Protein 6J2V (pdb70)

Nearest PDB structures (foldseek):
  6j2v-assembly1_A  TM=1.002E+00  e=1.081E-92  Corynebacterium glutamicum ATCC 13032
  4atp-assembly2_H  TM=9.929E-01  e=2.860E-68  Paenarthrobacter aurescens TC1
  1szs-assembly1_A  TM=9.712E-01  e=4.366E-49  Escherichia coli
  6wj8-assembly1_B  TM=9.718E-01  e=4.366E-49  Klebsiella pneumoniae subsp. pneumoniae SA1
  6wop-assembly1_A  TM=9.663E-01  e=2.730E-47  Acinetobacter baumannii ATCC 19606 = CIP 70.34 = JCM 6841

Solvent-accessible surface area: 52044 Å² total; per-residue (Å²): 205,99,55,117,17,72,31,59,76,56,40,60,183,132,38,49,6,108,128,1,120,54,8,46,103,79,28,95,72,4,1,0,107,0,6,54,27,35,6,37,1,7,4,53,14,3,17,7,0,1,6,14,4,33,44,52,5,52,0,1,8,0,0,0,5,20,2,0,4,1,2,3,5,8,29,82,36,0,15,158,21,0,20,59,19,0,42,107,19,1,3,4,2,3,40,15,0,1,3,82,36,1,0,19,0,0,58,62,0,23,81,32,6,15,20,157,44,117,20,32,0,0,3,5,2,9,13,12,14,0,0,1,7,0,1,3,1,0,4,33,104,32,69,37,19,2,0,1,0,0,45,19,5,44,6,8,24,5,2,2,0,2,9,0,0,5,59,6,187,39,34,11,29,37,3,28,9,18,5,15,29,33,57,53,2,25,7,0,18,49,69,112,42,67,50,54,2,78,89,0,1,121,86,0,30,65,38,1,92,32,31,7,4,20,71,35,0,0,0,0,1,2,11,4,1,0,0,30,6,0,0,0,38,6,6,111,26,0,7,44,30,1,15,48,13,1,163,128,43,116,6,4,4,0,1,8,1,18,15,1,5,1,0,1,4,4,36,48,0,3,1,53,49,69,57,7,83,7,28,0,5,0,0,3,16,3,0,0,1,0,0,0,0,0,0,1,0,2,69,15,87,4,0,31,32,4,24,89,18,7,0,8,30,34,5,7,0,0,3,0,0,0,14,0,0,42,12,0,0,101,21,2,75,146,48,61,3,74,46,87,0,80,73,6,41,89,14,0,106,77,24,4,69,95,3,107,83,26,106,39,22,31,50,48,18,7,57,1,0,0,0,0,2,1,0,33,37,119,104,45,148,56,31,45,79,13,0,60,33,0,16,54,68,0,58,62,71,0,0,8,8,21,51,13,5,30,56,24,1,1,1,11,2,0,0,2,2,38,16,27,90,118,7,1,58,43,0,0,94,17,1,8,54,4,1,100,146,53,45,128,105,114,70,115,20,80,29,58,75,58,45,60,191,118,40,36,7,106,131,1,109,50,13,44,111,83,30,100,74,4,1,0,110,0,6,54,27,34,6,36,1,6,5,50,15,3,16,6,0,1,6,13,4,29,44,52,6,53,1,0,8,0,0,0,5,24,3,0,4,1,2,3,4,7,32,82,41,1,11,158,24,0,18,60,19,0,43,111,19,1,4,5,2,6,40,14,1,1,3,81,38,4,0,18,0,0,58,59,0,23,84,34,6,15,26,153,45,114,19,31,0,0,4,5,2,9,13,11,14,0,2,2,7,0,2,4,0,0,4,33,106,34,68,38,17,0,0,1,0,0,45,16,4,46,6,7,27,4,1,3,0,1,9,0,0,6,58,3,137,43,35,12,18,38,2,27,13,14,7,9,33,34,53,54,2,25,7,0,17,47,70,111,40,67,50,52,1,82,97,0,2,122,84,0,31,62,38,1,92,32,30,6,4,21,101,34,0,0,0,0,1,2,10,2,1,0,0,29,6,0,0,0,34,4,10,116,29,0,4,42,30,0,15,50,11,0,164,123,40,113,5,4,4,1,0,8,1,21,15,1,6,1,1,1,5,2,32,45,0,0,1,54,54,61,55,8,86,5,30,0,4,0,0,3,16,3,0,0,1,0,0,0,0,0,0,0,2,2,77,14,84,4,0,31,31,4,22,90,22,7,0,10,30,34,4,9,0,0,4,0,0,0,14,0,0,44,15,0,0,86,14,2,84,133,26,72,0,84,57,66,0,82,86,7,40,94,19,0,106,83,36,3,71,132,1,104,78,21,108,38,21,34,56,47,15,8,47,1,0,0,0,0,0,2,0,37,33,116,111,43,161,58,25,44,81,17,0,61,33,0,12,55,82,0,54,68,78,0,0,5,8,19,52,15,5,29,54,25,1,1,1,10,1,0,0,1,1,15,13,23,94,116,3,2,61,39,0,0,95,13,0,28,60,4,1,89,142,61,41,106,104,115,71,118,22,79,30,64,75,61,35,51,181,135,34,51,7,108,127,1,121,57,15,43,114,79,30,92,72,5,1,0,107,2,8,53,28,35,6,27,2,7,5,53,14,4,14,6,0,1,6,13,3,20,43,51,10,50,0,0,9,0,0,0,5,18,2,0,4,1,3,3,4,5,32,84,47,1,12,163,22,0,18,59,18,0,42,112,18,0,3,4,2,6,42,15,0,1,2,84,39,3,0,19,0,0,55,62,0,23,81,30,7,14,24,156,43,116,20,32,0,0,4,4,2,9,14,14,13,0,0,1,8,0,1,4,0,0,4,33,104,32,68,36,18,0,0,0,0,0,45,17,4,42,6,6,25,4,2,2,0,2,10,0,0,6,57,4,139,43,35,13,18,37,4,27,10,14,5,9,32,34,52,55,1,24,7,0,18,47,68,111,40,68,52,51,1,78,86,0,1,116,85,0,30,70,38,1,92,31,30,6,4,19,99,34,0,0,0,0,1,1,10,3,1,0,0,28,6,0,0,0,36,7,9,112,25,0,8,43,32,1,16,49,11,0,167,125,42,118,5,5,3,0,0,8,1,20,16,0,4,1,0,1,5,2,30,47,0,2,2,55,49,69,58,8,85,8,29,0,5,0,0,3,14,2,0,0,1,0,0,0,0,0,0,0,0,2,75,14,86,5,0,29,34,3,22,90,26,7,0,7,26,32,4,7,0,0,3,0,0,0,13,0,0,40,16,0,0,101,22,2,72,146,26,69,0,76,57,77,0,88,90,7,40,92,18,0,106,81,33,5,68,130,5,114,77,23,109,38,26,32,54,50,14,8,54,0,0,0,0,0,0,2,0,35,51,118,97,45,148,59,26,44,83,16,1,61,33,0,12,55,71,0,53,66,86,0,0,5,6,20,51,13,6,29,51,24,1,1,0,11,1,0,0,1,0,12,10,25,86,118,8,1,59,42,0,0,91,15,0,20,50,3,0,85,155,55,38,120,114,116,71,116,20,84,29,60,79,72,37,56,172,139,34,59,9,105,130,1,96,49,11,37,96,81,26,100,72,4,1,0,107,2,7,54,26,35,6,26,2,7,6,53,13,4,16,6,0,1,5,13,4,21,40,54,8,55,0,0,8,0,0,0,6,16,3,0,3,1,3,3,5,7,27,84,46,0,11,165,22,0,18,61,19,0,41,106,20,0,3,4,2,5,42,15,1,1,4,82,39,3,0,19,0,0,60,62,0,21,86,34,6,15,24,154,42,115,20,32,0,0,4,5,3,8,13,13,12,0,0,1,9,0,1,4,0,0,4,33,106,34,69,40,17,0,0,0,0,0,46,18,4,44,6,7,23,4,2,3,0,1,10,0,0,4,53,6,188,38,34,12,31,38,3,29,10,17,6,14,33,34,55,55,1,19,10,0,16,46,68,107,40,70,44,44,3,91,93,3,1,122,111,0,30,61,39,1,92,32,30,5,4,19,74,36,0,0,0,0,0,1,11,2,1,0,0,27,6,0,0,1,34,3,8,116,33,0,3,42,33,0,14,52,18,0,162,131,43,113,6,5,3,0,0,6,1,22,16,1,6,1,0,0,5,4,37,47,0,0,1,59,53,51,59,8,88,7,30,0,6,0,1,3,16,3,0,0,1,0,0,0,0,0,0,0,0,2,71,15,86,4,0,31,33,4,24,89,25,7,1,8,30,31,5,7,0,0,3,0,0,0,14,0,0,42,16,0,0,102,25,1,71,142,24,73,0,75,53,74,0,86,93,6,39,95,16,0,116,81,26,2,85,128,0,66,87,37,115,39,10,33,54,37,19,6,47,0,0,0,0,0,1,2,0,36,42,121,93,44,137,61,28,46,81,15,1,63,34,0,13,53,67,0,53,47,73,0,0,5,8,18,52,14,6,29,53,25,1,1,1,12,0,0,0,1,1,15,15,22,90,109,4,1,61,43,0,0,92,14,0,8,62,3,2,106,144,48,36,133

Radius of gyration: 35.72 Å; Cα contacts (8 Å, |Δi|>4): 4733; chains: 4; bounding box: 86×88×100 Å

B-factor: mean 25.7, std 9.28, range [11.52, 95.84]

Sequence (1760 aa):
LSYRIPQSRTVAEQVPGPKSKALDERRQAAVARALAPGLPGYVVDADGGILADADGNRFIDLASGIAVTTVGGSNAAVAKAVGAAAARFTHTCFMVSPYETYVAMAERLNALTPGDHDKKSALFNSGAEAVENAVKVARAYTGKGAVVVFDNAYHGRTNLTMAMTAKNRPYKSGFGPLAADVYRAPMSYPLRDGLSGPEAAERAISVIESQVGAENLACVVIEPIQGEGGFIVPAPGFLAAISTWCRENDVVFIADEIQSGFLRTGDWFASDAEGVIPDVITTAKGIAGGMPLSAVTGRAEIMDAPGPGALGGTYGGNPVACAAALAAIEVMEQADLKTRAQEIETIIRDEFAQLSAFPEVAEIRGRGAMMAIELIDATGRPNAALTAAVAARAKAEGVLLLTCGTDGNVIRLLPPLVIAEDTLRDGLQVLVAALERETALSYRIPQSRTVAEQVPGPKSKALDERRQAAVARALAPGLPGYVVDADGGILADADGNRFIDLASGIAVTTVGGSNAAVAKAVGAAAARFTHTCFMVSPYETYVAMAERLNALTPGDHDKKSALFNSGAEAVENAVKVARAYTGKGAVVVFDNAYHGRTNLTMAMTAKNRPYKSGFGPLAADVYRAPMSYPLRDGLSGPEAAERAISVIESQVGAENLACVVIEPIQGEGGFIVPAPGFLAAISTWCRENDVVFIADEIQSGFLRTGDWFASDAEGVIPDVITTAKGIAGGMPLSAVTGRAEIMDAPGPGALGGTYGGNPVACAAALAAIEVMEQADLKTRAQEIETIIRDEFAQLSAFPEVAEIRGRGAMMAIELIDATGRPNAALTAAVAARAKAEGVLLLTCGTDGNVIRLLPPLVIAEDTLRDGLQVLVAALERETALSYRIPQSRTVAEQVPGPKSKALDERRQAAVARALAPGLPGYVVDADGGILADADGNRFIDLASGIAVTTVGGSNAAVAKAVGAAAARFTHTCFMVSPYETYVAMAERLNALTPGDHDKKSALFNSGAEAVENAVKVARAYTGKGAVVVFDNAYHGRTNLTMAMTAKNRPYKSGFGPLAADVYRAPMSYPLRDGLSGPEAAERAISVIESQVGAENLACVVIEPIQGEGGFIVPAPGFLAAISTWCRENDVVFIADEIQSGFLRTGDWFASDAEGVIPDVITTAKGIAGGMPLSAVTGRAEIMDAPGPGALGGTYGGNPVACAAALAAIEVMEQADLKTRAQEIETIIRDEFAQLSAFPEVAEIRGRGAMMAIELIDATGRPNAALTAAVAARAKAEGVLLLTCGTDGNVIRLLPPLVIAEDTLRDGLQVLVAALERETALSYRIPQSRTVAEQVPGPKSKALDERRQAAVARALAPGLPGYVVDADGGILADADGNRFIDLASGIAVTTVGGSNAAVAKAVGAAAARFTHTCFMVSPYETYVAMAERLNALTPGDHDKKSALFNSGAEAVENAVKVARAYTGKGAVVVFDNAYHGRTNLTMAMTAKNRPYKSGFGPLAADVYRAPMSYPLRDGLSGPEAAERAISVIESQVGAENLACVVIEPIQGEGGFIVPAPGFLAAISTWCRENDVVFIADEIQSGFLRTGDWFASDAEGVIPDVITTAKGIAGGMPLSAVTGRAEIMDAPGPGALGGTYGGNPVACAAALAAIEVMEQADLKTRAQEIETIIRDEFAQLSAFPEVAEIRGRGAMMAIELIDATGRPNAALTAAVAARAKAEGVLLLTCGTDGNVIRLLPPLVIAEDTLRDGLQVLVAALERETA

Organism: Corynebacterium glutamicum (strain ATCC 13032 / DSM 20300 / JCM 1318 / BCRC 11384 / CCUG 27702 / LMG 3730 / NBRC 12168 / NCIMB 10025 / NRRL B-2784 / 534) (NCBI:txid196627)

Structure (mmCIF, N/CA/C/O backbone):
data_6J2V
#
_entry.id   6J2V
#
_cell.length_a   67.725
_cell.length_b   70.495
_cell.length_c   97.017
_cell.angle_alpha   106.570
_cell.angle_beta   96.480
_cell.angle_gamma   110.660
#
_symmetry.space_group_name_H-M   'P 1'
#
loop_
_entity.id
_entity.type
_entity.pdbx_description
1 polymer 'PLP-dependent aminotransferases'
2 non-polymer '4-[({3-HYDROXY-2-METHYL-5-[(PHOSPHONOOXY)METHYL]PYRIDIN-4-YL}METHYL)AMINO]BUTANOIC ACID'
3 non-polymer GLYCEROL
4 water water
#
loop_
_atom_site.group_PDB
_atom_site.id
_atom_site.type_symbol
_atom_site.label_atom_id
_atom_site.label_alt_id
_atom_site.label_comp_id
_atom_site.label_asym_id
_atom_site.label_entity_id
_atom_site.label_seq_id
_atom_site.pdbx_PDB_ins_code
_atom_site.Cartn_x
_atom_site.Cartn_y
_atom_site.Cartn_z
_atom_site.occupancy
_atom_site.B_iso_or_equiv
_atom_site.auth_seq_id
_atom_site.auth_comp_id
_atom_site.auth_asym_id
_atom_site.auth_atom_id
_atom_site.pdbx_PDB_model_num
ATOM 1 N N . LEU A 1 29 ? -7.479 4.246 30.634 1.00 45.45 4 LEU A N 1
ATOM 2 C CA . LEU A 1 29 ? -6.358 4.574 29.683 1.00 46.58 4 LEU A CA 1
ATOM 3 C C . LEU A 1 29 ? -6.764 4.144 28.264 1.00 40.58 4 LEU A C 1
ATOM 4 O O . LEU A 1 29 ? -7.665 3.231 28.081 1.00 35.18 4 LEU A O 1
ATOM 9 N N . SER A 1 30 ? -6.171 4.845 27.293 1.00 37.36 5 SER A N 1
ATOM 10 C CA . SER A 1 30 ? -6.558 4.852 25.857 1.00 39.30 5 SER A CA 1
ATOM 11 C C . SER A 1 30 ? -6.178 3.530 25.186 1.00 37.27 5 SER A C 1
ATOM 12 O O . SER A 1 30 ? -6.681 3.264 24.094 1.00 42.51 5 SER A O 1
ATOM 15 N N . TYR A 1 31 ? -5.349 2.720 25.837 1.00 33.97 6 TYR A N 1
ATOM 16 C CA . TYR A 1 31 ? -4.713 1.538 25.214 1.00 33.63 6 TYR A CA 1
ATOM 17 C C . TYR A 1 31 ? -4.916 0.321 26.120 1.00 33.70 6 TYR A C 1
ATOM 18 O O . TYR A 1 31 ? -4.929 0.429 27.332 1.00 33.48 6 TYR A O 1
ATOM 27 N N . ARG A 1 32 ? -5.074 -0.841 25.501 1.00 31.40 7 ARG A N 1
ATOM 28 C CA . ARG A 1 32 ? -5.225 -2.141 26.188 1.00 29.87 7 ARG A CA 1
ATOM 29 C C . ARG A 1 32 ? -3.878 -2.573 26.771 1.00 29.11 7 ARG A C 1
ATOM 30 O O . ARG A 1 32 ? -3.864 -3.132 27.870 1.00 26.16 7 ARG A O 1
ATOM 38 N N . ILE A 1 33 ? -2.765 -2.345 26.070 1.00 26.41 8 ILE A N 1
ATOM 39 C CA . ILE A 1 33 ? -1.427 -2.830 26.520 1.00 27.17 8 ILE A CA 1
ATOM 40 C C . ILE A 1 33 ? -0.561 -1.594 26.742 1.00 24.66 8 ILE A C 1
ATOM 41 O O . ILE A 1 33 ? -0.855 -0.534 26.216 1.00 23.26 8 ILE A O 1
ATOM 46 N N . PRO A 1 34 ? 0.510 -1.672 27.547 1.00 27.12 9 PRO A N 1
ATOM 47 C CA . PRO A 1 34 ? 1.355 -0.501 27.793 1.00 27.20 9 PRO A CA 1
ATOM 48 C C . PRO A 1 34 ? 1.983 -0.020 26.481 1.00 28.54 9 PRO A C 1
ATOM 49 O O . PRO A 1 34 ? 2.414 -0.861 25.716 1.00 30.51 9 PRO A O 1
ATOM 53 N N . GLN A 1 35 ? 2.069 1.297 26.267 1.00 27.03 10 GLN A N 1
ATOM 54 C CA . GLN A 1 35 ? 2.542 1.877 24.982 1.00 24.98 10 GLN A CA 1
ATOM 55 C C . GLN A 1 35 ? 4.028 2.240 25.084 1.00 26.94 10 GLN A C 1
ATOM 56 O O . GLN A 1 35 ? 4.466 3.180 24.445 1.00 32.55 10 GLN A O 1
ATOM 62 N N . SER A 1 36 ? 4.812 1.463 25.801 1.00 29.07 11 SER A N 1
ATOM 63 C CA . SER A 1 36 ? 6.240 1.804 25.979 1.00 28.86 11 SER A CA 1
ATOM 64 C C . SER A 1 36 ? 7.067 0.608 25.557 1.00 28.63 11 SER A C 1
ATOM 65 O O . SER A 1 36 ? 6.698 -0.547 25.888 1.00 24.91 11 SER A O 1
ATOM 68 N N . ARG A 1 37 ? 8.162 0.916 24.883 1.00 27.07 12 ARG A N 1
ATOM 69 C CA . ARG A 1 37 ? 9.165 -0.040 24.371 1.00 28.29 12 ARG A CA 1
ATOM 70 C C . ARG A 1 37 ? 9.823 -0.777 25.543 1.00 28.39 12 ARG A C 1
ATOM 71 O O . ARG A 1 37 ? 10.149 -0.119 26.548 1.00 31.75 12 ARG A O 1
ATOM 79 N N . THR A 1 38 ? 10.023 -2.088 25.445 1.00 30.16 13 THR A N 1
ATOM 80 C CA . THR A 1 38 ? 10.859 -2.857 26.406 1.00 30.81 13 THR A CA 1
ATOM 81 C C . THR A 1 38 ? 11.341 -4.149 25.752 1.00 34.30 13 THR A C 1
ATOM 82 O O . THR A 1 38 ? 10.492 -4.972 25.405 1.00 32.68 13 THR A O 1
ATOM 86 N N . VAL A 1 39 ? 12.654 -4.346 25.652 1.00 32.45 14 VAL A N 1
ATOM 87 C CA . VAL A 1 39 ? 13.245 -5.617 25.149 1.00 35.84 14 VAL A CA 1
ATOM 88 C C . VAL A 1 39 ? 14.206 -6.162 26.198 1.00 36.55 14 VAL A C 1
ATOM 89 O O . VAL A 1 39 ? 14.959 -5.362 26.780 1.00 35.54 14 VAL A O 1
ATOM 93 N N . ALA A 1 40 ? 14.145 -7.473 26.438 1.00 35.74 15 ALA A N 1
ATOM 94 C CA . ALA A 1 40 ? 14.965 -8.199 27.433 1.00 40.30 15 ALA A CA 1
ATOM 95 C C . ALA A 1 40 ? 16.425 -8.208 26.976 1.00 41.18 15 ALA A C 1
ATOM 96 O O . ALA A 1 40 ? 16.697 -7.733 25.861 1.00 36.81 15 ALA A O 1
ATOM 98 N N . GLU A 1 41 ? 17.319 -8.741 27.815 1.00 47.68 16 GLU A N 1
ATOM 99 C CA . GLU A 1 41 ? 18.764 -8.871 27.490 1.00 50.65 16 GLU A CA 1
ATOM 100 C C . GLU A 1 41 ? 18.899 -9.857 26.326 1.00 47.54 16 GLU A C 1
ATOM 101 O O . GLU A 1 41 ? 19.605 -9.513 25.365 1.00 42.64 16 GLU A O 1
ATOM 107 N N . GLN A 1 42 ? 18.204 -11.002 26.396 1.00 46.90 17 GLN A N 1
ATOM 108 C CA . GLN A 1 42 ? 18.180 -12.007 25.299 1.00 47.29 17 GLN A CA 1
ATOM 109 C C . GLN A 1 42 ? 16.830 -11.961 24.568 1.00 42.26 17 GLN A C 1
ATOM 110 O O . GLN A 1 42 ? 15.784 -12.300 25.194 1.00 34.18 17 GLN A O 1
ATOM 116 N N . VAL A 1 43 ? 16.869 -11.572 23.288 1.00 36.84 18 VAL A N 1
ATOM 117 C CA . VAL A 1 43 ? 15.742 -11.734 22.325 1.00 36.05 18 VAL A CA 1
ATOM 118 C C . VAL A 1 43 ? 16.265 -12.545 21.150 1.00 33.28 18 VAL A C 1
ATOM 119 O O . VAL A 1 43 ? 17.331 -12.230 20.642 1.00 38.10 18 VAL A O 1
ATOM 123 N N . PRO A 1 44 ? 15.569 -13.604 20.661 1.00 29.09 19 PRO A N 1
ATOM 124 C CA . PRO A 1 44 ? 14.270 -14.026 21.184 1.00 26.95 19 PRO A CA 1
ATOM 125 C C . PRO A 1 44 ? 14.362 -14.624 22.593 1.00 24.05 19 PRO A C 1
ATOM 126 O O . PRO A 1 44 ? 15.351 -15.279 22.905 1.00 21.92 19 PRO A O 1
ATOM 130 N N . GLY A 1 45 ? 13.335 -14.386 23.396 1.00 21.57 20 GLY A N 1
ATOM 131 C CA . GLY A 1 45 ? 13.080 -15.137 24.641 1.00 22.38 20 GLY A CA 1
ATOM 132 C C . GLY A 1 45 ? 12.814 -16.619 24.369 1.00 22.65 20 GLY A C 1
ATOM 133 O O . GLY A 1 45 ? 12.666 -17.074 23.225 1.00 22.16 20 GLY A O 1
ATOM 134 N N . PRO A 1 46 ? 12.726 -17.440 25.427 1.00 22.76 21 PRO A N 1
ATOM 135 C CA . PRO A 1 46 ? 12.612 -18.892 25.257 1.00 23.34 21 PRO A CA 1
ATOM 136 C C . PRO A 1 46 ? 11.270 -19.335 24.652 1.00 18.66 21 PRO A C 1
ATOM 137 O O . PRO A 1 46 ? 11.269 -20.335 24.003 1.00 20.37 21 PRO A O 1
ATOM 141 N N . LYS A 1 47 ? 10.198 -18.588 24.853 1.00 19.92 22 LYS A N 1
ATOM 142 C CA . LYS A 1 47 ? 8.884 -18.924 24.256 1.00 19.09 22 LYS A CA 1
ATOM 143 C C . LYS A 1 47 ? 8.943 -18.704 22.745 1.00 19.96 22 LYS A C 1
ATOM 144 O O . LYS A 1 47 ? 8.474 -19.597 21.989 1.00 17.47 22 LYS A O 1
ATOM 150 N N . SER A 1 48 ? 9.504 -17.564 22.330 1.00 21.89 23 SER A N 1
ATOM 151 C CA . SER A 1 48 ? 9.658 -17.202 20.899 1.00 21.26 23 SER A CA 1
ATOM 152 C C . SER A 1 48 ? 10.701 -18.115 20.245 1.00 21.88 23 SER A C 1
ATOM 153 O O . SER A 1 48 ? 10.515 -18.519 19.044 1.00 20.95 23 SER A O 1
ATOM 156 N N . LYS A 1 49 ? 11.742 -18.492 20.983 1.00 21.30 24 LYS A N 1
ATOM 157 C CA . LYS A 1 49 ? 12.790 -19.419 20.494 1.00 24.89 24 LYS A CA 1
ATOM 158 C C . LYS A 1 49 ? 12.146 -20.787 20.222 1.00 23.57 24 LYS A C 1
ATOM 159 O O . LYS A 1 49 ? 12.464 -21.412 19.176 1.00 21.33 24 LYS A O 1
ATOM 165 N N . ALA A 1 50 ? 11.286 -21.261 21.128 1.00 21.48 25 ALA A N 1
ATOM 166 C CA . ALA A 1 50 ? 10.608 -22.570 20.968 1.00 21.07 25 ALA A CA 1
ATOM 167 C C . ALA A 1 50 ? 9.661 -22.492 19.757 1.00 18.92 25 ALA A C 1
ATOM 168 O O . ALA A 1 50 ? 9.641 -23.451 18.963 1.00 16.91 25 ALA A O 1
ATOM 170 N N . LEU A 1 51 ? 8.976 -21.364 19.589 1.00 18.45 26 LEU A N 1
ATOM 171 C CA . LEU A 1 51 ? 8.089 -21.137 18.409 1.00 18.89 26 LEU A CA 1
ATOM 172 C C . LEU A 1 51 ? 8.889 -21.098 17.097 1.00 19.33 26 LEU A C 1
ATOM 173 O O . LEU A 1 51 ? 8.433 -21.717 16.118 1.00 17.94 26 LEU A O 1
ATOM 178 N N . ASP A 1 52 ? 10.092 -20.526 17.085 1.00 18.88 27 ASP A N 1
ATOM 179 C CA . ASP A 1 52 ? 10.963 -20.451 15.887 1.00 20.06 27 ASP A CA 1
ATOM 180 C C . ASP A 1 52 ? 11.373 -21.865 15.461 1.00 20.30 27 ASP A C 1
ATOM 181 O O . ASP A 1 52 ? 11.380 -22.161 14.245 1.00 18.14 27 ASP A O 1
ATOM 186 N N . GLU A 1 53 ? 11.680 -22.757 16.410 1.00 18.86 28 GLU A N 1
ATOM 187 C CA . GLU A 1 53 ? 12.038 -24.157 16.070 1.00 20.49 28 GLU A CA 1
ATOM 188 C C . GLU A 1 53 ? 10.802 -24.900 15.534 1.00 18.37 28 GLU A C 1
ATOM 189 O O . GLU A 1 53 ? 10.965 -25.767 14.660 1.00 18.94 28 GLU A O 1
ATOM 195 N N . ARG A 1 54 ? 9.622 -24.582 16.030 1.00 17.48 29 ARG A N 1
ATOM 196 C CA . ARG A 1 54 ? 8.381 -25.182 15.521 1.00 18.72 29 ARG A CA 1
ATOM 197 C C . ARG A 1 54 ? 8.200 -24.670 14.094 1.00 18.54 29 ARG A C 1
ATOM 198 O O . ARG A 1 54 ? 7.844 -25.477 13.259 1.00 15.87 29 ARG A O 1
ATOM 206 N N . ARG A 1 55 ? 8.418 -23.365 13.859 1.00 19.14 30 ARG A N 1
ATOM 207 C CA . ARG A 1 55 ? 8.317 -22.778 12.494 1.00 19.03 30 ARG A CA 1
ATOM 208 C C . ARG A 1 55 ? 9.274 -23.510 11.540 1.00 19.53 30 ARG A C 1
ATOM 209 O O . ARG A 1 55 ? 8.797 -23.981 10.453 1.00 17.74 30 ARG A O 1
ATOM 217 N N . GLN A 1 56 ? 10.527 -23.697 11.940 1.00 18.33 31 GLN A N 1
ATOM 218 C CA . GLN A 1 56 ? 11.570 -24.351 11.107 1.00 22.19 31 GLN A CA 1
ATOM 219 C C . GLN A 1 56 ? 11.091 -25.758 10.703 1.00 22.21 31 GLN A C 1
ATOM 220 O O . GLN A 1 56 ? 11.317 -26.122 9.556 1.00 20.34 31 GLN A O 1
ATOM 226 N N . ALA A 1 57 ? 10.454 -26.521 11.603 1.00 21.24 32 ALA A N 1
ATOM 227 C CA . ALA A 1 57 ? 10.018 -27.911 11.324 1.00 21.06 32 ALA A CA 1
ATOM 228 C C . ALA A 1 57 ? 8.739 -27.936 10.472 1.00 20.29 32 ALA A C 1
ATOM 229 O O . ALA A 1 57 ? 8.547 -28.933 9.788 1.00 20.23 32 ALA A O 1
ATOM 231 N N . ALA A 1 58 ? 7.844 -26.949 10.562 1.00 20.46 33 ALA A N 1
ATOM 232 C CA . ALA A 1 58 ? 6.454 -27.097 10.040 1.00 19.10 33 ALA A CA 1
ATOM 233 C C . ALA A 1 58 ? 6.163 -26.219 8.809 1.00 18.40 33 ALA A C 1
ATOM 234 O O . ALA A 1 58 ? 5.206 -26.553 8.047 1.00 16.83 33 ALA A O 1
ATOM 236 N N . VAL A 1 59 ? 6.890 -25.131 8.645 1.00 20.53 34 VAL A N 1
ATOM 237 C CA . VAL A 1 59 ? 6.553 -24.060 7.659 1.00 17.97 34 VAL A CA 1
ATOM 238 C C . VAL A 1 59 ? 7.658 -23.947 6.618 1.00 17.74 34 VAL A C 1
ATOM 239 O O . VAL A 1 59 ? 8.842 -23.879 6.992 1.00 16.23 34 VAL A O 1
ATOM 243 N N . ALA A 1 60 ? 7.267 -23.794 5.363 1.00 17.52 35 ALA A N 1
ATOM 244 C CA . ALA A 1 60 ? 8.192 -23.588 4.233 1.00 16.91 35 ALA A CA 1
ATOM 245 C C . ALA A 1 60 ? 9.200 -22.498 4.604 1.00 16.97 35 ALA A C 1
ATOM 246 O O . ALA A 1 60 ? 8.851 -21.446 5.201 1.00 17.79 35 ALA A O 1
ATOM 248 N N . ARG A 1 61 ? 10.441 -22.800 4.285 1.00 18.51 36 ARG A N 1
ATOM 249 C CA . ARG A 1 61 ? 11.648 -22.026 4.643 1.00 21.95 36 ARG A CA 1
ATOM 250 C C . ARG A 1 61 ? 11.579 -20.610 4.067 1.00 21.16 36 ARG A C 1
ATOM 251 O O . ARG A 1 61 ? 12.173 -19.710 4.668 1.00 19.97 36 ARG A O 1
ATOM 259 N N . ALA A 1 62 ? 10.832 -20.408 2.979 1.00 20.24 37 ALA A N 1
ATOM 260 C CA . ALA A 1 62 ? 10.683 -19.096 2.328 1.00 19.53 37 ALA A CA 1
ATOM 261 C C . ALA A 1 62 ? 10.076 -18.110 3.324 1.00 20.95 37 ALA A C 1
ATOM 262 O O . ALA A 1 62 ? 10.346 -16.893 3.187 1.00 20.17 37 ALA A O 1
ATOM 264 N N . LEU A 1 63 ? 9.267 -18.590 4.268 1.00 20.95 38 LEU A N 1
ATOM 265 C CA . LEU A 1 63 ? 8.619 -17.702 5.255 1.00 23.05 38 LEU A CA 1
ATOM 266 C C . LEU A 1 63 ? 9.547 -17.574 6.471 1.00 25.36 38 LEU A C 1
ATOM 267 O O . LEU A 1 63 ? 9.411 -18.320 7.402 1.00 32.91 38 LEU A O 1
ATOM 272 N N . ALA A 1 64 ? 10.528 -16.689 6.380 1.00 27.51 39 ALA A N 1
ATOM 273 C CA . ALA A 1 64 ? 11.524 -16.384 7.433 1.00 27.29 39 ALA A CA 1
ATOM 274 C C . ALA A 1 64 ? 11.139 -15.049 8.037 1.00 26.27 39 ALA A C 1
ATOM 275 O O . ALA A 1 64 ? 11.484 -14.011 7.476 1.00 24.59 39 ALA A O 1
ATOM 277 N N . PRO A 1 65 ? 10.382 -15.015 9.155 1.00 23.92 40 PRO A N 1
ATOM 278 C CA . PRO A 1 65 ? 9.920 -13.756 9.728 1.00 25.63 40 PRO A CA 1
ATOM 279 C C . PRO A 1 65 ? 11.084 -12.876 10.214 1.00 25.21 40 PRO A C 1
ATOM 280 O O . PRO A 1 65 ? 12.094 -13.427 10.578 1.00 24.47 40 PRO A O 1
ATOM 284 N N . GLY A 1 66 ? 10.901 -11.557 10.168 1.00 23.08 41 GLY A N 1
ATOM 285 C CA . GLY A 1 66 ? 11.877 -10.544 10.627 1.00 25.06 41 GLY A CA 1
ATOM 286 C C . GLY A 1 66 ? 11.873 -10.347 12.140 1.00 22.04 41 GLY A C 1
ATOM 287 O O . GLY A 1 66 ? 12.975 -10.227 12.714 1.00 25.36 41 GLY A O 1
ATOM 288 N N . LEU A 1 67 ? 10.709 -10.288 12.780 1.00 19.76 42 LEU A N 1
ATOM 289 C CA . LEU A 1 67 ? 10.634 -9.979 14.233 1.00 21.73 42 LEU A CA 1
ATOM 290 C C . LEU A 1 67 ? 11.113 -11.194 15.015 1.00 23.28 42 LEU A C 1
ATOM 291 O O . LEU A 1 67 ? 10.629 -12.301 14.777 1.00 22.92 42 LEU A O 1
ATOM 296 N N . PRO A 1 68 ? 12.065 -11.000 15.957 1.00 24.91 43 PRO A N 1
ATOM 297 C CA . PRO A 1 68 ? 12.550 -12.056 16.845 1.00 27.20 43 PRO A CA 1
ATOM 298 C C . PRO A 1 68 ? 11.659 -12.268 18.074 1.00 26.81 43 PRO A C 1
ATOM 299 O O . PRO A 1 68 ? 12.121 -12.239 19.210 1.00 34.00 43 PRO A O 1
ATOM 303 N N . GLY A 1 69 ? 10.370 -12.393 17.831 1.00 23.86 44 GLY A N 1
ATOM 304 C CA . GLY A 1 69 ? 9.377 -12.589 18.883 1.00 22.77 44 GLY A CA 1
ATOM 305 C C . GLY A 1 69 ? 8.062 -12.953 18.260 1.00 20.80 44 GLY A C 1
ATOM 306 O O . GLY A 1 69 ? 7.736 -12.416 17.173 1.00 19.66 44 GLY A O 1
ATOM 307 N N . TYR A 1 70 ? 7.328 -13.822 18.932 1.00 19.69 45 TYR A N 1
ATOM 308 C CA . TYR A 1 70 ? 6.021 -14.315 18.456 1.00 18.57 45 TYR A CA 1
ATOM 309 C C . TYR A 1 70 ? 4.973 -13.426 19.098 1.00 19.47 45 TYR A C 1
ATOM 310 O O . TYR A 1 70 ? 4.969 -13.229 20.317 1.00 19.68 45 TYR A O 1
ATOM 319 N N . VAL A 1 71 ? 4.118 -12.863 18.269 1.00 18.31 46 VAL A N 1
ATOM 320 C CA . VAL A 1 71 ? 3.181 -11.785 18.692 1.00 19.49 46 VAL A CA 1
ATOM 321 C C . VAL A 1 71 ? 2.012 -12.393 19.462 1.00 20.05 46 VAL A C 1
ATOM 322 O O . VAL A 1 71 ? 1.470 -13.434 18.993 1.00 18.99 46 VAL A O 1
ATOM 326 N N . VAL A 1 72 ? 1.644 -11.792 20.604 1.00 19.19 47 VAL A N 1
ATOM 327 C CA . VAL A 1 72 ? 0.411 -12.185 21.359 1.00 20.41 47 VAL A CA 1
ATOM 328 C C . VAL A 1 72 ? -0.595 -11.017 21.435 1.00 18.97 47 VAL A C 1
ATOM 329 O O . VAL A 1 72 ? -1.781 -11.283 21.658 1.00 19.09 47 VAL A O 1
ATOM 333 N N . ASP A 1 73 ? -0.152 -9.765 21.248 1.00 17.57 48 ASP A N 1
ATOM 334 C CA . ASP A 1 73 ? -1.033 -8.570 21.192 1.00 18.97 48 ASP A CA 1
ATOM 335 C C . ASP A 1 73 ? -0.424 -7.564 20.227 1.00 18.99 48 ASP A C 1
ATOM 336 O O . ASP A 1 73 ? 0.813 -7.374 20.222 1.00 19.00 48 ASP A O 1
ATOM 341 N N . ALA A 1 74 ? -1.279 -6.894 19.476 1.00 20.27 49 ALA A N 1
ATOM 342 C CA . ALA A 1 74 ? -0.909 -5.711 18.670 1.00 20.55 49 ALA A CA 1
ATOM 343 C C . ALA A 1 74 ? -1.952 -4.645 18.957 1.00 21.54 49 ALA A C 1
ATOM 344 O O . ALA A 1 74 ? -3.127 -4.836 18.608 1.00 21.48 49 ALA A O 1
ATOM 346 N N . ASP A 1 75 ? -1.535 -3.576 19.628 1.00 22.60 50 ASP A N 1
ATOM 347 C CA . ASP A 1 75 ? -2.495 -2.551 20.092 1.00 21.80 50 ASP A CA 1
ATOM 348 C C . ASP A 1 75 ? -1.861 -1.169 20.060 1.00 22.22 50 ASP A C 1
ATOM 349 O O . ASP A 1 75 ? -0.767 -0.993 20.605 1.00 20.52 50 ASP A O 1
ATOM 354 N N . GLY A 1 76 ? -2.558 -0.191 19.495 1.00 21.79 51 GLY A N 1
ATOM 355 C CA . GLY A 1 76 ? -1.987 1.164 19.482 1.00 23.83 51 GLY A CA 1
ATOM 356 C C . GLY A 1 76 ? -0.708 1.177 18.666 1.00 22.74 51 GLY A C 1
ATOM 357 O O . GLY A 1 76 ? -0.797 0.857 17.476 1.00 24.33 51 GLY A O 1
ATOM 358 N N . GLY A 1 77 ? 0.429 1.515 19.287 1.00 25.07 52 GLY A N 1
ATOM 359 C CA . GLY A 1 77 ? 1.750 1.618 18.630 1.00 21.69 52 GLY A CA 1
ATOM 360 C C . GLY A 1 77 ? 2.668 0.453 18.971 1.00 20.43 52 GLY A C 1
ATOM 361 O O . GLY A 1 77 ? 3.896 0.577 18.765 1.00 21.54 52 GLY A O 1
ATOM 362 N N . ILE A 1 78 ? 2.146 -0.635 19.534 1.00 21.08 53 ILE A N 1
ATOM 363 C CA . ILE A 1 78 ? 3.009 -1.687 20.146 1.00 20.84 53 ILE A CA 1
ATOM 364 C C . ILE A 1 78 ? 2.648 -3.092 19.624 1.00 20.00 53 ILE A C 1
ATOM 365 O O . ILE A 1 78 ? 1.459 -3.397 19.463 1.00 19.97 53 ILE A O 1
ATOM 370 N N . LEU A 1 79 ? 3.689 -3.902 19.438 1.00 19.04 54 LEU A N 1
ATOM 371 C CA . LEU A 1 79 ? 3.647 -5.376 19.304 1.00 21.50 54 LEU A CA 1
ATOM 372 C C . LEU A 1 79 ? 4.240 -6.021 20.562 1.00 20.94 54 LEU A C 1
ATOM 373 O O . LEU A 1 79 ? 5.463 -5.811 20.816 1.00 22.61 54 LEU A O 1
ATOM 378 N N . ALA A 1 80 ? 3.415 -6.773 21.305 1.00 20.92 55 ALA A N 1
ATOM 379 C CA . ALA A 1 80 ? 3.820 -7.533 22.508 1.00 21.31 55 ALA A CA 1
ATOM 380 C C . ALA A 1 80 ? 4.056 -8.985 22.120 1.00 21.20 55 ALA A C 1
ATOM 381 O O . ALA A 1 80 ? 3.187 -9.593 21.458 1.00 21.22 55 ALA A O 1
ATOM 383 N N . ASP A 1 81 ? 5.181 -9.545 22.547 1.00 20.28 56 ASP A N 1
ATOM 384 C CA . ASP A 1 81 ? 5.572 -10.923 22.148 1.00 20.86 56 ASP A CA 1
ATOM 385 C C . ASP A 1 81 ? 5.349 -11.903 23.310 1.00 22.33 56 ASP A C 1
ATOM 386 O O . ASP A 1 81 ? 5.009 -11.480 24.448 1.00 24.59 56 ASP A O 1
ATOM 391 N N . ALA A 1 82 ? 5.516 -13.195 23.033 1.00 22.05 57 ALA A N 1
ATOM 392 C CA . ALA A 1 82 ? 5.176 -14.284 23.974 1.00 22.46 57 ALA A CA 1
ATOM 393 C C . ALA A 1 82 ? 6.163 -14.292 25.164 1.00 23.87 57 ALA A C 1
ATOM 394 O O . ALA A 1 82 ? 5.914 -15.063 26.106 1.00 24.68 57 ALA A O 1
ATOM 396 N N . ASP A 1 83 ? 7.244 -13.505 25.109 1.00 21.71 58 ASP A N 1
ATOM 397 C CA . ASP A 1 83 ? 8.271 -13.433 26.190 1.00 23.49 58 ASP A CA 1
ATOM 398 C C . ASP A 1 83 ? 8.117 -12.150 27.007 1.00 23.77 58 ASP A C 1
ATOM 399 O O . ASP A 1 83 ? 8.915 -11.921 27.945 1.00 23.94 58 ASP A O 1
ATOM 404 N N . GLY A 1 84 ? 7.127 -11.329 26.699 1.00 23.17 59 GLY A N 1
ATOM 405 C CA . GLY A 1 84 ? 6.888 -10.116 27.498 1.00 26.44 59 GLY A CA 1
ATOM 406 C C . GLY A 1 84 ? 7.568 -8.895 26.913 1.00 27.72 59 GLY A C 1
ATOM 407 O O . GLY A 1 84 ? 7.393 -7.855 27.496 1.00 26.19 59 GLY A O 1
ATOM 408 N N . ASN A 1 85 ? 8.209 -8.987 25.734 1.00 26.44 60 ASN A N 1
ATOM 409 C CA . ASN A 1 85 ? 8.833 -7.822 25.050 1.00 24.09 60 ASN A CA 1
ATOM 410 C C . ASN A 1 85 ? 7.754 -6.958 24.397 1.00 25.54 60 ASN A C 1
ATOM 411 O O . ASN A 1 85 ? 6.681 -7.503 23.995 1.00 24.04 60 ASN A O 1
ATOM 416 N N . ARG A 1 86 ? 8.022 -5.651 24.313 1.00 22.33 61 ARG A N 1
ATOM 417 C CA . ARG A 1 86 ? 7.128 -4.665 23.647 1.00 21.55 61 ARG A CA 1
ATOM 418 C C . ARG A 1 86 ? 7.949 -3.879 22.624 1.00 21.02 61 ARG A C 1
ATOM 419 O O . ARG A 1 86 ? 8.822 -3.080 23.011 1.00 23.24 61 ARG A O 1
ATOM 427 N N . PHE A 1 87 ? 7.677 -4.132 21.339 1.00 20.07 62 PHE A N 1
ATOM 428 C CA . PHE A 1 87 ? 8.298 -3.475 20.176 1.00 19.56 62 PHE A CA 1
ATOM 429 C C . PHE A 1 87 ? 7.403 -2.337 19.707 1.00 20.31 62 PHE A C 1
ATOM 430 O O . PHE A 1 87 ? 6.169 -2.533 19.565 1.00 18.76 62 PHE A O 1
ATOM 438 N N . ILE A 1 88 ? 8.020 -1.192 19.394 1.00 20.03 63 ILE A N 1
ATOM 439 C CA . ILE A 1 88 ? 7.319 -0.066 18.734 1.00 17.93 63 ILE A CA 1
ATOM 440 C C . ILE A 1 88 ? 7.043 -0.477 17.286 1.00 18.50 63 ILE A C 1
ATOM 441 O O . ILE A 1 88 ? 7.979 -0.875 16.614 1.00 18.63 63 ILE A O 1
ATOM 446 N N . ASP A 1 89 ? 5.787 -0.372 16.874 1.00 19.18 64 ASP A N 1
ATOM 447 C CA . ASP A 1 89 ? 5.298 -0.858 15.556 1.00 20.34 64 ASP A CA 1
ATOM 448 C C . ASP A 1 89 ? 5.309 0.307 14.564 1.00 19.26 64 ASP A C 1
ATOM 449 O O . ASP A 1 89 ? 4.363 1.145 14.583 1.00 21.03 64 ASP A O 1
ATOM 454 N N . LEU A 1 90 ? 6.365 0.413 13.752 1.00 18.84 65 LEU A N 1
ATOM 455 C CA . LEU A 1 90 ? 6.375 1.380 12.612 1.00 20.65 65 LEU A CA 1
ATOM 456 C C . LEU A 1 90 ? 6.165 0.622 11.284 1.00 20.71 65 LEU A C 1
ATOM 457 O O . LEU A 1 90 ? 6.579 1.129 10.243 1.00 21.83 65 LEU A O 1
ATOM 462 N N . ALA A 1 91 ? 5.455 -0.511 11.321 1.00 21.07 66 ALA A N 1
ATOM 463 C CA . ALA A 1 91 ? 5.206 -1.394 10.160 1.00 22.02 66 ALA A CA 1
ATOM 464 C C . ALA A 1 91 ? 3.711 -1.481 9.820 1.00 20.53 66 ALA A C 1
ATOM 465 O O . ALA A 1 91 ? 3.359 -1.545 8.609 1.00 18.34 66 ALA A O 1
ATOM 467 N N . SER A 1 92 ? 2.871 -1.530 10.850 1.00 19.69 67 SER A N 1
ATOM 468 C CA . SER A 1 92 ? 1.414 -1.789 10.784 1.00 20.10 67 SER A CA 1
ATOM 469 C C . SER A 1 92 ? 1.148 -2.987 9.854 1.00 19.14 67 SER A C 1
ATOM 470 O O . SER A 1 92 ? 0.134 -3.016 9.127 1.00 17.58 67 SER A O 1
ATOM 473 N N . GLY A 1 93 ? 1.972 -4.028 9.991 1.00 20.64 68 GLY A N 1
ATOM 474 C CA . GLY A 1 93 ? 1.806 -5.277 9.219 1.00 19.77 68 GLY A CA 1
ATOM 475 C C . GLY A 1 93 ? 1.875 -5.006 7.730 1.00 19.93 68 GLY A C 1
ATOM 476 O O . GLY A 1 93 ? 1.149 -5.689 6.963 1.00 19.25 68 GLY A O 1
ATOM 477 N N . ILE A 1 94 ? 2.746 -4.060 7.344 1.00 19.43 69 ILE A N 1
ATOM 478 C CA . ILE A 1 94 ? 2.898 -3.484 5.973 1.00 20.18 69 ILE A CA 1
ATOM 479 C C . ILE A 1 94 ? 1.651 -2.693 5.562 1.00 20.34 69 ILE A C 1
ATOM 480 O O . ILE A 1 94 ? 0.980 -3.047 4.543 1.00 19.29 69 ILE A O 1
ATOM 485 N N . ALA A 1 95 ? 1.361 -1.647 6.319 1.00 20.04 70 ALA A N 1
ATOM 486 C CA . ALA A 1 95 ? 0.338 -0.625 6.034 1.00 19.79 70 ALA A CA 1
ATOM 487 C C . ALA A 1 95 ? -1.065 -1.236 6.062 1.00 20.19 70 ALA A C 1
ATOM 488 O O . ALA A 1 95 ? -1.924 -0.725 5.332 1.00 19.72 70 ALA A O 1
ATOM 490 N N . VAL A 1 96 ? -1.300 -2.229 6.923 1.00 19.40 71 VAL A N 1
ATOM 491 C CA . VAL A 1 96 ? -2.607 -2.923 7.020 1.00 19.83 71 VAL A CA 1
ATOM 492 C C . VAL A 1 96 ? -3.332 -2.369 8.259 1.00 20.09 71 VAL A C 1
ATOM 493 O O . VAL A 1 96 ? -4.512 -2.036 8.131 1.00 20.81 71 VAL A O 1
ATOM 497 N N . THR A 1 97 ? -2.692 -2.321 9.423 1.00 20.51 72 THR A N 1
ATOM 498 C CA . THR A 1 97 ? -3.394 -2.043 10.716 1.00 20.07 72 THR A CA 1
ATOM 499 C C . THR A 1 97 ? -3.345 -0.529 11.039 1.00 21.92 72 THR A C 1
ATOM 500 O O . THR A 1 97 ? -3.045 -0.155 12.196 1.00 21.36 72 THR A O 1
ATOM 504 N N . THR A 1 98 ? -3.717 0.279 10.052 1.00 22.21 73 THR A N 1
ATOM 505 C CA . THR A 1 98 ? -3.952 1.749 10.052 1.00 23.64 73 THR A CA 1
ATOM 506 C C . THR A 1 98 ? -4.743 2.178 11.299 1.00 24.40 73 THR A C 1
ATOM 507 O O . THR A 1 98 ? -4.316 3.145 11.970 1.00 25.29 73 THR A O 1
ATOM 511 N N . VAL A 1 99 ? -5.804 1.448 11.630 1.00 24.06 74 VAL A N 1
ATOM 512 C CA . VAL A 1 99 ? -6.703 1.785 12.780 1.00 22.84 74 VAL A CA 1
ATOM 513 C C . VAL A 1 99 ? -6.220 1.088 14.062 1.00 22.77 74 VAL A C 1
ATOM 514 O O . VAL A 1 99 ? -6.927 1.137 15.075 1.00 22.87 74 VAL A O 1
ATOM 518 N N . GLY A 1 100 ? -5.026 0.502 14.040 1.00 21.45 75 GLY A N 1
ATOM 519 C CA . GLY A 1 100 ? -4.467 -0.286 15.147 1.00 20.69 75 GLY A CA 1
ATOM 520 C C . GLY A 1 100 ? -4.720 -1.766 14.934 1.00 23.26 75 GLY A C 1
ATOM 521 O O . GLY A 1 100 ? -5.626 -2.132 14.146 1.00 22.08 75 GLY A O 1
ATOM 522 N N . GLY A 1 101 ? -3.906 -2.594 15.580 1.00 21.90 76 GLY A N 1
ATOM 523 C CA . GLY A 1 101 ? -3.883 -4.045 15.362 1.00 21.70 76 GLY A CA 1
ATOM 524 C C . GLY A 1 101 ? -5.009 -4.765 16.063 1.00 20.91 76 GLY A C 1
ATOM 525 O O . GLY A 1 101 ? -5.201 -5.933 15.761 1.00 20.08 76 GLY A O 1
ATOM 526 N N . SER A 1 102 ? -5.719 -4.114 16.995 1.00 20.08 77 SER A N 1
ATOM 527 C CA . SER A 1 102 ? -6.835 -4.755 17.734 1.00 19.21 77 SER A CA 1
ATOM 528 C C . SER A 1 102 ? -7.867 -3.695 18.093 1.00 19.90 77 SER A C 1
ATOM 529 O O . SER A 1 102 ? -8.317 -3.693 19.219 1.00 18.85 77 SER A O 1
ATOM 532 N N . ASN A 1 103 ? -8.201 -2.849 17.128 1.00 19.62 78 ASN A N 1
ATOM 533 C CA . ASN A 1 103 ? -9.183 -1.764 17.297 1.00 21.45 78 ASN A CA 1
ATOM 534 C C . ASN A 1 103 ? -10.480 -2.335 17.894 1.00 22.46 78 ASN A C 1
ATOM 535 O O . ASN A 1 103 ? -10.973 -3.330 17.359 1.00 18.23 78 ASN A O 1
ATOM 540 N N . ALA A 1 104 ? -11.039 -1.691 18.929 1.00 23.27 79 ALA A N 1
ATOM 541 C CA . ALA A 1 104 ? -12.198 -2.227 19.670 1.00 23.04 79 ALA A CA 1
ATOM 542 C C . ALA A 1 104 ? -13.432 -2.267 18.761 1.00 20.88 79 ALA A C 1
ATOM 543 O O . ALA A 1 104 ? -14.214 -3.188 18.947 1.00 22.73 79 ALA A O 1
ATOM 545 N N . ALA A 1 105 ? -13.624 -1.310 17.857 1.00 18.99 80 ALA A N 1
ATOM 546 C CA . ALA A 1 105 ? -14.799 -1.267 16.955 1.00 20.77 80 ALA A CA 1
ATOM 547 C C . ALA A 1 105 ? -14.657 -2.416 15.948 1.00 21.24 80 ALA A C 1
ATOM 548 O O . ALA A 1 105 ? -15.669 -3.068 15.615 1.00 18.51 80 ALA A O 1
ATOM 550 N N . VAL A 1 106 ? -13.425 -2.674 15.504 1.00 21.94 81 VAL A N 1
ATOM 551 C CA . VAL A 1 106 ? -13.158 -3.768 14.527 1.00 21.17 81 VAL A CA 1
ATOM 552 C C . VAL A 1 106 ? -13.441 -5.099 15.238 1.00 20.71 81 VAL A C 1
ATOM 553 O O . VAL A 1 106 ? -14.219 -5.888 14.685 1.00 17.52 81 VAL A O 1
ATOM 557 N N . ALA A 1 107 ? -12.867 -5.310 16.429 1.00 21.28 82 ALA A N 1
ATOM 558 C CA . ALA A 1 107 ? -12.964 -6.563 17.216 1.00 23.29 82 ALA A CA 1
ATOM 559 C C . ALA A 1 107 ? -14.433 -6.866 17.476 1.00 26.14 82 ALA A C 1
ATOM 560 O O . ALA A 1 107 ? -14.846 -8.021 17.286 1.00 23.93 82 ALA A O 1
ATOM 562 N N . LYS A 1 108 ? -15.201 -5.846 17.860 1.00 26.42 83 LYS A N 1
ATOM 563 C CA . LYS A 1 108 ? -16.649 -5.984 18.133 1.00 25.23 83 LYS A CA 1
ATOM 564 C C . LYS A 1 108 ? -17.361 -6.450 16.861 1.00 23.52 83 LYS A C 1
ATOM 565 O O . LYS A 1 108 ? -18.178 -7.425 16.946 1.00 21.52 83 LYS A O 1
ATOM 571 N N . ALA A 1 109 ? -17.138 -5.766 15.735 1.00 21.65 84 ALA A N 1
ATOM 572 C CA . ALA A 1 109 ? -17.836 -6.086 14.458 1.00 23.25 84 ALA A CA 1
ATOM 573 C C . ALA A 1 109 ? -17.511 -7.526 14.042 1.00 21.89 84 ALA A C 1
ATOM 574 O O . ALA A 1 109 ? -18.423 -8.248 13.549 1.00 21.75 84 ALA A O 1
ATOM 576 N N . VAL A 1 110 ? -16.252 -7.936 14.225 1.00 20.13 85 VAL A N 1
ATOM 577 C CA . VAL A 1 110 ? -15.746 -9.273 13.797 1.00 21.08 85 VAL A CA 1
ATOM 578 C C . VAL A 1 110 ? -16.391 -10.380 14.648 1.00 21.26 85 VAL A C 1
ATOM 579 O O . VAL A 1 110 ? -16.983 -11.287 14.068 1.00 20.10 85 VAL A O 1
ATOM 583 N N . GLY A 1 111 ? -16.317 -10.282 15.977 1.00 21.91 86 GLY A N 1
ATOM 584 C CA . GLY A 1 111 ? -16.982 -11.193 16.924 1.00 18.58 86 GLY A CA 1
ATOM 585 C C . GLY A 1 111 ? -18.464 -11.308 16.643 1.00 21.37 86 GLY A C 1
ATOM 586 O O . GLY A 1 111 ? -18.973 -12.467 16.634 1.00 19.83 86 GLY A O 1
ATOM 587 N N . ALA A 1 112 ? -19.160 -10.189 16.443 1.00 18.34 87 ALA A N 1
ATOM 588 C CA . ALA A 1 112 ? -20.624 -10.195 16.218 1.00 21.25 87 ALA A CA 1
ATOM 589 C C . ALA A 1 112 ? -20.951 -10.842 14.870 1.00 20.98 87 ALA A C 1
ATOM 590 O O . ALA A 1 112 ? -21.916 -11.631 14.820 1.00 20.67 87 ALA A O 1
ATOM 592 N N . ALA A 1 113 ? -20.222 -10.511 13.799 1.00 19.44 88 ALA A N 1
ATOM 593 C CA . ALA A 1 113 ? -20.522 -11.070 12.458 1.00 19.67 88 ALA A CA 1
ATOM 594 C C . ALA A 1 113 ? -20.314 -12.586 12.461 1.00 18.88 88 ALA A C 1
ATOM 595 O O . ALA A 1 113 ? -21.206 -13.303 11.987 1.00 20.86 88 ALA A O 1
ATOM 597 N N . ALA A 1 114 ? -19.218 -13.089 13.026 1.00 18.59 89 ALA A N 1
ATOM 598 C CA . ALA A 1 114 ? -18.892 -14.536 13.035 1.00 19.61 89 ALA A CA 1
ATOM 599 C C . ALA A 1 114 ? -19.984 -15.365 13.748 1.00 22.89 89 ALA A C 1
ATOM 600 O O . ALA A 1 114 ? -20.179 -16.552 13.393 1.00 22.12 89 ALA A O 1
ATOM 602 N N . ALA A 1 115 ? -20.659 -14.776 14.745 1.00 21.50 90 ALA A N 1
ATOM 603 C CA . ALA A 1 115 ? -21.673 -15.459 15.583 1.00 20.45 90 ALA A CA 1
ATOM 604 C C . ALA A 1 115 ? -22.973 -15.614 14.794 1.00 20.39 90 ALA A C 1
ATOM 605 O O . ALA A 1 115 ? -23.729 -16.532 15.152 1.00 19.72 90 ALA A O 1
ATOM 607 N N . ARG A 1 116 ? -23.187 -14.799 13.749 1.00 19.81 91 ARG A N 1
ATOM 608 C CA . ARG A 1 116 ? -24.380 -14.873 12.855 1.00 21.71 91 ARG A CA 1
ATOM 609 C C . ARG A 1 116 ? -24.101 -15.762 11.631 1.00 22.58 91 ARG A C 1
ATOM 610 O O . ARG A 1 116 ? -24.920 -16.661 11.341 1.00 23.51 91 ARG A O 1
ATOM 618 N N . PHE A 1 117 ? -23.003 -15.495 10.910 1.00 22.59 92 PHE A N 1
ATOM 619 C CA . PHE A 1 117 ? -22.518 -16.352 9.791 1.00 21.63 92 PHE A CA 1
ATOM 620 C C . PHE A 1 117 ? -21.147 -15.872 9.356 1.00 19.96 92 PHE A C 1
ATOM 621 O O . PHE A 1 117 ? -20.953 -14.650 9.291 1.00 19.30 92 PHE A O 1
ATOM 629 N N . THR A 1 118 ? -20.230 -16.812 9.095 1.00 19.37 93 THR A N 1
ATOM 630 C CA . THR A 1 118 ? -18.829 -16.505 8.717 1.00 18.79 93 THR A CA 1
ATOM 631 C C . THR A 1 118 ? -18.757 -16.351 7.202 1.00 17.98 93 THR A C 1
ATOM 632 O O . THR A 1 118 ? -17.878 -15.667 6.751 1.00 16.89 93 THR A O 1
ATOM 636 N N . HIS A 1 119 ? -19.675 -16.947 6.444 1.00 17.14 94 HIS A N 1
ATOM 637 C CA . HIS A 1 119 ? -19.500 -17.102 4.977 1.00 17.10 94 HIS A CA 1
ATOM 638 C C . HIS A 1 119 ? -20.788 -17.652 4.376 1.00 17.41 94 HIS A C 1
ATOM 639 O O . HIS A 1 119 ? -21.346 -18.581 4.951 1.00 17.15 94 HIS A O 1
ATOM 646 N N . THR A 1 120 ? -21.189 -17.153 3.227 1.00 19.43 95 THR A N 1
ATOM 647 C CA . THR A 1 120 ? -22.235 -17.801 2.386 1.00 21.85 95 THR A CA 1
ATOM 648 C C . THR A 1 120 ? -21.792 -17.929 0.919 1.00 21.20 95 THR A C 1
ATOM 649 O O . THR A 1 120 ? -22.449 -18.702 0.172 1.00 20.59 95 THR A O 1
ATOM 653 N N . CYS A 1 121 ? -20.750 -17.203 0.511 1.00 19.09 96 CYS A N 1
ATOM 654 C CA . CYS A 1 121 ? -20.357 -16.951 -0.908 1.00 20.25 96 CYS A CA 1
ATOM 655 C C . CYS A 1 121 ? -21.362 -15.983 -1.541 1.00 20.13 96 CYS A C 1
ATOM 656 O O . CYS A 1 121 ? -22.492 -16.406 -1.901 1.00 17.80 96 CYS A O 1
ATOM 659 N N . PHE A 1 122 ? -20.948 -14.739 -1.714 1.00 18.36 97 PHE A N 1
ATOM 660 C CA . PHE A 1 122 ? -21.886 -13.678 -2.134 1.00 21.48 97 PHE A CA 1
ATOM 661 C C . PHE A 1 122 ? -22.607 -14.049 -3.442 1.00 25.02 97 PHE A C 1
ATOM 662 O O . PHE A 1 122 ? -23.853 -13.790 -3.565 1.00 25.30 97 PHE A O 1
ATOM 670 N N . MET A 1 123 ? -21.887 -14.659 -4.381 1.00 27.37 98 MET A N 1
ATOM 671 C CA . MET A 1 123 ? -22.425 -15.058 -5.715 1.00 27.31 98 MET A CA 1
ATOM 672 C C . MET A 1 123 ? -23.558 -16.069 -5.527 1.00 26.69 98 MET A C 1
ATOM 673 O O . MET A 1 123 ? -24.398 -16.166 -6.423 1.00 25.54 98 MET A O 1
ATOM 678 N N . VAL A 1 124 ? -23.546 -16.838 -4.438 1.00 22.45 99 VAL A N 1
ATOM 679 C CA . VAL A 1 124 ? -24.582 -17.867 -4.174 1.00 22.87 99 VAL A CA 1
ATOM 680 C C . VAL A 1 124 ? -25.702 -17.244 -3.357 1.00 22.71 99 VAL A C 1
ATOM 681 O O . VAL A 1 124 ? -26.844 -17.278 -3.833 1.00 23.20 99 VAL A O 1
ATOM 685 N N . SER A 1 125 ? -25.367 -16.783 -2.150 1.00 21.74 100 SER A N 1
ATOM 686 C CA . SER A 1 125 ? -26.278 -16.180 -1.152 1.00 22.49 100 SER A CA 1
ATOM 687 C C . SER A 1 125 ? -25.720 -14.832 -0.705 1.00 20.93 100 SER A C 1
ATOM 688 O O . SER A 1 125 ? -24.653 -14.757 -0.071 1.00 22.50 100 SER A O 1
ATOM 691 N N . PRO A 1 126 ? -26.436 -13.738 -1.016 1.00 21.05 101 PRO A N 1
ATOM 692 C CA . PRO A 1 126 ? -25.948 -12.386 -0.759 1.00 22.07 101 PRO A CA 1
ATOM 693 C C . PRO A 1 126 ? -26.211 -11.970 0.693 1.00 20.43 101 PRO A C 1
ATOM 694 O O . PRO A 1 126 ? -26.968 -12.648 1.381 1.00 21.60 101 PRO A O 1
ATOM 698 N N . TYR A 1 127 ? -25.604 -10.861 1.087 1.00 20.44 102 TYR A N 1
ATOM 699 C CA . TYR A 1 127 ? -25.653 -10.295 2.450 1.00 20.74 102 TYR A CA 1
ATOM 700 C C . TYR A 1 127 ? -25.339 -8.811 2.341 1.00 21.43 102 TYR A C 1
ATOM 701 O O . TYR A 1 127 ? -24.661 -8.320 1.362 1.00 19.07 102 TYR A O 1
ATOM 710 N N . GLU A 1 128 ? -25.861 -8.084 3.327 1.00 22.90 103 GLU A N 1
ATOM 711 C CA . GLU A 1 128 ? -25.860 -6.604 3.368 1.00 22.27 103 GLU A CA 1
ATOM 712 C C . GLU A 1 128 ? -24.436 -6.063 3.412 1.00 19.01 103 GLU A C 1
ATOM 713 O O . GLU A 1 128 ? -24.180 -5.099 2.697 1.00 20.12 103 GLU A O 1
ATOM 719 N N . THR A 1 129 ? -23.548 -6.624 4.230 1.00 19.26 104 THR A N 1
ATOM 720 C CA . THR A 1 129 ? -22.215 -5.991 4.463 1.00 19.81 104 THR A CA 1
ATOM 721 C C . THR A 1 129 ? -21.399 -5.915 3.158 1.00 19.18 104 THR A C 1
ATOM 722 O O . THR A 1 129 ? -20.605 -4.962 3.038 1.00 20.09 104 THR A O 1
ATOM 726 N N . TYR A 1 130 ? -21.545 -6.880 2.251 1.00 19.93 105 TYR A N 1
ATOM 727 C CA . TYR A 1 130 ? -20.884 -6.854 0.916 1.00 20.86 105 TYR A CA 1
ATOM 728 C C . TYR A 1 130 ? -21.377 -5.593 0.178 1.00 19.63 105 TYR A C 1
ATOM 729 O O . TYR A 1 130 ? -20.608 -4.761 -0.329 1.00 17.44 105 TYR A O 1
ATOM 738 N N . VAL A 1 131 ? -22.696 -5.417 0.138 1.00 21.56 106 VAL A N 1
ATOM 739 C CA . VAL A 1 131 ? -23.315 -4.288 -0.604 1.00 20.87 106 VAL A CA 1
ATOM 740 C C . VAL A 1 131 ? -22.915 -2.954 0.048 1.00 19.62 106 VAL A C 1
ATOM 741 O O . VAL A 1 131 ? -22.578 -1.992 -0.679 1.00 21.25 106 VAL A O 1
ATOM 745 N N . ALA A 1 132 ? -22.933 -2.873 1.368 1.00 22.28 107 ALA A N 1
ATOM 746 C CA . ALA A 1 132 ? -22.587 -1.637 2.094 1.00 22.71 107 ALA A CA 1
ATOM 747 C C . ALA A 1 132 ? -21.119 -1.295 1.825 1.00 22.81 107 ALA A C 1
ATOM 748 O O . ALA A 1 132 ? -20.788 -0.096 1.725 1.00 21.10 107 ALA A O 1
ATOM 750 N N . MET A 1 133 ? -20.232 -2.302 1.756 1.00 22.54 108 MET A N 1
ATOM 751 C CA . MET A 1 133 ? -18.792 -2.025 1.503 1.00 20.74 108 MET A CA 1
ATOM 752 C C . MET A 1 133 ? -18.613 -1.545 0.068 1.00 20.39 108 MET A C 1
ATOM 753 O O . MET A 1 133 ? -17.832 -0.611 -0.108 1.00 21.88 108 MET A O 1
ATOM 758 N N . ALA A 1 134 ? -19.334 -2.101 -0.916 1.00 20.50 109 ALA A N 1
ATOM 759 C CA . ALA A 1 134 ? -19.313 -1.592 -2.307 1.00 19.96 109 ALA A CA 1
ATOM 760 C C . ALA A 1 134 ? -19.788 -0.132 -2.307 1.00 21.20 109 ALA A C 1
ATOM 761 O O . ALA A 1 134 ? -19.108 0.764 -2.875 1.00 18.99 109 ALA A O 1
ATOM 763 N N . GLU A 1 135 ? -20.883 0.147 -1.602 1.00 21.15 110 GLU A N 1
ATOM 764 C CA . GLU A 1 135 ? -21.414 1.526 -1.522 1.00 22.24 110 GLU A CA 1
ATOM 765 C C . GLU A 1 135 ? -20.343 2.454 -0.942 1.00 21.91 110 GLU A C 1
ATOM 766 O O . GLU A 1 135 ? -20.151 3.548 -1.474 1.00 23.49 110 GLU A O 1
ATOM 772 N N . ARG A 1 136 ? -19.665 2.017 0.110 1.00 22.93 111 ARG A N 1
ATOM 773 C CA . ARG A 1 136 ? -18.673 2.859 0.821 1.00 24.62 111 ARG A CA 1
ATOM 774 C C . ARG A 1 136 ? -17.509 3.142 -0.128 1.00 23.56 111 ARG A C 1
ATOM 775 O O . ARG A 1 136 ? -17.095 4.294 -0.221 1.00 24.47 111 ARG A O 1
ATOM 783 N N . LEU A 1 137 ? -17.024 2.128 -0.848 1.00 23.12 112 LEU A N 1
ATOM 784 C CA . LEU A 1 137 ? -15.896 2.274 -1.808 1.00 23.01 112 LEU A CA 1
ATOM 785 C C . LEU A 1 137 ? -16.283 3.239 -2.924 1.00 22.96 112 LEU A C 1
ATOM 786 O O . LEU A 1 137 ? -15.476 4.132 -3.229 1.00 21.72 112 LEU A O 1
ATOM 791 N N . ASN A 1 138 ? -17.435 3.005 -3.536 1.00 20.93 113 ASN A N 1
ATOM 792 C CA . ASN A 1 138 ? -17.985 3.860 -4.613 1.00 22.76 113 ASN A CA 1
ATOM 793 C C . ASN A 1 138 ? -18.012 5.323 -4.171 1.00 23.29 113 ASN A C 1
ATOM 794 O O . ASN A 1 138 ? -17.755 6.169 -5.045 1.00 23.21 113 ASN A O 1
ATOM 799 N N . ALA A 1 139 ? -18.318 5.599 -2.892 1.00 24.38 114 ALA A N 1
ATOM 800 C CA . ALA A 1 139 ? -18.481 6.975 -2.346 1.00 26.29 114 ALA A CA 1
ATOM 801 C C . ALA A 1 139 ? -17.112 7.582 -2.044 1.00 25.66 114 ALA A C 1
ATOM 802 O O . ALA A 1 139 ? -16.931 8.776 -2.314 1.00 25.10 114 ALA A O 1
ATOM 804 N N . LEU A 1 140 ? -16.177 6.800 -1.492 1.00 24.26 115 LEU A N 1
ATOM 805 C CA . LEU A 1 140 ? -14.914 7.361 -0.933 1.00 25.07 115 LEU A CA 1
ATOM 806 C C . LEU A 1 140 ? -13.855 7.538 -2.027 1.00 22.97 115 LEU A C 1
ATOM 807 O O . LEU A 1 140 ? -12.898 8.277 -1.778 1.00 24.29 115 LEU A O 1
ATOM 812 N N . THR A 1 141 ? -13.983 6.827 -3.152 1.00 24.10 116 THR A N 1
ATOM 813 C CA . THR A 1 141 ? -12.963 6.814 -4.229 1.00 24.40 116 THR A CA 1
ATOM 814 C C . THR A 1 141 ? -13.135 8.076 -5.070 1.00 27.25 116 THR A C 1
ATOM 815 O O . THR A 1 141 ? -14.193 8.729 -5.039 1.00 23.11 116 THR A O 1
ATOM 819 N N . PRO A 1 142 ? -12.043 8.520 -5.727 1.00 28.55 117 PRO A N 1
ATOM 820 C CA . PRO A 1 142 ? -12.062 9.739 -6.540 1.00 28.15 117 PRO A CA 1
ATOM 821 C C . PRO A 1 142 ? -13.149 9.804 -7.624 1.00 31.63 117 PRO A C 1
ATOM 822 O O . PRO A 1 142 ? -13.584 8.777 -8.159 1.00 27.60 117 PRO A O 1
ATOM 826 N N . GLY A 1 143 ? -13.606 11.023 -7.912 1.00 33.80 118 GLY A N 1
ATOM 827 C CA . GLY A 1 143 ? -14.569 11.276 -8.997 1.00 33.79 118 GLY A CA 1
ATOM 828 C C . GLY A 1 143 ? -15.995 11.187 -8.504 1.00 37.52 118 GLY A C 1
ATOM 829 O O . GLY A 1 143 ? -16.260 10.452 -7.513 1.00 32.71 118 GLY A O 1
ATOM 830 N N . ASP A 1 144 ? -16.892 11.899 -9.179 1.00 36.00 119 ASP A N 1
ATOM 831 C CA . ASP A 1 144 ? -18.352 11.862 -8.898 1.00 40.84 119 ASP A CA 1
ATOM 832 C C . ASP A 1 144 ? -19.074 11.160 -10.045 1.00 36.48 119 ASP A C 1
ATOM 833 O O . ASP A 1 144 ? -20.295 11.263 -10.067 1.00 40.55 119 ASP A O 1
ATOM 838 N N . HIS A 1 145 ? -18.363 10.450 -10.935 1.00 31.25 120 HIS A N 1
ATOM 839 C CA . HIS A 1 145 ? -18.999 9.619 -11.987 1.00 29.84 120 HIS A CA 1
ATOM 840 C C . HIS A 1 145 ? -19.596 8.371 -11.306 1.00 28.77 120 HIS A C 1
ATOM 841 O O . HIS A 1 145 ? -19.256 8.112 -10.120 1.00 29.03 120 HIS A O 1
ATOM 848 N N . ASP A 1 146 ? -20.451 7.652 -12.023 1.00 27.13 121 ASP A N 1
ATOM 849 C CA . ASP A 1 146 ? -21.104 6.391 -11.602 1.00 28.92 121 ASP A CA 1
ATOM 850 C C . ASP A 1 146 ? -20.029 5.299 -11.454 1.00 26.87 121 ASP A C 1
ATOM 851 O O . ASP A 1 146 ? -19.292 5.074 -12.406 1.00 26.03 121 ASP A O 1
ATOM 856 N N . LYS A 1 147 ? -19.940 4.667 -10.294 1.00 26.40 122 LYS A N 1
ATOM 857 C CA . LYS A 1 147 ? -18.889 3.638 -10.015 1.00 25.64 122 LYS A CA 1
ATOM 858 C C . LYS A 1 147 ? -19.555 2.361 -9.511 1.00 24.07 122 LYS A C 1
ATOM 859 O O . LYS A 1 147 ? -20.625 2.468 -8.903 1.00 22.23 122 LYS A O 1
ATOM 865 N N . LYS A 1 148 ? -18.959 1.193 -9.749 1.00 21.79 123 LYS A N 1
ATOM 866 C CA . LYS A 1 148 ? -19.386 -0.066 -9.096 1.00 19.68 123 LYS A CA 1
ATOM 867 C C . LYS A 1 148 ? -18.132 -0.754 -8.540 1.00 22.68 123 LYS A C 1
ATOM 868 O O . LYS A 1 148 ? -17.005 -0.296 -8.846 1.00 21.17 123 LYS A O 1
ATOM 874 N N . SER A 1 149 ? -18.314 -1.770 -7.696 1.00 20.62 124 SER A N 1
ATOM 875 C CA . SER A 1 149 ? -17.198 -2.418 -6.966 1.00 19.70 124 SER A CA 1
ATOM 876 C C . SER A 1 149 ? -17.402 -3.923 -6.998 1.00 18.49 124 SER A C 1
ATOM 877 O O . SER A 1 149 ? -18.526 -4.377 -7.274 1.00 20.51 124 SER A O 1
ATOM 880 N N . ALA A 1 150 ? -16.307 -4.652 -6.763 1.00 19.48 125 ALA A N 1
ATOM 881 C CA . ALA A 1 150 ? -16.272 -6.123 -6.662 1.00 20.40 125 ALA A CA 1
ATOM 882 C C . ALA A 1 150 ? -15.263 -6.410 -5.564 1.00 19.80 125 ALA A C 1
ATOM 883 O O . ALA A 1 150 ? -14.262 -5.730 -5.553 1.00 18.39 125 ALA A O 1
ATOM 885 N N . LEU A 1 151 ? -15.570 -7.312 -4.648 1.00 17.67 126 LEU A N 1
ATOM 886 C CA . LEU A 1 151 ? -14.710 -7.592 -3.473 1.00 17.65 126 LEU A CA 1
ATOM 887 C C . LEU A 1 151 ? -14.034 -8.950 -3.614 1.00 16.10 126 LEU A C 1
ATOM 888 O O . LEU A 1 151 ? -14.672 -9.895 -4.110 1.00 16.37 126 LEU A O 1
ATOM 893 N N . PHE A 1 152 ? -12.789 -9.039 -3.171 1.00 15.55 127 PHE A N 1
ATOM 894 C CA . PHE A 1 152 ? -11.964 -10.269 -3.244 1.00 17.45 127 PHE A CA 1
ATOM 895 C C . PHE A 1 152 ? -11.245 -10.376 -1.899 1.00 17.58 127 PHE A C 1
ATOM 896 O O . PHE A 1 152 ? -11.664 -9.734 -0.961 1.00 17.11 127 PHE A O 1
ATOM 904 N N . ASN A 1 153 ? -10.189 -11.166 -1.810 1.00 18.58 128 ASN A N 1
ATOM 905 C CA . ASN A 1 153 ? -9.513 -11.438 -0.519 1.00 20.93 128 ASN A CA 1
ATOM 906 C C . ASN A 1 153 ? -8.177 -10.697 -0.505 1.00 22.37 128 ASN A C 1
ATOM 907 O O . ASN A 1 153 ? -7.971 -9.890 0.382 1.00 23.91 128 ASN A O 1
ATOM 912 N N . SER A 1 154 ? -7.279 -10.948 -1.456 1.00 21.61 129 SER A N 1
ATOM 913 C CA . SER A 1 154 ? -5.897 -10.394 -1.404 1.00 18.21 129 SER A CA 1
ATOM 914 C C . SER A 1 154 ? -5.735 -9.220 -2.376 1.00 16.05 129 SER A C 1
ATOM 915 O O . SER A 1 154 ? -6.502 -9.120 -3.376 1.00 14.93 129 SER A O 1
ATOM 918 N N . GLY A 1 155 ? -4.701 -8.418 -2.166 1.00 14.16 130 GLY A N 1
ATOM 919 C CA . GLY A 1 155 ? -4.357 -7.352 -3.133 1.00 15.05 130 GLY A CA 1
ATOM 920 C C . GLY A 1 155 ? -4.094 -7.938 -4.522 1.00 15.17 130 GLY A C 1
ATOM 921 O O . GLY A 1 155 ? -4.522 -7.330 -5.501 1.00 14.36 130 GLY A O 1
ATOM 922 N N . ALA A 1 156 ? -3.340 -9.040 -4.638 1.00 14.79 131 ALA A N 1
ATOM 923 C CA . ALA A 1 156 ? -3.029 -9.646 -5.957 1.00 15.37 131 ALA A CA 1
ATOM 924 C C . ALA A 1 156 ? -4.330 -10.023 -6.680 1.00 14.55 131 ALA A C 1
ATOM 925 O O . ALA A 1 156 ? -4.420 -9.824 -7.903 1.00 13.45 131 ALA A O 1
ATOM 927 N N . GLU A 1 157 ? -5.297 -10.588 -5.985 1.00 14.21 132 GLU A N 1
ATOM 928 C CA . GLU A 1 157 ? -6.586 -10.927 -6.652 1.00 17.12 132 GLU A CA 1
ATOM 929 C C . GLU A 1 157 ? -7.246 -9.648 -7.156 1.00 15.81 132 GLU A C 1
ATOM 930 O O . GLU A 1 157 ? -7.903 -9.674 -8.211 1.00 16.27 132 GLU A O 1
ATOM 936 N N . ALA A 1 158 ? -7.174 -8.580 -6.381 1.00 17.38 133 ALA A N 1
ATOM 937 C CA . ALA A 1 158 ? -7.788 -7.295 -6.781 1.00 17.20 133 ALA A CA 1
ATOM 938 C C . ALA A 1 158 ? -7.124 -6.799 -8.081 1.00 16.66 133 ALA A C 1
ATOM 939 O O . ALA A 1 158 ? -7.831 -6.434 -9.002 1.00 16.35 133 ALA A O 1
ATOM 941 N N . VAL A 1 159 ? -5.798 -6.821 -8.155 1.00 17.12 134 VAL A N 1
ATOM 942 C CA . VAL A 1 159 ? -5.042 -6.370 -9.362 1.00 15.90 134 VAL A CA 1
ATOM 943 C C . VAL A 1 159 ? -5.416 -7.270 -10.535 1.00 15.53 134 VAL A C 1
ATOM 944 O O . VAL A 1 159 ? -5.643 -6.727 -11.633 1.00 17.63 134 VAL A O 1
ATOM 948 N N . GLU A 1 160 ? -5.494 -8.586 -10.321 1.00 15.43 135 GLU A N 1
ATOM 949 C CA . GLU A 1 160 ? -5.868 -9.592 -11.355 1.00 15.56 135 GLU A CA 1
ATOM 950 C C . GLU A 1 160 ? -7.263 -9.252 -11.897 1.00 16.06 135 GLU A C 1
ATOM 951 O O . GLU A 1 160 ? -7.474 -9.281 -13.138 1.00 14.50 135 GLU A O 1
ATOM 957 N N . ASN A 1 161 ? -8.186 -8.897 -11.008 1.00 16.47 136 ASN A N 1
ATOM 958 C CA . ASN A 1 161 ? -9.567 -8.520 -11.435 1.00 15.53 136 ASN A CA 1
ATOM 959 C C . ASN A 1 161 ? -9.650 -7.122 -12.081 1.00 15.87 136 ASN A C 1
ATOM 960 O O . ASN A 1 161 ? -10.483 -6.980 -12.993 1.00 17.28 136 ASN A O 1
ATOM 965 N N . ALA A 1 162 ? -8.834 -6.141 -11.683 1.00 15.99 137 ALA A N 1
ATOM 966 C CA . ALA A 1 162 ? -8.710 -4.845 -12.389 1.00 16.64 137 ALA A CA 1
ATOM 967 C C . ALA A 1 162 ? -8.277 -5.101 -13.843 1.00 17.65 137 ALA A C 1
ATOM 968 O O . ALA A 1 162 ? -8.922 -4.607 -14.771 1.00 17.85 137 ALA A O 1
ATOM 970 N N . VAL A 1 163 ? -7.272 -5.939 -14.074 1.00 17.43 138 VAL A N 1
ATOM 971 C CA . VAL A 1 163 ? -6.844 -6.310 -15.458 1.00 16.45 138 VAL A CA 1
ATOM 972 C C . VAL A 1 163 ? -7.974 -6.999 -16.197 1.00 17.20 138 VAL A C 1
ATOM 973 O O . VAL A 1 163 ? -8.145 -6.741 -17.406 1.00 19.45 138 VAL A O 1
ATOM 977 N N . LYS A 1 164 ? -8.716 -7.882 -15.530 1.00 16.50 139 LYS A N 1
ATOM 978 C CA . LYS A 1 164 ? -9.808 -8.638 -16.177 1.00 17.00 139 LYS A CA 1
ATOM 979 C C . LYS A 1 164 ? -10.907 -7.678 -16.666 1.00 16.13 139 LYS A C 1
ATOM 980 O O . LYS A 1 164 ? -11.359 -7.852 -17.809 1.00 17.89 139 LYS A O 1
ATOM 986 N N . VAL A 1 165 ? -11.368 -6.736 -15.855 1.00 16.48 140 VAL A N 1
ATOM 987 C CA . VAL A 1 165 ? -12.430 -5.800 -16.326 1.00 17.89 140 VAL A CA 1
ATOM 988 C C . VAL A 1 165 ? -11.851 -4.861 -17.397 1.00 18.11 140 VAL A C 1
ATOM 989 O O . VAL A 1 165 ? -12.557 -4.584 -18.357 1.00 18.50 140 VAL A O 1
ATOM 993 N N . ALA A 1 166 ? -10.595 -4.467 -17.322 1.00 18.98 141 ALA A N 1
ATOM 994 C CA . ALA A 1 166 ? -9.987 -3.591 -18.354 1.00 18.98 141 ALA A CA 1
ATOM 995 C C . ALA A 1 166 ? -9.935 -4.338 -19.703 1.00 19.66 141 ALA A C 1
ATOM 996 O O . ALA A 1 166 ? -10.249 -3.734 -20.736 1.00 19.98 141 ALA A O 1
ATOM 998 N N . ARG A 1 167 ? -9.584 -5.619 -19.696 1.00 20.08 142 ARG A N 1
ATOM 999 C CA . ARG A 1 167 ? -9.523 -6.486 -20.894 1.00 19.91 142 ARG A CA 1
ATOM 1000 C C . ARG A 1 167 ? -10.945 -6.748 -21.420 1.00 21.26 142 ARG A C 1
ATOM 1001 O O . ARG A 1 167 ? -11.156 -6.654 -22.659 1.00 19.28 142 ARG A O 1
ATOM 1009 N N . ALA A 1 168 ? -11.900 -7.019 -20.522 1.00 20.32 143 ALA A N 1
ATOM 1010 C CA . ALA A 1 168 ? -13.306 -7.307 -20.905 1.00 21.04 143 ALA A CA 1
ATOM 1011 C C . ALA A 1 168 ? -13.920 -6.043 -21.529 1.00 22.18 143 ALA A C 1
ATOM 1012 O O . ALA A 1 168 ? -14.641 -6.169 -22.553 1.00 22.97 143 ALA A O 1
ATOM 1014 N N . TYR A 1 169 ? -13.678 -4.876 -20.943 1.00 20.51 144 TYR A N 1
ATOM 1015 C CA . TYR A 1 169 ? -14.255 -3.585 -21.397 1.00 22.19 144 TYR A CA 1
ATOM 1016 C C . TYR A 1 169 ? -13.626 -3.142 -22.734 1.00 23.28 144 TYR A C 1
ATOM 1017 O O . TYR A 1 169 ? -14.391 -2.862 -23.657 1.00 19.46 144 TYR A O 1
ATOM 1026 N N . THR A 1 170 ? -12.281 -3.103 -22.835 1.00 20.55 145 THR A N 1
ATOM 1027 C CA . THR A 1 170 ? -11.549 -2.617 -24.044 1.00 20.96 145 THR A CA 1
ATOM 1028 C C . THR A 1 170 ? -11.533 -3.639 -25.182 1.00 21.85 145 THR A C 1
ATOM 1029 O O . THR A 1 170 ? -11.368 -3.210 -26.318 1.00 21.13 145 THR A O 1
ATOM 1033 N N . GLY A 1 171 ? -11.610 -4.951 -24.926 1.00 21.38 146 GLY A N 1
ATOM 1034 C CA . GLY A 1 171 ? -11.323 -5.979 -25.935 1.00 22.27 146 GLY A CA 1
ATOM 1035 C C . GLY A 1 171 ? -9.855 -5.977 -26.351 1.00 21.41 146 GLY A C 1
ATOM 1036 O O . GLY A 1 171 ? -9.527 -6.596 -27.383 1.00 22.71 146 GLY A O 1
ATOM 1037 N N . LYS A 1 172 ? -8.994 -5.308 -25.585 1.00 21.54 147 LYS A N 1
ATOM 1038 C CA . LYS A 1 172 ? -7.537 -5.254 -25.838 1.00 21.64 147 LYS A CA 1
ATOM 1039 C C . LYS A 1 172 ? -6.813 -6.077 -24.772 1.00 23.24 147 LYS A C 1
ATOM 1040 O O . LYS A 1 172 ? -7.436 -6.301 -23.694 1.00 18.97 147 LYS A O 1
ATOM 1046 N N . GLY A 1 173 ? -5.608 -6.563 -25.121 1.00 22.19 148 GLY A N 1
ATOM 1047 C CA . GLY A 1 173 ? -4.847 -7.588 -24.375 1.00 22.31 148 GLY A CA 1
ATOM 1048 C C . GLY A 1 173 ? -3.760 -7.013 -23.484 1.00 22.30 148 GLY A C 1
ATOM 1049 O O . GLY A 1 173 ? -3.579 -7.531 -22.338 1.00 24.30 148 GLY A O 1
ATOM 1050 N N . ALA A 1 174 ? -3.019 -5.992 -23.921 1.00 18.39 149 ALA A N 1
ATOM 1051 C CA . ALA A 1 174 ? -1.730 -5.688 -23.264 1.00 16.85 149 ALA A CA 1
ATOM 1052 C C . ALA A 1 174 ? -1.954 -4.922 -21.981 1.00 17.14 149 ALA A C 1
ATOM 1053 O O . ALA A 1 174 ? -2.971 -4.219 -21.791 1.00 17.38 149 ALA A O 1
ATOM 1055 N N . VAL A 1 175 ? -0.977 -5.078 -21.107 1.00 15.81 150 VAL A N 1
ATOM 1056 C CA . VAL A 1 175 ? -0.913 -4.422 -19.789 1.00 15.90 150 VAL A CA 1
ATOM 1057 C C . VAL A 1 175 ? 0.404 -3.651 -19.740 1.00 15.64 150 VAL A C 1
ATOM 1058 O O . VAL A 1 175 ? 1.486 -4.268 -19.944 1.00 17.47 150 VAL A O 1
ATOM 1062 N N . VAL A 1 176 ? 0.345 -2.378 -19.388 1.00 13.41 151 VAL A N 1
ATOM 1063 C CA . VAL A 1 176 ? 1.568 -1.606 -19.090 1.00 13.86 151 VAL A CA 1
ATOM 1064 C C . VAL A 1 176 ? 1.693 -1.360 -17.592 1.00 13.84 151 VAL A C 1
ATOM 1065 O O . VAL A 1 176 ? 0.731 -0.955 -16.954 1.00 14.62 151 VAL A O 1
ATOM 1069 N N . VAL A 1 177 ? 2.904 -1.563 -17.094 1.00 14.74 152 VAL A N 1
ATOM 1070 C CA . VAL A 1 177 ? 3.330 -1.319 -15.699 1.00 14.74 152 VAL A CA 1
ATOM 1071 C C . VAL A 1 177 ? 4.615 -0.513 -15.769 1.00 15.23 152 VAL A C 1
ATOM 1072 O O . VAL A 1 177 ? 5.089 -0.264 -16.869 1.00 18.30 152 VAL A O 1
ATOM 1076 N N . PHE A 1 178 ? 5.148 -0.137 -14.627 1.00 15.10 153 PHE A N 1
ATOM 1077 C CA . PHE A 1 178 ? 6.290 0.782 -14.497 1.00 15.83 153 PHE A CA 1
ATOM 1078 C C . PHE A 1 178 ? 7.474 0.087 -13.832 1.00 15.69 153 PHE A C 1
ATOM 1079 O O . PHE A 1 178 ? 7.331 -0.889 -13.085 1.00 14.80 153 PHE A O 1
ATOM 1087 N N . ASP A 1 179 ? 8.633 0.633 -14.110 1.00 15.21 154 ASP A N 1
ATOM 1088 C CA . ASP A 1 179 ? 9.884 0.409 -13.347 1.00 17.91 154 ASP A CA 1
ATOM 1089 C C . ASP A 1 179 ? 9.589 0.615 -11.858 1.00 17.23 154 ASP A C 1
ATOM 1090 O O . ASP A 1 179 ? 8.773 1.515 -11.529 1.00 17.38 154 ASP A O 1
ATOM 1095 N N . ASN A 1 180 ? 10.180 -0.247 -11.021 1.00 18.08 155 ASN A N 1
ATOM 1096 C CA . ASN A 1 180 ? 10.024 -0.305 -9.540 1.00 18.07 155 ASN A CA 1
ATOM 1097 C C . ASN A 1 180 ? 8.637 -0.753 -9.068 1.00 16.04 155 ASN A C 1
ATOM 1098 O O . ASN A 1 180 ? 8.400 -0.689 -7.876 1.00 15.32 155 ASN A O 1
ATOM 1103 N N . ALA A 1 181 ? 7.730 -1.170 -9.940 1.00 15.77 156 ALA A N 1
ATOM 1104 C CA . ALA A 1 181 ? 6.351 -1.568 -9.581 1.00 15.30 156 ALA A CA 1
ATOM 1105 C C . ALA A 1 181 ? 6.374 -2.829 -8.717 1.00 15.69 156 ALA A C 1
ATOM 1106 O O . ALA A 1 181 ? 7.255 -3.714 -8.893 1.00 14.25 156 ALA A O 1
ATOM 1108 N N . TYR A 1 182 ? 5.403 -2.930 -7.829 1.00 15.20 157 TYR A N 1
ATOM 1109 C CA . TYR A 1 182 ? 5.031 -4.202 -7.154 1.00 16.13 157 TYR A CA 1
ATOM 1110 C C . TYR A 1 182 ? 3.512 -4.363 -7.145 1.00 16.11 157 TYR A C 1
ATOM 1111 O O . TYR A 1 182 ? 2.795 -3.500 -6.655 1.00 18.30 157 TYR A O 1
ATOM 1120 N N . HIS A 1 183 ? 3.031 -5.507 -7.611 1.00 16.80 158 HIS A N 1
ATOM 1121 C CA . HIS A 1 183 ? 1.594 -5.782 -7.752 1.00 15.45 158 HIS A CA 1
ATOM 1122 C C . HIS A 1 183 ? 1.172 -7.118 -7.166 1.00 15.48 158 HIS A C 1
ATOM 1123 O O . HIS A 1 183 ? -0.033 -7.334 -7.089 1.00 15.47 158 HIS A O 1
ATOM 1130 N N . GLY A 1 184 ? 2.086 -8.001 -6.761 1.00 16.02 159 GLY A N 1
ATOM 1131 C CA . GLY A 1 184 ? 1.649 -9.243 -6.117 1.00 15.21 159 GLY A CA 1
ATOM 1132 C C . GLY A 1 184 ? 2.421 -10.461 -6.574 1.00 16.16 159 GLY A C 1
ATOM 1133 O O . GLY A 1 184 ? 3.392 -10.293 -7.366 1.00 16.40 159 GLY A O 1
ATOM 1134 N N . ARG A 1 185 ? 2.041 -11.630 -6.037 1.00 15.90 160 ARG A N 1
ATOM 1135 C CA . ARG A 1 185 ? 2.857 -12.867 -6.166 1.00 18.74 160 ARG A CA 1
ATOM 1136 C C . ARG A 1 185 ? 2.125 -13.952 -6.975 1.00 19.16 160 ARG A C 1
ATOM 1137 O O . ARG A 1 185 ? 2.580 -15.103 -6.964 1.00 19.08 160 ARG A O 1
ATOM 1145 N N . THR A 1 186 ? 1.051 -13.624 -7.688 1.00 16.19 161 THR A N 1
ATOM 1146 C CA . THR A 1 186 ? 0.430 -14.609 -8.612 1.00 16.18 161 THR A CA 1
ATOM 1147 C C . THR A 1 186 ? 1.219 -14.573 -9.913 1.00 15.18 161 THR A C 1
ATOM 1148 O O . THR A 1 186 ? 2.046 -13.692 -10.087 1.00 15.40 161 THR A O 1
ATOM 1152 N N . ASN A 1 187 ? 0.878 -15.438 -10.859 1.00 15.39 162 ASN A N 1
ATOM 1153 C CA . ASN A 1 187 ? 1.609 -15.523 -12.143 1.00 16.14 162 ASN A CA 1
ATOM 1154 C C . ASN A 1 187 ? 1.522 -14.154 -12.869 1.00 16.57 162 ASN A C 1
ATOM 1155 O O . ASN A 1 187 ? 2.591 -13.566 -13.172 1.00 15.21 162 ASN A O 1
ATOM 1160 N N . LEU A 1 188 ? 0.325 -13.580 -13.052 1.00 15.73 163 LEU A N 1
ATOM 1161 C CA . LEU A 1 188 ? 0.189 -12.266 -13.738 1.00 14.99 163 LEU A CA 1
ATOM 1162 C C . LEU A 1 188 ? 0.808 -11.160 -12.879 1.00 13.46 163 LEU A C 1
ATOM 1163 O O . LEU A 1 188 ? 1.533 -10.356 -13.425 1.00 12.85 163 LEU A O 1
ATOM 1168 N N . THR A 1 189 ? 0.590 -11.142 -11.566 1.00 13.90 164 THR A N 1
ATOM 1169 C CA . THR A 1 189 ? 1.076 -10.035 -10.713 1.00 14.25 164 THR A CA 1
ATOM 1170 C C . THR A 1 189 ? 2.591 -10.115 -10.572 1.00 14.14 164 THR A C 1
ATOM 1171 O O . THR A 1 189 ? 3.186 -9.048 -10.438 1.00 14.24 164 THR A O 1
ATOM 1175 N N . MET A 1 190 ? 3.191 -11.308 -10.595 1.00 13.93 165 MET A N 1
ATOM 1176 C CA . MET A 1 190 ? 4.667 -11.426 -10.704 1.00 12.74 165 MET A CA 1
ATOM 1177 C C . MET A 1 190 ? 5.162 -10.806 -12.012 1.00 13.40 165 MET A C 1
ATOM 1178 O O . MET A 1 190 ? 6.130 -10.073 -11.949 1.00 13.37 165 MET A O 1
ATOM 1183 N N . ALA A 1 191 ? 4.550 -11.122 -13.169 1.00 13.32 166 ALA A N 1
ATOM 1184 C CA . ALA A 1 191 ? 4.926 -10.521 -14.455 1.00 13.30 166 ALA A CA 1
ATOM 1185 C C . ALA A 1 191 ? 4.860 -8.993 -14.305 1.00 14.31 166 ALA A C 1
ATOM 1186 O O . ALA A 1 191 ? 5.813 -8.304 -14.760 1.00 15.27 166 ALA A O 1
ATOM 1188 N N . MET A 1 192 ? 3.804 -8.486 -13.639 1.00 13.91 167 MET A N 1
ATOM 1189 C CA . MET A 1 192 ? 3.541 -7.034 -13.481 1.00 14.05 167 MET A CA 1
ATOM 1190 C C . MET A 1 192 ? 4.563 -6.404 -12.536 1.00 14.01 167 MET A C 1
ATOM 1191 O O . MET A 1 192 ? 4.900 -5.223 -12.742 1.00 13.90 167 MET A O 1
ATOM 1196 N N . THR A 1 193 ? 5.117 -7.175 -11.608 1.00 13.23 168 THR A N 1
ATOM 1197 C CA . THR A 1 193 ? 6.075 -6.730 -10.568 1.00 13.50 168 THR A CA 1
ATOM 1198 C C . THR A 1 193 ? 7.452 -6.614 -11.237 1.00 13.87 168 THR A C 1
ATOM 1199 O O . THR A 1 193 ? 7.777 -7.455 -12.076 1.00 13.48 168 THR A O 1
ATOM 1203 N N . ALA A 1 194 ? 8.261 -5.614 -10.899 1.00 14.54 169 ALA A N 1
ATOM 1204 C CA . ALA A 1 194 ? 9.521 -5.333 -11.617 1.00 16.16 169 ALA A CA 1
ATOM 1205 C C . ALA A 1 194 ? 10.673 -6.212 -11.095 1.00 16.86 169 ALA A C 1
ATOM 1206 O O . ALA A 1 194 ? 11.465 -6.739 -11.923 1.00 16.25 169 ALA A O 1
ATOM 1208 N N . LYS A 1 195 ? 10.797 -6.379 -9.782 1.00 16.66 170 LYS A N 1
ATOM 1209 C CA . LYS A 1 195 ? 12.033 -6.976 -9.223 1.00 16.91 170 LYS A CA 1
ATOM 1210 C C . LYS A 1 195 ? 11.967 -8.509 -9.260 1.00 15.99 170 LYS A C 1
ATOM 1211 O O . LYS A 1 195 ? 10.969 -9.085 -8.753 1.00 13.62 170 LYS A O 1
ATOM 1217 N N . ASN A 1 196 ? 13.026 -9.132 -9.799 1.00 15.94 171 ASN A N 1
ATOM 1218 C CA . ASN A 1 196 ? 13.159 -10.592 -9.977 1.00 14.79 171 ASN A CA 1
ATOM 1219 C C . ASN A 1 196 ? 13.304 -11.248 -8.600 1.00 16.63 171 ASN A C 1
ATOM 1220 O O . ASN A 1 196 ? 12.604 -12.244 -8.334 1.00 16.47 171 ASN A O 1
ATOM 1225 N N . ARG A 1 197 ? 14.209 -10.736 -7.763 1.00 16.98 172 ARG A N 1
ATOM 1226 C CA . ARG A 1 197 ? 14.575 -11.405 -6.493 1.00 20.15 172 ARG A CA 1
ATOM 1227 C C . ARG A 1 197 ? 13.919 -10.708 -5.303 1.00 19.24 172 ARG A C 1
ATOM 1228 O O . ARG A 1 197 ? 14.151 -9.520 -5.104 1.00 19.22 172 ARG A O 1
ATOM 1236 N N . PRO A 1 198 ? 13.135 -11.395 -4.428 1.00 17.54 173 PRO A N 1
ATOM 1237 C CA . PRO A 1 198 ? 12.822 -12.820 -4.542 1.00 16.79 173 PRO A CA 1
ATOM 1238 C C . PRO A 1 198 ? 11.481 -13.167 -5.202 1.00 16.28 173 PRO A C 1
ATOM 1239 O O . PRO A 1 198 ? 11.055 -14.311 -5.132 1.00 17.42 173 PRO A O 1
ATOM 1243 N N . TYR A 1 199 ? 10.787 -12.186 -5.780 1.00 15.84 174 TYR A N 1
ATOM 1244 C CA . TYR A 1 199 ? 9.333 -12.316 -6.100 1.00 16.11 174 TYR A CA 1
ATOM 1245 C C . TYR A 1 199 ? 9.046 -13.202 -7.319 1.00 14.38 174 TYR A C 1
ATOM 1246 O O . TYR A 1 199 ? 7.964 -13.800 -7.357 1.00 14.28 174 TYR A O 1
ATOM 1255 N N . LYS A 1 200 ? 9.958 -13.248 -8.286 1.00 13.73 175 LYS A N 1
ATOM 1256 C CA . LYS A 1 200 ? 9.714 -13.812 -9.629 1.00 14.23 175 LYS A CA 1
ATOM 1257 C C . LYS A 1 200 ? 10.622 -14.995 -9.935 1.00 14.38 175 LYS A C 1
ATOM 1258 O O . LYS A 1 200 ? 10.170 -15.911 -10.663 1.00 13.95 175 LYS A O 1
ATOM 1264 N N . SER A 1 201 ? 11.838 -14.989 -9.417 1.00 14.41 176 SER A N 1
ATOM 1265 C CA . SER A 1 201 ? 12.882 -15.943 -9.872 1.00 15.31 176 SER A CA 1
ATOM 1266 C C . SER A 1 201 ? 12.392 -17.390 -9.724 1.00 16.16 176 SER A C 1
ATOM 1267 O O . SER A 1 201 ? 11.991 -17.780 -8.591 1.00 14.91 176 SER A O 1
ATOM 1270 N N . GLY A 1 202 ? 12.518 -18.174 -10.811 1.00 17.70 177 GLY A N 1
ATOM 1271 C CA . GLY A 1 202 ? 12.238 -19.622 -10.849 1.00 17.00 177 GLY A CA 1
ATOM 1272 C C . GLY A 1 202 ? 10.754 -19.949 -10.982 1.00 17.86 177 GLY A C 1
ATOM 1273 O O . GLY A 1 202 ? 10.416 -21.121 -10.906 1.00 18.35 177 GLY A O 1
ATOM 1274 N N . PHE A 1 203 ? 9.856 -18.971 -11.126 1.00 15.68 178 PHE A N 1
ATOM 1275 C CA . PHE A 1 203 ? 8.404 -19.257 -11.034 1.00 16.61 178 PHE A CA 1
ATOM 1276 C C . PHE A 1 203 ? 7.750 -19.180 -12.410 1.00 17.87 178 PHE A C 1
ATOM 1277 O O . PHE A 1 203 ? 6.548 -19.444 -12.498 1.00 18.57 178 PHE A O 1
ATOM 1285 N N . GLY A 1 204 ? 8.517 -18.779 -13.416 1.00 19.28 179 GLY A N 1
ATOM 1286 C CA . GLY A 1 204 ? 8.081 -18.691 -14.819 1.00 19.88 179 GLY A CA 1
ATOM 1287 C C . GLY A 1 204 ? 7.807 -20.052 -15.448 1.00 21.83 179 GLY A C 1
ATOM 1288 O O . GLY A 1 204 ? 8.149 -21.089 -14.897 1.00 22.37 179 GLY A O 1
ATOM 1289 N N . PRO A 1 205 ? 7.230 -20.086 -16.671 1.00 20.61 180 PRO A N 1
ATOM 1290 C CA . PRO A 1 205 ? 6.953 -18.866 -17.444 1.00 21.88 180 PRO A CA 1
ATOM 1291 C C . PRO A 1 205 ? 5.756 -18.035 -16.942 1.00 19.57 180 PRO A C 1
ATOM 1292 O O . PRO A 1 205 ? 4.783 -18.571 -16.456 1.00 20.18 180 PRO A O 1
ATOM 1296 N N . LEU A 1 206 ? 5.878 -16.724 -17.087 1.00 18.16 181 LEU A N 1
ATOM 1297 C CA . LEU A 1 206 ? 4.913 -15.754 -16.546 1.00 18.88 181 LEU A CA 1
ATOM 1298 C C . LEU A 1 206 ? 4.018 -15.258 -17.684 1.00 19.20 181 LEU A C 1
ATOM 1299 O O . LEU A 1 206 ? 4.430 -15.306 -18.857 1.00 21.04 181 LEU A O 1
ATOM 1304 N N . ALA A 1 207 ? 2.827 -14.807 -17.334 1.00 20.30 182 ALA A N 1
ATOM 1305 C CA . ALA A 1 207 ? 1.832 -14.296 -18.304 1.00 19.36 182 ALA A CA 1
ATOM 1306 C C . ALA A 1 207 ? 2.497 -13.227 -19.193 1.00 21.89 182 ALA A C 1
ATOM 1307 O O . ALA A 1 207 ? 3.249 -12.387 -18.682 1.00 22.63 182 ALA A O 1
ATOM 1309 N N . ALA A 1 208 ? 2.208 -13.275 -20.488 1.00 23.45 183 ALA A N 1
ATOM 1310 C CA . ALA A 1 208 ? 2.808 -12.415 -21.526 1.00 25.46 183 ALA A CA 1
ATOM 1311 C C . ALA A 1 208 ? 1.911 -11.194 -21.780 1.00 24.79 183 ALA A C 1
ATOM 1312 O O . ALA A 1 208 ? 0.927 -11.008 -21.030 1.00 21.65 183 ALA A O 1
ATOM 1314 N N . ASP A 1 209 ? 2.305 -10.361 -22.757 1.00 23.02 184 ASP A N 1
ATOM 1315 C CA . ASP A 1 209 ? 1.618 -9.104 -23.161 1.00 23.81 184 ASP A CA 1
ATOM 1316 C C . ASP A 1 209 ? 1.682 -8.108 -21.998 1.00 21.28 184 ASP A C 1
ATOM 1317 O O . ASP A 1 209 ? 0.772 -7.259 -21.864 1.00 20.14 184 ASP A O 1
ATOM 1322 N N . VAL A 1 210 ? 2.719 -8.215 -21.167 1.00 18.15 185 VAL A N 1
ATOM 1323 C CA . VAL A 1 210 ? 2.991 -7.239 -20.075 1.00 18.69 185 VAL A CA 1
ATOM 1324 C C . VAL A 1 210 ? 4.217 -6.448 -20.515 1.00 18.56 185 VAL A C 1
ATOM 1325 O O . VAL A 1 210 ? 5.216 -7.078 -20.925 1.00 18.70 185 VAL A O 1
ATOM 1329 N N . TYR A 1 211 ? 4.109 -5.134 -20.521 1.00 15.80 186 TYR A N 1
ATOM 1330 C CA . TYR A 1 211 ? 5.162 -4.215 -21.016 1.00 16.71 186 TYR A CA 1
ATOM 1331 C C . TYR A 1 211 ? 5.473 -3.236 -19.890 1.00 15.66 186 TYR A C 1
ATOM 1332 O O . TYR A 1 211 ? 4.562 -2.891 -19.141 1.00 15.01 186 TYR A O 1
ATOM 1341 N N . ARG A 1 212 ? 6.722 -2.822 -19.773 1.00 15.33 187 ARG A N 1
ATOM 1342 C CA . ARG A 1 212 ? 7.181 -1.997 -18.653 1.00 17.45 187 ARG A CA 1
ATOM 1343 C C . ARG A 1 212 ? 7.687 -0.676 -19.215 1.00 17.24 187 ARG A C 1
ATOM 1344 O O . ARG A 1 212 ? 8.377 -0.715 -20.236 1.00 18.38 187 ARG A O 1
ATOM 1352 N N . ALA A 1 213 ? 7.277 0.429 -18.588 1.00 17.80 188 ALA A N 1
ATOM 1353 C CA . ALA A 1 213 ? 7.656 1.805 -18.967 1.00 17.86 188 ALA A CA 1
ATOM 1354 C C . ALA A 1 213 ? 8.465 2.440 -17.843 1.00 19.41 188 ALA A C 1
ATOM 1355 O O . ALA A 1 213 ? 8.367 2.074 -16.651 1.00 19.17 188 ALA A O 1
ATOM 1357 N N . PRO A 1 214 ? 9.288 3.447 -18.194 1.00 19.12 189 PRO A N 1
ATOM 1358 C CA . PRO A 1 214 ? 10.062 4.190 -17.209 1.00 20.16 189 PRO A CA 1
ATOM 1359 C C . PRO A 1 214 ? 9.162 5.021 -16.285 1.00 20.45 189 PRO A C 1
ATOM 1360 O O . PRO A 1 214 ? 8.105 5.539 -16.703 1.00 19.42 189 PRO A O 1
ATOM 1364 N N . MET A 1 215 ? 9.579 5.024 -15.030 1.00 20.06 190 MET A N 1
ATOM 1365 C CA . MET A 1 215 ? 8.897 5.653 -13.873 1.00 21.67 190 MET A CA 1
ATOM 1366 C C . MET A 1 215 ? 9.471 7.056 -13.660 1.00 21.79 190 MET A C 1
ATOM 1367 O O . MET A 1 215 ? 10.693 7.268 -13.935 1.00 20.31 190 MET A O 1
ATOM 1372 N N . SER A 1 216 ? 8.644 7.954 -13.134 1.00 20.13 191 SER A N 1
ATOM 1373 C CA . SER A 1 216 ? 9.099 9.270 -12.625 1.00 22.34 191 SER A CA 1
ATOM 1374 C C . SER A 1 216 ? 9.713 9.044 -11.246 1.00 22.50 191 SER A C 1
ATOM 1375 O O . SER A 1 216 ? 8.976 8.677 -10.308 1.00 20.56 191 SER A O 1
ATOM 1378 N N . TYR A 1 217 ? 11.027 9.144 -11.156 1.00 21.01 192 TYR A N 1
ATOM 1379 C CA . TYR A 1 217 ? 11.817 8.858 -9.939 1.00 22.25 192 TYR A CA 1
ATOM 1380 C C . TYR A 1 217 ? 12.752 10.049 -9.783 1.00 24.89 192 TYR A C 1
ATOM 1381 O O . TYR A 1 217 ? 13.911 9.984 -10.170 1.00 23.12 192 TYR A O 1
ATOM 1390 N N . PRO A 1 218 ? 12.208 11.188 -9.307 1.00 28.24 193 PRO A N 1
ATOM 1391 C CA . PRO A 1 218 ? 12.844 12.491 -9.486 1.00 30.04 193 PRO A CA 1
ATOM 1392 C C . PRO A 1 218 ? 14.261 12.501 -8.920 1.00 25.61 193 PRO A C 1
ATOM 1393 O O . PRO A 1 218 ? 15.114 13.113 -9.535 1.00 27.36 193 PRO A O 1
ATOM 1397 N N . LEU A 1 219 ? 14.487 11.811 -7.809 1.00 27.68 194 LEU A N 1
ATOM 1398 C CA . LEU A 1 219 ? 15.829 11.777 -7.163 1.00 27.55 194 LEU A CA 1
ATOM 1399 C C . LEU A 1 219 ? 16.849 11.212 -8.155 1.00 30.24 194 LEU A C 1
ATOM 1400 O O . LEU A 1 219 ? 18.000 11.685 -8.117 1.00 26.45 194 LEU A O 1
ATOM 1405 N N . ARG A 1 220 ? 16.456 10.216 -8.963 1.00 29.59 195 ARG A N 1
ATOM 1406 C CA . ARG A 1 220 ? 17.403 9.506 -9.874 1.00 30.64 195 ARG A CA 1
ATOM 1407 C C . ARG A 1 220 ? 17.387 10.161 -11.255 1.00 29.53 195 ARG A C 1
ATOM 1408 O O . ARG A 1 220 ? 18.451 10.231 -11.833 1.00 31.61 195 ARG A O 1
ATOM 1416 N N . ASP A 1 221 ? 16.246 10.611 -11.772 1.00 27.00 196 ASP A N 1
ATOM 1417 C CA . ASP A 1 221 ? 16.177 11.012 -13.204 1.00 28.74 196 ASP A CA 1
ATOM 1418 C C . ASP A 1 221 ? 16.243 12.537 -13.370 1.00 30.05 196 ASP A C 1
ATOM 1419 O O . ASP A 1 221 ? 16.569 12.963 -14.474 1.00 29.11 196 ASP A O 1
ATOM 1424 N N . GLY A 1 222 ? 15.898 13.324 -12.343 1.00 33.26 197 GLY A N 1
ATOM 1425 C CA . GLY A 1 222 ? 15.884 14.796 -12.400 1.00 29.13 197 GLY A CA 1
ATOM 1426 C C . GLY A 1 222 ? 14.837 15.360 -13.338 1.00 34.02 197 GLY A C 1
ATOM 1427 O O . GLY A 1 222 ? 14.948 16.557 -13.655 1.00 35.88 197 GLY A O 1
ATOM 1428 N N . LEU A 1 223 ? 13.847 14.580 -13.780 1.00 28.06 198 LEU A N 1
ATOM 1429 C CA . LEU A 1 223 ? 12.847 15.066 -14.764 1.00 29.70 198 LEU A CA 1
ATOM 1430 C C . LEU A 1 223 ? 11.668 15.718 -14.037 1.00 28.66 198 LEU A C 1
ATOM 1431 O O . LEU A 1 223 ? 11.206 15.173 -13.031 1.00 28.22 198 LEU A O 1
ATOM 1436 N N . SER A 1 224 ? 11.166 16.817 -14.576 1.00 28.53 199 SER A N 1
ATOM 1437 C CA . SER A 1 224 ? 9.798 17.320 -14.285 1.00 31.81 199 SER A CA 1
ATOM 1438 C C . SER A 1 224 ? 8.791 16.188 -14.515 1.00 31.90 199 SER A C 1
ATOM 1439 O O . SER A 1 224 ? 9.073 15.265 -15.334 1.00 33.37 199 SER A O 1
ATOM 1442 N N . GLY A 1 225 ? 7.643 16.278 -13.845 1.00 28.05 200 GLY A N 1
ATOM 1443 C CA . GLY A 1 225 ? 6.445 15.457 -14.087 1.00 28.08 200 GLY A CA 1
ATOM 1444 C C . GLY A 1 225 ? 6.100 15.331 -15.568 1.00 31.09 200 GLY A C 1
ATOM 1445 O O . GLY A 1 225 ? 5.948 14.220 -16.087 1.00 28.04 200 GLY A O 1
ATOM 1446 N N . PRO A 1 226 ? 5.887 16.456 -16.291 1.00 29.73 201 PRO A N 1
ATOM 1447 C CA . PRO A 1 226 ? 5.491 16.383 -17.698 1.00 30.48 201 PRO A CA 1
ATOM 1448 C C . PRO A 1 226 ? 6.527 15.658 -18.583 1.00 26.21 201 PRO A C 1
ATOM 1449 O O . PRO A 1 226 ? 6.132 14.921 -19.488 1.00 27.02 201 PRO A O 1
ATOM 1453 N N . GLU A 1 227 ? 7.807 15.913 -18.326 1.00 26.42 202 GLU A N 1
ATOM 1454 C CA . GLU A 1 227 ? 8.962 15.301 -19.035 1.00 29.24 202 GLU A CA 1
ATOM 1455 C C . GLU A 1 227 ? 8.974 13.790 -18.797 1.00 26.37 202 GLU A C 1
ATOM 1456 O O . GLU A 1 227 ? 9.059 13.039 -19.782 1.00 26.02 202 GLU A O 1
ATOM 1462 N N . ALA A 1 228 ? 8.911 13.359 -17.542 1.00 24.02 203 ALA A N 1
ATOM 1463 C CA . ALA A 1 228 ? 8.898 11.908 -17.218 1.00 24.33 203 ALA A CA 1
ATOM 1464 C C . ALA A 1 228 ? 7.718 11.257 -17.932 1.00 21.95 203 ALA A C 1
ATOM 1465 O O . ALA A 1 228 ? 7.884 10.156 -18.475 1.00 25.10 203 ALA A O 1
ATOM 1467 N N . ALA A 1 229 ? 6.562 11.917 -17.991 1.00 21.95 204 ALA A N 1
ATOM 1468 C CA . ALA A 1 229 ? 5.345 11.363 -18.626 1.00 24.06 204 ALA A CA 1
ATOM 1469 C C . ALA A 1 229 ? 5.554 11.247 -20.138 1.00 23.97 204 ALA A C 1
ATOM 1470 O O . ALA A 1 229 ? 5.113 10.268 -20.729 1.00 23.36 204 ALA A O 1
ATOM 1472 N N . GLU A 1 230 ? 6.177 12.251 -20.749 1.00 26.92 205 GLU A N 1
ATOM 1473 C CA . GLU A 1 230 ? 6.490 12.244 -22.201 1.00 26.84 205 GLU A CA 1
ATOM 1474 C C . GLU A 1 230 ? 7.382 11.019 -22.506 1.00 24.31 205 GLU A C 1
ATOM 1475 O O . GLU A 1 230 ? 7.155 10.348 -23.506 1.00 21.26 205 GLU A O 1
ATOM 1481 N N . ARG A 1 231 ? 8.390 10.790 -21.667 1.00 23.44 206 ARG A N 1
ATOM 1482 C CA . ARG A 1 231 ? 9.335 9.641 -21.792 1.00 25.66 206 ARG A CA 1
ATOM 1483 C C . ARG A 1 231 ? 8.547 8.320 -21.708 1.00 23.05 206 ARG A C 1
ATOM 1484 O O . ARG A 1 231 ? 8.699 7.482 -22.614 1.00 19.98 206 ARG A O 1
ATOM 1492 N N . ALA A 1 232 ? 7.639 8.180 -20.737 1.00 20.93 207 ALA A N 1
ATOM 1493 C CA . ALA A 1 232 ? 6.840 6.949 -20.537 1.00 20.83 207 ALA A CA 1
ATOM 1494 C C . ALA A 1 232 ? 5.918 6.726 -21.734 1.00 21.13 207 ALA A C 1
ATOM 1495 O O . ALA A 1 232 ? 5.882 5.600 -22.288 1.00 18.34 207 ALA A O 1
ATOM 1497 N N . ILE A 1 233 ? 5.244 7.789 -22.196 1.00 19.93 208 ILE A N 1
ATOM 1498 C CA . ILE A 1 233 ? 4.271 7.703 -23.316 1.00 19.64 208 ILE A CA 1
ATOM 1499 C C . ILE A 1 233 ? 4.999 7.334 -24.618 1.00 18.83 208 ILE A C 1
ATOM 1500 O O . ILE A 1 233 ? 4.449 6.552 -25.394 1.00 19.94 208 ILE A O 1
ATOM 1505 N N . SER A 1 234 ? 6.172 7.920 -24.852 1.00 22.44 209 SER A N 1
ATOM 1506 C CA . SER A 1 234 ? 7.050 7.647 -26.023 1.00 23.22 209 SER A CA 1
ATOM 1507 C C . SER A 1 234 ? 7.384 6.148 -26.094 1.00 21.69 209 SER A C 1
ATOM 1508 O O . SER A 1 234 ? 7.205 5.546 -27.175 1.00 21.81 209 SER A O 1
ATOM 1511 N N . VAL A 1 235 ? 7.727 5.532 -24.965 1.00 21.13 210 VAL A N 1
ATOM 1512 C CA . VAL A 1 235 ? 7.997 4.057 -24.875 1.00 19.42 210 VAL A CA 1
ATOM 1513 C C . VAL A 1 235 ? 6.724 3.271 -25.167 1.00 17.23 210 VAL A C 1
ATOM 1514 O O . VAL A 1 235 ? 6.754 2.378 -26.021 1.00 15.13 210 VAL A O 1
ATOM 1518 N N . ILE A 1 236 ? 5.599 3.645 -24.545 1.00 17.18 211 ILE A N 1
ATOM 1519 C CA . ILE A 1 236 ? 4.302 2.945 -24.717 1.00 19.30 211 ILE A CA 1
ATOM 1520 C C . ILE A 1 236 ? 3.876 2.986 -26.188 1.00 18.27 211 ILE A C 1
ATOM 1521 O O . ILE A 1 236 ? 3.507 1.930 -26.769 1.00 18.42 211 ILE A O 1
ATOM 1526 N N . GLU A 1 237 ? 3.842 4.186 -26.778 1.00 18.62 212 GLU A N 1
ATOM 1527 C CA . GLU A 1 237 ? 3.461 4.403 -28.194 1.00 19.52 212 GLU A CA 1
ATOM 1528 C C . GLU A 1 237 ? 4.385 3.608 -29.132 1.00 19.03 212 GLU A C 1
ATOM 1529 O O . GLU A 1 237 ? 3.868 2.924 -30.033 1.00 18.83 212 GLU A O 1
ATOM 1535 N N . SER A 1 238 ? 5.690 3.680 -28.913 1.00 17.74 213 SER A N 1
ATOM 1536 C CA . SER A 1 238 ? 6.705 3.067 -29.806 1.00 17.83 213 SER A CA 1
ATOM 1537 C C . SER A 1 238 ? 6.625 1.523 -29.721 1.00 17.64 213 SER A C 1
ATOM 1538 O O . SER A 1 238 ? 6.569 0.867 -30.794 1.00 16.42 213 SER A O 1
ATOM 1541 N N . GLN A 1 239 ? 6.567 0.970 -28.505 1.00 16.87 214 GLN A N 1
ATOM 1542 C CA . GLN A 1 239 ? 6.791 -0.477 -28.233 1.00 17.37 214 GLN A CA 1
ATOM 1543 C C . GLN A 1 239 ? 5.484 -1.263 -28.127 1.00 18.41 214 GLN A C 1
ATOM 1544 O O . GLN A 1 239 ? 5.542 -2.474 -28.384 1.00 18.73 214 GLN A O 1
ATOM 1550 N N . VAL A 1 240 ? 4.384 -0.632 -27.707 1.00 17.15 215 VAL A N 1
ATOM 1551 C CA . VAL A 1 240 ? 3.123 -1.324 -27.342 1.00 17.68 215 VAL A CA 1
ATOM 1552 C C . VAL A 1 240 ? 2.032 -0.891 -28.316 1.00 17.98 215 VAL A C 1
ATOM 1553 O O . VAL A 1 240 ? 1.467 -1.751 -28.992 1.00 17.07 215 VAL A O 1
ATOM 1557 N N . GLY A 1 241 ? 1.766 0.411 -28.406 1.00 19.64 216 GLY A N 1
ATOM 1558 C CA . GLY A 1 241 ? 0.649 0.925 -29.216 1.00 20.90 216 GLY A CA 1
ATOM 1559 C C . GLY A 1 241 ? -0.669 0.903 -28.439 1.00 21.17 216 GLY A C 1
ATOM 1560 O O . GLY A 1 241 ? -1.047 -0.127 -27.895 1.00 20.09 216 GLY A O 1
ATOM 1561 N N . ALA A 1 242 ? -1.414 1.997 -28.455 1.00 21.40 217 ALA A N 1
ATOM 1562 C CA . ALA A 1 242 ? -2.735 2.080 -27.792 1.00 20.60 217 ALA A CA 1
ATOM 1563 C C . ALA A 1 242 ? -3.671 1.008 -28.337 1.00 21.45 217 ALA A C 1
ATOM 1564 O O . ALA A 1 242 ? -4.461 0.482 -27.524 1.00 22.11 217 ALA A O 1
ATOM 1566 N N . GLU A 1 243 ? -3.642 0.707 -29.653 1.00 18.84 218 GLU A N 1
ATOM 1567 C CA . GLU A 1 243 ? -4.610 -0.209 -30.296 1.00 22.03 218 GLU A CA 1
ATOM 1568 C C . GLU A 1 243 ? -4.460 -1.631 -29.713 1.00 20.64 218 GLU A C 1
ATOM 1569 O O . GLU A 1 243 ? -5.357 -2.437 -29.922 1.00 21.62 218 GLU A O 1
ATOM 1575 N N . ASN A 1 244 ? -3.358 -1.909 -29.002 1.00 20.45 219 ASN A N 1
ATOM 1576 C CA . ASN A 1 244 ? -3.098 -3.248 -28.400 1.00 20.48 219 ASN A CA 1
ATOM 1577 C C . ASN A 1 244 ? -3.267 -3.203 -26.876 1.00 19.37 219 ASN A C 1
ATOM 1578 O O . ASN A 1 244 ? -3.137 -4.284 -26.258 1.00 19.58 219 ASN A O 1
ATOM 1583 N N . LEU A 1 245 ? -3.499 -2.028 -26.285 1.00 18.62 220 LEU A N 1
ATOM 1584 C CA . LEU A 1 245 ? -3.291 -1.817 -24.826 1.00 19.41 220 LEU A CA 1
ATOM 1585 C C . LEU A 1 245 ? -4.614 -1.710 -24.072 1.00 21.66 220 LEU A C 1
ATOM 1586 O O . LEU A 1 245 ? -5.344 -0.716 -24.317 1.00 22.26 220 LEU A O 1
ATOM 1591 N N . ALA A 1 246 ? -4.876 -2.642 -23.140 1.00 19.07 221 ALA A N 1
ATOM 1592 C CA . ALA A 1 246 ? -6.077 -2.619 -22.268 1.00 18.92 221 ALA A CA 1
ATOM 1593 C C . ALA A 1 246 ? -5.906 -1.564 -21.194 1.00 18.33 221 ALA A C 1
ATOM 1594 O O . ALA A 1 246 ? -6.875 -0.876 -20.860 1.00 18.76 221 ALA A O 1
ATOM 1596 N N . CYS A 1 247 ? -4.746 -1.528 -20.538 1.00 18.05 222 CYS A N 1
ATOM 1597 C CA . CYS A 1 247 ? -4.633 -0.738 -19.301 1.00 16.50 222 CYS A CA 1
ATOM 1598 C C . CYS A 1 247 ? -3.190 -0.409 -18.988 1.00 18.16 222 CYS A C 1
ATOM 1599 O O . CYS A 1 247 ? -2.265 -1.158 -19.443 1.00 17.77 222 CYS A O 1
ATOM 1602 N N . VAL A 1 248 ? -3.064 0.710 -18.288 1.00 17.87 223 VAL A N 1
ATOM 1603 C CA . VAL A 1 248 ? -1.862 1.238 -17.629 1.00 18.98 223 VAL A CA 1
ATOM 1604 C C . VAL A 1 248 ? -2.150 1.182 -16.147 1.00 19.69 223 VAL A C 1
ATOM 1605 O O . VAL A 1 248 ? -3.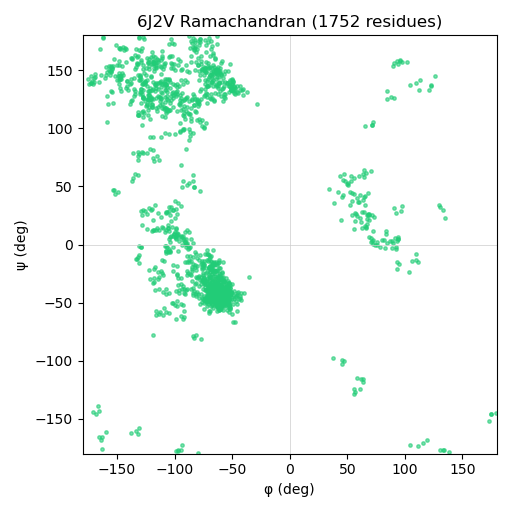216 1.669 -15.724 1.00 20.56 223 VAL A O 1
ATOM 1609 N N . VAL A 1 249 ? -1.244 0.551 -15.415 1.00 17.39 224 VAL A N 1
ATOM 1610 C CA . VAL A 1 249 ? -1.385 0.255 -13.968 1.00 17.91 224 VAL A CA 1
ATOM 1611 C C . VAL A 1 249 ? -0.205 0.888 -13.257 1.00 17.73 224 VAL A C 1
ATOM 1612 O O . VAL A 1 249 ? 0.971 0.663 -13.634 1.00 18.81 224 VAL A O 1
ATOM 1616 N N . ILE A 1 250 ? -0.487 1.659 -12.234 1.00 17.63 225 ILE A N 1
ATOM 1617 C CA . ILE A 1 250 ? 0.589 2.333 -11.490 1.00 19.94 225 ILE A CA 1
ATOM 1618 C C . ILE A 1 250 ? 0.125 2.546 -10.054 1.00 20.11 225 ILE A C 1
ATOM 1619 O O . ILE A 1 250 ? -1.072 2.882 -9.801 1.00 18.19 225 ILE A O 1
ATOM 1624 N N . GLU A 1 251 ? 1.084 2.431 -9.161 1.00 19.06 226 GLU A N 1
ATOM 1625 C CA . GLU A 1 251 ? 0.941 2.853 -7.750 1.00 19.40 226 GLU A CA 1
ATOM 1626 C C . GLU A 1 251 ? 1.185 4.352 -7.697 1.00 21.25 226 GLU A C 1
ATOM 1627 O O . GLU A 1 251 ? 2.230 4.819 -8.170 1.00 19.72 226 GLU A O 1
ATOM 1633 N N . PRO A 1 252 ? 0.254 5.168 -7.141 1.00 20.75 227 PRO A N 1
ATOM 1634 C CA . PRO A 1 252 ? 0.479 6.606 -7.053 1.00 21.16 227 PRO A CA 1
ATOM 1635 C C . PRO A 1 252 ? 1.686 6.979 -6.205 1.00 20.71 227 PRO A C 1
ATOM 1636 O O . PRO A 1 252 ? 2.315 7.994 -6.470 1.00 21.44 227 PRO A O 1
ATOM 1640 N N . ILE A 1 253 ? 1.931 6.206 -5.161 1.00 20.00 228 ILE A N 1
ATOM 1641 C CA . ILE A 1 253 ? 3.255 6.113 -4.501 1.00 19.43 228 ILE A CA 1
ATOM 1642 C C . ILE A 1 253 ? 3.679 4.647 -4.590 1.00 19.45 228 ILE A C 1
ATOM 1643 O O . ILE A 1 253 ? 2.916 3.763 -4.128 1.00 18.32 228 ILE A O 1
ATOM 1648 N N . GLN A 1 254 ? 4.859 4.377 -5.134 1.00 20.91 229 GLN A N 1
ATOM 1649 C CA . GLN A 1 254 ? 5.338 2.979 -5.311 1.00 20.16 229 GLN A CA 1
ATOM 1650 C C . GLN A 1 254 ? 5.851 2.472 -3.980 1.00 20.26 229 GLN A C 1
ATOM 1651 O O . GLN A 1 254 ? 6.718 3.100 -3.395 1.00 22.71 229 GLN A O 1
ATOM 1657 N N . GLY A 1 255 ? 5.262 1.393 -3.476 1.00 21.13 230 GLY A N 1
ATOM 1658 C CA . GLY A 1 255 ? 5.543 0.959 -2.096 1.00 20.45 230 GLY A CA 1
ATOM 1659 C C . GLY A 1 255 ? 6.830 0.164 -2.041 1.00 22.10 230 GLY A C 1
ATOM 1660 O O . GLY A 1 255 ? 7.861 0.717 -1.625 1.00 20.53 230 GLY A O 1
ATOM 1661 N N . GLU A 1 256 ? 6.786 -1.108 -2.448 1.00 21.84 231 GLU A N 1
ATOM 1662 C CA . GLU A 1 256 ? 7.926 -2.055 -2.283 1.00 20.84 231 GLU A CA 1
ATOM 1663 C C . GLU A 1 256 ? 9.138 -1.550 -3.059 1.00 20.22 231 GLU A C 1
ATOM 1664 O O . GLU A 1 256 ? 10.279 -1.850 -2.633 1.00 21.34 231 GLU A O 1
ATOM 1670 N N . GLY A 1 257 ? 8.887 -0.821 -4.134 1.00 20.47 232 GLY A N 1
ATOM 1671 C CA . GLY A 1 257 ? 9.914 -0.202 -4.978 1.00 19.25 232 GLY A CA 1
ATOM 1672 C C . GLY A 1 257 ? 10.668 0.933 -4.306 1.00 19.73 232 GLY A C 1
ATOM 1673 O O . GLY A 1 257 ? 11.683 1.324 -4.881 1.00 18.70 232 GLY A O 1
ATOM 1674 N N . GLY A 1 258 ? 10.187 1.483 -3.188 1.00 20.93 233 GLY A N 1
ATOM 1675 C CA . GLY A 1 258 ? 10.984 2.402 -2.343 1.00 21.25 233 GLY A CA 1
ATOM 1676 C C . GLY A 1 258 ? 10.266 3.682 -1.914 1.00 22.30 233 GLY A C 1
ATOM 1677 O O . GLY A 1 258 ? 10.962 4.707 -1.729 1.00 21.30 233 GLY A O 1
ATOM 1678 N N . PHE A 1 259 ? 8.930 3.658 -1.766 1.00 20.67 234 PHE A N 1
ATOM 1679 C CA . PHE A 1 259 ? 8.070 4.843 -1.504 1.00 20.56 234 PHE A CA 1
ATOM 1680 C C . PHE A 1 259 ? 8.427 5.922 -2.534 1.00 22.51 234 PHE A C 1
ATOM 1681 O O . PHE A 1 259 ? 8.755 7.084 -2.170 1.00 21.11 234 PHE A O 1
ATOM 1689 N N . ILE A 1 260 ? 8.400 5.554 -3.815 1.00 19.73 235 ILE A N 1
ATOM 1690 C CA . ILE A 1 260 ? 8.726 6.520 -4.906 1.00 18.85 235 ILE A CA 1
ATOM 1691 C C . ILE A 1 260 ? 7.473 7.341 -5.216 1.00 18.90 235 ILE A C 1
ATOM 1692 O O . ILE A 1 260 ? 6.453 6.744 -5.599 1.00 18.95 235 ILE A O 1
ATOM 1697 N N . VAL A 1 261 ? 7.579 8.668 -5.056 1.00 17.48 236 VAL A N 1
ATOM 1698 C CA . VAL A 1 261 ? 6.517 9.658 -5.377 1.00 19.66 236 VAL A CA 1
ATOM 1699 C C . VAL A 1 261 ? 6.836 10.228 -6.748 1.00 17.99 236 VAL A C 1
ATOM 1700 O O . VAL A 1 261 ? 7.845 10.869 -6.917 1.00 18.08 236 VAL A O 1
ATOM 1704 N N . PRO A 1 262 ? 6.008 10.015 -7.785 1.00 18.89 237 PRO A N 1
ATOM 1705 C CA . PRO A 1 262 ? 6.306 10.580 -9.092 1.00 21.95 237 PRO A CA 1
ATOM 1706 C C . PRO A 1 262 ? 6.372 12.113 -8.968 1.00 23.17 237 PRO A C 1
ATOM 1707 O O . PRO A 1 262 ? 5.792 12.660 -8.040 1.00 21.78 237 PRO A O 1
ATOM 1711 N N . ALA A 1 263 ? 7.075 12.772 -9.872 1.00 24.04 238 ALA A N 1
ATOM 1712 C CA . ALA A 1 263 ? 7.065 14.253 -9.934 1.00 27.03 238 ALA A CA 1
ATOM 1713 C C . ALA A 1 263 ? 5.635 14.759 -10.123 1.00 24.66 238 ALA A C 1
ATOM 1714 O O . ALA A 1 263 ? 4.823 14.201 -10.875 1.00 23.94 238 ALA A O 1
ATOM 1716 N N . PRO A 1 264 ? 5.278 15.899 -9.487 1.00 25.98 239 PRO A N 1
ATOM 1717 C CA . PRO A 1 264 ? 4.016 16.563 -9.778 1.00 27.61 239 PRO A CA 1
ATOM 1718 C C . PRO A 1 264 ? 3.734 16.728 -11.280 1.00 25.49 239 PRO A C 1
ATOM 1719 O O . PRO A 1 264 ? 4.594 17.193 -11.972 1.00 28.83 239 PRO A O 1
ATOM 1723 N N . GLY A 1 265 ? 2.550 16.333 -11.723 1.00 25.16 240 GLY A N 1
ATOM 1724 C CA . GLY A 1 265 ? 2.087 16.416 -13.120 1.00 26.23 240 GLY A CA 1
ATOM 1725 C C . GLY A 1 265 ? 2.125 15.077 -13.840 1.00 24.26 240 GLY A C 1
ATOM 1726 O O . GLY A 1 265 ? 1.406 14.911 -14.835 1.00 23.34 240 GLY A O 1
ATOM 1727 N N . PHE A 1 266 ? 2.966 14.147 -13.365 1.00 22.83 241 PHE A N 1
ATOM 1728 C CA . PHE A 1 266 ? 3.218 12.850 -14.039 1.00 21.85 241 PHE A CA 1
ATOM 1729 C C . PHE A 1 266 ? 1.915 12.045 -14.138 1.00 22.06 241 PHE A C 1
ATOM 1730 O O . PHE A 1 266 ? 1.521 11.593 -15.242 1.00 20.53 241 PHE A O 1
ATOM 1738 N N . LEU A 1 267 ? 1.242 11.836 -13.001 1.00 25.44 242 LEU A N 1
ATOM 1739 C CA . LEU A 1 267 ? 0.034 10.983 -12.958 1.00 26.14 242 LEU A CA 1
ATOM 1740 C C . LEU A 1 267 ? -1.062 11.609 -13.830 1.00 24.28 242 LEU A C 1
ATOM 1741 O O . LEU A 1 267 ? -1.688 10.862 -14.599 1.00 26.30 242 LEU A O 1
ATOM 1746 N N . ALA A 1 268 ? -1.280 12.925 -13.745 1.00 24.97 243 ALA A N 1
ATOM 1747 C CA . ALA A 1 268 ? -2.303 13.632 -14.564 1.00 24.98 243 ALA A CA 1
ATOM 1748 C C . ALA A 1 268 ? -2.021 13.376 -16.058 1.00 22.52 243 ALA A C 1
ATOM 1749 O O . ALA A 1 268 ? -2.961 13.025 -16.796 1.00 25.65 243 ALA A O 1
ATOM 1751 N N . ALA A 1 269 ? -0.767 13.526 -16.473 1.00 24.69 244 ALA A N 1
ATOM 1752 C CA . ALA A 1 269 ? -0.322 13.395 -17.887 1.00 24.82 244 ALA A CA 1
ATOM 1753 C C . ALA A 1 269 ? -0.574 11.972 -18.378 1.00 22.76 244 ALA A C 1
ATOM 1754 O O . ALA A 1 269 ? -1.027 11.780 -19.496 1.00 22.84 244 ALA A O 1
ATOM 1756 N N . ILE A 1 270 ? -0.318 10.978 -17.532 1.00 24.68 245 ILE A N 1
ATOM 1757 C CA . ILE A 1 270 ? -0.535 9.566 -17.907 1.00 23.10 245 ILE A CA 1
ATOM 1758 C C . ILE A 1 270 ? -2.030 9.348 -17.954 1.00 20.30 245 ILE A C 1
ATOM 1759 O O . ILE A 1 270 ? -2.472 8.760 -18.875 1.00 21.24 245 ILE A O 1
ATOM 1764 N N . SER A 1 271 ? -2.765 9.825 -16.950 1.00 24.61 246 SER A N 1
ATOM 1765 C CA . SER A 1 271 ? -4.246 9.758 -16.908 1.00 24.11 246 SER A CA 1
ATOM 1766 C C . SER A 1 271 ? -4.795 10.372 -18.205 1.00 21.89 246 SER A C 1
ATOM 1767 O O . SER A 1 271 ? -5.629 9.750 -18.843 1.00 20.80 246 SER A O 1
ATOM 1770 N N . THR A 1 272 ? -4.285 11.543 -18.611 1.00 26.04 247 THR A N 1
ATOM 1771 C CA . THR A 1 272 ? -4.795 12.251 -19.820 1.00 27.20 247 THR A CA 1
ATOM 1772 C C . THR A 1 272 ? -4.527 11.385 -21.058 1.00 24.47 247 THR A C 1
ATOM 1773 O O . THR A 1 272 ? -5.457 11.169 -21.856 1.00 22.31 247 THR A O 1
ATOM 1777 N N . TRP A 1 273 ? -3.320 10.815 -21.169 1.00 24.92 248 TRP A N 1
ATOM 1778 C CA . TRP A 1 273 ? -2.965 10.010 -22.366 1.00 21.60 248 TRP A CA 1
ATOM 1779 C C . TRP A 1 273 ? -3.939 8.826 -22.498 1.00 21.13 248 TRP A C 1
ATOM 1780 O O . TRP A 1 273 ? -4.425 8.575 -23.604 1.00 21.09 248 TRP A O 1
ATOM 1791 N N . CYS A 1 274 ? -4.242 8.119 -21.397 1.00 22.54 249 CYS A N 1
ATOM 1792 C CA . CYS A 1 274 ? -5.152 6.944 -21.387 1.00 21.88 249 CYS A CA 1
ATOM 1793 C C . CYS A 1 274 ? -6.550 7.336 -21.883 1.00 21.10 249 CYS A C 1
ATOM 1794 O O . CYS A 1 274 ? -7.084 6.621 -22.733 1.00 22.09 249 CYS A O 1
ATOM 1797 N N . ARG A 1 275 ? -7.083 8.448 -21.375 1.00 24.87 250 ARG A N 1
ATOM 1798 C CA . ARG A 1 275 ? -8.419 8.978 -21.778 1.00 28.93 250 ARG A CA 1
ATOM 1799 C C . ARG A 1 275 ? -8.395 9.265 -23.292 1.00 24.66 250 ARG A C 1
ATOM 1800 O O . ARG A 1 275 ? -9.259 8.784 -24.000 1.00 23.57 250 ARG A O 1
ATOM 1808 N N . GLU A 1 276 ? -7.387 9.974 -23.785 1.00 29.43 251 GLU A N 1
ATOM 1809 C CA . GLU A 1 276 ? -7.286 10.322 -25.229 1.00 32.20 251 GLU A CA 1
ATOM 1810 C C . GLU A 1 276 ? -7.091 9.075 -26.111 1.00 31.50 251 GLU A C 1
ATOM 1811 O O . GLU A 1 276 ? -7.271 9.217 -27.338 1.00 28.13 251 GLU A O 1
ATOM 1817 N N . ASN A 1 277 ? -6.727 7.904 -25.555 1.00 25.57 252 ASN A N 1
ATOM 1818 C CA . ASN A 1 277 ? -6.276 6.736 -26.363 1.00 24.21 252 ASN A CA 1
ATOM 1819 C C . ASN A 1 277 ? -7.116 5.487 -26.090 1.00 25.92 252 ASN A C 1
ATOM 1820 O O . ASN A 1 277 ? -6.698 4.403 -26.524 1.00 26.98 252 ASN A O 1
ATOM 1825 N N . ASP A 1 278 ? -8.272 5.612 -25.429 1.00 28.18 253 ASP A N 1
ATOM 1826 C CA . ASP A 1 278 ? -9.181 4.474 -25.088 1.00 25.02 253 ASP A CA 1
ATOM 1827 C C . ASP A 1 278 ? -8.408 3.389 -24.292 1.00 21.17 253 ASP A C 1
ATOM 1828 O O . ASP A 1 278 ? -8.582 2.238 -24.583 1.00 19.34 253 ASP A O 1
ATOM 1833 N N . VAL A 1 279 ? -7.586 3.774 -23.325 1.00 20.36 254 VAL A N 1
ATOM 1834 C CA . VAL A 1 279 ? -6.862 2.832 -22.427 1.00 20.44 254 VAL A CA 1
ATOM 1835 C C . VAL A 1 279 ? -7.364 3.077 -21.003 1.00 20.01 254 VAL A C 1
ATOM 1836 O O . VAL A 1 279 ? -7.461 4.243 -20.576 1.00 22.49 254 VAL A O 1
ATOM 1840 N N . VAL A 1 280 ? -7.607 1.998 -20.263 1.00 21.07 255 VAL A N 1
ATOM 1841 C CA . VAL A 1 280 ? -8.042 2.093 -18.849 1.00 19.84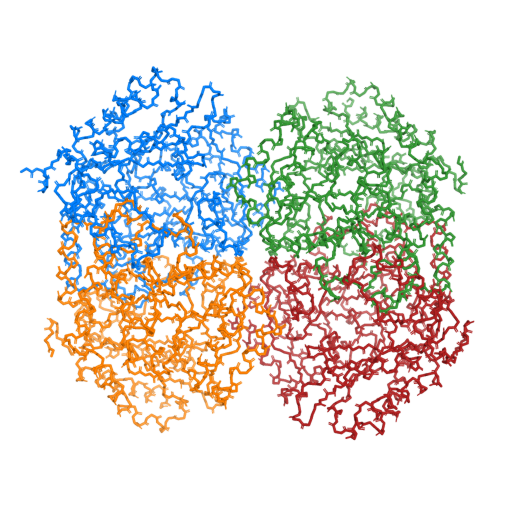 255 VAL A CA 1
ATOM 1842 C C . VAL A 1 280 ? -6.854 2.431 -17.960 1.00 20.72 255 VAL A C 1
ATOM 1843 O O . VAL A 1 280 ? -5.842 1.667 -17.946 1.00 21.45 255 VAL A O 1
ATOM 1847 N N . PHE A 1 281 ? -6.986 3.496 -17.186 1.00 22.05 256 PHE A N 1
ATOM 1848 C CA . PHE A 1 281 ? -5.959 3.943 -16.218 1.00 21.40 256 PHE A CA 1
ATOM 1849 C C . PHE A 1 281 ? -6.301 3.354 -14.845 1.00 21.61 256 PHE A C 1
ATOM 1850 O O . PHE A 1 281 ? -7.363 3.678 -14.285 1.00 21.16 256 PHE A O 1
ATOM 1858 N N . ILE A 1 282 ? -5.434 2.497 -14.333 1.00 20.06 257 ILE A N 1
ATOM 1859 C CA . ILE A 1 282 ? -5.656 1.763 -13.061 1.00 19.19 257 ILE A CA 1
ATOM 1860 C C . ILE A 1 282 ? -4.646 2.256 -12.029 1.00 20.13 257 ILE A C 1
ATOM 1861 O O . ILE A 1 282 ? -3.407 2.106 -12.236 1.00 19.16 257 ILE A O 1
ATOM 1866 N N . ALA A 1 283 ? -5.157 2.803 -10.929 1.00 18.55 258 ALA A N 1
ATOM 1867 C CA . ALA A 1 283 ? -4.375 3.180 -9.746 1.00 19.87 258 ALA A CA 1
ATOM 1868 C C . ALA A 1 283 ? -4.372 1.991 -8.768 1.00 20.35 258 ALA A C 1
ATOM 1869 O O . ALA A 1 283 ? -5.447 1.544 -8.323 1.00 19.48 258 ALA A O 1
ATOM 1871 N N . ASP A 1 284 ? -3.176 1.478 -8.480 1.00 19.10 259 ASP A N 1
ATOM 1872 C CA . ASP A 1 284 ? -2.964 0.446 -7.443 1.00 19.24 259 ASP A CA 1
ATOM 1873 C C . ASP A 1 284 ? -2.773 1.164 -6.116 1.00 18.98 259 ASP A C 1
ATOM 1874 O O . ASP A 1 284 ? -1.619 1.472 -5.738 1.00 19.38 259 ASP A O 1
ATOM 1879 N N . GLU A 1 285 ? -3.875 1.332 -5.374 1.00 17.65 260 GLU A N 1
ATOM 1880 C CA . GLU A 1 285 ? -3.894 2.018 -4.063 1.00 19.10 260 GLU A CA 1
ATOM 1881 C C . GLU A 1 285 ? -3.972 0.982 -2.942 1.00 18.82 260 GLU A C 1
ATOM 1882 O O . GLU A 1 285 ? -4.405 1.317 -1.815 1.00 17.88 260 GLU A O 1
ATOM 1888 N N . ILE A 1 286 ? -3.382 -0.181 -3.166 1.00 18.39 261 ILE A N 1
ATOM 1889 C CA . ILE A 1 286 ? -3.404 -1.257 -2.134 1.00 18.66 261 ILE A CA 1
ATOM 1890 C C . ILE A 1 286 ? -2.597 -0.796 -0.920 1.00 18.48 261 ILE A C 1
ATOM 1891 O O . ILE A 1 286 ? -3.089 -0.975 0.194 1.00 20.41 261 ILE A O 1
ATOM 1896 N N . GLN A 1 287 ? -1.433 -0.193 -1.110 1.00 20.59 262 GLN A N 1
ATOM 1897 C CA . GLN A 1 287 ? -0.599 0.293 0.011 1.00 21.78 262 GLN A CA 1
ATOM 1898 C C . GLN A 1 287 ? -0.974 1.750 0.361 1.00 23.83 262 GLN A C 1
ATOM 1899 O O . GLN A 1 287 ? -1.038 2.059 1.565 1.00 24.96 262 GLN A O 1
ATOM 1905 N N . SER A 1 288 ? -1.248 2.598 -0.624 1.00 21.21 263 SER A N 1
ATOM 1906 C CA . SER A 1 288 ? -1.335 4.071 -0.449 1.00 22.96 263 SER A CA 1
ATOM 1907 C C . SER A 1 288 ? -2.760 4.523 -0.082 1.00 26.34 263 SER A C 1
ATOM 1908 O O . SER A 1 288 ? -2.896 5.687 0.312 1.00 29.28 263 SER A O 1
ATOM 1911 N N . GLY A 1 289 ? -3.759 3.637 -0.155 1.00 25.09 264 GLY A N 1
ATOM 1912 C CA . GLY A 1 289 ? -5.183 3.954 0.080 1.00 26.15 264 GLY A CA 1
ATOM 1913 C C . GLY A 1 289 ? -5.593 4.030 1.554 1.00 25.70 264 GLY A C 1
ATOM 1914 O O . GLY A 1 289 ? -4.826 3.616 2.444 1.00 23.67 264 GLY A O 1
ATOM 1915 N N . PHE A 1 290 ? -6.802 4.540 1.815 1.00 23.81 265 PHE A N 1
ATOM 1916 C CA . PHE A 1 290 ? -7.439 4.558 3.161 1.00 24.54 265 PHE A CA 1
ATOM 1917 C C . PHE A 1 290 ? -6.556 5.360 4.121 1.00 23.18 265 PHE A C 1
ATOM 1918 O O . PHE A 1 290 ? -6.102 4.843 5.162 1.00 22.99 265 PHE A O 1
ATOM 1926 N N . LEU A 1 291 ? -6.337 6.634 3.753 1.00 23.18 266 LEU A N 1
ATOM 1927 C CA . LEU A 1 291 ? -5.789 7.718 4.611 1.00 23.07 266 LEU A CA 1
ATOM 1928 C C . LEU A 1 291 ? -4.311 7.524 4.938 1.00 24.35 266 LEU A C 1
ATOM 1929 O O . LEU A 1 291 ? -3.765 8.354 5.681 1.00 25.44 266 LEU A O 1
ATOM 1934 N N . ARG A 1 292 ? -3.680 6.484 4.403 1.00 24.72 267 ARG A N 1
ATOM 1935 C CA . ARG A 1 292 ? -2.254 6.203 4.670 1.00 21.45 267 ARG A CA 1
ATOM 1936 C C . ARG A 1 292 ? -1.414 7.452 4.348 1.00 20.53 267 ARG A C 1
ATOM 1937 O O . ARG A 1 292 ? -0.491 7.732 5.084 1.00 20.12 267 ARG A O 1
ATOM 1945 N N . THR A 1 293 ? -1.747 8.201 3.307 1.00 23.21 268 THR A N 1
ATOM 1946 C CA . THR A 1 293 ? -0.933 9.363 2.843 1.00 23.00 268 THR A CA 1
ATOM 1947 C C . THR A 1 293 ? -1.468 10.718 3.320 1.00 27.57 268 THR A C 1
ATOM 1948 O O . THR A 1 293 ? -0.936 11.734 2.825 1.00 28.11 268 THR A O 1
ATOM 1952 N N . GLY A 1 294 ? -2.492 10.751 4.179 1.00 30.17 269 GLY A N 1
ATOM 1953 C CA . GLY A 1 294 ? -3.082 12.001 4.698 1.00 27.47 269 GLY A CA 1
ATOM 1954 C C . GLY A 1 294 ? -4.240 12.481 3.852 1.00 29.45 269 GLY A C 1
ATOM 1955 O O . GLY A 1 294 ? -4.805 13.520 4.205 1.00 35.06 269 GLY A O 1
ATOM 1956 N N . ASP A 1 295 ? -4.523 11.790 2.742 1.00 27.63 270 ASP A N 1
ATOM 1957 C CA . ASP A 1 295 ? -5.739 11.907 1.906 1.00 28.08 270 ASP A CA 1
ATOM 1958 C C . ASP A 1 295 ? -6.402 10.530 1.894 1.00 25.93 270 ASP A C 1
ATOM 1959 O O . ASP A 1 295 ? -5.722 9.583 2.253 1.00 28.25 270 ASP A O 1
ATOM 1964 N N . TRP A 1 296 ? -7.681 10.428 1.536 1.00 25.47 271 TRP A N 1
ATOM 1965 C CA . TRP A 1 296 ? -8.408 9.134 1.421 1.00 26.81 271 TRP A CA 1
ATOM 1966 C C . TRP A 1 296 ? -7.666 8.198 0.450 1.00 26.44 271 TRP A C 1
ATOM 1967 O O . TRP A 1 296 ? -7.442 7.030 0.811 1.00 25.23 271 TRP A O 1
ATOM 1978 N N . PHE A 1 297 ? -7.269 8.712 -0.717 1.00 24.11 272 PHE A N 1
ATOM 1979 C CA . PHE A 1 297 ? -6.425 8.016 -1.730 1.00 23.77 272 PHE A CA 1
ATOM 1980 C C . PHE A 1 297 ? -5.267 8.934 -2.125 1.00 26.58 272 PHE A C 1
ATOM 1981 O O . PHE A 1 297 ? -5.465 10.148 -2.247 1.00 24.83 272 PHE A O 1
ATOM 1989 N N . ALA A 1 298 ? -4.076 8.373 -2.329 1.00 22.44 273 ALA A N 1
ATOM 1990 C CA . ALA A 1 298 ? -2.904 9.118 -2.835 1.00 22.90 273 ALA A CA 1
ATOM 1991 C C . ALA A 1 298 ? -3.257 9.870 -4.122 1.00 20.73 273 ALA A C 1
ATOM 1992 O O . ALA A 1 298 ? -2.649 10.919 -4.350 1.00 26.25 273 ALA A O 1
ATOM 1994 N N . SER A 1 299 ? -4.144 9.336 -4.968 1.00 23.55 274 SER A N 1
ATOM 1995 C CA . SER A 1 299 ? -4.627 9.969 -6.232 1.00 26.21 274 SER A CA 1
ATOM 1996 C C . SER A 1 299 ? -5.176 11.398 -5.970 1.00 27.08 274 SER A C 1
ATOM 1997 O O . SER A 1 299 ? -4.976 12.308 -6.814 1.00 25.92 274 SER A O 1
ATOM 2000 N N . ASP A 1 300 ? -5.779 11.618 -4.801 1.00 28.29 275 ASP A N 1
ATOM 2001 C CA . ASP A 1 300 ? -6.440 12.893 -4.407 1.00 32.54 275 ASP A CA 1
ATOM 2002 C C . ASP A 1 300 ? -5.421 14.039 -4.381 1.00 33.30 275 ASP A C 1
ATOM 2003 O O . ASP A 1 300 ? -5.812 15.162 -4.742 1.00 37.25 275 ASP A O 1
ATOM 2008 N N . ALA A 1 301 ? -4.172 13.770 -3.980 1.00 29.30 276 ALA A N 1
ATOM 2009 C CA . ALA A 1 301 ? -3.112 14.768 -3.740 1.00 32.25 276 ALA A CA 1
ATOM 2010 C C . ALA A 1 301 ? -2.842 15.568 -5.025 1.00 39.35 276 ALA A C 1
ATOM 2011 O O . ALA A 1 301 ? -2.387 16.731 -4.909 1.00 41.43 276 ALA A O 1
ATOM 2013 N N . GLU A 1 302 ? -3.140 14.993 -6.197 1.00 39.69 277 GLU A N 1
ATOM 2014 C CA . GLU A 1 302 ? -3.139 15.728 -7.491 1.00 40.71 277 GLU A CA 1
ATOM 2015 C C . GLU A 1 302 ? -4.486 15.605 -8.199 1.00 40.99 277 GLU A C 1
ATOM 2016 O O . GLU A 1 302 ? -4.503 15.739 -9.418 1.00 44.33 277 GLU A O 1
ATOM 2022 N N . GLY A 1 303 ? -5.581 15.393 -7.467 1.00 41.81 278 GLY A N 1
ATOM 2023 C CA . GLY A 1 303 ? -6.930 15.273 -8.057 1.00 39.93 278 GLY A CA 1
ATOM 2024 C C . GLY A 1 303 ? -6.926 14.506 -9.376 1.00 39.81 278 GLY A C 1
ATOM 2025 O O . GLY A 1 303 ? -7.729 14.854 -10.269 1.00 40.37 278 GLY A O 1
ATOM 2026 N N . VAL A 1 304 ? -6.070 13.486 -9.500 1.00 32.64 279 VAL A N 1
ATOM 2027 C CA . VAL A 1 304 ? -6.184 12.429 -10.539 1.00 27.24 279 VAL A CA 1
ATOM 2028 C C . VAL A 1 304 ? -7.417 11.588 -10.225 1.00 24.13 279 VAL A C 1
ATOM 2029 O O . VAL A 1 304 ? -7.641 11.239 -9.039 1.00 25.78 279 VAL A O 1
ATOM 2033 N N . ILE A 1 305 ? -8.146 11.216 -11.252 1.00 21.25 280 ILE A N 1
ATOM 2034 C CA . ILE A 1 305 ? -9.391 10.419 -11.133 1.00 23.26 280 ILE A CA 1
ATOM 2035 C C . ILE A 1 305 ? -9.186 9.148 -11.936 1.00 22.94 280 ILE A C 1
ATOM 2036 O O . ILE A 1 305 ? -9.413 9.131 -13.133 1.00 22.10 280 ILE A O 1
ATOM 2041 N N . PRO A 1 306 ? -8.699 8.029 -11.310 1.00 23.42 281 PRO A N 1
ATOM 2042 C CA . PRO A 1 306 ? -8.476 6.797 -12.058 1.00 23.15 281 PRO A CA 1
ATOM 2043 C C . PRO A 1 306 ? -9.796 6.216 -12.557 1.00 22.53 281 PRO A C 1
ATOM 2044 O O . PRO A 1 306 ? -10.822 6.437 -11.944 1.00 24.10 281 PRO A O 1
ATOM 2048 N N . ASP A 1 307 ? -9.722 5.476 -13.654 1.00 19.84 282 ASP A N 1
ATOM 2049 C CA . ASP A 1 307 ? -10.859 4.705 -14.205 1.00 21.36 282 ASP A CA 1
ATOM 2050 C C . ASP A 1 307 ? -11.197 3.571 -13.249 1.00 20.32 282 ASP A C 1
ATOM 2051 O O . ASP A 1 307 ? -12.378 3.230 -13.112 1.00 19.54 282 ASP A O 1
ATOM 2056 N N . VAL A 1 308 ? -10.162 2.938 -12.699 1.00 22.11 283 VAL A N 1
ATOM 2057 C CA . VAL A 1 308 ? -10.288 1.739 -11.825 1.00 20.44 283 VAL A CA 1
ATOM 2058 C C . VAL A 1 308 ? -9.248 1.907 -10.728 1.00 20.85 283 VAL A C 1
ATOM 2059 O O . VAL A 1 308 ? -8.157 2.415 -11.004 1.00 18.94 283 VAL A O 1
ATOM 2063 N N . ILE A 1 309 ? -9.604 1.543 -9.503 1.00 21.58 284 ILE A N 1
ATOM 2064 C CA . ILE A 1 309 ? -8.691 1.675 -8.349 1.00 21.92 284 ILE A CA 1
ATOM 2065 C C . ILE A 1 309 ? -8.780 0.364 -7.566 1.00 20.67 284 ILE A C 1
ATOM 2066 O O . ILE A 1 309 ? -9.894 -0.099 -7.346 1.00 19.58 284 ILE A O 1
ATOM 2071 N N . THR A 1 310 ? -7.628 -0.212 -7.206 1.00 18.69 285 THR A N 1
ATOM 2072 C CA . THR A 1 310 ? -7.548 -1.442 -6.381 1.00 18.09 285 THR A CA 1
ATOM 2073 C C . THR A 1 310 ? -7.215 -1.008 -4.966 1.00 17.87 285 THR A C 1
ATOM 2074 O O . THR A 1 310 ? -6.318 -0.118 -4.784 1.00 18.29 285 THR A O 1
ATOM 2078 N N . THR A 1 311 ? -7.878 -1.640 -4.006 1.00 17.03 286 THR A N 1
ATOM 2079 C CA . THR A 1 311 ? -7.688 -1.412 -2.561 1.00 18.80 286 THR A CA 1
ATOM 2080 C C . THR A 1 311 ? -7.579 -2.760 -1.870 1.00 17.59 286 THR A C 1
ATOM 2081 O O . THR A 1 311 ? -8.193 -3.715 -2.347 1.00 19.70 286 THR A O 1
ATOM 2085 N N . ALA A 1 312 ? -6.869 -2.764 -0.751 1.00 19.50 287 ALA A N 1
ATOM 2086 C CA . ALA A 1 312 ? -6.742 -3.892 0.194 1.00 19.05 287 ALA A CA 1
ATOM 2087 C C . ALA A 1 312 ? -6.125 -3.336 1.479 1.00 21.03 287 ALA A C 1
ATOM 2088 O O . ALA A 1 312 ? -6.469 -2.210 1.852 1.00 23.40 287 ALA A O 1
ATOM 2090 N N . LYS A 1 313 ? -5.205 -4.078 2.089 1.00 24.37 288 LYS A N 1
ATOM 2091 C CA . LYS A 1 313 ? -4.440 -3.686 3.298 1.00 25.18 288 LYS A CA 1
ATOM 2092 C C . LYS A 1 313 ? -5.286 -2.901 4.298 1.00 22.93 288 LYS A C 1
ATOM 2093 O O . LYS A 1 313 ? -5.942 -3.567 5.091 1.00 24.85 288 LYS A O 1
ATOM 2099 N N . GLY A 1 314 ? -5.236 -1.563 4.329 1.00 21.14 289 GLY A N 1
ATOM 2100 C CA . GLY A 1 314 ? -5.864 -0.797 5.427 1.00 20.87 289 GLY A CA 1
ATOM 2101 C C . GLY A 1 314 ? -7.397 -0.839 5.450 1.00 22.53 289 GLY A C 1
ATOM 2102 O O . GLY A 1 314 ? -7.986 -0.461 6.489 1.00 24.64 289 GLY A O 1
ATOM 2103 N N . ILE A 1 315 ? -8.022 -1.294 4.362 1.00 21.81 290 ILE A N 1
ATOM 2104 C CA . ILE A 1 315 ? -9.495 -1.352 4.165 1.00 22.90 290 ILE A CA 1
ATOM 2105 C C . ILE A 1 315 ? -10.214 -2.012 5.360 1.00 22.38 290 ILE A C 1
ATOM 2106 O O . ILE A 1 315 ? -11.312 -1.531 5.695 1.00 20.25 290 ILE A O 1
ATOM 2111 N N . ALA A 1 316 ? -9.723 -3.121 5.932 1.00 21.49 291 ALA A N 1
ATOM 2112 C CA . ALA A 1 316 ? -10.566 -3.946 6.836 1.00 21.28 291 ALA A CA 1
ATOM 2113 C C . ALA A 1 316 ? -9.899 -4.222 8.184 1.00 21.49 291 ALA A C 1
ATOM 2114 O O . ALA A 1 316 ? -10.208 -5.267 8.770 1.00 20.03 291 ALA A O 1
ATOM 2116 N N . GLY A 1 317 ? -9.052 -3.311 8.655 1.00 20.03 292 GLY A N 1
ATOM 2117 C CA . GLY A 1 317 ? -8.471 -3.348 10.009 1.00 22.62 292 GLY A CA 1
ATOM 2118 C C . GLY A 1 317 ? -7.716 -4.640 10.293 1.00 21.08 292 GLY A C 1
ATOM 2119 O O . GLY A 1 317 ? -7.604 -4.999 11.492 1.00 20.29 292 GLY A O 1
ATOM 2120 N N . GLY A 1 318 ? -7.192 -5.288 9.249 1.00 19.84 293 GLY A N 1
ATOM 2121 C CA . GLY A 1 318 ? -6.369 -6.503 9.377 1.00 20.96 293 GLY A CA 1
ATOM 2122 C C . GLY A 1 318 ? -7.070 -7.749 8.837 1.00 19.73 293 GLY A C 1
ATOM 2123 O O . GLY A 1 318 ? -6.377 -8.735 8.589 1.00 20.34 293 GLY A O 1
ATOM 2124 N N . MET A 1 319 ? -8.378 -7.730 8.608 1.00 19.67 294 MET A N 1
ATOM 2125 C CA . MET A 1 319 ? -9.088 -8.920 8.082 1.00 19.69 294 MET A CA 1
ATOM 2126 C C . MET A 1 319 ? -8.806 -9.023 6.586 1.00 18.96 294 MET A C 1
ATOM 2127 O O . MET A 1 319 ? -8.572 -8.003 5.932 1.00 19.01 294 MET A O 1
ATOM 2132 N N . PRO A 1 320 ? -8.888 -10.225 5.972 1.00 19.06 295 PRO A N 1
ATOM 2133 C CA . PRO A 1 320 ? -8.601 -10.364 4.538 1.00 20.14 295 PRO A CA 1
ATOM 2134 C C . PRO A 1 320 ? -9.758 -9.889 3.629 1.00 18.82 295 PRO A C 1
ATOM 2135 O O . PRO A 1 320 ? -10.794 -10.542 3.498 1.00 19.61 295 PRO A O 1
ATOM 2139 N N . LEU A 1 321 ? -9.538 -8.723 3.039 1.00 17.55 296 LEU A N 1
ATOM 2140 C CA . LEU A 1 321 ? -10.443 -8.050 2.094 1.00 17.44 296 LEU A CA 1
ATOM 2141 C C . LEU A 1 321 ? -9.615 -7.208 1.109 1.00 14.99 296 LEU A C 1
ATOM 2142 O O . LEU A 1 321 ? -8.607 -6.586 1.500 1.00 14.92 296 LEU A O 1
ATOM 2147 N N . SER A 1 322 ? -10.062 -7.209 -0.132 1.00 14.08 297 SER A N 1
ATOM 2148 C CA . SER A 1 322 ? -9.572 -6.346 -1.214 1.00 14.33 297 SER A CA 1
ATOM 2149 C C . SER A 1 322 ? -10.765 -5.964 -2.092 1.00 15.13 297 SER A C 1
ATOM 2150 O O . SER A 1 322 ? -11.827 -6.603 -1.981 1.00 16.62 297 SER A O 1
ATOM 2153 N N . ALA A 1 323 ? -10.563 -4.987 -2.970 1.00 16.02 298 ALA A N 1
ATOM 2154 C CA . ALA A 1 323 ? -11.654 -4.498 -3.822 1.00 16.27 298 ALA A CA 1
ATOM 2155 C C . ALA A 1 323 ? -11.101 -3.880 -5.101 1.00 15.19 298 ALA A C 1
ATOM 2156 O O . ALA A 1 323 ? -9.949 -3.408 -5.154 1.00 13.98 298 ALA A O 1
ATOM 2158 N N . VAL A 1 324 ? -11.902 -4.018 -6.137 1.00 16.35 299 VAL A N 1
ATOM 2159 C CA . VAL A 1 324 ? -11.779 -3.253 -7.389 1.00 17.55 299 VAL A CA 1
ATOM 2160 C C . VAL A 1 324 ? -13.008 -2.324 -7.474 1.00 18.74 299 VAL A C 1
ATOM 2161 O O . VAL A 1 324 ? -14.135 -2.809 -7.348 1.00 16.15 299 VAL A O 1
ATOM 2165 N N . THR A 1 325 ? -12.759 -1.035 -7.674 1.00 21.58 300 THR A N 1
ATOM 2166 C CA . THR A 1 325 ? -13.798 0.010 -7.811 1.00 19.78 300 THR A CA 1
ATOM 2167 C C . THR A 1 325 ? -13.471 0.731 -9.098 1.00 21.02 300 THR A C 1
ATOM 2168 O O . THR A 1 325 ? -12.295 1.069 -9.276 1.00 21.92 300 THR A O 1
ATOM 2172 N N . GLY A 1 326 ? -14.476 0.958 -9.948 1.00 22.47 301 GLY A N 1
ATOM 2173 C CA . GLY A 1 326 ? -14.267 1.700 -11.195 1.00 21.92 301 GLY A CA 1
ATOM 2174 C C . GLY A 1 326 ? -15.554 2.217 -11.799 1.00 23.39 301 GLY A C 1
ATOM 2175 O O . GLY A 1 326 ? -16.649 1.941 -11.249 1.00 20.36 301 GLY A O 1
ATOM 2176 N N . ARG A 1 327 ? -15.402 2.932 -12.912 1.00 23.56 302 ARG A N 1
ATOM 2177 C CA . ARG A 1 327 ? -16.507 3.410 -13.781 1.00 24.93 302 ARG A CA 1
ATOM 2178 C C . ARG A 1 327 ? -17.451 2.251 -13.994 1.00 24.30 302 ARG A C 1
ATOM 2179 O O . ARG A 1 327 ? -16.998 1.126 -14.343 1.00 23.98 302 ARG A O 1
ATOM 2187 N N . ALA A 1 328 ? -18.735 2.521 -13.802 1.00 24.67 303 ALA A N 1
ATOM 2188 C CA . ALA A 1 328 ? -19.766 1.471 -13.832 1.00 23.19 303 ALA A CA 1
ATOM 2189 C C . ALA A 1 328 ? -19.622 0.675 -15.135 1.00 21.16 303 ALA A C 1
ATOM 2190 O O . ALA A 1 328 ? -19.716 -0.542 -15.089 1.00 22.66 303 ALA A O 1
ATOM 2192 N N . GLU A 1 329 ? -19.398 1.342 -16.268 1.00 20.28 304 GLU A N 1
ATOM 2193 C CA . GLU A 1 329 ? -19.419 0.688 -17.597 1.00 22.69 304 GLU A CA 1
ATOM 2194 C C . GLU A 1 329 ? -18.223 -0.280 -17.705 1.00 22.93 304 GLU A C 1
ATOM 2195 O O . GLU A 1 329 ? -18.352 -1.255 -18.442 1.00 23.01 304 GLU A O 1
ATOM 2201 N N . ILE A 1 330 ? -17.105 0.008 -17.033 1.00 21.72 305 ILE A N 1
ATOM 2202 C CA . ILE A 1 330 ? -15.897 -0.887 -17.088 1.00 21.48 305 ILE A CA 1
ATOM 2203 C C . ILE A 1 330 ? -16.179 -2.109 -16.209 1.00 19.73 305 ILE A C 1
ATOM 2204 O O . ILE A 1 330 ? -16.075 -3.238 -16.714 1.00 20.23 305 ILE A O 1
ATOM 2209 N N . MET A 1 331 ? -16.639 -1.879 -14.981 1.00 20.78 306 MET A N 1
ATOM 2210 C CA . MET A 1 331 ? -16.934 -2.929 -13.968 1.00 19.40 306 MET A CA 1
ATOM 2211 C C . MET A 1 331 ? -18.027 -3.879 -14.478 1.00 21.36 306 MET A C 1
ATOM 2212 O O . MET A 1 331 ? -17.950 -5.081 -14.147 1.00 19.56 306 MET A O 1
ATOM 2217 N N . ASP A 1 332 ? -18.967 -3.412 -15.321 1.00 21.75 307 ASP A N 1
ATOM 2218 C CA . ASP A 1 332 ? -20.081 -4.262 -15.828 1.00 23.47 307 ASP A CA 1
ATOM 2219 C C . ASP A 1 332 ? -19.726 -4.966 -17.147 1.00 22.57 307 ASP A C 1
ATOM 2220 O O . ASP A 1 332 ? -20.592 -5.681 -17.699 1.00 25.00 307 ASP A O 1
ATOM 2225 N N . ALA A 1 333 ? -18.514 -4.804 -17.682 1.00 22.78 308 ALA A N 1
ATOM 2226 C CA . ALA A 1 333 ? -18.173 -5.468 -18.962 1.00 20.38 308 ALA A CA 1
ATOM 2227 C C . ALA A 1 333 ? -18.211 -6.980 -18.786 1.00 21.17 308 ALA A C 1
ATOM 2228 O O . ALA A 1 333 ? -18.805 -7.664 -19.612 1.00 19.97 308 ALA A O 1
ATOM 2230 N N . PRO A 1 334 ? -17.576 -7.586 -17.751 1.00 21.50 309 PRO A N 1
ATOM 2231 C CA . PRO A 1 334 ? -17.729 -9.020 -17.518 1.00 22.30 309 PRO A CA 1
ATOM 2232 C C . PRO A 1 334 ? -19.189 -9.500 -17.395 1.00 22.27 309 PRO A C 1
ATOM 2233 O O . PRO A 1 334 ? -19.977 -8.856 -16.714 1.00 24.10 309 PRO A O 1
ATOM 2237 N N . GLY A 1 335 ? -19.512 -10.642 -17.982 1.00 22.48 310 GLY A N 1
ATOM 2238 C CA . GLY A 1 335 ? -20.871 -11.200 -17.944 1.00 24.44 310 GLY A CA 1
ATOM 2239 C C . GLY A 1 335 ? -21.190 -11.879 -16.622 1.00 27.43 310 GLY A C 1
ATOM 2240 O O . GLY A 1 335 ? -20.324 -12.035 -15.762 1.00 25.52 310 GLY A O 1
ATOM 2241 N N . PRO A 1 336 ? -22.455 -12.320 -16.433 1.00 31.72 311 PRO A N 1
ATOM 2242 C CA . PRO A 1 336 ? -22.852 -13.023 -15.218 1.00 28.18 311 PRO A CA 1
ATOM 2243 C C . PRO A 1 336 ? -21.904 -14.209 -14.944 1.00 25.77 311 PRO A C 1
ATOM 2244 O O . PRO A 1 336 ? -21.575 -14.963 -15.842 1.00 23.37 311 PRO A O 1
ATOM 2248 N N . GLY A 1 337 ? -21.422 -14.316 -13.710 1.00 23.44 312 GLY A N 1
ATOM 2249 C CA . GLY A 1 337 ? -20.480 -15.391 -13.316 1.00 24.60 312 GLY A CA 1
ATOM 2250 C C . GLY A 1 337 ? -19.050 -15.197 -13.802 1.00 20.74 312 GLY A C 1
ATOM 2251 O O . GLY A 1 337 ? -18.224 -16.066 -13.452 1.00 18.58 312 GLY A O 1
ATOM 2252 N N . ALA A 1 338 ? -18.709 -14.125 -14.539 1.00 23.45 313 ALA A N 1
ATOM 2253 C CA . ALA A 1 338 ? -17.368 -13.961 -15.179 1.00 21.94 313 ALA A CA 1
ATOM 2254 C C . ALA A 1 338 ? -16.327 -13.452 -14.167 1.00 22.81 313 ALA A C 1
ATOM 2255 O O . ALA A 1 338 ? -15.105 -13.588 -14.411 1.00 19.64 313 ALA A O 1
ATOM 2257 N N . LEU A 1 339 ? -16.764 -12.876 -13.046 1.00 20.70 314 LEU A N 1
ATOM 2258 C CA . LEU A 1 339 ? -15.862 -12.548 -11.918 1.00 20.67 314 LEU A CA 1
ATOM 2259 C C . LEU A 1 339 ? -16.323 -13.394 -10.732 1.00 22.56 314 LEU A C 1
ATOM 2260 O O . LEU A 1 339 ? -17.501 -13.801 -10.720 1.00 23.25 314 LEU A O 1
ATOM 2265 N N . GLY A 1 340 ? -15.424 -13.719 -9.809 1.00 23.24 315 GLY A N 1
ATOM 2266 C CA . GLY A 1 340 ? -15.835 -14.509 -8.631 1.00 26.92 315 GLY A CA 1
ATOM 2267 C C . GLY A 1 340 ? -14.695 -14.820 -7.695 1.00 25.44 315 GLY A C 1
ATOM 2268 O O . GLY A 1 340 ? -13.800 -14.007 -7.582 1.00 29.01 315 GLY A O 1
ATOM 2269 N N . GLY A 1 341 ? -14.758 -15.999 -7.090 1.00 25.64 316 GLY A N 1
ATOM 2270 C CA . GLY A 1 341 ? -13.897 -16.432 -5.975 1.00 26.52 316 GLY A CA 1
ATOM 2271 C C . GLY A 1 341 ? -14.786 -16.804 -4.800 1.00 25.03 316 GLY A C 1
ATOM 2272 O O . GLY A 1 341 ? -15.811 -16.141 -4.562 1.00 29.11 316 GLY A O 1
ATOM 2273 N N . THR A 1 342 ? -14.490 -17.895 -4.135 1.00 22.50 317 THR A N 1
ATOM 2274 C CA . THR A 1 342 ? -15.369 -18.396 -3.069 1.00 19.11 317 THR A CA 1
ATOM 2275 C C . THR A 1 342 ? -15.473 -17.340 -1.953 1.00 18.75 317 THR A C 1
ATOM 2276 O O . THR A 1 342 ? -16.581 -16.936 -1.575 1.00 18.91 317 THR A O 1
ATOM 2280 N N . TYR A 1 343 ? -14.345 -16.925 -1.384 1.00 17.11 318 TYR A N 1
ATOM 2281 C CA . TYR A 1 343 ? -14.355 -16.186 -0.096 1.00 17.23 318 TYR A CA 1
ATOM 2282 C C . TYR A 1 343 ? -14.595 -14.697 -0.318 1.00 17.85 318 TYR A C 1
ATOM 2283 O O . TYR A 1 343 ? -14.826 -14.021 0.702 1.00 19.70 318 TYR A O 1
ATOM 2292 N N . GLY A 1 344 ? -14.417 -14.180 -1.547 1.00 17.19 319 GLY A N 1
ATOM 2293 C CA . GLY A 1 344 ? -14.322 -12.723 -1.770 1.00 19.14 319 GLY A CA 1
ATOM 2294 C C . GLY A 1 344 ? -15.416 -11.918 -1.060 1.00 19.62 319 GLY A C 1
ATOM 2295 O O . GLY A 1 344 ? -16.605 -12.311 -1.140 1.00 21.73 319 GLY A O 1
ATOM 2296 N N . GLY A 1 345 ? -15.053 -10.808 -0.402 1.00 19.76 320 GLY A N 1
ATOM 2297 C CA . GLY A 1 345 ? -16.041 -9.977 0.327 1.00 18.86 320 GLY A CA 1
ATOM 2298 C C . GLY A 1 345 ? -16.635 -10.732 1.508 1.00 17.86 320 GLY A C 1
ATOM 2299 O O . GLY A 1 345 ? -17.869 -10.718 1.677 1.00 19.28 320 GLY A O 1
ATOM 2300 N N . ASN A 1 346 ? -15.779 -11.456 2.240 1.00 16.74 321 ASN A N 1
ATOM 2301 C CA . ASN A 1 346 ? -16.181 -12.241 3.423 1.00 17.35 321 ASN A CA 1
ATOM 2302 C C . ASN A 1 346 ? -16.982 -11.317 4.349 1.00 17.26 321 ASN A C 1
ATOM 2303 O O . ASN A 1 346 ? -16.577 -10.163 4.567 1.00 16.26 321 ASN A O 1
ATOM 2308 N N . PRO A 1 347 ? -18.151 -11.767 4.854 1.00 17.90 322 PRO A N 1
ATOM 2309 C CA . PRO A 1 347 ? -18.996 -10.919 5.692 1.00 18.92 322 PRO A CA 1
ATOM 2310 C C . PRO A 1 347 ? -18.335 -10.478 7.003 1.00 18.81 322 PRO A C 1
ATOM 2311 O O . PRO A 1 347 ? -18.578 -9.356 7.418 1.00 22.53 322 PRO A O 1
ATOM 2315 N N . VAL A 1 348 ? -17.489 -11.321 7.592 1.00 17.92 323 VAL A N 1
ATOM 2316 C CA . VAL A 1 348 ? -16.722 -10.957 8.818 1.00 17.26 323 VAL A CA 1
ATOM 2317 C C . VAL A 1 348 ? -15.744 -9.860 8.414 1.00 16.72 323 VAL A C 1
ATOM 2318 O O . VAL A 1 348 ? -15.698 -8.834 9.071 1.00 20.64 323 VAL A O 1
ATOM 2322 N N . ALA A 1 349 ? -15.012 -10.023 7.321 1.00 16.91 324 ALA A N 1
ATOM 2323 C CA . ALA A 1 349 ? -14.066 -9.004 6.832 1.00 16.74 324 ALA A CA 1
ATOM 2324 C C . ALA A 1 349 ? -14.829 -7.723 6.464 1.00 17.13 324 ALA A C 1
ATOM 2325 O O . ALA A 1 349 ? -14.281 -6.666 6.714 1.00 20.09 324 ALA A O 1
ATOM 2327 N N . CYS A 1 350 ? -15.978 -7.784 5.794 1.00 17.93 325 CYS A N 1
ATOM 2328 C CA . CYS A 1 350 ? -16.740 -6.559 5.393 1.00 17.99 325 CYS A CA 1
ATOM 2329 C C . CYS A 1 350 ? -17.266 -5.841 6.649 1.00 17.45 325 CYS A C 1
ATOM 2330 O O . CYS A 1 350 ? -17.266 -4.604 6.681 1.00 17.88 325 CYS A O 1
ATOM 2333 N N . ALA A 1 351 ? -17.703 -6.598 7.656 1.00 18.48 326 ALA A N 1
ATOM 2334 C CA . ALA A 1 351 ? -18.112 -6.023 8.957 1.00 19.15 326 ALA A CA 1
ATOM 2335 C C . ALA A 1 351 ? -16.925 -5.268 9.565 1.00 18.47 326 ALA A C 1
ATOM 2336 O O . ALA A 1 351 ? -17.146 -4.149 10.085 1.00 17.94 326 ALA A O 1
ATOM 2338 N N . ALA A 1 352 ? -15.720 -5.844 9.515 1.00 18.49 327 ALA A N 1
ATOM 2339 C CA . ALA A 1 352 ? -14.493 -5.230 10.071 1.00 19.16 327 ALA A CA 1
ATOM 2340 C C . ALA A 1 352 ? -14.196 -3.962 9.269 1.00 18.30 327 ALA A C 1
ATOM 2341 O O . ALA A 1 352 ? -13.781 -2.967 9.904 1.00 21.17 327 ALA A O 1
ATOM 2343 N N . ALA A 1 353 ? -14.412 -3.988 7.941 1.00 18.73 328 ALA A N 1
ATOM 2344 C CA . ALA A 1 353 ? -14.050 -2.856 7.050 1.00 18.41 328 ALA A CA 1
ATOM 2345 C C . ALA A 1 353 ? -14.997 -1.687 7.341 1.00 17.95 328 ALA A C 1
ATOM 2346 O O . ALA A 1 353 ? -14.534 -0.551 7.455 1.00 20.51 328 ALA A O 1
ATOM 2348 N N . LEU A 1 354 ? -16.282 -1.979 7.483 1.00 19.95 329 LEU A N 1
ATOM 2349 C CA . LEU A 1 354 ? -17.315 -0.936 7.769 1.00 20.53 329 LEU A CA 1
ATOM 2350 C C . LEU A 1 354 ? -16.983 -0.277 9.106 1.00 20.57 329 LEU A C 1
ATOM 2351 O O . LEU A 1 354 ? -17.074 0.958 9.197 1.00 23.72 329 LEU A O 1
ATOM 2356 N N . ALA A 1 355 ? -16.541 -1.053 10.093 1.00 22.61 330 ALA A N 1
ATOM 2357 C CA . ALA A 1 355 ? -16.122 -0.541 11.421 1.00 22.82 330 ALA A CA 1
ATOM 2358 C C . ALA A 1 355 ? -14.839 0.306 11.310 1.00 23.64 330 ALA A C 1
ATOM 2359 O O . ALA A 1 355 ? -14.778 1.368 11.977 1.00 21.43 330 ALA A O 1
ATOM 2361 N N . ALA A 1 356 ? -13.803 -0.177 10.599 1.00 21.54 331 ALA A N 1
ATOM 2362 C CA . ALA A 1 356 ? -12.499 0.526 10.433 1.00 22.16 331 ALA A CA 1
ATOM 2363 C C . ALA A 1 356 ? -12.706 1.883 9.746 1.00 20.77 331 ALA A C 1
ATOM 2364 O O . ALA A 1 356 ? -11.997 2.866 10.101 1.00 21.12 331 ALA A O 1
ATOM 2366 N N . ILE A 1 357 ? -13.551 1.906 8.727 1.00 22.26 332 ILE A N 1
ATOM 2367 C CA . ILE A 1 357 ? -13.833 3.129 7.932 1.00 24.06 332 ILE A CA 1
ATOM 2368 C C . ILE A 1 357 ? -14.586 4.109 8.844 1.00 24.73 332 ILE A C 1
ATOM 2369 O O . ILE A 1 357 ? -14.259 5.286 8.787 1.00 24.32 332 ILE A O 1
ATOM 2374 N N . GLU A 1 358 ? -15.510 3.637 9.677 1.00 23.69 333 GLU A N 1
ATOM 2375 C CA . GLU A 1 358 ? -16.227 4.512 10.643 1.00 28.73 333 GLU A CA 1
ATOM 2376 C C . GLU A 1 358 ? -15.221 5.106 11.646 1.00 27.08 333 GLU A C 1
ATOM 2377 O O . GLU A 1 358 ? -15.294 6.304 11.925 1.00 30.48 333 GLU A O 1
ATOM 2383 N N . VAL A 1 359 ? -14.260 4.323 12.118 1.00 24.50 334 VAL A N 1
ATOM 2384 C CA . VAL A 1 359 ? -13.169 4.803 13.013 1.00 24.90 334 VAL A CA 1
ATOM 2385 C C . VAL A 1 359 ? -12.332 5.873 12.300 1.00 23.81 334 VAL A C 1
ATOM 2386 O O . VAL A 1 359 ? -11.889 6.819 12.974 1.00 25.69 334 VAL A O 1
ATOM 2390 N N . MET A 1 360 ? -11.985 5.658 11.035 1.00 22.61 335 MET A N 1
ATOM 2391 C CA . MET A 1 360 ? -11.189 6.623 10.234 1.00 24.84 335 MET A CA 1
ATOM 2392 C C . MET A 1 360 ? -11.928 7.977 10.225 1.00 26.07 335 MET A C 1
ATOM 2393 O O . MET A 1 360 ? -11.276 9.032 10.370 1.00 27.12 335 MET A O 1
ATOM 2398 N N . GLU A 1 361 ? -13.245 7.947 10.034 1.00 28.90 336 GLU A N 1
ATOM 2399 C CA . GLU A 1 361 ? -14.063 9.187 10.029 1.00 31.50 336 GLU A CA 1
ATOM 2400 C C . GLU A 1 361 ? -14.112 9.756 11.452 1.00 32.43 336 GLU A C 1
ATOM 2401 O O . GLU A 1 361 ? -13.613 10.874 11.650 1.00 34.34 336 GLU A O 1
ATOM 2407 N N . GLN A 1 362 ? -14.583 8.955 12.414 1.00 33.40 337 GLN A N 1
ATOM 2408 C CA . GLN A 1 362 ? -15.023 9.402 13.763 1.00 35.43 337 GLN A CA 1
ATOM 2409 C C . GLN A 1 362 ? -13.816 9.832 14.588 1.00 34.16 337 GLN A C 1
ATOM 2410 O O . GLN A 1 362 ? -13.975 10.767 15.370 1.00 35.56 337 GLN A O 1
ATOM 2416 N N . ALA A 1 363 ? -12.660 9.170 14.432 1.00 30.13 338 ALA A N 1
ATOM 2417 C CA . ALA A 1 363 ? -11.422 9.524 15.173 1.00 30.38 338 ALA A CA 1
ATOM 2418 C C . ALA A 1 363 ? -10.586 10.507 14.345 1.00 28.53 338 ALA A C 1
ATOM 2419 O O . ALA A 1 363 ? -9.515 10.849 14.808 1.00 32.58 338 ALA A O 1
ATOM 2421 N N . ASP A 1 364 ? -11.090 10.956 13.189 1.00 33.34 339 ASP A N 1
ATOM 2422 C CA . ASP A 1 364 ? -10.422 11.918 12.264 1.00 36.01 339 ASP A CA 1
ATOM 2423 C C . ASP A 1 364 ? -8.967 11.465 12.050 1.00 34.54 339 ASP A C 1
ATOM 2424 O O . ASP A 1 364 ? -8.034 12.217 12.389 1.00 30.25 339 ASP A O 1
ATOM 2429 N N . LEU A 1 365 ? -8.771 10.259 11.503 1.00 31.00 340 LEU A N 1
ATOM 2430 C CA . LEU A 1 365 ? -7.409 9.674 11.361 1.00 29.63 340 LEU A CA 1
ATOM 2431 C C . LEU A 1 365 ? -6.670 10.383 10.221 1.00 27.36 340 LEU A C 1
ATOM 2432 O O . LEU A 1 365 ? -5.434 10.262 10.161 1.00 28.82 340 LEU A O 1
ATOM 2437 N N . LYS A 1 366 ? -7.410 11.069 9.352 1.00 27.81 341 LYS A N 1
ATOM 2438 C CA . LYS A 1 366 ? -6.858 11.948 8.291 1.00 28.14 341 LYS A CA 1
ATOM 2439 C C . LYS A 1 366 ? -5.944 12.991 8.950 1.00 29.85 341 LYS A C 1
ATOM 2440 O O . LYS A 1 366 ? -4.815 13.124 8.507 1.00 28.00 341 LYS A O 1
ATOM 2446 N N . THR A 1 367 ? -6.420 13.703 9.978 1.00 29.07 342 THR A N 1
ATOM 2447 C CA . THR A 1 367 ? -5.593 14.695 10.722 1.00 31.21 342 THR A CA 1
ATOM 2448 C C . THR A 1 367 ? -4.447 13.965 11.420 1.00 29.10 342 THR A C 1
ATOM 2449 O O . THR A 1 367 ? -3.334 14.517 11.466 1.00 26.84 342 THR A O 1
ATOM 2453 N N . ARG A 1 368 ? -4.689 12.771 11.968 1.00 31.13 343 ARG A N 1
ATOM 2454 C CA . ARG A 1 368 ? -3.627 12.040 12.702 1.00 28.61 343 ARG A CA 1
ATOM 2455 C C . ARG A 1 368 ? -2.498 11.726 11.716 1.00 25.87 343 ARG A C 1
ATOM 2456 O O . ARG A 1 368 ? -1.338 11.841 12.106 1.00 25.14 343 ARG A O 1
ATOM 2464 N N . ALA A 1 369 ? -2.831 11.383 10.477 1.00 25.01 344 ALA A N 1
ATOM 2465 C CA . ALA A 1 369 ? -1.810 11.054 9.450 1.00 25.92 344 ALA A CA 1
ATOM 2466 C C . ALA A 1 369 ? -0.991 12.320 9.141 1.00 25.60 344 ALA A C 1
ATOM 2467 O O . ALA A 1 369 ? 0.228 12.229 9.047 1.00 23.28 344 ALA A O 1
ATOM 2469 N N . GLN A 1 370 ? -1.623 13.492 9.088 1.00 28.33 345 GLN A N 1
ATOM 2470 C CA . GLN A 1 370 ? -0.910 14.756 8.763 1.00 31.45 345 GLN A CA 1
ATOM 2471 C C . GLN A 1 370 ? 0.020 15.129 9.913 1.00 29.80 345 GLN A C 1
ATOM 2472 O O . GLN A 1 370 ? 1.134 15.569 9.608 1.00 32.46 345 GLN A O 1
ATOM 2478 N N . GLU A 1 371 ? -0.422 14.943 11.162 1.00 29.49 346 GLU A N 1
ATOM 2479 C CA . GLU A 1 371 ? 0.381 15.215 12.380 1.00 31.04 346 GLU A CA 1
ATOM 2480 C C . GLU A 1 371 ? 1.554 14.242 12.413 1.00 31.40 346 GLU A C 1
ATOM 2481 O O . GLU A 1 371 ? 2.621 14.643 12.854 1.00 28.44 346 GLU A O 1
ATOM 2487 N N . ILE A 1 372 ? 1.332 12.989 12.006 1.00 32.46 347 ILE A N 1
ATOM 2488 C CA . ILE A 1 372 ? 2.414 11.960 11.971 1.00 28.87 347 ILE A CA 1
ATOM 2489 C C . ILE A 1 372 ? 3.522 12.422 11.012 1.00 25.62 347 ILE A C 1
ATOM 2490 O O . ILE A 1 372 ? 4.698 12.288 11.380 1.00 25.15 347 ILE A O 1
ATOM 2495 N N . GLU A 1 373 ? 3.179 12.892 9.814 1.00 27.43 348 GLU A N 1
ATOM 2496 C CA . GLU A 1 373 ? 4.174 13.461 8.848 1.00 29.45 348 GLU A CA 1
ATOM 2497 C C . GLU A 1 373 ? 4.959 14.600 9.512 1.00 27.77 348 GLU A C 1
ATOM 2498 O O . GLU A 1 373 ? 6.200 14.610 9.444 1.00 28.22 348 GLU A O 1
ATOM 2504 N N . THR A 1 374 ? 4.251 15.524 10.155 1.00 31.02 349 THR A N 1
ATOM 2505 C CA . THR A 1 374 ? 4.849 16.656 10.914 1.00 30.74 349 THR A CA 1
ATOM 2506 C C . THR A 1 374 ? 5.856 16.141 11.929 1.00 29.05 349 THR A C 1
ATOM 2507 O O . THR A 1 374 ? 6.952 16.701 12.002 1.00 30.74 349 THR A O 1
ATOM 2511 N N . ILE A 1 375 ? 5.477 15.127 12.715 1.00 28.77 350 ILE A N 1
ATOM 2512 C CA . ILE A 1 375 ? 6.338 14.531 13.781 1.00 27.88 350 ILE A CA 1
ATOM 2513 C C . ILE A 1 375 ? 7.547 13.831 13.147 1.00 28.13 350 ILE A C 1
ATOM 2514 O O . ILE A 1 375 ? 8.667 13.917 13.702 1.00 27.76 350 ILE A O 1
ATOM 2519 N N . ILE A 1 376 ? 7.324 13.091 12.061 1.00 26.19 351 ILE A N 1
ATOM 2520 C CA . ILE A 1 376 ? 8.418 12.372 11.352 1.00 25.56 351 ILE A CA 1
ATOM 2521 C C . ILE A 1 376 ? 9.429 13.425 10.849 1.00 27.15 351 ILE A C 1
ATOM 2522 O O . ILE A 1 376 ? 10.644 13.279 11.095 1.00 27.18 351 ILE A O 1
ATOM 2527 N N . ARG A 1 377 ? 8.955 14.460 10.164 1.00 28.22 352 ARG A N 1
ATOM 2528 C CA . ARG A 1 377 ? 9.860 15.502 9.605 1.00 32.32 352 ARG A CA 1
ATOM 2529 C C . ARG A 1 377 ? 10.587 16.232 10.741 1.00 36.01 352 ARG A C 1
ATOM 2530 O O . ARG A 1 377 ? 11.786 16.536 10.591 1.00 37.14 352 ARG A O 1
ATOM 2538 N N . ASP A 1 378 ? 9.889 16.464 11.854 1.00 33.94 353 ASP A N 1
ATOM 2539 C CA . ASP A 1 378 ? 10.440 17.152 13.044 1.00 33.36 353 ASP A CA 1
ATOM 2540 C C . ASP A 1 378 ? 11.585 16.308 13.604 1.00 30.59 353 ASP A C 1
ATOM 2541 O O . ASP A 1 378 ? 12.690 16.847 13.731 1.00 31.33 353 ASP A O 1
ATOM 2546 N N . GLU A 1 379 ? 11.374 15.015 13.884 1.00 29.03 354 GLU A N 1
ATOM 2547 C CA . GLU A 1 379 ? 12.445 14.133 14.424 1.00 27.18 354 GLU A CA 1
ATOM 2548 C C . GLU A 1 379 ? 13.569 13.905 13.402 1.00 25.63 354 GLU A C 1
ATOM 2549 O O . GLU A 1 379 ? 14.651 13.427 13.805 1.00 26.94 354 GLU A O 1
ATOM 2555 N N . PHE A 1 380 ? 13.334 14.164 12.128 1.00 27.61 355 PHE A N 1
ATOM 2556 C CA . PHE A 1 380 ? 14.353 13.960 11.070 1.00 28.83 355 PHE A CA 1
ATOM 2557 C C . PHE A 1 380 ? 15.046 15.284 10.700 1.00 33.60 355 PHE A C 1
ATOM 2558 O O . PHE A 1 380 ? 15.856 15.297 9.751 1.00 28.89 355 PHE A O 1
ATOM 2566 N N . ALA A 1 381 ? 14.758 16.370 11.421 1.00 38.64 356 ALA A N 1
ATOM 2567 C CA . ALA A 1 381 ? 15.438 17.678 11.245 1.00 40.48 356 ALA A CA 1
ATOM 2568 C C . ALA A 1 381 ? 16.959 17.469 11.070 1.00 42.44 356 ALA A C 1
ATOM 2569 O O . ALA A 1 381 ? 17.538 18.027 10.122 1.00 46.24 356 ALA A O 1
ATOM 2571 N N . GLN A 1 382 ? 17.612 16.666 11.907 1.00 43.56 357 GLN A N 1
ATOM 2572 C CA . GLN A 1 382 ? 19.097 16.604 11.874 1.00 46.24 357 GLN A CA 1
ATOM 2573 C C . GLN A 1 382 ? 19.591 15.617 10.795 1.00 48.72 357 GLN A C 1
ATOM 2574 O O . GLN A 1 382 ? 20.834 15.492 10.651 1.00 46.38 357 GLN A O 1
ATOM 2580 N N . LEU A 1 383 ? 18.705 14.968 10.019 1.00 45.57 358 LEU A N 1
ATOM 2581 C CA . LEU A 1 383 ? 19.142 14.030 8.937 1.00 45.33 358 LEU A CA 1
ATOM 2582 C C . LEU A 1 383 ? 19.817 14.803 7.780 1.00 49.03 358 LEU A C 1
ATOM 2583 O O . LEU A 1 383 ? 20.600 14.181 7.041 1.00 47.84 358 LEU A O 1
ATOM 2588 N N . SER A 1 384 ? 19.578 16.113 7.656 1.00 50.84 359 SER A N 1
ATOM 2589 C CA . SER A 1 384 ? 20.389 17.071 6.845 1.00 55.75 359 SER A CA 1
ATOM 2590 C C . SER A 1 384 ? 21.896 16.830 7.036 1.00 53.46 359 SER A C 1
ATOM 2591 O O . SER A 1 384 ? 22.616 16.833 6.033 1.00 60.69 359 SER A O 1
ATOM 2594 N N . ALA A 1 385 ? 22.349 16.627 8.280 1.00 51.84 360 ALA A N 1
ATOM 2595 C CA . ALA A 1 385 ? 23.765 16.392 8.670 1.00 50.87 360 ALA A CA 1
ATOM 2596 C C . ALA A 1 385 ? 24.315 15.056 8.143 1.00 48.66 360 ALA A C 1
ATOM 2597 O O . ALA A 1 385 ? 25.514 14.804 8.401 1.00 46.77 360 ALA A O 1
ATOM 2599 N N . PHE A 1 386 ? 23.503 14.205 7.493 1.00 42.88 361 PHE A N 1
ATOM 2600 C CA . PHE A 1 386 ? 23.957 12.881 6.993 1.00 40.77 361 PHE A CA 1
ATOM 2601 C C . PHE A 1 386 ? 24.073 12.933 5.472 1.00 36.43 361 PHE A C 1
ATOM 2602 O O . PHE A 1 386 ? 23.073 13.067 4.770 1.00 34.89 361 PHE A O 1
ATOM 2610 N N . PRO A 1 387 ? 25.304 12.822 4.917 1.00 36.65 362 PRO A N 1
ATOM 2611 C CA . PRO A 1 387 ? 25.478 12.658 3.474 1.00 39.10 362 PRO A CA 1
ATOM 2612 C C . PRO A 1 387 ? 24.943 11.297 3.000 1.00 35.36 362 PRO A C 1
ATOM 2613 O O . PRO A 1 387 ? 24.629 11.171 1.832 1.00 40.31 362 PRO A O 1
ATOM 2617 N N . GLU A 1 388 ? 24.823 10.326 3.914 1.00 36.36 363 GLU A N 1
ATOM 2618 C CA . GLU A 1 388 ? 24.230 8.987 3.639 1.00 33.43 363 GLU A CA 1
ATOM 2619 C C . GLU A 1 388 ? 22.720 9.095 3.383 1.00 30.43 363 GLU A C 1
ATOM 2620 O O . GLU A 1 388 ? 22.188 8.209 2.723 1.00 32.49 363 GLU A O 1
ATOM 2626 N N . VAL A 1 389 ? 22.038 10.128 3.857 1.00 30.50 364 VAL A N 1
ATOM 2627 C CA . VAL A 1 389 ? 20.594 10.322 3.547 1.00 28.06 364 VAL A CA 1
ATOM 2628 C C . VAL 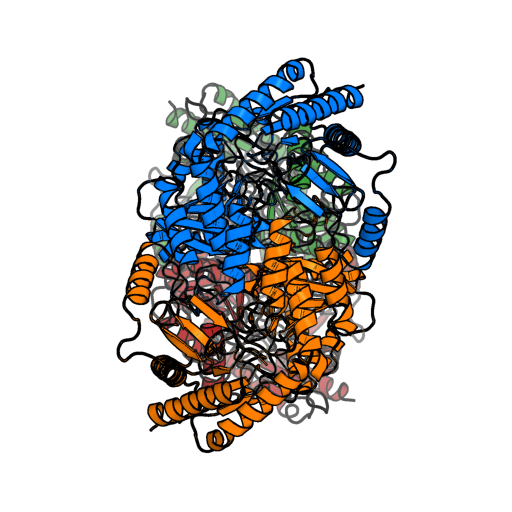A 1 389 ? 20.473 11.095 2.234 1.00 31.36 364 VAL A C 1
ATOM 2629 O O . VAL A 1 389 ? 20.866 12.276 2.202 1.00 30.35 364 VAL A O 1
ATOM 2633 N N . ALA A 1 390 ? 19.967 10.446 1.176 1.00 26.73 365 ALA A N 1
ATOM 2634 C CA . ALA A 1 390 ? 19.821 11.055 -0.160 1.00 28.27 365 ALA A CA 1
ATOM 2635 C C . ALA A 1 390 ? 18.543 11.888 -0.185 1.00 28.30 365 ALA A C 1
ATOM 2636 O O . ALA A 1 390 ? 18.453 12.867 -0.955 1.00 29.50 365 ALA A O 1
ATOM 2638 N N . GLU A 1 391 ? 17.535 11.448 0.550 1.00 27.56 366 GLU A N 1
ATOM 2639 C CA . GLU A 1 391 ? 16.171 11.984 0.375 1.00 29.53 366 GLU A CA 1
ATOM 2640 C C . GLU A 1 391 ? 15.262 11.488 1.499 1.00 28.72 366 GLU A C 1
ATOM 2641 O O . GLU A 1 391 ? 15.392 10.318 1.935 1.00 28.30 366 GLU A O 1
ATOM 2647 N N . ILE A 1 392 ? 14.368 12.373 1.919 1.00 28.77 367 ILE A N 1
ATOM 2648 C CA . ILE A 1 392 ? 13.212 12.062 2.791 1.00 29.17 367 ILE A CA 1
ATOM 2649 C C . ILE A 1 392 ? 12.012 12.267 1.905 1.00 25.12 367 ILE A C 1
ATOM 2650 O O . ILE A 1 392 ? 11.935 13.346 1.277 1.00 25.02 367 ILE A O 1
ATOM 2655 N N . ARG A 1 393 ? 11.142 11.276 1.791 1.00 22.67 368 ARG A N 1
ATOM 2656 C CA . ARG A 1 393 ? 10.011 11.396 0.863 1.00 22.70 368 ARG A CA 1
ATOM 2657 C C . ARG A 1 393 ? 8.796 10.633 1.384 1.00 22.94 368 ARG A C 1
ATOM 2658 O O . ARG A 1 393 ? 8.906 9.874 2.370 1.00 23.59 368 ARG A O 1
ATOM 2666 N N . GLY A 1 394 ? 7.690 10.887 0.704 1.00 23.69 369 GLY A N 1
ATOM 2667 C CA . GLY A 1 394 ? 6.349 10.353 0.976 1.00 27.76 369 GLY A CA 1
ATOM 2668 C C . GLY A 1 394 ? 5.469 11.405 1.628 1.00 30.19 369 GLY A C 1
ATOM 2669 O O . GLY A 1 394 ? 5.897 12.562 1.767 1.00 29.77 369 GLY A O 1
ATOM 2670 N N . ARG A 1 395 ? 4.286 11.010 2.067 1.00 31.21 370 ARG A N 1
ATOM 2671 C CA . ARG A 1 395 ? 3.294 11.924 2.691 1.00 31.36 370 ARG A CA 1
ATOM 2672 C C . ARG A 1 395 ? 2.583 11.199 3.840 1.00 31.56 370 ARG A C 1
ATOM 2673 O O . ARG A 1 395 ? 2.480 9.955 3.774 1.00 24.96 370 ARG A O 1
ATOM 2681 N N . GLY A 1 396 ? 2.030 11.947 4.802 1.00 29.69 371 GLY A N 1
ATOM 2682 C CA . GLY A 1 396 ? 1.248 11.355 5.904 1.00 25.88 371 GLY A CA 1
ATOM 2683 C C . GLY A 1 396 ? 2.043 10.304 6.654 1.00 26.56 371 GLY A C 1
ATOM 2684 O O . GLY A 1 396 ? 3.161 10.604 7.114 1.00 26.76 371 GLY A O 1
ATOM 2685 N N . ALA A 1 397 ? 1.460 9.109 6.836 1.00 27.55 372 ALA A N 1
ATOM 2686 C CA . ALA A 1 397 ? 2.057 7.975 7.568 1.00 24.80 372 ALA A CA 1
ATOM 2687 C C . ALA A 1 397 ? 2.689 6.993 6.565 1.00 24.53 372 ALA A C 1
ATOM 2688 O O . ALA A 1 397 ? 2.693 5.777 6.845 1.00 24.67 372 ALA A O 1
ATOM 2690 N N . MET A 1 398 ? 3.090 7.482 5.393 1.00 23.19 373 MET A N 1
ATOM 2691 C CA . MET A 1 398 ? 3.807 6.697 4.352 1.00 23.41 373 MET A CA 1
ATOM 2692 C C . MET A 1 398 ? 5.065 7.487 3.981 1.00 23.78 373 MET A C 1
ATOM 2693 O O . MET A 1 398 ? 5.042 8.273 3.010 1.00 22.93 373 MET A O 1
ATOM 2698 N N . MET A 1 399 ? 6.081 7.390 4.835 1.00 23.11 374 MET A N 1
ATOM 2699 C CA . MET A 1 399 ? 7.308 8.194 4.724 1.00 23.60 374 MET A CA 1
ATOM 2700 C C . MET A 1 399 ? 8.497 7.241 4.639 1.00 22.26 374 MET A C 1
ATOM 2701 O O . MET A 1 399 ? 8.444 6.102 5.212 1.00 21.88 374 MET A O 1
ATOM 2706 N N . ALA A 1 400 ? 9.588 7.722 4.071 1.00 20.72 375 ALA A N 1
ATOM 2707 C CA . ALA A 1 400 ? 10.788 6.905 3.830 1.00 20.95 375 ALA A CA 1
ATOM 2708 C C . ALA A 1 400 ? 12.050 7.753 3.812 1.00 22.61 375 ALA A C 1
ATOM 2709 O O . ALA A 1 400 ? 11.985 8.932 3.443 1.00 23.58 375 ALA A O 1
ATOM 2711 N N . ILE A 1 401 ? 13.167 7.085 4.028 1.00 22.07 376 ILE A N 1
ATOM 2712 C CA . ILE A 1 401 ? 14.479 7.714 3.783 1.00 26.24 376 ILE A CA 1
ATOM 2713 C C . ILE A 1 401 ? 15.302 6.769 2.913 1.00 22.63 376 ILE A C 1
ATOM 2714 O O . ILE A 1 401 ? 15.320 5.570 3.164 1.00 21.14 376 ILE A O 1
ATOM 2719 N N . GLU A 1 402 ? 15.929 7.332 1.892 1.00 22.89 377 GLU A N 1
ATOM 2720 C CA . GLU A 1 402 ? 16.806 6.588 0.961 1.00 24.42 377 GLU A CA 1
ATOM 2721 C C . GLU A 1 402 ? 18.249 6.886 1.362 1.00 24.30 377 GLU A C 1
ATOM 2722 O O . GLU A 1 402 ? 18.603 8.077 1.522 1.00 23.41 377 GLU A O 1
ATOM 2728 N N . LEU A 1 403 ? 19.023 5.828 1.498 1.00 24.90 378 LEU A N 1
ATOM 2729 C CA . LEU A 1 403 ? 20.401 5.808 2.027 1.00 25.93 378 LEU A CA 1
ATOM 2730 C C . LEU A 1 403 ? 21.364 5.521 0.873 1.00 28.48 378 LEU A C 1
ATOM 2731 O O . LEU A 1 403 ? 21.018 4.665 0.030 1.00 25.40 378 LEU A O 1
ATOM 2736 N N . ILE A 1 404 ? 22.514 6.209 0.839 1.00 27.44 379 ILE A N 1
ATOM 2737 C CA . ILE A 1 404 ? 23.528 6.130 -0.255 1.00 27.19 379 ILE A CA 1
ATOM 2738 C C . ILE A 1 404 ? 24.918 5.998 0.371 1.00 28.88 379 ILE A C 1
ATOM 2739 O O . ILE A 1 404 ? 25.059 6.244 1.572 1.00 27.20 379 ILE A O 1
ATOM 2744 N N . ASP A 1 405 ? 25.895 5.574 -0.423 1.00 27.68 380 ASP A N 1
ATOM 2745 C CA . ASP A 1 405 ? 27.319 5.511 -0.001 1.00 30.99 380 ASP A CA 1
ATOM 2746 C C . ASP A 1 405 ? 27.977 6.817 -0.444 1.00 31.52 380 ASP A C 1
ATOM 2747 O O . ASP A 1 405 ? 27.260 7.682 -0.989 1.00 32.24 380 ASP A O 1
ATOM 2752 N N . ALA A 1 406 ? 29.290 6.905 -0.295 1.00 33.91 381 ALA A N 1
ATOM 2753 C CA . ALA A 1 406 ? 30.094 8.124 -0.535 1.00 39.37 381 ALA A CA 1
ATOM 2754 C C . ALA A 1 406 ? 30.096 8.506 -2.021 1.00 40.72 381 ALA A C 1
ATOM 2755 O O . ALA A 1 406 ? 30.332 9.689 -2.289 1.00 42.53 381 ALA A O 1
ATOM 2757 N N . THR A 1 407 ? 29.815 7.558 -2.934 1.00 40.66 382 THR A N 1
ATOM 2758 C CA . THR A 1 407 ? 29.754 7.743 -4.415 1.00 40.86 382 THR A CA 1
ATOM 2759 C C . THR A 1 407 ? 28.357 8.201 -4.853 1.00 39.58 382 THR A C 1
ATOM 2760 O O . THR A 1 407 ? 28.193 8.480 -6.055 1.00 42.48 382 THR A O 1
ATOM 2764 N N . GLY A 1 408 ? 27.361 8.181 -3.957 1.00 36.20 383 GLY A N 1
ATOM 2765 C CA . GLY A 1 408 ? 25.941 8.366 -4.323 1.00 33.32 383 GLY A CA 1
ATOM 2766 C C . GLY A 1 408 ? 25.260 7.088 -4.801 1.00 31.39 383 GLY A C 1
ATOM 2767 O O . GLY A 1 408 ? 24.139 7.191 -5.304 1.00 34.64 383 GLY A O 1
ATOM 2768 N N . ARG A 1 409 ? 25.866 5.910 -4.634 1.00 27.20 384 ARG A N 1
ATOM 2769 C CA . ARG A 1 409 ? 25.237 4.627 -5.051 1.00 30.89 384 ARG A CA 1
ATOM 2770 C C . ARG A 1 409 ? 24.337 4.129 -3.923 1.00 26.75 384 ARG A C 1
ATOM 2771 O O . ARG A 1 409 ? 24.531 4.503 -2.771 1.00 26.57 384 ARG A O 1
ATOM 2779 N N . PRO A 1 410 ? 23.327 3.284 -4.218 1.00 27.21 385 PRO A N 1
ATOM 2780 C CA . PRO A 1 410 ? 22.523 2.659 -3.167 1.00 25.92 385 PRO A CA 1
ATOM 2781 C C . PRO A 1 410 ? 23.357 1.940 -2.104 1.00 26.31 385 PRO A C 1
ATOM 2782 O O . PRO A 1 410 ? 24.301 1.265 -2.425 1.00 25.58 385 PRO A O 1
ATOM 2786 N N . ASN A 1 411 ? 22.978 2.135 -0.837 1.00 28.31 386 ASN A N 1
ATOM 2787 C CA . ASN A 1 411 ? 23.592 1.481 0.340 1.00 25.00 386 ASN A CA 1
ATOM 2788 C C . ASN A 1 411 ? 22.574 0.567 1.024 1.00 23.87 386 ASN A C 1
ATOM 2789 O O . ASN A 1 411 ? 22.103 0.936 2.147 1.00 21.05 386 ASN A O 1
ATOM 2794 N N . ALA A 1 412 ? 22.310 -0.614 0.442 1.00 25.19 387 ALA A N 1
ATOM 2795 C CA . ALA A 1 412 ? 21.483 -1.682 1.062 1.00 25.21 387 ALA A CA 1
ATOM 2796 C C . ALA A 1 412 ? 22.111 -2.128 2.388 1.00 25.59 387 ALA A C 1
ATOM 2797 O O . ALA A 1 412 ? 21.356 -2.498 3.305 1.00 21.15 387 ALA A O 1
ATOM 2799 N N . ALA A 1 413 ? 23.449 -2.145 2.493 1.00 25.09 388 ALA A N 1
ATOM 2800 C CA . ALA A 1 413 ? 24.128 -2.742 3.665 1.00 25.06 388 ALA A CA 1
ATOM 2801 C C . ALA A 1 413 ? 23.807 -1.915 4.925 1.00 23.79 388 ALA A C 1
ATOM 2802 O O . ALA A 1 413 ? 23.518 -2.496 6.004 1.00 23.92 388 ALA A O 1
ATOM 2804 N N . LEU A 1 414 ? 23.905 -0.602 4.803 1.00 22.15 389 LEU A N 1
ATOM 2805 C CA . LEU A 1 414 ? 23.621 0.357 5.894 1.00 23.20 389 LEU A CA 1
ATOM 2806 C C . LEU A 1 414 ? 22.135 0.260 6.241 1.00 22.82 389 LEU A C 1
ATOM 2807 O O . LEU A 1 414 ? 21.804 0.272 7.416 1.00 22.95 389 LEU A O 1
ATOM 2812 N N . THR A 1 415 ? 21.281 0.160 5.221 1.00 23.18 390 THR A N 1
ATOM 2813 C CA . THR A 1 415 ? 19.814 0.043 5.384 1.00 22.82 390 THR A CA 1
ATOM 2814 C C . THR A 1 415 ? 19.502 -1.176 6.258 1.00 22.47 390 THR A C 1
ATOM 2815 O O . THR A 1 415 ? 18.765 -0.995 7.222 1.00 22.04 390 THR A O 1
ATOM 2819 N N . ALA A 1 416 ? 20.059 -2.352 5.951 1.00 24.64 391 ALA A N 1
ATOM 2820 C CA . ALA A 1 416 ? 19.853 -3.613 6.703 1.00 25.25 391 ALA A CA 1
ATOM 2821 C C . ALA A 1 416 ? 20.404 -3.457 8.126 1.00 24.04 391 ALA A C 1
ATOM 2822 O O . ALA A 1 416 ? 19.752 -3.937 9.085 1.00 24.58 391 ALA A O 1
ATOM 2824 N N . ALA A 1 417 ? 21.571 -2.831 8.272 1.00 25.02 392 ALA A N 1
ATOM 2825 C CA . ALA A 1 417 ? 22.259 -2.721 9.579 1.00 25.20 392 ALA A CA 1
ATOM 2826 C C . ALA A 1 417 ? 21.438 -1.806 10.509 1.00 25.84 392 ALA A C 1
ATOM 2827 O O . ALA A 1 417 ? 21.253 -2.168 11.687 1.00 24.58 392 ALA A O 1
ATOM 2829 N N . VAL A 1 418 ? 20.921 -0.696 9.988 1.00 25.57 393 VAL A N 1
ATOM 2830 C CA . VAL A 1 418 ? 20.056 0.252 10.749 1.00 26.82 393 VAL A CA 1
ATOM 2831 C C . VAL A 1 418 ? 18.764 -0.463 11.185 1.00 29.40 393 VAL A C 1
ATOM 2832 O O . VAL A 1 418 ? 18.422 -0.360 12.396 1.00 26.79 393 VAL A O 1
ATOM 2836 N N . ALA A 1 419 ? 18.056 -1.134 10.254 1.00 24.57 394 ALA A N 1
ATOM 2837 C CA . ALA A 1 419 ? 16.865 -1.951 10.564 1.00 26.42 394 ALA A CA 1
ATOM 2838 C C . ALA A 1 419 ? 17.191 -2.977 11.659 1.00 22.97 394 ALA A C 1
ATOM 2839 O O . ALA A 1 419 ? 16.407 -3.083 12.592 1.00 23.55 394 ALA A O 1
ATOM 2841 N N . ALA A 1 420 ? 18.300 -3.702 11.580 1.00 23.94 395 ALA A N 1
ATOM 2842 C CA . ALA A 1 420 ? 18.638 -4.757 12.560 1.00 25.02 395 ALA A CA 1
ATOM 2843 C C . ALA A 1 420 ? 18.973 -4.118 13.916 1.00 27.64 395 ALA A C 1
ATOM 2844 O O . ALA A 1 420 ? 18.550 -4.685 14.955 1.00 28.20 395 ALA A O 1
ATOM 2846 N N . ARG A 1 421 ? 19.670 -2.980 13.917 1.00 27.44 396 ARG A N 1
ATOM 2847 C CA . ARG A 1 421 ? 20.012 -2.224 15.156 1.00 31.48 396 ARG A CA 1
ATOM 2848 C C . ARG A 1 421 ? 18.727 -1.700 15.831 1.00 28.94 396 ARG A C 1
ATOM 2849 O O . ARG A 1 421 ? 18.602 -1.850 17.062 1.00 28.06 396 ARG A O 1
ATOM 2857 N N . ALA A 1 422 ? 17.811 -1.104 15.065 1.00 25.78 397 ALA A N 1
ATOM 2858 C CA . ALA A 1 422 ? 16.511 -0.608 15.566 1.00 27.31 397 ALA A CA 1
ATOM 2859 C C . ALA A 1 422 ? 15.745 -1.770 16.220 1.00 27.68 397 ALA A C 1
ATOM 2860 O O . ALA A 1 422 ? 15.219 -1.579 17.319 1.00 27.33 397 ALA A O 1
ATOM 2862 N N . LYS A 1 423 ? 15.691 -2.927 15.561 1.00 26.45 398 LYS A N 1
ATOM 2863 C CA . LYS A 1 423 ? 14.978 -4.132 16.045 1.00 28.94 398 LYS A CA 1
ATOM 2864 C C . LYS A 1 423 ? 15.566 -4.553 17.392 1.00 26.71 398 LYS A C 1
ATOM 2865 O O . LYS A 1 423 ? 14.775 -4.851 18.323 1.00 23.85 398 LYS A O 1
ATOM 2871 N N . ALA A 1 424 ? 16.891 -4.519 17.525 1.00 26.56 399 ALA A N 1
ATOM 2872 C CA . ALA A 1 424 ? 17.580 -4.971 18.755 1.00 28.15 399 ALA A CA 1
ATOM 2873 C C . ALA A 1 424 ? 17.234 -4.022 19.910 1.00 26.10 399 ALA A C 1
ATOM 2874 O O . ALA A 1 424 ? 17.222 -4.495 21.045 1.00 29.35 399 ALA A O 1
ATOM 2876 N N . GLU A 1 425 ? 16.916 -2.761 19.622 1.00 29.04 400 GLU A N 1
ATOM 2877 C CA . GLU A 1 425 ? 16.498 -1.720 20.608 1.00 27.95 400 GLU A CA 1
ATOM 2878 C C . GLU A 1 425 ? 14.975 -1.719 20.806 1.00 27.64 400 GLU A C 1
ATOM 2879 O O . GLU A 1 425 ? 14.480 -0.866 21.546 1.00 31.99 400 GLU A O 1
ATOM 2885 N N . GLY A 1 426 ? 14.248 -2.598 20.126 1.00 23.42 401 GLY A N 1
ATOM 2886 C CA . GLY A 1 426 ? 12.801 -2.809 20.315 1.00 24.13 401 GLY A CA 1
ATOM 2887 C C . GLY A 1 426 ? 11.942 -1.937 19.429 1.00 22.70 401 GLY A C 1
ATOM 2888 O O . GLY A 1 426 ? 10.841 -1.575 19.861 1.00 23.79 401 GLY A O 1
ATOM 2889 N N . VAL A 1 427 ? 12.417 -1.595 18.230 1.00 22.73 402 VAL A N 1
ATOM 2890 C CA . VAL A 1 427 ? 11.642 -0.824 17.224 1.00 21.12 402 VAL A CA 1
ATOM 2891 C C . VAL A 1 427 ? 11.608 -1.663 15.943 1.00 23.23 402 VAL A C 1
ATOM 2892 O O . VAL A 1 427 ? 12.703 -2.004 15.424 1.00 21.50 402 VAL A O 1
ATOM 2896 N N . LEU A 1 428 ? 10.402 -2.003 15.487 1.00 23.77 403 LEU A N 1
ATOM 2897 C CA . LEU A 1 428 ? 10.201 -2.697 14.183 1.00 23.25 403 LEU A CA 1
ATOM 2898 C C . LEU A 1 428 ? 10.079 -1.654 13.077 1.00 22.52 403 LEU A C 1
ATOM 2899 O O . LEU A 1 428 ? 9.068 -0.936 13.027 1.00 22.61 403 LEU A O 1
ATOM 2904 N N . LEU A 1 429 ? 11.064 -1.597 12.193 1.00 24.80 404 LEU A N 1
ATOM 2905 C CA . LEU A 1 429 ? 10.937 -0.756 10.989 1.00 29.66 404 LEU A CA 1
ATOM 2906 C C . LEU A 1 429 ? 11.301 -1.601 9.772 1.00 27.52 404 LEU A C 1
ATOM 2907 O O . LEU A 1 429 ? 12.162 -2.520 9.855 1.00 25.30 404 LEU A O 1
ATOM 2912 N N . LEU A 1 430 ? 10.592 -1.348 8.686 1.00 23.39 405 LEU A N 1
ATOM 2913 C CA . LEU A 1 430 ? 10.701 -2.155 7.466 1.00 22.82 405 LEU A CA 1
ATOM 2914 C C . LEU A 1 430 ? 11.663 -1.449 6.507 1.00 23.86 405 LEU A C 1
ATOM 2915 O O . LEU A 1 430 ? 11.901 -0.223 6.624 1.00 23.78 405 LEU A O 1
ATOM 2920 N N . THR A 1 431 ? 12.186 -2.218 5.571 1.00 21.74 406 THR A N 1
ATOM 2921 C CA . THR A 1 431 ? 13.034 -1.717 4.480 1.00 22.97 406 THR A CA 1
ATOM 2922 C C . THR A 1 431 ? 12.301 -2.057 3.181 1.00 22.27 406 THR A C 1
ATOM 2923 O O . THR A 1 431 ? 11.343 -2.871 3.206 1.00 25.58 406 THR A O 1
ATOM 2927 N N . CYS A 1 432 ? 12.686 -1.400 2.095 1.00 20.64 407 CYS A N 1
ATOM 2928 C CA . CYS A 1 432 ? 12.158 -1.692 0.752 1.00 21.85 407 CYS A CA 1
ATOM 2929 C C . CYS A 1 432 ? 13.098 -1.079 -0.278 1.00 20.24 407 CYS A C 1
ATOM 2930 O O . CYS A 1 432 ? 14.227 -0.715 0.096 1.00 20.69 407 CYS A O 1
ATOM 2933 N N . GLY A 1 433 ? 12.644 -0.989 -1.519 1.00 17.04 408 GLY A N 1
ATOM 2934 C CA . GLY A 1 433 ? 13.389 -0.284 -2.577 1.00 18.36 408 GLY A CA 1
ATOM 2935 C C . GLY A 1 433 ? 13.928 -1.284 -3.572 1.00 21.70 408 GLY A C 1
ATOM 2936 O O . GLY A 1 433 ? 14.367 -2.395 -3.165 1.00 18.58 408 GLY A O 1
ATOM 2937 N N . THR A 1 434 ? 13.843 -0.945 -4.841 1.00 22.10 409 THR A N 1
ATOM 2938 C CA . THR A 1 434 ? 14.414 -1.748 -5.941 1.00 23.37 409 THR A CA 1
ATOM 2939 C C . THR A 1 434 ? 15.835 -2.198 -5.576 1.00 21.22 409 THR A C 1
ATOM 2940 O O . THR A 1 434 ? 16.160 -3.365 -5.834 1.00 21.74 409 THR A O 1
ATOM 2944 N N . ASP A 1 435 ? 16.632 -1.316 -4.966 1.00 24.66 410 ASP A N 1
ATOM 2945 C CA . ASP A 1 435 ? 18.055 -1.552 -4.603 1.00 23.84 410 ASP A CA 1
ATOM 2946 C C . ASP A 1 435 ? 18.212 -1.798 -3.098 1.00 23.89 410 ASP A C 1
ATOM 2947 O O . ASP A 1 435 ? 19.365 -1.790 -2.644 1.00 23.19 410 ASP A O 1
ATOM 2952 N N . GLY A 1 436 ? 17.113 -2.004 -2.367 1.00 19.23 411 GLY A N 1
ATOM 2953 C CA . GLY A 1 436 ? 17.125 -2.448 -0.962 1.00 19.70 411 GLY A CA 1
ATOM 2954 C C . GLY A 1 436 ? 17.676 -1.371 -0.027 1.00 18.90 411 GLY A C 1
ATOM 2955 O O . GLY A 1 436 ? 18.142 -1.737 1.061 1.00 21.05 411 GLY A O 1
ATOM 2956 N N . ASN A 1 437 ? 17.673 -0.095 -0.425 1.00 18.84 412 ASN A N 1
ATOM 2957 C CA . ASN A 1 437 ? 18.325 0.973 0.394 1.00 21.85 412 ASN A CA 1
ATOM 2958 C C . ASN A 1 437 ? 17.326 2.016 0.899 1.00 22.41 412 ASN A C 1
ATOM 2959 O O . ASN A 1 437 ? 17.688 3.221 0.979 1.00 21.47 412 ASN A O 1
ATOM 2964 N N . VAL A 1 438 ? 16.099 1.607 1.198 1.00 22.20 413 VAL A N 1
ATOM 2965 C CA . VAL A 1 438 ? 15.041 2.546 1.667 1.00 21.27 413 VAL A CA 1
ATOM 2966 C C . VAL A 1 438 ? 14.514 1.988 2.992 1.00 24.35 413 VAL A C 1
ATOM 2967 O O . VAL A 1 438 ? 14.132 0.784 3.037 1.00 23.01 413 VAL A O 1
ATOM 2971 N N . ILE A 1 439 ? 14.583 2.814 4.038 1.00 21.53 414 ILE A N 1
ATOM 2972 C CA . ILE A 1 439 ? 13.876 2.566 5.313 1.00 22.17 414 ILE A CA 1
ATOM 2973 C C . ILE A 1 439 ? 12.500 3.201 5.189 1.00 22.16 414 ILE A C 1
ATOM 2974 O O . ILE A 1 439 ? 12.379 4.387 4.801 1.00 23.66 414 ILE A O 1
ATOM 2979 N N . ARG A 1 440 ? 11.455 2.429 5.452 1.00 22.95 415 ARG A N 1
ATOM 2980 C CA . ARG A 1 440 ? 10.111 2.982 5.256 1.00 21.82 415 ARG A CA 1
ATOM 2981 C C . ARG A 1 440 ? 9.492 3.129 6.644 1.00 22.98 415 ARG A C 1
ATOM 2982 O O . ARG A 1 440 ? 9.917 2.408 7.553 1.00 25.11 415 ARG A O 1
ATOM 2990 N N . LEU A 1 441 ? 8.571 4.076 6.800 1.00 22.02 416 LEU A N 1
ATOM 2991 C CA . LEU A 1 441 ? 7.834 4.289 8.059 1.00 23.09 416 LEU A CA 1
ATOM 2992 C C . LEU A 1 441 ? 6.356 4.101 7.760 1.00 21.51 416 LEU A C 1
ATOM 2993 O O . LEU A 1 441 ? 5.819 4.843 6.918 1.00 21.47 416 LEU A O 1
ATOM 2998 N N . LEU A 1 442 ? 5.735 3.146 8.438 1.00 20.78 417 LEU A N 1
ATOM 2999 C CA . LEU A 1 442 ? 4.293 2.839 8.235 1.00 20.15 417 LEU A CA 1
ATOM 3000 C C . LEU A 1 442 ? 3.644 2.655 9.597 1.00 20.35 417 LEU A C 1
ATOM 3001 O O . LEU A 1 442 ? 3.085 1.599 9.902 1.00 18.78 417 LEU A O 1
ATOM 3006 N N . PRO A 1 443 ? 3.722 3.667 10.489 1.00 21.39 418 PRO A N 1
ATOM 3007 C CA . PRO A 1 443 ? 3.063 3.557 11.787 1.00 21.70 418 PRO A CA 1
ATOM 3008 C C . PRO A 1 443 ? 1.556 3.420 11.607 1.00 21.87 418 PRO A C 1
ATOM 3009 O O . PRO A 1 443 ? 0.958 3.950 10.659 1.00 19.40 418 PRO A O 1
ATOM 3013 N N . PRO A 1 444 ? 0.883 2.715 12.546 1.00 21.53 419 PRO A N 1
ATOM 3014 C CA . PRO A 1 444 ? -0.569 2.797 12.616 1.00 22.84 419 PRO A CA 1
ATOM 3015 C C . PRO A 1 444 ? -0.934 4.244 12.983 1.00 22.13 419 PRO A C 1
ATOM 3016 O O . PRO A 1 444 ? -0.136 4.916 13.660 1.00 24.90 419 PRO A O 1
ATOM 3020 N N . LEU A 1 445 ? -2.063 4.714 12.487 1.00 23.65 420 LEU A N 1
ATOM 3021 C CA . LEU A 1 445 ? -2.490 6.133 12.647 1.00 24.36 420 LEU A CA 1
ATOM 3022 C C . LEU A 1 445 ? -2.910 6.444 14.096 1.00 25.64 420 LEU A C 1
ATOM 3023 O O . LEU A 1 445 ? -3.095 7.635 14.405 1.00 25.58 420 LEU A O 1
ATOM 3028 N N . VAL A 1 446 ? -3.004 5.431 14.953 1.00 25.39 421 VAL A N 1
ATOM 3029 C CA . VAL A 1 446 ? -3.454 5.534 16.369 1.00 25.50 421 VAL A CA 1
ATOM 3030 C C . VAL A 1 446 ? -2.234 5.525 17.274 1.00 25.44 421 VAL A C 1
ATOM 3031 O O . VAL A 1 446 ? -2.419 5.365 18.477 1.00 26.77 421 VAL A O 1
ATOM 3035 N N . ILE A 1 447 ? -1.028 5.615 16.715 1.00 23.96 422 ILE A N 1
ATOM 3036 C CA . ILE A 1 447 ? 0.207 5.568 17.547 1.00 24.75 422 ILE A CA 1
ATOM 3037 C C . ILE A 1 447 ? 0.258 6.833 18.419 1.00 24.67 422 ILE A C 1
ATOM 3038 O O . ILE A 1 447 ? -0.118 7.917 17.931 1.00 28.24 422 ILE A O 1
ATOM 3043 N N . ALA A 1 448 ? 0.672 6.682 19.673 1.00 27.15 423 ALA A N 1
ATOM 3044 C CA . ALA A 1 448 ? 0.855 7.825 20.592 1.00 27.35 423 ALA A CA 1
ATOM 3045 C C . ALA A 1 448 ? 2.089 8.603 20.132 1.00 28.86 423 ALA A C 1
ATOM 3046 O O . ALA A 1 448 ? 3.121 7.965 19.817 1.00 28.09 423 ALA A O 1
ATOM 3048 N N . GLU A 1 449 ? 1.982 9.936 20.111 1.00 30.94 424 GLU A N 1
ATOM 3049 C CA . GLU A 1 449 ? 3.091 10.862 19.749 1.00 31.65 424 GLU A CA 1
ATOM 3050 C C . GLU A 1 449 ? 4.365 10.452 20.491 1.00 30.12 424 GLU A C 1
ATOM 3051 O O . GLU A 1 449 ? 5.415 10.334 19.831 1.00 29.70 424 GLU A O 1
ATOM 3057 N N . ASP A 1 450 ? 4.317 10.215 21.801 1.00 31.30 425 ASP A N 1
ATOM 3058 C CA . ASP A 1 450 ? 5.543 9.861 22.571 1.00 34.11 425 ASP A CA 1
ATOM 3059 C C . ASP A 1 450 ? 6.144 8.551 22.036 1.00 31.23 425 ASP A C 1
ATOM 3060 O O . ASP A 1 450 ? 7.386 8.414 21.999 1.00 28.78 425 ASP A O 1
ATOM 3065 N N . THR A 1 451 ? 5.309 7.564 21.718 1.00 28.93 426 THR A N 1
ATOM 3066 C CA . THR A 1 451 ? 5.771 6.263 21.182 1.00 26.39 426 THR A CA 1
ATOM 3067 C C . THR A 1 451 ? 6.449 6.486 19.819 1.00 23.28 426 THR A C 1
ATOM 3068 O O . THR A 1 451 ? 7.541 5.926 19.582 1.00 23.95 426 THR A O 1
ATOM 3072 N N . LEU A 1 452 ? 5.795 7.211 18.930 1.00 25.47 427 LEU A N 1
ATOM 3073 C CA . LEU A 1 452 ? 6.322 7.517 17.578 1.00 26.88 427 LEU A CA 1
ATOM 3074 C C . LEU A 1 452 ? 7.652 8.265 17.715 1.00 28.68 427 LEU A C 1
ATOM 3075 O O . LEU A 1 452 ? 8.646 7.842 17.101 1.00 23.93 427 LEU A O 1
ATOM 3080 N N . ARG A 1 453 ? 7.715 9.297 18.553 1.00 28.15 428 ARG A N 1
ATOM 3081 C CA . ARG A 1 453 ? 8.989 10.039 18.749 1.00 26.56 428 ARG A CA 1
ATOM 3082 C C . ARG A 1 453 ? 10.084 9.092 19.267 1.00 25.29 428 ARG A C 1
ATOM 3083 O O . ARG A 1 453 ? 11.200 9.175 18.758 1.00 24.92 428 ARG A O 1
ATOM 3091 N N . ASP A 1 454 ? 9.806 8.238 20.260 1.00 25.76 429 ASP A N 1
ATOM 3092 C CA . ASP A 1 454 ? 10.794 7.272 20.809 1.00 24.72 429 ASP A CA 1
ATOM 3093 C C . ASP A 1 454 ? 11.286 6.386 19.660 1.00 25.48 429 ASP A C 1
ATOM 3094 O O . ASP A 1 454 ? 12.520 6.162 19.577 1.00 25.99 429 ASP A O 1
ATOM 3099 N N . GLY A 1 455 ? 10.367 5.879 18.822 1.00 25.15 430 GLY A N 1
ATOM 3100 C CA . GLY A 1 455 ? 10.711 5.016 17.666 1.00 25.38 430 GLY A CA 1
ATOM 3101 C C . GLY A 1 455 ? 11.667 5.729 16.716 1.00 25.80 430 GLY A C 1
ATOM 3102 O O . GLY A 1 455 ? 12.690 5.153 16.325 1.00 25.01 430 GLY A O 1
ATOM 3103 N N . LEU A 1 456 ? 11.319 6.952 16.338 1.00 24.89 431 LEU A N 1
ATOM 3104 C CA . LEU A 1 456 ? 12.108 7.774 15.385 1.00 25.62 431 LEU A CA 1
ATOM 3105 C C . LEU A 1 456 ? 13.462 8.136 15.984 1.00 27.05 431 LEU A C 1
ATOM 3106 O O . LEU A 1 456 ? 14.416 8.175 15.217 1.00 27.64 431 LEU A O 1
ATOM 3111 N N . GLN A 1 457 ? 13.546 8.358 17.300 1.00 27.26 432 GLN A N 1
ATOM 3112 C CA . GLN A 1 457 ? 14.829 8.708 17.963 1.00 27.76 432 GLN A CA 1
ATOM 3113 C C . GLN A 1 457 ? 15.729 7.478 17.904 1.00 26.69 432 GLN A C 1
ATOM 3114 O O . GLN A 1 457 ? 16.925 7.642 17.640 1.00 26.50 432 GLN A O 1
ATOM 3120 N N . VAL A 1 458 ? 15.170 6.283 18.124 1.00 24.18 433 VAL A N 1
ATOM 3121 C CA . VAL A 1 458 ? 15.933 5.013 18.052 1.00 25.52 433 VAL A CA 1
ATOM 3122 C C . VAL A 1 458 ? 16.493 4.847 16.628 1.00 25.45 433 VAL A C 1
ATOM 3123 O O . VAL A 1 458 ? 17.651 4.421 16.518 1.00 23.96 433 VAL A O 1
ATOM 3127 N N . LEU A 1 459 ? 15.679 5.117 15.601 1.00 26.98 434 LEU A N 1
ATOM 3128 C CA . LEU A 1 459 ? 16.074 5.048 14.168 1.00 27.67 434 LEU A CA 1
ATOM 3129 C C . LEU A 1 459 ? 17.253 6.003 13.925 1.00 29.13 434 LEU A C 1
ATOM 3130 O O . LEU A 1 459 ? 18.278 5.576 13.342 1.00 30.16 434 LEU A O 1
ATOM 3135 N N . VAL A 1 460 ? 17.131 7.252 14.373 1.00 31.11 435 VAL A N 1
ATOM 3136 C CA . VAL A 1 460 ? 18.202 8.273 14.146 1.00 32.21 435 VAL A CA 1
ATOM 3137 C C . VAL A 1 460 ? 19.491 7.830 14.849 1.00 32.04 435 VAL A C 1
ATOM 3138 O O . VAL A 1 460 ? 20.554 7.979 14.222 1.00 38.42 435 VAL A O 1
ATOM 3142 N N . ALA A 1 461 ? 19.443 7.248 16.050 1.00 31.15 436 ALA A N 1
ATOM 3143 C CA . ALA A 1 461 ? 20.677 6.867 16.788 1.00 31.63 436 ALA A CA 1
ATOM 3144 C C . ALA A 1 461 ? 21.274 5.589 16.177 1.00 31.38 436 ALA A C 1
ATOM 3145 O O . ALA A 1 461 ? 22.509 5.385 16.240 1.00 27.08 436 ALA A O 1
ATOM 3147 N N . ALA A 1 462 ? 20.428 4.716 15.632 1.00 29.43 437 ALA A N 1
ATOM 3148 C CA . ALA A 1 462 ? 20.860 3.507 14.886 1.00 30.01 437 ALA A CA 1
ATOM 3149 C C . ALA A 1 462 ? 21.655 3.939 13.654 1.00 27.30 437 ALA A C 1
ATOM 3150 O O . ALA A 1 462 ? 22.725 3.344 13.416 1.00 29.59 437 ALA A O 1
ATOM 3152 N N . LEU A 1 463 ? 21.176 4.959 12.941 1.00 27.19 438 LEU A N 1
ATOM 3153 C CA . LEU A 1 463 ? 21.841 5.505 11.736 1.00 29.96 438 LEU A CA 1
ATOM 3154 C C . LEU A 1 463 ? 23.196 6.106 12.147 1.00 34.22 438 LEU A C 1
ATOM 3155 O O . LEU A 1 463 ? 24.223 5.730 11.535 1.00 35.33 438 LEU A O 1
ATOM 3160 N N . GLU A 1 464 ? 23.218 6.964 13.166 1.00 36.89 439 GLU A N 1
ATOM 3161 C CA . GLU A 1 464 ? 24.469 7.511 13.776 1.00 37.94 439 GLU A CA 1
ATOM 3162 C C . GLU A 1 464 ? 25.438 6.372 14.100 1.00 38.06 439 GLU A C 1
ATOM 3163 O O . GLU A 1 464 ? 26.561 6.380 13.583 1.00 41.01 439 GLU A O 1
ATOM 3169 N N . ARG A 1 465 ? 25.035 5.425 14.943 1.00 35.44 440 ARG A N 1
ATOM 3170 C CA . ARG A 1 465 ? 25.930 4.322 15.370 1.00 38.30 440 ARG A CA 1
ATOM 3171 C C . ARG A 1 465 ? 26.509 3.618 14.134 1.00 41.79 440 ARG A C 1
ATOM 3172 O O . ARG A 1 465 ? 27.719 3.331 14.132 1.00 42.70 440 ARG A O 1
ATOM 3180 N N . GLU A 1 466 ? 25.671 3.343 13.122 1.00 38.58 441 GLU A N 1
ATOM 3181 C CA . GLU A 1 466 ? 25.983 2.417 11.993 1.00 40.50 441 GLU A CA 1
ATOM 3182 C C . GLU A 1 466 ? 26.820 3.109 10.897 1.00 40.05 441 GLU A C 1
ATOM 3183 O O . GLU A 1 466 ? 27.409 2.387 10.079 1.00 41.69 441 GLU A O 1
ATOM 3189 N N . THR A 1 467 ? 26.840 4.441 10.852 1.00 42.58 442 THR A N 1
ATOM 3190 C CA . THR A 1 467 ? 27.630 5.255 9.889 1.00 46.64 442 THR A CA 1
ATOM 3191 C C . THR A 1 467 ? 28.971 5.647 10.523 1.00 53.84 442 THR A C 1
ATOM 3192 O O . THR A 1 467 ? 29.700 6.439 9.903 1.00 60.04 442 THR A O 1
ATOM 3196 N N . ALA A 1 468 ? 29.294 5.121 11.706 1.00 60.01 443 ALA A N 1
ATOM 3197 C CA . ALA A 1 468 ? 30.623 5.274 12.342 1.00 61.66 443 ALA A CA 1
ATOM 3198 C C . ALA A 1 468 ? 31.201 3.882 12.630 1.00 68.29 443 ALA A C 1
ATOM 3199 O O . ALA A 1 468 ? 31.333 3.028 11.737 1.00 71.97 443 ALA A O 1
ATOM 3201 N N . LEU B 1 29 ? -26.758 -33.067 18.347 1.00 55.50 4 LEU B N 1
ATOM 3202 C CA . LEU B 1 29 ? -26.405 -31.663 17.960 1.00 54.13 4 LEU B CA 1
ATOM 3203 C C . LEU B 1 29 ? -27.466 -30.680 18.476 1.00 53.74 4 LEU B C 1
ATOM 3204 O O . LEU B 1 29 ? -28.670 -30.963 18.350 1.00 49.25 4 LEU B O 1
ATOM 3209 N N . SER B 1 30 ? -27.019 -29.545 19.012 1.00 54.34 5 SER B N 1
ATOM 3210 C CA . SER B 1 30 ? -27.871 -28.394 19.409 1.00 53.85 5 SER B CA 1
ATOM 3211 C C . SER B 1 30 ? -27.699 -27.280 18.369 1.00 42.73 5 SER B C 1
ATOM 3212 O O . SER B 1 30 ? -26.569 -27.073 17.894 1.00 44.94 5 SER B O 1
ATOM 3215 N N . TYR B 1 31 ? -28.787 -26.583 18.054 1.00 34.82 6 TYR B N 1
ATOM 3216 C CA . TYR B 1 31 ? -28.836 -25.530 17.016 1.00 30.10 6 TYR B CA 1
ATOM 3217 C C . TYR B 1 31 ? -29.228 -24.210 17.670 1.00 29.58 6 TYR B C 1
ATOM 3218 O O . TYR B 1 31 ? -29.847 -24.209 18.744 1.00 29.96 6 TYR B O 1
ATOM 3227 N N . ARG B 1 32 ? -28.851 -23.101 17.041 1.00 26.12 7 ARG B N 1
ATOM 3228 C CA . ARG B 1 32 ? -29.151 -21.735 17.526 1.00 25.82 7 ARG B CA 1
ATOM 3229 C C . ARG B 1 32 ? -30.425 -21.224 16.866 1.00 26.50 7 ARG B C 1
ATOM 3230 O O . ARG B 1 32 ? -31.152 -20.456 17.513 1.00 25.91 7 ARG B O 1
ATOM 3238 N N . ILE B 1 33 ? -30.692 -21.588 15.608 1.00 26.20 8 ILE B N 1
ATOM 3239 C CA . ILE B 1 33 ? -31.889 -21.083 14.881 1.00 24.71 8 ILE B CA 1
ATOM 3240 C C . ILE B 1 33 ? -32.757 -22.295 14.559 1.00 24.86 8 ILE B C 1
ATOM 3241 O O . ILE B 1 33 ? -32.265 -23.417 14.567 1.00 22.48 8 ILE B O 1
ATOM 3246 N N . PRO B 1 34 ? -34.076 -22.108 14.357 1.00 24.80 9 PRO B N 1
ATOM 3247 C CA . PRO B 1 34 ? -34.968 -23.223 14.022 1.00 26.78 9 PRO B CA 1
ATOM 3248 C C . PRO B 1 34 ? -34.484 -23.939 12.743 1.00 27.82 9 PRO B C 1
ATOM 3249 O O . PRO B 1 34 ? -34.068 -23.253 11.829 1.00 31.00 9 PRO B O 1
ATOM 3253 N N . GLN B 1 35 ? -34.489 -25.271 12.717 1.00 27.13 10 GLN B N 1
ATOM 3254 C CA . GLN B 1 35 ? -33.931 -26.081 11.602 1.00 28.03 10 GLN B CA 1
ATOM 3255 C C . GLN B 1 35 ? -35.036 -26.550 10.646 1.00 28.03 10 GLN B C 1
ATOM 3256 O O . GLN B 1 35 ? -34.838 -27.571 9.988 1.00 35.23 10 GLN B O 1
ATOM 3262 N N . SER B 1 36 ? -36.114 -25.787 10.499 1.00 29.64 11 SER B N 1
ATOM 3263 C CA . SER B 1 36 ? -37.251 -26.106 9.601 1.00 27.84 11 SER B CA 1
ATOM 3264 C C . SER B 1 36 ? -37.314 -25.056 8.493 1.00 29.60 11 SER B C 1
ATOM 3265 O O . SER B 1 36 ? -37.155 -23.852 8.784 1.00 32.12 11 SER B O 1
ATOM 3268 N N . ARG B 1 37 ? -37.576 -25.528 7.282 1.00 29.17 12 ARG B N 1
ATOM 3269 C CA . ARG B 1 37 ? -37.840 -24.745 6.058 1.00 28.94 12 ARG B CA 1
ATOM 3270 C C . ARG B 1 37 ? -39.115 -23.936 6.233 1.00 31.15 12 ARG B C 1
ATOM 3271 O O . ARG B 1 37 ? -40.112 -24.522 6.699 1.00 31.22 12 ARG B O 1
ATOM 3279 N N . THR B 1 38 ? -39.106 -22.674 5.811 1.00 28.78 13 THR B N 1
ATOM 3280 C CA . THR B 1 38 ? -40.342 -21.870 5.645 1.00 32.05 13 THR B CA 1
ATOM 3281 C C . THR B 1 38 ? -40.049 -20.725 4.678 1.00 32.39 13 THR B C 1
ATOM 3282 O O . THR B 1 38 ? -39.047 -20.041 4.879 1.00 27.85 13 THR B O 1
ATOM 3286 N N . VAL B 1 39 ? -40.871 -20.566 3.639 1.00 30.67 14 VAL B N 1
ATOM 3287 C CA . VAL B 1 39 ? -40.762 -19.464 2.641 1.00 33.71 14 VAL B CA 1
ATOM 3288 C C . VAL B 1 39 ? -42.115 -18.765 2.591 1.00 34.22 14 VAL B C 1
ATOM 3289 O O . VAL B 1 39 ? -43.112 -19.479 2.683 1.00 33.81 14 VAL B O 1
ATOM 3293 N N . ALA B 1 40 ? -42.127 -17.433 2.498 1.00 35.33 15 ALA B N 1
ATOM 3294 C CA . ALA B 1 40 ? -43.345 -16.620 2.291 1.00 38.62 15 ALA B CA 1
ATOM 3295 C C . ALA B 1 40 ? -43.906 -16.858 0.879 1.00 43.31 15 ALA B C 1
ATOM 3296 O O . ALA B 1 40 ? -43.217 -17.473 0.049 1.00 41.64 15 ALA B O 1
ATOM 3298 N N . GLU B 1 41 ? -45.135 -16.389 0.637 1.00 46.00 16 GLU B N 1
ATOM 3299 C CA . GLU B 1 41 ? -45.828 -16.474 -0.675 1.00 51.49 16 GLU B CA 1
ATOM 3300 C C . GLU B 1 41 ? -45.057 -15.623 -1.697 1.00 49.51 16 GLU B C 1
ATOM 3301 O O . GLU B 1 41 ? -44.967 -16.064 -2.849 1.00 53.01 16 GLU B O 1
ATOM 3307 N N . GLN B 1 42 ? -44.530 -14.456 -1.284 1.00 49.12 17 GLN B N 1
ATOM 3308 C CA . GLN B 1 42 ? -43.701 -13.534 -2.125 1.00 48.59 17 GLN B CA 1
ATOM 3309 C C . GLN B 1 42 ? -42.240 -13.597 -1.650 1.00 44.53 17 GLN B C 1
ATOM 3310 O O . GLN B 1 42 ? -41.945 -13.082 -0.528 1.00 39.91 17 GLN B O 1
ATOM 3316 N N . VAL B 1 43 ? -41.368 -14.195 -2.466 1.00 39.24 18 VAL B N 1
ATOM 3317 C CA . VAL B 1 43 ? -39.885 -14.158 -2.284 1.00 39.72 18 VAL B CA 1
ATOM 3318 C C . VAL B 1 43 ? -39.256 -13.559 -3.543 1.00 38.67 18 VAL B C 1
ATOM 3319 O O . VAL B 1 43 ? -39.608 -13.938 -4.657 1.00 40.44 18 VAL B O 1
ATOM 3323 N N . PRO B 1 44 ? -38.336 -12.580 -3.444 1.00 34.92 19 PRO B N 1
ATOM 3324 C CA . PRO B 1 44 ? -37.851 -12.053 -2.165 1.00 35.23 19 PRO B CA 1
ATOM 3325 C C . PRO B 1 44 ? -38.872 -11.200 -1.395 1.00 33.08 19 PRO B C 1
ATOM 3326 O O . PRO B 1 44 ? -39.711 -10.601 -2.032 1.00 32.02 19 PRO B O 1
ATOM 3330 N N . GLY B 1 45 ? -38.731 -11.144 -0.065 1.00 30.49 20 GLY B N 1
ATOM 3331 C CA . GLY B 1 45 ? -39.448 -10.186 0.787 1.00 28.39 20 GLY B CA 1
ATOM 3332 C C . GLY B 1 45 ? -38.949 -8.761 0.596 1.00 30.36 20 GLY B C 1
ATOM 3333 O O . GLY B 1 45 ? -38.024 -8.486 -0.176 1.00 31.89 20 GLY B O 1
ATOM 3334 N N . PRO B 1 46 ? -39.563 -7.779 1.286 1.00 29.69 21 PRO B N 1
ATOM 3335 C CA . PRO B 1 46 ? -39.287 -6.377 0.997 1.00 28.92 21 PRO B CA 1
ATOM 3336 C C . PRO B 1 46 ? -37.857 -5.933 1.352 1.00 25.12 21 PRO B C 1
ATOM 3337 O O . PRO B 1 46 ? -37.301 -5.148 0.653 1.00 24.24 21 PRO B O 1
ATOM 3341 N N . LYS B 1 47 ? -37.318 -6.384 2.468 1.00 26.48 22 LYS B N 1
ATOM 3342 C CA . LYS B 1 47 ? -35.958 -5.971 2.900 1.00 27.26 22 LYS B CA 1
ATOM 3343 C C . LYS B 1 47 ? -34.919 -6.519 1.911 1.00 26.62 22 LYS B C 1
ATOM 3344 O O . LYS B 1 47 ? -33.962 -5.760 1.571 1.00 27.54 22 LYS B O 1
ATOM 3350 N N . SER B 1 48 ? -35.099 -7.763 1.474 1.00 25.41 23 SER B N 1
ATOM 3351 C CA . SER B 1 48 ? -34.199 -8.439 0.497 1.00 25.43 23 SER B CA 1
ATOM 3352 C C . SER B 1 48 ? -34.335 -7.792 -0.881 1.00 27.71 23 SER B C 1
ATOM 3353 O O . SER B 1 48 ? -33.324 -7.691 -1.586 1.00 27.61 23 SER B O 1
ATOM 3356 N N . LYS B 1 49 ? -35.555 -7.425 -1.292 1.00 31.70 24 LYS B N 1
ATOM 3357 C CA . LYS B 1 49 ? -35.811 -6.700 -2.571 1.00 32.50 24 LYS B CA 1
ATOM 3358 C C . LYS B 1 49 ? -35.079 -5.350 -2.545 1.00 30.34 24 LYS B C 1
ATOM 3359 O O . LYS B 1 49 ? -34.439 -4.999 -3.547 1.00 29.14 24 LYS B O 1
ATOM 3365 N N . ALA B 1 50 ? -35.161 -4.627 -1.429 1.00 28.56 25 ALA B N 1
ATOM 3366 C CA . ALA B 1 50 ? -34.436 -3.366 -1.169 1.00 27.67 25 ALA B CA 1
ATOM 3367 C C . ALA B 1 50 ? -32.918 -3.586 -1.271 1.00 26.08 25 ALA B C 1
ATOM 3368 O O . ALA B 1 50 ? -32.225 -2.724 -1.829 1.00 25.63 25 ALA B O 1
ATOM 3370 N N . LEU B 1 51 ? -32.415 -4.666 -0.686 1.00 24.58 26 LEU B N 1
ATOM 3371 C CA . LEU B 1 51 ? -30.946 -4.926 -0.663 1.00 24.57 26 LEU B CA 1
ATOM 3372 C C . LEU B 1 51 ? -30.516 -5.277 -2.102 1.00 26.51 26 LEU B C 1
ATOM 3373 O O . LEU B 1 51 ? -29.499 -4.749 -2.537 1.00 28.93 26 LEU B O 1
ATOM 3378 N N . ASP B 1 52 ? -31.329 -6.023 -2.845 1.00 27.07 27 ASP B N 1
ATOM 3379 C CA . ASP B 1 52 ? -31.092 -6.399 -4.265 1.00 27.41 27 ASP B CA 1
ATOM 3380 C C . ASP B 1 52 ? -30.980 -5.156 -5.154 1.00 28.89 27 ASP B C 1
ATOM 3381 O O . ASP B 1 52 ? -30.107 -5.180 -6.051 1.00 24.59 27 ASP B O 1
ATOM 3386 N N . GLU B 1 53 ? -31.800 -4.117 -4.939 1.00 27.96 28 GLU B N 1
ATOM 3387 C CA . GLU B 1 53 ? -31.717 -2.826 -5.676 1.00 28.14 28 GLU B CA 1
ATOM 3388 C C . GLU B 1 53 ? -30.429 -2.078 -5.321 1.00 25.84 28 GLU B C 1
ATOM 3389 O O . GLU B 1 53 ? -29.813 -1.471 -6.232 1.00 24.06 28 GLU B O 1
ATOM 3395 N N . ARG B 1 54 ? -30.029 -2.106 -4.054 1.00 23.16 29 ARG B N 1
ATOM 3396 C CA . ARG B 1 54 ? -28.747 -1.499 -3.640 1.00 25.34 29 ARG B CA 1
ATOM 3397 C C . ARG B 1 54 ? -27.611 -2.263 -4.349 1.00 25.41 29 ARG B C 1
ATOM 3398 O O . ARG B 1 54 ? -26.662 -1.592 -4.823 1.00 27.73 29 ARG B O 1
ATOM 3406 N N . ARG B 1 55 ? -27.729 -3.590 -4.449 1.00 26.00 30 ARG B N 1
ATOM 3407 C CA . ARG B 1 55 ? -26.696 -4.437 -5.107 1.00 26.51 30 ARG B CA 1
ATOM 3408 C C . ARG B 1 55 ? -26.615 -4.027 -6.584 1.00 25.99 30 ARG B C 1
ATOM 3409 O O . ARG B 1 55 ? -25.486 -3.763 -7.063 1.00 23.05 30 ARG B O 1
ATOM 3417 N N . GLN B 1 56 ? -27.755 -3.875 -7.266 1.00 26.76 31 GLN B N 1
ATOM 3418 C CA . GLN B 1 56 ? -27.766 -3.447 -8.695 1.00 27.46 31 GLN B CA 1
ATOM 3419 C C . GLN B 1 56 ? -27.053 -2.102 -8.864 1.00 26.97 31 GLN B C 1
ATOM 3420 O O . GLN B 1 56 ? -26.328 -1.963 -9.871 1.00 30.33 31 GLN B O 1
ATOM 3426 N N . ALA B 1 57 ? -27.191 -1.164 -7.923 1.00 26.63 32 ALA B N 1
ATOM 3427 C CA . ALA B 1 57 ? -26.636 0.198 -8.047 1.00 26.98 32 ALA B CA 1
ATOM 3428 C C . ALA B 1 57 ? -25.125 0.158 -7.777 1.00 27.05 32 ALA B C 1
ATOM 3429 O O . ALA B 1 57 ? -24.432 0.979 -8.373 1.00 24.58 32 ALA B O 1
ATOM 3431 N N . ALA B 1 58 ? -24.649 -0.726 -6.881 1.00 26.68 33 ALA B N 1
ATOM 3432 C CA . ALA B 1 58 ? -23.303 -0.602 -6.261 1.00 23.91 33 ALA B CA 1
ATOM 3433 C C . ALA B 1 58 ? -22.292 -1.673 -6.723 1.00 24.36 33 ALA B C 1
ATOM 3434 O O . ALA B 1 58 ? -21.069 -1.372 -6.595 1.00 21.70 33 ALA B O 1
ATOM 3436 N N . VAL B 1 59 ? -22.749 -2.855 -7.158 1.00 22.61 34 VAL B N 1
ATOM 3437 C CA . VAL B 1 59 ? -21.909 -4.071 -7.346 1.00 21.61 34 VAL B CA 1
ATOM 3438 C C . VAL B 1 59 ? -21.841 -4.454 -8.823 1.00 23.03 34 VAL B C 1
ATOM 3439 O O . VAL B 1 59 ? -22.943 -4.582 -9.491 1.00 20.91 34 VAL B O 1
ATOM 3443 N N . ALA B 1 60 ? -20.627 -4.751 -9.317 1.00 22.60 35 ALA B N 1
ATOM 3444 C CA . ALA B 1 60 ? -20.385 -5.247 -10.696 1.00 21.29 35 ALA B CA 1
ATOM 3445 C C . ALA B 1 60 ? -21.470 -6.252 -11.081 1.00 20.07 35 ALA B C 1
ATOM 3446 O O . ALA B 1 60 ? -21.740 -7.157 -10.264 1.00 21.85 35 ALA B O 1
ATOM 3448 N N . ARG B 1 61 ? -22.053 -6.144 -12.278 1.00 20.45 36 ARG B N 1
ATOM 3449 C CA . ARG B 1 61 ? -23.216 -7.003 -12.642 1.00 24.28 36 ARG B CA 1
ATOM 3450 C C . ARG B 1 61 ? -22.824 -8.470 -12.728 1.00 24.12 36 ARG B C 1
ATOM 3451 O O . ARG B 1 61 ? -23.703 -9.265 -12.516 1.00 24.22 36 ARG B O 1
ATOM 3459 N N . ALA B 1 62 ? -21.534 -8.825 -12.924 1.00 27.25 37 ALA B N 1
ATOM 3460 C CA . ALA B 1 62 ? -21.045 -10.227 -12.917 1.00 26.84 37 ALA B CA 1
ATOM 3461 C C . ALA B 1 62 ? -21.473 -10.967 -11.641 1.00 27.04 37 ALA B C 1
ATOM 3462 O O . ALA B 1 62 ? -21.655 -12.195 -11.699 1.00 29.11 37 ALA B O 1
ATOM 3464 N N . LEU B 1 63 ? -21.559 -10.262 -10.521 1.00 29.44 38 LEU B N 1
ATOM 3465 C CA . LEU B 1 63 ? -21.938 -10.827 -9.202 1.00 31.14 38 LEU B CA 1
ATOM 3466 C C . LEU B 1 63 ? -23.466 -10.785 -9.092 1.00 32.17 38 LEU B C 1
ATOM 3467 O O . LEU B 1 63 ? -24.023 -9.762 -8.716 1.00 38.91 38 LEU B O 1
ATOM 3472 N N . ALA B 1 64 ? -24.084 -11.865 -9.537 1.00 31.66 39 ALA B N 1
ATOM 3473 C CA . ALA B 1 64 ? -25.532 -12.054 -9.732 1.00 28.82 39 ALA B CA 1
ATOM 3474 C C . ALA B 1 64 ? -25.941 -13.186 -8.817 1.00 26.76 39 ALA B C 1
ATOM 3475 O O . ALA B 1 64 ? -26.021 -14.318 -9.259 1.00 31.65 39 ALA B O 1
ATOM 3477 N N . PRO B 1 65 ? -26.175 -12.929 -7.510 1.00 27.61 40 PRO B N 1
ATOM 3478 C CA . PRO B 1 65 ? -26.431 -14.003 -6.561 1.00 28.65 40 PRO B CA 1
ATOM 3479 C C . PRO B 1 65 ? -27.726 -14.753 -6.895 1.00 28.17 40 PRO B C 1
ATOM 3480 O O . PRO B 1 65 ? -28.614 -14.127 -7.376 1.00 32.30 40 PRO B O 1
ATOM 3484 N N . GLY B 1 66 ? -27.780 -16.049 -6.589 1.00 26.04 41 GLY B N 1
ATOM 3485 C CA . GLY B 1 66 ? -28.911 -16.949 -6.867 1.00 26.01 41 GLY B CA 1
ATOM 3486 C C . GLY B 1 66 ? -29.982 -16.937 -5.785 1.00 25.67 41 GLY B C 1
ATOM 3487 O O . GLY B 1 66 ? -31.169 -17.000 -6.152 1.00 26.18 41 GLY B O 1
ATOM 3488 N N . LEU B 1 67 ? -29.618 -16.861 -4.501 1.00 24.11 42 LEU B N 1
ATOM 3489 C CA . LEU B 1 67 ? -30.605 -16.895 -3.387 1.00 24.69 42 LEU B CA 1
ATOM 3490 C C . LEU B 1 67 ? -31.429 -15.608 -3.420 1.00 25.36 42 LEU B C 1
ATOM 3491 O O . LEU B 1 67 ? -30.853 -14.519 -3.430 1.00 22.64 42 LEU B O 1
ATOM 3496 N N . PRO B 1 68 ? -32.788 -15.710 -3.481 1.00 26.87 43 PRO B N 1
ATOM 3497 C CA . PRO B 1 68 ? -33.685 -14.550 -3.507 1.00 29.41 43 PRO B CA 1
ATOM 3498 C C . PRO B 1 68 ? -33.975 -14.007 -2.098 1.00 31.36 43 PRO B C 1
ATOM 3499 O O . PRO B 1 68 ? -35.125 -13.865 -1.716 1.00 36.29 43 PRO B O 1
ATOM 3503 N N . GLY B 1 69 ? -32.923 -13.806 -1.322 1.00 26.38 44 GLY B N 1
ATOM 3504 C CA . GLY B 1 69 ? -32.985 -13.369 0.083 1.00 26.16 44 GLY B CA 1
ATOM 3505 C C . GLY B 1 69 ? -31.587 -13.004 0.553 1.00 24.03 44 GLY B C 1
ATOM 3506 O O . GLY B 1 69 ? -30.637 -13.661 0.102 1.00 25.62 44 GLY B O 1
ATOM 3507 N N . TYR B 1 70 ? -31.496 -12.025 1.443 1.00 23.36 45 TYR B N 1
ATOM 3508 C CA . TYR B 1 70 ? -30.246 -11.535 2.067 1.00 24.78 45 TYR B CA 1
ATOM 3509 C C . TYR B 1 70 ? -30.093 -12.256 3.405 1.00 26.39 45 TYR B C 1
ATOM 3510 O O . TYR B 1 70 ? -30.968 -12.194 4.262 1.00 24.73 45 TYR B O 1
ATOM 3519 N N . VAL B 1 71 ? -28.982 -12.958 3.555 1.00 22.83 46 VAL B N 1
ATOM 3520 C CA . VAL B 1 71 ? -28.685 -13.785 4.739 1.00 23.40 46 VAL B CA 1
ATOM 3521 C C . VAL B 1 71 ? -28.406 -12.898 5.950 1.00 24.26 46 VAL B C 1
ATOM 3522 O O . VAL B 1 71 ? -27.659 -11.903 5.801 1.00 21.03 46 VAL B O 1
ATOM 3526 N N . VAL B 1 72 ? -28.977 -13.295 7.106 1.00 25.19 47 VAL B N 1
ATOM 3527 C CA . VAL B 1 72 ? -28.725 -12.681 8.446 1.00 24.84 47 VAL B CA 1
ATOM 3528 C C . VAL B 1 72 ? -28.210 -13.748 9.422 1.00 23.10 47 VAL B C 1
ATOM 3529 O O . VAL B 1 72 ? -27.585 -13.364 10.395 1.00 26.06 47 VAL B O 1
ATOM 3533 N N . ASP B 1 73 ? -28.470 -15.033 9.164 1.00 22.09 48 ASP B N 1
ATOM 3534 C CA . ASP B 1 73 ? -28.009 -16.198 9.964 1.00 23.86 48 ASP B CA 1
ATOM 3535 C C . ASP B 1 73 ? -27.789 -17.415 9.054 1.00 20.90 48 ASP B C 1
ATOM 3536 O O . ASP B 1 73 ? -28.634 -17.718 8.165 1.00 22.44 48 ASP B O 1
ATOM 3541 N N . ALA B 1 74 ? -26.703 -18.125 9.307 1.00 21.76 49 ALA B N 1
ATOM 3542 C CA . ALA B 1 74 ? -26.356 -19.422 8.694 1.00 23.51 49 ALA B CA 1
ATOM 3543 C C . ALA B 1 74 ? -25.965 -20.356 9.835 1.00 24.03 49 ALA B C 1
ATOM 3544 O O . ALA B 1 74 ? -24.914 -20.094 10.486 1.00 25.81 49 ALA B O 1
ATOM 3546 N N . ASP B 1 75 ? -26.782 -21.370 10.103 1.00 20.52 50 ASP B N 1
ATOM 3547 C CA . ASP B 1 75 ? -26.578 -22.220 11.298 1.00 25.04 50 ASP B CA 1
ATOM 3548 C C . ASP B 1 75 ? -27.188 -23.605 11.082 1.00 22.25 50 ASP B C 1
ATOM 3549 O O . ASP B 1 75 ? -28.314 -23.675 10.617 1.00 22.38 50 ASP B O 1
ATOM 3554 N N . GLY B 1 76 ? -26.435 -24.660 11.396 1.00 22.85 51 GLY B N 1
ATOM 3555 C CA . GLY B 1 76 ? -26.852 -26.048 11.139 1.00 22.45 51 GLY B CA 1
ATOM 3556 C C . GLY B 1 76 ? -27.110 -26.249 9.655 1.00 24.46 51 GLY B C 1
ATOM 3557 O O . GLY B 1 76 ? -26.159 -26.061 8.875 1.00 24.61 51 GLY B O 1
ATOM 3558 N N . GLY B 1 77 ? -28.359 -26.532 9.257 1.00 24.77 52 GLY B N 1
ATOM 3559 C CA . GLY B 1 77 ? -28.733 -26.715 7.843 1.00 24.43 52 GLY B CA 1
ATOM 3560 C C . GLY B 1 77 ? -29.627 -25.615 7.302 1.00 24.24 52 GLY B C 1
ATOM 3561 O O . GLY B 1 77 ? -30.304 -25.864 6.280 1.00 25.09 52 GLY B O 1
ATOM 3562 N N . ILE B 1 78 ? -29.604 -24.420 7.888 1.00 23.68 53 ILE B N 1
ATOM 3563 C CA . ILE B 1 78 ? -30.541 -23.336 7.498 1.00 23.34 53 ILE B CA 1
ATOM 3564 C C . ILE B 1 78 ? -29.762 -22.067 7.127 1.00 22.97 53 ILE B C 1
ATOM 3565 O O . ILE B 1 78 ? -28.776 -21.699 7.842 1.00 22.17 53 ILE B O 1
ATOM 3570 N N . LEU B 1 79 ? -30.251 -21.394 6.089 1.00 22.73 54 LEU B N 1
ATOM 3571 C CA . LEU B 1 79 ? -29.957 -19.966 5.815 1.00 23.27 54 LEU B CA 1
ATOM 3572 C C . LEU B 1 79 ? -31.235 -19.168 6.093 1.00 22.53 54 LEU B C 1
ATOM 3573 O O . LEU B 1 79 ? -32.229 -19.433 5.440 1.00 22.37 54 LEU B O 1
ATOM 3578 N N . ALA B 1 80 ? -31.185 -18.246 7.051 1.00 21.60 55 ALA B N 1
ATOM 3579 C CA . ALA B 1 80 ? -32.284 -17.344 7.432 1.00 22.23 55 ALA B CA 1
ATOM 3580 C C . ALA B 1 80 ? -32.033 -15.998 6.776 1.00 23.54 55 ALA B C 1
ATOM 3581 O O . ALA B 1 80 ? -30.903 -15.481 6.885 1.00 22.79 55 ALA B O 1
ATOM 3583 N N . ASP B 1 81 ? -33.042 -15.462 6.092 1.00 23.92 56 ASP B N 1
ATOM 3584 C CA . ASP B 1 81 ? -32.917 -14.194 5.340 1.00 26.03 56 ASP B CA 1
ATOM 3585 C C . ASP B 1 81 ? -33.518 -13.038 6.131 1.00 24.91 56 ASP B C 1
ATOM 3586 O O . ASP B 1 81 ? -34.124 -13.300 7.208 1.00 24.86 56 ASP B O 1
ATOM 3591 N N . ALA B 1 82 ? -33.319 -11.817 5.627 1.00 24.82 57 ALA B N 1
ATOM 3592 C CA . ALA B 1 82 ? -33.708 -10.549 6.289 1.00 26.98 57 ALA B CA 1
ATOM 3593 C C . ALA B 1 82 ? -35.246 -10.485 6.436 1.00 28.11 57 ALA B C 1
ATOM 3594 O O . ALA B 1 82 ? -35.727 -9.658 7.243 1.00 29.74 57 ALA B O 1
ATOM 3596 N N . ASP B 1 83 ? -36.010 -11.310 5.713 1.00 27.45 58 ASP B N 1
ATOM 3597 C CA . ASP B 1 83 ? -37.494 -11.247 5.736 1.00 28.39 58 ASP B CA 1
ATOM 3598 C C . ASP B 1 83 ? -38.090 -12.403 6.546 1.00 30.14 58 ASP B C 1
ATOM 3599 O O . ASP B 1 83 ? -39.320 -12.520 6.568 1.00 32.53 58 ASP B O 1
ATOM 3604 N N . GLY B 1 84 ? -37.267 -13.231 7.195 1.00 29.69 59 GLY B N 1
ATOM 3605 C CA . GLY B 1 84 ? -37.732 -14.333 8.062 1.00 29.61 59 GLY B CA 1
ATOM 3606 C C . GLY B 1 84 ? -37.856 -15.673 7.344 1.00 28.21 59 GLY B C 1
ATOM 3607 O O . GLY B 1 84 ? -38.244 -16.653 7.997 1.00 30.14 59 GLY B O 1
ATOM 3608 N N . ASN B 1 85 ? -37.493 -15.767 6.066 1.00 28.13 60 ASN B N 1
ATOM 3609 C CA . ASN B 1 85 ? -37.468 -17.067 5.343 1.00 25.33 60 ASN B CA 1
ATOM 3610 C C . ASN B 1 85 ? -36.339 -17.940 5.890 1.00 26.78 60 ASN B C 1
ATOM 3611 O O . ASN B 1 85 ? -35.286 -17.416 6.307 1.00 24.87 60 ASN B O 1
ATOM 3616 N N . ARG B 1 86 ? -36.559 -19.245 5.915 1.00 27.15 61 ARG B N 1
ATOM 3617 C CA . ARG B 1 86 ? -35.520 -20.212 6.311 1.00 25.99 61 ARG B CA 1
ATOM 3618 C C . ARG B 1 86 ? -35.360 -21.172 5.143 1.00 26.05 61 ARG B C 1
ATOM 3619 O O . ARG B 1 86 ? -36.278 -21.944 4.861 1.00 25.13 61 ARG B O 1
ATOM 3627 N N . PHE B 1 87 ? -34.214 -21.112 4.476 1.00 24.54 62 PHE B N 1
ATOM 3628 C CA . PHE B 1 87 ? -33.923 -21.969 3.300 1.00 24.11 62 PHE B CA 1
ATOM 3629 C C . PHE B 1 87 ? -33.102 -23.146 3.801 1.00 24.12 62 PHE B C 1
ATOM 3630 O O . PHE B 1 87 ? -32.164 -22.954 4.608 1.00 22.27 62 PHE B O 1
ATOM 3638 N N . ILE B 1 88 ? -33.398 -24.347 3.311 1.00 23.00 63 ILE B N 1
ATOM 3639 C CA . ILE B 1 88 ? -32.526 -25.508 3.571 1.00 23.96 63 ILE B CA 1
ATOM 3640 C C . ILE B 1 88 ? -31.250 -25.332 2.728 1.00 22.96 63 ILE B C 1
ATOM 3641 O O . ILE B 1 88 ? -31.355 -25.137 1.501 1.00 22.65 63 ILE B O 1
ATOM 3646 N N . ASP B 1 89 ? -30.110 -25.481 3.393 1.00 20.74 64 ASP B N 1
ATOM 3647 C CA . ASP B 1 89 ? -28.761 -25.186 2.868 1.00 23.39 64 ASP B CA 1
ATOM 3648 C C . ASP B 1 89 ? -28.121 -26.505 2.424 1.00 21.83 64 ASP B C 1
ATOM 3649 O O . ASP B 1 89 ? -27.539 -27.215 3.277 1.00 23.65 64 ASP B O 1
ATOM 3654 N N . LEU B 1 90 ? -28.226 -26.840 1.144 1.00 21.88 65 LEU B N 1
ATOM 3655 C CA . LEU B 1 90 ? -27.505 -27.999 0.588 1.00 21.63 65 LEU B CA 1
ATOM 3656 C C . LEU B 1 90 ? -26.303 -27.477 -0.223 1.00 22.81 65 LEU B C 1
ATOM 3657 O O . LEU B 1 90 ? -25.858 -28.208 -1.128 1.00 23.09 65 LEU B O 1
ATOM 3662 N N . ALA B 1 91 ? -25.800 -26.274 0.097 1.00 20.50 66 ALA B N 1
ATOM 3663 C CA . ALA B 1 91 ? -24.711 -25.572 -0.635 1.00 19.14 66 ALA B CA 1
ATOM 3664 C C . ALA B 1 91 ? -23.449 -25.454 0.237 1.00 20.93 66 ALA B C 1
ATOM 3665 O O . ALA B 1 91 ? -22.351 -25.617 -0.300 1.00 20.16 66 ALA B O 1
ATOM 3667 N N . SER B 1 92 ? -23.606 -25.208 1.540 1.00 18.95 67 SER B N 1
ATOM 3668 C CA . SER B 1 92 ? -22.532 -24.847 2.502 1.00 20.23 67 SER B CA 1
ATOM 3669 C C . SER B 1 92 ? -21.604 -23.760 1.906 1.00 19.89 67 SER B C 1
ATOM 3670 O O . SER B 1 92 ? -20.384 -23.800 2.131 1.00 19.20 67 SER B O 1
ATOM 3673 N N . GLY B 1 93 ? -22.187 -22.770 1.226 1.00 19.08 68 GLY B N 1
ATOM 3674 C CA . GLY B 1 93 ? -21.432 -21.677 0.567 1.00 21.28 68 GLY B CA 1
ATOM 3675 C C . GLY B 1 93 ? -20.371 -22.217 -0.387 1.00 21.89 68 GLY B C 1
ATOM 3676 O O . GLY B 1 93 ? -19.318 -21.566 -0.519 1.00 22.20 68 GLY B O 1
ATOM 3677 N N . ILE B 1 94 ? -20.708 -23.317 -1.079 1.00 19.51 69 ILE B N 1
ATOM 3678 C CA . ILE B 1 94 ? -19.860 -24.151 -1.987 1.00 19.21 69 ILE B CA 1
ATOM 3679 C C . ILE B 1 94 ? -18.821 -24.918 -1.162 1.00 19.77 69 ILE B C 1
ATOM 3680 O O . ILE B 1 94 ? -17.620 -24.691 -1.355 1.00 21.62 69 ILE B O 1
ATOM 3685 N N . ALA B 1 95 ? -19.270 -25.812 -0.269 1.00 18.45 70 ALA B N 1
ATOM 3686 C CA . ALA B 1 95 ? -18.414 -26.791 0.429 1.00 20.08 70 ALA B CA 1
ATOM 3687 C C . ALA B 1 95 ? -17.473 -26.083 1.425 1.00 17.99 70 ALA B C 1
ATOM 3688 O O . ALA B 1 95 ? -16.433 -26.664 1.702 1.00 20.40 70 ALA B O 1
ATOM 3690 N N . VAL B 1 96 ? -17.833 -24.903 1.935 1.00 18.24 71 VAL B N 1
ATOM 3691 C CA . VAL B 1 96 ? -16.979 -24.111 2.882 1.00 20.67 71 VAL B CA 1
ATOM 3692 C C . VAL B 1 96 ? -17.425 -24.347 4.338 1.00 19.28 71 VAL B C 1
ATOM 3693 O O . VAL B 1 96 ? -16.565 -24.562 5.211 1.00 20.08 71 VAL B O 1
ATOM 3697 N N . THR B 1 97 ? -18.714 -24.242 4.622 1.00 19.56 72 THR B N 1
ATOM 3698 C CA . THR B 1 97 ? -19.251 -24.223 6.011 1.00 19.37 72 THR B CA 1
ATOM 3699 C C . THR B 1 97 ? -19.627 -25.656 6.423 1.00 20.90 72 THR B C 1
ATOM 3700 O O . THR B 1 97 ? -20.751 -25.870 6.911 1.00 23.63 72 THR B O 1
ATOM 3704 N N . THR B 1 98 ? -18.651 -26.552 6.303 1.00 21.47 73 THR B N 1
ATOM 3705 C CA . THR B 1 98 ? -18.673 -27.984 6.678 1.00 22.31 73 THR B CA 1
ATOM 3706 C C . THR B 1 98 ? -19.072 -28.128 8.153 1.00 24.10 73 THR B C 1
ATOM 3707 O O . THR B 1 98 ? -19.901 -29.051 8.440 1.00 22.16 73 THR B O 1
ATOM 3711 N N . VAL B 1 99 ? -18.585 -27.231 9.030 1.00 20.94 74 VAL B N 1
ATOM 3712 C CA . VAL B 1 99 ? -18.864 -27.293 10.495 1.00 20.84 74 VAL B CA 1
ATOM 3713 C C . VAL B 1 99 ? -20.131 -26.495 10.823 1.00 20.66 74 VAL B C 1
ATOM 3714 O O . VAL B 1 99 ? -20.507 -26.411 12.004 1.00 22.21 74 VAL B O 1
ATOM 3718 N N . GLY B 1 100 ? -20.829 -25.975 9.825 1.00 21.01 75 GLY B N 1
ATOM 3719 C CA . GLY B 1 100 ? -21.943 -25.046 10.035 1.00 21.26 75 GLY B CA 1
ATOM 3720 C C . GLY B 1 100 ? -21.484 -23.632 9.750 1.00 22.19 75 GLY B C 1
ATOM 3721 O O . GLY B 1 100 ? -20.286 -23.394 9.840 1.00 20.83 75 GLY B O 1
ATOM 3722 N N . GLY B 1 101 ? -22.411 -22.736 9.435 1.00 18.82 76 GLY B N 1
ATOM 3723 C CA . GLY B 1 101 ? -22.080 -21.366 9.012 1.00 20.39 76 GLY B CA 1
ATOM 3724 C C . GLY B 1 101 ? -21.762 -20.466 10.189 1.00 20.13 76 GLY B C 1
ATOM 3725 O O . GLY B 1 101 ? -21.312 -19.351 9.955 1.00 20.74 76 GLY B O 1
ATOM 3726 N N . SER B 1 102 ? -22.038 -20.890 11.422 1.00 20.20 77 SER B N 1
ATOM 3727 C CA . SER B 1 102 ? -21.847 -20.010 12.609 1.00 21.96 77 SER B CA 1
ATOM 3728 C C . SER B 1 102 ? -21.568 -20.860 13.836 1.00 21.71 77 SER B C 1
ATOM 3729 O O . SER B 1 102 ? -22.177 -20.615 14.880 1.00 23.21 77 SER B O 1
ATOM 3732 N N . ASN B 1 103 ? -20.673 -21.820 13.678 1.00 22.14 78 ASN B N 1
ATOM 3733 C CA . ASN B 1 103 ? -20.323 -22.802 14.716 1.00 21.44 78 ASN B CA 1
ATOM 3734 C C . ASN B 1 103 ? -19.820 -22.028 15.939 1.00 23.04 78 ASN B C 1
ATOM 3735 O O . ASN B 1 103 ? -18.966 -21.137 15.766 1.00 19.67 78 ASN B O 1
ATOM 3740 N N . ALA B 1 104 ? -20.292 -22.381 17.139 1.00 22.56 79 ALA B N 1
ATOM 3741 C CA . ALA B 1 104 ? -20.078 -21.589 18.370 1.00 22.86 79 ALA B CA 1
ATOM 3742 C C . ALA B 1 104 ? -18.586 -21.546 18.720 1.00 20.87 79 ALA B C 1
ATOM 3743 O O . ALA B 1 104 ? -18.094 -20.484 19.109 1.00 21.05 79 ALA B O 1
ATOM 3745 N N . ALA B 1 105 ? -17.889 -22.662 18.584 1.00 20.82 80 ALA B N 1
ATOM 3746 C CA . ALA B 1 105 ? -16.439 -22.770 18.873 1.00 22.17 80 ALA B CA 1
ATOM 3747 C C . ALA B 1 105 ? -15.670 -21.864 17.901 1.00 21.26 80 ALA B C 1
ATOM 3748 O O . ALA B 1 105 ? -14.723 -21.189 18.317 1.00 19.62 80 ALA B O 1
ATOM 3750 N N . VAL B 1 106 ? -16.063 -21.843 16.632 1.00 19.46 81 VAL B N 1
ATOM 3751 C CA . VAL B 1 106 ? -15.364 -21.016 15.595 1.00 18.54 81 VAL B CA 1
ATOM 3752 C C . VAL B 1 106 ? -15.606 -19.518 15.885 1.00 18.37 81 VAL B C 1
ATOM 3753 O O . VAL B 1 106 ? -14.611 -18.748 15.942 1.00 16.35 81 VAL B O 1
ATOM 3757 N N . ALA B 1 107 ? -16.860 -19.118 16.112 1.00 18.11 82 ALA B N 1
ATOM 3758 C CA . ALA B 1 107 ? -17.255 -17.713 16.385 1.00 19.43 82 ALA B CA 1
ATOM 3759 C C . ALA B 1 107 ? -16.544 -17.209 17.669 1.00 22.36 82 ALA B C 1
ATOM 3760 O O . ALA B 1 107 ? -15.977 -16.083 17.657 1.00 19.96 82 ALA B O 1
ATOM 3762 N N . LYS B 1 108 ? -16.438 -18.047 18.700 1.00 22.49 83 LYS B N 1
ATOM 3763 C CA . LYS B 1 108 ? -15.749 -17.705 19.974 1.00 26.54 83 LYS B CA 1
ATOM 3764 C C . LYS B 1 108 ? -14.248 -17.472 19.707 1.00 23.47 83 LYS B C 1
ATOM 3765 O O . LYS B 1 108 ? -13.704 -16.485 20.200 1.00 23.21 83 LYS B O 1
ATOM 3771 N N . ALA B 1 109 ? -13.603 -18.332 18.921 1.00 22.04 84 ALA B N 1
ATOM 3772 C CA . ALA B 1 109 ? -12.155 -18.275 18.632 1.00 21.73 84 ALA B CA 1
ATOM 3773 C C . ALA B 1 109 ? -11.839 -17.037 17.783 1.00 20.66 84 ALA B C 1
ATOM 3774 O O . ALA B 1 109 ? -10.799 -16.375 18.050 1.00 17.16 84 ALA B O 1
ATOM 3776 N N . VAL B 1 110 ? -12.720 -16.729 16.816 1.00 18.38 85 VAL B N 1
ATOM 3777 C CA . VAL B 1 110 ? -12.649 -15.539 15.918 1.00 22.24 85 VAL B CA 1
ATOM 3778 C C . VAL B 1 110 ? -12.731 -14.259 16.771 1.00 23.49 85 VAL B C 1
ATOM 3779 O O . VAL B 1 110 ? -11.796 -13.421 16.699 1.00 25.79 85 VAL B O 1
ATOM 3783 N N . GLY B 1 111 ? -13.793 -14.112 17.571 1.00 21.90 86 GLY B N 1
ATOM 3784 C CA . GLY B 1 111 ? -13.934 -12.969 18.495 1.00 23.40 86 GLY B CA 1
ATOM 3785 C C . GLY B 1 111 ? -12.697 -12.803 19.379 1.00 24.60 86 GLY B C 1
ATOM 3786 O O . GLY B 1 111 ? -12.176 -11.657 19.431 1.00 22.60 86 GLY B O 1
ATOM 3787 N N . ALA B 1 112 ? -12.225 -13.891 20.004 1.00 22.22 87 ALA B N 1
ATOM 3788 C CA . ALA B 1 112 ? -11.120 -13.840 20.995 1.00 25.63 87 ALA B CA 1
ATOM 3789 C C . ALA B 1 112 ? -9.834 -13.394 20.288 1.00 25.22 87 ALA B C 1
ATOM 3790 O O . ALA B 1 112 ? -9.148 -12.514 20.808 1.00 22.94 87 ALA B O 1
ATOM 3792 N N . ALA B 1 113 ? -9.534 -13.960 19.115 1.00 22.09 88 ALA B N 1
ATOM 3793 C CA . ALA B 1 113 ? -8.315 -13.637 18.345 1.00 20.61 88 ALA B CA 1
ATOM 3794 C C . ALA B 1 113 ? -8.323 -12.167 17.907 1.00 18.99 88 ALA B C 1
ATOM 3795 O O . ALA B 1 113 ? -7.326 -11.490 18.162 1.00 23.14 88 ALA B O 1
ATOM 3797 N N . ALA B 1 114 ? -9.414 -11.666 17.318 1.00 20.35 89 ALA B N 1
ATOM 3798 C CA . ALA B 1 114 ? -9.542 -10.279 16.831 1.00 21.09 89 ALA B CA 1
ATOM 3799 C C . ALA B 1 114 ? -9.284 -9.298 17.983 1.00 21.44 89 ALA B C 1
ATOM 3800 O O . ALA B 1 114 ? -8.854 -8.156 17.717 1.00 23.58 89 ALA B O 1
ATOM 3802 N N . ALA B 1 115 ? -9.628 -9.672 19.211 1.00 21.14 90 ALA B N 1
ATOM 3803 C CA . ALA B 1 115 ? -9.473 -8.790 20.396 1.00 22.31 90 ALA B CA 1
ATOM 3804 C C . ALA B 1 115 ? -8.006 -8.723 20.824 1.00 21.87 90 ALA B C 1
ATOM 3805 O O . ALA B 1 115 ? -7.676 -7.788 21.580 1.00 22.69 90 ALA B O 1
ATOM 3807 N N . ARG B 1 116 ? -7.152 -9.625 20.326 1.00 20.05 91 ARG B N 1
ATOM 3808 C CA . ARG B 1 116 ? -5.708 -9.698 20.668 1.00 19.92 91 ARG B CA 1
ATOM 3809 C C . ARG B 1 116 ? -4.907 -9.075 19.525 1.00 21.37 91 ARG B C 1
ATOM 3810 O O . ARG B 1 116 ? -4.036 -8.216 19.801 1.00 21.88 91 ARG B O 1
ATOM 3818 N N . PHE B 1 117 ? -5.176 -9.503 18.284 1.00 20.19 92 PHE B N 1
ATOM 3819 C CA . PHE B 1 117 ? -4.687 -8.820 17.054 1.00 19.22 92 PHE B CA 1
ATOM 3820 C C . PHE B 1 117 ? -5.318 -9.468 15.831 1.00 19.33 92 PHE B C 1
ATOM 3821 O O . PHE B 1 117 ? -5.455 -10.688 15.823 1.00 18.29 92 PHE B O 1
ATOM 3829 N N . THR B 1 118 ? -5.610 -8.661 14.815 1.00 18.47 93 THR B N 1
ATOM 3830 C CA . THR B 1 118 ? -6.276 -9.131 13.576 1.00 18.39 93 THR B CA 1
ATOM 3831 C C . THR B 1 118 ? -5.239 -9.593 12.549 1.00 17.97 93 THR B C 1
ATOM 3832 O O . THR B 1 118 ? -5.613 -10.373 11.657 1.00 16.57 93 THR B O 1
ATOM 3836 N N . HIS B 1 119 ? -4.025 -9.053 12.625 1.00 17.34 94 HIS B N 1
ATOM 3837 C CA . HIS B 1 119 ? -3.020 -9.157 11.540 1.00 16.43 94 HIS B CA 1
ATOM 3838 C C . HIS B 1 119 ? -1.675 -8.598 12.000 1.00 18.23 94 HIS B C 1
ATOM 3839 O O . HIS B 1 119 ? -1.666 -7.499 12.591 1.00 17.72 94 HIS B O 1
ATOM 3846 N N . THR B 1 120 ? -0.586 -9.262 11.641 1.00 18.42 95 THR B N 1
ATOM 3847 C CA . THR B 1 120 ? 0.780 -8.703 11.744 1.00 19.25 95 THR B CA 1
ATOM 3848 C C . THR B 1 120 ? 1.583 -8.927 10.462 1.00 19.79 95 THR B C 1
ATOM 3849 O O . THR B 1 120 ? 2.673 -8.300 10.342 1.00 20.79 95 THR B O 1
ATOM 3853 N N . CYS B 1 121 ? 1.097 -9.776 9.560 1.00 17.31 96 CYS B N 1
ATOM 3854 C CA . CYS B 1 121 ? 1.838 -10.275 8.376 1.00 17.89 96 CYS B CA 1
ATOM 3855 C C . CYS B 1 121 ? 2.907 -11.248 8.854 1.00 17.34 96 CYS B C 1
ATOM 3856 O O . CYS B 1 121 ? 3.943 -10.799 9.410 1.00 17.26 96 CYS B O 1
ATOM 3859 N N . PHE B 1 122 ? 2.658 -12.551 8.688 1.00 17.03 97 PHE B N 1
ATOM 3860 C CA . PHE B 1 122 ? 3.516 -13.592 9.301 1.00 18.75 97 PHE B CA 1
ATOM 3861 C C . PHE B 1 122 ? 4.990 -13.402 8.904 1.00 20.74 97 PHE B C 1
ATOM 3862 O O . PHE B 1 122 ? 5.886 -13.551 9.799 1.00 19.48 97 PHE B O 1
ATOM 3870 N N . MET B 1 123 ? 5.250 -13.035 7.651 1.00 21.86 98 MET B N 1
ATOM 3871 C CA . MET B 1 123 ? 6.626 -12.832 7.106 1.00 26.64 98 MET B CA 1
ATOM 3872 C C . MET B 1 123 ? 7.317 -11.684 7.853 1.00 23.80 98 MET B C 1
ATOM 3873 O O . MET B 1 123 ? 8.555 -11.640 7.854 1.00 23.48 98 MET B O 1
ATOM 3878 N N . VAL B 1 124 ? 6.552 -10.792 8.480 1.00 20.12 99 VAL B N 1
ATOM 3879 C CA . VAL B 1 124 ? 7.125 -9.605 9.165 1.00 20.61 99 VAL B CA 1
ATOM 3880 C C . VAL B 1 124 ? 7.215 -9.927 10.647 1.00 20.60 99 VAL B C 1
ATOM 3881 O O . VAL B 1 124 ? 8.345 -9.992 11.151 1.00 19.65 99 VAL B O 1
ATOM 3885 N N . SER B 1 125 ? 6.060 -10.141 11.298 1.00 20.41 100 SER B N 1
ATOM 3886 C CA . SER B 1 125 ? 5.987 -10.510 12.742 1.00 19.02 100 SER B CA 1
ATOM 3887 C C . SER B 1 125 ? 5.228 -11.816 12.869 1.00 17.26 100 SER B C 1
ATOM 3888 O O . SER B 1 125 ? 4.067 -11.870 12.508 1.00 17.08 100 SER B O 1
ATOM 3891 N N . PRO B 1 126 ? 5.855 -12.913 13.341 1.00 17.41 101 PRO B N 1
ATOM 3892 C CA . PRO B 1 126 ? 5.175 -14.206 13.367 1.00 17.81 101 PRO B CA 1
ATOM 3893 C C . PRO B 1 126 ? 4.267 -14.354 14.590 1.00 16.85 101 PRO B C 1
ATOM 3894 O O . PRO B 1 126 ? 4.321 -13.545 15.521 1.00 19.19 101 PRO B O 1
ATOM 3898 N N . TYR B 1 127 ? 3.474 -15.407 14.584 1.00 16.38 102 TYR B N 1
ATOM 3899 C CA . TYR B 1 127 ? 2.495 -15.695 15.646 1.00 16.82 102 TYR B CA 1
ATOM 3900 C C . TYR B 1 127 ? 2.240 -17.189 15.654 1.00 18.66 102 TYR B C 1
ATOM 3901 O O . TYR B 1 127 ? 2.378 -17.861 14.577 1.00 17.37 102 TYR B O 1
ATOM 3910 N N . GLU B 1 128 ? 1.839 -17.700 16.823 1.00 17.32 103 GLU B N 1
ATOM 3911 C CA . GLU B 1 128 ? 1.737 -19.167 17.046 1.00 19.05 103 GLU B CA 1
ATOM 3912 C C . GLU B 1 128 ? 0.637 -19.798 16.166 1.00 18.71 103 GLU B C 1
ATOM 3913 O O . GLU B 1 128 ? 0.847 -20.927 15.740 1.00 17.74 103 GLU B O 1
ATOM 3919 N N . THR B 1 129 ? -0.514 -19.172 15.935 1.00 18.45 104 THR B N 1
ATOM 3920 C CA . THR B 1 129 ? -1.632 -19.919 15.297 1.00 17.97 104 THR B CA 1
ATOM 3921 C C . THR B 1 129 ? -1.281 -20.269 13.851 1.00 16.41 104 THR B C 1
ATOM 3922 O O . THR B 1 129 ? -1.891 -21.198 13.311 1.00 17.58 104 THR B O 1
ATOM 3926 N N . TYR B 1 130 ? -0.408 -19.504 13.217 1.00 16.04 105 TYR B N 1
ATOM 3927 C CA . TYR B 1 130 ? 0.115 -19.842 11.868 1.00 16.19 105 TYR B CA 1
ATOM 3928 C C . TYR B 1 130 ? 0.869 -21.167 11.955 1.00 15.78 105 TYR B C 1
ATOM 3929 O O . TYR B 1 130 ? 0.644 -22.084 11.130 1.00 15.45 105 TYR B O 1
ATOM 3938 N N . VAL B 1 131 ? 1.838 -21.227 12.872 1.00 16.37 106 VAL B N 1
ATOM 3939 C CA . VAL B 1 131 ? 2.702 -22.426 13.011 1.00 16.32 106 VAL B CA 1
ATOM 3940 C C . VAL B 1 131 ? 1.784 -23.604 13.390 1.00 16.41 106 VAL B C 1
ATOM 3941 O O . VAL B 1 131 ? 2.042 -24.754 12.901 1.00 19.39 106 VAL B O 1
ATOM 3945 N N . ALA B 1 132 ? 0.810 -23.377 14.276 1.00 16.33 107 ALA B N 1
ATOM 3946 C CA . ALA B 1 132 ? -0.069 -24.460 14.781 1.00 16.97 107 ALA B CA 1
ATOM 3947 C C . ALA B 1 132 ? -0.913 -24.970 13.609 1.00 18.31 107 ALA B C 1
ATOM 3948 O O . ALA B 1 132 ? -1.132 -26.177 13.540 1.00 15.82 107 ALA B O 1
ATOM 3950 N N . MET B 1 133 ? -1.355 -24.084 12.707 1.00 17.33 108 MET B N 1
ATOM 3951 C CA . MET B 1 133 ? -2.182 -24.566 11.570 1.00 17.91 108 MET B CA 1
ATOM 3952 C C . MET B 1 133 ? -1.288 -25.347 10.594 1.00 16.93 108 MET B C 1
ATOM 3953 O O . MET B 1 133 ? -1.759 -26.369 10.034 1.00 16.26 108 MET B O 1
ATOM 3958 N N . ALA B 1 134 ? -0.059 -24.901 10.348 1.00 15.71 109 ALA B N 1
ATOM 3959 C CA . ALA B 1 134 ? 0.902 -25.670 9.531 1.00 17.11 109 ALA B CA 1
ATOM 3960 C C . ALA B 1 134 ? 1.080 -27.057 10.155 1.00 18.50 109 ALA B C 1
ATOM 3961 O O . ALA B 1 134 ? 1.062 -28.045 9.412 1.00 17.40 109 ALA B O 1
ATOM 3963 N N . GLU B 1 135 ? 1.274 -27.143 11.476 1.00 19.08 110 GLU B N 1
ATOM 3964 C CA . GLU B 1 135 ? 1.474 -28.463 12.141 1.00 19.42 110 GLU B CA 1
ATOM 3965 C C . GLU B 1 135 ? 0.233 -29.331 11.920 1.00 18.79 110 GLU B C 1
ATOM 3966 O O . GLU B 1 135 ? 0.403 -30.532 11.723 1.00 20.75 110 GLU B O 1
ATOM 3972 N N . ARG B 1 136 ? -0.954 -28.769 12.101 1.00 19.58 111 ARG B N 1
ATOM 3973 C CA . ARG B 1 136 ? -2.240 -29.490 11.945 1.00 19.71 111 ARG B CA 1
ATOM 3974 C C . ARG B 1 136 ? -2.289 -30.075 10.534 1.00 21.50 111 ARG B C 1
ATOM 3975 O O . ARG B 1 136 ? -2.613 -31.265 10.377 1.00 21.26 111 ARG B O 1
ATOM 3983 N N . LEU B 1 137 ? -1.973 -29.260 9.532 1.00 19.02 112 LEU B N 1
ATOM 3984 C CA . LEU B 1 137 ? -2.079 -29.681 8.111 1.00 20.34 112 LEU B CA 1
ATOM 3985 C C . LEU B 1 137 ? -1.056 -30.771 7.836 1.00 17.86 112 LEU B C 1
ATOM 3986 O O . LEU B 1 137 ? -1.405 -31.743 7.152 1.00 20.02 112 LEU B O 1
ATOM 3991 N N . ASN B 1 138 ? 0.166 -30.611 8.346 1.00 17.10 113 ASN B N 1
ATOM 3992 C CA . ASN B 1 138 ? 1.269 -31.583 8.130 1.00 15.99 113 ASN B CA 1
ATOM 3993 C C . ASN B 1 138 ? 0.844 -32.950 8.698 1.00 18.36 113 ASN B C 1
ATOM 3994 O O . ASN B 1 138 ? 1.143 -33.992 8.056 1.00 20.01 113 ASN B O 1
ATOM 3999 N N . ALA B 1 139 ? 0.160 -32.940 9.848 1.00 17.70 114 ALA B N 1
ATOM 4000 C CA . ALA B 1 139 ? -0.302 -34.153 10.580 1.00 18.67 114 ALA B CA 1
ATOM 4001 C C . ALA B 1 139 ? -1.465 -34.826 9.840 1.00 19.40 114 ALA B C 1
ATOM 4002 O O . ALA B 1 139 ? -1.465 -36.061 9.798 1.00 21.02 114 ALA B O 1
ATOM 4004 N N . LEU B 1 140 ? -2.431 -34.065 9.322 1.00 19.63 115 LEU B N 1
ATOM 4005 C CA . LEU B 1 140 ? -3.748 -34.580 8.856 1.00 20.20 115 LEU B CA 1
ATOM 4006 C C . LEU B 1 140 ? -3.655 -35.070 7.413 1.00 20.11 115 LEU B C 1
ATOM 4007 O O . LEU B 1 140 ? -4.476 -35.911 7.040 1.00 21.02 115 LEU B O 1
ATOM 4012 N N . THR B 1 141 ? -2.725 -34.533 6.622 1.00 21.00 116 THR B N 1
ATOM 4013 C CA . THR B 1 141 ? -2.592 -34.884 5.182 1.00 21.06 116 THR B CA 1
ATOM 4014 C C . THR B 1 141 ? -2.012 -36.287 5.044 1.00 21.36 116 THR B C 1
ATOM 4015 O O . THR B 1 141 ? -1.319 -36.760 5.946 1.00 20.49 116 THR B O 1
ATOM 4019 N N . PRO B 1 142 ? -2.257 -36.951 3.892 1.00 20.87 117 PRO B N 1
ATOM 4020 C CA . PRO B 1 142 ? -1.738 -38.291 3.630 1.00 22.06 117 PRO B CA 1
ATOM 4021 C C . PRO B 1 142 ? -0.214 -38.423 3.742 1.00 23.72 117 PRO B C 1
ATOM 4022 O O . PRO B 1 142 ? 0.520 -37.480 3.398 1.00 21.55 117 PRO B O 1
ATOM 4026 N N . GLY B 1 143 ? 0.230 -39.615 4.137 1.00 20.63 118 GLY B N 1
ATOM 4027 C CA . GLY B 1 143 ? 1.653 -39.998 4.168 1.00 24.75 118 GLY B CA 1
ATOM 4028 C C . GLY B 1 143 ? 2.287 -39.682 5.507 1.00 25.60 118 GLY B C 1
ATOM 4029 O O . GLY B 1 143 ? 1.788 -38.742 6.187 1.00 24.44 118 GLY B O 1
ATOM 4030 N N . ASP B 1 144 ? 3.369 -40.400 5.817 1.00 26.45 119 ASP B N 1
ATOM 4031 C CA . ASP B 1 144 ? 4.172 -40.331 7.070 1.00 31.74 119 ASP B CA 1
ATOM 4032 C C . ASP B 1 144 ? 5.488 -39.584 6.859 1.00 31.55 119 ASP B C 1
ATOM 4033 O O . ASP B 1 144 ? 6.203 -39.412 7.842 1.00 31.07 119 ASP B O 1
ATOM 4038 N N . HIS B 1 145 ? 5.802 -39.223 5.614 1.00 28.52 120 HIS B N 1
ATOM 4039 C CA . HIS B 1 145 ? 7.019 -38.481 5.219 1.00 25.26 120 HIS B CA 1
ATOM 4040 C C . HIS B 1 145 ? 6.988 -37.072 5.833 1.00 23.77 120 HIS B C 1
ATOM 4041 O O . HIS B 1 145 ? 5.906 -36.585 6.271 1.00 22.52 120 HIS B O 1
ATOM 4048 N N . ASP B 1 146 ? 8.151 -36.448 5.902 1.00 21.19 121 ASP B N 1
ATOM 4049 C CA . ASP B 1 146 ? 8.346 -35.074 6.423 1.00 23.04 121 ASP B CA 1
ATOM 4050 C C . ASP B 1 146 ? 7.647 -34.074 5.497 1.00 21.03 121 ASP B C 1
ATOM 4051 O O . ASP B 1 146 ? 7.978 -34.097 4.284 1.00 19.25 121 ASP B O 1
ATOM 4056 N N . LYS B 1 147 ? 6.730 -33.264 6.054 1.00 19.44 122 LYS B N 1
ATOM 4057 C CA . LYS B 1 147 ? 5.926 -32.274 5.284 1.00 20.49 122 LYS B CA 1
ATOM 4058 C C . LYS B 1 147 ? 6.077 -30.880 5.867 1.00 20.93 122 LYS B C 1
ATOM 4059 O O . LYS B 1 147 ? 6.393 -30.768 7.056 1.00 20.57 122 LYS B O 1
ATOM 4065 N N . LYS B 1 148 ? 5.928 -29.854 5.009 1.00 18.89 123 LYS B N 1
ATOM 4066 C CA . LYS B 1 148 ? 5.837 -28.461 5.471 1.00 18.12 123 LYS B CA 1
ATOM 4067 C C . LYS B 1 148 ? 4.651 -27.813 4.764 1.00 17.75 123 LYS B C 1
ATOM 4068 O O . LYS B 1 148 ? 4.133 -28.379 3.763 1.00 17.41 123 LYS B O 1
ATOM 4074 N N . SER B 1 149 ? 4.185 -26.717 5.323 1.00 16.49 124 SER B N 1
ATOM 4075 C CA . SER B 1 149 ? 2.993 -25.996 4.818 1.00 14.94 124 SER B CA 1
ATOM 4076 C C . SER B 1 149 ? 3.321 -24.517 4.647 1.00 15.45 124 SER B C 1
ATOM 4077 O O . SER B 1 149 ? 4.272 -23.984 5.312 1.00 14.26 124 SER B O 1
ATOM 4080 N N . ALA B 1 150 ? 2.529 -23.860 3.811 1.00 15.70 125 ALA B N 1
ATOM 4081 C CA . ALA B 1 150 ? 2.494 -22.388 3.665 1.00 14.86 125 ALA B CA 1
ATOM 4082 C C . ALA B 1 150 ? 1.021 -22.013 3.534 1.00 14.97 125 ALA B C 1
ATOM 4083 O O . ALA B 1 150 ? 0.261 -22.839 2.932 1.00 15.26 125 ALA B O 1
ATOM 4085 N N . LEU B 1 151 ? 0.606 -20.934 4.200 1.00 15.54 126 LEU B N 1
ATOM 4086 C CA . LEU B 1 151 ? -0.813 -20.483 4.293 1.00 15.67 126 LEU B CA 1
ATOM 4087 C C . LEU B 1 151 ? -1.083 -19.226 3.453 1.00 15.44 126 LEU B C 1
ATOM 4088 O O . LEU B 1 151 ? -0.243 -18.327 3.411 1.00 17.68 126 LEU B O 1
ATOM 4093 N N . PHE B 1 152 ? -2.222 -19.197 2.764 1.00 16.05 127 PHE B N 1
ATOM 4094 C CA . PHE B 1 152 ? -2.612 -18.061 1.881 1.00 17.19 127 PHE B CA 1
ATOM 4095 C C . PHE B 1 152 ? -4.067 -17.741 2.209 1.00 17.06 127 PHE B C 1
ATOM 4096 O O . PHE B 1 152 ? -4.538 -18.120 3.317 1.00 17.17 127 PHE B O 1
ATOM 4104 N N . ASN B 1 153 ? -4.764 -17.053 1.313 1.00 17.35 128 ASN B N 1
ATOM 4105 C CA . ASN B 1 153 ? -6.147 -16.604 1.599 1.00 18.00 128 ASN B CA 1
ATOM 4106 C C . ASN B 1 153 ? -7.134 -17.408 0.744 1.00 19.67 128 ASN B C 1
ATOM 4107 O O . ASN B 1 153 ? -8.002 -18.070 1.336 1.00 23.61 128 ASN B O 1
ATOM 4112 N N . SER B 1 154 ? -6.964 -17.429 -0.574 1.00 17.61 129 SER B N 1
ATOM 4113 C CA . SER B 1 154 ? -7.944 -18.055 -1.496 1.00 17.81 129 SER B CA 1
ATOM 4114 C C . SER B 1 154 ? -7.433 -19.399 -2.018 1.00 16.13 129 SER B C 1
ATOM 4115 O O . SER B 1 154 ? -6.226 -19.658 -2.006 1.00 15.56 129 SER B O 1
ATOM 4118 N N . GLY B 1 155 ? -8.341 -20.228 -2.535 1.00 16.46 130 GLY B N 1
ATOM 4119 C CA . GLY B 1 155 ? -7.953 -21.473 -3.216 1.00 15.74 130 GLY B CA 1
ATOM 4120 C C . GLY B 1 155 ? -7.084 -21.198 -4.427 1.00 14.64 130 GLY B C 1
ATOM 4121 O O . GLY B 1 155 ? -6.059 -21.869 -4.605 1.00 14.41 130 GLY B O 1
ATOM 4122 N N . ALA B 1 156 ? -7.425 -20.193 -5.230 1.00 14.25 131 ALA B N 1
ATOM 4123 C CA . ALA B 1 156 ? -6.596 -19.822 -6.405 1.00 14.40 131 ALA B CA 1
ATOM 4124 C C . ALA B 1 156 ? -5.158 -19.528 -5.948 1.00 14.09 131 ALA B C 1
ATOM 4125 O O . ALA B 1 156 ? -4.199 -19.993 -6.570 1.00 12.41 131 ALA B O 1
ATOM 4127 N N . GLU B 1 157 ? -4.980 -18.736 -4.902 1.00 14.65 132 GLU B N 1
ATOM 4128 C CA . GLU B 1 157 ? -3.604 -18.458 -4.401 1.00 15.13 132 GLU B CA 1
ATOM 4129 C C . GLU B 1 157 ? -2.925 -19.760 -3.989 1.00 13.84 132 GLU B C 1
ATOM 4130 O O . GLU B 1 157 ? -1.749 -19.882 -4.250 1.00 14.40 132 GLU B O 1
ATOM 4136 N N . ALA B 1 158 ? -3.626 -20.692 -3.341 1.00 14.82 133 ALA B N 1
ATOM 4137 C CA . ALA B 1 158 ? -3.022 -21.985 -2.951 1.00 15.03 133 ALA B CA 1
ATOM 4138 C C . ALA B 1 158 ? -2.547 -22.744 -4.207 1.00 14.76 133 ALA B C 1
ATOM 4139 O O . ALA B 1 158 ? -1.406 -23.213 -4.265 1.00 15.02 133 ALA B O 1
ATOM 4141 N N . VAL B 1 159 ? -3.376 -22.830 -5.225 1.00 14.13 134 VAL B N 1
ATOM 4142 C CA . VAL B 1 159 ? -2.992 -23.534 -6.478 1.00 13.98 134 VAL B CA 1
ATOM 4143 C C . VAL B 1 159 ? -1.791 -22.828 -7.117 1.00 13.65 134 VAL B C 1
ATOM 4144 O O . VAL B 1 159 ? -0.854 -23.545 -7.494 1.00 13.76 134 VAL B O 1
ATOM 4148 N N . GLU B 1 160 ? -1.783 -21.491 -7.195 1.00 13.19 135 GLU B N 1
ATOM 4149 C CA . GLU B 1 160 ? -0.652 -20.693 -7.735 1.00 14.07 135 GLU B CA 1
ATOM 4150 C C . GLU B 1 160 ? 0.634 -21.039 -6.994 1.00 13.80 135 GLU B C 1
ATOM 4151 O O . GLU B 1 160 ? 1.640 -21.267 -7.679 1.00 11.52 135 GLU B O 1
ATOM 4157 N N . ASN B 1 161 ? 0.567 -21.177 -5.665 1.00 13.60 136 ASN B N 1
ATOM 4158 C CA . ASN B 1 161 ? 1.792 -21.420 -4.843 1.00 15.02 136 ASN B CA 1
ATOM 4159 C C . ASN B 1 161 ? 2.223 -22.888 -4.929 1.00 13.72 136 ASN B C 1
ATOM 4160 O O . ASN B 1 161 ? 3.425 -23.179 -4.843 1.00 13.92 136 ASN B O 1
ATOM 4165 N N . ALA B 1 162 ? 1.277 -23.783 -5.179 1.00 14.47 137 ALA B N 1
ATOM 4166 C CA . ALA B 1 162 ? 1.571 -25.207 -5.402 1.00 13.99 137 ALA B CA 1
ATOM 4167 C C . ALA B 1 162 ? 2.350 -25.322 -6.718 1.00 14.14 137 ALA B C 1
ATOM 4168 O O . ALA B 1 162 ? 3.361 -26.022 -6.750 1.00 13.66 137 ALA B O 1
ATOM 4170 N N . VAL B 1 163 ? 1.954 -24.566 -7.742 1.00 13.98 138 VAL B N 1
ATOM 4171 C CA . VAL B 1 163 ? 2.699 -24.535 -9.024 1.00 14.06 138 VAL B CA 1
ATOM 4172 C C . VAL B 1 163 ? 4.079 -23.916 -8.777 1.00 13.78 138 VAL B C 1
ATOM 4173 O O . VAL B 1 163 ? 5.083 -24.484 -9.302 1.00 15.22 138 VAL B O 1
ATOM 4177 N N . LYS B 1 164 ? 4.144 -22.838 -7.981 1.00 13.48 139 LYS B N 1
ATOM 4178 C CA . LYS B 1 164 ? 5.425 -22.146 -7.682 1.00 14.09 139 LYS B CA 1
ATOM 4179 C C . LYS B 1 164 ? 6.402 -23.135 -7.030 1.00 14.19 139 LYS B C 1
ATOM 4180 O O . LYS B 1 164 ? 7.516 -23.176 -7.489 1.00 13.65 139 LYS B O 1
ATOM 4186 N N . VAL B 1 165 ? 5.989 -23.932 -6.037 1.00 15.04 140 VAL B N 1
ATOM 4187 C CA . VAL B 1 165 ? 6.954 -24.803 -5.311 1.00 15.96 140 VAL B CA 1
ATOM 4188 C C . VAL B 1 165 ? 7.405 -25.932 -6.249 1.00 15.18 140 VAL B C 1
ATOM 4189 O O . VAL B 1 165 ? 8.571 -26.303 -6.195 1.00 15.46 140 VAL B O 1
ATOM 4193 N N . ALA B 1 166 ? 6.522 -26.445 -7.098 1.00 14.37 141 ALA B N 1
ATOM 4194 C CA . ALA B 1 166 ? 6.848 -27.522 -8.057 1.00 14.94 141 ALA B CA 1
ATOM 4195 C C . ALA B 1 166 ? 7.848 -27.009 -9.089 1.00 14.39 141 ALA B C 1
ATOM 4196 O O . ALA B 1 166 ? 8.817 -27.719 -9.402 1.00 15.80 141 ALA B O 1
ATOM 4198 N N . ARG B 1 167 ? 7.614 -25.820 -9.646 1.00 13.58 142 ARG B N 1
ATOM 4199 C CA . ARG B 1 167 ? 8.608 -25.217 -10.578 1.00 14.45 142 ARG B CA 1
ATOM 4200 C C . ARG B 1 167 ? 9.950 -24.955 -9.859 1.00 14.36 142 ARG B C 1
ATOM 4201 O O . ARG B 1 167 ? 10.996 -25.297 -10.439 1.00 16.70 142 ARG B O 1
ATOM 4209 N N . ALA B 1 168 ? 9.929 -24.426 -8.636 1.00 14.52 143 ALA B N 1
ATOM 4210 C CA . ALA B 1 168 ? 11.175 -24.080 -7.909 1.00 14.17 143 ALA B CA 1
ATOM 4211 C C . ALA B 1 168 ? 11.927 -25.389 -7.644 1.00 14.55 143 ALA B C 1
ATOM 4212 O O . ALA B 1 168 ? 13.127 -25.421 -7.822 1.00 14.87 143 ALA B O 1
ATOM 4214 N N . TYR B 1 169 ? 11.216 -26.452 -7.280 1.00 15.73 144 TYR B N 1
ATOM 4215 C CA . TYR B 1 169 ? 11.837 -27.736 -6.879 1.00 16.68 144 TYR B CA 1
ATOM 4216 C C . TYR B 1 169 ? 12.419 -28.458 -8.103 1.00 16.45 144 TYR B C 1
ATOM 4217 O O . TYR B 1 169 ? 13.604 -28.950 -8.056 1.00 15.15 144 TYR B O 1
ATOM 4226 N N . THR B 1 170 ? 11.624 -28.581 -9.164 1.00 17.32 145 THR B N 1
ATOM 4227 C CA . THR B 1 170 ? 11.978 -29.420 -10.341 1.00 17.35 145 THR B CA 1
ATOM 4228 C C . THR B 1 170 ? 12.915 -28.655 -11.268 1.00 19.13 145 THR B C 1
ATOM 4229 O O . THR B 1 170 ? 13.633 -29.292 -12.047 1.00 20.49 145 THR B O 1
ATOM 4233 N N . GLY B 1 171 ? 12.834 -27.333 -11.287 1.00 18.93 146 GLY B N 1
ATOM 4234 C CA . GLY B 1 171 ? 13.453 -26.528 -12.358 1.00 17.79 146 GLY B CA 1
ATOM 4235 C C . GLY B 1 171 ? 12.787 -26.728 -13.719 1.00 17.25 146 GLY B C 1
ATOM 4236 O O . GLY B 1 171 ? 13.386 -26.323 -14.705 1.00 18.83 146 GLY B O 1
ATOM 4237 N N . LYS B 1 172 ? 11.565 -27.259 -13.795 1.00 16.23 147 LYS B N 1
ATOM 4238 C CA . LYS B 1 172 ? 10.847 -27.501 -15.063 1.00 16.38 147 LYS B CA 1
ATOM 4239 C C . LYS B 1 172 ? 9.617 -26.589 -15.062 1.00 16.98 147 LYS B C 1
ATOM 4240 O O . LYS B 1 172 ? 9.269 -26.126 -13.973 1.00 15.90 147 LYS B O 1
ATOM 4246 N N . GLY B 1 173 ? 9.040 -26.315 -16.235 1.00 15.80 148 GLY B N 1
ATOM 4247 C CA . GLY B 1 173 ? 8.049 -25.228 -16.390 1.00 15.99 148 GLY B CA 1
ATOM 4248 C C . GLY B 1 173 ? 6.632 -25.719 -16.570 1.00 15.23 148 GLY B C 1
ATOM 4249 O O . GLY B 1 173 ? 5.706 -25.004 -16.133 1.00 18.99 148 GLY B O 1
ATOM 4250 N N . ALA B 1 174 ? 6.422 -26.808 -17.303 1.00 15.11 149 ALA B N 1
ATOM 4251 C CA . ALA B 1 174 ? 5.069 -27.154 -17.801 1.00 14.95 149 ALA B CA 1
ATOM 4252 C C . ALA B 1 174 ? 4.183 -27.657 -16.650 1.00 16.27 149 ALA B C 1
ATOM 4253 O O . ALA B 1 174 ? 4.682 -28.180 -15.636 1.00 15.31 149 ALA B O 1
ATOM 4255 N N . VAL B 1 175 ? 2.887 -27.378 -16.781 1.00 15.78 150 VAL B N 1
ATOM 4256 C CA . VAL B 1 175 ? 1.804 -27.768 -15.859 1.00 15.25 150 VAL B CA 1
ATOM 4257 C C . VAL B 1 175 ? 0.833 -28.606 -16.673 1.00 16.04 150 VAL B C 1
ATOM 4258 O O . VAL B 1 175 ? 0.432 -28.147 -17.751 1.00 15.99 150 VAL B O 1
ATOM 4262 N N . VAL B 1 176 ? 0.521 -29.800 -16.192 1.00 14.87 151 VAL B N 1
ATOM 4263 C CA . VAL B 1 176 ? -0.526 -30.665 -16.802 1.00 15.36 151 VAL B CA 1
ATOM 4264 C C . VAL B 1 176 ? -1.730 -30.640 -15.869 1.00 16.88 151 VAL B C 1
ATOM 4265 O O . VAL B 1 176 ? -1.551 -30.783 -14.661 1.00 15.21 151 VAL B O 1
ATOM 4269 N N . VAL B 1 177 ? -2.886 -30.398 -16.473 1.00 15.64 152 VAL B N 1
ATOM 4270 C CA . VAL B 1 177 ? -4.241 -30.370 -15.873 1.00 16.50 152 VAL B CA 1
ATOM 4271 C C . VAL B 1 177 ? -5.120 -31.305 -16.720 1.00 15.84 152 VAL B C 1
ATOM 4272 O O . VAL B 1 177 ? -4.625 -31.868 -17.747 1.00 16.59 152 VAL B O 1
ATOM 4276 N N . PHE B 1 178 ? -6.386 -31.465 -16.343 1.00 17.41 153 PHE B N 1
ATOM 4277 C CA . PHE B 1 178 ? -7.275 -32.484 -16.936 1.00 16.47 153 PHE B CA 1
ATOM 4278 C C . PHE B 1 178 ? -8.524 -31.841 -17.520 1.00 17.70 153 PHE B C 1
ATOM 4279 O O . PHE B 1 178 ? -8.934 -30.743 -17.118 1.00 16.57 153 PHE B O 1
ATOM 4287 N N . ASP B 1 179 ? -9.149 -32.553 -18.465 1.00 17.78 154 ASP B N 1
ATOM 4288 C CA . ASP B 1 179 ? -10.505 -32.209 -18.930 1.00 18.45 154 ASP B CA 1
ATOM 4289 C C . ASP B 1 179 ? -11.397 -32.050 -17.693 1.00 17.53 154 ASP B C 1
ATOM 4290 O O . ASP B 1 179 ? -11.247 -32.831 -16.744 1.00 16.03 154 ASP B O 1
ATOM 4295 N N . ASN B 1 180 ? -12.286 -31.068 -17.751 1.00 18.18 155 ASN B N 1
ATOM 4296 C CA . ASN B 1 180 ? -13.323 -30.729 -16.754 1.00 18.55 155 ASN B CA 1
ATOM 4297 C C . ASN B 1 180 ? -12.698 -30.095 -15.495 1.00 18.90 155 ASN B C 1
ATOM 4298 O O . ASN B 1 180 ? -13.437 -29.982 -14.485 1.00 19.68 155 ASN B O 1
ATOM 4303 N N . ALA B 1 181 ? -11.426 -29.700 -15.498 1.00 18.84 156 ALA B N 1
ATOM 4304 C CA . ALA B 1 181 ? -10.780 -29.147 -14.275 1.00 17.65 156 ALA B CA 1
ATOM 4305 C C . ALA B 1 181 ? -11.330 -27.769 -13.948 1.00 18.53 156 ALA B C 1
ATOM 4306 O O . ALA B 1 181 ? -11.710 -27.021 -14.877 1.00 18.13 156 ALA B O 1
ATOM 4308 N N . TYR B 1 182 ? -11.309 -27.421 -12.665 1.00 16.09 157 TYR B N 1
ATOM 4309 C CA . TYR B 1 182 ? -11.513 -26.049 -12.191 1.00 17.32 157 TYR B CA 1
ATOM 4310 C C . TYR B 1 182 ? -10.486 -25.765 -11.090 1.00 16.61 157 TYR B C 1
ATOM 4311 O O . TYR B 1 182 ? -10.453 -26.520 -10.078 1.00 16.88 157 TYR B O 1
ATOM 4320 N N . HIS B 1 183 ? -9.690 -24.710 -11.265 1.00 15.00 158 HIS B N 1
ATOM 4321 C CA . HIS B 1 183 ? -8.620 -24.360 -10.287 1.00 15.54 158 HIS B CA 1
ATOM 4322 C C . HIS B 1 183 ? -8.649 -22.897 -9.839 1.00 15.47 158 HIS B C 1
ATOM 4323 O O . HIS B 1 183 ? -7.833 -22.552 -8.964 1.00 14.58 158 HIS B O 1
ATOM 4330 N N . GLY B 1 184 ? -9.552 -22.056 -10.362 1.00 15.95 159 GLY B N 1
ATOM 4331 C CA . GLY B 1 184 ? -9.698 -20.684 -9.859 1.00 16.15 159 GLY B CA 1
ATOM 4332 C C . GLY B 1 184 ? -9.699 -19.638 -10.971 1.00 16.13 159 GLY B C 1
ATOM 4333 O O . GLY B 1 184 ? -9.691 -20.004 -12.163 1.00 15.80 159 GLY B O 1
ATOM 4334 N N . ARG B 1 185 ? -9.767 -18.375 -10.573 1.00 16.59 160 ARG B N 1
ATOM 4335 C CA . ARG B 1 185 ? -10.078 -17.228 -11.468 1.00 17.55 160 ARG B CA 1
ATOM 4336 C C . ARG B 1 185 ? -8.913 -16.267 -11.655 1.00 17.81 160 ARG B C 1
ATOM 4337 O O . ARG B 1 185 ? -9.148 -15.166 -12.219 1.00 19.42 160 ARG B O 1
ATOM 4345 N N . THR B 1 186 ? -7.686 -16.625 -11.256 1.00 16.41 161 THR B N 1
ATOM 4346 C CA . THR B 1 186 ? -6.484 -15.808 -11.573 1.00 16.30 161 THR B CA 1
ATOM 4347 C C . THR B 1 186 ? -5.993 -16.187 -12.977 1.00 17.09 161 THR B C 1
ATOM 4348 O O . THR B 1 186 ? -6.469 -17.166 -13.563 1.00 19.67 161 THR B O 1
ATOM 4352 N N . ASN B 1 187 ? -5.057 -15.425 -13.522 1.00 16.10 162 ASN B N 1
ATOM 4353 C CA . ASN B 1 187 ? -4.606 -15.653 -14.906 1.00 15.54 162 ASN B CA 1
ATOM 4354 C C . ASN B 1 187 ? -4.151 -17.116 -15.032 1.00 16.10 162 ASN B C 1
ATOM 4355 O O . ASN B 1 187 ? -4.639 -17.815 -15.944 1.00 16.45 162 ASN B O 1
ATOM 4360 N N . LEU B 1 188 ? -3.261 -17.605 -14.161 1.00 14.81 163 LEU B N 1
ATOM 4361 C CA . LEU B 1 188 ? -2.771 -19.003 -14.293 1.00 15.95 163 LEU B CA 1
ATOM 4362 C C . LEU B 1 188 ? -3.876 -20.020 -13.987 1.00 16.61 163 LEU B C 1
ATOM 4363 O O . LEU B 1 188 ? -3.966 -21.034 -14.716 1.00 16.31 163 LEU B O 1
ATOM 4368 N N . THR B 1 189 ? -4.735 -19.763 -12.986 1.00 15.17 164 THR B N 1
ATOM 4369 C CA . THR B 1 189 ? -5.744 -20.762 -12.577 1.00 16.07 164 THR B CA 1
ATOM 4370 C C . THR B 1 189 ? -6.866 -20.786 -13.620 1.00 15.57 164 THR B C 1
ATOM 4371 O O . THR B 1 189 ? -7.440 -21.887 -13.822 1.00 16.78 164 THR B O 1
ATOM 4375 N N . MET B 1 190 ? -7.044 -19.690 -14.351 1.00 15.91 165 MET B N 1
ATOM 4376 C CA . MET B 1 190 ? -7.957 -19.645 -15.514 1.00 16.92 165 MET B CA 1
ATOM 4377 C C . MET B 1 190 ? -7.386 -20.533 -16.632 1.00 17.36 165 MET B C 1
ATOM 4378 O O . MET B 1 190 ? -8.175 -21.344 -17.166 1.00 18.35 165 MET B O 1
ATOM 4383 N N . ALA B 1 191 ? -6.088 -20.422 -16.977 1.00 16.45 166 ALA B N 1
ATOM 4384 C CA . ALA B 1 191 ? -5.401 -21.335 -17.921 1.00 16.43 166 ALA B CA 1
ATOM 4385 C C . ALA B 1 191 ? -5.625 -22.796 -17.507 1.00 16.28 166 ALA B C 1
ATOM 4386 O O . ALA B 1 191 ? -5.923 -23.641 -18.375 1.00 14.83 166 ALA B O 1
ATOM 4388 N N . MET B 1 192 ? -5.520 -23.085 -16.210 1.00 15.19 167 MET B N 1
ATOM 4389 C CA . MET B 1 192 ? -5.602 -24.474 -15.680 1.00 17.26 167 MET B CA 1
ATOM 4390 C C . MET B 1 192 ? -7.053 -24.977 -15.710 1.00 15.07 167 MET B C 1
ATOM 4391 O O . MET B 1 192 ? -7.239 -26.145 -15.863 1.00 16.25 167 MET B O 1
ATOM 4396 N N . THR B 1 193 ? -8.025 -24.082 -15.581 1.00 16.38 168 THR B N 1
ATOM 4397 C CA . THR B 1 193 ? -9.479 -24.351 -15.590 1.00 16.03 168 THR B CA 1
ATOM 4398 C C . THR B 1 193 ? -9.873 -24.714 -17.025 1.00 17.29 168 THR B C 1
ATOM 4399 O O . THR B 1 193 ? -9.375 -24.062 -17.952 1.00 17.89 168 THR B O 1
ATOM 4403 N N . ALA B 1 194 ? -10.760 -25.677 -17.215 1.00 17.75 169 ALA B N 1
ATOM 4404 C CA . ALA B 1 194 ? -11.070 -26.202 -18.566 1.00 20.43 169 ALA B CA 1
ATOM 4405 C C . ALA B 1 194 ? -12.099 -25.311 -19.260 1.00 19.81 169 ALA B C 1
ATOM 4406 O O . ALA B 1 194 ? -11.929 -25.015 -20.473 1.00 22.80 169 ALA B O 1
ATOM 4408 N N . LYS B 1 195 ? -13.093 -24.835 -18.526 1.00 22.14 170 LYS B N 1
ATOM 4409 C CA . LYS B 1 195 ? -14.322 -24.238 -19.118 1.00 21.35 170 LYS B CA 1
ATOM 4410 C C . LYS B 1 195 ? -14.137 -22.758 -19.456 1.00 18.65 170 LYS B C 1
ATOM 4411 O O . LYS B 1 195 ? -13.848 -21.898 -18.603 1.00 17.63 170 LYS B O 1
ATOM 4417 N N . ASN B 1 196 ? -14.402 -22.435 -20.706 1.00 18.14 171 ASN B N 1
ATOM 4418 C CA . ASN B 1 196 ? -14.182 -21.080 -21.247 1.00 19.18 171 ASN B CA 1
ATOM 4419 C C . ASN B 1 196 ? -15.256 -20.136 -20.693 1.00 18.69 171 ASN B C 1
ATOM 4420 O O . ASN B 1 196 ? -14.893 -19.061 -20.236 1.00 17.03 171 ASN B O 1
ATOM 4425 N N . ARG B 1 197 ? -16.525 -20.551 -20.714 1.00 21.54 172 ARG B N 1
ATOM 4426 C CA . ARG B 1 197 ? -17.677 -19.733 -20.265 1.00 23.16 172 ARG B CA 1
ATOM 4427 C C . ARG B 1 197 ? -18.121 -20.156 -18.872 1.00 23.38 172 ARG B C 1
ATOM 4428 O O . ARG B 1 197 ? -18.465 -21.326 -18.677 1.00 19.89 172 ARG B O 1
ATOM 4436 N N . PRO B 1 198 ? -18.220 -19.244 -17.873 1.00 23.16 173 PRO B N 1
ATOM 4437 C CA . PRO B 1 198 ? -17.821 -17.847 -17.967 1.00 22.51 173 PRO B CA 1
ATOM 4438 C C . PRO B 1 198 ? -16.436 -17.517 -17.395 1.00 19.70 173 PRO B C 1
ATOM 4439 O O . PRO B 1 198 ? -16.132 -16.374 -17.259 1.00 20.05 173 PRO B O 1
ATOM 4443 N N . TYR B 1 199 ? -15.646 -18.525 -17.052 1.00 19.98 174 TYR B N 1
ATOM 4444 C CA . TYR B 1 199 ? -14.414 -18.338 -16.233 1.00 20.57 174 TYR B CA 1
ATOM 4445 C C . TYR B 1 199 ? -13.292 -17.657 -17.025 1.00 18.70 174 TYR B C 1
ATOM 4446 O O . TYR B 1 199 ? -12.511 -16.976 -16.405 1.00 18.85 174 TYR B O 1
ATOM 4455 N N . LYS B 1 200 ? -13.177 -17.887 -18.334 1.00 19.23 175 LYS B N 1
ATOM 4456 C CA . LYS B 1 200 ? -11.930 -17.532 -19.075 1.00 19.44 175 LYS B CA 1
ATOM 4457 C C . LYS B 1 200 ? -12.207 -16.482 -20.149 1.00 19.65 175 LYS B C 1
ATOM 4458 O O . LYS B 1 200 ? -11.311 -15.682 -20.478 1.00 19.58 175 LYS B O 1
ATOM 4464 N N . SER B 1 201 ? -13.389 -16.511 -20.729 1.00 20.57 176 SER B N 1
ATOM 4465 C CA . SER B 1 201 ? -13.670 -15.746 -21.978 1.00 20.83 176 SER B CA 1
ATOM 4466 C C . SER B 1 201 ? -13.365 -14.257 -21.803 1.00 20.78 176 SER B C 1
ATOM 4467 O O . SER B 1 201 ? -13.909 -13.598 -20.885 1.00 21.63 176 SER B O 1
ATOM 4470 N N . GLY B 1 202 ? -12.535 -13.719 -22.698 1.00 21.46 177 GLY B N 1
ATOM 4471 C CA . GLY B 1 202 ? -12.257 -12.285 -22.784 1.00 20.29 177 GLY B CA 1
ATOM 4472 C C . GLY B 1 202 ? -11.169 -11.840 -21.830 1.00 19.87 177 GLY B C 1
ATOM 4473 O O . GLY B 1 202 ? -10.853 -10.648 -21.824 1.00 18.53 177 GLY B O 1
ATOM 4474 N N . PHE B 1 203 ? -10.575 -12.742 -21.057 1.00 18.79 178 PHE B N 1
ATOM 4475 C CA . PHE B 1 203 ? -9.606 -12.344 -19.997 1.00 20.05 178 PHE B CA 1
ATOM 4476 C C . PHE B 1 203 ? -8.163 -12.606 -20.407 1.00 20.58 178 PHE B C 1
ATOM 4477 O O . PHE B 1 203 ? -7.269 -12.231 -19.607 1.00 21.26 178 PHE B O 1
ATOM 4485 N N . GLY B 1 204 ? -7.961 -13.241 -21.557 1.00 20.47 179 GLY B N 1
ATOM 4486 C CA . GLY B 1 204 ? -6.626 -13.630 -22.045 1.00 22.43 179 GLY B CA 1
ATOM 4487 C C . GLY B 1 204 ? -5.868 -12.400 -22.535 1.00 23.80 179 GLY B C 1
ATOM 4488 O O . GLY B 1 204 ? -6.458 -11.324 -22.637 1.00 21.11 179 GLY B O 1
ATOM 4489 N N . PRO B 1 205 ? -4.583 -12.538 -22.943 1.00 22.64 180 PRO B N 1
ATOM 4490 C CA . PRO B 1 205 ? -3.872 -13.827 -22.913 1.00 23.95 180 PRO B CA 1
ATOM 4491 C C . PRO B 1 205 ? -3.546 -14.442 -21.528 1.00 20.56 180 PRO B C 1
ATOM 4492 O O . PRO B 1 205 ? -3.215 -13.716 -20.604 1.00 21.30 180 PRO B O 1
ATOM 4496 N N . LEU B 1 206 ? -3.630 -15.783 -21.443 1.00 19.04 181 LEU B N 1
ATOM 4497 C CA . LEU B 1 206 ? -3.409 -16.574 -20.206 1.00 18.44 181 LEU B CA 1
ATOM 4498 C C . LEU B 1 206 ? -2.003 -17.201 -20.234 1.00 19.76 181 LEU B C 1
ATOM 4499 O O . LEU B 1 206 ? -1.460 -17.486 -21.314 1.00 17.97 181 LEU B O 1
ATOM 4504 N N . ALA B 1 207 ? -1.465 -17.423 -19.042 1.00 21.57 182 ALA B N 1
ATOM 4505 C CA . ALA B 1 207 ? -0.202 -18.135 -18.760 1.00 19.89 182 ALA B CA 1
ATOM 4506 C C . ALA B 1 207 ? -0.049 -19.323 -19.730 1.00 21.63 182 ALA B C 1
ATOM 4507 O O . ALA B 1 207 ? -0.993 -20.089 -19.929 1.00 24.23 182 ALA B O 1
ATOM 4509 N N . ALA B 1 208 ? 1.115 -19.411 -20.335 1.00 24.18 183 ALA B N 1
ATOM 4510 C CA . ALA B 1 208 ? 1.558 -20.445 -21.286 1.00 26.75 183 ALA B CA 1
ATOM 4511 C C . ALA B 1 208 ? 2.051 -21.683 -20.518 1.00 23.68 183 ALA B C 1
ATOM 4512 O O . ALA B 1 208 ? 2.158 -21.621 -19.290 1.00 23.79 183 ALA B O 1
ATOM 4514 N N . ASP B 1 209 ? 2.374 -22.737 -21.269 1.00 21.10 184 ASP B N 1
ATOM 4515 C CA . ASP B 1 209 ? 3.065 -23.963 -20.791 1.00 23.74 184 ASP B CA 1
ATOM 4516 C C . ASP B 1 209 ? 2.114 -24.777 -19.913 1.00 20.59 184 ASP B C 1
ATOM 4517 O O . ASP B 1 209 ? 2.587 -25.467 -19.001 1.00 19.82 184 ASP B O 1
ATOM 4522 N N . VAL B 1 210 ? 0.810 -24.608 -20.123 1.00 17.85 185 VAL B N 1
ATOM 4523 C CA . VAL B 1 210 ? -0.254 -25.411 -19.475 1.00 17.61 185 VAL B CA 1
ATOM 4524 C C . VAL B 1 210 ? -0.827 -26.354 -20.535 1.00 18.46 185 VAL B C 1
ATOM 4525 O O . VAL B 1 210 ? -1.243 -25.853 -21.599 1.00 17.42 185 VAL B O 1
ATOM 4529 N N . TYR B 1 211 ? -0.833 -27.651 -20.232 1.00 18.40 186 TYR B N 1
ATOM 4530 C CA . TYR B 1 211 ? -1.211 -28.766 -21.146 1.00 19.28 186 TYR B CA 1
ATOM 4531 C C . TYR B 1 211 ? -2.331 -29.572 -20.493 1.00 19.70 186 TYR B C 1
ATOM 4532 O O . TYR B 1 211 ? -2.306 -29.742 -19.257 1.00 18.79 186 TYR B O 1
ATOM 4541 N N . ARG B 1 212 ? -3.293 -30.030 -21.292 1.00 18.88 187 ARG B N 1
ATOM 4542 C CA . ARG B 1 212 ? -4.510 -30.714 -20.780 1.00 19.72 187 ARG B CA 1
ATOM 4543 C C . ARG B 1 212 ? -4.555 -32.168 -21.255 1.00 19.73 187 ARG B C 1
ATOM 4544 O O . ARG B 1 212 ? -4.225 -32.449 -22.413 1.00 20.68 187 ARG B O 1
ATOM 4552 N N . ALA B 1 213 ? -4.879 -33.062 -20.329 1.00 19.46 188 ALA B N 1
ATOM 4553 C CA . ALA B 1 213 ? -4.931 -34.514 -20.530 1.00 20.08 188 ALA B CA 1
ATOM 4554 C C . ALA B 1 213 ? -6.372 -34.948 -20.295 1.00 21.04 188 ALA B C 1
ATOM 4555 O O . ALA B 1 213 ? -7.135 -34.262 -19.605 1.00 18.58 188 ALA B O 1
ATOM 4557 N N . PRO B 1 214 ? -6.800 -36.048 -20.950 1.00 23.71 189 PRO B N 1
ATOM 4558 C CA . PRO B 1 214 ? -8.129 -36.617 -20.746 1.00 22.21 189 PRO B CA 1
ATOM 4559 C C . PRO B 1 214 ? -8.302 -37.203 -19.333 1.00 22.86 189 PRO B C 1
ATOM 4560 O O . PRO B 1 214 ? -7.382 -37.822 -18.772 1.00 19.79 189 PRO B O 1
ATOM 4564 N N . MET B 1 215 ? -9.471 -36.899 -18.757 1.00 23.53 190 MET B N 1
ATOM 4565 C CA . MET B 1 215 ? -9.911 -37.263 -17.383 1.00 23.60 190 MET B CA 1
ATOM 4566 C C . MET B 1 215 ? -10.576 -38.639 -17.439 1.00 22.65 190 MET B C 1
ATOM 4567 O O . MET B 1 215 ? -11.191 -38.950 -18.468 1.00 22.73 190 MET B O 1
ATOM 4572 N N . SER B 1 216 ? -10.477 -39.426 -16.380 1.00 22.03 191 SER B N 1
ATOM 4573 C CA . SER B 1 216 ? -11.361 -40.612 -16.186 1.00 22.70 191 SER B CA 1
ATOM 4574 C C . SER B 1 216 ? -12.780 -40.145 -15.827 1.00 24.21 191 SER B C 1
ATOM 4575 O O . SER B 1 216 ? -13.005 -39.719 -14.676 1.00 24.07 191 SER B O 1
ATOM 4578 N N . TYR B 1 217 ? -13.711 -40.224 -16.782 1.00 22.55 192 TYR B N 1
ATOM 4579 C CA . TYR B 1 217 ? -15.149 -39.879 -16.633 1.00 21.53 192 TYR B CA 1
ATOM 4580 C C . TYR B 1 217 ? -15.943 -41.118 -17.037 1.00 24.14 192 TYR B C 1
ATOM 4581 O O . TYR B 1 217 ? -16.389 -41.220 -18.184 1.00 21.35 192 TYR B O 1
ATOM 4590 N N . PRO B 1 218 ? -16.043 -42.116 -16.125 1.00 25.39 193 PRO B N 1
ATOM 4591 C CA . PRO B 1 218 ? -16.545 -43.439 -16.481 1.00 24.57 193 PRO B CA 1
ATOM 4592 C C . PRO B 1 218 ? -17.946 -43.445 -17.114 1.00 24.80 193 PRO B C 1
ATOM 4593 O O . PRO B 1 218 ? -18.153 -44.198 -18.044 1.00 25.47 193 PRO B O 1
ATOM 4597 N N . LEU B 1 219 ? -18.854 -42.581 -16.675 1.00 25.23 194 LEU B N 1
ATOM 4598 C CA . LEU B 1 219 ? -20.197 -42.469 -17.307 1.00 25.03 194 LEU B CA 1
ATOM 4599 C C . LEU B 1 219 ? -20.049 -42.212 -18.816 1.00 27.15 194 LEU B C 1
ATOM 4600 O O . LEU B 1 219 ? -20.841 -42.747 -19.596 1.00 27.09 194 LEU B O 1
ATOM 4605 N N . ARG B 1 220 ? -19.060 -41.434 -19.236 1.00 26.03 195 ARG B N 1
ATOM 4606 C CA . ARG B 1 220 ? -18.933 -41.052 -20.652 1.00 26.62 195 ARG B CA 1
ATOM 4607 C C . ARG B 1 220 ? -17.940 -41.961 -21.399 1.00 28.51 195 ARG B C 1
ATOM 4608 O O . ARG B 1 220 ? -18.192 -42.245 -22.586 1.00 31.16 195 ARG B O 1
ATOM 4616 N N . ASP B 1 221 ? -16.868 -42.439 -20.784 1.00 26.31 196 ASP B N 1
ATOM 4617 C CA . ASP B 1 221 ? -15.775 -43.096 -21.552 1.00 27.64 196 ASP B CA 1
ATOM 4618 C C . ASP B 1 221 ? -15.753 -44.596 -21.279 1.00 26.99 196 ASP B C 1
ATOM 4619 O O . ASP B 1 221 ? -15.046 -45.285 -22.000 1.00 28.63 196 ASP B O 1
ATOM 4624 N N . GLY B 1 222 ? -16.446 -45.064 -20.241 1.00 29.27 197 GLY B N 1
ATOM 4625 C CA . GLY B 1 222 ? -16.569 -46.490 -19.923 1.00 27.08 197 GLY B CA 1
ATOM 4626 C C . GLY B 1 222 ? -15.214 -47.147 -19.742 1.00 29.94 197 GLY B C 1
ATOM 4627 O O . GLY B 1 222 ? -15.137 -48.365 -19.803 1.00 27.46 197 GLY B O 1
ATOM 4628 N N . LEU B 1 223 ? -14.163 -46.377 -19.481 1.00 29.93 198 LEU B N 1
ATOM 4629 C CA . LEU B 1 223 ? -12.802 -46.928 -19.284 1.00 28.00 198 LEU B CA 1
ATOM 4630 C C . LEU B 1 223 ? -12.623 -47.259 -17.805 1.00 28.15 198 LEU B C 1
ATOM 4631 O O . LEU B 1 223 ? -13.242 -46.561 -16.940 1.00 23.87 198 LEU B O 1
ATOM 4636 N N . SER B 1 224 ? -11.814 -48.283 -17.534 1.00 26.99 199 SER B N 1
ATOM 4637 C CA . SER B 1 224 ? -11.292 -48.593 -16.187 1.00 28.63 199 SER B CA 1
ATOM 4638 C C . SER B 1 224 ? -10.293 -47.502 -15.785 1.00 26.08 199 SER B C 1
ATOM 4639 O O . SER B 1 224 ? -9.733 -46.854 -16.671 1.00 23.15 199 SER B O 1
ATOM 4642 N N . GLY B 1 225 ? -10.001 -47.395 -14.499 1.00 29.12 200 GLY B N 1
ATOM 4643 C CA . GLY B 1 225 ? -8.976 -46.490 -13.947 1.00 26.89 200 GLY B CA 1
ATOM 4644 C C . GLY B 1 225 ? -7.633 -46.655 -14.647 1.00 28.63 200 GLY B C 1
ATOM 4645 O O . GLY B 1 225 ? -7.052 -45.685 -15.142 1.00 24.46 200 GLY B O 1
ATOM 4646 N N . PRO B 1 226 ? -7.086 -47.887 -14.685 1.00 27.10 201 PRO B N 1
ATOM 4647 C CA . PRO B 1 226 ? -5.813 -48.145 -15.357 1.00 26.27 201 PRO B CA 1
ATOM 4648 C C . PRO B 1 226 ? -5.824 -47.818 -16.863 1.00 27.03 201 PRO B C 1
ATOM 4649 O O . PRO B 1 226 ? -4.848 -47.252 -17.350 1.00 27.52 201 PRO B O 1
ATOM 4653 N N . GLU B 1 227 ? -6.908 -48.128 -17.570 1.00 27.71 202 GLU B N 1
ATOM 4654 C CA . GLU B 1 227 ? -7.066 -47.778 -19.008 1.00 27.94 202 GLU B CA 1
ATOM 4655 C C . GLU B 1 227 ? -7.052 -46.244 -19.173 1.00 23.96 202 GLU B C 1
ATOM 4656 O O . GLU B 1 227 ? -6.421 -45.751 -20.135 1.00 22.81 202 GLU B O 1
ATOM 4662 N N . ALA B 1 228 ? -7.799 -45.519 -18.340 1.00 21.72 203 ALA B N 1
ATOM 4663 C CA . ALA B 1 228 ? -7.902 -44.041 -18.418 1.00 22.81 203 ALA B CA 1
ATOM 4664 C C . ALA B 1 228 ? -6.528 -43.446 -18.105 1.00 22.22 203 ALA B C 1
ATOM 4665 O O . ALA B 1 228 ? -6.182 -42.432 -18.732 1.00 24.30 203 ALA B O 1
ATOM 4667 N N . ALA B 1 229 ? -5.762 -44.087 -17.221 1.00 20.95 204 ALA B N 1
ATOM 4668 C CA . ALA B 1 229 ? -4.431 -43.617 -16.801 1.00 21.33 204 ALA B CA 1
ATOM 4669 C C . ALA B 1 229 ? -3.460 -43.795 -17.963 1.00 23.17 204 ALA B C 1
ATOM 4670 O O . ALA B 1 229 ? -2.761 -42.823 -18.302 1.00 21.75 204 ALA B O 1
ATOM 4672 N N . GLU B 1 230 ? -3.481 -44.962 -18.597 1.00 26.39 205 GLU B N 1
ATOM 4673 C CA . GLU B 1 230 ? -2.673 -45.240 -19.818 1.00 25.89 205 GLU B CA 1
ATOM 4674 C C . GLU B 1 230 ? -2.986 -44.185 -20.891 1.00 23.25 205 GLU B C 1
ATOM 4675 O O . GLU B 1 230 ? -2.036 -43.690 -21.539 1.00 20.65 205 GLU B O 1
ATOM 4681 N N . ARG B 1 231 ? -4.253 -43.835 -21.086 1.00 23.88 206 ARG B N 1
ATOM 4682 C CA . ARG B 1 231 ? -4.642 -42.860 -22.127 1.00 23.32 206 ARG B CA 1
ATOM 4683 C C . ARG B 1 231 ? -4.063 -41.482 -21.782 1.00 20.93 206 ARG B C 1
ATOM 4684 O O . ARG B 1 231 ? -3.540 -40.818 -22.684 1.00 18.78 206 ARG B O 1
ATOM 4692 N N . ALA B 1 232 ? -4.233 -41.038 -20.540 1.00 20.09 207 ALA B N 1
ATOM 4693 C CA . ALA B 1 232 ? -3.697 -39.747 -20.036 1.00 18.73 207 ALA B CA 1
ATOM 4694 C C . ALA B 1 232 ? -2.171 -39.729 -20.151 1.00 18.65 207 ALA B C 1
ATOM 4695 O O . ALA B 1 232 ? -1.643 -38.740 -20.683 1.00 17.64 207 ALA B O 1
ATOM 4697 N N . ILE B 1 233 ? -1.495 -40.779 -19.680 1.00 16.50 208 ILE B N 1
ATOM 4698 C CA . ILE B 1 233 ? -0.015 -40.877 -19.693 1.00 18.87 208 ILE B CA 1
ATOM 4699 C C . ILE B 1 233 ? 0.499 -40.806 -21.142 1.00 20.38 208 ILE B C 1
ATOM 4700 O O . ILE B 1 233 ? 1.492 -40.053 -21.377 1.00 19.66 208 ILE B O 1
ATOM 4705 N N . SER B 1 234 ? -0.172 -41.482 -22.079 1.00 21.76 209 SER B N 1
ATOM 4706 C CA . SER B 1 234 ? 0.150 -41.443 -23.529 1.00 23.02 209 SER B CA 1
ATOM 4707 C C . SER B 1 234 ? 0.144 -40.003 -24.059 1.00 20.96 209 SER B C 1
ATOM 4708 O O . SER B 1 234 ? 1.121 -39.631 -24.745 1.00 22.63 209 SER B O 1
ATOM 4711 N N . VAL B 1 235 ? -0.898 -39.218 -23.766 1.00 20.69 210 VAL B N 1
ATOM 4712 C CA . VAL B 1 235 ? -0.978 -37.779 -24.152 1.00 19.68 210 VAL B CA 1
ATOM 4713 C C . VAL B 1 235 ? 0.199 -37.018 -23.531 1.00 20.67 210 VAL B C 1
ATOM 4714 O O . VAL B 1 235 ? 0.893 -36.289 -24.291 1.00 18.02 210 VAL B O 1
ATOM 4718 N N . ILE B 1 236 ? 0.408 -37.143 -22.218 1.00 18.59 211 ILE B N 1
ATOM 4719 C CA . ILE B 1 236 ? 1.410 -36.312 -21.493 1.00 19.17 211 ILE B CA 1
ATOM 4720 C C . ILE B 1 236 ? 2.795 -36.630 -22.069 1.00 19.57 211 ILE B C 1
ATOM 4721 O O . ILE B 1 236 ? 3.547 -35.691 -22.400 1.00 18.68 211 ILE B O 1
ATOM 4726 N N . GLU B 1 237 ? 3.112 -37.913 -22.236 1.00 18.81 212 GLU B N 1
ATOM 4727 C CA . GLU B 1 237 ? 4.453 -38.306 -22.740 1.00 21.03 212 GLU B CA 1
ATOM 4728 C C . GLU B 1 237 ? 4.627 -37.830 -24.183 1.00 20.06 212 GLU B C 1
ATOM 4729 O O . GLU B 1 237 ? 5.742 -37.442 -24.508 1.00 19.42 212 GLU B O 1
ATOM 4735 N N . SER B 1 238 ? 3.585 -37.916 -25.020 1.00 19.88 213 SER B N 1
ATOM 4736 C CA . SER B 1 238 ? 3.684 -37.615 -26.465 1.00 18.75 213 SER B CA 1
ATOM 4737 C C . SER B 1 238 ? 3.853 -36.102 -26.654 1.00 17.76 213 SER B C 1
ATOM 4738 O O . SER B 1 238 ? 4.715 -35.688 -27.467 1.00 16.15 213 SER B O 1
ATOM 4741 N N . GLN B 1 239 ? 3.004 -35.330 -25.976 1.00 17.22 214 GLN B N 1
ATOM 4742 C CA . GLN B 1 239 ? 2.756 -33.898 -26.257 1.00 18.97 214 GLN B CA 1
ATOM 4743 C C . GLN B 1 239 ? 3.576 -33.002 -25.312 1.00 18.10 214 GLN B C 1
ATOM 4744 O O . GLN B 1 239 ? 3.842 -31.836 -25.708 1.00 17.58 214 GLN B O 1
ATOM 4750 N N . VAL B 1 240 ? 3.940 -33.476 -24.119 1.00 16.94 215 VAL B N 1
ATOM 4751 C CA . VAL B 1 240 ? 4.595 -32.596 -23.107 1.00 17.13 215 VAL B CA 1
ATOM 4752 C C . VAL B 1 240 ? 6.017 -33.082 -22.825 1.00 16.09 215 VAL B C 1
ATOM 4753 O O . VAL B 1 240 ? 6.956 -32.346 -23.102 1.00 17.57 215 VAL B O 1
ATOM 4757 N N . GLY B 1 241 ? 6.163 -34.299 -22.338 1.00 15.58 216 GLY B N 1
ATOM 4758 C CA . GLY B 1 241 ? 7.475 -34.861 -21.995 1.00 16.91 216 GLY B CA 1
ATOM 4759 C C . GLY B 1 241 ? 7.835 -34.565 -20.555 1.00 17.99 216 GLY B C 1
ATOM 4760 O O . GLY B 1 241 ? 7.766 -33.402 -20.156 1.00 15.21 216 GLY B O 1
ATOM 4761 N N . ALA B 1 242 ? 8.172 -35.604 -19.783 1.00 17.73 217 ALA B N 1
ATOM 4762 C CA . ALA B 1 242 ? 8.487 -35.506 -18.342 1.00 18.28 217 ALA B CA 1
ATOM 4763 C C . ALA B 1 242 ? 9.582 -34.458 -18.129 1.00 19.03 217 ALA B C 1
ATOM 4764 O O . ALA B 1 242 ? 9.590 -33.812 -17.078 1.00 16.66 217 ALA B O 1
ATOM 4766 N N . GLU B 1 243 ? 10.508 -34.365 -19.080 1.00 18.91 218 GLU B N 1
ATOM 4767 C CA . GLU B 1 243 ? 11.730 -33.535 -18.963 1.00 18.53 218 GLU B CA 1
ATOM 4768 C C . GLU B 1 243 ? 11.328 -32.063 -19.042 1.00 17.96 218 GLU B C 1
ATOM 4769 O O . GLU B 1 243 ? 12.152 -31.242 -18.654 1.00 17.77 218 GLU B O 1
ATOM 4775 N N . ASN B 1 244 ? 10.094 -31.747 -19.474 1.00 15.93 219 ASN B N 1
ATOM 4776 C CA . ASN B 1 244 ? 9.582 -30.345 -19.523 1.00 17.40 219 ASN B CA 1
ATOM 4777 C C . ASN B 1 244 ? 8.580 -30.032 -18.403 1.00 17.03 219 ASN B C 1
ATOM 4778 O O . ASN B 1 244 ? 8.158 -28.870 -18.310 1.00 17.84 219 ASN B O 1
ATOM 4783 N N . LEU B 1 245 ? 8.183 -31.021 -17.606 1.00 17.13 220 LEU B N 1
ATOM 4784 C CA . LEU B 1 245 ? 6.942 -30.981 -16.798 1.00 18.23 220 LEU B CA 1
ATOM 4785 C C . LEU B 1 245 ? 7.299 -30.831 -15.309 1.00 16.72 220 LEU B C 1
ATOM 4786 O O . LEU B 1 245 ? 7.966 -31.741 -14.762 1.00 16.69 220 LEU B O 1
ATOM 4791 N N . ALA B 1 246 ? 6.880 -29.727 -14.678 1.00 16.44 221 ALA B N 1
ATOM 4792 C CA . ALA B 1 246 ? 7.031 -29.520 -13.215 1.00 17.21 221 ALA B CA 1
ATOM 4793 C C . ALA B 1 246 ? 6.029 -30.389 -12.469 1.00 17.10 221 ALA B C 1
ATOM 4794 O O . ALA B 1 246 ? 6.432 -31.032 -11.470 1.00 17.45 221 ALA B O 1
ATOM 4796 N N . CYS B 1 247 ? 4.771 -30.391 -12.902 1.00 16.08 222 CYS B N 1
ATOM 4797 C CA . CYS B 1 247 ? 3.675 -30.907 -12.073 1.00 16.03 222 CYS B CA 1
ATOM 4798 C C . CYS B 1 247 ? 2.484 -31.360 -12.907 1.00 16.88 222 CYS B C 1
ATOM 4799 O O . CYS B 1 247 ? 2.236 -30.826 -14.010 1.00 16.28 222 CYS B O 1
ATOM 4802 N N . VAL B 1 248 ? 1.802 -32.366 -12.353 1.00 17.08 223 VAL B N 1
ATOM 4803 C CA . VAL B 1 248 ? 0.456 -32.843 -12.749 1.00 17.59 223 VAL B CA 1
ATOM 4804 C C . VAL B 1 248 ? -0.494 -32.534 -11.595 1.00 18.33 223 VAL B C 1
ATOM 4805 O O . VAL B 1 248 ? -0.198 -32.929 -10.455 1.00 17.91 223 VAL B O 1
ATOM 4809 N N . VAL B 1 249 ? -1.552 -31.794 -11.896 1.00 16.28 224 VAL B N 1
ATOM 4810 C CA . VAL B 1 249 ? -2.494 -31.235 -10.910 1.00 15.82 224 VAL B CA 1
ATOM 4811 C C . VAL B 1 249 ? -3.869 -31.815 -11.207 1.00 17.23 224 VAL B C 1
ATOM 4812 O O . VAL B 1 249 ? -4.348 -31.675 -12.354 1.00 16.65 224 VAL B O 1
ATOM 4816 N N . ILE B 1 250 ? -4.488 -32.428 -10.211 1.00 17.24 225 ILE B N 1
ATOM 4817 C CA . ILE B 1 250 ? -5.838 -33.008 -10.423 1.00 18.85 225 ILE B CA 1
ATOM 4818 C C . ILE B 1 250 ? -6.650 -32.909 -9.134 1.00 17.64 225 ILE B C 1
ATOM 4819 O O . ILE B 1 250 ? -6.089 -33.052 -8.020 1.00 17.09 225 ILE B O 1
ATOM 4824 N N . GLU B 1 251 ? -7.941 -32.681 -9.299 1.00 18.25 226 GLU B N 1
ATOM 4825 C CA . GLU B 1 251 ? -8.940 -32.768 -8.216 1.00 18.82 226 GLU B CA 1
ATOM 4826 C C . GLU B 1 251 ? -9.313 -34.242 -8.090 1.00 19.21 226 GLU B C 1
ATOM 4827 O O . GLU B 1 251 ? -9.780 -34.858 -9.061 1.00 19.80 226 GLU B O 1
ATOM 4833 N N . PRO B 1 252 ? -9.098 -34.875 -6.932 1.00 20.23 227 PRO B N 1
ATOM 4834 C CA . PRO B 1 252 ? -9.452 -36.292 -6.769 1.00 21.22 227 PRO B CA 1
ATOM 4835 C C . PRO B 1 252 ? -10.935 -36.588 -7.036 1.00 21.83 227 PRO B C 1
ATOM 4836 O O . PRO B 1 252 ? -11.224 -37.665 -7.484 1.00 18.47 227 PRO B O 1
ATOM 4840 N N . ILE B 1 253 ? -11.815 -35.639 -6.720 1.00 21.24 228 ILE B N 1
ATOM 4841 C CA . ILE B 1 253 ? -13.183 -35.533 -7.286 1.00 22.10 228 ILE B CA 1
ATOM 4842 C C . ILE B 1 253 ? -13.310 -34.153 -7.934 1.00 22.42 228 ILE B C 1
ATOM 4843 O O . ILE B 1 253 ? -13.027 -33.165 -7.231 1.00 21.61 228 ILE B O 1
ATOM 4848 N N . GLN B 1 254 ? -13.688 -34.072 -9.221 1.00 20.00 229 GLN B N 1
ATOM 4849 C CA . GLN B 1 254 ? -13.723 -32.778 -9.928 1.00 19.55 229 GLN B CA 1
ATOM 4850 C C . GLN B 1 254 ? -15.016 -32.102 -9.521 1.00 21.17 229 GLN B C 1
ATOM 4851 O O . GLN B 1 254 ? -16.055 -32.740 -9.614 1.00 24.13 229 GLN B O 1
ATOM 4857 N N . GLY B 1 255 ? -14.917 -30.875 -9.015 1.00 21.98 230 GLY B N 1
ATOM 4858 C CA . GLY B 1 255 ? -16.037 -30.130 -8.416 1.00 21.88 230 GLY B CA 1
ATOM 4859 C C . GLY B 1 255 ? -16.870 -29.430 -9.472 1.00 21.36 230 GLY B C 1
ATOM 4860 O O . GLY B 1 255 ? -17.941 -29.963 -9.823 1.00 18.80 230 GLY B O 1
ATOM 4861 N N . GLU B 1 256 ? -16.429 -28.276 -9.964 1.00 19.78 231 GLU B N 1
ATOM 4862 C CA . GLU B 1 256 ? -17.257 -27.433 -10.875 1.00 22.07 231 GLU B CA 1
ATOM 4863 C C . GLU B 1 256 ? -17.478 -28.212 -12.174 1.00 21.68 231 GLU B C 1
ATOM 4864 O O . GLU B 1 256 ? -18.492 -27.963 -12.857 1.00 22.41 231 GLU B O 1
ATOM 4870 N N . GLY B 1 257 ? -16.595 -29.170 -12.453 1.00 20.71 232 GLY B N 1
ATOM 4871 C CA . GLY B 1 257 ? -16.618 -30.054 -13.635 1.00 22.54 232 GLY B CA 1
ATOM 4872 C C . GLY B 1 257 ? -17.774 -31.046 -13.610 1.00 23.30 232 GLY B C 1
ATOM 4873 O O . GLY B 1 257 ? -18.149 -31.532 -14.694 1.00 22.47 232 GLY B O 1
ATOM 4874 N N . GLY B 1 258 ? -18.340 -31.319 -12.430 1.00 23.63 233 GLY B N 1
ATOM 4875 C CA . GLY B 1 258 ? -19.602 -32.076 -12.287 1.00 21.50 233 GLY B CA 1
ATOM 4876 C C . GLY B 1 258 ? -19.540 -33.220 -11.301 1.00 20.31 233 GLY B C 1
ATOM 4877 O O . GLY B 1 258 ? -20.269 -34.175 -11.533 1.00 21.05 233 GLY B O 1
ATOM 4878 N N . PHE B 1 259 ? -18.764 -33.106 -10.209 1.00 19.44 234 PHE B N 1
ATOM 4879 C CA . PHE B 1 259 ? -18.527 -34.173 -9.187 1.00 20.80 234 PHE B CA 1
ATOM 4880 C C . PHE B 1 259 ? -18.138 -35.467 -9.903 1.00 22.18 234 PHE B C 1
ATOM 4881 O O . PHE B 1 259 ? -18.742 -36.535 -9.675 1.00 21.15 234 PHE B O 1
ATOM 4889 N N . ILE B 1 260 ? -17.134 -35.364 -10.776 1.00 23.83 235 ILE B N 1
ATOM 4890 C CA . ILE B 1 260 ? -16.608 -36.501 -11.589 1.00 20.85 235 ILE B CA 1
ATOM 4891 C C . ILE B 1 260 ? -15.641 -37.272 -10.709 1.00 19.58 235 ILE B C 1
ATOM 4892 O O . ILE B 1 260 ? -14.619 -36.697 -10.287 1.00 21.87 235 ILE B O 1
ATOM 4897 N N . VAL B 1 261 ? -15.994 -38.514 -10.391 1.00 19.01 236 VAL B N 1
ATOM 4898 C CA . VAL B 1 261 ? -15.148 -39.432 -9.605 1.00 18.97 236 VAL B CA 1
ATOM 4899 C C . VAL B 1 261 ? -14.413 -40.283 -10.629 1.00 22.31 236 VAL B C 1
ATOM 4900 O O . VAL B 1 261 ? -15.058 -40.973 -11.437 1.00 21.92 236 VAL B O 1
ATOM 4904 N N . PRO B 1 262 ? -13.072 -40.263 -10.625 1.00 22.47 237 PRO B N 1
ATOM 4905 C CA . PRO B 1 262 ? -12.310 -41.097 -11.539 1.00 25.33 237 PRO B CA 1
ATOM 4906 C C . PRO B 1 262 ? -12.506 -42.576 -11.172 1.00 26.48 237 PRO B C 1
ATOM 4907 O O . PRO B 1 262 ? -12.725 -42.861 -9.995 1.00 21.92 237 PRO B O 1
ATOM 4911 N N . ALA B 1 263 ? -12.500 -43.455 -12.192 1.00 27.98 238 ALA B N 1
ATOM 4912 C CA . ALA B 1 263 ? -12.508 -44.928 -12.034 1.00 23.86 238 ALA B CA 1
ATOM 4913 C C . ALA B 1 263 ? -11.417 -45.336 -11.048 1.00 23.71 238 ALA B C 1
ATOM 4914 O O . ALA B 1 263 ? -10.321 -44.767 -11.050 1.00 21.94 238 ALA B O 1
ATOM 4916 N N . PRO B 1 264 ? -11.693 -46.301 -10.132 1.00 23.19 239 PRO B N 1
ATOM 4917 C CA . PRO B 1 264 ? -10.680 -46.839 -9.221 1.00 24.22 239 PRO B CA 1
ATOM 4918 C C . PRO B 1 264 ? -9.385 -47.221 -9.951 1.00 22.98 239 PRO B C 1
ATOM 4919 O O . PRO B 1 264 ? -9.475 -47.797 -11.027 1.00 22.98 239 PRO B O 1
ATOM 4923 N N . GLY B 1 265 ? -8.246 -46.857 -9.362 1.00 21.73 240 GLY B N 1
ATOM 4924 C CA . GLY B 1 265 ? -6.886 -47.143 -9.861 1.00 23.46 240 GLY B CA 1
ATOM 4925 C C . GLY B 1 265 ? -6.317 -45.992 -10.696 1.00 21.20 240 GLY B C 1
ATOM 4926 O O . GLY B 1 265 ? -5.115 -45.996 -10.934 1.00 22.53 240 GLY B O 1
ATOM 4927 N N . PHE B 1 266 ? -7.151 -45.066 -11.160 1.00 21.03 241 PHE B N 1
ATOM 4928 C CA . PHE B 1 266 ? -6.722 -43.946 -12.041 1.00 21.46 241 PHE B CA 1
ATOM 4929 C C . PHE B 1 266 ? -5.732 -43.054 -11.288 1.00 22.65 241 PHE B C 1
ATOM 4930 O O . PHE B 1 266 ? -4.606 -42.876 -11.747 1.00 21.92 241 PHE B O 1
ATOM 4938 N N . LEU B 1 267 ? -6.139 -42.516 -10.136 1.00 23.93 242 LEU B N 1
ATOM 4939 C CA . LEU B 1 267 ? -5.285 -41.542 -9.405 1.00 23.31 242 LEU B CA 1
ATOM 4940 C C . LEU B 1 267 ? -3.960 -42.211 -9.006 1.00 22.06 242 LEU B C 1
ATOM 4941 O O . LEU B 1 267 ? -2.933 -41.586 -9.134 1.00 19.31 242 LEU B O 1
ATOM 4946 N N . ALA B 1 268 ? -3.988 -43.461 -8.554 1.00 20.92 243 ALA B N 1
ATOM 4947 C CA . ALA B 1 268 ? -2.798 -44.261 -8.162 1.00 22.40 243 ALA B CA 1
ATOM 4948 C C . ALA B 1 268 ? -1.775 -44.351 -9.304 1.00 21.03 243 ALA B C 1
ATOM 4949 O O . ALA B 1 268 ? -0.560 -44.220 -9.063 1.00 19.63 243 ALA B O 1
ATOM 4951 N N . ALA B 1 269 ? -2.273 -44.633 -10.498 1.00 19.49 244 ALA B N 1
ATOM 4952 C CA . ALA B 1 269 ? -1.495 -44.815 -11.736 1.00 19.75 244 ALA B CA 1
ATOM 4953 C C . ALA B 1 269 ? -0.846 -43.473 -12.111 1.00 19.37 244 ALA B C 1
ATOM 4954 O O . ALA B 1 269 ? 0.288 -43.490 -12.563 1.00 19.88 244 ALA B O 1
ATOM 4956 N N . ILE B 1 270 ? -1.552 -42.353 -11.935 1.00 22.47 245 ILE B N 1
ATOM 4957 C CA . ILE B 1 270 ? -0.989 -41.017 -12.287 1.00 21.66 245 ILE B CA 1
ATOM 4958 C C . ILE B 1 270 ? 0.102 -40.691 -11.267 1.00 22.14 245 ILE B C 1
ATOM 4959 O O . ILE B 1 270 ? 1.166 -40.244 -11.693 1.00 22.52 245 ILE B O 1
ATOM 4964 N N . SER B 1 271 ? -0.159 -40.927 -9.979 1.00 21.93 246 SER B N 1
ATOM 4965 C CA . SER B 1 271 ? 0.831 -40.729 -8.878 1.00 24.70 246 SER B CA 1
ATOM 4966 C C . SER B 1 271 ? 2.101 -41.561 -9.147 1.00 24.55 246 SER B C 1
ATOM 4967 O O . SER B 1 271 ? 3.207 -41.037 -9.020 1.00 23.47 246 SER B O 1
ATOM 4970 N N . THR B 1 272 ? 1.962 -42.831 -9.525 1.00 25.22 247 THR B N 1
ATOM 4971 C CA . THR B 1 272 ? 3.118 -43.741 -9.808 1.00 23.84 247 THR B CA 1
ATOM 4972 C C . THR B 1 272 ? 3.955 -43.168 -10.963 1.00 20.66 247 THR B C 1
ATOM 4973 O O . THR B 1 272 ? 5.190 -43.108 -10.851 1.00 23.57 247 THR B O 1
ATOM 4977 N N . TRP B 1 273 ? 3.300 -42.755 -12.042 1.00 21.83 248 TRP B N 1
ATOM 4978 C CA . TRP B 1 273 ? 3.978 -42.201 -13.246 1.00 19.51 248 TRP B CA 1
ATOM 4979 C C . TRP B 1 273 ? 4.788 -40.967 -12.820 1.00 19.29 248 TRP B C 1
ATOM 4980 O O . TRP B 1 273 ? 5.956 -40.834 -13.250 1.00 19.40 248 TRP B O 1
ATOM 4991 N N . CYS B 1 274 ? 4.190 -40.087 -12.016 1.00 22.10 249 CYS B N 1
ATOM 4992 C CA . CYS B 1 274 ? 4.846 -38.831 -11.551 1.00 21.22 249 CYS B CA 1
ATOM 4993 C C . CYS B 1 274 ? 6.096 -39.191 -10.755 1.00 20.40 249 CYS B C 1
ATOM 4994 O O . CYS B 1 274 ? 7.145 -38.599 -11.008 1.00 20.25 249 CYS B O 1
ATOM 4997 N N . ARG B 1 275 ? 6.017 -40.196 -9.885 1.00 19.79 250 ARG B N 1
ATOM 4998 C CA . ARG B 1 275 ? 7.178 -40.593 -9.041 1.00 22.71 250 ARG B CA 1
ATOM 4999 C C . ARG B 1 275 ? 8.300 -41.137 -9.944 1.00 20.25 250 ARG B C 1
ATOM 5000 O O . ARG B 1 275 ? 9.477 -40.792 -9.718 1.00 23.01 250 ARG B O 1
ATOM 5008 N N . GLU B 1 276 ? 7.956 -41.940 -10.942 1.00 22.21 251 GLU B N 1
ATOM 5009 C CA . GLU B 1 276 ? 8.934 -42.579 -11.862 1.00 24.12 251 GLU B CA 1
ATOM 5010 C C . GLU B 1 276 ? 9.572 -41.518 -12.761 1.00 24.79 251 GLU B C 1
ATOM 5011 O O . GLU B 1 276 ? 10.686 -41.747 -13.223 1.00 24.90 251 GLU B O 1
ATOM 5017 N N . ASN B 1 277 ? 8.868 -40.416 -13.048 1.00 21.71 252 ASN B N 1
ATOM 5018 C CA . ASN B 1 277 ? 9.302 -39.416 -14.052 1.00 20.17 252 ASN B CA 1
ATOM 5019 C C . ASN B 1 277 ? 9.720 -38.087 -13.414 1.00 19.96 252 ASN B C 1
ATOM 5020 O O . ASN B 1 277 ? 9.927 -37.148 -14.178 1.00 17.68 252 ASN B O 1
ATOM 5025 N N . ASP B 1 278 ? 9.950 -38.055 -12.104 1.00 18.94 253 ASP B N 1
ATOM 5026 C CA . ASP B 1 278 ? 10.412 -36.861 -11.348 1.00 20.59 253 ASP B CA 1
ATOM 5027 C C . ASP B 1 278 ? 9.486 -35.673 -11.648 1.00 17.23 253 ASP B C 1
ATOM 5028 O O . ASP B 1 278 ? 9.997 -34.592 -11.948 1.00 17.19 253 ASP B O 1
ATOM 5033 N N . VAL B 1 279 ? 8.190 -35.922 -11.622 1.00 17.99 254 VAL B N 1
ATOM 5034 C CA . VAL B 1 279 ? 7.130 -34.884 -11.781 1.00 17.28 254 VAL B CA 1
ATOM 5035 C C . VAL B 1 279 ? 6.422 -34.803 -10.430 1.00 18.07 254 VAL B C 1
ATOM 5036 O O . VAL B 1 279 ? 6.169 -35.871 -9.821 1.00 18.71 254 VAL B O 1
ATOM 5040 N N . VAL B 1 280 ? 6.084 -33.589 -9.983 1.00 16.78 255 VAL B N 1
ATOM 5041 C CA . VAL B 1 280 ? 5.376 -33.333 -8.706 1.00 15.35 255 VAL B CA 1
ATOM 5042 C C . VAL B 1 280 ? 3.893 -33.610 -8.926 1.00 16.52 255 VAL B C 1
ATOM 5043 O O . VAL B 1 280 ? 3.277 -32.965 -9.808 1.00 16.06 255 VAL B O 1
ATOM 5047 N N . PHE B 1 281 ? 3.326 -34.571 -8.194 1.00 15.39 256 PHE B N 1
ATOM 5048 C CA . PHE B 1 281 ? 1.876 -34.884 -8.252 1.00 16.65 256 PHE B CA 1
ATOM 5049 C C . PHE B 1 281 ? 1.147 -34.015 -7.221 1.00 16.28 256 PHE B C 1
ATOM 5050 O O . PHE B 1 281 ? 1.446 -34.140 -6.018 1.00 16.00 256 PHE B O 1
ATOM 5058 N N . ILE B 1 282 ? 0.239 -33.156 -7.677 1.00 15.40 257 ILE B N 1
ATOM 5059 C CA . ILE B 1 282 ? -0.473 -32.151 -6.840 1.00 16.30 257 ILE B CA 1
ATOM 5060 C C . ILE B 1 282 ? -1.951 -32.508 -6.846 1.00 16.38 257 ILE B C 1
ATOM 5061 O O . ILE B 1 282 ? -2.573 -32.425 -7.924 1.00 14.05 257 ILE B O 1
ATOM 5066 N N . ALA B 1 283 ? -2.476 -32.884 -5.687 1.00 17.47 258 ALA B N 1
ATOM 5067 C CA . ALA B 1 283 ? -3.926 -33.057 -5.481 1.00 18.99 258 ALA B CA 1
ATOM 5068 C C . ALA B 1 283 ? -4.552 -31.724 -5.079 1.00 18.30 258 ALA B C 1
ATOM 5069 O O . ALA B 1 283 ? -4.164 -31.132 -4.039 1.00 17.42 258 ALA B O 1
ATOM 5071 N N . ASP B 1 284 ? -5.534 -31.275 -5.840 1.00 16.22 259 ASP B N 1
ATOM 5072 C CA . ASP B 1 284 ? -6.296 -30.061 -5.493 1.00 17.21 259 ASP B CA 1
ATOM 5073 C C . ASP B 1 284 ? -7.497 -30.530 -4.696 1.00 16.91 259 ASP B C 1
ATOM 5074 O O . ASP B 1 284 ? -8.516 -30.906 -5.298 1.00 18.75 259 ASP B O 1
ATOM 5079 N N . GLU B 1 285 ? -7.393 -30.447 -3.372 1.00 16.21 260 GLU B N 1
ATOM 5080 C CA . GLU B 1 285 ? -8.442 -30.904 -2.431 1.00 17.27 260 GLU B CA 1
ATOM 5081 C C . GLU B 1 285 ? -9.136 -29.695 -1.806 1.00 17.50 260 GLU B C 1
ATOM 5082 O O . GLU B 1 285 ? -9.687 -29.832 -0.707 1.00 18.40 260 GLU B O 1
ATOM 5088 N N . ILE B 1 286 ? -9.163 -28.566 -2.519 1.00 17.15 261 ILE B N 1
ATOM 5089 C CA . ILE B 1 286 ? -9.831 -27.327 -2.044 1.00 16.44 261 ILE B CA 1
ATOM 5090 C C . ILE B 1 286 ? -11.304 -27.642 -1.793 1.00 18.81 261 ILE B C 1
ATOM 5091 O O . ILE B 1 286 ? -11.790 -27.279 -0.701 1.00 18.71 261 ILE B O 1
ATOM 5096 N N . GLN B 1 287 ? -11.970 -28.341 -2.725 1.00 19.78 262 GLN B N 1
ATOM 5097 C CA . GLN B 1 287 ? -13.403 -28.696 -2.599 1.00 21.30 262 GLN B CA 1
ATOM 5098 C C . GLN B 1 287 ? -13.571 -30.043 -1.884 1.00 20.77 262 GLN B C 1
ATOM 5099 O O . GLN B 1 287 ? -14.476 -30.153 -1.071 1.00 23.50 262 GLN B O 1
ATOM 5105 N N . SER B 1 288 ? -12.707 -31.014 -2.135 1.00 21.30 263 SER B N 1
ATOM 5106 C CA . SER B 1 288 ? -12.865 -32.422 -1.688 1.00 22.57 263 SER B CA 1
ATOM 5107 C C . SER B 1 288 ? -12.295 -32.655 -0.275 1.00 22.84 263 SER B C 1
ATOM 5108 O O . SER B 1 288 ? -12.632 -33.694 0.327 1.00 22.76 263 SER B O 1
ATOM 5111 N N . GLY B 1 289 ? -11.493 -31.730 0.251 1.00 21.02 264 GLY B N 1
ATOM 5112 C CA . GLY B 1 289 ? -10.796 -31.886 1.540 1.00 21.19 264 GLY B CA 1
ATOM 5113 C C . GLY B 1 289 ? -11.644 -31.637 2.787 1.00 21.48 264 GLY B C 1
ATOM 5114 O O . GLY B 1 289 ? -12.799 -31.191 2.673 1.00 23.52 264 GLY B O 1
ATOM 5115 N N . PHE B 1 290 ? -11.045 -31.876 3.966 1.00 20.95 265 PHE B N 1
ATOM 5116 C CA . PHE B 1 290 ? -11.619 -31.639 5.324 1.00 21.68 265 PHE B CA 1
ATOM 5117 C C . PHE B 1 290 ? -12.987 -32.344 5.446 1.00 21.92 265 PHE B C 1
ATOM 5118 O O . PHE B 1 290 ? -13.976 -31.696 5.686 1.00 20.07 265 PHE B O 1
ATOM 5126 N N . LEU B 1 291 ? -12.974 -33.670 5.261 1.00 21.10 266 LEU B N 1
ATOM 5127 C CA . LEU B 1 291 ? -14.048 -34.643 5.618 1.00 22.65 266 LEU B CA 1
ATOM 5128 C C . LEU B 1 291 ? -15.262 -34.533 4.705 1.00 21.40 266 LEU B C 1
ATOM 5129 O O . LEU B 1 291 ? -16.166 -35.324 4.883 1.00 21.69 266 LEU B O 1
ATOM 5134 N N . ARG B 1 292 ? -15.247 -33.636 3.725 1.00 21.15 267 ARG B N 1
ATOM 5135 C CA . ARG B 1 292 ? -16.346 -33.462 2.748 1.00 21.52 267 ARG B CA 1
ATOM 5136 C C . ARG B 1 292 ? -16.803 -34.834 2.215 1.00 20.69 267 ARG B C 1
ATOM 5137 O O . ARG B 1 292 ? -18.009 -35.010 2.034 1.00 22.02 267 ARG B O 1
ATOM 5145 N N . THR B 1 293 ? -15.863 -35.727 1.900 1.00 21.67 268 THR B N 1
ATOM 5146 C CA . THR B 1 293 ? -16.089 -37.033 1.226 1.00 23.01 268 THR B CA 1
ATOM 5147 C C . THR B 1 293 ? -16.190 -38.206 2.211 1.00 26.42 268 THR B C 1
ATOM 5148 O O . THR B 1 293 ? -16.341 -39.338 1.717 1.00 27.49 268 THR B O 1
ATOM 5152 N N . GLY B 1 294 ? -16.129 -37.975 3.526 1.00 24.96 269 GLY B N 1
ATOM 5153 C CA . GLY B 1 294 ? -16.157 -39.065 4.529 1.00 24.64 269 GLY B CA 1
ATOM 5154 C C . GLY B 1 294 ? -14.787 -39.639 4.843 1.00 23.86 269 GLY B C 1
ATOM 5155 O O . GLY B 1 294 ? -14.690 -40.604 5.644 1.00 25.36 269 GLY B O 1
ATOM 5156 N N . ASP B 1 295 ? -13.749 -39.066 4.241 1.00 25.03 270 ASP B N 1
ATOM 5157 C CA . ASP B 1 295 ? -12.323 -39.247 4.596 1.00 26.24 270 ASP B CA 1
ATOM 5158 C C . ASP B 1 295 ? -11.735 -37.858 4.868 1.00 24.20 270 ASP B C 1
ATOM 5159 O O . ASP B 1 295 ? -12.299 -36.898 4.397 1.00 26.37 270 ASP B O 1
ATOM 5164 N N . TRP B 1 296 ? -10.621 -37.749 5.567 1.00 24.27 271 TRP B N 1
ATOM 5165 C CA . TRP B 1 296 ? -10.029 -36.417 5.833 1.00 24.42 271 TRP B CA 1
ATOM 5166 C C . TRP B 1 296 ? -9.773 -35.750 4.475 1.00 24.23 271 TRP B C 1
ATOM 5167 O O . TRP B 1 296 ? -10.188 -34.598 4.297 1.00 23.31 271 TRP B O 1
ATOM 5178 N N . PHE B 1 297 ? -9.181 -36.489 3.537 1.00 22.53 272 PHE B N 1
ATOM 5179 C CA . PHE B 1 297 ? -8.971 -36.059 2.129 1.00 22.30 272 PHE B CA 1
ATOM 5180 C C . PHE B 1 297 ? -9.466 -37.158 1.191 1.00 23.19 272 PHE B C 1
ATOM 5181 O O . PHE B 1 297 ? -9.345 -38.339 1.516 1.00 23.40 272 PHE B O 1
ATOM 5189 N N . ALA B 1 298 ? -10.024 -36.766 0.058 1.00 21.83 273 ALA B N 1
ATOM 5190 C CA . ALA B 1 298 ? -10.539 -37.690 -0.972 1.00 23.65 273 ALA B CA 1
ATOM 5191 C C . ALA B 1 298 ? -9.438 -38.636 -1.450 1.00 24.10 273 ALA B C 1
ATOM 5192 O O . ALA B 1 298 ? -9.775 -39.781 -1.836 1.00 27.87 273 ALA B O 1
ATOM 5194 N N . SER B 1 299 ? -8.186 -38.182 -1.455 1.00 23.29 274 SER B N 1
ATOM 5195 C CA . SER B 1 299 ? -6.990 -38.997 -1.787 1.00 25.22 274 SER B CA 1
ATOM 5196 C C . SER B 1 299 ? -6.976 -40.276 -0.938 1.00 24.67 274 SER B C 1
ATOM 5197 O O . SER B 1 299 ? -6.487 -41.302 -1.429 1.00 22.77 274 SER B O 1
ATOM 5200 N N . ASP B 1 300 ? -7.450 -40.208 0.307 1.00 25.52 275 ASP B N 1
ATOM 5201 C CA . ASP B 1 300 ? -7.395 -41.345 1.279 1.00 28.27 275 ASP B CA 1
ATOM 5202 C C . ASP B 1 300 ? -8.240 -42.543 0.836 1.00 28.74 275 ASP B C 1
ATOM 5203 O O . ASP B 1 300 ? -7.903 -43.651 1.268 1.00 30.73 275 ASP B O 1
ATOM 5208 N N . ALA B 1 301 ? -9.305 -42.359 0.057 1.00 26.52 276 ALA B N 1
ATOM 5209 C CA . ALA B 1 301 ? -10.205 -43.468 -0.317 1.00 32.07 276 ALA B CA 1
ATOM 5210 C C . ALA B 1 301 ? -9.422 -44.489 -1.151 1.00 36.77 276 ALA B C 1
ATOM 5211 O O . ALA B 1 301 ? -9.722 -45.682 -0.998 1.00 43.56 276 ALA B O 1
ATOM 5213 N N . GLU B 1 302 ? -8.439 -44.058 -1.955 1.00 36.77 277 GLU B N 1
ATOM 5214 C CA . GLU B 1 302 ? -7.561 -44.985 -2.729 1.00 43.52 277 GLU B CA 1
ATOM 5215 C C . GLU B 1 302 ? -6.146 -45.006 -2.136 1.00 37.90 277 GLU B C 1
ATOM 5216 O O . GLU B 1 302 ? -5.256 -45.611 -2.747 1.00 39.33 277 GLU B O 1
ATOM 5222 N N . GLY B 1 303 ? -5.955 -44.418 -0.958 1.00 33.59 278 GLY B N 1
ATOM 5223 C CA . GLY B 1 303 ? -4.647 -44.371 -0.280 1.00 34.82 278 GLY B CA 1
ATOM 5224 C C . GLY B 1 303 ? -3.570 -43.826 -1.198 1.00 33.52 278 GLY B C 1
ATOM 5225 O O . GLY B 1 303 ? -2.428 -44.284 -1.080 1.00 33.11 278 GLY B O 1
ATOM 5226 N N . VAL B 1 304 ? -3.926 -42.885 -2.086 1.00 30.61 279 VAL B N 1
ATOM 5227 C CA . VAL B 1 304 ? -2.943 -42.086 -2.881 1.00 26.44 279 VAL B CA 1
ATOM 5228 C C . VAL B 1 304 ? -2.261 -41.113 -1.902 1.00 22.41 279 VAL B C 1
ATOM 5229 O O . VAL B 1 304 ? -2.956 -40.501 -1.055 1.00 21.67 279 VAL B O 1
ATOM 5233 N N . ILE B 1 305 ? -0.945 -40.978 -2.001 1.00 22.38 280 ILE B N 1
ATOM 5234 C CA . ILE B 1 305 ? -0.140 -40.008 -1.215 1.00 22.02 280 ILE B CA 1
ATOM 5235 C C . ILE B 1 305 ? 0.404 -38.939 -2.165 1.00 20.83 280 ILE B C 1
ATOM 5236 O O . ILE B 1 305 ? 1.484 -39.095 -2.720 1.00 19.23 280 ILE B O 1
ATOM 5241 N N . PRO B 1 306 ? -0.313 -37.804 -2.348 1.00 20.25 281 PRO B N 1
ATOM 5242 C CA . PRO B 1 306 ? 0.196 -36.708 -3.170 1.00 20.01 281 PRO B CA 1
ATOM 5243 C C . PRO B 1 306 ? 1.503 -36.126 -2.640 1.00 18.19 281 PRO B C 1
ATOM 5244 O O . PRO B 1 306 ? 1.663 -36.067 -1.452 1.00 19.61 281 PRO B O 1
ATOM 5248 N N . ASP B 1 307 ? 2.356 -35.630 -3.532 1.00 16.59 282 ASP B N 1
ATOM 5249 C CA . ASP B 1 307 ? 3.568 -34.852 -3.161 1.00 17.67 282 ASP B CA 1
ATOM 5250 C C . ASP B 1 307 ? 3.165 -33.502 -2.548 1.00 17.36 282 ASP B C 1
ATOM 5251 O O . ASP B 1 307 ? 3.866 -33.025 -1.661 1.00 16.08 282 ASP B O 1
ATOM 5256 N N . VAL B 1 308 ? 2.103 -32.888 -3.073 1.00 15.91 283 VAL B N 1
ATOM 5257 C CA . VAL B 1 308 ? 1.610 -31.546 -2.650 1.00 16.03 283 VAL B CA 1
ATOM 5258 C C . VAL B 1 308 ? 0.098 -31.609 -2.670 1.00 16.51 283 VAL B C 1
ATOM 5259 O O . VAL B 1 308 ? -0.441 -32.273 -3.590 1.00 16.75 283 VAL B O 1
ATOM 5263 N N . ILE B 1 309 ? -0.544 -30.986 -1.676 1.00 16.66 284 ILE B N 1
ATOM 5264 C CA . ILE B 1 309 ? -2.018 -30.870 -1.573 1.00 18.04 284 ILE B CA 1
ATOM 5265 C C . ILE B 1 309 ? -2.370 -29.411 -1.333 1.00 18.24 284 ILE B C 1
ATOM 5266 O O . ILE B 1 309 ? -1.740 -28.762 -0.480 1.00 15.73 284 ILE B O 1
ATOM 5271 N N . THR B 1 310 ? -3.356 -28.917 -2.062 1.00 16.65 285 THR B N 1
ATOM 5272 C CA . THR B 1 310 ? -3.952 -27.588 -1.820 1.00 16.45 285 THR B CA 1
ATOM 5273 C C . THR B 1 310 ? -5.225 -27.822 -1.044 1.00 17.56 285 THR B C 1
ATOM 5274 O O . THR B 1 310 ? -5.978 -28.753 -1.403 1.00 17.46 285 THR B O 1
ATOM 5278 N N . THR B 1 311 ? -5.448 -26.992 -0.034 1.00 16.92 286 THR B N 1
ATOM 5279 C CA . THR B 1 311 ? -6.688 -26.961 0.762 1.00 18.75 286 THR B CA 1
ATOM 5280 C C . THR B 1 311 ? -7.190 -25.523 0.910 1.00 17.36 286 THR B C 1
ATOM 5281 O O . THR B 1 311 ? -6.390 -24.592 0.819 1.00 15.45 286 THR B O 1
ATOM 5285 N N . ALA B 1 312 ? -8.493 -25.391 1.127 1.00 18.34 287 ALA B N 1
ATOM 5286 C CA . ALA B 1 312 ? -9.183 -24.114 1.390 1.00 20.97 287 ALA B CA 1
ATOM 5287 C C . ALA B 1 312 ? -10.596 -24.461 1.857 1.00 21.78 287 ALA B C 1
ATOM 5288 O O . ALA B 1 312 ? -10.755 -25.495 2.534 1.00 20.27 287 ALA B O 1
ATOM 5290 N N . LYS B 1 313 ? -11.588 -23.638 1.520 1.00 24.03 288 LYS B N 1
ATOM 5291 C CA . LYS B 1 313 ? -13.028 -23.905 1.818 1.00 24.20 288 LYS B CA 1
ATOM 5292 C C . LYS B 1 313 ? -13.270 -24.402 3.259 1.00 23.11 288 LYS B C 1
ATOM 5293 O O . LYS B 1 313 ? -13.300 -23.562 4.177 1.00 29.06 288 LYS B O 1
ATOM 5299 N N . GLY B 1 314 ? -13.499 -25.689 3.471 1.00 23.28 289 GLY B N 1
ATOM 5300 C CA . GLY B 1 314 ? -13.874 -26.263 4.783 1.00 21.63 289 GLY B CA 1
ATOM 5301 C C . GLY B 1 314 ? -12.812 -26.062 5.878 1.00 25.43 289 GLY B C 1
ATOM 5302 O O . GLY B 1 314 ? -13.159 -26.186 7.069 1.00 24.39 289 GLY B O 1
ATOM 5303 N N . ILE B 1 315 ? -11.575 -25.689 5.516 1.00 23.31 290 ILE B N 1
ATOM 5304 C CA . ILE B 1 315 ? -10.431 -25.548 6.474 1.00 22.08 290 ILE B CA 1
ATOM 5305 C C . ILE B 1 315 ? -10.754 -24.639 7.678 1.00 21.44 290 ILE B C 1
ATOM 5306 O O . ILE B 1 315 ? -10.358 -24.995 8.801 1.00 22.08 290 ILE B O 1
ATOM 5311 N N . ALA B 1 316 ? -11.450 -23.521 7.504 1.00 20.90 291 ALA B N 1
ATOM 5312 C CA . ALA B 1 316 ? -11.465 -22.442 8.519 1.00 21.28 291 ALA B CA 1
ATOM 5313 C C . ALA B 1 316 ? -12.881 -21.994 8.879 1.00 19.65 291 ALA B C 1
ATOM 5314 O O . ALA B 1 316 ? -13.044 -20.890 9.342 1.00 20.91 291 ALA B O 1
ATOM 5316 N N . GLY B 1 317 ? -13.855 -22.878 8.772 1.00 19.40 292 GLY B N 1
ATOM 5317 C CA . GLY B 1 317 ? -15.242 -22.621 9.192 1.00 19.90 292 GLY B CA 1
ATOM 5318 C C . GLY B 1 317 ? -15.879 -21.426 8.520 1.00 19.88 292 GLY B C 1
ATOM 5319 O O . GLY B 1 317 ? -16.758 -20.874 9.140 1.00 21.72 292 GLY B O 1
ATOM 5320 N N . GLY B 1 318 ? -15.441 -21.051 7.312 1.00 20.68 293 GLY B N 1
ATOM 5321 C CA . GLY B 1 318 ? -15.938 -19.898 6.547 1.00 19.22 293 GLY B CA 1
ATOM 5322 C C . GLY B 1 318 ? -14.972 -18.726 6.512 1.00 20.86 293 GLY B C 1
ATOM 5323 O O . GLY B 1 318 ? -15.239 -17.768 5.771 1.00 20.94 293 GLY B O 1
ATOM 5324 N N . MET B 1 319 ? -13.949 -18.703 7.361 1.00 20.67 294 MET B N 1
ATOM 5325 C CA . MET B 1 319 ? -12.958 -17.596 7.340 1.00 18.77 294 MET B CA 1
ATOM 5326 C C . MET B 1 319 ? -12.011 -17.787 6.155 1.00 17.57 294 MET B C 1
ATOM 5327 O O . MET B 1 319 ? -11.733 -18.908 5.757 1.00 15.65 294 MET B O 1
ATOM 5332 N N . PRO B 1 320 ? -11.446 -16.697 5.579 1.00 17.73 295 PRO B N 1
ATOM 5333 C CA . PRO B 1 320 ? -10.583 -16.820 4.397 1.00 18.41 295 PRO B CA 1
ATOM 5334 C C . PRO B 1 320 ? -9.170 -17.338 4.725 1.00 18.46 295 PRO B C 1
ATOM 5335 O O . PRO B 1 320 ? -8.350 -16.588 5.234 1.00 22.04 295 PRO B O 1
ATOM 5339 N N . LEU B 1 321 ? -8.941 -18.622 4.461 1.00 17.44 296 LEU B N 1
ATOM 5340 C CA . LEU B 1 321 ? -7.653 -19.310 4.655 1.00 15.90 296 LEU B CA 1
ATOM 5341 C C . LEU B 1 321 ? -7.523 -20.342 3.543 1.00 15.67 296 LEU B C 1
ATOM 5342 O O . LEU B 1 321 ? -8.538 -20.991 3.160 1.00 17.27 296 LEU B O 1
ATOM 5347 N N . SER B 1 322 ? -6.292 -20.569 3.117 1.00 14.97 297 SER B N 1
ATOM 5348 C CA . SER B 1 322 ? -5.951 -21.662 2.191 1.00 14.56 297 SER B CA 1
ATOM 5349 C C . SER B 1 322 ? -4.550 -22.124 2.553 1.00 14.56 297 SER B C 1
ATOM 5350 O O . SER B 1 322 ? -3.874 -21.440 3.369 1.00 14.80 297 SER B O 1
ATOM 5353 N N . ALA B 1 323 ? -4.128 -23.237 1.996 1.00 14.07 298 ALA B N 1
ATOM 5354 C CA . ALA B 1 323 ? -2.849 -23.855 2.360 1.00 13.25 298 ALA B CA 1
ATOM 5355 C C . ALA B 1 323 ? -2.295 -24.685 1.213 1.00 14.04 298 ALA B C 1
ATOM 5356 O O . ALA B 1 323 ? -3.042 -25.224 0.377 1.00 13.39 298 ALA B O 1
ATOM 5358 N N . VAL B 1 324 ? -0.982 -24.798 1.230 1.00 15.80 299 VAL B N 1
ATOM 5359 C CA . VAL B 1 324 ? -0.216 -25.715 0.381 1.00 15.66 299 VAL B CA 1
ATOM 5360 C C . VAL B 1 324 ? 0.599 -26.560 1.337 1.00 16.30 299 VAL B C 1
ATOM 5361 O O . VAL B 1 324 ? 1.385 -25.983 2.137 1.00 14.86 299 VAL B O 1
ATOM 5365 N N . THR B 1 325 ? 0.382 -27.868 1.281 1.00 15.26 300 THR B N 1
ATOM 5366 C CA . THR B 1 325 ? 1.124 -28.784 2.165 1.00 15.12 300 THR B CA 1
ATOM 5367 C C . THR B 1 325 ? 1.864 -29.765 1.286 1.00 16.64 300 THR B C 1
ATOM 5368 O O . THR B 1 325 ? 1.197 -30.363 0.383 1.00 17.08 300 THR B O 1
ATOM 5372 N N . GLY B 1 326 ? 3.141 -30.035 1.553 1.00 15.00 301 GLY B N 1
ATOM 5373 C CA . GLY B 1 326 ? 3.829 -31.000 0.704 1.00 16.05 301 GLY B CA 1
ATOM 5374 C C . GLY B 1 326 ? 5.085 -31.534 1.326 1.00 14.95 301 GLY B C 1
ATOM 5375 O O . GLY B 1 326 ? 5.390 -31.112 2.425 1.00 14.75 301 GLY B O 1
ATOM 5376 N N . ARG B 1 327 ? 5.744 -32.436 0.611 1.00 17.63 302 ARG B N 1
ATOM 5377 C CA . ARG B 1 327 ? 7.100 -32.948 0.950 1.00 18.39 302 ARG B CA 1
ATOM 5378 C C . ARG B 1 327 ? 7.989 -31.774 1.336 1.00 19.25 302 ARG B C 1
ATOM 5379 O O . ARG B 1 327 ? 8.060 -30.750 0.582 1.00 17.82 302 ARG B O 1
ATOM 5387 N N . ALA B 1 328 ? 8.678 -31.888 2.465 1.00 21.10 303 ALA B N 1
ATOM 5388 C CA . ALA B 1 328 ? 9.489 -30.779 3.017 1.00 19.25 303 ALA B CA 1
ATOM 5389 C C . ALA B 1 328 ? 10.465 -30.260 1.937 1.00 20.33 303 ALA B C 1
ATOM 5390 O O . ALA B 1 328 ? 10.595 -29.020 1.776 1.00 19.72 303 ALA B O 1
ATOM 5392 N N . GLU B 1 329 ? 11.102 -31.140 1.164 1.00 19.24 304 GLU B N 1
ATOM 5393 C CA . GLU B 1 329 ? 12.151 -30.749 0.192 1.00 20.63 304 GLU B CA 1
ATOM 5394 C C . GLU B 1 329 ? 11.515 -29.965 -0.966 1.00 19.58 304 GLU B C 1
ATOM 5395 O O . GLU B 1 329 ? 12.176 -29.037 -1.493 1.00 20.54 304 GLU B O 1
ATOM 5401 N N . ILE B 1 330 ? 10.261 -30.251 -1.316 1.00 18.55 305 ILE B N 1
ATOM 5402 C CA . ILE B 1 330 ? 9.544 -29.463 -2.356 1.00 18.35 305 ILE B CA 1
ATOM 5403 C C . ILE B 1 330 ? 9.204 -28.087 -1.778 1.00 16.74 305 ILE B C 1
ATOM 5404 O O . ILE B 1 330 ? 9.565 -27.043 -2.411 1.00 19.02 305 ILE B O 1
ATOM 5409 N N . MET B 1 331 ? 8.554 -28.066 -0.629 1.00 16.38 306 MET B N 1
ATOM 5410 C CA . MET B 1 331 ? 8.083 -26.815 0.023 1.00 17.42 306 MET B CA 1
ATOM 5411 C C . MET B 1 331 ? 9.281 -25.917 0.329 1.00 16.96 306 MET B C 1
ATOM 5412 O O . MET B 1 331 ? 9.092 -24.702 0.235 1.00 16.26 306 MET B O 1
ATOM 5417 N N . ASP B 1 332 ? 10.481 -26.482 0.567 1.00 16.45 307 ASP B N 1
ATOM 5418 C CA . ASP B 1 332 ? 11.688 -25.674 0.897 1.00 17.90 307 ASP B CA 1
ATOM 5419 C C . ASP B 1 332 ? 12.449 -25.188 -0.343 1.00 17.20 307 ASP B C 1
ATOM 5420 O O . ASP B 1 332 ? 13.446 -24.468 -0.140 1.00 16.38 307 ASP B O 1
ATOM 5425 N N . ALA B 1 333 ? 12.038 -25.531 -1.573 1.00 17.03 308 ALA B N 1
ATOM 5426 C CA . ALA B 1 333 ? 12.805 -25.144 -2.782 1.00 15.50 308 ALA B CA 1
ATOM 5427 C C . ALA B 1 333 ? 12.845 -23.627 -2.872 1.00 15.73 308 ALA B C 1
ATOM 5428 O O . ALA B 1 333 ? 13.896 -23.067 -3.126 1.00 16.39 308 ALA B O 1
ATOM 5430 N N . PRO B 1 334 ? 11.709 -22.893 -2.724 1.00 15.58 309 PRO B N 1
ATOM 5431 C CA . PRO B 1 334 ? 11.765 -21.432 -2.815 1.00 16.49 309 PRO B CA 1
ATOM 5432 C C . PRO B 1 334 ? 12.626 -20.827 -1.702 1.00 15.86 309 PRO B C 1
ATOM 5433 O O . PRO B 1 334 ? 12.566 -21.291 -0.593 1.00 16.95 309 PRO B O 1
ATOM 5437 N N . GLY B 1 335 ? 13.339 -19.761 -2.018 1.00 17.29 310 GLY B N 1
ATOM 5438 C CA . GLY B 1 335 ? 14.262 -19.105 -1.089 1.00 18.69 310 GLY B CA 1
ATOM 5439 C C . GLY B 1 335 ? 13.526 -18.132 -0.189 1.00 20.58 310 GLY B C 1
ATOM 5440 O O . GLY B 1 335 ? 12.312 -17.886 -0.358 1.00 21.43 310 GLY B O 1
ATOM 5441 N N . PRO B 1 336 ? 14.278 -17.501 0.734 1.00 23.33 311 PRO B N 1
ATOM 5442 C CA . PRO B 1 336 ? 13.723 -16.574 1.711 1.00 22.54 311 PRO B CA 1
ATOM 5443 C C . PRO B 1 336 ? 12.979 -15.436 1.011 1.00 19.92 311 PRO B C 1
ATOM 5444 O O . PRO B 1 336 ? 13.522 -14.821 0.101 1.00 18.66 311 PRO B O 1
ATOM 5448 N N . GLY B 1 337 ? 11.732 -15.224 1.416 1.00 17.70 312 GLY B N 1
ATOM 5449 C CA . GLY B 1 337 ? 10.848 -14.193 0.842 1.00 18.99 312 GLY B CA 1
ATOM 5450 C C . GLY B 1 337 ? 10.268 -14.554 -0.523 1.00 17.40 312 GLY B C 1
ATOM 5451 O O . GLY B 1 337 ? 9.508 -13.732 -1.047 1.00 16.34 312 GLY B O 1
ATOM 5452 N N . ALA B 1 338 ? 10.544 -15.730 -1.072 1.00 16.92 313 ALA B N 1
ATOM 5453 C CA . ALA B 1 338 ? 10.078 -16.123 -2.434 1.00 17.35 313 ALA B CA 1
ATOM 5454 C C . ALA B 1 338 ? 8.601 -16.509 -2.456 1.00 16.45 313 ALA B C 1
ATOM 5455 O O . ALA B 1 338 ? 8.057 -16.617 -3.542 1.00 16.54 313 ALA B O 1
ATOM 5457 N N . LEU B 1 339 ? 7.998 -16.848 -1.321 1.00 16.00 314 LEU B N 1
ATOM 5458 C CA . LEU B 1 339 ? 6.543 -17.056 -1.185 1.00 17.60 314 LEU B CA 1
ATOM 5459 C C . LEU B 1 339 ? 6.061 -15.988 -0.226 1.00 20.17 314 LEU B C 1
ATOM 5460 O O . LEU B 1 339 ? 6.849 -15.602 0.663 1.00 23.45 314 LEU B O 1
ATOM 5465 N N . GLY B 1 340 ? 4.806 -15.580 -0.368 1.00 20.35 315 GLY B N 1
ATOM 5466 C CA . GLY B 1 340 ? 4.278 -14.584 0.565 1.00 22.34 315 GLY B CA 1
ATOM 5467 C C . GLY B 1 340 ? 2.896 -14.144 0.186 1.00 23.86 315 GLY B C 1
ATOM 5468 O O . GLY B 1 340 ? 2.150 -14.930 -0.426 1.00 21.61 315 GLY B O 1
ATOM 5469 N N . GLY B 1 341 ? 2.634 -12.870 0.459 1.00 24.63 316 GLY B N 1
ATOM 5470 C CA . GLY B 1 341 ? 1.302 -12.272 0.405 1.00 23.27 316 GLY B CA 1
ATOM 5471 C C . GLY B 1 341 ? 1.041 -11.599 1.739 1.00 22.36 316 GLY B C 1
ATOM 5472 O O . GLY B 1 341 ? 1.551 -12.032 2.758 1.00 24.75 316 GLY B O 1
ATOM 5473 N N . THR B 1 342 ? 0.343 -10.501 1.740 1.00 20.25 317 THR B N 1
ATOM 5474 C CA . THR B 1 342 ? 0.216 -9.696 2.976 1.00 17.76 317 THR B CA 1
ATOM 5475 C C . THR B 1 342 ? -0.595 -10.465 4.026 1.00 17.91 317 THR B C 1
ATOM 5476 O O . THR B 1 342 ? -0.154 -10.570 5.225 1.00 15.44 317 THR B O 1
ATOM 5480 N N . TYR B 1 343 ? -1.769 -10.947 3.642 1.00 16.07 318 TYR B N 1
ATOM 5481 C CA . TYR B 1 343 ? -2.773 -11.442 4.616 1.00 18.72 318 TYR B CA 1
ATOM 5482 C C . TYR B 1 343 ? -2.609 -12.920 4.947 1.00 18.74 318 TYR B C 1
ATOM 5483 O O . TYR B 1 343 ? -3.251 -13.354 5.965 1.00 19.02 318 TYR B O 1
ATOM 5492 N N . GLY B 1 344 ? -1.840 -13.667 4.143 1.00 17.41 319 GLY B N 1
ATOM 5493 C CA . GLY B 1 344 ? -1.880 -15.138 4.150 1.00 17.46 319 GLY B CA 1
ATOM 5494 C C . GLY B 1 344 ? -1.763 -15.718 5.551 1.00 16.28 319 GLY B C 1
ATOM 5495 O O . GLY B 1 344 ? -0.936 -15.239 6.344 1.00 18.02 319 GLY B O 1
ATOM 5496 N N . GLY B 1 345 ? -2.585 -16.700 5.898 1.00 17.13 320 GLY B N 1
ATOM 5497 C CA . GLY B 1 345 ? -2.477 -17.267 7.255 1.00 16.76 320 GLY B CA 1
ATOM 5498 C C . GLY B 1 345 ? -2.906 -16.250 8.292 1.00 16.49 320 GLY B C 1
ATOM 5499 O O . GLY B 1 345 ? -2.241 -16.126 9.345 1.00 15.99 320 GLY B O 1
ATOM 5500 N N . ASN B 1 346 ? -4.019 -15.569 8.030 1.00 16.26 321 ASN B N 1
ATOM 5501 C CA . ASN B 1 346 ? -4.509 -14.530 8.955 1.00 16.25 321 ASN B CA 1
ATOM 5502 C C . ASN B 1 346 ? -4.721 -15.186 10.323 1.00 16.75 321 ASN B C 1
ATOM 5503 O O . ASN B 1 346 ? -5.310 -16.262 10.415 1.00 17.72 321 ASN B O 1
ATOM 5508 N N . PRO B 1 347 ? -4.275 -14.568 11.428 1.00 19.60 322 PRO B N 1
ATOM 5509 C CA . PRO B 1 347 ? -4.390 -15.181 12.755 1.00 18.29 322 PRO B CA 1
ATOM 5510 C C . PRO B 1 347 ? -5.827 -15.444 13.215 1.00 17.86 322 PRO B C 1
ATOM 5511 O O . PRO B 1 347 ? -6.064 -16.416 13.878 1.00 16.12 322 PRO B O 1
ATOM 5515 N N . VAL B 1 348 ? -6.758 -14.586 12.852 1.00 17.10 323 VAL B N 1
ATOM 5516 C CA . VAL B 1 348 ? -8.198 -14.811 13.141 1.00 19.45 323 VAL B CA 1
ATOM 5517 C C . VAL B 1 348 ? -8.666 -16.033 12.335 1.00 18.58 323 VAL B C 1
ATOM 5518 O O . VAL B 1 348 ? -9.298 -16.932 12.909 1.00 17.47 323 VAL B O 1
ATOM 5522 N N . ALA B 1 349 ? -8.270 -16.152 11.070 1.00 18.73 324 ALA B N 1
ATOM 5523 C CA . ALA B 1 349 ? -8.694 -17.309 10.244 1.00 16.60 324 ALA B CA 1
ATOM 5524 C C . ALA B 1 349 ? -8.017 -18.567 10.792 1.00 16.91 324 ALA B C 1
ATOM 5525 O O . ALA B 1 349 ? -8.647 -19.643 10.801 1.00 18.67 324 ALA B O 1
ATOM 5527 N N . CYS B 1 350 ? -6.770 -18.464 11.252 1.00 16.78 325 CYS B N 1
ATOM 5528 C CA . CYS B 1 350 ? -6.032 -19.628 11.823 1.00 18.77 325 CYS B CA 1
ATOM 5529 C C . CYS B 1 350 ? -6.696 -20.118 13.116 1.00 18.89 325 CYS B C 1
ATOM 5530 O O . CYS B 1 350 ? -6.806 -21.348 13.282 1.00 21.51 325 CYS B O 1
ATOM 5533 N N . ALA B 1 351 ? -7.170 -19.194 13.949 1.00 19.96 326 ALA B N 1
ATOM 5534 C CA . ALA B 1 351 ? -7.871 -19.504 15.209 1.00 19.44 326 ALA B CA 1
ATOM 5535 C C . ALA B 1 351 ? -9.175 -20.201 14.843 1.00 19.83 326 ALA B C 1
ATOM 5536 O O . ALA B 1 351 ? -9.524 -21.211 15.514 1.00 21.06 326 ALA B O 1
ATOM 5538 N N . ALA B 1 352 ? -9.871 -19.675 13.831 1.00 18.09 327 ALA B N 1
ATOM 5539 C CA . ALA B 1 352 ? -11.109 -20.285 13.287 1.00 19.39 327 ALA B CA 1
ATOM 5540 C C . ALA B 1 352 ? -10.835 -21.739 12.859 1.00 19.10 327 ALA B C 1
ATOM 5541 O O . ALA B 1 352 ? -11.605 -22.632 13.268 1.00 19.21 327 ALA B O 1
ATOM 5543 N N . ALA B 1 353 ? -9.775 -21.979 12.084 1.00 18.04 328 ALA B N 1
ATOM 5544 C CA . ALA B 1 353 ? -9.448 -23.314 11.528 1.00 18.99 328 ALA B CA 1
ATOM 5545 C C . ALA B 1 353 ? -9.114 -24.313 12.650 1.00 18.83 328 ALA B C 1
ATOM 5546 O O . ALA B 1 353 ? -9.597 -25.462 12.619 1.00 17.96 328 ALA B O 1
ATOM 5548 N N . LEU B 1 354 ? -8.356 -23.864 13.639 1.00 19.23 329 LEU B N 1
ATOM 5549 C CA . LEU B 1 354 ? -7.954 -24.714 14.789 1.00 19.70 329 LEU B CA 1
ATOM 5550 C C . LEU B 1 354 ? -9.200 -25.149 15.546 1.00 18.90 329 LEU B C 1
ATOM 5551 O O . LEU B 1 354 ? -9.292 -26.357 15.886 1.00 19.74 329 LEU B O 1
ATOM 5556 N N . ALA B 1 355 ? -10.164 -24.238 15.705 1.00 19.15 330 ALA B N 1
ATOM 5557 C CA . ALA B 1 355 ? -11.448 -24.500 16.383 1.00 20.61 330 ALA B CA 1
ATOM 5558 C C . ALA B 1 355 ? -12.302 -25.444 15.528 1.00 19.55 330 ALA B C 1
ATOM 5559 O O . ALA B 1 355 ? -12.821 -26.392 16.095 1.00 20.24 330 ALA B O 1
ATOM 5561 N N . ALA B 1 356 ? -12.388 -25.212 14.218 1.00 19.39 331 ALA B N 1
ATOM 5562 C CA . ALA B 1 356 ? -13.220 -26.009 13.272 1.00 20.81 331 ALA B CA 1
ATOM 5563 C C . ALA B 1 356 ? -12.684 -27.447 13.192 1.00 18.77 331 ALA B C 1
ATOM 5564 O O . ALA B 1 356 ? -13.480 -28.365 13.201 1.00 21.81 331 ALA B O 1
ATOM 5566 N N . ILE B 1 357 ? -11.375 -27.608 13.110 1.00 17.57 332 ILE B N 1
ATOM 5567 C CA . ILE B 1 357 ? -10.736 -28.938 12.946 1.00 20.22 332 ILE B CA 1
ATOM 5568 C C . ILE B 1 357 ? -11.045 -29.768 14.200 1.00 20.94 332 ILE B C 1
ATOM 5569 O O . ILE B 1 357 ? -11.483 -30.934 14.052 1.00 22.04 332 ILE B O 1
ATOM 5574 N N . GLU B 1 358 ? -10.870 -29.176 15.374 1.00 20.67 333 GLU B N 1
ATOM 5575 C CA . GLU B 1 358 ? -11.202 -29.844 16.657 1.00 22.51 333 GLU B CA 1
ATOM 5576 C C . GLU B 1 358 ? -12.677 -30.237 16.677 1.00 21.01 333 GLU B C 1
ATOM 5577 O O . GLU B 1 358 ? -12.998 -31.367 17.144 1.00 20.84 333 GLU B O 1
ATOM 5583 N N . VAL B 1 359 ? -13.566 -29.343 16.268 1.00 19.71 334 VAL B N 1
ATOM 5584 C CA . VAL B 1 359 ? -15.018 -29.664 16.151 1.00 21.36 334 VAL B CA 1
ATOM 5585 C C . VAL B 1 359 ? -15.190 -30.910 15.268 1.00 22.87 334 VAL B C 1
ATOM 5586 O O . VAL B 1 359 ? -15.943 -31.845 15.660 1.00 23.38 334 VAL B O 1
ATOM 5590 N N . MET B 1 360 ? -14.517 -30.951 14.118 1.00 24.20 335 MET B N 1
ATOM 5591 C CA . MET B 1 360 ? -14.628 -32.067 13.154 1.00 25.74 335 MET B CA 1
ATOM 5592 C C . MET B 1 360 ? -14.329 -33.378 13.896 1.00 28.18 335 MET B C 1
ATOM 5593 O O . MET B 1 360 ? -15.058 -34.374 13.650 1.00 24.99 335 MET B O 1
ATOM 5598 N N . GLU B 1 361 ? -13.304 -33.389 14.769 1.00 27.66 336 GLU B N 1
ATOM 5599 C CA . GLU B 1 361 ? -12.939 -34.582 15.584 1.00 26.72 336 GLU B CA 1
ATOM 5600 C C . GLU B 1 361 ? -14.014 -34.823 16.656 1.00 26.47 336 GLU B C 1
ATOM 5601 O O . GLU B 1 361 ? -14.578 -35.926 16.696 1.00 25.43 336 GLU B O 1
ATOM 5607 N N . GLN B 1 362 ? -14.273 -33.824 17.501 1.00 26.70 337 GLN B N 1
ATOM 5608 C CA . GLN B 1 362 ? -15.168 -33.913 18.682 1.00 27.39 337 GLN B CA 1
ATOM 5609 C C . GLN B 1 362 ? -16.564 -34.362 18.273 1.00 27.58 337 GLN B C 1
ATOM 5610 O O . GLN B 1 362 ? -17.110 -35.245 18.966 1.00 25.32 337 GLN B O 1
ATOM 5616 N N . ALA B 1 363 ? -17.121 -33.755 17.221 1.00 26.37 338 ALA B N 1
ATOM 5617 C CA . ALA B 1 363 ? -18.495 -34.037 16.749 1.00 25.54 338 ALA B CA 1
ATOM 5618 C C . ALA B 1 363 ? -18.519 -35.237 15.785 1.00 24.82 338 ALA B C 1
ATOM 5619 O O . ALA B 1 363 ? -19.624 -35.547 15.250 1.00 25.45 338 ALA B O 1
ATOM 5621 N N . ASP B 1 364 ? -17.376 -35.906 15.575 1.00 24.95 339 ASP B N 1
ATOM 5622 C CA . ASP B 1 364 ? -17.238 -37.069 14.661 1.00 30.85 339 ASP B CA 1
ATOM 5623 C C . ASP B 1 364 ? -17.882 -36.748 13.303 1.00 29.48 339 ASP B C 1
ATOM 5624 O O . ASP B 1 364 ? -18.753 -37.532 12.813 1.00 25.14 339 ASP B O 1
ATOM 5629 N N . LEU B 1 365 ? -17.469 -35.652 12.662 1.00 28.01 340 LEU B N 1
ATOM 5630 C CA . LEU B 1 365 ? -18.127 -35.251 11.402 1.00 26.81 340 LEU B CA 1
ATOM 5631 C C . LEU B 1 365 ? -17.785 -36.275 10.311 1.00 26.17 340 LEU B C 1
ATOM 5632 O O . LEU B 1 365 ? -18.574 -36.343 9.353 1.00 25.66 340 LEU B O 1
ATOM 5637 N N . LYS B 1 366 ? -16.701 -37.058 10.459 1.00 24.42 341 LYS B N 1
ATOM 5638 C CA . LYS B 1 366 ? -16.325 -38.122 9.498 1.00 26.96 341 LYS B CA 1
ATOM 5639 C C . LYS B 1 366 ? -17.495 -39.106 9.431 1.00 26.46 341 LYS B C 1
ATOM 5640 O O . LYS B 1 366 ? -18.009 -39.321 8.329 1.00 29.03 341 LYS B O 1
ATOM 5646 N N . THR B 1 367 ? -17.992 -39.564 10.580 1.00 24.21 342 THR B N 1
ATOM 5647 C CA . THR B 1 367 ? -19.138 -40.504 10.609 1.00 26.47 342 THR B CA 1
ATOM 5648 C C . THR B 1 367 ? -20.375 -39.783 10.069 1.00 26.73 342 THR B C 1
ATOM 5649 O O . THR B 1 367 ? -21.157 -40.423 9.337 1.00 28.59 342 THR B O 1
ATOM 5653 N N . ARG B 1 368 ? -20.543 -38.494 10.354 1.00 24.41 343 ARG B N 1
ATOM 5654 C CA . ARG B 1 368 ? -21.745 -37.784 9.859 1.00 27.60 343 ARG B CA 1
ATOM 5655 C C . ARG B 1 368 ? -21.711 -37.725 8.328 1.00 26.35 343 ARG B C 1
ATOM 5656 O O . ARG B 1 368 ? -22.787 -37.860 7.715 1.00 25.35 343 ARG B O 1
ATOM 5664 N N . ALA B 1 369 ? -20.546 -37.482 7.737 1.00 25.77 344 ALA B N 1
ATOM 5665 C CA . ALA B 1 369 ? -20.390 -37.410 6.267 1.00 25.06 344 ALA B CA 1
ATOM 5666 C C . ALA B 1 369 ? -20.858 -38.746 5.676 1.00 26.60 344 ALA B C 1
ATOM 5667 O O . ALA B 1 369 ? -21.641 -38.730 4.694 1.00 26.67 344 ALA B O 1
ATOM 5669 N N . GLN B 1 370 ? -20.421 -39.851 6.277 1.00 25.98 345 GLN B N 1
ATOM 5670 C CA . GLN B 1 370 ? -20.768 -41.236 5.851 1.00 30.74 345 GLN B CA 1
ATOM 5671 C C . GLN B 1 370 ? -22.284 -41.419 5.964 1.00 28.06 345 GLN B C 1
ATOM 5672 O O . GLN B 1 370 ? -22.853 -41.908 5.000 1.00 28.37 345 GLN B O 1
ATOM 5678 N N . GLU B 1 371 ? -22.918 -40.930 7.031 1.00 28.50 346 GLU B N 1
ATOM 5679 C CA . GLU B 1 371 ? -24.385 -41.040 7.236 1.00 27.21 346 GLU B CA 1
ATOM 5680 C C . GLU B 1 371 ? -25.115 -40.193 6.208 1.00 26.28 346 GLU B C 1
ATOM 5681 O O . GLU B 1 371 ? -26.212 -40.586 5.794 1.00 22.75 346 GLU B O 1
ATOM 5687 N N . ILE B 1 372 ? -24.552 -39.035 5.853 1.00 23.41 347 ILE B N 1
ATOM 5688 C CA . ILE B 1 372 ? -25.173 -38.111 4.865 1.00 23.66 347 ILE B CA 1
ATOM 5689 C C . ILE B 1 372 ? -25.304 -38.840 3.518 1.00 23.22 347 ILE B C 1
ATOM 5690 O O . ILE B 1 372 ? -26.396 -38.773 2.919 1.00 24.64 347 ILE B O 1
ATOM 5695 N N . GLU B 1 373 ? -24.274 -39.572 3.106 1.00 25.44 348 GLU B N 1
ATOM 5696 C CA . GLU B 1 373 ? -24.273 -40.353 1.844 1.00 25.15 348 GLU B CA 1
ATOM 5697 C C . GLU B 1 373 ? -25.421 -41.380 1.900 1.00 28.35 348 GLU B C 1
ATOM 5698 O O . GLU B 1 373 ? -26.270 -41.366 0.981 1.00 25.00 348 GLU B O 1
ATOM 5704 N N . THR B 1 374 ? -25.458 -42.202 2.953 1.00 29.96 349 THR B N 1
ATOM 5705 C CA . THR B 1 374 ? -26.515 -43.229 3.197 1.00 28.25 349 THR B CA 1
ATOM 5706 C C . THR B 1 374 ? -27.891 -42.576 3.033 1.00 27.24 349 THR B C 1
ATOM 5707 O O . THR B 1 374 ? -28.691 -43.081 2.228 1.00 25.94 349 THR B O 1
ATOM 5711 N N . ILE B 1 375 ? -28.141 -41.449 3.709 1.00 24.71 350 ILE B N 1
ATOM 5712 C CA . ILE B 1 375 ? -29.446 -40.729 3.644 1.00 24.94 350 ILE B CA 1
ATOM 5713 C C . ILE B 1 375 ? -29.753 -40.273 2.213 1.00 25.15 350 ILE B C 1
ATOM 5714 O O . ILE B 1 375 ? -30.896 -40.438 1.801 1.00 23.42 350 ILE B O 1
ATOM 5719 N N . ILE B 1 376 ? -28.773 -39.692 1.495 1.00 26.66 351 ILE B N 1
ATOM 5720 C CA . ILE B 1 376 ? -28.963 -39.167 0.106 1.00 25.20 351 ILE B CA 1
ATOM 5721 C C . ILE B 1 376 ? -29.348 -40.341 -0.791 1.00 24.51 351 ILE B C 1
ATOM 5722 O O . ILE B 1 376 ? -30.369 -40.217 -1.499 1.00 26.50 351 ILE B O 1
ATOM 5727 N N . ARG B 1 377 ? -28.590 -41.438 -0.738 1.00 25.96 352 ARG B N 1
ATOM 5728 C CA . ARG B 1 377 ? -28.833 -42.638 -1.593 1.00 29.98 352 ARG B CA 1
ATOM 5729 C C . ARG B 1 377 ? -30.210 -43.235 -1.261 1.00 31.62 352 ARG B C 1
ATOM 5730 O O . ARG B 1 377 ? -30.934 -43.659 -2.205 1.00 34.66 352 ARG B O 1
ATOM 5738 N N . ASP B 1 378 ? -30.582 -43.206 0.019 1.00 31.49 353 ASP B N 1
ATOM 5739 C CA . ASP B 1 378 ? -31.906 -43.658 0.519 1.00 31.57 353 ASP B CA 1
ATOM 5740 C C . ASP B 1 378 ? -32.975 -42.774 -0.125 1.00 30.47 353 ASP B C 1
ATOM 5741 O O . ASP B 1 378 ? -33.888 -43.320 -0.802 1.00 29.81 353 ASP B O 1
ATOM 5746 N N . GLU B 1 379 ? -32.859 -41.450 -0.003 1.00 26.62 354 GLU B N 1
ATOM 5747 C CA . GLU B 1 379 ? -33.915 -40.529 -0.500 1.00 25.47 354 GLU B CA 1
ATOM 5748 C C . GLU B 1 379 ? -33.945 -40.539 -2.034 1.00 25.72 354 GLU B C 1
ATOM 5749 O O . GLU B 1 379 ? -34.956 -40.080 -2.611 1.00 25.11 354 GLU B O 1
ATOM 5755 N N . PHE B 1 380 ? -32.884 -40.995 -2.690 1.00 26.49 355 PHE B N 1
ATOM 5756 C CA . PHE B 1 380 ? -32.811 -40.978 -4.174 1.00 27.67 355 PHE B CA 1
ATOM 5757 C C . PHE B 1 380 ? -33.149 -42.372 -4.732 1.00 32.13 355 PHE B C 1
ATOM 5758 O O . PHE B 1 380 ? -32.976 -42.586 -5.957 1.00 35.29 355 PHE B O 1
ATOM 5766 N N . ALA B 1 381 ? -33.649 -43.283 -3.896 1.00 30.91 356 ALA B N 1
ATOM 5767 C CA . ALA B 1 381 ? -33.835 -44.709 -4.260 1.00 33.15 356 ALA B CA 1
ATOM 5768 C C . ALA B 1 381 ? -34.791 -44.819 -5.457 1.00 30.89 356 ALA B C 1
ATOM 5769 O O . ALA B 1 381 ? -34.594 -45.716 -6.278 1.00 33.37 356 ALA B O 1
ATOM 5771 N N . GLN B 1 382 ? -35.707 -43.865 -5.637 1.00 32.79 357 GLN B N 1
ATOM 5772 C CA . GLN B 1 382 ? -36.715 -43.913 -6.728 1.00 33.97 357 GLN B CA 1
ATOM 5773 C C . GLN B 1 382 ? -36.170 -43.264 -8.012 1.00 32.80 357 GLN B C 1
ATOM 5774 O O . GLN B 1 382 ? -36.861 -43.318 -9.028 1.00 26.00 357 GLN B O 1
ATOM 5780 N N . LEU B 1 383 ? -34.967 -42.684 -7.993 1.00 33.12 358 LEU B N 1
ATOM 5781 C CA . LEU B 1 383 ? -34.447 -41.854 -9.118 1.00 32.20 358 LEU B CA 1
ATOM 5782 C C . LEU B 1 383 ? -34.114 -42.704 -10.348 1.00 30.23 358 LEU B C 1
ATOM 5783 O O . LEU B 1 383 ? -34.152 -42.147 -11.464 1.00 29.64 358 LEU B O 1
ATOM 5788 N N . SER B 1 384 ? -33.782 -43.980 -10.157 1.00 28.39 359 SER B N 1
ATOM 5789 C CA . SER B 1 384 ? -33.600 -44.975 -11.249 1.00 39.79 359 SER B CA 1
ATOM 5790 C C . SER B 1 384 ? -34.768 -44.877 -12.259 1.00 37.93 359 SER B C 1
ATOM 5791 O O . SER B 1 384 ? -34.534 -44.936 -13.481 1.00 41.56 359 SER B O 1
ATOM 5794 N N . ALA B 1 385 ? -35.997 -44.725 -11.775 1.00 34.84 360 ALA B N 1
ATOM 5795 C CA . ALA B 1 385 ? -37.213 -44.776 -12.614 1.00 35.67 360 ALA B CA 1
ATOM 5796 C C . ALA B 1 385 ? -37.154 -43.662 -13.676 1.00 41.84 360 ALA B C 1
ATOM 5797 O O . ALA B 1 385 ? -37.852 -43.822 -14.700 1.00 49.61 360 ALA B O 1
ATOM 5799 N N . PHE B 1 386 ? -36.329 -42.608 -13.484 1.00 35.63 361 PHE B N 1
ATOM 5800 C CA . PHE B 1 386 ? -36.350 -41.362 -14.304 1.00 35.63 361 PHE B CA 1
ATOM 5801 C C . PHE B 1 386 ? -35.372 -41.506 -15.469 1.00 39.29 361 PHE B C 1
ATOM 5802 O O . PHE B 1 386 ? -34.164 -41.602 -15.268 1.00 37.49 361 PHE B O 1
ATOM 5810 N N . PRO B 1 387 ? -35.823 -41.554 -16.738 1.00 39.78 362 PRO B N 1
ATOM 5811 C CA . PRO B 1 387 ? -34.859 -41.654 -17.841 1.00 41.26 362 PRO B CA 1
ATOM 5812 C C . PRO B 1 387 ? -33.928 -40.422 -17.921 1.00 35.99 362 PRO B C 1
ATOM 5813 O O . PRO B 1 387 ? -32.865 -40.511 -18.536 1.00 37.51 362 PRO B O 1
ATOM 5817 N N . GLU B 1 388 ? -34.304 -39.315 -17.276 1.00 29.38 363 GLU B N 1
ATOM 5818 C CA . GLU B 1 388 ? -33.508 -38.063 -17.277 1.00 28.15 363 GLU B CA 1
ATOM 5819 C C . GLU B 1 388 ? -32.286 -38.188 -16.351 1.00 28.86 363 GLU B C 1
ATOM 5820 O O . GLU B 1 388 ? -31.325 -37.393 -16.553 1.00 23.03 363 GLU B O 1
ATOM 5826 N N . VAL B 1 389 ? -32.266 -39.161 -15.440 1.00 29.31 364 VAL B N 1
ATOM 5827 C CA . VAL B 1 389 ? -31.183 -39.328 -14.422 1.00 30.75 364 VAL B CA 1
ATOM 5828 C C . VAL B 1 389 ? -30.185 -40.341 -14.974 1.00 33.00 364 VAL B C 1
ATOM 5829 O O . VAL B 1 389 ? -30.482 -41.530 -14.939 1.00 35.13 364 VAL B O 1
ATOM 5833 N N . ALA B 1 390 ? -29.030 -39.862 -15.433 1.00 31.31 365 ALA B N 1
ATOM 5834 C CA . ALA B 1 390 ? -27.952 -40.686 -16.014 1.00 28.95 365 ALA B CA 1
ATOM 5835 C C . ALA B 1 390 ? -27.181 -41.385 -14.901 1.00 26.38 365 ALA B C 1
ATOM 5836 O O . ALA B 1 390 ? -26.795 -42.528 -15.083 1.00 28.02 365 ALA B O 1
ATOM 5838 N N . GLU B 1 391 ? -26.875 -40.686 -13.805 1.00 25.19 366 GLU B N 1
ATOM 5839 C CA . GLU B 1 391 ? -25.918 -41.193 -12.792 1.00 26.90 366 GLU B CA 1
ATOM 5840 C C . GLU B 1 391 ? -26.157 -40.439 -11.484 1.00 23.79 366 GLU B C 1
ATOM 5841 O O . GLU B 1 391 ? -26.567 -39.271 -11.552 1.00 22.82 366 GLU B O 1
ATOM 5847 N N . ILE B 1 392 ? -26.018 -41.139 -10.372 1.00 27.31 367 ILE B N 1
ATOM 5848 C CA . ILE B 1 392 ? -25.876 -40.578 -8.991 1.00 27.84 367 ILE B CA 1
ATOM 5849 C C . ILE B 1 392 ? -24.438 -40.885 -8.587 1.00 27.47 367 ILE B C 1
ATOM 5850 O O . ILE B 1 392 ? -24.094 -42.080 -8.600 1.00 25.52 367 ILE B O 1
ATOM 5855 N N . ARG B 1 393 ? -23.615 -39.877 -8.276 1.00 23.17 368 ARG B N 1
ATOM 5856 C CA . ARG B 1 393 ? -22.189 -40.156 -7.979 1.00 21.69 368 ARG B CA 1
ATOM 5857 C C . ARG B 1 393 ? -21.670 -39.241 -6.862 1.00 22.05 368 ARG B C 1
ATOM 5858 O O . ARG B 1 393 ? -22.376 -38.288 -6.478 1.00 22.27 368 ARG B O 1
ATOM 5866 N N . GLY B 1 394 ? -20.479 -39.562 -6.381 1.00 24.16 369 GLY B N 1
ATOM 5867 C CA . GLY B 1 394 ? -19.779 -38.823 -5.312 1.00 23.20 369 GLY B CA 1
ATOM 5868 C C . GLY B 1 394 ? -19.539 -39.715 -4.118 1.00 25.35 369 GLY B C 1
ATOM 5869 O O . GLY B 1 394 ? -19.802 -40.920 -4.215 1.00 22.96 369 GLY B O 1
ATOM 5870 N N . ARG B 1 395 ? -19.137 -39.107 -2.999 1.00 26.00 370 ARG B N 1
ATOM 5871 C CA . ARG B 1 395 ? -18.842 -39.764 -1.701 1.00 26.02 370 ARG B CA 1
ATOM 5872 C C . ARG B 1 395 ? -19.188 -38.808 -0.544 1.00 25.59 370 ARG B C 1
ATOM 5873 O O . ARG B 1 395 ? -19.099 -37.561 -0.728 1.00 25.48 370 ARG B O 1
ATOM 5881 N N . GLY B 1 396 ? -19.620 -39.358 0.597 1.00 24.60 371 GLY B N 1
ATOM 5882 C CA . GLY B 1 396 ? -19.913 -38.572 1.820 1.00 22.48 371 GLY B CA 1
ATOM 5883 C C . GLY B 1 396 ? -20.933 -37.473 1.557 1.00 24.52 371 GLY B C 1
ATOM 5884 O O . GLY B 1 396 ? -22.054 -37.768 1.016 1.00 23.83 371 GLY B O 1
ATOM 5885 N N . ALA B 1 397 ? -20.576 -36.219 1.869 1.00 21.65 372 ALA B N 1
ATOM 5886 C CA . ALA B 1 397 ? -21.487 -35.065 1.690 1.00 20.42 372 ALA B CA 1
ATOM 5887 C C . ALA B 1 397 ? -21.095 -34.316 0.408 1.00 20.78 372 ALA B C 1
ATOM 5888 O O . ALA B 1 397 ? -21.314 -33.107 0.355 1.00 20.69 372 ALA B O 1
ATOM 5890 N N . MET B 1 398 ? -20.545 -35.024 -0.586 1.00 20.24 373 MET B N 1
ATOM 5891 C CA . MET B 1 398 ? -20.209 -34.457 -1.928 1.00 20.26 373 MET B CA 1
ATOM 5892 C C . MET B 1 398 ? -20.847 -35.378 -2.991 1.00 21.82 373 MET B C 1
ATOM 5893 O O . MET B 1 398 ? -20.159 -36.273 -3.516 1.00 22.21 373 MET B O 1
ATOM 5898 N N . MET B 1 399 ? -22.148 -35.220 -3.221 1.00 21.70 374 MET B N 1
ATOM 5899 C CA . MET B 1 399 ? -22.952 -36.143 -4.066 1.00 22.69 374 MET B CA 1
ATOM 5900 C C . MET B 1 399 ? -23.587 -35.331 -5.184 1.00 21.16 374 MET B C 1
ATOM 5901 O O . MET B 1 399 ? -23.823 -34.138 -4.971 1.00 24.11 374 MET B O 1
ATOM 5906 N N . ALA B 1 400 ? -23.883 -35.963 -6.324 1.00 22.79 375 ALA B N 1
ATOM 5907 C CA . ALA B 1 400 ? -24.477 -35.299 -7.502 1.00 23.26 375 ALA B CA 1
ATOM 5908 C C . ALA B 1 400 ? -25.394 -36.231 -8.306 1.00 22.23 375 ALA B C 1
ATOM 5909 O O . ALA B 1 400 ? -25.193 -37.438 -8.299 1.00 22.99 375 ALA B O 1
ATOM 5911 N N . ILE B 1 401 ? -26.326 -35.610 -9.006 1.00 21.44 376 ILE B N 1
ATOM 5912 C CA . ILE B 1 401 ? -27.158 -36.233 -10.067 1.00 26.54 376 ILE B CA 1
ATOM 5913 C C . ILE B 1 401 ? -26.742 -35.622 -11.405 1.00 25.02 376 ILE B C 1
ATOM 5914 O O . ILE B 1 401 ? -26.792 -34.406 -11.509 1.00 25.97 376 ILE B O 1
ATOM 5919 N N . GLU B 1 402 ? -26.468 -36.442 -12.418 1.00 26.79 377 GLU B N 1
ATOM 5920 C CA . GLU B 1 402 ? -26.290 -35.925 -13.801 1.00 24.58 377 GLU B CA 1
ATOM 5921 C C . GLU B 1 402 ? -27.581 -36.113 -14.624 1.00 24.05 377 GLU B C 1
ATOM 5922 O O . GLU B 1 402 ? -28.057 -37.207 -14.690 1.00 25.19 377 GLU B O 1
ATOM 5928 N N . LEU B 1 403 ? -28.094 -35.053 -15.257 1.00 26.80 378 LEU B N 1
ATOM 5929 C CA . LEU B 1 403 ? -29.414 -35.069 -15.946 1.00 25.78 378 LEU B CA 1
ATOM 5930 C C . LEU B 1 403 ? -29.195 -35.031 -17.461 1.00 26.47 378 LEU B C 1
ATOM 5931 O O . LEU B 1 403 ? -28.351 -34.215 -17.952 1.00 25.88 378 LEU B O 1
ATOM 5936 N N . ILE B 1 404 ? -29.953 -35.853 -18.181 1.00 27.63 379 ILE B N 1
ATOM 5937 C CA . ILE B 1 404 ? -29.875 -35.953 -19.669 1.00 28.02 379 ILE B CA 1
ATOM 5938 C C . ILE B 1 404 ? -31.268 -35.809 -20.296 1.00 28.44 379 ILE B C 1
ATOM 5939 O O . ILE B 1 404 ? -32.269 -35.809 -19.558 1.00 27.71 379 ILE B O 1
ATOM 5944 N N . ASP B 1 405 ? -31.319 -35.648 -21.622 1.00 32.06 380 ASP B N 1
ATOM 5945 C CA . ASP B 1 405 ? -32.593 -35.557 -22.388 1.00 36.10 380 ASP B CA 1
ATOM 5946 C C . ASP B 1 405 ? -32.915 -36.944 -22.962 1.00 35.44 380 ASP B C 1
ATOM 5947 O O . ASP B 1 405 ? -32.155 -37.876 -22.684 1.00 32.39 380 ASP B O 1
ATOM 5952 N N . ALA B 1 406 ? -34.005 -37.063 -23.737 1.00 42.18 381 ALA B N 1
ATOM 5953 C CA . ALA B 1 406 ? -34.510 -38.321 -24.343 1.00 44.27 381 ALA B CA 1
ATOM 5954 C C . ALA B 1 406 ? -33.416 -39.022 -25.157 1.00 44.23 381 ALA B C 1
ATOM 5955 O O . ALA B 1 406 ? -33.382 -40.264 -25.125 1.00 47.53 381 ALA B O 1
ATOM 5957 N N . THR B 1 407 ? -32.568 -38.269 -25.868 1.00 41.81 382 THR B N 1
ATOM 5958 C CA . THR B 1 407 ? -31.499 -38.823 -26.746 1.00 44.47 382 THR B CA 1
ATOM 5959 C C . THR B 1 407 ? -30.152 -38.954 -26.018 1.00 43.76 382 THR B C 1
ATOM 5960 O O . THR B 1 407 ? -29.207 -39.419 -26.660 1.00 42.60 382 THR B O 1
ATOM 5964 N N . GLY B 1 408 ? -30.045 -38.574 -24.739 1.00 36.69 383 GLY B N 1
ATOM 5965 C CA . GLY B 1 408 ? -28.805 -38.803 -23.963 1.00 37.28 383 GLY B CA 1
ATOM 5966 C C . GLY B 1 408 ? -27.867 -37.607 -23.993 1.00 30.92 383 GLY B C 1
ATOM 5967 O O . GLY B 1 408 ? -26.771 -37.695 -23.410 1.00 31.86 383 GLY B O 1
ATOM 5968 N N . ARG B 1 409 ? -28.281 -36.503 -24.603 1.00 32.32 384 ARG B N 1
ATOM 5969 C CA . ARG B 1 409 ? -27.510 -35.233 -24.568 1.00 35.90 384 ARG B CA 1
ATOM 5970 C C . ARG B 1 409 ? -27.691 -34.577 -23.196 1.00 35.73 384 ARG B C 1
ATOM 5971 O O . ARG B 1 409 ? -28.721 -34.737 -22.536 1.00 33.04 384 ARG B O 1
ATOM 5979 N N . PRO B 1 410 ? -26.689 -33.809 -22.728 1.00 32.24 385 PRO B N 1
ATOM 5980 C CA . PRO B 1 410 ? -26.794 -33.083 -21.463 1.00 31.49 385 PRO B CA 1
ATOM 5981 C C . PRO B 1 410 ? -28.017 -32.173 -21.391 1.00 29.90 385 PRO B C 1
ATOM 5982 O O . PRO B 1 410 ? -28.261 -31.464 -22.345 1.00 31.09 385 PRO B O 1
ATOM 5986 N N . ASN B 1 411 ? -28.679 -32.150 -20.229 1.00 29.54 386 ASN B N 1
ATOM 5987 C CA . ASN B 1 411 ? -29.965 -31.450 -19.998 1.00 29.00 386 ASN B CA 1
ATOM 5988 C C . ASN B 1 411 ? -29.779 -30.291 -19.010 1.00 27.09 386 ASN B C 1
ATOM 5989 O O . ASN B 1 411 ? -30.249 -30.384 -17.867 1.00 26.04 386 ASN B O 1
ATOM 5994 N N . ALA B 1 412 ? -29.135 -29.230 -19.462 1.00 26.43 387 ALA B N 1
ATOM 5995 C CA . ALA B 1 412 ? -28.847 -28.015 -18.673 1.00 27.94 387 ALA B CA 1
ATOM 5996 C C . ALA B 1 412 ? -30.172 -27.287 -18.384 1.00 28.74 387 ALA B C 1
ATOM 5997 O O . ALA B 1 412 ? -30.364 -26.798 -17.267 1.00 24.77 387 ALA B O 1
ATOM 5999 N N . ALA B 1 413 ? -31.096 -27.268 -19.351 1.00 29.22 388 ALA B N 1
ATOM 6000 C CA . ALA B 1 413 ? -32.436 -26.658 -19.202 1.00 31.16 388 ALA B CA 1
ATOM 6001 C C . ALA B 1 413 ? -33.132 -27.230 -17.955 1.00 31.09 388 ALA B C 1
ATOM 6002 O O . ALA B 1 413 ? -33.571 -26.428 -17.063 1.00 27.52 388 ALA B O 1
ATOM 6004 N N . LEU B 1 414 ? -33.233 -28.553 -17.894 1.00 25.50 389 LEU B N 1
ATOM 6005 C CA . LEU B 1 414 ? -33.931 -29.251 -16.797 1.00 28.13 389 LEU B CA 1
ATOM 6006 C C . LEU B 1 414 ? -33.174 -28.990 -15.491 1.00 27.54 389 LEU B C 1
ATOM 6007 O O . LEU B 1 414 ? -33.805 -28.695 -14.508 1.00 27.62 389 LEU B O 1
ATOM 6012 N N . THR B 1 415 ? -31.847 -29.067 -15.507 1.00 27.35 390 THR B N 1
ATOM 6013 C CA . THR B 1 415 ? -30.992 -28.816 -14.316 1.00 24.79 390 THR B CA 1
ATOM 6014 C C . THR B 1 415 ? -31.349 -27.451 -13.702 1.00 26.43 390 THR B C 1
ATOM 6015 O O . THR B 1 415 ? -31.631 -27.419 -12.515 1.00 24.76 390 THR B O 1
ATOM 6019 N N . ALA B 1 416 ? -31.326 -26.379 -14.500 1.00 26.31 391 ALA B N 1
ATOM 6020 C CA . ALA B 1 416 ? -31.684 -24.991 -14.122 1.00 27.32 391 ALA B CA 1
ATOM 6021 C C . ALA B 1 416 ? -33.108 -24.933 -13.546 1.00 25.88 391 ALA B C 1
ATOM 6022 O O . ALA B 1 416 ? -33.300 -24.253 -12.509 1.00 24.74 391 ALA B O 1
ATOM 6024 N N . ALA B 1 417 ? -34.069 -25.580 -14.208 1.00 26.23 392 ALA B N 1
ATOM 6025 C CA . ALA B 1 417 ? -35.505 -25.562 -13.830 1.00 26.91 392 ALA B CA 1
ATOM 6026 C C . ALA B 1 417 ? -35.711 -26.230 -12.462 1.00 28.20 392 ALA B C 1
ATOM 6027 O O . ALA B 1 417 ? -36.440 -25.675 -11.615 1.00 26.44 392 ALA B O 1
ATOM 6029 N N . VAL B 1 418 ? -35.140 -27.412 -12.277 1.00 25.16 393 VAL B N 1
ATOM 6030 C CA . VAL B 1 418 ? -35.202 -28.159 -10.995 1.00 29.85 393 VAL B CA 1
ATOM 6031 C C . VAL B 1 418 ? -34.611 -27.318 -9.848 1.00 28.22 393 VAL B C 1
ATOM 6032 O O . VAL B 1 418 ? -35.220 -27.323 -8.760 1.00 26.34 393 VAL B O 1
ATOM 6036 N N . ALA B 1 419 ? -33.498 -26.619 -10.072 1.00 28.67 394 ALA B N 1
ATOM 6037 C CA . ALA B 1 419 ? -32.802 -25.825 -9.037 1.00 27.21 394 ALA B CA 1
ATOM 6038 C C . ALA B 1 419 ? -33.648 -24.600 -8.697 1.00 28.77 394 ALA B C 1
ATOM 6039 O O . ALA B 1 419 ? -33.772 -24.292 -7.509 1.00 28.28 394 ALA B O 1
ATOM 6041 N N . ALA B 1 420 ? -34.212 -23.932 -9.703 1.00 27.28 395 ALA B N 1
ATOM 6042 C CA . ALA B 1 420 ? -35.070 -22.738 -9.526 1.00 26.83 395 ALA B CA 1
ATOM 6043 C C . ALA B 1 420 ? -36.331 -23.130 -8.747 1.00 29.25 395 ALA B C 1
ATOM 6044 O O . ALA B 1 420 ? -36.746 -22.346 -7.873 1.00 26.73 395 ALA B O 1
ATOM 6046 N N . ARG B 1 421 ? -36.884 -24.304 -9.041 1.00 30.51 396 ARG B N 1
ATOM 6047 C CA . ARG B 1 421 ? -38.113 -24.835 -8.409 1.00 36.81 396 ARG B CA 1
ATOM 6048 C C . ARG B 1 421 ? -37.842 -25.132 -6.926 1.00 32.77 396 ARG B C 1
ATOM 6049 O O . ARG B 1 421 ? -38.607 -24.621 -6.079 1.00 32.16 396 ARG B O 1
ATOM 6057 N N . ALA B 1 422 ? -36.812 -25.933 -6.636 1.00 29.17 397 ALA B N 1
ATOM 6058 C CA . ALA B 1 422 ? -36.328 -26.219 -5.262 1.00 29.76 397 ALA B CA 1
ATOM 6059 C C . ALA B 1 422 ? -36.230 -24.912 -4.474 1.00 29.47 397 ALA B C 1
ATOM 6060 O O . ALA B 1 422 ? -36.767 -24.820 -3.352 1.00 30.48 397 ALA B O 1
ATOM 6062 N N . LYS B 1 423 ? -35.552 -23.937 -5.063 1.00 28.11 398 LYS B N 1
ATOM 6063 C CA . LYS B 1 423 ? -35.307 -22.599 -4.485 1.00 29.37 398 LYS B CA 1
ATOM 6064 C C . LYS B 1 423 ? -36.643 -21.934 -4.118 1.00 29.69 398 LYS B C 1
ATOM 6065 O O . LYS B 1 423 ? -36.760 -21.420 -3.018 1.00 26.52 398 LYS B O 1
ATOM 6071 N N . ALA B 1 424 ? -37.624 -21.950 -5.020 1.00 32.20 399 ALA B N 1
ATOM 6072 C CA . ALA B 1 424 ? -38.963 -21.364 -4.778 1.00 32.59 399 ALA B CA 1
ATOM 6073 C C . ALA B 1 424 ? -39.636 -22.092 -3.607 1.00 31.96 399 ALA B C 1
ATOM 6074 O O . ALA B 1 424 ? -40.416 -21.444 -2.918 1.00 32.58 399 ALA B O 1
ATOM 6076 N N . GLU B 1 425 ? -39.318 -23.370 -3.385 1.00 29.35 400 GLU B N 1
ATOM 6077 C CA . GLU B 1 425 ? -39.853 -24.201 -2.275 1.00 31.19 400 GLU B CA 1
ATOM 6078 C C . GLU B 1 425 ? -38.961 -24.073 -1.028 1.00 33.32 400 GLU B C 1
ATOM 6079 O O . GLU B 1 425 ? -39.264 -24.747 -0.034 1.00 35.46 400 GLU B O 1
ATOM 6085 N N . GLY B 1 426 ? -37.903 -23.264 -1.061 1.00 28.40 401 GLY B N 1
ATOM 6086 C CA . GLY B 1 426 ? -37.106 -22.977 0.147 1.00 27.69 401 GLY B CA 1
ATOM 6087 C C . GLY B 1 426 ? -35.933 -23.923 0.306 1.00 25.64 401 GLY B C 1
ATOM 6088 O O . GLY B 1 426 ? -35.477 -24.141 1.447 1.00 25.12 401 GLY B O 1
ATOM 6089 N N . VAL B 1 427 ? -35.423 -24.468 -0.794 1.00 23.89 402 VAL B N 1
ATOM 6090 C CA . VAL B 1 427 ? -34.224 -25.349 -0.728 1.00 24.84 402 VAL B CA 1
ATOM 6091 C C . VAL B 1 427 ? -33.170 -24.769 -1.667 1.00 24.75 402 VAL B C 1
ATOM 6092 O O . VAL B 1 427 ? -33.505 -24.519 -2.832 1.00 25.10 402 VAL B O 1
ATOM 6096 N N . LEU B 1 428 ? -31.971 -24.523 -1.137 1.00 25.17 403 LEU B N 1
ATOM 6097 C CA . LEU B 1 428 ? -30.840 -24.005 -1.924 1.00 26.33 403 LEU B CA 1
ATOM 6098 C C . LEU B 1 428 ? -30.031 -25.197 -2.412 1.00 26.97 403 LEU B C 1
ATOM 6099 O O . LEU B 1 428 ? -29.368 -25.840 -1.587 1.00 26.51 403 LEU B O 1
ATOM 6104 N N . LEU B 1 429 ? -30.071 -25.406 -3.728 1.00 29.01 404 LEU B N 1
ATOM 6105 C CA . LEU B 1 429 ? -29.348 -26.453 -4.480 1.00 30.45 404 LEU B CA 1
ATOM 6106 C C . LEU B 1 429 ? -28.411 -25.763 -5.473 1.00 28.60 404 LEU B C 1
ATOM 6107 O O . LEU B 1 429 ? -28.853 -24.784 -6.096 1.00 27.97 404 LEU B O 1
ATOM 6112 N N . LEU B 1 430 ? -27.190 -26.261 -5.652 1.00 28.44 405 LEU B N 1
ATOM 6113 C CA . LEU B 1 430 ? -26.220 -25.689 -6.623 1.00 26.64 405 LEU B CA 1
ATOM 6114 C C . LEU B 1 430 ? -26.175 -26.593 -7.859 1.00 27.17 405 LEU B C 1
ATOM 6115 O O . LEU B 1 430 ? -26.467 -27.804 -7.748 1.00 26.79 405 LEU B O 1
ATOM 6120 N N . THR B 1 431 ? -25.865 -26.008 -9.008 1.00 28.57 406 THR B N 1
ATOM 6121 C CA . THR B 1 431 ? -25.598 -26.770 -10.248 1.00 29.02 406 THR B CA 1
ATOM 6122 C C . THR B 1 431 ? -24.108 -26.619 -10.568 1.00 25.98 406 THR B C 1
ATOM 6123 O O . THR B 1 431 ? -23.452 -25.755 -9.969 1.00 29.93 406 THR B O 1
ATOM 6127 N N . CYS B 1 432 ? -23.612 -27.504 -11.418 1.00 24.50 407 CYS B N 1
ATOM 6128 C CA . CYS B 1 432 ? -22.249 -27.489 -11.984 1.00 23.37 407 CYS B CA 1
ATOM 6129 C C . CYS B 1 432 ? -22.248 -28.345 -13.257 1.00 23.09 407 CYS B C 1
ATOM 6130 O O . CYS B 1 432 ? -23.365 -28.661 -13.812 1.00 21.07 407 CYS B O 1
ATOM 6133 N N . GLY B 1 433 ? -21.058 -28.761 -13.673 1.00 22.43 408 GLY B N 1
ATOM 6134 C CA . GLY B 1 433 ? -20.842 -29.639 -14.833 1.00 24.38 408 GLY B CA 1
ATOM 6135 C C . GLY B 1 433 ? -20.306 -28.858 -16.017 1.00 21.89 408 GLY B C 1
ATOM 6136 O O . GLY B 1 433 ? -20.877 -27.806 -16.361 1.00 20.37 408 GLY B O 1
ATOM 6137 N N . THR B 1 434 ? -19.332 -29.450 -16.692 1.00 22.57 409 THR B N 1
ATOM 6138 C CA . THR B 1 434 ? -18.802 -29.007 -18.008 1.00 24.31 409 THR B CA 1
ATOM 6139 C C . THR B 1 434 ? -19.982 -28.597 -18.901 1.00 22.60 409 THR B C 1
ATOM 6140 O O . THR B 1 434 ? -19.923 -27.510 -19.491 1.00 23.74 409 THR B O 1
ATOM 6144 N N . ASP B 1 435 ? -21.067 -29.372 -18.878 1.00 24.17 410 ASP B N 1
ATOM 6145 C CA . ASP B 1 435 ? -22.259 -29.152 -19.738 1.00 24.37 410 ASP B CA 1
ATOM 6146 C C . ASP B 1 435 ? -23.439 -28.533 -18.962 1.00 24.08 410 ASP B C 1
ATOM 6147 O O . ASP B 1 435 ? -24.538 -28.408 -19.563 1.00 21.81 410 ASP B O 1
ATOM 6152 N N . GLY B 1 436 ? -23.261 -28.140 -17.692 1.00 21.01 411 GLY B N 1
ATOM 6153 C CA . GLY B 1 436 ? -24.309 -27.474 -16.899 1.00 22.11 411 GLY B CA 1
ATOM 6154 C C . GLY B 1 436 ? -25.484 -28.396 -16.561 1.00 21.80 411 GLY B C 1
ATOM 6155 O O . GLY B 1 436 ? -26.606 -27.887 -16.283 1.00 23.23 411 GLY B O 1
ATOM 6156 N N . ASN B 1 437 ? -25.262 -29.701 -16.493 1.00 19.49 412 ASN B N 1
ATOM 6157 C CA . ASN B 1 437 ? -26.370 -30.677 -16.340 1.00 22.00 412 ASN B CA 1
ATOM 6158 C C . ASN B 1 437 ? -26.160 -31.521 -15.077 1.00 22.08 412 ASN B C 1
ATOM 6159 O O . ASN B 1 437 ? -26.511 -32.674 -15.077 1.00 19.19 412 ASN B O 1
ATOM 6164 N N . VAL B 1 438 ? -25.546 -30.970 -14.026 1.00 21.43 413 VAL B N 1
ATOM 6165 C CA . VAL B 1 438 ? -25.290 -31.732 -12.778 1.00 21.88 413 VAL B CA 1
ATOM 6166 C C . VAL B 1 438 ? -25.843 -30.926 -11.595 1.00 22.89 413 VAL B C 1
ATOM 6167 O O . VAL B 1 438 ? -25.573 -29.715 -11.486 1.00 24.14 413 VAL B O 1
ATOM 6171 N N . ILE B 1 439 ? -26.686 -31.563 -10.792 1.00 25.07 414 ILE B N 1
ATOM 6172 C CA . ILE B 1 439 ? -27.166 -30.994 -9.513 1.00 23.23 414 ILE B CA 1
ATOM 6173 C C . ILE B 1 439 ? -26.242 -31.575 -8.458 1.00 22.11 414 ILE B C 1
ATOM 6174 O O . ILE B 1 439 ? -26.107 -32.810 -8.394 1.00 22.55 414 ILE B O 1
ATOM 6179 N N . ARG B 1 440 ? -25.609 -30.720 -7.671 1.00 23.93 415 ARG B N 1
ATOM 6180 C CA . ARG B 1 440 ? -24.702 -31.197 -6.611 1.00 24.33 415 ARG B CA 1
ATOM 6181 C C . ARG B 1 440 ? -25.368 -30.921 -5.267 1.00 23.52 415 ARG B C 1
ATOM 6182 O O . ARG B 1 440 ? -26.178 -29.971 -5.152 1.00 28.23 415 ARG B O 1
ATOM 6190 N N . LEU B 1 441 ? -24.978 -31.732 -4.301 1.00 25.38 416 LEU B N 1
ATOM 6191 C CA . LEU B 1 441 ? -25.422 -31.674 -2.897 1.00 23.90 416 LEU B CA 1
ATOM 6192 C C . LEU B 1 441 ? -24.169 -31.431 -2.061 1.00 24.02 416 LEU B C 1
ATOM 6193 O O . LEU B 1 441 ? -23.228 -32.238 -2.136 1.00 22.20 416 LEU B O 1
ATOM 6198 N N . LEU B 1 442 ? -24.146 -30.309 -1.352 1.00 23.41 417 LEU B N 1
ATOM 6199 C CA . LEU B 1 442 ? -23.013 -29.956 -0.469 1.00 22.62 417 LEU B CA 1
ATOM 6200 C C . LEU B 1 442 ? -23.551 -29.526 0.884 1.00 22.55 417 LEU B C 1
ATOM 6201 O O . LEU B 1 442 ? -23.332 -28.391 1.290 1.00 22.66 417 LEU B O 1
ATOM 6206 N N . PRO B 1 443 ? -24.297 -30.389 1.614 1.00 22.71 418 PRO B N 1
ATOM 6207 C CA . PRO B 1 443 ? -24.886 -29.971 2.886 1.00 21.08 418 PRO B CA 1
ATOM 6208 C C . PRO B 1 443 ? -23.756 -29.793 3.887 1.00 20.18 418 PRO B C 1
ATOM 6209 O O . PRO B 1 443 ? -22.740 -30.486 3.813 1.00 18.62 418 PRO B O 1
ATOM 6213 N N . PRO B 1 444 ? -23.928 -28.916 4.894 1.00 20.22 419 PRO B N 1
ATOM 6214 C CA . PRO B 1 444 ? -23.002 -28.882 6.018 1.00 20.71 419 PRO B CA 1
ATOM 6215 C C . PRO B 1 444 ? -23.093 -30.233 6.734 1.00 21.89 419 PRO B C 1
ATOM 6216 O O . PRO B 1 444 ? -24.147 -30.825 6.689 1.00 21.21 419 PRO B O 1
ATOM 6220 N N . LEU B 1 445 ? -21.978 -30.706 7.289 1.00 22.22 420 LEU B N 1
ATOM 6221 C CA . LEU B 1 445 ? -21.924 -32.012 7.978 1.00 23.08 420 LEU B CA 1
ATOM 6222 C C . LEU B 1 445 ? -22.729 -31.987 9.288 1.00 25.36 420 LEU B C 1
ATOM 6223 O O . LEU B 1 445 ? -22.977 -33.109 9.830 1.00 25.45 420 LEU B O 1
ATOM 6228 N N . VAL B 1 446 ? -23.183 -30.816 9.754 1.00 24.89 421 VAL B N 1
ATOM 6229 C CA . VAL B 1 446 ? -24.000 -30.673 11.002 1.00 25.26 421 VAL B CA 1
ATOM 6230 C C . VAL B 1 446 ? -25.499 -30.563 10.672 1.00 24.12 421 VAL B C 1
ATOM 6231 O O . VAL B 1 446 ? -26.268 -30.254 11.575 1.00 23.70 421 VAL B O 1
ATOM 6235 N N . ILE B 1 447 ? -25.917 -30.756 9.425 1.00 22.61 422 ILE B N 1
ATOM 6236 C CA . ILE B 1 447 ? -27.359 -30.698 9.047 1.00 22.88 422 ILE B CA 1
ATOM 6237 C C . ILE B 1 447 ? -28.107 -31.799 9.819 1.00 21.76 422 ILE B C 1
ATOM 6238 O O . ILE B 1 447 ? -27.525 -32.892 10.000 1.00 22.52 422 ILE B O 1
ATOM 6243 N N . ALA B 1 448 ? -29.301 -31.501 10.323 1.00 23.04 423 ALA B N 1
ATOM 6244 C CA . ALA B 1 448 ? -30.155 -32.502 11.013 1.00 27.06 423 ALA B CA 1
ATOM 6245 C C . ALA B 1 448 ? -30.667 -33.479 9.956 1.00 26.73 423 ALA B C 1
ATOM 6246 O O . ALA B 1 448 ? -30.922 -33.037 8.834 1.00 24.58 423 ALA B O 1
ATOM 6248 N N . GLU B 1 449 ? -30.799 -34.754 10.303 1.00 30.27 424 GLU B N 1
ATOM 6249 C CA . GLU B 1 449 ? -31.328 -35.787 9.379 1.00 33.12 424 GLU B CA 1
ATOM 6250 C C . GLU B 1 449 ? -32.687 -35.318 8.853 1.00 30.65 424 GLU B C 1
ATOM 6251 O O . GLU B 1 449 ? -32.904 -35.389 7.646 1.00 28.81 424 GLU B O 1
ATOM 6257 N N . ASP B 1 450 ? -33.565 -34.843 9.733 1.00 33.22 425 ASP B N 1
ATOM 6258 C CA . ASP B 1 450 ? -34.924 -34.357 9.384 1.00 35.10 425 ASP B CA 1
ATOM 6259 C C . ASP B 1 450 ? -34.827 -33.302 8.277 1.00 30.44 425 ASP B C 1
ATOM 6260 O O . ASP B 1 450 ? -35.598 -33.353 7.285 1.00 25.45 425 ASP B O 1
ATOM 6265 N N . THR B 1 451 ? -33.944 -32.325 8.458 1.00 26.67 426 THR B N 1
ATOM 6266 C CA . THR B 1 451 ? -33.800 -31.187 7.518 1.00 24.98 426 THR B CA 1
ATOM 6267 C C . THR B 1 451 ? -33.261 -31.689 6.173 1.00 23.38 426 THR B C 1
ATOM 6268 O O . THR B 1 451 ? -33.784 -31.235 5.154 1.00 24.94 426 THR B O 1
ATOM 6272 N N . LEU B 1 452 ? -32.251 -32.563 6.189 1.00 23.52 427 LEU B N 1
ATOM 6273 C CA . LEU B 1 452 ? -31.631 -33.113 4.956 1.00 23.79 427 LEU B CA 1
ATOM 6274 C C . LEU B 1 452 ? -32.698 -33.872 4.144 1.00 25.86 427 LEU B C 1
ATOM 6275 O O . LEU B 1 452 ? -32.830 -33.632 2.915 1.00 22.57 427 LEU B O 1
ATOM 6280 N N . ARG B 1 453 ? -33.431 -34.784 4.783 1.00 25.52 428 ARG B N 1
ATOM 6281 C CA . ARG B 1 453 ? -34.463 -35.608 4.084 1.00 25.11 428 ARG B CA 1
ATOM 6282 C C . ARG B 1 453 ? -35.553 -34.700 3.522 1.00 27.08 428 ARG B C 1
ATOM 6283 O O . ARG B 1 453 ? -36.017 -34.956 2.390 1.00 30.94 428 ARG B O 1
ATOM 6291 N N . ASP B 1 454 ? -35.954 -33.654 4.246 1.00 26.85 429 ASP B N 1
ATOM 6292 C CA . ASP B 1 454 ? -36.941 -32.682 3.715 1.00 26.40 429 ASP B CA 1
ATOM 6293 C C . ASP B 1 454 ? -36.362 -32.058 2.445 1.00 28.22 429 ASP B C 1
ATOM 6294 O O . ASP B 1 454 ? -37.110 -31.941 1.436 1.00 26.31 429 ASP B O 1
ATOM 6299 N N . GLY B 1 455 ? -35.091 -31.639 2.508 1.00 26.86 430 GLY B N 1
ATOM 6300 C CA . GLY B 1 455 ? -34.416 -31.003 1.360 1.00 27.16 430 GLY B CA 1
ATOM 6301 C C . GLY B 1 455 ? -34.421 -31.931 0.157 1.00 24.76 430 GLY B C 1
ATOM 6302 O O . GLY B 1 455 ? -34.777 -31.449 -0.946 1.00 24.05 430 GLY B O 1
ATOM 6303 N N . LEU B 1 456 ? -34.053 -33.202 0.361 1.00 24.50 431 LEU B N 1
ATOM 6304 C CA . LEU B 1 456 ? -33.875 -34.186 -0.737 1.00 26.54 431 LEU B CA 1
ATOM 6305 C C . LEU B 1 456 ? -35.259 -34.549 -1.327 1.00 29.87 431 LEU B C 1
ATOM 6306 O O . LEU B 1 456 ? -35.372 -34.655 -2.562 1.00 26.23 431 LEU B O 1
ATOM 6311 N N . GLN B 1 457 ? -36.289 -34.635 -0.481 1.00 31.51 432 GLN B N 1
ATOM 6312 C CA . GLN B 1 457 ? -37.714 -34.789 -0.894 1.00 30.66 432 GLN B CA 1
ATOM 6313 C C . GLN B 1 457 ? -38.177 -33.619 -1.765 1.00 28.98 432 GLN B C 1
ATOM 6314 O O . GLN B 1 457 ? -38.934 -33.864 -2.726 1.00 28.70 432 GLN B O 1
ATOM 6320 N N . VAL B 1 458 ? -37.756 -32.391 -1.487 1.00 27.47 433 VAL B N 1
ATOM 6321 C CA . VAL B 1 458 ? -38.174 -31.227 -2.314 1.00 28.73 433 VAL B CA 1
ATOM 6322 C C . VAL B 1 458 ? -37.526 -31.381 -3.690 1.00 28.34 433 VAL B C 1
ATOM 6323 O O . VAL B 1 458 ? -38.204 -31.126 -4.702 1.00 26.47 433 VAL B O 1
ATOM 6327 N N . LEU B 1 459 ? -36.249 -31.768 -3.714 1.00 29.00 434 LEU B N 1
ATOM 6328 C CA . LEU B 1 459 ? -35.466 -31.979 -4.968 1.00 27.21 434 LEU B CA 1
ATOM 6329 C C . LEU B 1 459 ? -36.199 -33.005 -5.849 1.00 27.33 434 LEU B C 1
ATOM 6330 O O . LEU B 1 459 ? -36.508 -32.675 -6.994 1.00 25.95 434 LEU B O 1
ATOM 6335 N N . VAL B 1 460 ? -36.532 -34.175 -5.300 1.00 27.67 435 VAL B N 1
ATOM 6336 C CA . VAL B 1 460 ? -37.204 -35.278 -6.051 1.00 30.56 435 VAL B CA 1
ATOM 6337 C C . VAL B 1 460 ? -38.590 -34.841 -6.578 1.00 31.07 435 VAL B C 1
ATOM 6338 O O . VAL B 1 460 ? -38.902 -35.211 -7.704 1.00 33.32 435 VAL B O 1
ATOM 6342 N N . ALA B 1 461 ? -39.395 -34.087 -5.816 1.00 30.63 436 ALA B N 1
ATOM 6343 C CA . ALA B 1 461 ? -40.720 -33.578 -6.270 1.00 32.19 436 ALA B CA 1
ATOM 6344 C C . ALA B 1 461 ? -40.522 -32.523 -7.369 1.00 32.27 436 ALA B C 1
ATOM 6345 O O . ALA B 1 461 ? -41.351 -32.458 -8.319 1.00 33.10 436 ALA B O 1
ATOM 6347 N N . ALA B 1 462 ? -39.489 -31.680 -7.243 1.00 28.29 437 ALA B N 1
ATOM 6348 C CA . ALA B 1 462 ? -39.179 -30.637 -8.249 1.00 29.46 437 ALA B CA 1
ATOM 6349 C C . ALA B 1 462 ? -38.793 -31.341 -9.552 1.00 30.71 437 ALA B C 1
ATOM 6350 O O . ALA B 1 462 ? -39.165 -30.821 -10.614 1.00 30.26 437 ALA B O 1
ATOM 6352 N N . LEU B 1 463 ? -38.056 -32.457 -9.452 1.00 30.72 438 LEU B N 1
ATOM 6353 C CA . LEU B 1 463 ? -37.641 -33.296 -10.609 1.00 34.11 438 LEU B CA 1
ATOM 6354 C C . LEU B 1 463 ? -38.889 -33.960 -11.201 1.00 34.49 438 LEU B C 1
ATOM 6355 O O . LEU B 1 463 ? -39.041 -33.907 -12.423 1.00 34.22 438 LEU B O 1
ATOM 6360 N N . GLU B 1 464 ? -39.766 -34.518 -10.359 1.00 33.70 439 GLU B N 1
ATOM 6361 C CA . GLU B 1 464 ? -41.096 -35.038 -10.783 1.00 38.25 439 GLU B CA 1
ATOM 6362 C C . GLU B 1 464 ? -41.838 -33.941 -11.548 1.00 36.32 439 GLU B C 1
ATOM 6363 O O . GLU B 1 464 ? -42.137 -34.182 -12.720 1.00 39.47 439 GLU B O 1
ATOM 6369 N N . ARG B 1 465 ? -42.063 -32.767 -10.943 1.00 38.86 440 ARG B N 1
ATOM 6370 C CA . ARG B 1 465 ? -42.831 -31.645 -11.565 1.00 40.13 440 ARG B CA 1
ATOM 6371 C C . ARG B 1 465 ? -42.217 -31.264 -12.925 1.00 41.11 440 ARG B C 1
ATOM 6372 O O . ARG B 1 465 ? -42.964 -31.186 -13.905 1.00 37.22 440 ARG B O 1
ATOM 6380 N N . GLU B 1 466 ? -40.907 -31.033 -13.001 1.00 37.30 441 GLU B N 1
ATOM 6381 C CA . GLU B 1 466 ? -40.255 -30.496 -14.231 1.00 39.63 441 GLU B CA 1
ATOM 6382 C C . GLU B 1 466 ? -40.196 -31.544 -15.356 1.00 37.54 441 GLU B C 1
ATOM 6383 O O . GLU B 1 466 ? -40.085 -31.134 -16.505 1.00 36.30 441 GLU B O 1
ATOM 6389 N N . THR B 1 467 ? -40.248 -32.839 -15.059 1.00 40.46 442 THR B N 1
ATOM 6390 C CA . THR B 1 467 ? -40.227 -33.899 -16.102 1.00 41.79 442 THR B CA 1
ATOM 6391 C C . THR B 1 467 ? -41.647 -34.383 -16.423 1.00 44.81 442 THR B C 1
ATOM 6392 O O . THR B 1 467 ? -41.810 -34.983 -17.487 1.00 48.07 442 THR B O 1
ATOM 6396 N N . ALA B 1 468 ? -42.639 -34.147 -15.565 1.00 48.06 443 ALA B N 1
ATOM 6397 C CA . ALA B 1 468 ? -44.008 -34.698 -15.738 1.00 51.76 443 ALA B CA 1
ATOM 6398 C C . ALA B 1 468 ? -44.809 -33.803 -16.690 1.00 50.03 443 ALA B C 1
ATOM 6399 O O . ALA B 1 468 ? -44.474 -33.786 -17.874 1.00 48.84 443 ALA B O 1
ATOM 6401 N N . LEU C 1 29 ? 36.769 -3.583 -61.710 1.00 62.01 4 LEU C N 1
ATOM 6402 C CA . LEU C 1 29 ? 35.599 -4.518 -61.821 1.00 56.47 4 LEU C CA 1
ATOM 6403 C C . LEU C 1 29 ? 34.992 -4.408 -63.228 1.00 53.28 4 LEU C C 1
ATOM 6404 O O . LEU C 1 29 ? 35.080 -3.303 -63.813 1.00 49.26 4 LEU C O 1
ATOM 6409 N N . SER C 1 30 ? 34.383 -5.494 -63.734 1.00 48.06 5 SER C N 1
ATOM 6410 C CA . SER C 1 30 ? 33.670 -5.539 -65.040 1.00 45.91 5 SER C CA 1
ATOM 6411 C C . SER C 1 30 ? 32.147 -5.609 -64.816 1.00 40.52 5 SER C C 1
ATOM 6412 O O . SER C 1 30 ? 31.671 -6.318 -63.906 1.00 41.89 5 SER C O 1
ATOM 6415 N N . TYR C 1 31 ? 31.387 -4.869 -65.608 1.00 32.17 6 TYR C N 1
ATOM 6416 C CA . TYR C 1 31 ? 29.921 -4.745 -65.422 1.00 29.11 6 TYR C CA 1
ATOM 6417 C C . TYR C 1 31 ? 29.227 -5.331 -66.653 1.00 28.53 6 TYR C C 1
ATOM 6418 O O . TYR C 1 31 ? 29.823 -5.398 -67.747 1.00 27.11 6 TYR C O 1
ATOM 6427 N N . ARG C 1 32 ? 27.991 -5.781 -66.467 1.00 24.05 7 ARG C N 1
ATOM 6428 C CA . ARG C 1 32 ? 27.176 -6.441 -67.517 1.00 24.35 7 ARG C CA 1
ATOM 6429 C C . ARG C 1 32 ? 26.258 -5.391 -68.148 1.00 25.61 7 ARG C C 1
ATOM 6430 O O . ARG C 1 32 ? 26.113 -5.472 -69.354 1.00 27.71 7 ARG C O 1
ATOM 6438 N N . ILE C 1 33 ? 25.690 -4.461 -67.364 1.00 23.33 8 ILE C N 1
ATOM 6439 C CA . ILE C 1 33 ? 24.764 -3.383 -67.834 1.00 24.45 8 ILE C CA 1
ATOM 6440 C C . ILE C 1 33 ? 25.445 -2.042 -67.615 1.00 24.51 8 ILE C C 1
ATOM 6441 O O . ILE C 1 33 ? 26.303 -1.896 -66.740 1.00 24.74 8 ILE C O 1
ATOM 6446 N N . PRO C 1 34 ? 25.000 -1.004 -68.346 1.00 23.99 9 PRO C N 1
ATOM 6447 C CA . PRO C 1 34 ? 25.533 0.341 -68.180 1.00 23.80 9 PRO C CA 1
ATOM 6448 C C . PRO C 1 34 ? 25.398 0.823 -66.724 1.00 24.75 9 PRO C C 1
ATOM 6449 O O . PRO C 1 34 ? 24.371 0.546 -66.130 1.00 23.66 9 PRO C O 1
ATOM 6453 N N . GLN C 1 35 ? 26.417 1.510 -66.191 1.00 20.39 10 GLN C N 1
ATOM 6454 C CA . GLN C 1 35 ? 26.533 1.836 -64.750 1.00 21.36 10 GLN C CA 1
ATOM 6455 C C . GLN C 1 35 ? 26.147 3.288 -64.467 1.00 21.17 10 GLN C C 1
ATOM 6456 O O . GLN C 1 35 ? 26.392 3.792 -63.351 1.00 24.34 10 GLN C O 1
ATOM 6462 N N . SER C 1 36 ? 25.504 3.951 -65.404 1.00 23.09 11 SER C N 1
ATOM 6463 C CA . SER C 1 36 ? 25.092 5.361 -65.253 1.00 21.58 11 SER C CA 1
ATOM 6464 C C . SER C 1 36 ? 23.585 5.445 -65.032 1.00 20.27 11 SER C C 1
ATOM 6465 O O . SER C 1 36 ? 22.820 4.648 -65.610 1.00 20.78 11 SER C O 1
ATOM 6468 N N . ARG C 1 37 ? 23.207 6.374 -64.178 1.00 19.73 12 ARG C N 1
ATOM 6469 C CA . ARG C 1 37 ? 21.809 6.647 -63.819 1.00 20.81 12 ARG C CA 1
ATOM 6470 C C . ARG C 1 37 ? 21.135 7.213 -65.061 1.00 21.11 12 ARG C C 1
ATOM 6471 O O . ARG C 1 37 ? 21.767 8.024 -65.758 1.00 18.71 12 ARG C O 1
ATOM 6479 N N . THR C 1 38 ? 19.904 6.797 -65.305 1.00 23.54 13 THR C N 1
ATOM 6480 C CA . THR C 1 38 ? 19.061 7.356 -66.388 1.00 24.76 13 THR C CA 1
ATOM 6481 C C . THR C 1 38 ? 17.613 7.043 -66.012 1.00 24.24 13 THR C C 1
ATOM 6482 O O . THR C 1 38 ? 17.226 5.860 -66.003 1.00 27.59 13 THR C O 1
ATOM 6486 N N . VAL C 1 39 ? 16.907 8.065 -65.563 1.00 24.35 14 VAL C N 1
ATOM 6487 C CA . VAL C 1 39 ? 15.495 7.936 -65.145 1.00 24.92 14 VAL C CA 1
ATOM 6488 C C . VAL C 1 39 ? 14.663 9.009 -65.832 1.00 23.24 14 VAL C C 1
ATOM 6489 O O . VAL C 1 39 ? 15.051 10.207 -65.835 1.00 23.67 14 VAL C O 1
ATOM 6493 N N . ALA C 1 40 ? 13.559 8.550 -66.397 1.00 21.97 15 ALA C N 1
ATOM 6494 C CA . ALA C 1 40 ? 12.576 9.349 -67.146 1.00 24.16 15 ALA C CA 1
ATOM 6495 C C . ALA C 1 40 ? 11.949 10.390 -66.217 1.00 26.50 15 ALA C C 1
ATOM 6496 O O . ALA C 1 40 ? 11.897 10.132 -64.998 1.00 25.17 15 ALA C O 1
ATOM 6498 N N . GLU C 1 41 ? 11.497 11.517 -66.788 1.00 28.70 16 GLU C N 1
ATOM 6499 C CA . GLU C 1 41 ? 10.768 12.623 -66.108 1.00 30.48 16 GLU C CA 1
ATOM 6500 C C . GLU C 1 41 ? 9.555 12.036 -65.373 1.00 33.38 16 GLU C C 1
ATOM 6501 O O . GLU C 1 41 ? 9.222 12.543 -64.283 1.00 35.81 16 GLU C O 1
ATOM 6507 N N . GLN C 1 42 ? 8.916 11.019 -65.955 1.00 30.29 17 GLN C N 1
ATOM 6508 C CA . GLN C 1 42 ? 7.674 10.398 -65.457 1.00 32.50 17 GLN C CA 1
ATOM 6509 C C . GLN C 1 42 ? 7.940 8.929 -65.160 1.00 30.77 17 GLN C C 1
ATOM 6510 O O . GLN C 1 42 ? 8.254 8.127 -66.081 1.00 27.09 17 GLN C O 1
ATOM 6516 N N . VAL C 1 43 ? 7.763 8.588 -63.896 1.00 28.55 18 VAL C N 1
ATOM 6517 C CA . VAL C 1 43 ? 8.017 7.231 -63.354 1.00 29.39 18 VAL C CA 1
ATOM 6518 C C . VAL C 1 43 ? 6.896 6.953 -62.350 1.00 27.84 18 VAL C C 1
ATOM 6519 O O . VAL C 1 43 ? 6.554 7.821 -61.545 1.00 27.05 18 VAL C O 1
ATOM 6523 N N . PRO C 1 44 ? 6.243 5.777 -62.380 1.00 26.95 19 PRO C N 1
ATOM 6524 C CA . PRO C 1 44 ? 6.630 4.651 -63.239 1.00 27.46 19 PRO C CA 1
ATOM 6525 C C . PRO C 1 44 ? 6.328 4.790 -64.745 1.00 27.71 19 PRO C C 1
ATOM 6526 O O . PRO C 1 44 ? 5.395 5.445 -65.089 1.00 27.38 19 PRO C O 1
ATOM 6530 N N . GLY C 1 45 ? 7.116 4.135 -65.591 1.00 26.74 20 GLY C N 1
ATOM 6531 C CA . GLY C 1 45 ? 6.865 4.011 -67.034 1.00 26.43 20 GLY C CA 1
ATOM 6532 C C . GLY C 1 45 ? 5.682 3.093 -67.322 1.00 24.90 20 GLY C C 1
ATOM 6533 O O . GLY C 1 45 ? 5.084 2.477 -66.430 1.00 23.50 20 GLY C O 1
ATOM 6534 N N . PRO C 1 46 ? 5.283 2.993 -68.594 1.00 24.45 21 PRO C N 1
ATOM 6535 C CA . PRO C 1 46 ? 4.118 2.182 -68.969 1.00 24.88 21 PRO C CA 1
ATOM 6536 C C . PRO C 1 46 ? 4.136 0.689 -68.596 1.00 24.15 21 PRO C C 1
ATOM 6537 O O . PRO C 1 46 ? 3.112 0.144 -68.177 1.00 22.46 21 PRO C O 1
ATOM 6541 N N . LYS C 1 47 ? 5.257 0.010 -68.792 1.00 24.55 22 LYS C N 1
ATOM 6542 C CA . LYS C 1 47 ? 5.367 -1.445 -68.494 1.00 24.03 22 LYS C CA 1
ATOM 6543 C C . LYS C 1 47 ? 5.276 -1.632 -66.966 1.00 22.58 22 LYS C C 1
ATOM 6544 O O . LYS C 1 47 ? 4.561 -2.541 -66.513 1.00 22.60 22 LYS C O 1
ATOM 6550 N N . SER C 1 48 ? 5.969 -0.793 -66.195 1.00 22.02 23 SER C N 1
ATOM 6551 C CA . SER C 1 48 ? 5.931 -0.827 -64.706 1.00 21.26 23 SER C CA 1
ATOM 6552 C C . SER C 1 48 ? 4.535 -0.429 -64.180 1.00 22.55 23 SER C C 1
ATOM 6553 O O . SER C 1 48 ? 4.065 -1.051 -63.206 1.00 22.26 23 SER C O 1
ATOM 6556 N N . LYS C 1 49 ? 3.852 0.542 -64.797 1.00 22.52 24 LYS C N 1
ATOM 6557 C CA . LYS C 1 49 ? 2.449 0.884 -64.421 1.00 25.27 24 LYS C CA 1
ATOM 6558 C C . LYS C 1 49 ? 1.548 -0.337 -64.623 1.00 23.28 24 LYS C C 1
ATOM 6559 O O . LYS C 1 49 ? 0.732 -0.582 -63.749 1.00 23.84 24 LYS C O 1
ATOM 6565 N N . ALA C 1 50 ? 1.683 -1.075 -65.729 1.00 23.81 25 ALA C N 1
ATOM 6566 C CA . ALA C 1 50 ? 0.809 -2.243 -66.015 1.00 24.84 25 ALA C CA 1
ATOM 6567 C C . ALA C 1 50 ? 1.124 -3.359 -65.008 1.00 23.95 25 ALA C C 1
ATOM 6568 O O . ALA C 1 50 ? 0.201 -4.026 -64.542 1.00 21.66 25 ALA C O 1
ATOM 6570 N N . LEU C 1 51 ? 2.403 -3.557 -64.688 1.00 22.30 26 LEU C N 1
ATOM 6571 C CA . LEU C 1 51 ? 2.807 -4.566 -63.676 1.00 23.74 26 LEU C CA 1
ATOM 6572 C C . LEU C 1 51 ? 2.240 -4.182 -62.305 1.00 22.82 26 LEU C C 1
ATOM 6573 O O . LEU C 1 51 ? 1.754 -5.084 -61.616 1.00 20.26 26 LEU C O 1
ATOM 6578 N N . ASP C 1 52 ? 2.241 -2.892 -61.943 1.00 24.40 27 ASP C N 1
ATOM 6579 C CA . ASP C 1 52 ? 1.728 -2.406 -60.631 1.00 24.55 27 ASP C CA 1
ATOM 6580 C C . ASP C 1 52 ? 0.217 -2.665 -60.536 1.00 24.56 27 ASP C C 1
ATOM 6581 O O . ASP C 1 52 ? -0.284 -2.993 -59.431 1.00 18.46 27 ASP C O 1
ATOM 6586 N N . GLU C 1 53 ? -0.528 -2.494 -61.642 1.00 24.82 28 GLU C N 1
ATOM 6587 C CA . GLU C 1 53 ? -1.975 -2.845 -61.701 1.00 24.56 28 GLU C CA 1
ATOM 6588 C C . GLU C 1 53 ? -2.137 -4.333 -61.418 1.00 22.81 28 GLU C C 1
ATOM 6589 O O . GLU C 1 53 ? -3.048 -4.703 -60.683 1.00 25.99 28 GLU C O 1
ATOM 6595 N N . ARG C 1 54 ? -1.261 -5.177 -61.946 1.00 20.98 29 ARG C N 1
ATOM 6596 C CA . ARG C 1 54 ? -1.357 -6.645 -61.710 1.00 21.19 29 ARG C CA 1
ATOM 6597 C C . ARG C 1 54 ? -1.019 -6.946 -60.248 1.00 20.85 29 ARG C C 1
ATOM 6598 O O . ARG C 1 54 ? -1.637 -7.867 -59.673 1.00 18.58 29 ARG C O 1
ATOM 6606 N N . ARG C 1 55 ? -0.045 -6.224 -59.686 1.00 22.44 30 ARG C N 1
ATOM 6607 C CA . ARG C 1 55 ? 0.345 -6.395 -58.258 1.00 22.65 30 ARG C CA 1
ATOM 6608 C C . ARG C 1 55 ? -0.855 -6.075 -57.363 1.00 23.54 30 ARG C C 1
ATOM 6609 O O . ARG C 1 55 ? -1.183 -6.881 -56.454 1.00 22.46 30 ARG C O 1
ATOM 6617 N N . GLN C 1 56 ? -1.523 -4.954 -57.633 1.00 23.14 31 GLN C N 1
ATOM 6618 C CA . GLN C 1 56 ? -2.657 -4.486 -56.800 1.00 24.70 31 GLN C CA 1
ATOM 6619 C C . GLN C 1 56 ? -3.759 -5.537 -56.802 1.00 22.46 31 GLN C C 1
ATOM 6620 O O . GLN C 1 56 ? -4.412 -5.652 -55.746 1.00 22.10 31 GLN C O 1
ATOM 6626 N N . ALA C 1 57 ? -3.973 -6.241 -57.927 1.00 20.65 32 ALA C N 1
ATOM 6627 C CA . ALA C 1 57 ? -5.031 -7.263 -58.084 1.00 20.60 32 ALA C CA 1
ATOM 6628 C C . ALA C 1 57 ? -4.663 -8.543 -57.321 1.00 20.13 32 ALA C C 1
ATOM 6629 O O . ALA C 1 57 ? -5.590 -9.230 -56.818 1.00 21.11 32 ALA C O 1
ATOM 6631 N N . ALA C 1 58 ? -3.378 -8.924 -57.294 1.00 18.81 33 ALA C N 1
ATOM 6632 C CA . ALA C 1 58 ? -3.000 -10.313 -56.960 1.00 19.43 33 ALA C CA 1
ATOM 6633 C C . ALA C 1 58 ? -2.271 -10.441 -55.614 1.00 17.55 33 ALA C C 1
ATOM 6634 O O . ALA C 1 58 ? -2.277 -11.577 -55.093 1.00 16.84 33 ALA C O 1
ATOM 6636 N N . VAL C 1 59 ? -1.640 -9.378 -55.116 1.00 19.83 34 VAL C N 1
ATOM 6637 C CA . VAL C 1 59 ? -0.684 -9.446 -53.963 1.00 21.04 34 VAL C CA 1
ATOM 6638 C C . VAL C 1 59 ? -1.306 -8.741 -52.755 1.00 21.30 34 VAL C C 1
ATOM 6639 O O . VAL C 1 59 ? -1.848 -7.626 -52.903 1.00 21.33 34 VAL C O 1
ATOM 6643 N N . ALA C 1 60 ? -1.210 -9.358 -51.582 1.00 20.42 35 ALA C N 1
ATOM 6644 C CA . ALA C 1 60 ? -1.662 -8.728 -50.317 1.00 19.87 35 ALA C CA 1
ATOM 6645 C C . ALA C 1 60 ? -1.170 -7.286 -50.237 1.00 20.34 35 ALA C C 1
ATOM 6646 O O . ALA C 1 60 ? 0.020 -6.974 -50.544 1.00 20.57 35 ALA C O 1
ATOM 6648 N N . ARG C 1 61 ? -2.076 -6.422 -49.800 1.00 20.93 36 ARG C N 1
ATOM 6649 C CA . ARG C 1 61 ? -1.918 -4.955 -49.780 1.00 22.83 36 ARG C CA 1
ATOM 6650 C C . ARG C 1 61 ? -0.766 -4.554 -48.847 1.00 22.77 36 ARG C C 1
ATOM 6651 O O . ARG C 1 61 ? -0.202 -3.502 -49.051 1.00 22.47 36 ARG C O 1
ATOM 6659 N N . ALA C 1 62 ? -0.375 -5.368 -47.875 1.00 21.15 37 ALA C N 1
ATOM 6660 C CA . ALA C 1 62 ? 0.766 -5.030 -46.989 1.00 23.98 37 ALA C CA 1
ATOM 6661 C C . ALA C 1 62 ? 2.067 -4.912 -47.807 1.00 23.96 37 ALA C C 1
ATOM 6662 O O . ALA C 1 62 ? 3.028 -4.190 -47.392 1.00 22.81 37 ALA C O 1
ATOM 6664 N N . LEU C 1 63 ? 2.147 -5.630 -48.915 1.00 21.63 38 LEU C N 1
ATOM 6665 C CA . LEU C 1 63 ? 3.353 -5.588 -49.761 1.00 27.48 38 LEU C CA 1
ATOM 6666 C C . LEU C 1 63 ? 3.176 -4.411 -50.722 1.00 30.14 38 LEU C C 1
ATOM 6667 O O . LEU C 1 63 ? 2.461 -4.522 -51.708 1.00 37.07 38 LEU C O 1
ATOM 6672 N N . ALA C 1 64 ? 3.757 -3.285 -50.342 1.00 35.46 39 ALA C N 1
ATOM 6673 C CA . ALA C 1 64 ? 3.596 -1.979 -51.005 1.00 34.87 39 ALA C CA 1
ATOM 6674 C C . ALA C 1 64 ? 4.985 -1.531 -51.423 1.00 31.71 39 ALA C C 1
ATOM 6675 O O . ALA C 1 64 ? 5.622 -0.742 -50.720 1.00 29.95 39 ALA C O 1
ATOM 6677 N N . PRO C 1 65 ? 5.488 -2.036 -52.574 1.00 28.44 40 PRO C N 1
ATOM 6678 C CA . PRO C 1 65 ? 6.867 -1.789 -52.992 1.00 27.50 40 PRO C CA 1
ATOM 6679 C C . PRO C 1 65 ? 7.119 -0.294 -53.210 1.00 27.02 40 PRO C C 1
ATOM 6680 O O . PRO C 1 65 ? 6.219 0.371 -53.589 1.00 26.32 40 PRO C O 1
ATOM 6684 N N . GLY C 1 66 ? 8.339 0.167 -52.962 1.00 24.01 41 GLY C N 1
ATOM 6685 C CA . GLY C 1 66 ? 8.687 1.590 -52.995 1.00 24.42 41 GLY C CA 1
ATOM 6686 C C . GLY C 1 66 ? 9.197 2.044 -54.357 1.00 23.75 41 GLY C C 1
ATOM 6687 O O . GLY C 1 66 ? 8.885 3.166 -54.750 1.00 24.82 41 GLY C O 1
ATOM 6688 N N . LEU C 1 67 ? 10.033 1.255 -55.030 1.00 23.12 42 LEU C N 1
ATOM 6689 C CA . LEU C 1 67 ? 10.684 1.679 -56.300 1.00 22.87 42 LEU C CA 1
ATOM 6690 C C . LEU C 1 67 ? 9.604 1.802 -57.375 1.00 23.96 42 LEU C C 1
ATOM 6691 O O . LEU C 1 67 ? 8.836 0.871 -57.584 1.00 20.17 42 LEU C O 1
ATOM 6696 N N . PRO C 1 68 ? 9.499 2.963 -58.064 1.00 26.44 43 PRO C N 1
ATOM 6697 C CA . PRO C 1 68 ? 8.474 3.160 -59.089 1.00 25.33 43 PRO C CA 1
ATOM 6698 C C . PRO C 1 68 ? 8.971 2.579 -60.406 1.00 27.31 43 PRO C C 1
ATOM 6699 O O . PRO C 1 68 ? 9.117 3.313 -61.367 1.00 28.53 43 PRO C O 1
ATOM 6703 N N . GLY C 1 69 ? 9.259 1.287 -60.395 1.00 23.52 44 GLY C N 1
ATOM 6704 C CA . GLY C 1 69 ? 9.770 0.523 -61.539 1.00 21.82 44 GLY C CA 1
ATOM 6705 C C . GLY C 1 69 ? 9.874 -0.946 -61.185 1.00 23.79 44 GLY C C 1
ATOM 6706 O O . GLY C 1 69 ? 10.217 -1.272 -59.997 1.00 23.58 44 GLY C O 1
ATOM 6707 N N . TYR C 1 70 ? 9.566 -1.801 -62.159 1.00 21.12 45 TYR C N 1
ATOM 6708 C CA . TYR C 1 70 ? 9.653 -3.269 -62.055 1.00 19.32 45 TYR C CA 1
ATOM 6709 C C . TYR C 1 70 ? 11.027 -3.682 -62.579 1.00 19.92 45 TYR C C 1
ATOM 6710 O O . TYR C 1 70 ? 11.401 -3.316 -63.726 1.00 18.30 45 TYR C O 1
ATOM 6719 N N . VAL C 1 71 ? 11.788 -4.381 -61.735 1.00 17.84 46 VAL C N 1
ATOM 6720 C CA . VAL C 1 71 ? 13.216 -4.717 -62.007 1.00 17.83 46 VAL C CA 1
ATOM 6721 C C . VAL C 1 71 ? 13.318 -5.801 -63.077 1.00 19.20 46 VAL C C 1
ATOM 6722 O O . VAL C 1 71 ? 12.612 -6.825 -62.950 1.00 18.72 46 VAL C O 1
ATOM 6726 N N . VAL C 1 72 ? 14.215 -5.607 -64.053 1.00 18.76 47 VAL C N 1
ATOM 6727 C CA . VAL C 1 72 ? 14.580 -6.691 -65.026 1.00 18.43 47 VAL C CA 1
ATOM 6728 C C . VAL C 1 72 ? 16.056 -7.090 -64.923 1.00 18.06 47 VAL C C 1
ATOM 6729 O O . VAL C 1 72 ? 16.410 -8.178 -65.407 1.00 18.61 47 VAL C O 1
ATOM 6733 N N . ASP C 1 73 ? 16.902 -6.248 -64.349 1.00 17.66 48 ASP C N 1
ATOM 6734 C CA . ASP C 1 73 ? 18.347 -6.529 -64.144 1.00 18.50 48 ASP C CA 1
ATOM 6735 C C . ASP C 1 73 ? 18.770 -5.811 -62.868 1.00 18.13 48 ASP C C 1
ATOM 6736 O O . ASP C 1 73 ? 18.337 -4.659 -62.622 1.00 19.06 48 ASP C O 1
ATOM 6741 N N . ALA C 1 74 ? 19.629 -6.458 -62.102 1.00 17.54 49 ALA C N 1
ATOM 6742 C CA . ALA C 1 74 ? 20.335 -5.829 -60.978 1.00 18.06 49 ALA C CA 1
ATOM 6743 C C . ALA C 1 74 ? 21.800 -6.192 -61.153 1.00 18.98 49 ALA C C 1
ATOM 6744 O O . ALA C 1 74 ? 22.141 -7.376 -60.998 1.00 19.95 49 ALA C O 1
ATOM 6746 N N . ASP C 1 75 ? 22.637 -5.204 -61.461 1.00 19.47 50 ASP C N 1
ATOM 6747 C CA . ASP C 1 75 ? 24.065 -5.464 -61.725 1.00 18.92 50 ASP C CA 1
ATOM 6748 C C . ASP C 1 75 ? 24.899 -4.282 -61.265 1.00 19.13 50 ASP C C 1
ATOM 6749 O O . ASP C 1 75 ? 24.553 -3.124 -61.566 1.00 18.90 50 ASP C O 1
ATOM 6754 N N . GLY C 1 76 ? 25.985 -4.575 -60.580 1.00 17.89 51 GLY C N 1
ATOM 6755 C CA . GLY C 1 76 ? 26.928 -3.547 -60.120 1.00 19.27 51 GLY C CA 1
ATOM 6756 C C . GLY C 1 76 ? 26.232 -2.597 -59.169 1.00 21.13 51 GLY C C 1
ATOM 6757 O O . GLY C 1 76 ? 25.769 -3.059 -58.123 1.00 22.78 51 GLY C O 1
ATOM 6758 N N . GLY C 1 77 ? 26.112 -1.329 -59.554 1.00 21.41 52 GLY C N 1
ATOM 6759 C CA . GLY C 1 77 ? 25.485 -0.274 -58.734 1.00 19.52 52 GLY C CA 1
ATOM 6760 C C . GLY C 1 77 ? 24.113 0.115 -59.238 1.00 19.58 52 GLY C C 1
ATOM 6761 O O . GLY C 1 77 ? 23.624 1.182 -58.784 1.00 18.74 52 GLY C O 1
ATOM 6762 N N . ILE C 1 78 ? 23.508 -0.693 -60.126 1.00 18.07 53 ILE C N 1
ATOM 6763 C CA . ILE C 1 78 ? 22.299 -0.272 -60.903 1.00 18.96 53 ILE C CA 1
ATOM 6764 C C . ILE C 1 78 ? 21.159 -1.280 -60.777 1.00 18.53 53 ILE C C 1
ATOM 6765 O O . ILE C 1 78 ? 21.404 -2.469 -60.886 1.00 19.95 53 ILE C O 1
ATOM 6770 N N . LEU C 1 79 ? 19.934 -0.759 -60.632 1.00 18.98 54 LEU C N 1
ATOM 6771 C CA . LEU C 1 79 ? 18.658 -1.479 -60.807 1.00 19.23 54 LEU C CA 1
ATOM 6772 C C . LEU C 1 79 ? 18.044 -0.964 -62.113 1.00 18.92 54 LEU C C 1
ATOM 6773 O O . LEU C 1 79 ? 17.775 0.242 -62.169 1.00 21.48 54 LEU C O 1
ATOM 6778 N N . ALA C 1 80 ? 17.914 -1.833 -63.118 1.00 18.68 55 ALA C N 1
ATOM 6779 C CA . ALA C 1 80 ? 17.342 -1.535 -64.449 1.00 20.49 55 ALA C CA 1
ATOM 6780 C C . ALA C 1 80 ? 15.888 -1.984 -64.446 1.00 18.88 55 ALA C C 1
ATOM 6781 O O . ALA C 1 80 ? 15.636 -3.142 -64.061 1.00 20.20 55 ALA C O 1
ATOM 6783 N N . ASP C 1 81 ? 14.969 -1.122 -64.865 1.00 18.53 56 ASP C N 1
ATOM 6784 C CA . ASP C 1 81 ? 13.534 -1.479 -64.789 1.00 19.46 56 ASP C CA 1
ATOM 6785 C C . ASP C 1 81 ? 12.985 -1.864 -66.175 1.00 21.89 56 ASP C C 1
ATOM 6786 O O . ASP C 1 81 ? 13.702 -1.733 -67.198 1.00 19.59 56 ASP C O 1
ATOM 6791 N N . ALA C 1 82 ? 11.717 -2.267 -66.205 1.00 20.11 57 ALA C N 1
ATOM 6792 C CA . ALA C 1 82 ? 11.049 -2.805 -67.415 1.00 21.92 57 ALA C CA 1
ATOM 6793 C C . ALA C 1 82 ? 10.943 -1.695 -68.472 1.00 23.44 57 ALA C C 1
ATOM 6794 O O . ALA C 1 82 ? 10.875 -2.031 -69.668 1.00 24.66 57 ALA C O 1
ATOM 6796 N N . ASP C 1 83 ? 10.945 -0.428 -68.053 1.00 24.88 58 ASP C N 1
ATOM 6797 C CA . ASP C 1 83 ? 10.832 0.745 -68.966 1.00 25.36 58 ASP C CA 1
ATOM 6798 C C . ASP C 1 83 ? 12.206 1.292 -69.370 1.00 26.41 58 ASP C C 1
ATOM 6799 O O . ASP C 1 83 ? 12.238 2.321 -70.073 1.00 28.21 58 ASP C O 1
ATOM 6804 N N . GLY C 1 84 ? 13.289 0.619 -68.995 1.00 24.32 59 GLY C N 1
ATOM 6805 C CA . GLY C 1 84 ? 14.652 0.998 -69.403 1.00 23.18 59 GLY C CA 1
ATOM 6806 C C . GLY C 1 84 ? 15.289 1.981 -68.444 1.00 23.61 59 GLY C C 1
ATOM 6807 O O . GLY C 1 84 ? 16.425 2.391 -68.705 1.00 25.02 59 GLY C O 1
ATOM 6808 N N . ASN C 1 85 ? 14.622 2.350 -67.352 1.00 21.40 60 ASN C N 1
ATOM 6809 C CA . ASN C 1 85 ? 15.212 3.276 -66.349 1.00 21.38 60 ASN C CA 1
ATOM 6810 C C . ASN C 1 85 ? 16.374 2.569 -65.652 1.00 21.48 60 ASN C C 1
ATOM 6811 O O . ASN C 1 85 ? 16.275 1.324 -65.454 1.00 21.48 60 ASN C O 1
ATOM 6816 N N . ARG C 1 86 ? 17.431 3.304 -65.301 1.00 20.70 61 ARG C N 1
ATOM 6817 C CA . ARG C 1 86 ? 18.553 2.744 -64.514 1.00 20.16 61 ARG C CA 1
ATOM 6818 C C . ARG C 1 86 ? 18.659 3.571 -63.231 1.00 19.95 61 ARG C C 1
ATOM 6819 O O . ARG C 1 86 ? 19.068 4.754 -63.252 1.00 19.35 61 ARG C O 1
ATOM 6827 N N . PHE C 1 87 ? 18.262 2.966 -62.126 1.00 18.15 62 PHE C N 1
ATOM 6828 C CA . PHE C 1 87 ? 18.243 3.626 -60.799 1.00 17.64 62 PHE C CA 1
ATOM 6829 C C . PHE C 1 87 ? 19.559 3.270 -60.131 1.00 18.09 62 PHE C C 1
ATOM 6830 O O . PHE C 1 87 ? 19.990 2.107 -60.288 1.00 19.59 62 PHE C O 1
ATOM 6838 N N . ILE C 1 88 ? 20.155 4.206 -59.418 1.00 18.74 63 ILE C N 1
ATOM 6839 C CA . ILE C 1 88 ? 21.357 3.913 -58.603 1.00 18.11 63 ILE C CA 1
ATOM 6840 C C . ILE C 1 88 ? 20.902 3.145 -57.361 1.00 17.42 63 ILE C C 1
ATOM 6841 O O . ILE C 1 88 ? 20.036 3.636 -56.632 1.00 17.61 63 ILE C O 1
ATOM 6846 N N . ASP C 1 89 ? 21.532 2.002 -57.112 1.00 17.70 64 ASP C N 1
ATOM 6847 C CA . ASP C 1 89 ? 21.132 1.089 -56.007 1.00 17.90 64 ASP C CA 1
ATOM 6848 C C . ASP C 1 89 ? 21.949 1.431 -54.751 1.00 17.94 64 ASP C C 1
ATOM 6849 O O . ASP C 1 89 ? 23.091 1.041 -54.697 1.00 19.78 64 ASP C O 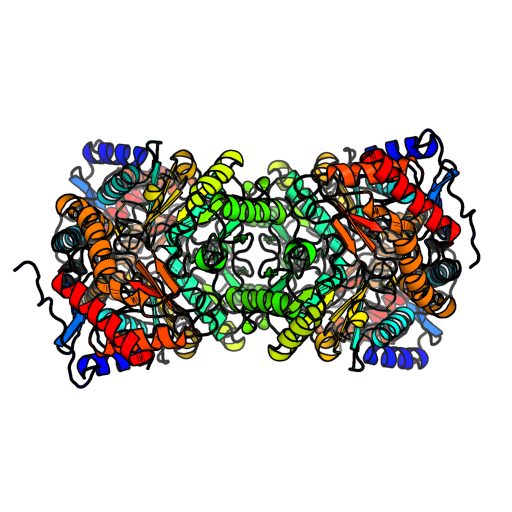1
ATOM 6854 N N . LEU C 1 90 ? 21.408 2.181 -53.804 1.00 17.56 65 LEU C N 1
ATOM 6855 C CA . LEU C 1 90 ? 22.088 2.346 -52.508 1.00 17.64 65 LEU C CA 1
ATOM 6856 C C . LEU C 1 90 ? 21.352 1.540 -51.441 1.00 16.44 65 LEU C C 1
ATOM 6857 O O . LEU C 1 90 ? 21.409 1.958 -50.255 1.00 17.70 65 LEU C O 1
ATOM 6862 N N . ALA C 1 91 ? 20.684 0.451 -51.830 1.00 17.79 66 ALA C N 1
ATOM 6863 C CA . ALA C 1 91 ? 19.897 -0.404 -50.904 1.00 18.13 66 ALA C CA 1
ATOM 6864 C C . ALA C 1 91 ? 20.433 -1.844 -50.824 1.00 19.06 66 ALA C C 1
ATOM 6865 O O . ALA C 1 91 ? 20.258 -2.481 -49.769 1.00 16.73 66 ALA C O 1
ATOM 6867 N N . SER C 1 92 ? 21.051 -2.328 -51.905 1.00 18.16 67 SER C N 1
ATOM 6868 C CA . SER C 1 92 ? 21.379 -3.740 -52.204 1.00 19.18 67 SER C CA 1
ATOM 6869 C C . SER C 1 92 ? 20.302 -4.690 -51.663 1.00 18.74 67 SER C C 1
ATOM 6870 O O . SER C 1 92 ? 20.622 -5.777 -51.082 1.00 17.45 67 SER C O 1
ATOM 6873 N N . GLY C 1 93 ? 19.033 -4.373 -51.928 1.00 16.12 68 GLY C N 1
ATOM 6874 C CA . GLY C 1 93 ? 17.921 -5.242 -51.479 1.00 16.65 68 GLY C CA 1
ATOM 6875 C C . GLY C 1 93 ? 17.919 -5.432 -49.967 1.00 15.79 68 GLY C C 1
ATOM 6876 O O . GLY C 1 93 ? 17.496 -6.481 -49.491 1.00 17.60 68 GLY C O 1
ATOM 6877 N N . ILE C 1 94 ? 18.202 -4.367 -49.235 1.00 17.58 69 ILE C N 1
ATOM 6878 C CA . ILE C 1 94 ? 18.395 -4.319 -47.755 1.00 17.78 69 ILE C CA 1
ATOM 6879 C C . ILE C 1 94 ? 19.629 -5.156 -47.370 1.00 17.67 69 ILE C C 1
ATOM 6880 O O . ILE C 1 94 ? 19.498 -6.097 -46.552 1.00 17.50 69 ILE C O 1
ATOM 6885 N N . ALA C 1 95 ? 20.799 -4.727 -47.838 1.00 19.51 70 ALA C N 1
ATOM 6886 C CA . ALA C 1 95 ? 22.137 -5.224 -47.396 1.00 20.42 70 ALA C CA 1
ATOM 6887 C C . ALA C 1 95 ? 22.370 -6.678 -47.816 1.00 21.52 70 ALA C C 1
ATOM 6888 O O . ALA C 1 95 ? 23.187 -7.349 -47.144 1.00 22.23 70 ALA C O 1
ATOM 6890 N N . VAL C 1 96 ? 21.705 -7.140 -48.885 1.00 18.66 71 VAL C N 1
ATOM 6891 C CA . VAL C 1 96 ? 21.729 -8.551 -49.337 1.00 18.13 71 VAL C CA 1
ATOM 6892 C C . VAL C 1 96 ? 22.712 -8.729 -50.506 1.00 20.11 71 VAL C C 1
ATOM 6893 O O . VAL C 1 96 ? 23.558 -9.668 -50.453 1.00 17.23 71 VAL C O 1
ATOM 6897 N N . THR C 1 97 ? 22.589 -7.920 -51.563 1.00 18.64 72 THR C N 1
ATOM 6898 C CA . THR C 1 97 ? 23.367 -8.109 -52.819 1.00 19.61 72 THR C CA 1
ATOM 6899 C C . THR C 1 97 ? 24.707 -7.348 -52.724 1.00 20.50 72 THR C C 1
ATOM 6900 O O . THR C 1 97 ? 25.047 -6.636 -53.655 1.00 20.36 72 THR C O 1
ATOM 6904 N N . THR C 1 98 ? 25.444 -7.575 -51.632 1.00 19.91 73 THR C N 1
ATOM 6905 C CA . THR C 1 98 ? 26.820 -7.109 -51.329 1.00 19.58 73 THR C CA 1
ATOM 6906 C C . THR C 1 98 ? 27.785 -7.325 -52.504 1.00 20.24 73 THR C C 1
ATOM 6907 O O . THR C 1 98 ? 28.555 -6.386 -52.816 1.00 20.28 73 THR C O 1
ATOM 6911 N N . VAL C 1 99 ? 27.747 -8.502 -53.132 1.00 20.44 74 VAL C N 1
ATOM 6912 C CA . VAL C 1 99 ? 28.638 -8.832 -54.284 1.00 19.46 74 VAL C CA 1
ATOM 6913 C C . VAL C 1 99 ? 27.967 -8.414 -55.601 1.00 19.91 74 VAL C C 1
ATOM 6914 O O . VAL C 1 99 ? 28.473 -8.804 -56.627 1.00 21.70 74 VAL C O 1
ATOM 6918 N N . GLY C 1 100 ? 26.885 -7.627 -55.569 1.00 17.58 75 GLY C N 1
ATOM 6919 C CA . GLY C 1 100 ? 26.099 -7.295 -56.763 1.00 18.58 75 GLY C CA 1
ATOM 6920 C C . GLY C 1 100 ? 24.884 -8.185 -56.892 1.00 17.53 75 GLY C C 1
ATOM 6921 O O . GLY C 1 100 ? 24.876 -9.281 -56.323 1.00 20.67 75 GLY C O 1
ATOM 6922 N N . GLY C 1 101 ? 23.858 -7.730 -57.607 1.00 17.14 76 GLY C N 1
ATOM 6923 C CA . GLY C 1 101 ? 22.600 -8.481 -57.790 1.00 18.50 76 GLY C CA 1
ATOM 6924 C C . GLY C 1 101 ? 22.638 -9.553 -58.863 1.00 17.77 76 GLY C C 1
ATOM 6925 O O . GLY C 1 101 ? 21.684 -10.312 -58.958 1.00 17.56 76 GLY C O 1
ATOM 6926 N N . SER C 1 102 ? 23.690 -9.654 -59.677 1.00 19.76 77 SER C N 1
ATOM 6927 C CA . SER C 1 102 ? 23.767 -10.729 -60.694 1.00 18.92 77 SER C CA 1
ATOM 6928 C C . SER C 1 102 ? 25.223 -11.069 -60.968 1.00 18.84 77 SER C C 1
ATOM 6929 O O . SER C 1 102 ? 25.586 -11.150 -62.130 1.00 17.65 77 SER C O 1
ATOM 6932 N N . ASN C 1 103 ? 26.022 -11.176 -59.912 1.00 18.68 78 ASN C N 1
ATOM 6933 C CA . ASN C 1 103 ? 27.457 -11.513 -60.020 1.00 19.05 78 ASN C CA 1
ATOM 6934 C C . ASN C 1 103 ? 27.574 -12.725 -60.952 1.00 19.44 78 ASN C C 1
ATOM 6935 O O . ASN C 1 103 ? 26.829 -13.718 -60.743 1.00 19.42 78 ASN C O 1
ATOM 6940 N N . ALA C 1 104 ? 28.493 -12.687 -61.915 1.00 20.63 79 ALA C N 1
ATOM 6941 C CA . ALA C 1 104 ? 28.635 -13.755 -62.930 1.00 22.86 79 ALA C CA 1
ATOM 6942 C C . ALA C 1 104 ? 29.012 -15.093 -62.264 1.00 20.71 79 ALA C C 1
ATOM 6943 O O . ALA C 1 104 ? 28.448 -16.095 -62.708 1.00 18.76 79 ALA C O 1
ATOM 6945 N N . ALA C 1 105 ? 29.873 -15.101 -61.228 1.00 19.62 80 ALA C N 1
ATOM 6946 C CA . ALA C 1 105 ? 30.303 -16.349 -60.541 1.00 20.42 80 ALA C CA 1
ATOM 6947 C C . ALA C 1 105 ? 29.107 -16.939 -59.783 1.00 20.45 80 ALA C C 1
ATOM 6948 O O . ALA C 1 105 ? 28.905 -18.162 -59.849 1.00 18.83 80 ALA C O 1
ATOM 6950 N N . VAL C 1 106 ? 28.332 -16.092 -59.099 1.00 19.00 81 VAL C N 1
ATOM 6951 C CA . VAL C 1 106 ? 27.107 -16.492 -58.346 1.00 18.35 81 VAL C CA 1
ATOM 6952 C C . VAL C 1 106 ? 26.096 -17.073 -59.351 1.00 18.66 81 VAL C C 1
ATOM 6953 O O . VAL C 1 106 ? 25.596 -18.188 -59.122 1.00 18.53 81 VAL C O 1
ATOM 6957 N N . ALA C 1 107 ? 25.820 -16.362 -60.439 1.00 17.87 82 ALA C N 1
ATOM 6958 C CA . ALA C 1 107 ? 24.821 -16.768 -61.458 1.00 20.08 82 ALA C CA 1
ATOM 6959 C C . ALA C 1 107 ? 25.173 -18.147 -62.023 1.00 20.98 82 ALA C C 1
ATOM 6960 O O . ALA C 1 107 ? 24.265 -18.989 -62.162 1.00 21.10 82 ALA C O 1
ATOM 6962 N N . LYS C 1 108 ? 26.444 -18.367 -62.349 1.00 21.86 83 LYS C N 1
ATOM 6963 C CA . LYS C 1 108 ? 26.958 -19.646 -62.921 1.00 22.98 83 LYS C CA 1
ATOM 6964 C C . LYS C 1 108 ? 26.862 -20.795 -61.898 1.00 22.28 83 LYS C C 1
ATOM 6965 O O . LYS C 1 108 ? 26.430 -21.882 -62.282 1.00 20.53 83 LYS C O 1
ATOM 6971 N N . ALA C 1 109 ? 27.263 -20.574 -60.642 1.00 19.74 84 ALA C N 1
ATOM 6972 C CA . ALA C 1 109 ? 27.099 -21.563 -59.547 1.00 19.95 84 ALA C CA 1
ATOM 6973 C C . ALA C 1 109 ? 25.626 -21.941 -59.433 1.00 20.31 84 ALA C C 1
ATOM 6974 O O . ALA C 1 109 ? 25.321 -23.139 -59.297 1.00 22.67 84 ALA C O 1
ATOM 6976 N N . VAL C 1 110 ? 24.721 -20.962 -59.438 1.00 19.49 85 VAL C N 1
ATOM 6977 C CA . VAL C 1 110 ? 23.265 -21.217 -59.238 1.00 20.08 85 VAL C CA 1
ATOM 6978 C C . VAL C 1 110 ? 22.753 -22.115 -60.380 1.00 20.13 85 VAL C C 1
ATOM 6979 O O . VAL C 1 110 ? 22.094 -23.119 -60.094 1.00 16.31 85 VAL C O 1
ATOM 6983 N N . GLY C 1 111 ? 23.037 -21.742 -61.625 1.00 20.29 86 GLY C N 1
ATOM 6984 C CA . GLY C 1 111 ? 22.680 -22.509 -62.831 1.00 21.07 86 GLY C CA 1
ATOM 6985 C C . GLY C 1 111 ? 23.211 -23.914 -62.782 1.00 20.79 86 GLY C C 1
ATOM 6986 O O . GLY C 1 111 ? 22.435 -24.881 -63.053 1.00 21.99 86 GLY C O 1
ATOM 6987 N N . ALA C 1 112 ? 24.486 -24.022 -62.436 1.00 21.95 87 ALA C N 1
ATOM 6988 C CA . ALA C 1 112 ? 25.228 -25.294 -62.429 1.00 22.50 87 ALA C CA 1
ATOM 6989 C C . ALA C 1 112 ? 24.634 -26.205 -61.346 1.00 22.88 87 ALA C C 1
ATOM 6990 O O . ALA C 1 112 ? 24.368 -27.383 -61.659 1.00 20.08 87 ALA C O 1
ATOM 6992 N N . ALA C 1 113 ? 24.357 -25.690 -60.137 1.00 20.39 88 ALA C N 1
ATOM 6993 C CA . ALA C 1 113 ? 23.858 -26.542 -59.026 1.00 20.85 88 ALA C CA 1
ATOM 6994 C C . ALA C 1 113 ? 22.474 -27.109 -59.358 1.00 19.59 88 ALA C C 1
ATOM 6995 O O . ALA C 1 113 ? 22.228 -28.296 -59.109 1.00 22.95 88 ALA C O 1
ATOM 6997 N N . ALA C 1 114 ? 21.582 -26.282 -59.887 1.00 19.88 89 ALA C N 1
ATOM 6998 C CA . ALA C 1 114 ? 20.166 -26.625 -60.112 1.00 20.41 89 ALA C CA 1
ATOM 6999 C C . ALA C 1 114 ? 20.074 -27.744 -61.166 1.00 20.64 89 ALA C C 1
ATOM 7000 O O . ALA C 1 114 ? 19.107 -28.528 -61.164 1.00 21.16 89 ALA C O 1
ATOM 7002 N N . ALA C 1 115 ? 21.031 -27.785 -62.082 1.00 19.92 90 ALA C N 1
ATOM 7003 C CA . ALA C 1 115 ? 21.058 -28.790 -63.162 1.00 22.19 90 ALA C CA 1
ATOM 7004 C C . ALA C 1 115 ? 21.532 -30.127 -62.594 1.00 21.72 90 ALA C C 1
ATOM 7005 O O . ALA C 1 115 ? 21.295 -31.128 -63.293 1.00 21.81 90 ALA C O 1
ATOM 7007 N N . ARG C 1 116 ? 22.145 -30.137 -61.395 1.00 22.16 91 ARG C N 1
ATOM 7008 C CA . ARG C 1 116 ? 22.568 -31.369 -60.686 1.00 21.69 91 ARG C CA 1
ATOM 7009 C C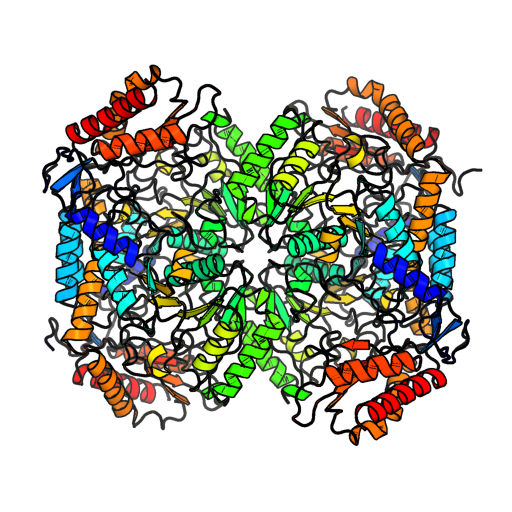 . ARG C 1 116 ? 21.448 -31.832 -59.736 1.00 21.96 91 ARG C C 1
ATOM 7010 O O . ARG C 1 116 ? 21.002 -32.985 -59.870 1.00 18.91 91 ARG C O 1
ATOM 7018 N N . PHE C 1 117 ? 21.026 -30.965 -58.802 1.00 20.76 92 PHE C N 1
ATOM 7019 C CA . PHE C 1 117 ? 19.818 -31.142 -57.954 1.00 19.21 92 PHE C CA 1
ATOM 7020 C C . PHE C 1 117 ? 19.460 -29.825 -57.274 1.00 18.43 92 PHE C C 1
ATOM 7021 O O . PHE C 1 117 ? 20.378 -29.159 -56.789 1.00 18.60 92 PHE C O 1
ATOM 7029 N N . THR C 1 118 ? 18.170 -29.496 -57.192 1.00 17.50 93 THR C N 1
ATOM 7030 C CA . THR C 1 118 ? 17.711 -28.274 -56.499 1.00 18.77 93 THR C CA 1
ATOM 7031 C C . THR C 1 118 ? 17.691 -28.515 -54.992 1.00 17.75 93 THR C C 1
ATOM 7032 O O . THR C 1 118 ? 17.748 -27.541 -54.248 1.00 19.06 93 THR C O 1
ATOM 7036 N N . HIS C 1 119 ? 17.497 -29.753 -54.551 1.00 18.55 94 HIS C N 1
ATOM 7037 C CA . HIS C 1 119 ? 17.053 -29.984 -53.160 1.00 18.49 94 HIS C CA 1
ATOM 7038 C C . HIS C 1 119 ? 17.047 -31.469 -52.857 1.00 20.46 94 HIS C C 1
ATOM 7039 O O . HIS C 1 119 ? 16.514 -32.219 -53.657 1.00 19.65 94 HIS C O 1
ATOM 7046 N N . THR C 1 120 ? 17.510 -31.848 -51.672 1.00 20.75 95 THR C N 1
ATOM 7047 C CA . THR C 1 120 ? 17.290 -33.213 -51.149 1.00 21.19 95 THR C CA 1
ATOM 7048 C C . THR C 1 120 ? 16.828 -33.183 -49.686 1.00 19.70 95 THR C C 1
ATOM 7049 O O . THR C 1 120 ? 16.500 -34.248 -49.187 1.00 20.18 95 THR C O 1
ATOM 7053 N N . CYS C 1 121 ? 16.916 -32.048 -48.994 1.00 21.14 96 CYS C N 1
ATOM 7054 C CA . CYS C 1 121 ? 16.759 -31.949 -47.511 1.00 21.16 96 CYS C CA 1
ATOM 7055 C C . CYS C 1 121 ? 17.979 -32.576 -46.830 1.00 20.69 96 CYS C C 1
ATOM 7056 O O . CYS C 1 121 ? 18.087 -33.809 -46.761 1.00 19.38 96 CYS C O 1
ATOM 7059 N N . PHE C 1 122 ? 18.891 -31.732 -46.345 1.00 20.60 97 PHE C N 1
ATOM 7060 C CA . PHE C 1 122 ? 20.214 -32.176 -45.863 1.00 20.09 97 PHE C CA 1
ATOM 7061 C C . PHE C 1 122 ? 20.067 -33.277 -44.810 1.00 22.51 97 PHE C C 1
ATOM 7062 O O . PHE C 1 122 ? 20.855 -34.231 -44.813 1.00 20.99 97 PHE C O 1
ATOM 7070 N N . MET C 1 123 ? 19.096 -33.148 -43.916 1.00 25.05 98 MET C N 1
ATOM 7071 C CA . MET C 1 123 ? 18.973 -34.114 -42.796 1.00 27.13 98 MET C CA 1
ATOM 7072 C C . MET C 1 123 ? 18.344 -35.415 -43.298 1.00 25.88 98 MET C C 1
ATOM 7073 O O . MET C 1 123 ? 18.387 -36.382 -42.561 1.00 25.78 98 MET C O 1
ATOM 7078 N N . VAL C 1 124 ? 17.851 -35.462 -44.526 1.00 24.28 99 VAL C N 1
ATOM 7079 C CA . VAL C 1 124 ? 17.495 -36.761 -45.176 1.00 25.16 99 VAL C CA 1
ATOM 7080 C C . VAL C 1 124 ? 18.703 -37.255 -45.983 1.00 22.59 99 VAL C C 1
ATOM 7081 O O . VAL C 1 124 ? 19.260 -38.282 -45.633 1.00 23.13 99 VAL C O 1
ATOM 7085 N N . SER C 1 125 ? 19.110 -36.531 -47.023 1.00 23.00 100 SER C N 1
ATOM 7086 C CA . SER C 1 125 ? 20.197 -36.923 -47.956 1.00 21.14 100 SER C CA 1
ATOM 7087 C C . SER C 1 125 ? 21.189 -35.766 -48.003 1.00 18.36 100 SER C C 1
ATOM 7088 O O . SER C 1 125 ? 20.841 -34.663 -48.404 1.00 21.41 100 SER C O 1
ATOM 7091 N N . PRO C 1 126 ? 22.416 -35.960 -47.498 1.00 19.71 101 PRO C N 1
ATOM 7092 C CA . PRO C 1 126 ? 23.387 -34.879 -47.376 1.00 18.07 101 PRO C CA 1
ATOM 7093 C C . PRO C 1 126 ? 24.114 -34.590 -48.676 1.00 18.15 101 PRO C C 1
ATOM 7094 O O . PRO C 1 126 ? 24.011 -35.346 -49.621 1.00 17.89 101 PRO C O 1
ATOM 7098 N N . TYR C 1 127 ? 24.783 -33.451 -48.704 1.00 18.21 102 TYR C N 1
ATOM 7099 C CA . TYR C 1 127 ? 25.477 -32.965 -49.914 1.00 19.90 102 TYR C CA 1
ATOM 7100 C C . TYR C 1 127 ? 26.589 -32.031 -49.473 1.00 20.42 102 TYR C C 1
ATOM 7101 O O . TYR C 1 127 ? 26.478 -31.416 -48.410 1.00 18.94 102 TYR C O 1
ATOM 7110 N N . GLU C 1 128 ? 27.653 -32.013 -50.268 1.00 21.05 103 GLU C N 1
ATOM 7111 C CA . GLU C 1 128 ? 28.942 -31.372 -49.906 1.00 22.88 103 GLU C CA 1
ATOM 7112 C C . GLU C 1 128 ? 28.775 -29.849 -49.695 1.00 19.93 103 GLU C C 1
ATOM 7113 O O . GLU C 1 128 ? 29.453 -29.291 -48.797 1.00 21.64 103 GLU C O 1
ATOM 7119 N N . THR C 1 129 ? 27.966 -29.159 -50.490 1.00 20.25 104 THR C N 1
ATOM 7120 C CA . THR C 1 129 ? 27.927 -27.671 -50.436 1.00 21.07 104 THR C CA 1
ATOM 7121 C C . THR C 1 129 ? 27.407 -27.205 -49.078 1.00 19.40 104 THR C C 1
ATOM 7122 O O . THR C 1 129 ? 27.907 -26.171 -48.620 1.00 21.31 104 THR C O 1
ATOM 7126 N N . TYR C 1 130 ? 26.521 -27.959 -48.426 1.00 19.96 105 TYR C N 1
ATOM 7127 C CA . TYR C 1 130 ? 26.066 -27.662 -47.036 1.00 18.71 105 TYR C CA 1
ATOM 7128 C C . TYR C 1 130 ? 27.280 -27.701 -46.112 1.00 18.93 105 TYR C C 1
ATOM 7129 O O . TYR C 1 130 ? 27.524 -26.748 -45.328 1.00 18.02 105 TYR C O 1
ATOM 7138 N N . VAL C 1 131 ? 28.003 -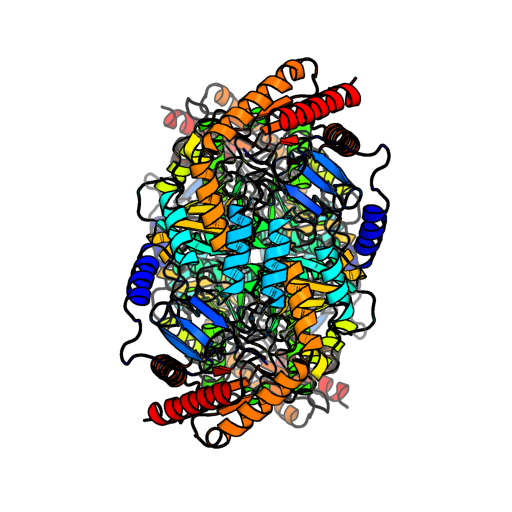28.824 -46.133 1.00 20.17 106 VAL C N 1
ATOM 7139 C CA . VAL C 1 131 ? 29.179 -29.007 -45.245 1.00 17.75 106 VAL C CA 1
ATOM 7140 C C . VAL C 1 131 ? 30.218 -27.911 -45.542 1.00 16.41 106 VAL C C 1
ATOM 7141 O O . VAL C 1 131 ? 30.802 -27.374 -44.558 1.00 17.68 106 VAL C O 1
ATOM 7145 N N . ALA C 1 132 ? 30.499 -27.606 -46.803 1.00 17.38 107 ALA C N 1
ATOM 7146 C CA . ALA C 1 132 ? 31.528 -26.605 -47.181 1.00 18.93 107 ALA C CA 1
ATOM 7147 C C . ALA C 1 132 ? 31.119 -25.228 -46.623 1.00 18.57 107 ALA C C 1
ATOM 7148 O O . ALA C 1 132 ? 31.963 -24.454 -46.182 1.00 17.39 107 ALA C O 1
ATOM 7150 N N . MET C 1 133 ? 29.833 -24.925 -46.636 1.00 18.66 108 MET C N 1
ATOM 7151 C CA . MET C 1 133 ? 29.359 -23.612 -46.136 1.00 18.87 108 MET C CA 1
ATOM 7152 C C . MET C 1 133 ? 29.444 -23.602 -44.618 1.00 18.05 108 MET C C 1
ATOM 7153 O O . MET C 1 133 ? 29.923 -22.578 -44.083 1.00 19.00 108 MET C O 1
ATOM 7158 N N . ALA C 1 134 ? 29.112 -24.702 -43.923 1.00 17.67 109 ALA C N 1
ATOM 7159 C CA . ALA C 1 134 ? 29.350 -24.760 -42.461 1.00 18.67 109 ALA C CA 1
ATOM 7160 C C . ALA C 1 134 ? 30.831 -24.483 -42.172 1.00 17.97 109 ALA C C 1
ATOM 7161 O O . ALA C 1 134 ? 31.138 -23.669 -41.286 1.00 18.00 109 ALA C O 1
ATOM 7163 N N . GLU C 1 135 ? 31.745 -25.116 -42.904 1.00 17.17 110 GLU C N 1
ATOM 7164 C CA . GLU C 1 135 ? 33.204 -24.918 -42.681 1.00 18.89 110 GLU C CA 1
ATOM 7165 C C . GLU C 1 135 ? 33.587 -23.451 -42.930 1.00 18.32 110 GLU C C 1
ATOM 7166 O O . GLU C 1 135 ? 34.389 -22.911 -42.149 1.00 20.13 110 GLU C O 1
ATOM 7172 N N . ARG C 1 136 ? 33.076 -22.843 -43.996 1.00 19.10 111 ARG C N 1
ATOM 7173 C CA . ARG C 1 136 ? 33.350 -21.408 -44.321 1.00 20.39 111 ARG C CA 1
ATOM 7174 C C . ARG C 1 136 ? 32.931 -20.530 -43.132 1.00 18.44 111 ARG C C 1
ATOM 7175 O O . ARG C 1 136 ? 33.786 -19.752 -42.663 1.00 18.90 111 ARG C O 1
ATOM 7183 N N . LEU C 1 137 ? 31.719 -20.708 -42.601 1.00 18.30 112 LEU C N 1
ATOM 7184 C CA . LEU C 1 137 ? 31.188 -19.896 -41.473 1.00 17.58 112 LEU C CA 1
ATOM 7185 C C . LEU C 1 137 ? 32.010 -20.147 -40.214 1.00 18.45 112 LEU C C 1
ATOM 7186 O O . LEU C 1 137 ? 32.366 -19.180 -39.516 1.00 17.99 112 LEU C O 1
ATOM 7191 N N . ASN C 1 138 ? 32.287 -21.412 -39.913 1.00 18.32 113 ASN C N 1
ATOM 7192 C CA . ASN C 1 138 ? 33.113 -21.767 -38.741 1.00 18.75 113 ASN C CA 1
ATOM 7193 C C . ASN C 1 138 ? 34.425 -20.976 -38.803 1.00 18.99 113 ASN C C 1
ATOM 7194 O O . ASN C 1 138 ? 34.877 -20.528 -37.752 1.00 20.14 113 ASN C O 1
ATOM 7199 N N . ALA C 1 139 ? 35.010 -20.839 -39.983 1.00 19.77 114 ALA C N 1
ATOM 7200 C CA . ALA C 1 139 ? 36.366 -20.294 -40.214 1.00 21.81 114 ALA C CA 1
ATOM 7201 C C . ALA C 1 139 ? 36.310 -18.756 -40.200 1.00 22.11 114 ALA C C 1
ATOM 7202 O O . ALA C 1 139 ? 37.192 -18.141 -39.594 1.00 20.91 114 ALA C O 1
ATOM 7204 N N . LEU C 1 140 ? 35.291 -18.157 -40.830 1.00 20.17 115 LEU C N 1
ATOM 7205 C CA . LEU C 1 140 ? 35.239 -16.678 -41.051 1.00 19.65 115 LEU C CA 1
ATOM 7206 C C . LEU C 1 140 ? 34.733 -15.942 -39.799 1.00 19.66 115 LEU C C 1
ATOM 7207 O O . LEU C 1 140 ? 35.035 -14.738 -39.659 1.00 19.16 115 LEU C O 1
ATOM 7212 N N . THR C 1 141 ? 34.018 -16.617 -38.895 1.00 17.77 116 THR C N 1
ATOM 7213 C CA . THR C 1 141 ? 33.365 -15.970 -37.732 1.00 17.97 116 THR C CA 1
ATOM 7214 C C . THR C 1 141 ? 34.430 -15.736 -36.669 1.00 20.19 116 THR C C 1
ATOM 7215 O O . THR C 1 141 ? 35.502 -16.340 -36.721 1.00 18.78 116 THR C O 1
ATOM 7219 N N . PRO C 1 142 ? 34.182 -14.826 -35.712 1.00 19.74 117 PRO C N 1
ATOM 7220 C CA . PRO C 1 142 ? 35.174 -14.507 -34.688 1.00 19.69 117 PRO C CA 1
ATOM 7221 C C . PRO C 1 142 ? 35.533 -15.652 -33.737 1.00 19.28 117 PRO C C 1
ATOM 7222 O O . PRO C 1 142 ? 34.714 -16.539 -33.466 1.00 16.49 117 PRO C O 1
ATOM 7226 N N . GLY C 1 143 ? 36.775 -15.622 -33.262 1.00 19.76 118 GLY C N 1
ATOM 7227 C CA . GLY C 1 143 ? 37.255 -16.563 -32.239 1.00 21.55 118 GLY C CA 1
ATOM 7228 C C . GLY C 1 143 ? 37.929 -17.764 -32.875 1.00 21.70 118 GLY C C 1
ATOM 7229 O O . GLY C 1 143 ? 37.581 -18.106 -34.041 1.00 23.47 118 GLY C O 1
ATOM 7230 N N . ASP C 1 144 ? 38.814 -18.397 -32.113 1.00 24.66 119 ASP C N 1
ATOM 7231 C CA . ASP C 1 144 ? 39.633 -19.575 -32.525 1.00 31.57 119 ASP C CA 1
ATOM 7232 C C . ASP C 1 144 ? 39.124 -20.855 -31.848 1.00 31.12 119 ASP C C 1
ATOM 7233 O O . ASP C 1 144 ? 39.702 -21.906 -32.107 1.00 34.03 119 ASP C O 1
ATOM 7238 N N . HIS C 1 145 ? 38.103 -20.780 -30.994 1.00 28.14 120 HIS C N 1
ATOM 7239 C CA . HIS C 1 145 ? 37.489 -21.954 -30.325 1.00 23.98 120 HIS C CA 1
ATOM 7240 C C . HIS C 1 145 ? 36.785 -22.844 -31.365 1.00 23.52 120 HIS C C 1
ATOM 7241 O O . HIS C 1 145 ? 36.568 -22.368 -32.495 1.00 21.58 120 HIS C O 1
ATOM 7248 N N . ASP C 1 146 ? 36.440 -24.093 -31.008 1.00 20.27 121 ASP C N 1
ATOM 7249 C CA . ASP C 1 146 ? 35.711 -25.045 -31.886 1.00 22.32 121 ASP C CA 1
ATOM 7250 C C . ASP C 1 146 ? 34.286 -24.532 -32.094 1.00 21.05 121 ASP C C 1
ATOM 7251 O O . ASP C 1 146 ? 33.608 -24.246 -31.083 1.00 18.60 121 ASP C O 1
ATOM 7256 N N . LYS C 1 147 ? 33.877 -24.461 -33.355 1.00 19.99 122 LYS C N 1
ATOM 7257 C CA . LYS C 1 147 ? 32.552 -23.901 -33.728 1.00 19.75 122 LYS C CA 1
ATOM 7258 C C . LYS C 1 147 ? 31.832 -24.913 -34.602 1.00 18.87 122 LYS C C 1
ATOM 7259 O O . LYS C 1 147 ? 32.516 -25.667 -35.290 1.00 19.11 122 LYS C O 1
ATOM 7265 N N . LYS C 1 148 ? 30.505 -24.878 -34.616 1.00 17.33 123 LYS C N 1
ATOM 7266 C CA . LYS C 1 148 ? 29.701 -25.648 -35.588 1.00 17.71 123 LYS C CA 1
ATOM 7267 C C . LYS C 1 148 ? 28.582 -24.745 -36.089 1.00 16.25 123 LYS C C 1
ATOM 7268 O O . LYS C 1 148 ? 28.324 -23.712 -35.422 1.00 15.85 123 LYS C O 1
ATOM 7274 N N . SER C 1 149 ? 28.011 -25.097 -37.230 1.00 15.19 124 SER C N 1
ATOM 7275 C CA . SER C 1 149 ? 26.987 -24.275 -37.895 1.00 15.66 124 SER C CA 1
ATOM 7276 C C . SER C 1 149 ? 25.777 -25.141 -38.238 1.00 16.85 124 SER C C 1
ATOM 7277 O O . SER C 1 149 ? 25.862 -26.413 -38.299 1.00 15.58 124 SER C O 1
ATOM 7280 N N . ALA C 1 150 ? 24.638 -24.469 -38.383 1.00 17.35 125 ALA C N 1
ATOM 7281 C CA . ALA C 1 150 ? 23.389 -25.061 -38.903 1.00 16.84 125 ALA C CA 1
ATOM 7282 C C . ALA C 1 150 ? 22.804 -24.001 -39.851 1.00 18.54 125 ALA C C 1
ATOM 7283 O O . ALA C 1 150 ? 23.012 -22.812 -39.564 1.00 18.20 125 ALA C O 1
ATOM 7285 N N . LEU C 1 151 ? 22.268 -24.427 -41.002 1.00 17.47 126 LEU C N 1
ATOM 7286 C CA . LEU C 1 151 ? 21.846 -23.535 -42.104 1.00 16.52 126 LEU C CA 1
ATOM 7287 C C . LEU C 1 151 ? 20.318 -23.556 -42.211 1.00 16.56 126 LEU C C 1
ATOM 7288 O O . LEU C 1 151 ? 19.700 -24.617 -42.073 1.00 16.01 126 LEU C O 1
ATOM 7293 N N . PHE C 1 152 ? 19.739 -22.383 -42.420 1.00 17.03 127 PHE C N 1
ATOM 7294 C CA . PHE C 1 152 ? 18.271 -22.209 -42.572 1.00 18.15 127 PHE C CA 1
ATOM 7295 C C . PHE C 1 152 ? 18.050 -21.375 -43.821 1.00 18.48 127 PHE C C 1
ATOM 7296 O O . PHE C 1 152 ? 18.975 -21.306 -44.707 1.00 17.16 127 PHE C O 1
ATOM 7304 N N . ASN C 1 153 ? 16.888 -20.724 -43.892 1.00 20.64 128 ASN C N 1
ATOM 7305 C CA . ASN C 1 153 ? 16.486 -19.960 -45.102 1.00 21.05 128 ASN C CA 1
ATOM 7306 C C . ASN C 1 153 ? 16.519 -18.465 -44.778 1.00 21.30 128 ASN C C 1
ATOM 7307 O O . ASN C 1 153 ? 17.286 -17.739 -45.429 1.00 25.20 128 ASN C O 1
ATOM 7312 N N . SER C 1 154 ? 15.716 -18.025 -43.811 1.00 18.66 129 SER C N 1
ATOM 7313 C CA . SER C 1 154 ? 15.506 -16.594 -43.505 1.00 17.74 129 SER C CA 1
ATOM 7314 C C . SER C 1 154 ? 16.295 -16.197 -42.257 1.00 16.86 129 SER C C 1
ATOM 7315 O O . SER C 1 154 ? 16.667 -17.072 -41.429 1.00 15.16 129 SER C O 1
ATOM 7318 N N . GLY C 1 155 ? 16.592 -14.913 -42.151 1.00 15.88 130 GLY C N 1
ATOM 7319 C CA . GLY C 1 155 ? 17.195 -14.364 -40.934 1.00 14.66 130 GLY C CA 1
ATOM 7320 C C . GLY C 1 155 ? 16.322 -14.681 -39.742 1.00 15.85 130 GLY C C 1
ATOM 7321 O O . GLY C 1 155 ? 16.878 -15.097 -38.725 1.00 13.79 130 GLY C O 1
ATOM 7322 N N . ALA C 1 156 ? 14.985 -14.516 -39.828 1.00 15.15 131 ALA C N 1
ATOM 7323 C CA . ALA C 1 156 ? 14.119 -14.831 -38.666 1.00 15.51 131 ALA C CA 1
ATOM 7324 C C . ALA C 1 156 ? 14.356 -16.280 -38.186 1.00 14.48 131 ALA C C 1
ATOM 7325 O O . ALA C 1 156 ? 14.452 -16.477 -36.962 1.00 14.88 131 ALA C O 1
ATOM 7327 N N . GLU C 1 157 ? 14.425 -17.248 -39.090 1.00 13.39 132 GLU C N 1
ATOM 7328 C CA . GLU C 1 157 ? 14.675 -18.665 -38.752 1.00 16.63 132 GLU C CA 1
ATOM 7329 C C . GLU C 1 157 ? 16.027 -18.801 -38.060 1.00 15.01 132 GLU C C 1
ATOM 7330 O O . GLU C 1 157 ? 16.130 -19.642 -37.162 1.00 14.28 132 GLU C O 1
ATOM 7336 N N . ALA C 1 158 ? 17.016 -18.001 -38.454 1.00 15.27 133 ALA C N 1
ATOM 7337 C CA . ALA C 1 158 ? 18.369 -18.070 -37.851 1.00 14.90 133 ALA C CA 1
ATOM 7338 C C . ALA C 1 158 ? 18.289 -17.527 -36.416 1.00 14.95 133 ALA C C 1
ATOM 7339 O O . ALA C 1 158 ? 18.765 -18.208 -35.521 1.00 15.27 133 ALA C O 1
ATOM 7341 N N . VAL C 1 159 ? 17.595 -16.414 -36.180 1.00 13.53 134 VAL C N 1
ATOM 7342 C CA . VAL C 1 159 ? 17.397 -15.891 -34.798 1.00 13.32 134 VAL C CA 1
ATOM 7343 C C . VAL C 1 159 ? 16.615 -16.916 -33.969 1.00 13.27 134 VAL C C 1
ATOM 7344 O O . VAL C 1 159 ? 17.029 -17.192 -32.812 1.00 13.94 134 VAL C O 1
ATOM 7348 N N . GLU C 1 160 ? 15.517 -17.475 -34.501 1.00 12.98 135 GLU C N 1
ATOM 7349 C CA . GLU C 1 160 ? 14.721 -18.528 -33.801 1.00 14.84 135 GLU C CA 1
ATOM 7350 C C . GLU C 1 160 ? 15.661 -19.667 -33.377 1.00 13.95 135 GLU C C 1
ATOM 7351 O O . GLU C 1 160 ? 15.565 -20.117 -32.211 1.00 13.40 135 GLU C O 1
ATOM 7357 N N . ASN C 1 161 ? 16.522 -20.131 -34.290 1.00 13.37 136 ASN C N 1
ATOM 7358 C CA . ASN C 1 161 ? 17.403 -21.299 -34.007 1.00 13.76 136 ASN C CA 1
ATOM 7359 C C . ASN C 1 161 ? 18.527 -20.901 -33.023 1.00 12.63 136 ASN C C 1
ATOM 7360 O O . ASN C 1 161 ? 18.940 -21.768 -32.194 1.00 13.32 136 ASN C O 1
ATOM 7365 N N . ALA C 1 162 ? 18.995 -19.667 -33.030 1.00 13.05 137 ALA C N 1
ATOM 7366 C CA . ALA C 1 162 ? 20.002 -19.205 -32.049 1.00 13.65 137 ALA C CA 1
ATOM 7367 C C . ALA C 1 162 ? 19.402 -19.259 -30.646 1.00 14.39 137 ALA C C 1
ATOM 7368 O O . ALA C 1 162 ? 20.089 -19.736 -29.740 1.00 13.02 137 ALA C O 1
ATOM 7370 N N . VAL C 1 163 ? 18.137 -18.838 -30.486 1.00 14.60 138 VAL C N 1
ATOM 7371 C CA . VAL C 1 163 ? 17.438 -18.907 -29.185 1.00 14.17 138 VAL C CA 1
ATOM 7372 C C . VAL C 1 163 ? 17.291 -20.388 -28.791 1.00 13.54 138 VAL C C 1
ATOM 7373 O O . VAL C 1 163 ? 17.446 -20.690 -27.616 1.00 13.29 138 VAL C O 1
ATOM 7377 N N . LYS C 1 164 ? 16.912 -21.264 -29.725 1.00 14.02 139 LYS C N 1
ATOM 7378 C CA . LYS C 1 164 ? 16.704 -22.700 -29.457 1.00 15.05 139 LYS C CA 1
ATOM 7379 C C . LYS C 1 164 ? 18.014 -23.313 -28.944 1.00 15.30 139 LYS C C 1
ATOM 7380 O O . LYS C 1 164 ? 17.902 -24.102 -27.998 1.00 17.16 139 LYS C O 1
ATOM 7386 N N . VAL C 1 165 ? 19.177 -23.017 -29.524 1.00 15.53 140 VAL C N 1
ATOM 7387 C CA . VAL C 1 165 ? 20.435 -23.721 -29.105 1.00 15.87 140 VAL C CA 1
ATOM 7388 C C . VAL C 1 165 ? 20.806 -23.126 -27.738 1.00 16.28 140 VAL C C 1
ATOM 7389 O O . VAL C 1 165 ? 21.288 -23.894 -26.907 1.00 18.88 140 VAL C O 1
ATOM 7393 N N . ALA C 1 166 ? 20.550 -21.834 -27.482 1.00 16.01 141 ALA C N 1
ATOM 7394 C CA . ALA C 1 166 ? 20.839 -21.216 -26.159 1.00 15.47 141 ALA C CA 1
ATOM 7395 C C . ALA C 1 166 ? 19.934 -21.820 -25.079 1.00 14.63 141 ALA C C 1
ATOM 7396 O O . ALA C 1 166 ? 20.405 -22.156 -23.971 1.00 15.45 141 ALA C O 1
ATOM 7398 N N . ARG C 1 167 ? 18.649 -21.981 -25.353 1.00 16.72 142 ARG C N 1
ATOM 7399 C CA . ARG C 1 167 ? 17.734 -22.619 -24.364 1.00 16.15 142 ARG C CA 1
ATOM 7400 C C . ARG C 1 167 ? 18.144 -24.077 -24.115 1.00 16.97 142 ARG C C 1
ATOM 7401 O O . ARG C 1 167 ? 18.185 -24.478 -22.945 1.00 17.25 142 ARG C O 1
ATOM 7409 N N . ALA C 1 168 ? 18.423 -24.843 -25.162 1.00 17.20 143 ALA C N 1
ATOM 7410 C CA . ALA C 1 168 ? 18.846 -26.257 -25.066 1.00 17.98 143 ALA C CA 1
ATOM 7411 C C . ALA C 1 168 ? 20.122 -26.379 -24.213 1.00 18.61 143 ALA C C 1
ATOM 7412 O O . ALA C 1 168 ? 20.204 -27.263 -23.339 1.00 17.45 143 ALA C O 1
ATOM 7414 N N . TYR C 1 169 ? 21.083 -25.502 -24.450 1.00 18.04 144 TYR C N 1
ATOM 7415 C CA . TYR C 1 169 ? 22.432 -25.511 -23.842 1.00 17.18 144 TYR C CA 1
ATOM 7416 C C . TYR C 1 169 ? 22.343 -25.077 -22.379 1.00 17.40 144 TYR C C 1
ATOM 7417 O O . TYR C 1 169 ? 22.918 -25.771 -21.523 1.00 18.13 144 TYR C O 1
ATOM 7426 N N . THR C 1 170 ? 21.610 -24.020 -22.059 1.00 16.85 145 THR C N 1
ATOM 7427 C CA . THR C 1 170 ? 21.634 -23.415 -20.703 1.00 16.86 145 THR C CA 1
ATOM 7428 C C . THR C 1 170 ? 20.578 -24.073 -19.817 1.00 17.06 145 THR C C 1
ATOM 7429 O O . THR C 1 170 ? 20.683 -23.942 -18.580 1.00 17.26 145 THR C O 1
ATOM 7433 N N . GLY C 1 171 ? 19.552 -24.663 -20.426 1.00 18.17 146 GLY C N 1
ATOM 7434 C CA . GLY C 1 171 ? 18.345 -25.094 -19.716 1.00 19.23 146 GLY C CA 1
ATOM 7435 C C . GLY C 1 171 ? 17.606 -23.922 -19.078 1.00 20.59 146 GLY C C 1
ATOM 7436 O O . GLY C 1 171 ? 16.775 -24.178 -18.193 1.00 21.00 146 GLY C O 1
ATOM 7437 N N . LYS C 1 172 ? 17.855 -22.684 -19.521 1.00 18.21 147 LYS C N 1
ATOM 7438 C CA . LYS C 1 172 ? 17.149 -21.480 -19.014 1.00 17.06 147 LYS C CA 1
ATOM 7439 C C . LYS C 1 172 ? 16.267 -20.908 -20.130 1.00 16.31 147 LYS C C 1
ATOM 7440 O O . LYS C 1 172 ? 16.542 -21.229 -21.262 1.00 15.52 147 LYS C O 1
ATOM 7446 N N . GLY C 1 173 ? 15.257 -20.116 -19.781 1.00 15.96 148 GLY C N 1
ATOM 7447 C CA . GLY C 1 173 ? 14.155 -19.768 -20.705 1.00 18.20 148 GLY C CA 1
ATOM 7448 C C . GLY C 1 173 ? 14.261 -18.350 -21.230 1.00 18.14 148 GLY C C 1
ATOM 7449 O O . GLY C 1 173 ? 13.963 -18.138 -22.429 1.00 18.72 148 GLY C O 1
ATOM 7450 N N . ALA C 1 174 ? 14.610 -17.375 -20.386 1.00 17.17 149 ALA C N 1
ATOM 7451 C CA . ALA C 1 174 ? 14.390 -15.948 -20.752 1.00 15.57 149 ALA C CA 1
ATOM 7452 C C . ALA C 1 174 ? 15.361 -15.522 -21.864 1.00 15.87 149 ALA C C 1
ATOM 7453 O O . ALA C 1 174 ? 16.451 -16.123 -22.041 1.00 15.79 149 ALA C O 1
ATOM 7455 N N . VAL C 1 175 ? 14.949 -14.488 -22.606 1.00 15.23 150 VAL C N 1
ATOM 7456 C CA . VAL C 1 175 ? 15.685 -13.879 -23.730 1.00 15.28 150 VAL C CA 1
ATOM 7457 C C . VAL C 1 175 ? 15.735 -12.392 -23.465 1.00 16.19 150 VAL C C 1
ATOM 7458 O O . VAL C 1 175 ? 14.626 -11.766 -23.201 1.00 16.21 150 VAL C O 1
ATOM 7462 N N . VAL C 1 176 ? 16.944 -11.846 -23.560 1.00 14.51 151 VAL C N 1
ATOM 7463 C CA . VAL C 1 176 ? 17.124 -10.388 -23.410 1.00 15.15 151 VAL C CA 1
ATOM 7464 C C . VAL C 1 176 ? 17.459 -9.809 -24.784 1.00 14.54 151 VAL C C 1
ATOM 7465 O O . VAL C 1 176 ? 18.345 -10.348 -25.485 1.00 13.28 151 VAL C O 1
ATOM 7469 N N . VAL C 1 177 ? 16.760 -8.719 -25.104 1.00 14.27 152 VAL C N 1
ATOM 7470 C CA . VAL C 1 177 ? 16.947 -7.907 -26.346 1.00 13.53 152 VAL C CA 1
ATOM 7471 C C . VAL C 1 177 ? 17.035 -6.449 -25.912 1.00 13.81 152 VAL C C 1
ATOM 7472 O O . VAL C 1 177 ? 16.953 -6.172 -24.710 1.00 13.81 152 VAL C O 1
ATOM 7476 N N . PHE C 1 178 ? 17.236 -5.539 -26.868 1.00 14.16 153 PHE C N 1
ATOM 7477 C CA . PHE C 1 178 ? 17.554 -4.119 -26.592 1.00 15.07 153 PHE C CA 1
ATOM 7478 C C . PHE C 1 178 ? 16.527 -3.193 -27.237 1.00 14.48 153 PHE C C 1
ATOM 7479 O O . PHE C 1 178 ? 15.784 -3.593 -28.196 1.00 12.76 153 PHE C O 1
ATOM 7487 N N . ASP C 1 179 ? 16.443 -2.006 -26.664 1.00 14.31 154 ASP C N 1
ATOM 7488 C CA . ASP C 1 179 ? 15.734 -0.871 -27.319 1.00 16.36 154 ASP C CA 1
ATOM 7489 C C . ASP C 1 179 ? 16.256 -0.730 -28.756 1.00 14.39 154 ASP C C 1
ATOM 7490 O O . ASP C 1 179 ? 17.448 -1.053 -29.023 1.00 13.61 154 ASP C O 1
ATOM 7495 N N . ASN C 1 180 ? 15.349 -0.395 -29.680 1.00 15.30 155 ASN C N 1
ATOM 7496 C CA . ASN C 1 180 ? 15.638 -0.197 -31.121 1.00 15.14 155 ASN C CA 1
ATOM 7497 C C . ASN C 1 180 ? 15.960 -1.522 -31.833 1.00 14.78 155 ASN C C 1
ATOM 7498 O O . ASN C 1 180 ? 16.235 -1.469 -33.016 1.00 16.35 155 ASN C O 1
ATOM 7503 N N . ALA C 1 181 ? 15.853 -2.696 -31.207 1.00 15.10 156 ALA C N 1
ATOM 7504 C CA . ALA C 1 181 ? 16.250 -3.977 -31.852 1.00 15.54 156 ALA C CA 1
ATOM 7505 C C . ALA C 1 181 ? 15.260 -4.337 -32.962 1.00 15.40 156 ALA C C 1
ATOM 7506 O O . ALA C 1 181 ? 14.053 -3.978 -32.856 1.00 14.26 156 ALA C O 1
ATOM 7508 N N . TYR C 1 182 ? 15.731 -5.056 -33.972 1.00 13.56 157 TYR C N 1
ATOM 7509 C CA . TYR C 1 182 ? 14.890 -5.682 -35.023 1.00 14.06 157 TYR C CA 1
ATOM 7510 C C . TYR C 1 182 ? 15.450 -7.085 -35.312 1.00 14.70 157 TYR C C 1
ATOM 7511 O O . TYR C 1 182 ? 16.630 -7.180 -35.569 1.00 15.37 157 TYR C O 1
ATOM 7520 N N . HIS C 1 183 ? 14.643 -8.132 -35.137 1.00 14.12 158 HIS C N 1
ATOM 7521 C CA . HIS C 1 183 ? 15.091 -9.535 -35.292 1.00 13.64 158 HIS C CA 1
ATOM 7522 C C . HIS C 1 183 ? 14.180 -10.354 -36.217 1.00 14.83 158 HIS C C 1
ATOM 7523 O O . HIS C 1 183 ? 14.527 -11.483 -36.485 1.00 14.58 158 HIS C O 1
ATOM 7530 N N . GLY C 1 184 ? 13.090 -9.804 -36.759 1.00 14.06 159 GLY C N 1
ATOM 7531 C CA . GLY C 1 184 ? 12.257 -10.559 -37.712 1.00 14.48 159 GLY C CA 1
ATOM 7532 C C . GLY C 1 184 ? 10.762 -10.463 -37.440 1.00 14.59 159 GLY C C 1
ATOM 7533 O O . GLY C 1 184 ? 10.367 -9.786 -36.459 1.00 14.29 159 GLY C O 1
ATOM 7534 N N . ARG C 1 185 ? 9.985 -11.203 -38.254 1.00 15.87 160 ARG C N 1
ATOM 7535 C CA . ARG C 1 185 ? 8.500 -11.137 -38.332 1.00 17.26 160 ARG C CA 1
ATOM 7536 C C . ARG C 1 185 ? 7.799 -12.450 -37.951 1.00 17.83 160 ARG C C 1
ATOM 7537 O O . ARG C 1 185 ? 6.567 -12.514 -38.089 1.00 17.67 160 ARG C O 1
ATOM 7545 N N . THR C 1 186 ? 8.501 -13.418 -37.359 1.00 16.48 161 THR C N 1
ATOM 7546 C CA . THR C 1 186 ? 7.853 -14.583 -36.709 1.00 16.10 161 THR C CA 1
ATOM 7547 C C . THR C 1 186 ? 7.325 -14.185 -35.332 1.00 15.40 161 THR C C 1
ATOM 7548 O O . THR C 1 186 ? 7.646 -13.073 -34.833 1.00 16.90 161 THR C O 1
ATOM 7552 N N . ASN C 1 187 ? 6.561 -15.066 -34.692 1.00 16.34 162 ASN C N 1
ATOM 7553 C CA . ASN C 1 187 ? 5.925 -14.736 -33.389 1.00 16.56 162 ASN C CA 1
ATOM 7554 C C . ASN C 1 187 ? 7.034 -14.373 -32.393 1.00 16.27 162 ASN C C 1
ATOM 7555 O O . ASN C 1 187 ? 6.941 -13.322 -31.749 1.00 15.35 162 ASN C O 1
ATOM 7560 N N . LEU C 1 188 ? 8.081 -15.194 -32.297 1.00 15.60 163 LEU C N 1
ATOM 7561 C CA . LEU C 1 188 ? 9.163 -14.937 -31.317 1.00 15.65 163 LEU C CA 1
ATOM 7562 C C . LEU C 1 188 ? 10.009 -13.752 -31.781 1.00 15.01 163 LEU C C 1
ATOM 7563 O O . LEU C 1 188 ? 10.394 -12.971 -30.931 1.00 13.41 163 LEU C O 1
ATOM 7568 N N . THR C 1 189 ? 10.300 -13.612 -33.075 1.00 14.49 164 THR C N 1
ATOM 7569 C CA . THR C 1 189 ? 11.187 -12.513 -33.531 1.00 14.22 164 THR C CA 1
ATOM 7570 C C . THR C 1 189 ? 10.426 -11.187 -33.498 1.00 14.19 164 THR C C 1
ATOM 7571 O O . THR C 1 189 ? 11.102 -10.133 -33.288 1.00 14.62 164 THR C O 1
ATOM 7575 N N . MET C 1 190 ? 9.090 -11.214 -33.614 1.00 14.18 165 MET C N 1
ATOM 7576 C CA . MET C 1 190 ? 8.302 -9.981 -33.391 1.00 14.74 165 MET C CA 1
ATOM 7577 C C . MET C 1 190 ? 8.403 -9.546 -31.913 1.00 13.96 165 MET C C 1
ATOM 7578 O O . MET C 1 190 ? 8.574 -8.388 -31.669 1.00 13.50 165 MET C O 1
ATOM 7583 N N . ALA C 1 191 ? 8.273 -10.460 -30.951 1.00 13.81 166 ALA C N 1
ATOM 7584 C CA . ALA C 1 191 ? 8.433 -10.158 -29.519 1.00 14.10 166 ALA C CA 1
ATOM 7585 C C . ALA C 1 191 ? 9.808 -9.515 -29.285 1.00 13.47 166 ALA C C 1
ATOM 7586 O O . ALA C 1 191 ? 9.921 -8.552 -28.500 1.00 12.11 166 ALA C O 1
ATOM 7588 N N . MET C 1 192 ? 10.827 -10.041 -29.972 1.00 14.34 167 MET C N 1
ATOM 7589 C CA . MET C 1 192 ? 12.239 -9.612 -29.833 1.00 13.87 167 MET C CA 1
ATOM 7590 C C . MET C 1 192 ? 12.457 -8.228 -30.453 1.00 14.49 167 MET C C 1
ATOM 7591 O O . MET C 1 192 ? 13.298 -7.460 -29.952 1.00 13.72 167 MET C O 1
ATOM 7596 N N . THR C 1 193 ? 11.682 -7.905 -31.475 1.00 14.03 168 THR C N 1
ATOM 7597 C CA . THR C 1 193 ? 11.712 -6.602 -32.183 1.00 14.17 168 THR C CA 1
ATOM 7598 C C . THR C 1 193 ? 11.070 -5.554 -31.273 1.00 15.86 168 THR C C 1
ATOM 7599 O O . THR C 1 193 ? 10.063 -5.875 -30.631 1.00 15.69 168 THR C O 1
ATOM 7603 N N . ALA C 1 194 ? 11.614 -4.334 -31.245 1.00 17.16 169 ALA C N 1
ATOM 7604 C CA . ALA C 1 194 ? 11.181 -3.261 -30.322 1.00 16.87 169 ALA C CA 1
ATOM 7605 C C . ALA C 1 194 ? 9.921 -2.555 -30.880 1.00 18.01 169 ALA C C 1
ATOM 7606 O O . ALA C 1 194 ? 8.927 -2.370 -30.107 1.00 15.58 169 ALA C O 1
ATOM 7608 N N . LYS C 1 195 ? 9.906 -2.248 -32.168 1.00 18.01 170 LYS C N 1
ATOM 7609 C CA . LYS C 1 195 ? 8.912 -1.294 -32.745 1.00 17.84 170 LYS C CA 1
ATOM 7610 C C . LYS C 1 195 ? 7.585 -1.957 -33.112 1.00 16.53 170 LYS C C 1
ATOM 7611 O O . LYS C 1 195 ? 7.534 -2.873 -33.935 1.00 16.61 170 LYS C O 1
ATOM 7617 N N . ASN C 1 196 ? 6.496 -1.426 -32.560 1.00 16.49 171 ASN C N 1
ATOM 7618 C CA . ASN C 1 196 ? 5.138 -2.009 -32.685 1.00 17.40 171 ASN C CA 1
ATOM 7619 C C . ASN C 1 196 ? 4.602 -1.823 -34.113 1.00 18.16 171 ASN C C 1
ATOM 7620 O O . ASN C 1 196 ? 4.043 -2.775 -34.709 1.00 16.05 171 ASN C O 1
ATOM 7625 N N . ARG C 1 197 ? 4.733 -0.625 -34.666 1.00 20.65 172 ARG C N 1
ATOM 7626 C CA . ARG C 1 197 ? 4.195 -0.344 -36.024 1.00 22.63 172 ARG C CA 1
ATOM 7627 C C . ARG C 1 197 ? 5.315 -0.369 -37.052 1.00 19.39 172 ARG C C 1
ATOM 7628 O O . ARG C 1 197 ? 6.294 0.348 -36.864 1.00 18.73 172 ARG C O 1
ATOM 7636 N N . PRO C 1 198 ? 5.202 -1.117 -38.182 1.00 16.97 173 PRO C N 1
ATOM 7637 C CA . PRO C 1 198 ? 4.091 -2.028 -38.460 1.00 17.45 173 PRO C CA 1
ATOM 7638 C C . PRO C 1 198 ? 4.322 -3.508 -38.093 1.00 17.56 173 PRO C C 1
ATOM 7639 O O . PRO C 1 198 ? 3.544 -4.390 -38.451 1.00 16.79 173 PRO C O 1
ATOM 7643 N N . TYR C 1 199 ? 5.448 -3.804 -37.447 1.00 17.24 174 TYR C N 1
ATOM 7644 C CA . TYR C 1 199 ? 5.972 -5.200 -37.377 1.00 17.71 174 TYR C CA 1
ATOM 7645 C C . TYR C 1 199 ? 5.151 -6.076 -36.428 1.00 15.99 174 TYR C C 1
ATOM 7646 O O . TYR C 1 199 ? 5.019 -7.234 -36.733 1.00 16.68 174 TYR C O 1
ATOM 7655 N N . LYS C 1 200 ? 4.605 -5.534 -35.338 1.00 17.96 175 LYS C N 1
ATOM 7656 C CA . LYS C 1 200 ? 3.980 -6.358 -34.257 1.00 17.76 175 LYS C CA 1
ATOM 7657 C C . LYS C 1 200 ? 2.471 -6.122 -34.138 1.00 17.81 175 LYS C C 1
ATOM 7658 O O . LYS C 1 200 ? 1.762 -7.031 -33.671 1.00 17.18 175 LYS C O 1
ATOM 7664 N N . SER C 1 201 ? 1.995 -4.927 -34.479 1.00 18.27 176 SER C N 1
ATOM 7665 C CA . SER C 1 201 ? 0.616 -4.503 -34.090 1.00 17.65 176 SER C CA 1
ATOM 7666 C C . SER C 1 201 ? -0.389 -5.501 -34.655 1.00 17.25 176 SER C C 1
ATOM 7667 O O . SER C 1 201 ? -0.370 -5.777 -35.888 1.00 17.66 176 SER C O 1
ATOM 7670 N N . GLY C 1 202 ? -1.209 -6.092 -33.782 1.00 18.03 177 GLY C N 1
ATOM 7671 C CA . GLY C 1 202 ? -2.346 -6.907 -34.227 1.00 19.58 177 GLY C CA 1
ATOM 7672 C C . GLY C 1 202 ? -2.014 -8.385 -34.370 1.00 19.95 177 GLY C C 1
ATOM 7673 O O . GLY C 1 202 ? -2.939 -9.154 -34.638 1.00 21.07 177 GLY C O 1
ATOM 7674 N N . PHE C 1 203 ? -0.764 -8.803 -34.131 1.00 17.61 178 PHE C N 1
ATOM 7675 C CA . PHE C 1 203 ? -0.314 -10.185 -34.428 1.00 17.24 178 PHE C CA 1
ATOM 7676 C C . PHE C 1 203 ? -0.092 -11.011 -33.154 1.00 16.53 178 PHE C C 1
ATOM 7677 O O . PHE C 1 203 ? 0.262 -12.171 -33.310 1.00 16.42 178 PHE C O 1
ATOM 7685 N N . GLY C 1 204 ? -0.290 -10.419 -31.983 1.00 17.95 179 GLY C N 1
ATOM 7686 C CA . GLY C 1 204 ? -0.227 -11.109 -30.684 1.00 19.64 179 GLY C CA 1
ATOM 7687 C C . GLY C 1 204 ? -1.411 -12.037 -30.409 1.00 21.64 179 GLY C C 1
ATOM 7688 O O . GLY C 1 204 ? -2.405 -12.061 -31.156 1.00 21.48 179 GLY C O 1
ATOM 7689 N N . PRO C 1 205 ? -1.330 -12.833 -29.316 1.00 22.50 180 PRO C N 1
ATOM 7690 C CA . PRO C 1 205 ? -0.194 -12.764 -28.380 1.00 22.08 180 PRO C CA 1
ATOM 7691 C C . PRO C 1 205 ? 1.139 -13.369 -28.869 1.00 19.46 180 PRO C C 1
ATOM 7692 O O . PRO C 1 205 ? 1.173 -14.351 -29.676 1.00 23.11 180 PRO C O 1
ATOM 7696 N N . LEU C 1 206 ? 2.215 -12.781 -28.370 1.00 19.44 181 LEU C N 1
ATOM 7697 C CA . LEU C 1 206 ? 3.611 -13.078 -28.779 1.00 19.75 181 LEU C CA 1
ATOM 7698 C C . LEU C 1 206 ? 4.323 -13.840 -27.651 1.00 21.26 181 LEU C C 1
ATOM 7699 O O . LEU C 1 206 ? 3.944 -13.722 -26.455 1.00 20.01 181 LEU C O 1
ATOM 7704 N N . ALA C 1 207 ? 5.344 -14.584 -28.033 1.00 21.77 182 ALA C N 1
ATOM 7705 C CA . ALA C 1 207 ? 6.211 -15.388 -27.152 1.00 21.13 182 ALA C CA 1
ATOM 7706 C C . ALA C 1 207 ? 6.554 -14.571 -25.906 1.00 22.09 182 ALA C C 1
ATOM 7707 O O . ALA C 1 207 ? 6.944 -13.423 -26.060 1.00 24.53 182 ALA C O 1
ATOM 7709 N N . ALA C 1 208 ? 6.411 -15.203 -24.747 1.00 22.58 183 ALA C N 1
ATOM 7710 C CA . ALA C 1 208 ? 6.655 -14.688 -23.382 1.00 23.51 183 ALA C CA 1
ATOM 7711 C C . ALA C 1 208 ? 8.142 -14.862 -23.014 1.00 21.84 183 ALA C C 1
ATOM 7712 O O . ALA C 1 208 ? 8.926 -15.426 -23.821 1.00 22.35 183 ALA C O 1
ATOM 7714 N N . ASP C 1 209 ? 8.533 -14.355 -21.850 1.00 18.96 184 ASP C N 1
ATOM 7715 C CA . ASP C 1 209 ? 9.881 -14.544 -21.267 1.00 20.24 184 ASP C CA 1
ATOM 7716 C C . ASP C 1 209 ? 10.903 -13.779 -22.130 1.00 17.49 184 ASP C C 1
ATOM 7717 O O . ASP C 1 209 ? 12.073 -14.204 -22.190 1.00 16.94 184 ASP C O 1
ATOM 7722 N N . VAL C 1 210 ? 10.462 -12.715 -22.825 1.00 15.86 185 VAL C N 1
ATOM 7723 C CA . VAL C 1 210 ? 11.346 -11.796 -23.596 1.00 15.94 185 VAL C CA 1
ATOM 7724 C C . VAL C 1 210 ? 11.410 -10.464 -22.851 1.00 15.81 185 VAL C C 1
ATOM 7725 O O . VAL C 1 210 ? 10.344 -9.878 -22.560 1.00 19.75 185 VAL C O 1
ATOM 7729 N N . TYR C 1 211 ? 12.601 -10.020 -22.477 1.00 14.20 186 TYR C N 1
ATOM 7730 C CA . TYR C 1 211 ? 12.831 -8.812 -21.654 1.00 14.62 186 TYR C CA 1
ATOM 7731 C C . TYR C 1 211 ? 13.692 -7.840 -22.462 1.00 15.64 186 TYR C C 1
ATOM 7732 O O . TYR C 1 211 ? 14.584 -8.282 -23.206 1.00 17.20 186 TYR C O 1
ATOM 7741 N N . ARG C 1 212 ? 13.447 -6.547 -22.305 1.00 14.59 187 ARG C N 1
ATOM 7742 C CA . ARG C 1 212 ? 14.202 -5.507 -23.051 1.00 14.54 187 ARG C CA 1
ATOM 7743 C C . ARG C 1 212 ? 15.082 -4.691 -22.105 1.00 14.74 187 ARG C C 1
ATOM 7744 O O . ARG C 1 212 ? 14.628 -4.294 -21.031 1.00 18.92 187 ARG C O 1
ATOM 7752 N N . ALA C 1 213 ? 16.280 -4.371 -22.565 1.00 14.62 188 ALA C N 1
ATOM 7753 C CA . ALA C 1 213 ? 17.252 -3.564 -21.814 1.00 15.09 188 ALA C CA 1
ATOM 7754 C C . ALA C 1 213 ? 17.542 -2.308 -22.631 1.00 15.60 188 ALA C C 1
ATOM 7755 O O . ALA C 1 213 ? 17.430 -2.316 -23.858 1.00 14.85 188 ALA C O 1
ATOM 7757 N N . PRO C 1 214 ? 17.981 -1.214 -21.985 1.00 15.41 189 PRO C N 1
ATOM 7758 C CA . PRO C 1 214 ? 18.409 -0.010 -22.695 1.00 15.45 189 PRO C CA 1
ATOM 7759 C C . PRO C 1 214 ? 19.660 -0.225 -23.541 1.00 16.22 189 PRO C C 1
ATOM 7760 O O . PRO C 1 214 ? 20.516 -0.995 -23.143 1.00 15.63 189 PRO C O 1
ATOM 7764 N N . MET C 1 215 ? 19.708 0.493 -24.662 1.00 17.15 190 MET C N 1
ATOM 7765 C CA . MET C 1 215 ? 20.737 0.427 -25.727 1.00 18.62 190 MET C CA 1
ATOM 7766 C C . MET C 1 215 ? 21.716 1.577 -25.511 1.00 17.29 190 MET C C 1
ATOM 7767 O O . MET C 1 215 ? 21.318 2.598 -24.949 1.00 17.12 190 MET C O 1
ATOM 7772 N N . SER C 1 216 ? 22.963 1.367 -25.904 1.00 17.08 191 SER C N 1
ATOM 7773 C CA . SER C 1 216 ? 23.969 2.451 -26.040 1.00 17.64 191 SER C CA 1
ATOM 7774 C C . SER C 1 216 ? 23.644 3.206 -27.329 1.00 18.68 191 SER C C 1
ATOM 7775 O O . SER C 1 216 ? 23.882 2.655 -28.416 1.00 17.14 191 SER C O 1
ATOM 7778 N N . TYR C 1 217 ? 23.104 4.413 -27.193 1.00 18.65 192 TYR C N 1
ATOM 7779 C CA . TYR C 1 217 ? 22.674 5.268 -28.320 1.00 17.52 192 TYR C CA 1
ATOM 7780 C C . TYR C 1 217 ? 23.294 6.619 -28.010 1.00 17.26 192 TYR C C 1
ATOM 7781 O O . TYR C 1 217 ? 22.616 7.497 -27.467 1.00 17.85 192 TYR C O 1
ATOM 7790 N N . PRO C 1 218 ? 24.607 6.748 -28.270 1.00 19.46 193 PRO C N 1
ATOM 7791 C CA . PRO C 1 218 ? 25.391 7.887 -27.799 1.00 19.33 193 PRO C CA 1
ATOM 7792 C C . PRO C 1 218 ? 24.783 9.258 -28.131 1.00 20.71 193 PRO C C 1
ATOM 7793 O O . PRO C 1 218 ? 24.854 10.163 -27.308 1.00 24.10 193 PRO C O 1
ATOM 7797 N N . LEU C 1 219 ? 24.246 9.424 -29.322 1.00 18.98 194 LEU C N 1
ATOM 7798 C CA . LEU C 1 219 ? 23.629 10.717 -29.738 1.00 21.15 194 LEU C CA 1
ATOM 7799 C C . LEU C 1 219 ? 22.563 11.148 -28.717 1.00 23.80 194 LEU C C 1
ATOM 7800 O O . LEU C 1 219 ? 22.554 12.315 -28.328 1.00 21.14 194 LEU C O 1
ATOM 7805 N N . ARG C 1 220 ? 21.743 10.211 -28.230 1.00 21.34 195 ARG C N 1
ATOM 7806 C CA . ARG C 1 220 ? 20.608 10.528 -27.336 1.00 23.84 195 ARG C CA 1
ATOM 7807 C C . ARG C 1 220 ? 20.990 10.458 -25.850 1.00 22.84 195 ARG C C 1
ATOM 7808 O O . ARG C 1 220 ? 20.414 11.241 -25.106 1.00 25.01 195 ARG C O 1
ATOM 7816 N N . ASP C 1 221 ? 21.832 9.512 -25.407 1.00 21.46 196 ASP C N 1
ATOM 7817 C CA . ASP C 1 221 ? 22.069 9.252 -23.957 1.00 21.03 196 ASP C CA 1
ATOM 7818 C C . ASP C 1 221 ? 23.387 9.877 -23.480 1.00 21.86 196 ASP C C 1
ATOM 7819 O O . ASP C 1 221 ? 23.543 9.999 -22.254 1.00 22.80 196 ASP C O 1
ATOM 7824 N N . GLY C 1 222 ? 24.298 10.237 -24.385 1.00 23.01 197 GLY C N 1
ATOM 7825 C CA . GLY C 1 222 ? 25.608 10.831 -24.033 1.00 24.71 197 GLY C CA 1
ATOM 7826 C C . GLY C 1 222 ? 26.499 9.906 -23.216 1.00 25.04 197 GLY C C 1
ATOM 7827 O O . GLY C 1 222 ? 27.492 10.410 -22.632 1.00 22.97 197 GLY C O 1
ATOM 7828 N N . LEU C 1 223 ? 26.190 8.601 -23.130 1.00 24.47 198 LEU C N 1
ATOM 7829 C CA . LEU C 1 223 ? 26.916 7.692 -22.187 1.00 22.65 198 LEU C CA 1
ATOM 7830 C C . LEU C 1 223 ? 28.132 7.040 -22.867 1.00 20.62 198 LEU C C 1
ATOM 7831 O O . LEU C 1 223 ? 28.059 6.672 -24.056 1.00 19.65 198 LEU C O 1
ATOM 7836 N N . SER C 1 224 ? 29.238 6.891 -22.137 1.00 20.43 199 SER C N 1
ATOM 7837 C CA . SER C 1 224 ? 30.357 5.989 -22.529 1.00 19.66 199 SER C CA 1
ATOM 7838 C C . SER C 1 224 ? 29.834 4.553 -22.666 1.00 19.14 199 SER C C 1
ATOM 7839 O O . SER C 1 224 ? 28.772 4.234 -22.084 1.00 18.91 199 SER C O 1
ATOM 7842 N N . GLY C 1 225 ? 30.543 3.714 -23.416 1.00 19.00 200 GLY C N 1
ATOM 7843 C CA . GLY C 1 225 ? 30.239 2.278 -23.555 1.00 21.93 200 GLY C CA 1
ATOM 7844 C C . GLY C 1 225 ? 30.118 1.562 -22.211 1.00 20.01 200 GLY C C 1
ATOM 7845 O O . GLY C 1 225 ? 29.166 0.821 -21.974 1.00 21.54 200 GLY C O 1
ATOM 7846 N N . PRO C 1 226 ? 31.119 1.693 -21.331 1.00 22.70 201 PRO C N 1
ATOM 7847 C CA . PRO C 1 226 ? 31.024 1.186 -19.967 1.00 22.19 201 PRO C CA 1
ATOM 7848 C C . PRO C 1 226 ? 29.832 1.667 -19.133 1.00 22.50 201 PRO C C 1
ATOM 7849 O O . PRO C 1 226 ? 29.242 0.829 -18.457 1.00 19.39 201 PRO C O 1
ATOM 7853 N N . GLU C 1 227 ? 29.532 2.970 -19.156 1.00 18.93 202 GLU C N 1
ATOM 7854 C CA . GLU C 1 227 ? 28.313 3.564 -18.528 1.00 21.10 202 GLU C CA 1
ATOM 7855 C C . GLU C 1 227 ? 27.025 2.949 -19.104 1.00 17.82 202 GLU C C 1
ATOM 7856 O O . GLU C 1 227 ? 26.151 2.556 -18.301 1.00 18.58 202 GLU C O 1
ATOM 7862 N N . ALA C 1 228 ? 26.873 2.877 -20.428 1.00 16.21 203 ALA C N 1
ATOM 7863 C CA . ALA C 1 228 ? 25.668 2.270 -21.057 1.00 16.30 203 ALA C CA 1
ATOM 7864 C C . ALA C 1 228 ? 25.566 0.785 -20.661 1.00 15.57 203 ALA C C 1
ATOM 7865 O O . ALA C 1 228 ? 24.473 0.304 -20.361 1.00 15.43 203 ALA C O 1
ATOM 7867 N N . ALA C 1 229 ? 26.691 0.077 -20.615 1.00 17.98 204 ALA C N 1
ATOM 7868 C CA . ALA C 1 229 ? 26.741 -1.355 -20.245 1.00 18.59 204 ALA C CA 1
ATOM 7869 C C . ALA C 1 229 ? 26.327 -1.521 -18.778 1.00 20.13 204 ALA C C 1
ATOM 7870 O O . ALA C 1 229 ? 25.463 -2.388 -18.470 1.00 17.77 204 ALA C O 1
ATOM 7872 N N . GLU C 1 230 ? 26.857 -0.694 -17.872 1.00 19.95 205 GLU C N 1
ATOM 7873 C CA . GLU C 1 230 ? 26.443 -0.742 -16.443 1.00 21.46 205 GLU C CA 1
ATOM 7874 C C . GLU C 1 230 ? 24.920 -0.573 -16.351 1.00 20.54 205 GLU C C 1
ATOM 7875 O O . GLU C 1 230 ? 24.275 -1.266 -15.556 1.00 16.89 205 GLU C O 1
ATOM 7881 N N . ARG C 1 231 ? 24.375 0.403 -17.074 1.00 20.28 206 ARG C N 1
ATOM 7882 C CA . ARG C 1 231 ? 22.919 0.686 -17.075 1.00 18.86 206 ARG C CA 1
ATOM 7883 C C . ARG C 1 231 ? 22.152 -0.563 -17.543 1.00 17.46 206 ARG C C 1
ATOM 7884 O O . ARG C 1 231 ? 21.160 -0.957 -16.882 1.00 15.96 206 ARG C O 1
ATOM 7892 N N . ALA C 1 232 ? 22.561 -1.180 -18.655 1.00 16.61 207 ALA C N 1
ATOM 7893 C CA . ALA C 1 232 ? 21.841 -2.360 -19.198 1.00 16.39 207 ALA C CA 1
ATOM 7894 C C . ALA C 1 232 ? 21.938 -3.535 -18.213 1.00 14.95 207 ALA C C 1
ATOM 7895 O O . ALA C 1 232 ? 20.918 -4.216 -17.958 1.00 13.73 207 ALA C O 1
ATOM 7897 N N . ILE C 1 233 ? 23.146 -3.812 -17.723 1.00 14.88 208 ILE C N 1
ATOM 7898 C CA . ILE C 1 233 ? 23.375 -4.913 -16.756 1.00 14.90 208 ILE C CA 1
ATOM 7899 C C . ILE C 1 233 ? 22.540 -4.681 -15.498 1.00 15.65 208 ILE C C 1
ATOM 7900 O O . ILE C 1 233 ? 21.940 -5.687 -15.011 1.00 14.93 208 ILE C O 1
ATOM 7905 N N . SER C 1 234 ? 22.430 -3.432 -15.006 1.00 17.77 209 SER C N 1
ATOM 7906 C CA . SER C 1 234 ? 21.552 -3.115 -13.839 1.00 19.89 209 SER C CA 1
ATOM 7907 C C . SER C 1 234 ? 20.113 -3.551 -14.078 1.00 19.68 209 SER C C 1
ATOM 7908 O O . SER C 1 234 ? 19.517 -4.192 -13.172 1.00 19.85 209 SER C O 1
ATOM 7911 N N . VAL C 1 235 ? 19.550 -3.203 -15.227 1.00 18.12 210 VAL C N 1
ATOM 7912 C CA . VAL C 1 235 ? 18.178 -3.640 -15.610 1.00 17.88 210 VAL C CA 1
ATOM 7913 C C . VAL C 1 235 ? 18.076 -5.172 -15.655 1.00 15.48 210 VAL C C 1
ATOM 7914 O O . VAL C 1 235 ? 17.139 -5.733 -15.064 1.00 15.54 210 VAL C O 1
ATOM 7918 N N . ILE C 1 236 ? 18.974 -5.810 -16.378 1.00 16.39 211 ILE C N 1
ATOM 7919 C CA . ILE C 1 236 ? 18.957 -7.280 -16.582 1.00 16.36 211 ILE C CA 1
ATOM 7920 C C . ILE C 1 236 ? 19.030 -7.959 -15.205 1.00 14.93 211 ILE C C 1
ATOM 7921 O O . ILE C 1 236 ? 18.188 -8.848 -14.955 1.00 15.12 211 ILE C O 1
ATOM 7926 N N . GLU C 1 237 ? 19.960 -7.557 -14.337 1.00 14.77 212 GLU C N 1
ATOM 7927 C CA . GLU C 1 237 ? 20.119 -8.174 -12.994 1.00 16.62 212 GLU C CA 1
ATOM 7928 C C . GLU C 1 237 ? 18.879 -7.936 -12.138 1.00 18.45 212 GLU C C 1
ATOM 7929 O O . GLU C 1 237 ? 18.455 -8.879 -11.468 1.00 18.52 212 GLU C O 1
ATOM 7935 N N . SER C 1 238 ? 18.300 -6.739 -12.183 1.00 17.99 213 SER C N 1
ATOM 7936 C CA . SER C 1 238 ? 17.176 -6.329 -11.316 1.00 16.93 213 SER C CA 1
ATOM 7937 C C . SER C 1 238 ? 15.898 -7.048 -11.779 1.00 16.65 213 SER C C 1
ATOM 7938 O O . SER C 1 238 ? 15.221 -7.656 -10.939 1.00 14.42 213 SER C O 1
ATOM 7941 N N . GLN C 1 239 ? 15.613 -7.020 -13.066 1.00 15.81 214 GLN C N 1
ATOM 7942 C CA . GLN C 1 239 ? 14.290 -7.399 -13.634 1.00 17.14 214 GLN C CA 1
ATOM 7943 C C . GLN C 1 239 ? 14.257 -8.824 -14.173 1.00 15.89 214 GLN C C 1
ATOM 7944 O O . GLN C 1 239 ? 13.134 -9.392 -14.248 1.00 15.83 214 GLN C O 1
ATOM 7950 N N . VAL C 1 240 ? 15.404 -9.392 -14.564 1.00 16.51 215 VAL C N 1
ATOM 7951 C CA . VAL C 1 240 ? 15.432 -10.730 -15.215 1.00 15.90 215 VAL C CA 1
ATOM 7952 C C . VAL C 1 240 ? 16.142 -11.740 -14.303 1.00 15.63 215 VAL C C 1
ATOM 7953 O O . VAL C 1 240 ? 15.507 -12.727 -13.918 1.00 14.70 215 VAL C O 1
ATOM 7957 N N . GLY C 1 241 ? 17.397 -11.495 -13.973 1.00 14.66 216 GLY C N 1
ATOM 7958 C CA . GLY C 1 241 ? 18.229 -12.445 -13.220 1.00 15.11 216 GLY C CA 1
ATOM 7959 C C . GLY C 1 241 ? 18.942 -13.418 -14.129 1.00 14.66 216 GLY C C 1
ATOM 7960 O O . GLY C 1 241 ? 18.263 -14.139 -14.888 1.00 12.41 216 GLY C O 1
ATOM 7961 N N . ALA C 1 242 ? 20.269 -13.529 -14.000 1.00 14.81 217 ALA C N 1
ATOM 7962 C CA . ALA C 1 242 ? 21.064 -14.483 -14.809 1.00 15.90 217 ALA C CA 1
ATOM 7963 C C . ALA C 1 242 ? 20.507 -15.908 -14.661 1.00 15.51 217 ALA C C 1
ATOM 7964 O O . ALA C 1 242 ? 20.509 -16.647 -15.657 1.00 14.98 217 ALA C O 1
ATOM 7966 N N . GLU C 1 243 ? 19.989 -16.266 -13.490 1.00 14.06 218 GLU C N 1
ATOM 7967 C CA . GLU C 1 243 ? 19.514 -17.641 -13.195 1.00 16.52 218 GLU C CA 1
ATOM 7968 C C . GLU C 1 243 ? 18.285 -18.008 -14.044 1.00 17.18 218 GLU C C 1
ATOM 7969 O O . GLU C 1 243 ? 17.987 -19.202 -14.114 1.00 16.42 218 GLU C O 1
ATOM 7975 N N . ASN C 1 244 ? 17.601 -17.023 -14.661 1.00 15.15 219 ASN C N 1
ATOM 7976 C CA . ASN C 1 244 ? 16.404 -17.254 -15.510 1.00 17.23 219 ASN C CA 1
ATOM 7977 C C . ASN C 1 244 ? 16.725 -17.101 -16.996 1.00 16.06 219 ASN C C 1
ATOM 7978 O O . ASN C 1 244 ? 15.823 -17.350 -17.817 1.00 16.15 219 ASN C O 1
ATOM 7983 N N . LEU C 1 245 ? 17.938 -16.673 -17.331 1.00 16.20 220 LEU C N 1
ATOM 7984 C CA . LEU C 1 245 ? 18.276 -16.090 -18.652 1.00 14.38 220 LEU C CA 1
ATOM 7985 C C . LEU C 1 245 ? 19.115 -17.061 -19.517 1.00 15.17 220 LEU C C 1
ATOM 7986 O O . LEU C 1 245 ? 20.252 -17.353 -19.126 1.00 15.87 220 LEU C O 1
ATOM 7991 N N . ALA C 1 246 ? 18.576 -17.515 -20.646 1.00 13.74 221 ALA C N 1
ATOM 7992 C CA . ALA C 1 246 ? 19.304 -18.290 -21.679 1.00 13.03 221 ALA C CA 1
ATOM 7993 C C . ALA C 1 246 ? 20.288 -17.395 -22.412 1.00 14.30 221 ALA C C 1
ATOM 7994 O O . ALA C 1 246 ? 21.438 -17.797 -22.640 1.00 13.14 221 ALA C O 1
ATOM 7996 N N . CYS C 1 247 ? 19.855 -16.238 -22.876 1.00 13.92 222 CYS C N 1
ATOM 7997 C CA . CYS C 1 247 ? 20.678 -15.526 -23.880 1.00 13.61 222 CYS C CA 1
ATOM 7998 C C . CYS C 1 247 ? 20.400 -14.021 -23.860 1.00 14.16 222 CYS C C 1
ATOM 7999 O O . CYS C 1 247 ? 19.283 -13.596 -23.504 1.00 14.65 222 CYS C O 1
ATOM 8002 N N . VAL C 1 248 ? 21.414 -13.288 -24.269 1.00 14.66 223 VAL C N 1
ATOM 8003 C CA . VAL C 1 248 ? 21.363 -11.837 -24.571 1.00 14.99 223 VAL C CA 1
ATOM 8004 C C . VAL C 1 248 ? 21.668 -11.748 -26.050 1.00 14.89 223 VAL C C 1
ATOM 8005 O O . VAL C 1 248 ? 22.688 -12.338 -26.501 1.00 14.53 223 VAL C O 1
ATOM 8009 N N . VAL C 1 249 ? 20.771 -11.091 -26.781 1.00 13.81 224 VAL C N 1
ATOM 8010 C CA . VAL C 1 249 ? 20.819 -11.002 -28.255 1.00 14.61 224 VAL C CA 1
ATOM 8011 C C . VAL C 1 249 ? 20.916 -9.526 -28.648 1.00 15.35 224 VAL C C 1
ATOM 8012 O O . VAL C 1 249 ? 20.083 -8.702 -28.190 1.00 14.66 224 VAL C O 1
ATOM 8016 N N . ILE C 1 250 ? 21.925 -9.186 -29.429 1.00 16.25 225 ILE C N 1
ATOM 8017 C CA . ILE C 1 250 ? 22.082 -7.775 -29.855 1.00 17.44 225 ILE C CA 1
ATOM 8018 C C . ILE C 1 250 ? 22.674 -7.763 -31.258 1.00 17.28 225 ILE C C 1
ATOM 8019 O O . ILE C 1 250 ? 23.514 -8.631 -31.591 1.00 15.98 225 ILE C O 1
ATOM 8024 N N . GLU C 1 251 ? 22.226 -6.781 -32.034 1.00 16.57 226 GLU C N 1
ATOM 8025 C CA . GLU C 1 251 ? 22.849 -6.388 -33.318 1.00 17.00 226 GLU C CA 1
ATOM 8026 C C . GLU C 1 251 ? 24.063 -5.520 -33.019 1.00 17.42 226 GLU C C 1
ATOM 8027 O O . GLU C 1 251 ? 23.957 -4.503 -32.356 1.00 17.64 226 GLU C O 1
ATOM 8033 N N . PRO C 1 252 ? 25.285 -5.867 -33.452 1.00 18.39 227 PRO C N 1
ATOM 8034 C CA . PRO C 1 252 ? 26.436 -5.002 -33.150 1.00 18.51 227 PRO C CA 1
ATOM 8035 C C . PRO C 1 252 ? 26.338 -3.578 -33.742 1.00 17.60 227 PRO C C 1
ATOM 8036 O O . PRO C 1 252 ? 26.965 -2.685 -33.207 1.00 17.45 227 PRO C O 1
ATOM 8040 N N . ILE C 1 253 ? 25.656 -3.437 -34.882 1.00 14.98 228 ILE C N 1
ATOM 8041 C CA . ILE C 1 253 ? 25.055 -2.165 -35.375 1.00 16.14 228 ILE C CA 1
ATOM 8042 C C . ILE C 1 253 ? 23.584 -2.454 -35.621 1.00 14.39 228 ILE C C 1
ATOM 8043 O O . ILE C 1 253 ? 23.311 -3.356 -36.405 1.00 15.66 228 ILE C O 1
ATOM 8048 N N . GLN C 1 254 ? 22.689 -1.758 -34.924 1.00 15.99 229 GLN C N 1
ATOM 8049 C CA . GLN C 1 254 ? 21.222 -1.960 -35.021 1.00 16.85 229 GLN C CA 1
ATOM 8050 C C . GLN C 1 254 ? 20.771 -1.420 -36.360 1.00 17.33 229 GLN C C 1
ATOM 8051 O O . GLN C 1 254 ? 21.076 -0.251 -36.651 1.00 20.78 229 GLN C O 1
ATOM 8057 N N . GLY C 1 255 ? 20.150 -2.275 -37.172 1.00 16.81 230 GLY C N 1
ATOM 8058 C CA . GLY C 1 255 ? 19.854 -1.926 -38.568 1.00 16.29 230 GLY C CA 1
ATOM 8059 C C . GLY C 1 255 ? 18.559 -1.145 -38.671 1.00 16.91 230 GLY C C 1
ATOM 8060 O O . GLY C 1 255 ? 18.633 0.066 -38.763 1.00 17.60 230 GLY C O 1
ATOM 8061 N N . GLU C 1 256 ? 17.413 -1.813 -38.614 1.00 17.58 231 GLU C N 1
ATOM 8062 C CA . GLU C 1 256 ? 16.087 -1.154 -38.799 1.00 17.56 231 GLU C CA 1
ATOM 8063 C C . GLU C 1 256 ? 15.888 -0.109 -37.697 1.00 17.71 231 GLU C C 1
ATOM 8064 O O . GLU C 1 256 ? 15.192 0.868 -37.924 1.00 18.43 231 GLU C O 1
ATOM 8070 N N . GLY C 1 257 ? 16.557 -0.255 -36.548 1.00 17.00 232 GLY C N 1
ATOM 8071 C CA . GLY C 1 257 ? 16.478 0.703 -35.435 1.00 18.84 232 GLY C CA 1
ATOM 8072 C C . GLY C 1 257 ? 17.131 2.041 -35.739 1.00 18.93 232 GLY C C 1
ATOM 8073 O O . GLY C 1 257 ? 16.831 2.998 -35.014 1.00 21.10 232 GLY C O 1
ATOM 8074 N N . GLY C 1 258 ? 18.004 2.113 -36.740 1.00 18.65 233 GLY C N 1
ATOM 8075 C CA . GLY C 1 258 ? 18.557 3.393 -37.226 1.00 17.83 233 GLY C CA 1
ATOM 8076 C C . GLY C 1 258 ? 20.072 3.408 -37.359 1.00 17.79 233 GLY C C 1
ATOM 8077 O O . GLY C 1 258 ? 20.655 4.482 -37.255 1.00 16.51 233 GLY C O 1
ATOM 8078 N N . PHE C 1 259 ? 20.693 2.275 -37.680 1.00 17.10 234 PHE C N 1
ATOM 8079 C CA . PHE C 1 259 ? 22.162 2.146 -37.815 1.00 17.01 234 PHE C CA 1
ATOM 8080 C C . PHE C 1 259 ? 22.777 2.739 -36.557 1.00 16.77 234 PHE C C 1
ATOM 8081 O O . PHE C 1 259 ? 23.649 3.623 -36.621 1.00 16.90 234 PHE C O 1
ATOM 8089 N N . ILE C 1 260 ? 22.277 2.278 -35.415 1.00 16.35 235 ILE C N 1
ATOM 8090 C CA . ILE C 1 260 ? 22.789 2.727 -34.092 1.00 16.70 235 ILE C CA 1
ATOM 8091 C C . ILE C 1 260 ? 24.085 1.952 -33.835 1.00 16.67 235 ILE C C 1
ATOM 8092 O O . ILE C 1 260 ? 24.012 0.722 -33.698 1.00 16.31 235 ILE C O 1
ATOM 8097 N N . VAL C 1 261 ? 25.174 2.682 -33.613 1.00 16.76 236 VAL C N 1
ATOM 8098 C CA . VAL C 1 261 ? 26.506 2.117 -33.283 1.00 18.08 236 VAL C CA 1
ATOM 8099 C C . VAL C 1 261 ? 26.712 2.344 -31.795 1.00 19.32 236 VAL C C 1
ATOM 8100 O O . VAL C 1 261 ? 26.780 3.476 -31.349 1.00 18.09 236 VAL C O 1
ATOM 8104 N N . PRO C 1 262 ? 26.801 1.276 -30.986 1.00 17.72 237 PRO C N 1
ATOM 8105 C CA . PRO C 1 262 ? 27.003 1.450 -29.563 1.00 18.02 237 PRO C CA 1
ATOM 8106 C C . PRO C 1 262 ? 28.365 2.102 -29.307 1.00 17.41 237 PRO C C 1
ATOM 8107 O O . PRO C 1 262 ? 29.293 1.908 -30.083 1.00 18.87 237 PRO C O 1
ATOM 8111 N N . ALA C 1 263 ? 28.460 2.844 -28.215 1.00 19.40 238 ALA C N 1
ATOM 8112 C CA . ALA C 1 263 ? 29.702 3.516 -27.792 1.00 17.11 238 ALA C CA 1
ATOM 8113 C C . ALA C 1 263 ? 30.775 2.449 -27.586 1.00 19.58 238 ALA C C 1
ATOM 8114 O O . ALA C 1 263 ? 30.442 1.333 -27.167 1.00 20.82 238 ALA C O 1
ATOM 8116 N N . PRO C 1 264 ? 32.058 2.754 -27.880 1.00 19.59 239 PRO C N 1
ATOM 8117 C CA . PRO C 1 264 ? 33.168 1.821 -27.673 1.00 21.24 239 PRO C CA 1
ATOM 8118 C C . PRO C 1 264 ? 33.167 1.197 -26.270 1.00 19.38 239 PRO C C 1
ATOM 8119 O O . PRO C 1 264 ? 32.903 1.886 -25.280 1.00 20.84 239 PRO C O 1
ATOM 8123 N N . GLY C 1 265 ? 33.340 -0.120 -26.230 1.00 22.44 240 GLY C N 1
ATOM 8124 C CA . GLY C 1 265 ? 33.411 -0.894 -24.970 1.00 20.84 240 GLY C CA 1
ATOM 8125 C C . GLY C 1 265 ? 32.085 -1.479 -24.500 1.00 19.79 240 GLY C C 1
ATOM 8126 O O . GLY C 1 265 ? 32.101 -2.293 -23.543 1.00 17.19 240 GLY C O 1
ATOM 8127 N N . PHE C 1 266 ? 30.946 -1.028 -25.038 1.00 16.77 241 PHE C N 1
ATOM 8128 C CA . PHE C 1 266 ? 29.606 -1.500 -24.618 1.00 16.45 241 PHE C CA 1
ATOM 8129 C C . PHE C 1 266 ? 29.474 -2.986 -24.937 1.00 16.12 241 PHE C C 1
ATOM 8130 O O . PHE C 1 266 ? 29.177 -3.783 -24.007 1.00 17.51 241 PHE C O 1
ATOM 8138 N N . LEU C 1 267 ? 29.715 -3.379 -26.193 1.00 17.44 242 LEU C N 1
ATOM 8139 C CA . LEU C 1 267 ? 29.535 -4.793 -26.598 1.00 18.91 242 LEU C CA 1
ATOM 8140 C C . LEU C 1 267 ? 30.481 -5.698 -25.775 1.00 19.02 242 LEU C C 1
ATOM 8141 O O . LEU C 1 267 ? 30.021 -6.780 -25.343 1.00 17.95 242 LEU C O 1
ATOM 8146 N N . ALA C 1 268 ? 31.744 -5.312 -25.600 1.00 18.89 243 ALA C N 1
ATOM 8147 C CA . ALA C 1 268 ? 32.732 -6.045 -24.768 1.00 19.37 243 ALA C CA 1
ATOM 8148 C C . ALA C 1 268 ? 32.214 -6.282 -23.337 1.00 19.22 243 ALA C C 1
ATOM 8149 O O . ALA C 1 268 ? 32.352 -7.389 -22.817 1.00 20.34 243 ALA C O 1
ATOM 8151 N N . ALA C 1 269 ? 31.679 -5.250 -22.704 1.00 18.88 244 ALA C N 1
ATOM 8152 C CA . ALA C 1 269 ? 31.197 -5.312 -21.315 1.00 17.31 244 ALA C CA 1
ATOM 8153 C C . ALA C 1 269 ? 29.993 -6.258 -21.220 1.00 17.55 244 ALA C C 1
ATOM 8154 O O . ALA C 1 269 ? 29.898 -7.021 -20.235 1.00 15.74 244 ALA C O 1
ATOM 8156 N N . ILE C 1 270 ? 29.064 -6.175 -22.184 1.00 16.02 245 ILE C N 1
ATOM 8157 C CA . ILE C 1 270 ? 27.908 -7.113 -22.212 1.00 16.70 245 ILE C CA 1
ATOM 8158 C C . ILE C 1 270 ? 28.439 -8.538 -22.402 1.00 16.45 245 ILE C C 1
ATOM 8159 O O . ILE C 1 270 ? 28.027 -9.401 -21.673 1.00 15.34 245 ILE C O 1
ATOM 8164 N N . SER C 1 271 ? 29.328 -8.772 -23.361 1.00 18.75 246 SER C N 1
ATOM 8165 C CA . SER C 1 271 ? 29.952 -10.111 -23.582 1.00 21.13 246 SER C CA 1
ATOM 8166 C C . SER C 1 271 ? 30.614 -10.625 -22.286 1.00 19.16 246 SER C C 1
ATOM 8167 O O . SER C 1 271 ? 30.359 -11.772 -21.896 1.00 21.92 246 SER C O 1
ATOM 8170 N N . THR C 1 272 ? 31.388 -9.796 -21.604 1.00 19.59 247 THR C N 1
ATOM 8171 C CA . THR C 1 272 ? 32.007 -10.166 -20.298 1.00 19.34 247 THR C CA 1
ATOM 8172 C C . THR C 1 272 ? 30.939 -10.578 -19.286 1.00 19.30 247 THR C C 1
ATOM 8173 O O . THR C 1 272 ? 31.072 -11.643 -18.639 1.00 19.60 247 THR C O 1
ATOM 8177 N N . TRP C 1 273 ? 29.897 -9.770 -19.108 1.00 17.67 248 TRP C N 1
ATOM 8178 C CA . TRP C 1 273 ? 28.837 -10.107 -18.138 1.00 15.80 248 TRP C CA 1
ATOM 8179 C C . TRP C 1 273 ? 28.230 -11.480 -18.486 1.00 15.74 248 TRP C C 1
ATOM 8180 O O . TRP C 1 273 ? 28.020 -12.263 -17.551 1.00 16.02 248 TRP C O 1
ATOM 8191 N N . CYS C 1 274 ? 27.925 -11.761 -19.762 1.00 16.03 249 CYS C N 1
ATOM 8192 C CA . CYS C 1 274 ? 27.330 -13.055 -20.212 1.00 16.59 249 CYS C CA 1
ATOM 8193 C C . CYS C 1 274 ? 28.265 -14.227 -19.854 1.00 17.33 249 CYS C C 1
ATOM 8194 O O . CYS C 1 274 ? 27.777 -15.209 -19.279 1.00 16.67 249 CYS C O 1
ATOM 8197 N N . ARG C 1 275 ? 29.563 -14.067 -20.090 1.00 18.93 250 ARG C N 1
ATOM 8198 C CA . ARG C 1 275 ? 30.566 -15.111 -19.743 1.00 21.24 250 ARG C CA 1
ATOM 8199 C C . ARG C 1 275 ? 30.558 -15.351 -18.223 1.00 21.13 250 ARG C C 1
ATOM 8200 O O . ARG C 1 275 ? 30.459 -16.530 -17.801 1.00 20.58 250 ARG C O 1
ATOM 8208 N N . GLU C 1 276 ? 30.597 -14.286 -17.425 1.00 20.92 251 GLU C N 1
ATOM 8209 C CA . GLU C 1 276 ? 30.644 -14.360 -15.942 1.00 23.80 251 GLU C CA 1
ATOM 8210 C C . GLU C 1 276 ? 29.367 -14.983 -15.356 1.00 24.18 251 GLU C C 1
ATOM 8211 O O . GLU C 1 276 ? 29.413 -15.404 -14.185 1.00 19.55 251 GLU C O 1
ATOM 8217 N N . ASN C 1 277 ? 28.243 -14.949 -16.083 1.00 19.35 252 ASN C N 1
ATOM 8218 C CA . ASN C 1 277 ? 26.919 -15.300 -15.517 1.00 19.58 252 ASN C CA 1
ATOM 8219 C C . ASN C 1 277 ? 26.297 -16.505 -16.239 1.00 19.34 252 ASN C C 1
ATOM 8220 O O . ASN C 1 277 ? 25.095 -16.718 -16.019 1.00 20.29 252 ASN C O 1
ATOM 8225 N N . ASP C 1 278 ? 27.056 -17.242 -17.072 1.00 18.01 253 ASP C N 1
ATOM 8226 C CA . ASP C 1 278 ? 26.593 -18.488 -17.743 1.00 18.55 253 ASP C CA 1
ATOM 8227 C C . ASP C 1 278 ? 25.389 -18.140 -18.636 1.00 16.81 253 ASP C C 1
ATOM 8228 O O . ASP C 1 278 ? 24.399 -18.874 -18.632 1.00 16.27 253 ASP C O 1
ATOM 8233 N N . VAL C 1 279 ? 25.462 -17.031 -19.351 1.00 15.34 254 VAL C N 1
ATOM 8234 C CA . VAL C 1 279 ? 24.395 -16.604 -20.299 1.00 16.91 254 VAL C CA 1
ATOM 8235 C C . VAL C 1 279 ? 25.021 -16.609 -21.686 1.00 16.47 254 VAL C C 1
ATOM 8236 O O . VAL C 1 279 ? 26.179 -16.166 -21.790 1.00 18.31 254 VAL C O 1
ATOM 8240 N N . VAL C 1 280 ? 24.301 -17.082 -22.706 1.00 14.93 255 VAL C N 1
ATOM 8241 C CA . VAL C 1 280 ? 24.861 -17.140 -24.085 1.00 14.88 255 VAL C CA 1
ATOM 8242 C C . VAL C 1 280 ? 24.746 -15.732 -24.690 1.00 14.69 255 VAL C C 1
ATOM 8243 O O . VAL C 1 280 ? 23.613 -15.153 -24.728 1.00 17.12 255 VAL C O 1
ATOM 8247 N N . PHE C 1 281 ? 25.854 -15.179 -25.144 1.00 15.23 256 PHE C N 1
ATOM 8248 C CA . PHE C 1 281 ? 25.920 -13.895 -25.880 1.00 15.63 256 PHE C CA 1
ATOM 8249 C C . PHE C 1 281 ? 25.748 -14.181 -27.375 1.00 13.30 256 PHE C C 1
ATOM 8250 O O . PHE C 1 281 ? 26.558 -14.862 -28.000 1.00 13.72 256 PHE C O 1
ATOM 8258 N N . ILE C 1 282 ? 24.645 -13.715 -27.945 1.00 13.61 257 ILE C N 1
ATOM 8259 C CA . ILE C 1 282 ? 24.271 -13.941 -29.372 1.00 14.26 257 ILE C CA 1
ATOM 8260 C C . ILE C 1 282 ? 24.389 -12.594 -30.108 1.00 13.85 257 ILE C C 1
ATOM 8261 O O . ILE C 1 282 ? 23.668 -11.612 -29.773 1.00 14.11 257 ILE C O 1
ATOM 8266 N N . ALA C 1 283 ? 25.267 -12.519 -31.079 1.00 13.36 258 ALA C N 1
ATOM 8267 C CA . ALA C 1 283 ? 25.340 -11.349 -31.983 1.00 14.20 258 ALA C CA 1
ATOM 8268 C C . ALA C 1 283 ? 24.452 -11.630 -33.189 1.00 15.73 258 ALA C C 1
ATOM 8269 O O . ALA C 1 283 ? 24.741 -12.599 -33.930 1.00 14.65 258 ALA C O 1
ATOM 8271 N N . ASP C 1 284 ? 23.490 -10.735 -33.460 1.00 15.29 259 ASP C N 1
ATOM 8272 C CA . ASP C 1 284 ? 22.675 -10.763 -34.692 1.00 15.54 259 ASP C CA 1
ATOM 8273 C C . ASP C 1 284 ? 23.425 -9.983 -35.771 1.00 15.61 259 ASP C C 1
ATOM 8274 O O . ASP C 1 284 ? 23.306 -8.766 -35.833 1.00 15.99 259 ASP C O 1
ATOM 8279 N N . GLU C 1 285 ? 24.130 -10.687 -36.661 1.00 15.68 260 GLU C N 1
ATOM 8280 C CA . GLU C 1 285 ? 24.938 -10.089 -37.756 1.00 16.01 260 GLU C CA 1
ATOM 8281 C C . GLU C 1 285 ? 24.257 -10.315 -39.093 1.00 15.88 260 GLU C C 1
ATOM 8282 O O . GLU C 1 285 ? 24.946 -10.348 -40.126 1.00 16.93 260 GLU C O 1
ATOM 8288 N N . ILE C 1 286 ? 22.921 -10.453 -39.082 1.00 15.44 261 ILE C N 1
ATOM 8289 C CA . ILE C 1 286 ? 22.156 -10.753 -40.315 1.00 17.22 261 ILE C CA 1
ATOM 8290 C C . ILE C 1 286 ? 22.389 -9.598 -41.291 1.00 16.16 261 ILE C C 1
ATOM 8291 O O . ILE C 1 286 ? 22.650 -9.890 -42.489 1.00 18.28 261 ILE C O 1
ATOM 8296 N N . GLN C 1 287 ? 22.349 -8.377 -40.792 1.00 15.18 262 GLN C N 1
ATOM 8297 C CA . GLN C 1 287 ? 22.502 -7.151 -41.622 1.00 18.39 262 GLN C CA 1
ATOM 8298 C C . GLN C 1 287 ? 23.969 -6.744 -41.683 1.00 17.66 262 GLN C C 1
ATOM 8299 O O . GLN C 1 287 ? 24.432 -6.311 -42.764 1.00 21.22 262 GLN C O 1
ATOM 8305 N N . SER C 1 288 ? 24.653 -6.809 -40.551 1.00 18.30 263 SER C N 1
ATOM 8306 C CA . SER C 1 288 ? 26.002 -6.242 -40.366 1.00 18.03 263 SER C CA 1
ATOM 8307 C C . SER C 1 288 ? 27.093 -7.198 -40.860 1.00 19.83 263 SER C C 1
ATOM 8308 O O . SER C 1 288 ? 28.249 -6.750 -40.956 1.00 19.84 263 SER C O 1
ATOM 8311 N N . GLY C 1 289 ? 26.774 -8.447 -41.172 1.00 19.86 264 GLY C N 1
ATOM 8312 C CA . GLY C 1 289 ? 27.800 -9.464 -41.450 1.00 21.52 264 GLY C CA 1
ATOM 8313 C C . GLY C 1 289 ? 28.258 -9.481 -42.898 1.00 21.02 264 GLY C C 1
ATOM 8314 O O . GLY C 1 289 ? 27.621 -8.833 -43.734 1.00 20.36 264 GLY C O 1
ATOM 8315 N N . PHE C 1 290 ? 29.346 -10.216 -43.176 1.00 19.11 265 PHE C N 1
ATOM 8316 C CA . PHE C 1 290 ? 29.875 -10.494 -44.532 1.00 19.70 265 PHE C CA 1
ATOM 8317 C C . PHE C 1 290 ? 30.335 -9.183 -45.173 1.00 18.69 265 PHE C C 1
ATOM 8318 O O . PHE C 1 290 ? 29.807 -8.810 -46.270 1.00 18.00 265 PHE C O 1
ATOM 8326 N N . LEU C 1 291 ? 31.277 -8.508 -44.504 1.00 17.49 266 LEU C N 1
ATOM 8327 C CA . LEU C 1 291 ? 32.075 -7.360 -45.034 1.00 19.27 266 LEU C CA 1
ATOM 8328 C C . LEU C 1 291 ? 31.246 -6.077 -45.183 1.00 18.20 266 LEU C C 1
ATOM 8329 O O . LEU C 1 291 ? 31.807 -5.075 -45.601 1.00 18.67 266 LEU C O 1
ATOM 8334 N N . ARG C 1 292 ? 29.972 -6.086 -44.795 1.00 18.11 267 ARG C N 1
ATOM 8335 C CA . ARG C 1 292 ? 29.086 -4.900 -44.898 1.00 18.27 267 ARG C CA 1
ATOM 8336 C C . ARG C 1 292 ? 29.747 -3.705 -44.209 1.00 18.11 267 ARG C C 1
ATOM 8337 O O . ARG C 1 292 ? 29.716 -2.616 -44.785 1.00 18.40 267 ARG C O 1
ATOM 8345 N N . THR C 1 293 ? 30.403 -3.918 -43.061 1.00 18.25 268 THR C N 1
ATOM 8346 C CA . THR C 1 293 ? 30.982 -2.836 -42.227 1.00 20.31 268 THR C CA 1
ATOM 8347 C C . THR C 1 293 ? 32.490 -2.657 -42.474 1.00 19.56 268 THR C C 1
ATOM 8348 O O . THR C 1 293 ? 33.043 -1.837 -41.764 1.00 19.92 268 THR C O 1
ATOM 8352 N N . GLY C 1 294 ? 33.094 -3.364 -43.431 1.00 20.76 269 GLY C N 1
ATOM 8353 C CA . GLY C 1 294 ? 34.544 -3.280 -43.719 1.00 22.93 269 GLY C CA 1
ATOM 8354 C C . GLY C 1 294 ? 35.373 -4.262 -42.902 1.00 23.09 269 GLY C C 1
ATOM 8355 O O . GLY C 1 294 ? 36.614 -4.277 -43.041 1.00 22.09 269 GLY C O 1
ATOM 8356 N N . ASP C 1 295 ? 34.719 -5.000 -42.015 1.00 22.37 270 ASP C N 1
ATOM 8357 C CA . ASP C 1 295 ? 35.260 -6.198 -41.342 1.00 22.71 270 ASP C CA 1
ATOM 8358 C C . ASP C 1 295 ? 34.388 -7.370 -41.772 1.00 21.67 270 ASP C C 1
ATOM 8359 O O . ASP C 1 295 ? 33.283 -7.123 -42.237 1.00 21.37 270 ASP C O 1
ATOM 8364 N N . TRP C 1 296 ? 34.859 -8.599 -41.623 1.00 18.87 271 TRP C N 1
ATOM 8365 C CA . TRP C 1 296 ? 34.040 -9.790 -41.958 1.00 20.83 271 TRP C CA 1
ATOM 8366 C C . TRP C 1 296 ? 32.770 -9.715 -41.112 1.00 19.92 271 TRP C C 1
ATOM 8367 O O . TRP C 1 296 ? 31.672 -9.873 -41.680 1.00 19.68 271 TRP C O 1
ATOM 8378 N N . PHE C 1 297 ? 32.906 -9.387 -39.818 1.00 18.33 272 PHE C N 1
ATOM 8379 C CA . PHE C 1 297 ? 31.755 -9.236 -38.905 1.00 18.52 272 PHE C CA 1
ATOM 8380 C C . PHE C 1 297 ? 31.965 -7.975 -38.100 1.00 19.88 272 PHE C C 1
ATOM 8381 O O . PHE C 1 297 ? 33.126 -7.632 -37.757 1.00 18.92 272 PHE C O 1
ATOM 8389 N N . ALA C 1 298 ? 30.864 -7.270 -37.831 1.00 18.55 273 ALA C N 1
ATOM 8390 C CA . ALA C 1 298 ? 30.915 -5.973 -37.144 1.00 18.81 273 ALA C CA 1
ATOM 8391 C C . ALA C 1 298 ? 31.468 -6.184 -35.741 1.00 18.61 273 ALA C C 1
ATOM 8392 O O . ALA C 1 298 ? 32.094 -5.262 -35.228 1.00 20.00 273 ALA C O 1
ATOM 8394 N N . SER C 1 299 ? 31.287 -7.382 -35.160 1.00 18.18 274 SER C N 1
ATOM 8395 C CA . SER C 1 299 ? 31.906 -7.790 -33.872 1.00 21.37 274 SER C CA 1
ATOM 8396 C C . SER C 1 299 ? 33.444 -7.591 -33.905 1.00 21.28 274 SER C C 1
ATOM 8397 O O . SER C 1 299 ? 34.031 -7.368 -32.822 1.00 21.04 274 SER C O 1
ATOM 8400 N N . ASP C 1 300 ? 34.075 -7.743 -35.071 1.00 22.19 275 ASP C N 1
ATOM 8401 C CA . ASP C 1 300 ? 35.554 -7.686 -35.285 1.00 25.16 275 ASP C CA 1
ATOM 8402 C C . ASP C 1 300 ? 36.101 -6.294 -34.939 1.00 25.77 275 ASP C C 1
ATOM 8403 O O . ASP C 1 300 ? 37.242 -6.192 -34.436 1.00 22.08 275 ASP C O 1
ATOM 8408 N N . ALA C 1 301 ? 35.332 -5.243 -35.193 1.00 26.30 276 ALA C N 1
ATOM 8409 C CA . ALA C 1 301 ? 35.786 -3.843 -35.018 1.00 27.69 276 ALA C CA 1
ATOM 8410 C C . ALA C 1 301 ? 36.190 -3.624 -33.562 1.00 31.08 276 ALA C C 1
ATOM 8411 O O . ALA C 1 301 ? 37.080 -2.801 -33.335 1.00 35.60 276 ALA C O 1
ATOM 8413 N N . GLU C 1 302 ? 35.585 -4.341 -32.623 1.00 32.20 277 GLU C N 1
ATOM 8414 C CA . GLU C 1 302 ? 35.966 -4.223 -31.190 1.00 36.05 277 GLU C CA 1
ATOM 8415 C C . GLU C 1 302 ? 36.482 -5.542 -30.599 1.00 32.92 277 GLU C C 1
ATOM 8416 O O . GLU C 1 302 ? 36.499 -5.640 -29.381 1.00 33.42 277 GLU C O 1
ATOM 8422 N N . GLY C 1 303 ? 36.939 -6.487 -31.419 1.00 31.66 278 GLY C N 1
ATOM 8423 C CA . GLY C 1 303 ? 37.436 -7.800 -30.953 1.00 32.84 278 GLY C CA 1
ATOM 8424 C C . GLY C 1 303 ? 36.449 -8.560 -30.067 1.00 33.47 278 GLY C C 1
ATOM 8425 O O . GLY C 1 303 ? 36.899 -9.428 -29.328 1.00 36.82 278 GLY C O 1
ATOM 8426 N N . VAL C 1 304 ? 35.133 -8.320 -30.169 1.00 29.48 279 VAL C N 1
ATOM 8427 C CA . VAL C 1 304 ? 34.114 -9.132 -29.443 1.00 26.63 279 VAL C CA 1
ATOM 8428 C C . VAL C 1 304 ? 34.002 -10.504 -30.110 1.00 20.55 279 VAL C C 1
ATOM 8429 O O . VAL C 1 304 ? 33.984 -10.569 -31.349 1.00 20.08 279 VAL C O 1
ATOM 8433 N N . ILE C 1 305 ? 33.913 -11.553 -29.293 1.00 19.38 280 ILE C N 1
ATOM 8434 C CA . ILE C 1 305 ? 33.793 -12.963 -29.730 1.00 20.13 280 ILE C CA 1
ATOM 8435 C C . ILE C 1 305 ? 32.475 -13.508 -29.209 1.00 17.97 280 ILE C C 1
ATOM 8436 O O . ILE C 1 305 ? 32.382 -13.991 -28.082 1.00 16.04 280 ILE C O 1
ATOM 8441 N N . PRO C 1 306 ? 31.400 -13.416 -30.021 1.00 17.70 281 PRO C N 1
ATOM 8442 C CA . PRO C 1 306 ? 30.102 -13.937 -29.602 1.00 17.36 281 PRO C CA 1
ATOM 8443 C C . PRO C 1 306 ? 30.169 -15.431 -29.331 1.00 15.56 281 PRO C C 1
ATOM 8444 O O . PRO C 1 306 ? 30.939 -16.091 -29.977 1.00 18.53 281 PRO C O 1
ATOM 8448 N N . ASP C 1 307 ? 29.317 -15.918 -28.441 1.00 14.60 282 ASP C N 1
ATOM 8449 C CA . ASP C 1 307 ? 29.057 -17.362 -28.270 1.00 16.16 282 ASP C CA 1
ATOM 8450 C C . ASP C 1 307 ? 28.389 -17.910 -29.536 1.00 16.15 282 ASP C C 1
ATOM 8451 O O . ASP C 1 307 ? 28.784 -18.985 -30.031 1.00 14.40 282 ASP C O 1
ATOM 8456 N N . VAL C 1 308 ? 27.409 -17.186 -30.059 1.00 14.35 283 VAL C N 1
ATOM 8457 C CA . VAL C 1 308 ? 26.589 -17.611 -31.221 1.00 15.16 283 VAL C CA 1
ATOM 8458 C C . VAL C 1 308 ? 26.429 -16.378 -32.128 1.00 15.04 283 VAL C C 1
ATOM 8459 O O . VAL C 1 308 ? 26.371 -15.267 -31.568 1.00 15.67 283 VAL C O 1
ATOM 8463 N N . ILE C 1 309 ? 26.446 -16.561 -33.445 1.00 15.29 284 ILE C N 1
ATOM 8464 C CA . ILE C 1 309 ? 26.302 -15.451 -34.429 1.00 17.89 284 ILE C CA 1
ATOM 8465 C C . ILE C 1 309 ? 25.315 -15.894 -35.490 1.00 17.56 284 ILE C C 1
ATOM 8466 O O . ILE C 1 309 ? 25.410 -17.021 -35.930 1.00 16.36 284 ILE C O 1
ATOM 8471 N N . THR C 1 310 ? 24.318 -15.063 -35.766 1.00 16.35 285 THR C N 1
ATOM 8472 C CA . THR C 1 310 ? 23.308 -15.306 -36.831 1.00 17.18 285 THR C CA 1
ATOM 8473 C C . THR C 1 310 ? 23.754 -14.509 -38.056 1.00 15.22 285 THR C C 1
ATOM 8474 O O . THR C 1 310 ? 24.242 -13.373 -37.901 1.00 15.08 285 THR C O 1
ATOM 8478 N N . THR C 1 311 ? 23.691 -15.126 -39.221 1.00 15.24 286 THR C N 1
ATOM 8479 C CA . THR C 1 311 ? 24.052 -14.498 -40.518 1.00 17.30 286 THR C CA 1
ATOM 8480 C C . THR C 1 311 ? 22.967 -14.839 -41.533 1.00 17.05 286 THR C C 1
ATOM 8481 O O . THR C 1 311 ? 22.303 -15.867 -41.407 1.00 16.10 286 THR C O 1
ATOM 8485 N N . ALA C 1 312 ? 22.767 -13.954 -42.492 1.00 18.99 287 ALA C N 1
ATOM 8486 C CA . ALA C 1 312 ? 21.842 -14.148 -43.623 1.00 18.51 287 ALA C CA 1
ATOM 8487 C C . ALA C 1 312 ? 22.197 -13.071 -44.655 1.00 19.00 287 ALA C C 1
ATOM 8488 O O . ALA C 1 312 ? 23.352 -12.760 -44.764 1.00 18.86 287 ALA C O 1
ATOM 8490 N N . LYS C 1 313 ? 21.231 -12.499 -45.366 1.00 23.76 288 LYS C N 1
ATOM 8491 C CA . LYS C 1 313 ? 21.428 -11.309 -46.252 1.00 21.64 288 LYS C CA 1
ATOM 8492 C C . LYS C 1 313 ? 22.663 -11.488 -47.153 1.00 21.05 288 LYS C C 1
ATOM 8493 O O . LYS C 1 313 ? 22.530 -12.209 -48.169 1.00 19.88 288 LYS C O 1
ATOM 8499 N N . GLY C 1 314 ? 23.828 -10.905 -46.837 1.00 19.71 289 GLY C N 1
ATOM 8500 C CA . GLY C 1 314 ? 24.950 -10.888 -47.813 1.00 21.90 289 GLY C CA 1
ATOM 8501 C C . GLY C 1 314 ? 25.643 -12.239 -48.034 1.00 22.50 289 GLY C C 1
ATOM 8502 O O . GLY C 1 314 ? 26.441 -12.357 -48.981 1.00 25.79 289 GLY C O 1
ATOM 8503 N N . ILE C 1 315 ? 25.299 -13.253 -47.237 1.00 21.22 290 ILE C N 1
ATOM 8504 C CA . ILE C 1 315 ? 25.937 -14.600 -47.232 1.00 19.26 290 ILE C CA 1
ATOM 8505 C C . ILE C 1 315 ? 25.842 -15.292 -48.606 1.00 19.99 290 ILE C C 1
ATOM 8506 O O . ILE C 1 315 ? 26.855 -15.893 -48.996 1.00 19.30 290 ILE C O 1
ATOM 8511 N N . ALA C 1 316 ? 24.722 -15.189 -49.350 1.00 20.39 291 ALA C N 1
ATOM 8512 C CA . ALA C 1 316 ? 24.522 -16.048 -50.545 1.00 20.25 291 ALA C CA 1
ATOM 8513 C C . ALA C 1 316 ? 24.218 -15.257 -51.811 1.00 19.05 291 ALA C C 1
ATOM 8514 O O . ALA C 1 316 ? 23.556 -15.810 -52.691 1.00 17.65 291 ALA C O 1
ATOM 8516 N N . GLY C 1 317 ? 24.708 -14.022 -51.919 1.00 21.48 292 GLY C N 1
ATOM 8517 C CA . GLY C 1 317 ? 24.615 -13.276 -53.188 1.00 22.45 292 GLY C CA 1
ATOM 8518 C C . GLY C 1 317 ? 23.171 -13.100 -53.663 1.00 21.11 292 GLY C C 1
ATOM 8519 O O . GLY C 1 317 ? 22.992 -12.863 -54.867 1.00 21.11 292 GLY C O 1
ATOM 8520 N N . GLY C 1 318 ? 22.195 -13.140 -52.750 1.00 20.07 293 GLY C N 1
ATOM 8521 C CA . GLY C 1 318 ? 20.767 -12.927 -53.063 1.00 18.21 293 GLY C CA 1
ATOM 8522 C C . GLY C 1 318 ? 19.955 -14.207 -52.952 1.00 18.63 293 GLY C C 1
ATOM 8523 O O . GLY C 1 318 ? 18.717 -14.103 -52.980 1.00 17.74 293 GLY C O 1
ATOM 8524 N N . MET C 1 319 ? 20.591 -15.392 -52.864 1.00 18.55 294 MET C N 1
ATOM 8525 C CA . MET C 1 319 ? 19.830 -16.655 -52.698 1.00 17.99 294 MET C CA 1
ATOM 8526 C C . MET C 1 319 ? 19.399 -16.794 -51.237 1.00 16.36 294 MET C C 1
ATOM 8527 O O . MET C 1 319 ? 20.019 -16.256 -50.338 1.00 18.12 294 MET C O 1
ATOM 8532 N N . PRO C 1 320 ? 18.256 -17.450 -50.948 1.00 16.78 295 PRO C N 1
ATOM 8533 C CA . PRO C 1 320 ? 17.737 -17.558 -49.577 1.00 17.64 295 PRO C CA 1
ATOM 8534 C C . PRO C 1 320 ? 18.518 -18.551 -48.705 1.00 17.29 295 PRO C C 1
ATOM 8535 O O . PRO C 1 320 ? 18.368 -19.719 -48.881 1.00 17.56 295 PRO C O 1
ATOM 8539 N N . LEU C 1 321 ? 19.407 -18.012 -47.864 1.00 15.87 296 LEU C N 1
ATOM 8540 C CA . LEU C 1 321 ? 20.215 -18.800 -46.918 1.00 15.87 296 LEU C CA 1
ATOM 8541 C C . LEU C 1 321 ? 20.387 -17.962 -45.670 1.00 14.69 296 LEU C C 1
ATOM 8542 O O . LEU C 1 321 ? 20.596 -16.764 -45.754 1.00 16.20 296 LEU C O 1
ATOM 8547 N N . SER C 1 322 ? 20.428 -18.632 -44.553 1.00 15.13 297 SER C N 1
ATOM 8548 C CA . SER C 1 322 ? 20.768 -18.042 -43.261 1.00 14.24 297 SER C CA 1
ATOM 8549 C C . SER C 1 322 ? 21.535 -19.111 -42.499 1.00 14.52 297 SER C C 1
ATOM 8550 O O . SER C 1 322 ? 21.622 -20.235 -42.991 1.00 16.82 297 SER C O 1
ATOM 8553 N N . ALA C 1 323 ? 22.124 -18.736 -41.368 1.00 15.38 298 ALA C N 1
ATOM 8554 C CA . ALA C 1 323 ? 23.038 -19.618 -40.619 1.00 14.88 298 ALA C CA 1
ATOM 8555 C C . ALA C 1 323 ? 23.076 -19.199 -39.157 1.00 14.91 298 ALA C C 1
ATOM 8556 O O . ALA C 1 323 ? 22.918 -18.002 -38.870 1.00 14.28 298 ALA C O 1
ATOM 8558 N N . VAL C 1 324 ? 23.222 -20.203 -38.287 1.00 14.49 299 VAL C N 1
ATOM 8559 C CA . VAL C 1 324 ? 23.596 -20.076 -36.863 1.00 15.11 299 VAL C CA 1
ATOM 8560 C C . VAL C 1 324 ? 24.969 -20.754 -36.738 1.00 14.87 299 VAL C C 1
ATOM 8561 O O . VAL C 1 324 ? 25.098 -21.897 -37.200 1.00 15.08 299 VAL C O 1
ATOM 8565 N N . THR C 1 325 ? 25.941 -20.046 -36.165 1.00 16.27 300 THR C N 1
ATOM 8566 C CA . THR C 1 325 ? 27.335 -20.490 -35.977 1.00 15.25 300 THR C CA 1
ATOM 8567 C C . THR C 1 325 ? 27.668 -20.231 -34.518 1.00 17.48 300 THR C C 1
ATOM 8568 O O . THR C 1 325 ? 27.354 -19.149 -34.035 1.00 16.50 300 THR C O 1
ATOM 8572 N N . GLY C 1 326 ? 28.238 -21.197 -33.806 1.00 16.00 301 GLY C N 1
ATOM 8573 C CA . GLY C 1 326 ? 28.421 -21.011 -32.361 1.00 17.39 301 GLY C CA 1
ATOM 8574 C C . GLY C 1 326 ? 29.382 -22.016 -31.790 1.00 16.83 301 GLY C C 1
ATOM 8575 O O . GLY C 1 326 ? 29.761 -22.918 -32.550 1.00 16.39 301 GLY C O 1
ATOM 8576 N N . ARG C 1 327 ? 29.804 -21.785 -30.548 1.00 19.05 302 ARG C N 1
ATOM 8577 C CA . ARG C 1 327 ? 30.577 -22.768 -29.748 1.00 19.51 302 ARG C CA 1
ATOM 8578 C C . ARG C 1 327 ? 29.988 -24.158 -29.983 1.00 18.23 302 ARG C C 1
ATOM 8579 O O . ARG C 1 327 ? 28.765 -24.297 -29.869 1.00 17.41 302 ARG C O 1
ATOM 8587 N N . ALA C 1 328 ? 30.828 -25.139 -30.333 1.00 17.81 303 ALA C N 1
ATOM 8588 C CA . ALA C 1 328 ? 30.418 -26.537 -30.651 1.00 18.68 303 ALA C CA 1
ATOM 8589 C C . ALA C 1 328 ? 29.508 -27.113 -29.556 1.00 15.60 303 ALA C C 1
ATOM 8590 O O . ALA C 1 328 ? 28.460 -27.691 -29.894 1.00 18.09 303 ALA C O 1
ATOM 8592 N N . GLU C 1 329 ? 29.803 -26.876 -28.280 1.00 16.98 304 GLU C N 1
ATOM 8593 C CA . GLU C 1 329 ? 29.048 -27.448 -27.135 1.00 17.92 304 GLU C CA 1
ATOM 8594 C C . GLU C 1 329 ? 27.658 -26.801 -27.059 1.00 16.89 304 GLU C C 1
ATOM 8595 O O . GLU C 1 329 ? 26.712 -27.480 -26.675 1.00 16.77 304 GLU C O 1
ATOM 8601 N N . ILE C 1 330 ? 27.501 -25.561 -27.513 1.00 17.43 305 ILE C N 1
ATOM 8602 C CA . ILE C 1 330 ? 26.163 -24.910 -27.551 1.00 16.30 305 ILE C CA 1
ATOM 8603 C C . ILE C 1 330 ? 25.385 -25.449 -28.759 1.00 17.41 305 ILE C C 1
ATOM 8604 O O . ILE C 1 330 ? 24.264 -25.931 -28.576 1.00 19.83 305 ILE C O 1
ATOM 8609 N N . MET C 1 331 ? 25.988 -25.416 -29.947 1.00 17.66 306 MET C N 1
ATOM 8610 C CA . MET C 1 331 ? 25.368 -25.915 -31.188 1.00 18.32 306 MET C CA 1
ATOM 8611 C C . MET C 1 331 ? 24.991 -27.395 -31.041 1.00 18.83 306 MET C C 1
ATOM 8612 O O . MET C 1 331 ? 24.002 -27.779 -31.648 1.00 16.43 306 MET C O 1
ATOM 8617 N N . ASP C 1 332 ? 25.739 -28.190 -30.253 1.00 19.06 307 ASP C N 1
ATOM 8618 C CA . ASP C 1 332 ? 25.484 -29.653 -30.130 1.00 19.45 307 ASP C CA 1
ATOM 8619 C C . ASP C 1 332 ? 24.483 -29.968 -29.025 1.00 18.69 307 ASP C C 1
ATOM 8620 O O . ASP C 1 332 ? 24.165 -31.191 -28.838 1.00 18.83 307 ASP C O 1
ATOM 8625 N N . ALA C 1 333 ? 23.980 -28.975 -28.291 1.00 18.59 308 ALA C N 1
ATOM 8626 C CA . ALA C 1 333 ? 23.063 -29.248 -27.157 1.00 16.99 308 ALA C CA 1
ATOM 8627 C C . ALA C 1 333 ? 21.777 -29.888 -27.673 1.00 18.25 308 ALA C C 1
ATOM 8628 O O . ALA C 1 333 ? 21.326 -30.894 -27.105 1.00 17.31 308 ALA C O 1
ATOM 8630 N N . PRO C 1 334 ? 21.139 -29.399 -28.768 1.00 17.94 309 PRO C N 1
ATOM 8631 C CA . PRO C 1 334 ? 19.991 -30.127 -29.312 1.00 18.99 309 PRO C CA 1
ATOM 8632 C C . PRO C 1 334 ? 20.346 -31.540 -29.789 1.00 18.77 309 PRO C C 1
ATOM 8633 O O . PRO C 1 334 ? 21.343 -31.741 -30.464 1.00 20.25 309 PRO C O 1
ATOM 8637 N N . GLY C 1 335 ? 19.452 -32.485 -29.503 1.00 22.11 310 GLY C N 1
ATOM 8638 C CA . GLY C 1 335 ? 19.617 -33.880 -29.905 1.00 22.27 310 GLY C CA 1
ATOM 8639 C C . GLY C 1 335 ? 19.252 -34.114 -31.367 1.00 23.22 310 GLY C C 1
ATOM 8640 O O . GLY C 1 335 ? 18.869 -33.204 -32.114 1.00 21.20 310 GLY C O 1
ATOM 8641 N N . PRO C 1 336 ? 19.364 -35.374 -31.811 1.00 24.85 311 PRO C N 1
ATOM 8642 C CA . PRO C 1 336 ? 19.161 -35.714 -33.219 1.00 24.82 311 PRO C CA 1
ATOM 8643 C C . PRO C 1 336 ? 17.744 -35.342 -33.662 1.00 21.66 311 PRO C C 1
ATOM 8644 O O . PRO C 1 336 ? 16.798 -35.645 -32.963 1.00 20.36 311 PRO C O 1
ATOM 8648 N N . GLY C 1 337 ? 17.647 -34.671 -34.808 1.00 19.33 312 GLY C N 1
ATOM 8649 C CA . GLY C 1 337 ? 16.367 -34.201 -35.374 1.00 19.95 312 GLY C CA 1
ATOM 8650 C C . GLY C 1 337 ? 15.763 -33.033 -34.610 1.00 17.17 312 GLY C C 1
ATOM 8651 O O . GLY C 1 337 ? 14.708 -32.579 -35.039 1.00 16.76 312 GLY C O 1
ATOM 8652 N N . ALA C 1 338 ? 16.427 -32.471 -33.584 1.00 16.88 313 ALA C N 1
ATOM 8653 C CA . ALA C 1 338 ? 15.833 -31.405 -32.731 1.00 18.01 313 ALA C CA 1
ATOM 8654 C C . ALA C 1 338 ? 15.962 -30.026 -33.397 1.00 16.99 313 ALA C C 1
ATOM 8655 O O . ALA C 1 338 ? 15.262 -29.056 -32.976 1.00 19.80 313 ALA C O 1
ATOM 8657 N N . LEU C 1 339 ? 16.832 -29.880 -34.382 1.00 17.23 314 LEU C N 1
ATOM 8658 C CA . LEU C 1 339 ? 16.831 -28.705 -35.291 1.00 18.22 314 LEU C CA 1
ATOM 8659 C C . LEU C 1 339 ? 16.470 -29.219 -36.682 1.00 19.95 314 LEU C C 1
ATOM 8660 O O . LEU C 1 339 ? 16.744 -30.409 -36.958 1.00 21.48 314 LEU C O 1
ATOM 8665 N N . GLY C 1 340 ? 15.954 -28.342 -37.538 1.00 21.81 315 GLY C N 1
ATOM 8666 C CA . GLY C 1 340 ? 15.592 -28.725 -38.917 1.00 23.74 315 GLY C CA 1
ATOM 8667 C C . GLY C 1 340 ? 14.911 -27.627 -39.698 1.00 21.82 315 GLY C C 1
ATOM 8668 O O . GLY C 1 340 ? 15.209 -26.464 -39.480 1.00 23.21 315 GLY C O 1
ATOM 8669 N N . GLY C 1 341 ? 13.989 -28.022 -40.570 1.00 22.93 316 GLY C N 1
ATOM 8670 C CA . GLY C 1 341 ? 13.469 -27.193 -41.657 1.00 21.66 316 GLY C CA 1
ATOM 8671 C C . GLY C 1 341 ? 13.721 -27.876 -42.991 1.00 24.50 316 GLY C C 1
ATOM 8672 O O . GLY C 1 341 ? 14.821 -28.419 -43.216 1.00 28.86 316 GLY C O 1
ATOM 8673 N N . THR C 1 342 ? 12.721 -27.929 -43.838 1.00 20.50 317 THR C N 1
ATOM 8674 C CA . THR C 1 342 ? 12.821 -28.679 -45.106 1.00 19.42 317 THR C CA 1
ATOM 8675 C C . THR C 1 342 ? 13.918 -28.086 -45.990 1.00 17.78 317 THR C C 1
ATOM 8676 O O . THR C 1 342 ? 14.801 -28.821 -46.413 1.00 20.91 317 THR C O 1
ATOM 8680 N N . TYR C 1 343 ? 13.881 -26.794 -46.258 1.00 17.77 318 TYR C N 1
ATOM 8681 C CA . TYR C 1 343 ? 14.705 -26.170 -47.316 1.00 17.92 318 TYR C CA 1
ATOM 8682 C C . TYR C 1 343 ? 16.117 -25.806 -46.827 1.00 19.69 318 TYR C C 1
ATOM 8683 O O . TYR C 1 343 ? 16.990 -25.649 -47.703 1.00 18.88 318 TYR C O 1
ATOM 8692 N N . GLY C 1 344 ? 16.309 -25.641 -45.509 1.00 17.10 319 GLY C N 1
ATOM 8693 C CA . GLY C 1 344 ? 17.532 -25.052 -44.923 1.00 18.33 319 GLY C CA 1
ATOM 8694 C C . GLY C 1 344 ? 18.832 -25.519 -45.580 1.00 17.69 319 GLY C C 1
ATOM 8695 O O . GLY C 1 344 ? 19.066 -26.725 -45.718 1.00 19.23 319 GLY C O 1
ATOM 8696 N N . GLY C 1 345 ? 19.730 -24.592 -45.898 1.00 18.65 320 GLY C N 1
ATOM 8697 C CA . GLY C 1 345 ? 21.005 -24.963 -46.554 1.00 17.75 320 GLY C CA 1
ATOM 8698 C C . GLY C 1 345 ? 20.733 -25.545 -47.927 1.00 18.04 320 GLY C C 1
ATOM 8699 O O . GLY C 1 345 ? 21.360 -26.541 -48.320 1.00 19.15 320 GLY C O 1
ATOM 8700 N N . ASN C 1 346 ? 19.795 -24.941 -48.646 1.00 16.80 321 ASN C N 1
ATOM 8701 C CA . ASN C 1 346 ? 19.450 -25.326 -50.024 1.00 15.93 321 ASN C CA 1
ATOM 8702 C C . ASN C 1 346 ? 20.750 -25.429 -50.832 1.00 15.48 321 ASN C C 1
ATOM 8703 O O . ASN C 1 346 ? 21.585 -24.525 -50.781 1.00 17.80 321 ASN C O 1
ATOM 8708 N N . PRO C 1 347 ? 20.964 -26.513 -51.597 1.00 17.87 322 PRO C N 1
ATOM 8709 C CA . PRO C 1 347 ? 22.234 -26.725 -52.298 1.00 18.23 322 PRO C CA 1
ATOM 8710 C C . PRO C 1 347 ? 22.527 -25.656 -53.353 1.00 18.50 322 PRO C C 1
ATOM 8711 O O . PRO C 1 347 ? 23.680 -25.347 -53.567 1.00 18.62 322 PRO C O 1
ATOM 8715 N N . VAL C 1 348 ? 21.495 -25.126 -53.991 1.00 18.40 323 VAL C N 1
ATOM 8716 C CA . VAL C 1 348 ? 21.637 -23.997 -54.959 1.00 18.74 323 VAL C CA 1
ATOM 8717 C C . VAL C 1 348 ? 22.078 -22.752 -54.177 1.00 17.78 323 VAL C C 1
ATOM 8718 O O . VAL C 1 348 ? 23.012 -22.046 -54.622 1.00 18.07 323 VAL C O 1
ATOM 8722 N N . ALA C 1 349 ? 21.447 -22.437 -53.042 1.00 16.32 324 ALA C N 1
ATOM 8723 C CA . ALA C 1 349 ? 21.842 -21.264 -52.229 1.00 16.14 324 ALA C CA 1
ATOM 8724 C C . ALA C 1 349 ? 23.256 -21.450 -51.653 1.00 15.92 324 ALA C C 1
ATOM 8725 O O . ALA C 1 349 ? 24.011 -20.482 -51.624 1.00 16.60 324 ALA C O 1
ATOM 8727 N N . CYS C 1 350 ? 23.637 -22.645 -51.252 1.00 16.70 325 CYS C N 1
ATOM 8728 C CA . CYS C 1 350 ? 25.007 -22.895 -50.748 1.00 18.27 325 CYS C CA 1
ATOM 8729 C C . CYS C 1 350 ? 26.009 -22.718 -51.890 1.00 17.77 325 CYS C C 1
ATOM 8730 O O . CYS C 1 350 ? 27.075 -22.143 -51.630 1.00 18.73 325 CYS C O 1
ATOM 8733 N N . ALA C 1 351 ? 25.686 -23.191 -53.100 1.00 17.95 326 ALA C N 1
ATOM 8734 C CA . ALA C 1 351 ? 26.575 -23.017 -54.268 1.00 19.85 326 ALA C CA 1
ATOM 8735 C C . ALA C 1 351 ? 26.770 -21.512 -54.484 1.00 18.96 326 ALA C C 1
ATOM 8736 O O . ALA C 1 351 ? 27.925 -21.074 -54.765 1.00 17.85 326 ALA C O 1
ATOM 8738 N N . ALA C 1 352 ? 25.684 -20.747 -54.323 1.00 18.69 327 ALA C N 1
ATOM 8739 C CA . ALA C 1 352 ? 25.691 -19.289 -54.523 1.00 17.92 327 ALA C CA 1
ATOM 8740 C C . ALA C 1 352 ? 26.613 -18.660 -53.474 1.00 17.75 327 ALA C C 1
ATOM 8741 O O . ALA C 1 352 ? 27.468 -17.820 -53.862 1.00 18.09 327 ALA C O 1
ATOM 8743 N N . ALA C 1 353 ? 26.464 -19.084 -52.217 1.00 16.73 328 ALA C N 1
ATOM 8744 C CA . ALA C 1 353 ? 27.196 -18.543 -51.044 1.00 19.84 328 ALA C CA 1
ATOM 8745 C C . ALA C 1 353 ? 28.693 -18.847 -51.199 1.00 19.74 328 ALA C C 1
ATOM 8746 O O . ALA C 1 353 ? 29.521 -17.987 -50.960 1.00 18.65 328 ALA C O 1
ATOM 8748 N N . LEU C 1 354 ? 29.035 -20.033 -51.669 1.00 22.01 329 LEU C N 1
ATOM 8749 C CA . LEU C 1 354 ? 30.480 -20.370 -51.790 1.00 21.83 329 LEU C CA 1
ATOM 8750 C C . LEU C 1 354 ? 31.097 -19.486 -52.879 1.00 21.55 329 LEU C C 1
ATOM 8751 O O . LEU C 1 354 ? 32.173 -18.902 -52.621 1.00 21.75 329 LEU C O 1
ATOM 8756 N N . ALA C 1 355 ? 30.429 -19.348 -54.027 1.00 21.87 330 ALA C N 1
ATOM 8757 C CA . ALA C 1 355 ? 30.825 -18.406 -55.102 1.00 22.14 330 ALA C CA 1
ATOM 8758 C C . ALA C 1 355 ? 30.892 -16.960 -54.569 1.00 21.74 330 ALA C C 1
ATOM 8759 O O . ALA C 1 355 ? 31.906 -16.295 -54.869 1.00 21.56 330 ALA C O 1
ATOM 8761 N N . ALA C 1 356 ? 29.873 -16.458 -53.839 1.00 20.30 331 ALA C N 1
ATOM 8762 C CA . ALA C 1 356 ? 29.832 -15.071 -53.320 1.00 19.46 331 ALA C CA 1
ATOM 8763 C C . ALA C 1 356 ? 31.019 -14.821 -52.375 1.00 17.78 331 ALA C C 1
ATOM 8764 O O . ALA C 1 356 ? 31.653 -13.755 -52.513 1.00 16.51 331 ALA C O 1
ATOM 8766 N N . ILE C 1 357 ? 31.298 -15.756 -51.464 1.00 18.78 332 ILE C N 1
ATOM 8767 C CA . ILE C 1 357 ? 32.418 -15.591 -50.487 1.00 23.70 332 ILE C CA 1
ATOM 8768 C C . ILE C 1 357 ? 33.737 -15.588 -51.264 1.00 23.67 332 ILE C C 1
ATOM 8769 O O . ILE C 1 357 ? 34.619 -14.792 -50.902 1.00 23.29 332 ILE C O 1
ATOM 8774 N N . GLU C 1 358 ? 33.845 -16.399 -52.316 1.00 24.05 333 GLU C N 1
ATOM 8775 C CA . GLU C 1 358 ? 35.065 -16.423 -53.162 1.00 26.78 333 GLU C CA 1
ATOM 8776 C C . GLU C 1 358 ? 35.239 -15.050 -53.846 1.00 26.26 333 GLU C C 1
ATOM 8777 O O . GLU C 1 358 ? 36.376 -14.506 -53.839 1.00 25.19 333 GLU C O 1
ATOM 8783 N N . VAL C 1 359 ? 34.169 -14.456 -54.384 1.00 22.42 334 VAL C N 1
ATOM 8784 C CA . VAL C 1 359 ? 34.216 -13.061 -54.917 1.00 21.31 334 VAL C CA 1
ATOM 8785 C C . VAL C 1 359 ? 34.692 -12.086 -53.828 1.00 21.93 334 VAL C C 1
ATOM 8786 O O . VAL C 1 359 ? 35.576 -11.256 -54.100 1.00 20.87 334 VAL C O 1
ATOM 8790 N N . MET C 1 360 ? 34.107 -12.135 -52.639 1.00 19.74 335 MET C N 1
ATOM 8791 C CA . MET C 1 360 ? 34.459 -11.222 -51.531 1.00 21.09 335 MET C CA 1
ATOM 8792 C C . MET C 1 360 ? 35.979 -11.264 -51.306 1.00 24.00 335 MET C C 1
ATOM 8793 O O . MET C 1 360 ? 36.589 -10.206 -51.020 1.00 22.68 335 MET C O 1
ATOM 8798 N N . GLU C 1 361 ? 36.563 -12.456 -51.365 1.00 23.83 336 GLU C N 1
ATOM 8799 C CA . GLU C 1 361 ? 38.022 -12.635 -51.176 1.00 26.08 336 GLU C CA 1
ATOM 8800 C C . GLU C 1 361 ? 38.771 -12.159 -52.424 1.00 25.59 336 GLU C C 1
ATOM 8801 O O . GLU C 1 361 ? 39.609 -11.280 -52.264 1.00 25.76 336 GLU C O 1
ATOM 8807 N N . GLN C 1 362 ? 38.443 -12.681 -53.611 1.00 25.08 337 GLN C N 1
ATOM 8808 C CA . GLN C 1 362 ? 39.188 -12.422 -54.878 1.00 29.48 337 GLN C CA 1
ATOM 8809 C C . GLN C 1 362 ? 39.112 -10.939 -55.271 1.00 30.42 337 GLN C C 1
ATOM 8810 O O . GLN C 1 362 ? 40.110 -10.433 -55.793 1.00 25.92 337 GLN C O 1
ATOM 8816 N N . ALA C 1 363 ? 37.966 -10.272 -55.066 1.00 25.84 338 ALA C N 1
ATOM 8817 C CA . ALA C 1 363 ? 37.733 -8.888 -55.520 1.00 25.73 338 ALA C CA 1
ATOM 8818 C C . ALA C 1 363 ? 38.120 -7.906 -54.410 1.00 23.65 338 ALA C C 1
ATOM 8819 O O . ALA C 1 363 ? 37.924 -6.716 -54.619 1.00 26.33 338 ALA C O 1
ATOM 8821 N N . ASP C 1 364 ? 38.674 -8.403 -53.301 1.00 22.70 339 ASP C N 1
ATOM 8822 C CA . ASP C 1 364 ? 39.012 -7.656 -52.062 1.00 25.63 339 ASP C CA 1
ATOM 8823 C C . ASP C 1 364 ? 37.859 -6.711 -51.702 1.00 24.24 339 ASP C C 1
ATOM 8824 O O . ASP C 1 364 ? 38.095 -5.472 -51.567 1.00 20.98 339 ASP C O 1
ATOM 8829 N N . LEU C 1 365 ? 36.655 -7.251 -51.479 1.00 21.36 340 LEU C N 1
ATOM 8830 C CA . LEU C 1 365 ? 35.500 -6.374 -51.148 1.00 21.24 340 LEU C CA 1
ATOM 8831 C C . LEU C 1 365 ? 35.702 -5.759 -49.759 1.00 22.73 340 LEU C C 1
ATOM 8832 O O . LEU C 1 365 ? 35.084 -4.704 -49.475 1.00 21.69 340 LEU C O 1
ATOM 8837 N N . LYS C 1 366 ? 36.572 -6.333 -48.924 1.00 21.10 341 LYS C N 1
ATOM 8838 C CA . LYS C 1 366 ? 36.889 -5.746 -47.606 1.00 23.93 341 LYS C CA 1
ATOM 8839 C C . LYS C 1 366 ? 37.431 -4.324 -47.812 1.00 23.62 341 LYS C C 1
ATOM 8840 O O . LYS C 1 366 ? 36.946 -3.434 -47.118 1.00 21.50 341 LYS C O 1
ATOM 8846 N N . THR C 1 367 ? 38.459 -4.154 -48.654 1.00 23.76 342 THR C N 1
ATOM 8847 C CA . THR C 1 367 ? 39.054 -2.838 -48.998 1.00 24.13 342 THR C CA 1
ATOM 8848 C C . THR C 1 367 ? 38.004 -1.953 -49.663 1.00 23.33 342 THR C C 1
ATOM 8849 O O . THR C 1 367 ? 37.936 -0.759 -49.326 1.00 21.76 342 THR C O 1
ATOM 8853 N N . ARG C 1 368 ? 37.214 -2.507 -50.575 1.00 23.34 343 ARG C N 1
ATOM 8854 C CA . ARG C 1 368 ? 36.160 -1.709 -51.250 1.00 23.99 343 ARG C CA 1
ATOM 8855 C C . ARG C 1 368 ? 35.225 -1.116 -50.184 1.00 21.37 343 ARG C C 1
ATOM 8856 O O . ARG C 1 368 ? 34.755 -0.006 -50.389 1.00 19.87 343 ARG C O 1
ATOM 8864 N N . ALA C 1 369 ? 34.873 -1.844 -49.117 1.00 21.07 344 ALA C N 1
ATOM 8865 C CA . ALA C 1 369 ? 33.885 -1.352 -48.127 1.00 20.27 344 ALA C CA 1
ATOM 8866 C C . ALA C 1 369 ? 34.495 -0.171 -47.358 1.00 21.63 344 ALA C C 1
ATOM 8867 O O . ALA C 1 369 ? 33.782 0.820 -47.052 1.00 20.09 344 ALA C O 1
ATOM 8869 N N . GLN C 1 370 ? 35.791 -0.226 -47.093 1.00 21.14 345 GLN C N 1
ATOM 8870 C CA . GLN C 1 370 ? 36.513 0.859 -46.378 1.00 22.18 345 GLN C CA 1
ATOM 8871 C C . GLN C 1 370 ? 36.557 2.092 -47.299 1.00 22.09 345 GLN C C 1
ATOM 8872 O O . GLN C 1 370 ? 36.322 3.177 -46.811 1.00 23.68 345 GLN C O 1
ATOM 8878 N N . GLU C 1 371 ? 36.770 1.903 -48.596 1.00 24.28 346 GLU C N 1
ATOM 8879 C CA . GLU C 1 371 ? 36.836 3.005 -49.590 1.00 25.38 346 GLU C CA 1
ATOM 8880 C C . GLU C 1 371 ? 35.456 3.645 -49.731 1.00 23.80 346 GLU C C 1
ATOM 8881 O O . GLU C 1 371 ? 35.387 4.869 -49.885 1.00 23.51 346 GLU C O 1
ATOM 8887 N N . ILE C 1 372 ? 34.407 2.821 -49.692 1.00 23.97 347 ILE C N 1
ATOM 8888 C CA . ILE C 1 372 ? 33.004 3.292 -49.807 1.00 22.59 347 ILE C CA 1
ATOM 8889 C C . ILE C 1 372 ? 32.729 4.170 -48.584 1.00 21.08 347 ILE C C 1
ATOM 8890 O O . ILE C 1 372 ? 32.149 5.260 -48.760 1.00 20.70 347 ILE C O 1
ATOM 8895 N N . GLU C 1 373 ? 33.166 3.773 -47.380 1.00 20.63 348 GLU C N 1
ATOM 8896 C CA . GLU C 1 373 ? 32.973 4.640 -46.189 1.00 20.23 348 GLU C CA 1
ATOM 8897 C C . GLU C 1 373 ? 33.650 5.996 -46.471 1.00 20.23 348 GLU C C 1
ATOM 8898 O O . GLU C 1 373 ? 33.065 7.059 -46.163 1.00 18.59 348 GLU C O 1
ATOM 8904 N N . THR C 1 374 ? 34.889 5.980 -46.947 1.00 21.39 349 THR C N 1
ATOM 8905 C CA . THR C 1 374 ? 35.654 7.233 -47.216 1.00 22.21 349 THR C CA 1
ATOM 8906 C C . THR C 1 374 ? 34.915 8.106 -48.247 1.00 20.36 349 THR C C 1
ATOM 8907 O O . THR C 1 374 ? 34.871 9.344 -48.090 1.00 21.17 349 THR C O 1
ATOM 8911 N N . ILE C 1 375 ? 34.385 7.505 -49.313 1.00 22.29 350 ILE C N 1
ATOM 8912 C CA . ILE C 1 375 ? 33.673 8.264 -50.385 1.00 20.24 350 ILE C CA 1
ATOM 8913 C C . ILE C 1 375 ? 32.407 8.878 -49.764 1.00 22.23 350 ILE C C 1
ATOM 8914 O O . ILE C 1 375 ? 32.116 10.056 -50.011 1.00 19.26 350 ILE C O 1
ATOM 8919 N N . ILE C 1 376 ? 31.684 8.114 -48.942 1.00 20.07 351 ILE C N 1
ATOM 8920 C CA . ILE C 1 376 ? 30.451 8.612 -48.279 1.00 19.29 351 ILE C CA 1
ATOM 8921 C C . ILE C 1 376 ? 30.805 9.794 -47.373 1.00 20.54 351 ILE C C 1
ATOM 8922 O O . ILE C 1 376 ? 30.119 10.853 -47.466 1.00 20.98 351 ILE C O 1
ATOM 8927 N N . ARG C 1 377 ? 31.834 9.687 -46.526 1.00 21.32 352 ARG C N 1
ATOM 8928 C CA . ARG C 1 377 ? 32.192 10.805 -45.608 1.00 21.99 352 ARG C CA 1
ATOM 8929 C C . ARG C 1 377 ? 32.686 12.014 -46.412 1.00 23.50 352 ARG C C 1
ATOM 8930 O O . ARG C 1 377 ? 32.420 13.145 -45.962 1.00 24.85 352 ARG C O 1
ATOM 8938 N N . ASP C 1 378 ? 33.377 11.793 -47.531 1.00 22.29 353 ASP C N 1
ATOM 8939 C CA . ASP C 1 378 ? 33.847 12.855 -48.463 1.00 23.93 353 ASP C CA 1
ATOM 8940 C C . ASP C 1 378 ? 32.630 13.607 -49.024 1.00 24.54 353 ASP C C 1
ATOM 8941 O O . ASP C 1 378 ? 32.596 14.840 -48.939 1.00 26.00 353 ASP C O 1
ATOM 8946 N N . GLU C 1 379 ? 31.674 12.890 -49.624 1.00 24.06 354 GLU C N 1
ATOM 8947 C CA . GLU C 1 379 ? 30.504 13.532 -50.276 1.00 24.52 354 GLU C CA 1
ATOM 8948 C C . GLU C 1 379 ? 29.605 14.191 -49.214 1.00 22.58 354 GLU C C 1
ATOM 8949 O O . GLU C 1 379 ? 28.848 15.053 -49.598 1.00 23.65 354 GLU C O 1
ATOM 8955 N N . PHE C 1 380 ? 29.711 13.850 -47.928 1.00 24.40 355 PHE C N 1
ATOM 8956 C CA . PHE C 1 380 ? 28.901 14.449 -46.832 1.00 25.31 355 PHE C CA 1
ATOM 8957 C C . PHE C 1 380 ? 29.674 15.544 -46.088 1.00 29.53 355 PHE C C 1
ATOM 8958 O O . PHE C 1 380 ? 29.181 16.011 -45.048 1.00 29.83 355 PHE C O 1
ATOM 8966 N N . ALA C 1 381 ? 30.791 16.037 -46.637 1.00 31.69 356 ALA C N 1
ATOM 8967 C CA . ALA C 1 381 ? 31.592 17.098 -45.986 1.00 31.36 356 ALA C CA 1
ATOM 8968 C C . ALA C 1 381 ? 30.723 18.334 -45.718 1.00 33.32 356 ALA C C 1
ATOM 8969 O O . ALA C 1 381 ? 31.056 19.046 -44.779 1.00 34.57 356 ALA C O 1
ATOM 8971 N N . GLN C 1 382 ? 29.708 18.638 -46.539 1.00 30.09 357 GLN C N 1
ATOM 8972 C CA . GLN C 1 382 ? 28.985 19.934 -46.435 1.00 34.93 357 GLN C CA 1
ATOM 8973 C C . GLN C 1 382 ? 27.682 19.771 -45.648 1.00 33.36 357 GLN C C 1
ATOM 8974 O O . GLN C 1 382 ? 26.866 20.692 -45.701 1.00 31.68 357 GLN C O 1
ATOM 8980 N N . LEU C 1 383 ? 27.467 18.659 -44.950 1.00 35.66 358 LEU C N 1
ATOM 8981 C CA . LEU C 1 383 ? 26.190 18.455 -44.209 1.00 36.12 358 LEU C CA 1
ATOM 8982 C C . LEU C 1 383 ? 26.114 19.399 -42.990 1.00 37.98 358 LEU C C 1
ATOM 8983 O O . LEU C 1 383 ? 24.992 19.619 -42.461 1.00 31.92 358 LEU C O 1
ATOM 8988 N N . SER C 1 384 ? 27.246 20.022 -42.641 1.00 29.64 359 SER C N 1
ATOM 8989 C CA . SER C 1 384 ? 27.383 21.153 -41.688 1.00 31.33 359 SER C CA 1
ATOM 8990 C C . SER C 1 384 ? 26.622 22.411 -42.138 1.00 27.74 359 SER C C 1
ATOM 8991 O O . SER C 1 384 ? 26.505 23.300 -41.311 1.00 30.62 359 SER C O 1
ATOM 8994 N N . ALA C 1 385 ? 26.147 22.522 -43.379 1.00 26.59 360 ALA C N 1
ATOM 8995 C CA . ALA C 1 385 ? 25.248 23.618 -43.806 1.00 30.08 360 ALA C CA 1
ATOM 8996 C C . ALA C 1 385 ? 23.883 23.417 -43.135 1.00 34.56 360 ALA C C 1
ATOM 8997 O O . ALA C 1 385 ? 23.155 24.423 -43.050 1.00 34.05 360 ALA C O 1
ATOM 8999 N N . PHE C 1 386 ? 23.586 22.182 -42.652 1.00 34.06 361 PHE C N 1
ATOM 9000 C CA . PHE C 1 386 ? 22.239 21.710 -42.228 1.00 32.23 361 PHE C CA 1
ATOM 9001 C C . PHE C 1 386 ? 22.151 21.496 -40.724 1.00 25.78 361 PHE C C 1
ATOM 9002 O O . PHE C 1 386 ? 22.668 20.526 -40.170 1.00 22.28 361 PHE C O 1
ATOM 9010 N N . PRO C 1 387 ? 21.393 22.352 -40.017 1.00 24.68 362 PRO C N 1
ATOM 9011 C CA . PRO C 1 387 ? 21.067 22.057 -38.623 1.00 23.55 362 PRO C CA 1
ATOM 9012 C C . PRO C 1 387 ? 20.155 20.813 -38.503 1.00 19.98 362 PRO C C 1
ATOM 9013 O O . PRO C 1 387 ? 20.072 20.237 -37.443 1.00 23.45 362 PRO C O 1
ATOM 9017 N N . GLU C 1 388 ? 19.530 20.375 -39.599 1.00 20.20 363 GLU C N 1
ATOM 9018 C CA . GLU C 1 388 ? 18.677 19.157 -39.647 1.00 19.89 363 GLU C CA 1
ATOM 9019 C C . GLU C 1 388 ? 19.523 17.883 -39.494 1.00 20.14 363 GLU C C 1
ATOM 9020 O O . GLU C 1 388 ? 18.957 16.866 -39.057 1.00 18.93 363 GLU C O 1
ATOM 9026 N N . VAL C 1 389 ? 20.816 17.918 -39.808 1.00 20.06 364 VAL C N 1
ATOM 9027 C CA . VAL C 1 389 ? 21.676 16.704 -39.700 1.00 21.41 364 VAL C CA 1
ATOM 9028 C C . VAL C 1 389 ? 22.209 16.590 -38.271 1.00 22.78 364 VAL C C 1
ATOM 9029 O O . VAL C 1 389 ? 23.091 17.393 -37.892 1.00 24.50 364 VAL C O 1
ATOM 9033 N N . ALA C 1 390 ? 21.707 15.610 -37.500 1.00 21.60 365 ALA C N 1
ATOM 9034 C CA . ALA C 1 390 ? 22.102 15.428 -36.085 1.00 20.93 365 ALA C CA 1
ATOM 9035 C C . ALA C 1 390 ? 23.399 14.611 -36.017 1.00 21.79 365 ALA C C 1
ATOM 9036 O O . ALA C 1 390 ? 24.204 14.874 -35.142 1.00 20.67 365 ALA C O 1
ATOM 9038 N N . GLU C 1 391 ? 23.565 13.620 -36.887 1.00 19.30 366 GLU C N 1
ATOM 9039 C CA . GLU C 1 391 ? 24.715 12.703 -36.850 1.00 20.36 366 GLU C CA 1
ATOM 9040 C C . GLU C 1 391 ? 24.892 12.061 -38.220 1.00 20.09 366 GLU C C 1
ATOM 9041 O O . GLU C 1 391 ? 23.892 11.799 -38.892 1.00 20.46 366 GLU C O 1
ATOM 9047 N N . ILE C 1 392 ? 26.143 11.769 -38.568 1.00 19.47 367 ILE C N 1
ATOM 9048 C CA . ILE C 1 392 ? 26.545 10.782 -39.601 1.00 21.48 367 ILE C CA 1
ATOM 9049 C C . ILE C 1 392 ? 27.216 9.637 -38.856 1.00 21.73 367 ILE C C 1
ATOM 9050 O O . ILE C 1 392 ? 28.110 9.914 -38.058 1.00 21.21 367 ILE C O 1
ATOM 9055 N N . ARG C 1 393 ? 26.761 8.417 -39.037 1.00 21.46 368 ARG C N 1
ATOM 9056 C CA . ARG C 1 393 ? 27.284 7.294 -38.236 1.00 20.96 368 ARG C CA 1
ATOM 9057 C C . ARG C 1 393 ? 27.271 6.027 -39.091 1.00 21.03 368 ARG C C 1
ATOM 9058 O O . ARG C 1 393 ? 26.668 6.032 -40.206 1.00 20.32 368 ARG C O 1
ATOM 9066 N N . GLY C 1 394 ? 27.942 4.998 -38.584 1.00 19.71 369 GLY C N 1
ATOM 9067 C CA . GLY C 1 394 ? 28.057 3.696 -39.258 1.00 21.04 369 GLY C CA 1
ATOM 9068 C C . GLY C 1 394 ? 29.499 3.408 -39.632 1.00 20.55 369 GLY C C 1
ATOM 9069 O O . GLY C 1 394 ? 30.394 4.126 -39.167 1.00 19.26 369 GLY C O 1
ATOM 9070 N N . ARG C 1 395 ? 29.714 2.353 -40.403 1.00 19.56 370 ARG C N 1
ATOM 9071 C CA . ARG C 1 395 ? 31.056 1.860 -40.799 1.00 20.76 370 ARG C CA 1
ATOM 9072 C C . ARG C 1 395 ? 30.933 1.228 -42.177 1.00 19.08 370 ARG C C 1
ATOM 9073 O O . ARG C 1 395 ? 29.884 0.616 -42.438 1.00 21.00 370 ARG C O 1
ATOM 9081 N N . GLY C 1 396 ? 31.967 1.358 -43.009 1.00 18.93 371 GLY C N 1
ATOM 9082 C CA . GLY C 1 396 ? 32.054 0.653 -44.297 1.00 19.51 371 GLY C CA 1
ATOM 9083 C C . GLY C 1 396 ? 30.910 1.056 -45.202 1.00 20.28 371 GLY C C 1
ATOM 9084 O O . GLY C 1 396 ? 30.777 2.271 -45.454 1.00 19.81 371 GLY C O 1
ATOM 9085 N N . ALA C 1 397 ? 30.141 0.084 -45.686 1.00 20.46 372 ALA C N 1
ATOM 9086 C CA . ALA C 1 397 ? 28.989 0.289 -46.591 1.00 18.81 372 ALA C CA 1
ATOM 9087 C C . ALA C 1 397 ? 27.706 0.193 -45.766 1.00 18.62 372 ALA C C 1
ATOM 9088 O O . ALA C 1 397 ? 26.684 -0.252 -46.312 1.00 20.20 372 ALA C O 1
ATOM 9090 N N . MET C 1 398 ? 27.778 0.566 -44.483 1.00 16.53 373 MET C N 1
ATOM 9091 C CA . MET C 1 398 ? 26.603 0.638 -43.573 1.00 18.50 373 MET C CA 1
ATOM 9092 C C . MET C 1 398 ? 26.662 1.994 -42.867 1.00 19.25 373 MET C C 1
ATOM 9093 O O . MET C 1 398 ? 27.149 2.095 -41.702 1.00 21.67 373 MET C O 1
ATOM 9098 N N . MET C 1 399 ? 26.229 3.032 -43.587 1.00 18.28 374 MET C N 1
ATOM 9099 C CA . MET C 1 399 ? 26.345 4.447 -43.157 1.00 17.90 374 MET C CA 1
ATOM 9100 C C . MET C 1 399 ? 24.951 5.083 -43.123 1.00 17.86 374 MET C C 1
ATOM 9101 O O . MET C 1 399 ? 24.026 4.634 -43.867 1.00 15.31 374 MET C O 1
ATOM 9106 N N . ALA C 1 400 ? 24.784 6.067 -42.255 1.00 17.33 375 ALA C N 1
ATOM 9107 C CA . ALA C 1 400 ? 23.469 6.670 -41.986 1.00 18.74 375 ALA C CA 1
ATOM 9108 C C . ALA C 1 400 ? 23.599 8.133 -41.579 1.00 18.16 375 ALA C C 1
ATOM 9109 O O . ALA C 1 400 ? 24.626 8.537 -41.015 1.00 19.58 375 ALA C O 1
ATOM 9111 N N . ILE C 1 401 ? 22.513 8.853 -41.836 1.00 19.02 376 ILE C N 1
ATOM 9112 C CA . ILE C 1 401 ? 22.286 10.251 -41.429 1.00 20.93 376 ILE C CA 1
ATOM 9113 C C . ILE C 1 401 ? 21.020 10.280 -40.598 1.00 19.36 376 ILE C C 1
ATOM 9114 O O . ILE C 1 401 ? 19.988 9.852 -41.116 1.00 16.86 376 ILE C O 1
ATOM 9119 N N . GLU C 1 402 ? 21.086 10.877 -39.412 1.00 18.33 377 GLU C N 1
ATOM 9120 C CA . GLU C 1 402 ? 19.877 11.065 -38.579 1.00 18.40 377 GLU C CA 1
ATOM 9121 C C . GLU C 1 402 ? 19.420 12.523 -38.730 1.00 17.26 377 GLU C C 1
ATOM 9122 O O . GLU C 1 402 ? 20.200 13.435 -38.480 1.00 15.98 377 GLU C O 1
ATOM 9128 N N . LEU C 1 403 ? 18.133 12.713 -38.996 1.00 17.55 378 LEU C N 1
ATOM 9129 C CA . LEU C 1 403 ? 17.545 14.038 -39.264 1.00 16.89 378 LEU C CA 1
ATOM 9130 C C . LEU C 1 403 ? 16.655 14.468 -38.103 1.00 17.54 378 LEU C C 1
ATOM 9131 O O . LEU C 1 403 ? 15.848 13.660 -37.573 1.00 17.24 378 LEU C O 1
ATOM 9136 N N . ILE C 1 404 ? 16.766 15.737 -37.758 1.00 18.05 379 ILE C N 1
ATOM 9137 C CA . ILE C 1 404 ? 16.004 16.375 -36.657 1.00 18.64 379 ILE C CA 1
ATOM 9138 C C . ILE C 1 404 ? 15.349 17.660 -37.187 1.00 20.88 379 ILE C C 1
ATOM 9139 O O . ILE C 1 404 ? 15.756 18.166 -38.238 1.00 17.94 379 ILE C O 1
ATOM 9144 N N . ASP C 1 405 ? 14.410 18.199 -36.421 1.00 23.97 380 ASP C N 1
ATOM 9145 C CA . ASP C 1 405 ? 13.726 19.484 -36.738 1.00 25.92 380 ASP C CA 1
ATOM 9146 C C . ASP C 1 405 ? 14.406 20.576 -35.908 1.00 27.44 380 ASP C C 1
ATOM 9147 O O . ASP C 1 405 ? 15.387 20.252 -35.222 1.00 23.09 380 ASP C O 1
ATOM 9152 N N . ALA C 1 406 ? 13.918 21.814 -35.990 1.00 31.36 381 ALA C N 1
ATOM 9153 C CA . ALA C 1 406 ? 14.555 23.008 -35.379 1.00 34.61 381 ALA C CA 1
ATOM 9154 C C . ALA C 1 406 ? 14.523 22.921 -33.842 1.00 38.03 381 ALA C C 1
ATOM 9155 O O . ALA C 1 406 ? 15.424 23.507 -33.210 1.00 44.62 381 ALA C O 1
ATOM 9157 N N . THR C 1 407 ? 13.607 22.144 -33.247 1.00 36.80 382 THR C N 1
ATOM 9158 C CA . THR C 1 407 ? 13.541 21.919 -31.773 1.00 38.24 382 THR C CA 1
ATOM 9159 C C . THR C 1 407 ? 14.371 20.692 -31.355 1.00 36.25 382 THR C C 1
ATOM 9160 O O . THR C 1 407 ? 14.360 20.405 -30.146 1.00 33.76 382 THR C O 1
ATOM 9164 N N . GLY C 1 408 ? 15.069 20.006 -32.283 1.00 31.29 383 GLY C N 1
ATOM 9165 C CA . GLY C 1 408 ? 15.912 18.827 -31.974 1.00 27.93 383 GLY C CA 1
ATOM 9166 C C . GLY C 1 408 ? 15.122 17.520 -31.908 1.00 28.01 383 GLY C C 1
ATOM 9167 O O . GLY C 1 408 ? 15.718 16.489 -31.561 1.00 27.55 383 GLY C O 1
ATOM 9168 N N . ARG C 1 409 ? 13.846 17.513 -32.302 1.00 26.96 384 ARG C N 1
ATOM 9169 C CA . ARG C 1 409 ? 12.991 16.289 -32.276 1.00 28.85 384 ARG C CA 1
ATOM 9170 C C . ARG C 1 409 ? 13.206 15.503 -33.567 1.00 24.92 384 ARG C C 1
ATOM 9171 O O . ARG C 1 409 ? 13.695 16.040 -34.564 1.00 24.40 384 ARG C O 1
ATOM 9179 N N . PRO C 1 410 ? 12.835 14.214 -33.603 1.00 22.40 385 PRO C N 1
ATOM 9180 C CA . PRO C 1 410 ? 12.975 13.410 -34.819 1.00 23.57 385 PRO C CA 1
ATOM 9181 C C . PRO C 1 410 ? 12.198 13.996 -36.003 1.00 25.57 385 PRO C C 1
ATOM 9182 O O . PRO C 1 410 ? 11.072 14.487 -35.799 1.00 25.03 385 PRO C O 1
ATOM 9186 N N . ASN C 1 411 ? 12.796 13.949 -37.200 1.00 23.60 386 ASN C N 1
ATOM 9187 C CA . ASN C 1 411 ? 12.220 14.591 -38.419 1.00 21.56 386 ASN C CA 1
ATOM 9188 C C . ASN C 1 411 ? 11.916 13.528 -39.470 1.00 19.26 386 ASN C C 1
ATOM 9189 O O . ASN C 1 411 ? 12.586 13.499 -40.546 1.00 19.49 386 ASN C O 1
ATOM 9194 N N . ALA C 1 412 ? 10.892 12.712 -39.241 1.00 18.63 387 ALA C N 1
ATOM 9195 C CA . ALA C 1 412 ? 10.507 11.629 -40.167 1.00 18.59 387 ALA C CA 1
ATOM 9196 C C . ALA C 1 412 ? 9.970 12.240 -41.467 1.00 18.65 387 ALA C C 1
ATOM 9197 O O . ALA C 1 412 ? 10.156 11.637 -42.526 1.00 17.94 387 ALA C O 1
ATOM 9199 N N . ALA C 1 413 ? 9.331 13.405 -41.415 1.00 20.21 388 ALA C N 1
ATOM 9200 C CA . ALA C 1 413 ? 8.762 14.026 -42.642 1.00 19.54 388 ALA C CA 1
ATOM 9201 C C . ALA C 1 413 ? 9.901 14.383 -43.596 1.00 18.31 388 ALA C C 1
ATOM 9202 O O . ALA C 1 413 ? 9.769 14.104 -44.816 1.00 18.96 388 ALA C O 1
ATOM 9204 N N . LEU C 1 414 ? 10.988 14.968 -43.095 1.00 17.56 389 LEU C N 1
ATOM 9205 C CA . LEU C 1 414 ? 12.107 15.358 -43.972 1.00 17.86 389 LEU C CA 1
ATOM 9206 C C . LEU C 1 414 ? 12.759 14.091 -44.500 1.00 16.72 389 LEU C C 1
ATOM 9207 O O . LEU C 1 414 ? 13.130 14.048 -45.695 1.00 16.50 389 LEU C O 1
ATOM 9212 N N . THR C 1 415 ? 12.942 13.099 -43.623 1.00 16.35 390 THR C N 1
ATOM 9213 C CA . THR C 1 415 ? 13.516 11.801 -44.043 1.00 16.63 390 THR C CA 1
ATOM 9214 C C . THR C 1 415 ? 12.712 11.255 -45.230 1.00 15.82 390 THR C C 1
ATOM 9215 O O . THR C 1 415 ? 13.316 10.912 -46.259 1.00 17.05 390 THR C O 1
ATOM 9219 N N . ALA C 1 416 ? 11.391 11.197 -45.116 1.00 18.53 391 ALA C N 1
ATOM 9220 C CA . ALA C 1 416 ? 10.549 10.570 -46.165 1.00 19.57 391 ALA C CA 1
ATOM 9221 C C . ALA C 1 416 ? 10.590 11.456 -47.428 1.00 19.13 391 ALA C C 1
ATOM 9222 O O . ALA C 1 416 ? 10.640 10.899 -48.514 1.00 19.51 391 ALA C O 1
ATOM 9224 N N . ALA C 1 417 ? 10.577 12.781 -47.279 1.00 20.46 392 ALA C N 1
ATOM 9225 C CA . ALA C 1 417 ? 10.680 13.749 -48.408 1.00 22.35 392 ALA C CA 1
ATOM 9226 C C . ALA C 1 417 ? 11.986 13.529 -49.182 1.00 21.23 392 ALA C C 1
ATOM 9227 O O . ALA C 1 417 ? 11.990 13.488 -50.437 1.00 20.22 392 ALA C O 1
ATOM 9229 N N . VAL C 1 418 ? 13.092 13.487 -48.460 1.00 18.63 393 VAL C N 1
ATOM 9230 C CA . VAL C 1 418 ? 14.420 13.325 -49.108 1.00 19.40 393 VAL C CA 1
ATOM 9231 C C . VAL C 1 418 ? 14.446 12.023 -49.892 1.00 17.50 393 VAL C C 1
ATOM 9232 O O . VAL C 1 418 ? 14.897 12.062 -51.024 1.00 17.39 393 VAL C O 1
ATOM 9236 N N . ALA C 1 419 ? 14.037 10.900 -49.284 1.00 17.93 394 ALA C N 1
ATOM 9237 C CA . ALA C 1 419 ? 14.001 9.575 -49.924 1.00 18.40 394 ALA C CA 1
ATOM 9238 C C . ALA C 1 419 ? 13.086 9.616 -51.159 1.00 17.98 394 ALA C C 1
ATOM 9239 O O . ALA C 1 419 ? 13.434 9.016 -52.191 1.00 17.59 394 ALA C O 1
ATOM 9241 N N . ALA C 1 420 ? 11.942 10.278 -51.079 1.00 18.51 395 ALA C N 1
ATOM 9242 C CA . ALA C 1 420 ? 10.979 10.346 -52.217 1.00 18.76 395 ALA C CA 1
ATOM 9243 C C . ALA C 1 420 ? 11.574 11.182 -53.370 1.00 18.80 395 ALA C C 1
ATOM 9244 O O . ALA C 1 420 ? 11.487 10.732 -54.540 1.00 18.70 395 ALA C O 1
ATOM 9246 N N . ARG C 1 421 ? 12.238 12.287 -53.039 1.00 19.58 396 ARG C N 1
ATOM 9247 C CA . ARG C 1 421 ? 12.939 13.182 -54.008 1.00 23.17 396 ARG C CA 1
ATOM 9248 C C . ARG C 1 421 ? 14.067 12.395 -54.694 1.00 24.19 396 ARG C C 1
ATOM 9249 O O . ARG C 1 421 ? 14.123 12.351 -55.936 1.00 21.43 396 ARG C O 1
ATOM 9257 N N . ALA C 1 422 ? 14.912 11.709 -53.924 1.00 22.89 397 ALA C N 1
ATOM 9258 C CA . ALA C 1 422 ? 16.002 10.865 -54.470 1.00 22.37 397 ALA C CA 1
ATOM 9259 C C . ALA C 1 422 ? 15.457 9.861 -55.498 1.00 19.44 397 ALA C C 1
ATOM 9260 O O . ALA C 1 422 ? 16.031 9.759 -56.615 1.00 18.42 397 ALA C O 1
ATOM 9262 N N . LYS C 1 423 ? 14.432 9.094 -55.128 1.00 20.07 398 LYS C N 1
ATOM 9263 C CA . LYS C 1 423 ? 13.858 8.044 -55.996 1.00 23.47 398 LYS C CA 1
ATOM 9264 C C . LYS C 1 423 ? 13.439 8.659 -57.326 1.00 22.81 398 LYS C C 1
ATOM 9265 O O . LYS C 1 423 ? 13.636 7.987 -58.342 1.00 21.43 398 LYS C O 1
ATOM 9271 N N . ALA C 1 424 ? 12.723 9.785 -57.276 1.00 24.04 399 ALA C N 1
ATOM 9272 C CA . ALA C 1 424 ? 12.176 10.487 -58.467 1.00 23.45 399 ALA C CA 1
ATOM 9273 C C . ALA C 1 424 ? 13.345 10.909 -59.370 1.00 24.11 399 ALA C C 1
ATOM 9274 O O . ALA C 1 424 ? 13.158 10.904 -60.595 1.00 21.69 399 ALA C O 1
ATOM 9276 N N . GLU C 1 425 ? 14.497 11.258 -58.774 1.00 21.81 400 GLU C N 1
ATOM 9277 C CA . GLU C 1 425 ? 15.743 11.654 -59.481 1.00 25.39 400 GLU C CA 1
ATOM 9278 C C . GLU C 1 425 ? 16.525 10.401 -59.933 1.00 24.26 400 GLU C C 1
ATOM 9279 O O . GLU C 1 425 ? 17.486 10.558 -60.711 1.00 24.10 400 GLU C O 1
ATOM 9285 N N . GLY C 1 426 ? 16.095 9.193 -59.544 1.00 21.45 401 GLY C N 1
ATOM 9286 C CA . GLY C 1 426 ? 16.678 7.915 -60.022 1.00 21.67 401 GLY C CA 1
ATOM 9287 C C . GLY C 1 426 ? 17.705 7.309 -59.062 1.00 19.75 401 GLY C C 1
ATOM 9288 O O . GLY C 1 426 ? 18.654 6.614 -59.543 1.00 20.66 401 GLY C O 1
ATOM 9289 N N . VAL C 1 427 ? 17.517 7.505 -57.762 1.00 19.94 402 VAL C N 1
ATOM 9290 C CA . VAL C 1 427 ? 18.391 6.932 -56.698 1.00 18.66 402 VAL C CA 1
ATOM 9291 C C . VAL C 1 427 ? 17.525 6.221 -55.652 1.00 19.86 402 VAL C C 1
ATOM 9292 O O . VAL C 1 427 ? 16.693 6.865 -55.043 1.00 21.16 402 VAL C O 1
ATOM 9296 N N . LEU C 1 428 ? 17.760 4.939 -55.430 1.00 20.17 403 LEU C N 1
ATOM 9297 C CA . LEU C 1 428 ? 17.021 4.176 -54.411 1.00 18.94 403 LEU C CA 1
ATOM 9298 C C . LEU C 1 428 ? 17.778 4.286 -53.085 1.00 19.53 403 LEU C C 1
ATOM 9299 O O . LEU C 1 428 ? 18.925 3.791 -52.983 1.00 19.05 403 LEU C O 1
ATOM 9304 N N . LEU C 1 429 ? 17.123 4.922 -52.132 1.00 20.37 404 LEU C N 1
ATOM 9305 C CA . LEU C 1 429 ? 17.627 5.287 -50.796 1.00 25.61 404 LEU C CA 1
ATOM 9306 C C . LEU C 1 429 ? 16.609 4.752 -49.797 1.00 27.54 404 LEU C C 1
ATOM 9307 O O . LEU C 1 429 ? 15.390 5.049 -49.963 1.00 26.42 404 LEU C O 1
ATOM 9312 N N . LEU C 1 430 ? 17.057 3.984 -48.817 1.00 22.72 405 LEU C N 1
ATOM 9313 C CA . LEU C 1 430 ? 16.140 3.458 -47.794 1.00 21.65 405 LEU C CA 1
ATOM 9314 C C . LEU C 1 430 ? 16.144 4.369 -46.570 1.00 19.36 405 LEU C C 1
ATOM 9315 O O . LEU C 1 430 ? 17.153 5.094 -46.290 1.00 21.09 405 LEU C O 1
ATOM 9320 N N . THR C 1 431 ? 15.072 4.284 -45.804 1.00 17.86 406 THR C N 1
ATOM 9321 C CA . THR C 1 431 ? 14.982 4.993 -44.520 1.00 18.68 406 THR C CA 1
ATOM 9322 C C . THR C 1 431 ? 14.802 3.918 -43.451 1.00 18.80 406 THR C C 1
ATOM 9323 O O . THR C 1 431 ? 14.500 2.771 -43.822 1.00 18.65 406 THR C O 1
ATOM 9327 N N . CYS C 1 432 ? 14.993 4.283 -42.192 1.00 19.30 407 CYS C N 1
ATOM 9328 C CA . CYS C 1 432 ? 14.839 3.349 -41.059 1.00 19.48 407 CYS C CA 1
ATOM 9329 C C . CYS C 1 432 ? 14.730 4.198 -39.794 1.00 19.00 407 CYS C C 1
ATOM 9330 O O . CYS C 1 432 ? 14.587 5.444 -39.882 1.00 18.60 407 CYS C O 1
ATOM 9333 N N . GLY C 1 433 ? 14.820 3.551 -38.644 1.00 16.32 408 GLY C N 1
ATOM 9334 C CA . GLY C 1 433 ? 14.883 4.254 -37.367 1.00 17.24 408 GLY C CA 1
ATOM 9335 C C . GLY C 1 433 ? 13.653 4.013 -36.543 1.00 17.20 408 GLY C C 1
ATOM 9336 O O . GLY C 1 433 ? 12.534 4.004 -37.090 1.00 18.27 408 GLY C O 1
ATOM 9337 N N . THR C 1 434 ? 13.851 3.870 -35.241 1.00 17.69 409 THR C N 1
ATOM 9338 C CA . THR C 1 434 ? 12.746 3.814 -34.245 1.00 18.83 409 THR C CA 1
ATOM 9339 C C . THR C 1 434 ? 11.755 4.953 -34.534 1.00 18.94 409 THR C C 1
ATOM 9340 O O . THR C 1 434 ? 10.529 4.700 -34.484 1.00 17.85 409 THR C O 1
ATOM 9344 N N . ASP C 1 435 ? 12.258 6.160 -34.798 1.00 19.04 410 ASP C N 1
ATOM 9345 C CA . ASP C 1 435 ? 11.384 7.338 -35.022 1.00 19.46 410 ASP C CA 1
ATOM 9346 C C . ASP C 1 435 ? 11.334 7.723 -36.496 1.00 18.60 410 ASP C C 1
ATOM 9347 O O . ASP C 1 435 ? 10.880 8.859 -36.752 1.00 18.47 410 ASP C O 1
ATOM 9352 N N . GLY C 1 436 ? 11.745 6.836 -37.420 1.00 17.36 411 GLY C N 1
ATOM 9353 C CA . GLY C 1 436 ? 11.605 7.007 -38.884 1.00 16.26 411 GLY C CA 1
ATOM 9354 C C . GLY C 1 436 ? 12.383 8.208 -39.426 1.00 16.26 411 GLY C C 1
ATOM 9355 O O . GLY C 1 436 ? 11.998 8.733 -40.498 1.00 18.39 411 GLY C O 1
ATOM 9356 N N . ASN C 1 437 ? 13.476 8.609 -38.778 1.00 15.78 412 ASN C N 1
ATOM 9357 C CA . ASN C 1 437 ? 14.199 9.867 -39.075 1.00 16.59 412 ASN C CA 1
ATOM 9358 C C . ASN C 1 437 ? 15.651 9.586 -39.471 1.00 16.89 412 ASN C C 1
ATOM 9359 O O . ASN C 1 437 ? 16.506 10.492 -39.302 1.00 18.39 412 ASN C O 1
ATOM 9364 N N . VAL C 1 438 ? 15.914 8.425 -40.070 1.00 17.02 413 VAL C N 1
ATOM 9365 C CA . VAL C 1 438 ? 17.272 8.020 -40.502 1.00 15.95 413 VAL C CA 1
ATOM 9366 C C . VAL C 1 438 ? 17.247 7.602 -41.963 1.00 15.73 413 VAL C C 1
ATOM 9367 O O . VAL C 1 438 ? 16.442 6.739 -42.365 1.00 16.74 413 VAL C O 1
ATOM 9371 N N . ILE C 1 439 ? 18.135 8.209 -42.730 1.00 15.92 414 ILE C N 1
ATOM 9372 C CA . ILE C 1 439 ? 18.401 7.771 -44.112 1.00 17.88 414 ILE C CA 1
ATOM 9373 C C . ILE C 1 439 ? 19.577 6.801 -44.022 1.00 17.44 414 ILE C C 1
ATOM 9374 O O . ILE C 1 439 ? 20.613 7.207 -43.469 1.00 19.24 414 ILE C O 1
ATOM 9379 N N . ARG C 1 440 ? 19.463 5.629 -44.631 1.00 17.58 415 ARG C N 1
ATOM 9380 C CA . ARG C 1 440 ? 20.568 4.647 -44.573 1.00 21.45 415 ARG C CA 1
ATOM 9381 C C . ARG C 1 440 ? 21.176 4.468 -45.961 1.00 21.59 415 ARG C C 1
ATOM 9382 O O . ARG C 1 440 ? 20.480 4.670 -46.951 1.00 23.04 415 ARG C O 1
ATOM 9390 N N . LEU C 1 441 ? 22.448 4.085 -45.993 1.00 19.91 416 LEU C N 1
ATOM 9391 C CA . LEU C 1 441 ? 23.224 3.818 -47.229 1.00 21.71 416 LEU C CA 1
ATOM 9392 C C . LEU C 1 441 ? 23.744 2.382 -47.159 1.00 21.33 416 LEU C C 1
ATOM 9393 O O . LEU C 1 441 ? 24.432 2.058 -46.183 1.00 19.72 416 LEU C O 1
ATOM 9398 N N . LEU C 1 442 ? 23.313 1.558 -48.120 1.00 20.29 417 LEU C N 1
ATOM 9399 C CA . LEU C 1 442 ? 23.628 0.108 -48.208 1.00 18.63 417 LEU C CA 1
ATOM 9400 C C . LEU C 1 442 ? 23.956 -0.210 -49.657 1.00 17.18 417 LEU C C 1
ATOM 9401 O O . LEU C 1 442 ? 23.319 -1.047 -50.297 1.00 19.29 417 LEU C O 1
ATOM 9406 N N . PRO C 1 443 ? 24.924 0.515 -50.242 1.00 17.91 418 PRO C N 1
ATOM 9407 C CA . PRO C 1 443 ? 25.329 0.238 -51.610 1.00 17.95 418 PRO C CA 1
ATOM 9408 C C . PRO C 1 443 ? 25.958 -1.145 -51.663 1.00 18.07 418 PRO C C 1
ATOM 9409 O O . PRO C 1 443 ? 26.589 -1.587 -50.695 1.00 18.22 418 PRO C O 1
ATOM 9413 N N . PRO C 1 444 ? 25.854 -1.850 -52.799 1.00 18.55 419 PRO C N 1
ATOM 9414 C CA . PRO C 1 444 ? 26.623 -3.076 -52.990 1.00 19.67 419 PRO C CA 1
ATOM 9415 C C . PRO C 1 444 ? 28.115 -2.722 -52.977 1.00 20.26 419 PRO C C 1
ATOM 9416 O O . PRO C 1 444 ? 28.484 -1.590 -53.346 1.00 17.68 419 PRO C O 1
ATOM 9420 N N . LEU C 1 445 ? 28.959 -3.662 -52.550 1.00 19.39 420 LEU C N 1
ATOM 9421 C CA . LEU C 1 445 ? 30.404 -3.367 -52.445 1.00 20.09 420 LEU C CA 1
ATOM 9422 C C . LEU C 1 445 ? 31.050 -3.301 -53.838 1.00 21.23 420 LEU C C 1
ATOM 9423 O O . LEU C 1 445 ? 32.226 -2.873 -53.921 1.00 22.02 420 LEU C O 1
ATOM 9428 N N . VAL C 1 446 ? 30.339 -3.659 -54.907 1.00 19.86 421 VAL C N 1
ATOM 9429 C CA . VAL C 1 446 ? 30.900 -3.662 -56.295 1.00 21.72 421 VAL C CA 1
ATOM 9430 C C . VAL C 1 446 ? 30.498 -2.374 -57.029 1.00 20.52 421 VAL C C 1
ATOM 9431 O O . VAL C 1 446 ? 30.678 -2.360 -58.249 1.00 21.13 421 VAL C O 1
ATOM 9435 N N . ILE C 1 447 ? 29.890 -1.403 -56.337 1.00 19.52 422 ILE C N 1
ATOM 9436 C CA . ILE C 1 447 ? 29.403 -0.127 -56.946 1.00 17.94 422 ILE C CA 1
ATOM 9437 C C . ILE C 1 447 ? 30.624 0.625 -57.505 1.00 18.53 422 ILE C C 1
ATOM 9438 O O . ILE C 1 447 ? 31.667 0.679 -56.822 1.00 17.39 422 ILE C O 1
ATOM 9443 N N . ALA C 1 448 ? 30.505 1.176 -58.712 1.00 20.03 423 ALA C N 1
ATOM 9444 C CA . ALA C 1 448 ? 31.561 2.025 -59.315 1.00 20.61 423 ALA C CA 1
ATOM 9445 C C . ALA C 1 448 ? 31.624 3.357 -58.581 1.00 22.80 423 ALA C C 1
ATOM 9446 O O . ALA C 1 448 ? 30.542 3.962 -58.239 1.00 22.70 423 ALA C O 1
ATOM 9448 N N . GLU C 1 449 ? 32.840 3.870 -58.416 1.00 21.10 424 GLU C N 1
ATOM 9449 C CA . GLU C 1 449 ? 33.048 5.120 -57.654 1.00 24.23 424 GLU C CA 1
ATOM 9450 C C . GLU C 1 449 ? 32.171 6.228 -58.258 1.00 22.19 424 GLU C C 1
ATOM 9451 O O . GLU C 1 449 ? 31.515 6.931 -57.495 1.00 21.09 424 GLU C O 1
ATOM 9457 N N . ASP C 1 450 ? 32.155 6.370 -59.582 1.00 25.16 425 ASP C N 1
ATOM 9458 C CA . ASP C 1 450 ? 31.406 7.464 -60.263 1.00 25.84 425 ASP C CA 1
ATOM 9459 C C . ASP C 1 450 ? 29.896 7.315 -60.008 1.00 24.39 425 ASP C C 1
ATOM 9460 O O . ASP C 1 450 ? 29.252 8.354 -59.834 1.00 22.93 425 ASP C O 1
ATOM 9465 N N . THR C 1 451 ? 29.380 6.087 -59.947 1.00 20.26 426 THR C N 1
ATOM 9466 C CA . THR C 1 451 ? 27.952 5.782 -59.653 1.00 20.46 426 THR C CA 1
ATOM 9467 C C . THR C 1 451 ? 27.643 6.162 -58.205 1.00 20.02 426 THR C C 1
ATOM 9468 O O . THR C 1 451 ? 26.669 6.868 -57.969 1.00 21.00 426 THR C O 1
ATOM 9472 N N . LEU C 1 452 ? 28.474 5.735 -57.272 1.00 19.98 427 LEU C N 1
ATOM 9473 C CA . LEU C 1 452 ? 28.290 6.061 -55.838 1.00 20.31 427 LEU C CA 1
ATOM 9474 C C . LEU C 1 452 ? 28.324 7.581 -55.639 1.00 19.70 427 LEU C C 1
ATOM 9475 O O . LEU C 1 452 ? 27.431 8.102 -54.976 1.00 18.65 427 LEU C O 1
ATOM 9480 N N . ARG C 1 453 ? 29.307 8.293 -56.192 1.00 19.72 428 ARG C N 1
ATOM 9481 C CA . ARG C 1 453 ? 29.357 9.766 -56.033 1.00 19.90 428 ARG C CA 1
ATOM 9482 C C . ARG C 1 453 ? 28.102 10.430 -56.631 1.00 19.26 428 ARG C C 1
ATOM 9483 O O . ARG C 1 453 ? 27.612 11.343 -55.977 1.00 20.52 428 ARG C O 1
ATOM 9491 N N . ASP C 1 454 ? 27.636 10.027 -57.816 1.00 18.82 429 ASP C N 1
ATOM 9492 C CA . ASP C 1 454 ? 26.386 10.559 -58.443 1.00 20.18 429 ASP C CA 1
ATOM 9493 C C . ASP C 1 454 ? 25.237 10.369 -57.445 1.00 18.97 429 ASP C C 1
ATOM 9494 O O . ASP C 1 454 ? 24.517 11.365 -57.147 1.00 19.34 429 ASP C O 1
ATOM 9499 N N . GLY C 1 455 ? 25.089 9.139 -56.914 1.00 20.91 430 GLY C N 1
ATOM 9500 C CA . GLY C 1 455 ? 24.050 8.781 -55.928 1.00 20.29 430 GLY C CA 1
ATOM 9501 C C . GLY C 1 455 ? 24.113 9.692 -54.720 1.00 18.38 430 GLY C C 1
ATOM 9502 O O . GLY C 1 455 ? 23.054 10.256 -54.291 1.00 17.87 430 GLY C O 1
ATOM 9503 N N . LEU C 1 456 ? 25.303 9.855 -54.140 1.00 18.02 431 LEU C N 1
ATOM 9504 C CA . LEU C 1 456 ? 25.447 10.682 -52.917 1.00 18.69 431 LEU C CA 1
ATOM 9505 C C . LEU C 1 456 ? 25.184 12.154 -53.220 1.00 19.58 431 LEU C C 1
ATOM 9506 O O . LEU C 1 456 ? 24.606 12.826 -52.361 1.00 20.31 431 LEU C O 1
ATOM 9511 N N . GLN C 1 457 ? 25.617 12.636 -54.387 1.00 20.27 432 GLN C N 1
ATOM 9512 C CA . GLN C 1 457 ? 25.402 14.034 -54.813 1.00 18.59 432 GLN C CA 1
ATOM 9513 C C . GLN C 1 457 ? 23.890 14.255 -54.963 1.00 18.47 432 GLN C C 1
ATOM 9514 O O . GLN C 1 457 ? 23.419 15.286 -54.588 1.00 19.26 432 GLN C O 1
ATOM 9520 N N . VAL C 1 458 ? 23.147 13.265 -55.441 1.00 19.67 433 VAL C N 1
ATOM 9521 C CA . VAL C 1 458 ? 21.666 13.394 -55.514 1.00 18.56 433 VAL C CA 1
ATOM 9522 C C . VAL C 1 458 ? 21.078 13.540 -54.112 1.00 18.14 433 VAL C C 1
ATOM 9523 O O . VAL C 1 458 ? 20.156 14.378 -53.902 1.00 17.51 433 VAL C O 1
ATOM 9527 N N . LEU C 1 459 ? 21.541 12.720 -53.182 1.00 19.17 434 LEU C N 1
ATOM 9528 C CA . LEU C 1 459 ? 21.043 12.742 -51.787 1.00 19.83 434 LEU C CA 1
ATOM 9529 C C . LEU C 1 459 ? 21.304 14.123 -51.177 1.00 18.71 434 LEU C C 1
ATOM 9530 O O . LEU C 1 459 ? 20.383 14.721 -50.545 1.00 20.62 434 LEU C O 1
ATOM 9535 N N . VAL C 1 460 ? 22.513 14.633 -51.331 1.00 20.72 435 VAL C N 1
ATOM 9536 C CA . VAL C 1 460 ? 22.902 15.943 -50.731 1.00 20.38 435 VAL C CA 1
ATOM 9537 C C . VAL C 1 460 ? 22.043 17.030 -51.373 1.00 20.79 435 VAL C C 1
ATOM 9538 O O . VAL C 1 460 ? 21.559 17.912 -50.652 1.00 19.28 435 VAL C O 1
ATOM 9542 N N . ALA C 1 461 ? 21.829 16.953 -52.684 1.00 20.97 436 ALA C N 1
ATOM 9543 C CA . ALA C 1 461 ? 21.010 17.971 -53.385 1.00 21.91 436 ALA C CA 1
ATOM 9544 C C . ALA C 1 461 ? 19.549 17.831 -52.933 1.00 21.37 436 ALA C C 1
ATOM 9545 O O . ALA C 1 461 ? 18.871 18.878 -52.842 1.00 20.17 436 ALA C O 1
ATOM 9547 N N . ALA C 1 462 ? 19.061 16.617 -52.658 1.00 20.20 437 ALA C N 1
ATOM 9548 C CA . ALA C 1 462 ? 17.681 16.402 -52.148 1.00 22.71 437 ALA C CA 1
ATOM 9549 C C . ALA C 1 462 ? 17.554 17.037 -50.754 1.00 22.61 437 ALA C C 1
ATOM 9550 O O . ALA C 1 462 ? 16.562 17.760 -50.476 1.00 19.79 437 ALA C O 1
ATOM 9552 N N . LEU C 1 463 ? 18.566 16.872 -49.906 1.00 22.19 438 LEU C N 1
ATOM 9553 C CA . LEU C 1 463 ? 18.580 17.501 -48.562 1.00 24.27 438 LEU C CA 1
ATOM 9554 C C . LEU C 1 463 ? 18.613 19.040 -48.663 1.00 24.43 438 LEU C C 1
ATOM 9555 O O . LEU C 1 463 ? 17.773 19.675 -47.991 1.00 27.89 438 LEU C O 1
ATOM 9560 N N . GLU C 1 464 ? 19.461 19.615 -49.525 1.00 24.64 439 GLU C N 1
ATOM 9561 C CA . GLU C 1 464 ? 19.505 21.081 -49.801 1.00 26.43 439 GLU C CA 1
ATOM 9562 C C . GLU C 1 464 ? 18.101 21.514 -50.237 1.00 26.21 439 GLU C C 1
ATOM 9563 O O . GLU C 1 464 ? 17.593 22.493 -49.684 1.00 26.11 439 GLU C O 1
ATOM 9569 N N . ARG C 1 465 ? 17.499 20.805 -51.194 1.00 24.92 440 ARG C N 1
ATOM 9570 C CA . ARG C 1 465 ? 16.193 21.196 -51.782 1.00 28.23 440 ARG C CA 1
ATOM 9571 C C . ARG C 1 465 ? 15.088 21.088 -50.715 1.00 28.71 440 ARG C C 1
ATOM 9572 O O . ARG C 1 465 ? 14.275 22.045 -50.577 1.00 26.83 440 ARG C O 1
ATOM 9580 N N . GLU C 1 466 ? 15.051 19.997 -49.949 1.00 24.80 441 GLU C N 1
ATOM 9581 C CA . GLU C 1 466 ? 13.968 19.752 -48.962 1.00 26.43 441 GLU C CA 1
ATOM 9582 C C . GLU C 1 466 ? 14.140 20.636 -47.731 1.00 27.09 441 GLU C C 1
ATOM 9583 O O . GLU C 1 466 ? 13.172 20.782 -46.977 1.00 28.85 441 GLU C O 1
ATOM 9589 N N . THR C 1 467 ? 15.290 21.264 -47.537 1.00 23.85 442 THR C N 1
ATOM 9590 C CA . THR C 1 467 ? 15.482 22.195 -46.392 1.00 29.94 442 THR C CA 1
ATOM 9591 C C . THR C 1 467 ? 15.605 23.662 -46.861 1.00 34.54 442 THR C C 1
ATOM 9592 O O . THR C 1 467 ? 15.525 24.519 -45.981 1.00 41.57 442 THR C O 1
ATOM 9596 N N . ALA C 1 468 ? 15.807 23.954 -48.156 1.00 41.37 443 ALA C N 1
ATOM 9597 C CA . ALA C 1 468 ? 16.503 25.186 -48.634 1.00 45.00 443 ALA C CA 1
ATOM 9598 C C . ALA C 1 468 ? 15.655 26.437 -48.356 1.00 47.51 443 ALA C C 1
ATOM 9599 O O . ALA C 1 468 ? 14.452 26.325 -48.098 1.00 51.68 443 ALA C O 1
ATOM 9601 N N . LEU D 1 29 ? 8.722 -40.260 -70.438 1.00 55.75 4 LEU D N 1
ATOM 9602 C CA . LEU D 1 29 ? 9.639 -39.221 -69.869 1.00 53.71 4 LEU D CA 1
ATOM 9603 C C . LEU D 1 29 ? 11.096 -39.573 -70.191 1.00 51.86 4 LEU D C 1
ATOM 9604 O O . LEU D 1 29 ? 11.382 -40.777 -70.423 1.00 49.64 4 LEU D O 1
ATOM 9609 N N . SER D 1 30 ? 11.984 -38.568 -70.109 1.00 48.57 5 SER D N 1
ATOM 9610 C CA . SER D 1 30 ? 13.421 -38.662 -70.466 1.00 40.96 5 SER D CA 1
ATOM 9611 C C . SER D 1 30 ? 14.311 -38.321 -69.276 1.00 33.93 5 SER D C 1
ATOM 9612 O O . SER D 1 30 ? 14.228 -37.229 -68.727 1.00 40.86 5 SER D O 1
ATOM 9615 N N . TYR D 1 31 ? 15.214 -39.223 -68.955 1.00 29.94 6 TYR D N 1
ATOM 9616 C CA . TYR D 1 31 ? 16.043 -39.150 -67.739 1.00 29.51 6 TYR D CA 1
ATOM 9617 C C . TYR D 1 31 ? 17.468 -38.807 -68.144 1.00 29.14 6 TYR D C 1
ATOM 9618 O O . TYR D 1 31 ? 17.984 -39.320 -69.137 1.00 29.24 6 TYR D O 1
ATOM 9627 N N . ARG D 1 32 ? 18.100 -37.970 -67.343 1.00 29.37 7 ARG D N 1
ATOM 9628 C CA . ARG D 1 32 ? 19.502 -37.524 -67.550 1.00 28.78 7 ARG D CA 1
ATOM 9629 C C . ARG D 1 32 ? 20.468 -38.573 -66.994 1.00 28.87 7 ARG D C 1
ATOM 9630 O O . ARG D 1 32 ? 21.594 -38.701 -67.514 1.00 30.02 7 ARG D O 1
ATOM 9638 N N . ILE D 1 33 ? 20.082 -39.245 -65.909 1.00 26.80 8 ILE D N 1
ATOM 9639 C CA . ILE D 1 33 ? 20.943 -40.251 -65.241 1.00 27.14 8 ILE D CA 1
ATOM 9640 C C . ILE D 1 33 ? 20.219 -41.594 -65.327 1.00 27.74 8 ILE D C 1
ATOM 9641 O O . ILE D 1 33 ? 18.999 -41.642 -65.501 1.00 25.67 8 ILE D O 1
ATOM 9646 N N . PRO D 1 34 ? 21.007 -42.690 -65.396 1.00 28.53 9 PRO D N 1
ATOM 9647 C CA . PRO D 1 34 ? 20.482 -44.056 -65.388 1.00 29.36 9 PRO D CA 1
ATOM 9648 C C . PRO D 1 34 ? 19.522 -44.286 -64.216 1.00 29.09 9 PRO D C 1
ATOM 9649 O O . PRO D 1 34 ? 19.866 -43.880 -63.115 1.00 27.83 9 PRO D O 1
ATOM 9653 N N . GLN D 1 35 ? 18.358 -44.899 -64.483 1.00 26.77 10 GLN D N 1
ATOM 9654 C CA . GLN D 1 35 ? 17.227 -45.005 -63.514 1.00 27.33 10 GLN D CA 1
ATOM 9655 C C . GLN D 1 35 ? 17.212 -46.377 -62.829 1.00 28.30 10 GLN D C 1
ATOM 9656 O O . GLN D 1 35 ? 16.183 -46.763 -62.254 1.00 33.56 10 GLN D O 1
ATOM 9662 N N . SER D 1 36 ? 18.348 -47.048 -62.793 1.00 32.06 11 SER D N 1
ATOM 9663 C CA . SER D 1 36 ? 18.470 -48.370 -62.142 1.00 30.22 11 SER D CA 1
ATOM 9664 C C . SER D 1 36 ? 19.189 -48.215 -60.805 1.00 29.05 11 SER D C 1
ATOM 9665 O O . SER D 1 36 ? 20.180 -47.440 -60.715 1.00 29.76 11 SER D O 1
ATOM 9668 N N . ARG D 1 37 ? 18.708 -48.939 -59.802 1.00 28.46 12 ARG D N 1
ATOM 9669 C CA . ARG D 1 37 ? 19.345 -49.099 -58.476 1.00 28.63 12 ARG D CA 1
ATOM 9670 C C . ARG D 1 37 ? 20.713 -49.780 -58.620 1.00 30.52 12 ARG D C 1
ATOM 9671 O O . ARG D 1 37 ? 20.791 -50.772 -59.352 1.00 29.71 12 ARG D O 1
ATOM 9679 N N . THR D 1 38 ? 21.755 -49.282 -57.943 1.00 28.79 13 THR D N 1
ATOM 9680 C CA . THR D 1 38 ? 23.068 -49.956 -57.747 1.00 32.67 13 THR D CA 1
ATOM 9681 C C . THR D 1 38 ? 23.692 -49.435 -56.458 1.00 32.98 13 THR D C 1
ATOM 9682 O O . THR D 1 38 ? 23.906 -48.197 -56.386 1.00 30.20 13 THR D O 1
ATOM 9686 N N . VAL D 1 39 ? 23.979 -50.327 -55.506 1.00 31.74 14 VAL D N 1
ATOM 9687 C CA . VAL D 1 39 ? 24.766 -50.013 -54.283 1.00 33.77 14 VAL D CA 1
ATOM 9688 C C . VAL D 1 39 ? 25.861 -51.057 -54.104 1.00 35.39 14 VAL D C 1
ATOM 9689 O O . VAL D 1 39 ? 25.580 -52.248 -54.286 1.00 34.63 14 VAL D O 1
ATOM 9693 N N . ALA D 1 40 ? 27.029 -50.597 -53.664 1.00 35.78 15 ALA D N 1
ATOM 9694 C CA . ALA D 1 40 ? 28.163 -51.429 -53.220 1.00 37.09 15 ALA D CA 1
ATOM 9695 C C . ALA D 1 40 ? 27.718 -52.182 -51.967 1.00 38.09 15 ALA D C 1
ATOM 9696 O O . ALA D 1 40 ? 26.781 -51.695 -51.303 1.00 39.71 15 ALA D O 1
ATOM 9698 N N . GLU D 1 41 ? 28.405 -53.278 -51.647 1.00 43.46 16 GLU D N 1
ATOM 9699 C CA . GLU D 1 41 ? 28.225 -54.067 -50.399 1.00 47.63 16 GLU D CA 1
ATOM 9700 C C . GLU D 1 41 ? 28.440 -53.160 -49.177 1.00 47.75 16 GLU D C 1
ATOM 9701 O O . GLU D 1 41 ? 27.761 -53.397 -48.154 1.00 49.57 16 GLU D O 1
ATOM 9707 N N . GLN D 1 42 ? 29.367 -52.190 -49.255 1.00 41.84 17 GLN D N 1
ATOM 9708 C CA . GLN D 1 42 ? 29.686 -51.267 -48.130 1.00 41.94 17 GLN D CA 1
ATOM 9709 C C . GLN D 1 42 ? 29.293 -49.846 -48.537 1.00 38.96 17 GLN D C 1
ATOM 9710 O O . GLN D 1 42 ? 29.824 -49.322 -49.520 1.00 35.66 17 GLN D O 1
ATOM 9716 N N . VAL D 1 43 ? 28.359 -49.281 -47.791 1.00 33.95 18 VAL D N 1
ATOM 9717 C CA . VAL D 1 43 ? 27.963 -47.851 -47.864 1.00 34.30 18 VAL D CA 1
ATOM 9718 C C . VAL D 1 43 ? 28.052 -47.323 -46.437 1.00 32.57 18 VAL D C 1
ATOM 9719 O O . VAL D 1 43 ? 27.679 -48.024 -45.500 1.00 37.14 18 VAL D O 1
ATOM 9723 N N . PRO D 1 44 ? 28.576 -46.108 -46.193 1.00 32.68 19 PRO D N 1
ATOM 9724 C CA . PRO D 1 44 ? 28.981 -45.194 -47.264 1.00 33.78 19 PRO D CA 1
ATOM 9725 C C . PRO D 1 44 ? 30.270 -45.614 -47.986 1.00 33.49 19 PRO D C 1
ATOM 9726 O O . PRO D 1 44 ? 31.131 -46.191 -47.375 1.00 35.25 19 PRO D O 1
ATOM 9730 N N . GLY D 1 45 ? 30.367 -45.292 -49.273 1.00 33.08 20 GLY D N 1
ATOM 9731 C CA . GLY D 1 45 ? 31.630 -45.320 -50.018 1.00 33.29 20 GLY D CA 1
ATOM 9732 C C . GLY D 1 45 ? 32.608 -44.303 -49.427 1.00 34.30 20 GLY D C 1
ATOM 9733 O O . GLY D 1 45 ? 32.311 -43.605 -48.441 1.00 32.67 20 GLY D O 1
ATOM 9734 N N . PRO D 1 46 ? 33.821 -44.215 -49.994 1.00 31.10 21 PRO D N 1
ATOM 9735 C CA . PRO D 1 46 ? 34.889 -43.456 -49.344 1.00 33.49 21 PRO D CA 1
ATOM 9736 C C . PRO D 1 46 ? 34.762 -41.924 -49.447 1.00 30.46 21 PRO D C 1
ATOM 9737 O O . PRO D 1 46 ? 35.123 -41.272 -48.476 1.00 27.78 21 PRO D O 1
ATOM 9741 N N . LYS D 1 47 ? 34.313 -41.395 -50.586 1.00 28.30 22 LYS D N 1
ATOM 9742 C CA . LYS D 1 47 ? 34.100 -39.930 -50.739 1.00 28.71 22 LYS D CA 1
ATOM 9743 C C . LYS D 1 47 ? 33.009 -39.524 -49.755 1.00 29.28 22 LYS D C 1
ATOM 9744 O O . LYS D 1 47 ? 33.217 -38.503 -49.053 1.00 28.41 22 LYS D O 1
ATOM 9750 N N . SER D 1 48 ? 31.940 -40.335 -49.632 1.00 26.66 23 SER D N 1
ATOM 9751 C CA . SER D 1 48 ? 30.798 -40.045 -48.728 1.00 24.71 23 SER D CA 1
ATOM 9752 C C . SER D 1 48 ? 31.260 -40.175 -47.279 1.00 28.34 23 SER D C 1
ATOM 9753 O O . SER D 1 48 ? 30.791 -39.378 -46.420 1.00 23.25 23 SER D O 1
ATOM 9756 N N . LYS D 1 49 ? 32.193 -41.091 -46.996 1.00 27.36 24 LYS D N 1
ATOM 9757 C CA . LYS D 1 49 ? 32.735 -41.243 -45.627 1.00 30.36 24 LYS D CA 1
ATOM 9758 C C . LYS D 1 49 ? 33.570 -40.008 -45.286 1.00 26.70 24 LYS D C 1
ATOM 9759 O O . LYS D 1 49 ? 33.446 -39.507 -44.156 1.00 33.64 24 LYS D O 1
ATOM 9765 N N . ALA D 1 50 ? 34.398 -39.534 -46.206 1.00 28.17 25 ALA D N 1
ATOM 9766 C CA . ALA D 1 50 ? 35.231 -38.331 -46.002 1.00 27.48 25 ALA D CA 1
ATOM 9767 C C . ALA D 1 50 ? 34.303 -37.123 -45.746 1.00 24.54 25 ALA D C 1
ATOM 9768 O O . ALA D 1 50 ? 34.617 -36.292 -44.870 1.00 25.25 25 ALA D O 1
ATOM 9770 N N . LEU D 1 51 ? 33.195 -37.040 -46.475 1.00 22.63 26 LEU D N 1
ATOM 9771 C CA . LEU D 1 51 ? 32.195 -35.938 -46.308 1.00 22.61 26 LEU D CA 1
ATOM 9772 C C . LEU D 1 51 ? 31.489 -36.049 -44.957 1.00 21.64 26 LEU D C 1
ATOM 9773 O O . LEU D 1 51 ? 31.391 -35.014 -44.269 1.00 22.98 26 LEU D O 1
ATOM 9778 N N . ASP D 1 52 ? 31.168 -37.253 -44.495 1.00 22.06 27 ASP D N 1
ATOM 9779 C CA . ASP D 1 52 ? 30.495 -37.489 -43.201 1.00 23.83 27 ASP D CA 1
ATOM 9780 C C . ASP D 1 52 ? 31.439 -37.065 -42.068 1.00 24.88 27 ASP D C 1
ATOM 9781 O O . ASP D 1 52 ? 30.963 -36.545 -41.042 1.00 21.41 27 ASP D O 1
ATOM 9786 N N . GLU D 1 53 ? 32.734 -37.329 -42.196 1.00 27.12 28 GLU D N 1
ATOM 9787 C CA . GLU D 1 53 ? 33.722 -36.877 -41.181 1.00 28.78 28 GLU D CA 1
ATOM 9788 C C . GLU D 1 53 ? 33.751 -35.341 -41.150 1.00 25.08 28 GLU D C 1
ATOM 9789 O O . GLU D 1 53 ? 33.833 -34.781 -40.058 1.00 21.81 28 GLU D O 1
ATOM 9795 N N . ARG D 1 54 ? 33.727 -34.706 -42.311 1.00 23.87 29 ARG D N 1
ATOM 9796 C CA . ARG D 1 54 ? 33.698 -33.227 -42.416 1.00 25.26 29 ARG D CA 1
ATOM 9797 C C . ARG D 1 54 ? 32.391 -32.714 -41.784 1.00 25.87 29 ARG D C 1
ATOM 9798 O O . ARG D 1 54 ? 32.468 -31.713 -41.019 1.00 25.28 29 ARG D O 1
ATOM 9806 N N . ARG D 1 55 ? 31.254 -33.385 -42.034 1.00 22.17 30 ARG D N 1
ATOM 9807 C CA . ARG D 1 55 ? 29.955 -32.977 -41.438 1.00 21.65 30 ARG D CA 1
ATOM 9808 C C . ARG D 1 55 ? 30.059 -33.061 -39.921 1.00 20.88 30 ARG D C 1
ATOM 9809 O O . ARG D 1 55 ? 29.608 -32.108 -39.210 1.00 18.35 30 ARG D O 1
ATOM 9817 N N . GLN D 1 56 ? 30.590 -34.170 -39.387 1.00 20.73 31 GLN D N 1
ATOM 9818 C CA . GLN D 1 56 ? 30.664 -34.343 -37.914 1.00 20.83 31 GLN D CA 1
ATOM 9819 C C . GLN D 1 56 ? 31.506 -33.213 -37.291 1.00 20.81 31 GLN D C 1
ATOM 9820 O O . GLN D 1 56 ? 31.189 -32.813 -36.149 1.00 21.77 31 GLN D O 1
ATOM 9826 N N . ALA D 1 57 ? 32.543 -32.742 -37.973 1.00 19.74 32 ALA D N 1
ATOM 9827 C CA . ALA D 1 57 ? 33.439 -31.685 -37.447 1.00 20.99 32 ALA D CA 1
ATOM 9828 C C . ALA D 1 57 ? 32.726 -30.312 -37.482 1.00 21.22 32 ALA D C 1
ATOM 9829 O O . ALA D 1 57 ? 32.963 -29.479 -36.574 1.00 21.23 32 ALA D O 1
ATOM 9831 N N . ALA D 1 58 ? 31.871 -30.075 -38.461 1.00 19.54 33 ALA D N 1
ATOM 9832 C CA . ALA D 1 58 ? 31.488 -28.696 -38.864 1.00 19.61 33 ALA D CA 1
ATOM 9833 C C . ALA D 1 58 ? 30.010 -28.387 -38.577 1.00 20.80 33 ALA D C 1
ATOM 9834 O O . ALA D 1 58 ? 29.718 -27.213 -38.405 1.00 17.76 33 ALA D O 1
ATOM 9836 N N . VAL D 1 59 ? 29.127 -29.393 -38.576 1.00 18.30 34 VAL D N 1
ATOM 9837 C CA . VAL D 1 59 ? 27.655 -29.199 -38.602 1.00 18.70 34 VAL D CA 1
ATOM 9838 C C . VAL D 1 59 ? 27.114 -29.668 -37.258 1.00 20.20 34 VAL D C 1
ATOM 9839 O O . VAL D 1 59 ? 27.616 -30.716 -36.693 1.00 20.51 34 VAL D O 1
ATOM 9843 N N . ALA D 1 60 ? 26.161 -28.912 -36.722 1.00 17.47 35 ALA D N 1
ATOM 9844 C CA . ALA D 1 60 ? 25.488 -29.205 -35.450 1.00 18.31 35 ALA D CA 1
ATOM 9845 C C . ALA D 1 60 ? 24.990 -30.651 -35.466 1.00 17.39 35 ALA D C 1
ATOM 9846 O O . ALA D 1 60 ? 24.388 -31.153 -36.508 1.00 17.14 35 ALA D O 1
ATOM 9848 N N . ARG D 1 61 ? 25.241 -31.297 -34.338 1.00 18.81 36 ARG D N 1
ATOM 9849 C CA . ARG D 1 61 ? 24.924 -32.724 -34.052 1.00 21.66 36 ARG D CA 1
ATOM 9850 C C . ARG D 1 61 ? 23.460 -33.063 -34.381 1.00 22.04 36 ARG D C 1
ATOM 9851 O O . ARG D 1 61 ? 23.211 -34.167 -34.866 1.00 22.62 36 ARG D O 1
ATOM 9859 N N . ALA D 1 62 ? 22.505 -32.154 -34.199 1.00 23.00 37 ALA D N 1
ATOM 9860 C CA . ALA D 1 62 ? 21.073 -32.445 -34.462 1.00 21.96 37 ALA D CA 1
ATOM 9861 C C . ALA D 1 62 ? 20.853 -32.873 -35.927 1.00 23.01 37 ALA D C 1
ATOM 9862 O O . ALA D 1 62 ? 19.847 -33.565 -36.221 1.00 23.81 37 ALA D O 1
ATOM 9864 N N . LEU D 1 63 ? 21.685 -32.404 -36.843 1.00 23.49 38 LEU D N 1
ATOM 9865 C CA . LEU D 1 63 ? 21.502 -32.618 -38.306 1.00 27.28 38 LEU D CA 1
ATOM 9866 C C . LEU D 1 63 ? 22.316 -33.853 -38.713 1.00 31.85 38 LEU D C 1
ATOM 9867 O O . LEU D 1 63 ? 23.347 -33.708 -39.374 1.00 45.63 38 LEU D O 1
ATOM 9872 N N . ALA D 1 64 ? 21.881 -35.019 -38.238 1.00 36.24 39 ALA D N 1
ATOM 9873 C CA . ALA D 1 64 ? 22.437 -36.352 -38.561 1.00 37.00 39 ALA D CA 1
ATOM 9874 C C . ALA D 1 64 ? 21.661 -36.905 -39.747 1.00 32.10 39 ALA D C 1
ATOM 9875 O O . ALA D 1 64 ? 20.593 -37.481 -39.575 1.00 31.84 39 ALA D O 1
ATOM 9877 N N . PRO D 1 65 ? 22.203 -36.810 -40.982 1.00 30.27 40 PRO D N 1
ATOM 9878 C CA . PRO D 1 65 ? 21.490 -37.274 -42.168 1.00 29.22 40 PRO D CA 1
ATOM 9879 C C . PRO D 1 65 ? 21.340 -38.798 -42.191 1.00 30.89 40 PRO D C 1
ATOM 9880 O O . PRO D 1 65 ? 22.190 -39.460 -41.672 1.00 34.46 40 PRO D O 1
ATOM 9884 N N . GLY D 1 66 ? 20.255 -39.280 -42.782 1.00 29.14 41 GLY D N 1
ATOM 9885 C CA . GLY D 1 66 ? 19.890 -40.704 -42.893 1.00 30.37 41 GLY D CA 1
ATOM 9886 C C . GLY D 1 66 ? 20.555 -41.389 -44.081 1.00 27.20 41 GLY D C 1
ATOM 9887 O O . GLY D 1 66 ? 20.999 -42.522 -43.902 1.00 31.65 41 GLY D O 1
ATOM 9888 N N . LEU D 1 67 ? 20.645 -40.762 -45.253 1.00 23.41 42 LEU D N 1
ATOM 9889 C CA . LEU D 1 67 ? 21.205 -41.446 -46.450 1.00 23.62 42 LEU D CA 1
ATOM 9890 C C . LEU D 1 67 ? 22.699 -41.669 -46.240 1.00 26.35 42 LEU D C 1
ATOM 9891 O O . LEU D 1 67 ? 23.416 -40.707 -45.939 1.00 23.26 42 LEU D O 1
ATOM 9896 N N . PRO D 1 68 ? 23.190 -42.936 -46.374 1.00 29.44 43 PRO D N 1
ATOM 9897 C CA . PRO D 1 68 ? 24.623 -43.249 -46.309 1.00 29.85 43 PRO D CA 1
ATOM 9898 C C . PRO D 1 68 ? 25.363 -42.900 -47.607 1.00 31.18 43 PRO D C 1
ATOM 9899 O O . PRO D 1 68 ? 26.102 -43.708 -48.134 1.00 31.69 43 PRO D O 1
ATOM 9903 N N . GLY D 1 69 ? 25.112 -41.715 -48.139 1.00 26.98 44 GLY D N 1
ATOM 9904 C CA . GLY D 1 69 ? 25.790 -41.236 -49.347 1.00 26.03 44 GLY D CA 1
ATOM 9905 C C . GLY D 1 69 ? 25.611 -39.739 -49.486 1.00 24.56 44 GLY D C 1
ATOM 9906 O O . GLY D 1 69 ? 24.530 -39.231 -49.110 1.00 21.85 44 GLY D O 1
ATOM 9907 N N . TYR D 1 70 ? 26.624 -39.068 -50.023 1.00 21.91 45 TYR D N 1
ATOM 9908 C CA . TYR D 1 70 ? 26.583 -37.624 -50.361 1.00 22.22 45 TYR D CA 1
ATOM 9909 C C . TYR D 1 70 ? 26.078 -37.501 -51.795 1.00 22.35 45 TYR D C 1
ATOM 9910 O O . TYR D 1 70 ? 26.622 -38.159 -52.708 1.00 22.05 45 TYR D O 1
ATOM 9919 N N . VAL D 1 71 ? 25.021 -36.707 -51.982 1.00 20.37 46 VAL D N 1
ATOM 9920 C CA . VAL D 1 71 ? 24.283 -36.614 -53.280 1.00 20.81 46 VAL D CA 1
ATOM 9921 C C . VAL D 1 71 ? 25.060 -35.737 -54.268 1.00 21.07 46 VAL D C 1
ATOM 9922 O O . VAL D 1 71 ? 25.468 -34.654 -53.882 1.00 22.66 46 VAL D O 1
ATOM 9926 N N . VAL D 1 72 ? 25.249 -36.196 -55.507 1.00 19.60 47 VAL D N 1
ATOM 9927 C CA . VAL D 1 72 ? 25.846 -35.381 -56.605 1.00 19.68 47 VAL D CA 1
ATOM 9928 C C . VAL D 1 72 ? 24.807 -35.137 -57.700 1.00 19.53 47 VAL D C 1
ATOM 9929 O O . VAL D 1 72 ? 24.967 -34.126 -58.458 1.00 19.08 47 VAL D O 1
ATOM 9933 N N . ASP D 1 73 ? 23.787 -36.011 -57.804 1.00 20.07 48 ASP D N 1
ATOM 9934 C CA . ASP D 1 73 ? 22.662 -35.863 -58.757 1.00 21.34 48 ASP D CA 1
ATOM 9935 C C . ASP D 1 73 ? 21.380 -36.423 -58.147 1.00 19.63 48 ASP D C 1
ATOM 9936 O O . ASP D 1 73 ? 21.411 -37.505 -57.521 1.00 20.76 48 ASP D O 1
ATOM 9941 N N . ALA D 1 74 ? 20.284 -35.735 -58.426 1.00 20.66 49 ALA D N 1
ATOM 9942 C CA . ALA D 1 74 ? 18.891 -36.163 -58.160 1.00 21.79 49 ALA D CA 1
ATOM 9943 C C . ALA D 1 74 ? 18.090 -35.922 -59.429 1.00 21.87 49 ALA D C 1
ATOM 9944 O O . ALA D 1 74 ? 17.889 -34.752 -59.810 1.00 24.41 49 ALA D O 1
ATOM 9946 N N . ASP D 1 75 ? 17.619 -37.008 -60.038 1.00 20.14 50 ASP D N 1
ATOM 9947 C CA . ASP D 1 75 ? 16.959 -36.965 -61.361 1.00 22.23 50 ASP D CA 1
ATOM 9948 C C . ASP D 1 75 ? 16.017 -38.166 -61.462 1.00 20.04 50 ASP D C 1
ATOM 9949 O O . ASP D 1 75 ? 16.449 -39.280 -61.156 1.00 20.27 50 ASP D O 1
ATOM 9954 N N . GLY D 1 76 ? 14.785 -37.906 -61.883 1.00 22.37 51 GLY D N 1
ATOM 9955 C CA . GLY D 1 76 ? 13.749 -38.931 -62.027 1.00 23.08 51 GLY D CA 1
ATOM 9956 C C . GLY D 1 76 ? 13.454 -39.514 -60.669 1.00 24.94 51 GLY D C 1
ATOM 9957 O O . GLY D 1 76 ? 12.996 -38.757 -59.806 1.00 23.46 51 GLY D O 1
ATOM 9958 N N . GLY D 1 77 ? 13.743 -40.798 -60.483 1.00 23.68 52 GLY D N 1
ATOM 9959 C CA . GLY D 1 77 ? 13.522 -41.485 -59.206 1.00 23.63 52 GLY D CA 1
ATOM 9960 C C . GLY D 1 77 ? 14.826 -41.914 -58.586 1.00 23.14 52 GLY D C 1
ATOM 9961 O O . GLY D 1 77 ? 14.809 -42.911 -57.801 1.00 24.92 52 GLY D O 1
ATOM 9962 N N . ILE D 1 78 ? 15.919 -41.212 -58.893 1.00 19.81 53 ILE D N 1
ATOM 9963 C CA . ILE D 1 78 ? 17.256 -41.687 -58.447 1.00 22.12 53 ILE D CA 1
ATOM 9964 C C . ILE D 1 78 ? 17.965 -40.573 -57.675 1.00 21.80 53 ILE D C 1
ATOM 9965 O O . ILE D 1 78 ? 17.938 -39.425 -58.124 1.00 20.83 53 ILE D O 1
ATOM 9970 N N . LEU D 1 79 ? 18.619 -40.955 -56.584 1.00 23.13 54 LEU D N 1
ATOM 9971 C CA . LEU D 1 79 ? 19.707 -40.147 -55.971 1.00 23.56 54 LEU D CA 1
ATOM 9972 C C . LEU D 1 79 ? 21.042 -40.834 -56.257 1.00 22.03 54 LEU D C 1
ATOM 9973 O O . LEU D 1 79 ? 21.255 -41.955 -55.793 1.00 23.86 54 LEU D O 1
ATOM 9978 N N . ALA D 1 80 ? 21.914 -40.169 -56.995 1.00 22.78 55 ALA D N 1
ATOM 9979 C CA . ALA D 1 80 ? 23.277 -40.627 -57.300 1.00 22.18 55 ALA D CA 1
ATOM 9980 C C . ALA D 1 80 ? 24.253 -40.009 -56.292 1.00 21.96 55 ALA D C 1
ATOM 9981 O O . ALA D 1 80 ? 24.237 -38.793 -56.105 1.00 23.14 55 ALA D O 1
ATOM 9983 N N . ASP D 1 81 ? 25.088 -40.820 -55.664 1.00 22.15 56 ASP D N 1
ATOM 9984 C CA . ASP D 1 81 ? 25.985 -40.320 -54.604 1.00 23.84 56 ASP D CA 1
ATOM 9985 C C . ASP D 1 81 ? 27.395 -40.161 -55.179 1.00 26.04 56 ASP D C 1
ATOM 9986 O O . ASP D 1 81 ? 27.626 -40.599 -56.338 1.00 26.33 56 ASP D O 1
ATOM 9991 N N . ALA D 1 82 ? 28.304 -39.592 -54.380 1.00 25.40 57 ALA D N 1
ATOM 9992 C CA . ALA D 1 82 ? 29.653 -39.173 -54.815 1.00 26.16 57 ALA D CA 1
ATOM 9993 C C . ALA D 1 82 ? 30.484 -40.416 -55.176 1.00 27.46 57 ALA D C 1
ATOM 9994 O O . ALA D 1 82 ? 31.515 -40.229 -55.811 1.00 30.37 57 ALA D O 1
ATOM 9996 N N . ASP D 1 83 ? 30.072 -41.608 -54.729 1.00 30.04 58 ASP D N 1
ATOM 9997 C CA . ASP D 1 83 ? 30.845 -42.875 -54.847 1.00 31.17 58 ASP D CA 1
ATOM 9998 C C . ASP D 1 83 ? 30.292 -43.768 -55.965 1.00 32.01 58 ASP D C 1
ATOM 9999 O O . ASP D 1 83 ? 30.744 -44.927 -56.046 1.00 31.26 58 ASP D O 1
ATOM 10004 N N . GLY D 1 84 ? 29.343 -43.266 -56.767 1.00 30.44 59 GLY D N 1
ATOM 10005 C CA . GLY D 1 84 ? 28.724 -43.999 -57.891 1.00 30.94 59 GLY D CA 1
ATOM 10006 C C . GLY D 1 84 ? 27.488 -44.800 -57.484 1.00 29.61 59 GLY D C 1
ATOM 10007 O O . GLY D 1 84 ? 26.862 -45.395 -58.360 1.00 28.85 59 GLY D O 1
ATOM 10008 N N . ASN D 1 85 ? 27.048 -44.781 -56.227 1.00 27.89 60 ASN D N 1
ATOM 10009 C CA . ASN D 1 85 ? 25.836 -45.555 -55.853 1.00 27.38 60 ASN D CA 1
ATOM 10010 C C . ASN D 1 85 ? 24.610 -44.839 -56.412 1.00 26.51 60 ASN D C 1
ATOM 10011 O O . ASN D 1 85 ? 24.657 -43.613 -56.546 1.00 27.66 60 ASN D O 1
ATOM 10016 N N . ARG D 1 86 ? 23.551 -45.585 -56.704 1.00 24.79 61 ARG D N 1
ATOM 10017 C CA . ARG D 1 86 ? 22.281 -45.044 -57.247 1.00 25.08 61 ARG D CA 1
ATOM 10018 C C . ARG D 1 86 ? 21.140 -45.557 -56.367 1.00 26.94 61 ARG D C 1
ATOM 10019 O O . ARG D 1 86 ? 20.802 -46.750 -56.471 1.00 26.57 61 ARG D O 1
ATOM 10027 N N . PHE D 1 87 ? 20.600 -44.704 -55.481 1.00 25.09 62 PHE D N 1
ATOM 10028 C CA . PHE D 1 87 ? 19.502 -45.071 -54.549 1.00 23.94 62 PHE D CA 1
ATOM 10029 C C . PHE D 1 87 ? 18.189 -44.716 -55.217 1.00 24.08 62 PHE D C 1
ATOM 10030 O O . PHE D 1 87 ? 18.078 -43.642 -55.854 1.00 23.53 62 PHE D O 1
ATOM 10038 N N . ILE D 1 88 ? 17.211 -45.603 -55.085 1.00 23.97 63 ILE D N 1
ATOM 10039 C CA . ILE D 1 88 ? 15.827 -45.286 -55.507 1.00 22.82 63 ILE D CA 1
ATOM 10040 C C . ILE D 1 88 ? 15.251 -44.277 -54.497 1.00 21.91 63 ILE D C 1
ATOM 10041 O O . ILE D 1 88 ? 15.289 -44.540 -53.298 1.00 21.91 63 ILE D O 1
ATOM 10046 N N . ASP D 1 89 ? 14.691 -43.189 -55.011 1.00 23.18 64 ASP D N 1
ATOM 10047 C CA . ASP D 1 89 ? 14.180 -42.035 -54.233 1.00 24.21 64 ASP D CA 1
ATOM 10048 C C . ASP D 1 89 ? 12.681 -42.226 -54.018 1.00 23.95 64 ASP D C 1
ATOM 10049 O O . ASP D 1 89 ? 11.900 -41.910 -54.928 1.00 22.35 64 ASP D O 1
ATOM 10054 N N . LEU D 1 90 ? 12.301 -42.735 -52.851 1.00 24.66 65 LEU D N 1
ATOM 10055 C CA . LEU D 1 90 ? 10.885 -42.772 -52.418 1.00 24.63 65 LEU D CA 1
ATOM 10056 C C . LEU D 1 90 ? 10.642 -41.656 -51.391 1.00 23.64 65 LEU D C 1
ATOM 10057 O O . LEU D 1 90 ? 9.649 -41.761 -50.680 1.00 23.16 65 LEU D O 1
ATOM 10062 N N . ALA D 1 91 ? 11.504 -40.623 -51.352 1.00 22.65 66 ALA D N 1
ATOM 10063 C CA . ALA D 1 91 ? 11.463 -39.494 -50.382 1.00 22.65 66 ALA D CA 1
ATOM 10064 C C . ALA D 1 91 ? 11.048 -38.169 -51.052 1.00 21.40 66 ALA D C 1
ATOM 10065 O O . ALA D 1 91 ? 10.316 -37.371 -50.420 1.00 20.48 66 ALA D O 1
ATOM 10067 N N . SER D 1 92 ? 11.552 -37.901 -52.251 1.00 20.24 67 SER D N 1
ATOM 10068 C CA . SER D 1 92 ? 11.528 -36.588 -52.948 1.00 20.70 67 SER D CA 1
ATOM 10069 C C . SER D 1 92 ? 11.850 -35.435 -51.973 1.00 21.31 67 SER D C 1
ATOM 10070 O O . SER D 1 92 ? 11.248 -34.358 -52.070 1.00 19.05 67 SER D O 1
ATOM 10073 N N . GLY D 1 93 ? 12.883 -35.600 -51.144 1.00 20.20 68 GLY D N 1
ATOM 10074 C CA . GLY D 1 93 ? 13.336 -34.522 -50.239 1.00 21.54 68 GLY D CA 1
ATOM 10075 C C . GLY D 1 93 ? 12.240 -34.103 -49.270 1.00 20.44 68 GLY D C 1
ATOM 10076 O O . GLY D 1 93 ? 12.201 -32.920 -48.919 1.00 19.65 68 GLY D O 1
ATOM 10077 N N . ILE D 1 94 ? 11.438 -35.081 -48.815 1.00 19.53 69 ILE D N 1
ATOM 10078 C CA . ILE D 1 94 ? 10.186 -34.949 -48.029 1.00 18.35 69 ILE D CA 1
ATOM 10079 C C . ILE D 1 94 ? 9.132 -34.208 -48.869 1.00 18.95 69 ILE D C 1
ATOM 10080 O O . ILE D 1 94 ? 8.721 -33.143 -48.457 1.00 18.68 69 ILE D O 1
ATOM 10085 N N . ALA D 1 95 ? 8.726 -34.739 -50.027 1.00 19.79 70 ALA D N 1
ATOM 10086 C CA . ALA D 1 95 ? 7.542 -34.275 -50.792 1.00 20.98 70 ALA D CA 1
ATOM 10087 C C . ALA D 1 95 ? 7.818 -32.925 -51.479 1.00 19.43 70 ALA D C 1
ATOM 10088 O O . ALA D 1 95 ? 6.872 -32.168 -51.757 1.00 20.13 70 ALA D O 1
ATOM 10090 N N . VAL D 1 96 ? 9.080 -32.617 -51.732 1.00 17.87 71 VAL D N 1
ATOM 10091 C CA . VAL D 1 96 ? 9.482 -31.329 -52.349 1.00 18.80 71 VAL D CA 1
ATOM 10092 C C . VAL D 1 96 ? 9.696 -31.515 -53.850 1.00 19.21 71 VAL D C 1
ATOM 10093 O O . VAL D 1 96 ? 9.172 -30.680 -54.612 1.00 20.49 71 VAL D O 1
ATOM 10097 N N . THR D 1 97 ? 10.514 -32.477 -54.246 1.00 18.32 72 THR D N 1
ATOM 10098 C CA . THR D 1 97 ? 10.947 -32.610 -55.664 1.00 18.76 72 THR D CA 1
ATOM 10099 C C . THR D 1 97 ? 9.953 -33.464 -56.461 1.00 20.72 72 THR D C 1
ATOM 10100 O O . THR D 1 97 ? 10.384 -34.411 -57.159 1.00 21.47 72 THR D O 1
ATOM 10104 N N . THR D 1 98 ? 8.698 -33.062 -56.373 1.00 21.15 73 THR D N 1
ATOM 10105 C CA . THR D 1 98 ? 7.525 -33.570 -57.115 1.00 22.88 73 THR D CA 1
ATOM 10106 C C . THR D 1 98 ? 7.839 -33.665 -58.619 1.00 23.38 73 THR D C 1
ATOM 10107 O O . THR D 1 98 ? 7.552 -34.731 -59.183 1.00 20.89 73 THR D O 1
ATOM 10111 N N . VAL D 1 99 ? 8.436 -32.623 -59.234 1.00 23.74 74 VAL D N 1
ATOM 10112 C CA . VAL D 1 99 ? 8.731 -32.579 -60.700 1.00 24.03 74 VAL D CA 1
ATOM 10113 C C . VAL D 1 99 ? 10.096 -33.223 -61.002 1.00 25.13 74 VAL D C 1
ATOM 10114 O O . VAL D 1 99 ? 10.570 -33.099 -62.173 1.00 25.18 74 VAL D O 1
ATOM 10118 N N . GLY D 1 100 ? 10.698 -33.908 -60.025 1.00 20.23 75 GLY D N 1
ATOM 10119 C CA . GLY D 1 100 ? 12.086 -34.389 -60.105 1.00 23.34 75 GLY D CA 1
ATOM 10120 C C . GLY D 1 100 ? 13.077 -33.440 -59.435 1.00 21.33 75 GLY D C 1
ATOM 10121 O O . GLY D 1 100 ? 12.780 -32.257 -59.320 1.00 23.58 75 GLY D O 1
ATOM 10122 N N . GLY D 1 101 ? 14.254 -33.959 -59.074 1.00 21.67 76 GLY D N 1
ATOM 10123 C CA . GLY D 1 101 ? 15.315 -33.237 -58.341 1.00 21.96 76 GLY D CA 1
ATOM 10124 C C . GLY D 1 101 ? 16.085 -32.232 -59.196 1.00 21.38 76 GLY D C 1
ATOM 10125 O O . GLY D 1 101 ? 16.791 -31.413 -58.626 1.00 22.78 76 GLY D O 1
ATOM 10126 N N . SER D 1 102 ? 16.021 -32.298 -60.523 1.00 21.27 77 SER D N 1
ATOM 10127 C CA . SER D 1 102 ? 16.820 -31.419 -61.415 1.00 21.19 77 SER D CA 1
ATOM 10128 C C . SER D 1 102 ? 16.080 -31.278 -62.734 1.00 22.39 77 SER D C 1
ATOM 10129 O O . SER D 1 102 ? 16.680 -31.502 -63.808 1.00 23.39 77 SER D O 1
ATOM 10132 N N . ASN D 1 103 ? 14.792 -31.005 -62.645 1.00 21.54 78 ASN D N 1
ATOM 10133 C CA . ASN D 1 103 ? 13.937 -30.892 -63.837 1.00 21.14 78 ASN D CA 1
ATOM 10134 C C . ASN D 1 103 ? 14.608 -29.895 -64.788 1.00 21.97 78 ASN D C 1
ATOM 10135 O O . ASN D 1 103 ? 15.060 -28.831 -64.309 1.00 18.69 78 ASN D O 1
ATOM 10140 N N . ALA D 1 104 ? 14.655 -30.201 -66.095 1.00 21.52 79 ALA D N 1
ATOM 10141 C CA . ALA D 1 104 ? 15.375 -29.361 -67.069 1.00 22.91 79 ALA D CA 1
ATOM 10142 C C . ALA D 1 104 ? 14.726 -27.976 -67.188 1.00 21.03 79 ALA D C 1
ATOM 10143 O O . ALA D 1 104 ? 15.488 -27.027 -67.260 1.00 23.18 79 ALA D O 1
ATOM 10145 N N . ALA D 1 105 ? 13.394 -27.843 -67.292 1.00 21.90 80 ALA D N 1
ATOM 10146 C CA . ALA D 1 105 ? 12.708 -26.537 -67.397 1.00 24.10 80 ALA D CA 1
ATOM 10147 C C . ALA D 1 105 ? 12.971 -25.712 -66.125 1.00 23.44 80 ALA D C 1
ATOM 10148 O O . ALA D 1 105 ? 13.292 -24.514 -66.243 1.00 23.49 80 ALA D O 1
ATOM 10150 N N . VAL D 1 106 ? 12.935 -26.346 -64.958 1.00 21.85 81 VAL D N 1
ATOM 10151 C CA . VAL D 1 106 ? 13.221 -25.662 -63.659 1.00 21.11 81 VAL D CA 1
ATOM 10152 C C . VAL D 1 106 ? 14.669 -25.175 -63.654 1.00 18.71 81 VAL D C 1
ATOM 10153 O O . VAL D 1 106 ? 14.879 -23.990 -63.459 1.00 19.58 81 VAL D O 1
ATOM 10157 N N . ALA D 1 107 ? 15.632 -26.042 -63.951 1.00 21.34 82 ALA D N 1
ATOM 10158 C CA . ALA D 1 107 ? 17.073 -25.706 -63.946 1.00 20.54 82 ALA D CA 1
ATOM 10159 C C . ALA D 1 107 ? 17.373 -24.548 -64.915 1.00 20.63 82 ALA D C 1
ATOM 10160 O O . ALA D 1 107 ? 18.130 -23.611 -64.525 1.00 20.67 82 ALA D O 1
ATOM 10162 N N . LYS D 1 108 ? 16.763 -24.527 -66.097 1.00 19.83 83 LYS D N 1
ATOM 10163 C CA . LYS D 1 108 ? 16.977 -23.460 -67.111 1.00 22.87 83 LYS D CA 1
ATOM 10164 C C . LYS D 1 108 ? 16.414 -22.122 -66.612 1.00 19.95 83 LYS D C 1
ATOM 10165 O O . LYS D 1 108 ? 17.092 -21.070 -66.771 1.00 20.80 83 LYS D O 1
ATOM 10171 N N . ALA D 1 109 ? 15.206 -22.152 -66.050 1.00 22.32 84 ALA D N 1
ATOM 10172 C CA . ALA D 1 109 ? 14.504 -20.995 -65.446 1.00 22.21 84 ALA D CA 1
ATOM 10173 C C . ALA D 1 109 ? 15.369 -20.410 -64.324 1.00 20.41 84 ALA D C 1
ATOM 10174 O O . ALA D 1 109 ? 15.596 -19.198 -64.298 1.00 22.41 84 ALA D O 1
ATOM 10176 N N . VAL D 1 110 ? 15.918 -21.267 -63.481 1.00 20.83 85 VAL D N 1
ATOM 10177 C CA . VAL D 1 110 ? 16.773 -20.844 -62.342 1.00 21.34 85 VAL D CA 1
ATOM 10178 C C . VAL D 1 110 ? 18.050 -20.192 -62.882 1.00 22.08 85 VAL D C 1
ATOM 10179 O O . VAL D 1 110 ? 18.376 -19.130 -62.407 1.00 23.36 85 VAL D O 1
ATOM 10183 N N . GLY D 1 111 ? 18.778 -20.837 -63.796 1.00 22.84 86 GLY D N 1
ATOM 10184 C CA . GLY D 1 111 ? 19.981 -20.239 -64.417 1.00 22.15 86 GLY D CA 1
ATOM 10185 C C . GLY D 1 111 ? 19.693 -18.891 -65.058 1.00 21.15 86 GLY D C 1
ATOM 10186 O O . GLY D 1 111 ? 20.453 -17.930 -64.822 1.00 22.82 86 GLY D O 1
ATOM 10187 N N . ALA D 1 112 ? 18.626 -18.786 -65.840 1.00 22.07 87 ALA D N 1
ATOM 10188 C CA . ALA D 1 112 ? 18.320 -17.559 -66.616 1.00 22.19 87 ALA D CA 1
ATOM 10189 C C . ALA D 1 112 ? 18.022 -16.406 -65.645 1.00 21.82 87 ALA D C 1
ATOM 10190 O O . ALA D 1 112 ? 18.439 -15.240 -65.900 1.00 22.63 87 ALA D O 1
ATOM 10192 N N . ALA D 1 113 ? 17.280 -16.690 -64.580 1.00 21.35 88 ALA D N 1
ATOM 10193 C CA . ALA D 1 113 ? 16.827 -15.661 -63.605 1.00 19.68 88 ALA D CA 1
ATOM 10194 C C . ALA D 1 113 ? 18.021 -15.116 -62.806 1.00 19.11 88 ALA D C 1
ATOM 10195 O O . ALA D 1 113 ? 18.147 -13.878 -62.716 1.00 20.20 88 ALA D O 1
ATOM 10197 N N . ALA D 1 114 ? 18.897 -15.998 -62.315 1.00 16.46 89 ALA D N 1
ATOM 10198 C CA . ALA D 1 114 ? 20.078 -15.629 -61.498 1.00 18.13 89 ALA D CA 1
ATOM 10199 C C . ALA D 1 114 ? 20.996 -14.702 -62.289 1.00 16.81 89 ALA D C 1
ATOM 10200 O O . ALA D 1 114 ? 21.653 -13.879 -61.691 1.00 19.25 89 ALA D O 1
ATOM 10202 N N . ALA D 1 115 ? 21.074 -14.912 -63.599 1.00 16.78 90 ALA D N 1
ATOM 10203 C CA . ALA D 1 115 ? 21.952 -14.159 -64.507 1.00 18.16 90 ALA D CA 1
ATOM 10204 C C . ALA D 1 115 ? 21.403 -12.727 -64.714 1.00 18.04 90 ALA D C 1
ATOM 10205 O O . ALA D 1 115 ? 22.188 -11.867 -65.145 1.00 18.48 90 ALA D O 1
ATOM 10207 N N . ARG D 1 116 ? 20.108 -12.462 -64.457 1.00 17.01 91 ARG D N 1
ATOM 10208 C CA . ARG D 1 116 ? 19.498 -11.109 -64.551 1.00 16.64 91 ARG D CA 1
ATOM 10209 C C . ARG D 1 116 ? 19.518 -10.447 -63.172 1.00 16.66 91 ARG D C 1
ATOM 10210 O O . ARG D 1 116 ? 19.922 -9.302 -63.087 1.00 15.89 91 ARG D O 1
ATOM 10218 N N . PHE D 1 117 ? 19.012 -11.149 -62.146 1.00 16.92 92 PHE D N 1
ATOM 10219 C CA . PHE D 1 117 ? 19.065 -10.712 -60.727 1.00 17.65 92 PHE D CA 1
ATOM 10220 C C . PHE D 1 117 ? 18.624 -11.853 -59.818 1.00 18.58 92 PHE D C 1
ATOM 10221 O O . PHE D 1 117 ? 17.637 -12.564 -60.140 1.00 20.18 92 PHE D O 1
ATOM 10229 N N . THR D 1 118 ? 19.323 -11.991 -58.696 1.00 19.09 93 THR D N 1
ATOM 10230 C CA . THR D 1 118 ? 19.057 -13.026 -57.667 1.00 16.95 93 THR D CA 1
ATOM 10231 C C . THR D 1 118 ? 17.957 -12.557 -56.691 1.00 18.07 93 THR D C 1
ATOM 10232 O O . THR D 1 118 ? 17.294 -13.439 -56.077 1.00 18.53 93 THR D O 1
ATOM 10236 N N . HIS D 1 119 ? 17.855 -11.255 -56.435 1.00 16.24 94 HIS D N 1
ATOM 10237 C CA . HIS D 1 119 ? 17.125 -10.684 -55.264 1.00 18.63 94 HIS D CA 1
ATOM 10238 C C . HIS D 1 119 ? 17.051 -9.168 -55.406 1.00 18.59 94 HIS D C 1
ATOM 10239 O O . HIS D 1 119 ? 18.092 -8.540 -55.750 1.00 18.99 94 HIS D O 1
ATOM 10246 N N . THR D 1 120 ? 15.912 -8.588 -55.050 1.00 18.65 95 THR D N 1
ATOM 10247 C CA . THR D 1 120 ? 15.805 -7.123 -54.819 1.00 19.39 95 THR D CA 1
ATOM 10248 C C . THR D 1 120 ? 15.090 -6.776 -53.517 1.00 17.47 95 THR D C 1
ATOM 10249 O O . THR D 1 120 ? 15.152 -5.612 -53.167 1.00 18.50 95 THR D O 1
ATOM 10253 N N . CYS D 1 121 ? 14.456 -7.747 -52.852 1.00 17.22 96 CYS D N 1
ATOM 10254 C CA . CYS D 1 121 ? 13.412 -7.577 -51.816 1.00 16.91 96 CYS D CA 1
ATOM 10255 C C . CYS D 1 121 ? 12.149 -6.945 -52.427 1.00 18.54 96 CYS D C 1
ATOM 10256 O O . CYS D 1 121 ? 12.149 -5.718 -52.735 1.00 16.89 96 CYS D O 1
ATOM 10259 N N . PHE D 1 122 ? 11.142 -7.775 -52.677 1.00 18.27 97 PHE D N 1
ATOM 10260 C CA . PHE D 1 122 ? 9.918 -7.373 -53.399 1.00 21.46 97 PHE D CA 1
ATOM 10261 C C . PHE D 1 122 ? 9.352 -6.090 -52.791 1.00 23.35 97 PHE D C 1
ATOM 10262 O O . PHE D 1 122 ? 9.066 -5.134 -53.541 1.00 27.28 97 PHE D O 1
ATOM 10270 N N . MET D 1 123 ? 9.247 -6.011 -51.469 1.00 24.10 98 MET D N 1
ATOM 10271 C CA . MET D 1 123 ? 8.637 -4.812 -50.839 1.00 25.85 98 MET D CA 1
ATOM 10272 C C . MET D 1 123 ? 9.528 -3.566 -50.986 1.00 23.26 98 MET D C 1
ATOM 10273 O O . MET D 1 123 ? 9.029 -2.472 -50.798 1.00 23.17 98 MET D O 1
ATOM 10278 N N . VAL D 1 124 ? 10.768 -3.682 -51.427 1.00 20.78 99 VAL D N 1
ATOM 10279 C CA . VAL D 1 124 ? 11.584 -2.489 -51.769 1.00 22.84 99 VAL D CA 1
ATOM 10280 C C . VAL D 1 124 ? 11.441 -2.241 -53.272 1.00 21.13 99 VAL D C 1
ATOM 10281 O O . VAL D 1 124 ? 11.012 -1.174 -53.615 1.00 20.95 99 VAL D O 1
ATOM 10285 N N . SER D 1 125 ? 11.853 -3.195 -54.103 1.00 20.73 100 SER D N 1
ATOM 10286 C CA . SER D 1 125 ? 11.877 -3.073 -55.581 1.00 19.43 100 SER D CA 1
ATOM 10287 C C . SER D 1 125 ? 11.154 -4.279 -56.145 1.00 18.88 100 SER D C 1
ATOM 10288 O O . SER D 1 125 ? 11.644 -5.398 -55.998 1.00 20.71 100 SER D O 1
ATOM 10291 N N . PRO D 1 126 ? 9.983 -4.098 -56.806 1.00 19.04 101 PRO D N 1
ATOM 10292 C CA . PRO D 1 126 ? 9.160 -5.220 -57.222 1.00 18.14 101 PRO D CA 1
ATOM 10293 C C . PRO D 1 126 ? 9.667 -5.793 -58.546 1.00 18.89 101 PRO D C 1
ATOM 10294 O O . PRO D 1 126 ? 10.516 -5.182 -59.202 1.00 19.38 101 PRO D O 1
ATOM 10298 N N . TYR D 1 127 ? 9.160 -6.966 -58.904 1.00 17.76 102 TYR D N 1
ATOM 10299 C CA . TYR D 1 127 ? 9.568 -7.693 -60.130 1.00 18.11 102 TYR D CA 1
ATOM 10300 C C . TYR D 1 127 ? 8.409 -8.593 -60.538 1.00 18.48 102 TYR D C 1
ATOM 10301 O O . TYR D 1 127 ? 7.600 -9.017 -59.693 1.00 16.97 102 TYR D O 1
ATOM 10310 N N . GLU D 1 128 ? 8.324 -8.868 -61.829 1.00 17.42 103 GLU D N 1
ATOM 10311 C CA . GLU D 1 128 ? 7.146 -9.534 -62.425 1.00 18.84 103 GLU D CA 1
ATOM 10312 C C . GLU D 1 128 ? 6.937 -10.964 -61.884 1.00 18.39 103 GLU D C 1
ATOM 10313 O O . GLU D 1 128 ? 5.772 -11.337 -61.703 1.00 18.13 103 GLU D O 1
ATOM 10319 N N . THR D 1 129 ? 7.977 -11.765 -61.648 1.00 18.34 104 THR D N 1
ATOM 10320 C CA . THR D 1 129 ? 7.804 -13.201 -61.327 1.00 19.46 104 THR D CA 1
ATOM 10321 C C . THR D 1 129 ? 7.104 -13.356 -59.975 1.00 18.45 104 THR D C 1
ATOM 10322 O O . THR D 1 129 ? 6.433 -14.360 -59.800 1.00 19.51 104 THR D O 1
ATOM 10326 N N . TYR D 1 130 ? 7.275 -12.436 -59.037 1.00 17.80 105 TYR D N 1
ATOM 10327 C CA . TYR D 1 130 ? 6.540 -12.461 -57.744 1.00 18.30 105 TYR D CA 1
ATOM 10328 C C . TYR D 1 130 ? 5.042 -12.297 -58.049 1.00 19.35 105 TYR D C 1
ATOM 10329 O O . TYR D 1 130 ? 4.217 -13.110 -57.610 1.00 18.10 105 TYR D O 1
ATOM 10338 N N . VAL D 1 131 ? 4.721 -11.289 -58.837 1.00 19.49 106 VAL D N 1
ATOM 10339 C CA . VAL D 1 131 ? 3.318 -10.987 -59.228 1.00 19.68 106 VAL D CA 1
ATOM 10340 C C . VAL D 1 131 ? 2.759 -12.198 -59.988 1.00 20.72 106 VAL D C 1
ATOM 10341 O O . VAL D 1 131 ? 1.569 -12.570 -59.709 1.00 22.35 106 VAL D O 1
ATOM 10345 N N . ALA D 1 132 ? 3.524 -12.781 -60.921 1.00 20.44 107 ALA D N 1
ATOM 10346 C CA . ALA D 1 132 ? 3.057 -13.923 -61.745 1.00 20.70 107 ALA D CA 1
ATOM 10347 C C . ALA D 1 132 ? 2.785 -15.145 -60.857 1.00 21.22 107 ALA D C 1
ATOM 10348 O O . ALA D 1 132 ? 1.811 -15.870 -61.113 1.00 18.35 107 ALA D O 1
ATOM 10350 N N . MET D 1 133 ? 3.606 -15.386 -59.836 1.00 21.67 108 MET D N 1
ATOM 10351 C CA . MET D 1 133 ? 3.358 -16.513 -58.902 1.00 22.12 108 MET D CA 1
ATOM 10352 C C . MET D 1 133 ? 2.124 -16.249 -58.034 1.00 19.28 108 MET D C 1
ATOM 10353 O O . MET D 1 133 ? 1.385 -17.215 -57.777 1.00 19.32 108 MET D O 1
ATOM 10358 N N . ALA D 1 134 ? 1.890 -15.016 -57.591 1.00 18.56 109 ALA D N 1
ATOM 10359 C CA . ALA D 1 134 ? 0.662 -14.670 -56.830 1.00 19.15 109 ALA D CA 1
ATOM 10360 C C . ALA D 1 134 ? -0.564 -14.963 -57.716 1.00 18.65 109 ALA D C 1
ATOM 10361 O O . ALA D 1 134 ? -1.524 -15.522 -57.222 1.00 19.31 109 ALA D O 1
ATOM 10363 N N . GLU D 1 135 ? -0.519 -14.601 -58.995 1.00 19.03 110 GLU D N 1
ATOM 10364 C CA . GLU D 1 135 ? -1.643 -14.822 -59.947 1.00 19.41 110 GLU D CA 1
ATOM 10365 C C . GLU D 1 135 ? -1.859 -16.327 -60.093 1.00 19.74 110 GLU D C 1
ATOM 10366 O O . GLU D 1 135 ? -3.003 -16.761 -60.030 1.00 21.82 110 GLU D O 1
ATOM 10372 N N . ARG D 1 136 ? -0.779 -17.094 -60.262 1.00 19.45 111 ARG D N 1
ATOM 10373 C CA . ARG D 1 136 ? -0.823 -18.561 -60.428 1.00 22.92 111 ARG D CA 1
ATOM 10374 C C . ARG D 1 136 ? -1.514 -19.197 -59.224 1.00 22.04 111 ARG D C 1
ATOM 10375 O O . ARG D 1 136 ? -2.416 -20.026 -59.420 1.00 21.17 111 ARG D O 1
ATOM 10383 N N . LEU D 1 137 ? -1.070 -18.838 -58.016 1.00 19.84 112 LEU D N 1
ATOM 10384 C CA . LEU D 1 137 ? -1.641 -19.391 -56.766 1.00 20.94 112 LEU D CA 1
ATOM 10385 C C . LEU D 1 137 ? -3.107 -18.979 -56.619 1.00 18.94 112 LEU D C 1
ATOM 10386 O O . LEU D 1 137 ? -3.910 -19.838 -56.241 1.00 22.03 112 LEU D O 1
ATOM 10391 N N . ASN D 1 138 ? -3.431 -17.722 -56.881 1.00 20.18 113 ASN D N 1
ATOM 10392 C CA . ASN D 1 138 ? -4.825 -17.237 -56.775 1.00 19.89 113 ASN D CA 1
ATOM 10393 C C . ASN D 1 138 ? -5.703 -18.116 -57.682 1.00 23.45 113 ASN D C 1
ATOM 10394 O O . ASN D 1 138 ? -6.822 -18.493 -57.257 1.00 23.52 113 ASN D O 1
ATOM 10399 N N . ALA D 1 139 ? -5.212 -18.482 -58.869 1.00 24.07 114 ALA D N 1
ATOM 10400 C CA . ALA D 1 139 ? -5.971 -19.259 -59.878 1.00 26.37 114 ALA D CA 1
ATOM 10401 C C . ALA D 1 139 ? -6.010 -20.758 -59.522 1.00 26.72 114 ALA D C 1
ATOM 10402 O O . ALA D 1 139 ? -7.037 -21.376 -59.750 1.00 25.23 114 ALA D O 1
ATOM 10404 N N . LEU D 1 140 ? -4.962 -21.346 -58.948 1.00 23.91 115 LEU D N 1
ATOM 10405 C CA . LEU D 1 140 ? -4.880 -22.826 -58.816 1.00 26.10 115 LEU D CA 1
ATOM 10406 C C . LEU D 1 140 ? -5.576 -23.310 -57.540 1.00 25.04 115 LEU D C 1
ATOM 10407 O O . LEU D 1 140 ? -5.955 -24.500 -57.487 1.00 21.94 115 LEU D O 1
ATOM 10412 N N . THR D 1 141 ? -5.674 -22.449 -56.527 1.00 23.93 116 THR D N 1
ATOM 10413 C CA . THR D 1 141 ? -6.164 -22.821 -55.180 1.00 25.21 116 THR D CA 1
ATOM 10414 C C . THR D 1 141 ? -7.680 -22.944 -55.220 1.00 28.47 116 THR D C 1
ATOM 10415 O O . THR D 1 141 ? -8.311 -22.394 -56.122 1.00 27.05 116 THR D O 1
ATOM 10419 N N . PRO D 1 142 ? -8.287 -23.691 -54.263 1.00 27.57 117 PRO D N 1
ATOM 10420 C CA . PRO D 1 142 ? -9.732 -23.917 -54.248 1.00 28.26 117 PRO D CA 1
ATOM 10421 C C . PRO D 1 142 ? -10.573 -22.635 -54.209 1.00 27.38 117 PRO D C 1
ATOM 10422 O O . PRO D 1 142 ? -10.146 -21.614 -53.641 1.00 24.58 117 PRO D O 1
ATOM 10426 N N . GLY D 1 143 ? -11.745 -22.694 -54.853 1.00 24.70 118 GLY D N 1
ATOM 10427 C CA . GLY D 1 143 ? -12.753 -21.627 -54.802 1.00 25.26 118 GLY D CA 1
ATOM 10428 C C . GLY D 1 143 ? -12.599 -20.645 -55.941 1.00 30.01 118 GLY D C 1
ATOM 10429 O O . GLY D 1 143 ? -11.459 -20.531 -56.491 1.00 29.64 118 GLY D O 1
ATOM 10430 N N . ASP D 1 144 ? -13.700 -19.944 -56.252 1.00 33.65 119 ASP D N 1
ATOM 10431 C CA . ASP D 1 144 ? -13.828 -18.921 -57.330 1.00 39.22 119 ASP D CA 1
ATOM 10432 C C . ASP D 1 144 ? -13.848 -17.518 -56.738 1.00 35.21 119 ASP D C 1
ATOM 10433 O O . ASP D 1 144 ? -13.935 -16.588 -57.523 1.00 37.97 119 ASP D O 1
ATOM 10438 N N . HIS D 1 145 ? -13.832 -17.379 -55.409 1.00 31.66 120 HIS D N 1
ATOM 10439 C CA . HIS D 1 145 ? -13.882 -16.073 -54.710 1.00 30.44 120 HIS D CA 1
ATOM 10440 C C . HIS D 1 145 ? -12.585 -15.285 -55.002 1.00 28.49 120 HIS D C 1
ATOM 10441 O O . HIS D 1 145 ? -11.601 -15.899 -55.426 1.00 28.09 120 HIS D O 1
ATOM 10448 N N . ASP D 1 146 ? -12.589 -13.980 -54.758 1.00 26.41 121 ASP D N 1
ATOM 10449 C CA . ASP D 1 146 ? -11.422 -13.086 -54.917 1.00 27.69 121 ASP D CA 1
ATOM 10450 C C . ASP D 1 146 ? -10.344 -13.497 -53.896 1.00 30.21 121 ASP D C 1
ATOM 10451 O O . ASP D 1 146 ? -10.668 -13.630 -52.711 1.00 25.05 121 ASP D O 1
ATOM 10456 N N . LYS D 1 147 ? -9.106 -13.678 -54.356 1.00 27.91 122 LYS D N 1
ATOM 10457 C CA . LYS D 1 147 ? -7.992 -14.174 -53.514 1.00 25.38 122 LYS D CA 1
ATOM 10458 C C . LYS D 1 147 ? -6.803 -13.261 -53.728 1.00 24.34 122 LYS D C 1
ATOM 10459 O O . LYS D 1 147 ? -6.732 -12.585 -54.777 1.00 24.03 122 LYS D O 1
ATOM 10465 N N . LYS D 1 148 ? -5.918 -13.206 -52.743 1.00 21.97 123 LYS D N 1
ATOM 10466 C CA . LYS D 1 148 ? -4.623 -12.515 -52.879 1.00 19.27 123 LYS D CA 1
ATOM 10467 C C . LYS D 1 148 ? -3.582 -13.424 -52.227 1.00 20.17 123 LYS D C 1
ATOM 10468 O O . LYS D 1 148 ? -4.009 -14.333 -51.486 1.00 19.96 123 LYS D O 1
ATOM 10474 N N . SER D 1 149 ? -2.314 -13.239 -52.552 1.00 16.42 124 SER D N 1
ATOM 10475 C CA . SER D 1 149 ? -1.227 -14.111 -52.028 1.00 16.86 124 SER D CA 1
ATOM 10476 C C . SER D 1 149 ? -0.101 -13.235 -51.498 1.00 16.93 124 SER D C 1
ATOM 10477 O O . SER D 1 149 ? -0.006 -12.050 -51.865 1.00 17.93 124 SER D O 1
ATOM 10480 N N . ALA D 1 150 ? 0.744 -13.852 -50.673 1.00 16.83 125 ALA D N 1
ATOM 10481 C CA . ALA D 1 150 ? 2.001 -13.287 -50.132 1.00 16.24 125 ALA D CA 1
ATOM 10482 C C . ALA D 1 150 ? 3.001 -14.450 -50.129 1.00 16.00 125 ALA D C 1
ATOM 10483 O O . ALA D 1 150 ? 2.591 -15.584 -49.825 1.00 15.53 125 ALA D O 1
ATOM 10485 N N . LEU D 1 151 ? 4.222 -14.187 -50.561 1.00 15.37 126 LEU D N 1
ATOM 10486 C CA . LEU D 1 151 ? 5.254 -15.238 -50.774 1.00 16.15 126 LEU D CA 1
ATOM 10487 C C . LEU D 1 151 ? 6.315 -15.146 -49.671 1.00 15.03 126 LEU D C 1
ATOM 10488 O O . LEU D 1 151 ? 6.705 -14.034 -49.332 1.00 14.42 126 LEU D O 1
ATOM 10493 N N . PHE D 1 152 ? 6.751 -16.279 -49.125 1.00 15.80 127 PHE D N 1
ATOM 10494 C CA . PHE D 1 152 ? 7.821 -16.333 -48.100 1.00 17.24 127 PHE D CA 1
ATOM 10495 C C . PHE D 1 152 ? 8.815 -17.403 -48.522 1.00 18.50 127 PHE D C 1
ATOM 10496 O O . PHE D 1 152 ? 8.876 -17.700 -49.743 1.00 17.46 127 PHE D O 1
ATOM 10504 N N . ASN D 1 153 ? 9.649 -17.861 -47.586 1.00 16.75 128 ASN D N 1
ATOM 10505 C CA . ASN D 1 153 ? 10.744 -18.797 -47.918 1.00 19.79 128 ASN D CA 1
ATOM 10506 C C . ASN D 1 153 ? 10.357 -20.193 -47.442 1.00 20.25 128 ASN D C 1
ATOM 10507 O O . ASN D 1 153 ? 10.255 -21.072 -48.277 1.00 26.25 128 ASN D O 1
ATOM 10512 N N . SER D 1 154 ? 10.093 -20.377 -46.162 1.00 19.37 129 SER D N 1
ATOM 10513 C CA . SER D 1 154 ? 9.842 -21.725 -45.587 1.00 18.94 129 SER D CA 1
ATOM 10514 C C . SER D 1 154 ? 8.349 -21.974 -45.351 1.00 17.61 129 SER D C 1
ATOM 10515 O O . SER D 1 154 ? 7.594 -20.998 -45.202 1.00 16.55 129 SER D O 1
ATOM 10518 N N . GLY D 1 155 ? 7.984 -23.245 -45.196 1.00 16.53 130 GLY D N 1
ATOM 10519 C CA . GLY D 1 155 ? 6.645 -23.662 -44.749 1.00 18.10 130 GLY D CA 1
ATOM 10520 C C . GLY D 1 155 ? 6.299 -23.037 -43.408 1.00 17.06 130 GLY D C 1
ATOM 10521 O O . GLY D 1 155 ? 5.206 -22.466 -43.296 1.00 15.65 130 GLY D O 1
ATOM 10522 N N . ALA D 1 156 ? 7.229 -23.033 -42.434 1.00 15.79 131 ALA D N 1
ATOM 10523 C CA . ALA D 1 156 ? 6.951 -22.451 -41.099 1.00 15.83 131 ALA D CA 1
ATOM 10524 C C . ALA D 1 156 ? 6.592 -20.960 -41.237 1.00 15.09 131 ALA D C 1
ATOM 10525 O O . ALA D 1 156 ? 5.672 -20.542 -40.563 1.00 15.59 131 ALA D O 1
ATOM 10527 N N . GLU D 1 157 ? 7.324 -20.176 -42.032 1.00 15.64 132 GLU D N 1
ATOM 10528 C CA . GLU D 1 157 ? 6.996 -18.754 -42.290 1.00 16.55 132 GLU D CA 1
ATOM 10529 C C . GLU D 1 157 ? 5.588 -18.604 -42.873 1.00 16.58 132 GLU D C 1
ATOM 10530 O O . GLU D 1 157 ? 4.902 -17.642 -42.481 1.00 18.56 132 GLU D O 1
ATOM 10536 N N . ALA D 1 158 ? 5.210 -19.476 -43.802 1.00 15.89 133 ALA D N 1
ATOM 10537 C CA . ALA D 1 158 ? 3.850 -19.456 -44.390 1.00 16.83 133 ALA D CA 1
ATOM 10538 C C . ALA D 1 158 ? 2.788 -19.683 -43.299 1.00 16.87 133 ALA D C 1
ATOM 10539 O O . ALA D 1 158 ? 1.818 -18.879 -43.224 1.00 16.58 133 ALA D O 1
ATOM 10541 N N . VAL D 1 159 ? 2.969 -20.693 -42.451 1.00 16.85 134 VAL D N 1
ATOM 10542 C CA . VAL D 1 159 ? 2.016 -20.962 -41.334 1.00 17.53 134 VAL D CA 1
ATOM 10543 C C . VAL D 1 159 ? 1.984 -19.734 -40.415 1.00 17.70 134 VAL D C 1
ATOM 10544 O O . VAL D 1 159 ? 0.874 -19.275 -40.088 1.00 16.56 134 VAL D O 1
ATOM 10548 N N . GLU D 1 160 ? 3.142 -19.159 -40.067 1.00 17.95 135 GLU D N 1
ATOM 10549 C CA . GLU D 1 160 ? 3.222 -17.969 -39.194 1.00 18.41 135 GLU D CA 1
ATOM 10550 C C . GLU D 1 160 ? 2.449 -16.815 -39.829 1.00 18.22 135 GLU D C 1
ATOM 10551 O O . GLU D 1 160 ? 1.741 -16.117 -39.071 1.00 18.33 135 GLU D O 1
ATOM 10557 N N . ASN D 1 161 ? 2.566 -16.608 -41.148 1.00 17.54 136 ASN D N 1
ATOM 10558 C CA . ASN D 1 161 ? 1.872 -15.470 -41.802 1.00 16.28 136 ASN D CA 1
ATOM 10559 C C . ASN D 1 161 ? 0.379 -15.780 -41.950 1.00 16.76 136 ASN D C 1
ATOM 10560 O O . ASN D 1 161 ? -0.401 -14.830 -41.931 1.00 17.71 136 ASN D O 1
ATOM 10565 N N . ALA D 1 162 ? -0.009 -17.033 -42.117 1.00 16.79 137 ALA D N 1
ATOM 10566 C CA . ALA D 1 162 ? -1.438 -17.431 -42.151 1.00 17.49 137 ALA D CA 1
ATOM 10567 C C . ALA D 1 162 ? -2.100 -17.066 -40.828 1.00 17.38 137 ALA D C 1
ATOM 10568 O O . ALA D 1 162 ? -3.178 -16.498 -40.844 1.00 18.32 137 ALA D O 1
ATOM 10570 N N . VAL D 1 163 ? -1.437 -17.367 -39.721 1.00 18.52 138 VAL D N 1
ATOM 10571 C CA . VAL D 1 163 ? -1.914 -16.998 -38.361 1.00 18.94 138 VAL D CA 1
ATOM 10572 C C . VAL D 1 163 ? -2.007 -15.483 -38.260 1.00 18.97 138 VAL D C 1
ATOM 10573 O O . VAL D 1 163 ? -3.048 -14.999 -37.736 1.00 18.93 138 VAL D O 1
ATOM 10577 N N . LYS D 1 164 ? -1.010 -14.752 -38.767 1.00 18.59 139 LYS D N 1
ATOM 10578 C CA . LYS D 1 164 ? -0.956 -13.273 -38.685 1.00 17.57 139 LYS D CA 1
ATOM 10579 C C . LYS D 1 164 ? -2.141 -12.675 -39.441 1.00 17.19 139 LYS D C 1
ATOM 10580 O O . LYS D 1 164 ? -2.777 -11.808 -38.895 1.00 16.43 139 LYS D O 1
ATOM 10586 N N . VAL D 1 165 ? -2.434 -13.142 -40.653 1.00 19.24 140 VAL D N 1
ATOM 10587 C CA . VAL D 1 165 ? -3.569 -12.535 -41.408 1.00 20.10 140 VAL D CA 1
ATOM 10588 C C . VAL D 1 165 ? -4.884 -12.886 -40.706 1.00 19.09 140 VAL D C 1
ATOM 10589 O O . VAL D 1 165 ? -5.713 -11.958 -40.645 1.00 17.82 140 VAL D O 1
ATOM 10593 N N . ALA D 1 166 ? -5.028 -14.104 -40.171 1.00 18.54 141 ALA D N 1
ATOM 10594 C CA . ALA D 1 166 ? -6.220 -14.562 -39.412 1.00 20.35 141 ALA D CA 1
ATOM 10595 C C . ALA D 1 166 ? -6.435 -13.702 -38.157 1.00 21.54 141 ALA D C 1
ATOM 10596 O O . ALA D 1 166 ? -7.597 -13.293 -37.899 1.00 19.50 141 ALA D O 1
ATOM 10598 N N . ARG D 1 167 ? -5.380 -13.409 -37.393 1.00 18.36 142 ARG D N 1
ATOM 10599 C CA . ARG D 1 167 ? -5.464 -12.476 -36.245 1.00 18.51 142 ARG D CA 1
ATOM 10600 C C . ARG D 1 167 ? -5.780 -11.043 -36.690 1.00 19.03 142 ARG D C 1
ATOM 10601 O O . ARG D 1 167 ? -6.654 -10.436 -36.042 1.00 18.33 142 ARG D O 1
ATOM 10609 N N . ALA D 1 168 ? -5.090 -10.485 -37.688 1.00 18.74 143 ALA D N 1
ATOM 10610 C CA . ALA D 1 168 ? -5.345 -9.112 -38.167 1.00 18.28 143 ALA D CA 1
ATOM 10611 C C . ALA D 1 168 ? -6.816 -8.984 -38.588 1.00 20.30 143 ALA D C 1
ATOM 10612 O O . ALA D 1 168 ? -7.432 -7.962 -38.290 1.00 22.14 143 ALA D O 1
ATOM 10614 N N . TYR D 1 169 ? -7.316 -9.953 -39.343 1.00 21.17 144 TYR D N 1
ATOM 10615 C CA . TYR D 1 169 ? -8.668 -9.892 -39.950 1.00 22.26 144 TYR D CA 1
ATOM 10616 C C . TYR D 1 169 ? -9.750 -10.016 -38.867 1.00 23.22 144 TYR D C 1
ATOM 10617 O O . TYR D 1 169 ? -10.703 -9.189 -38.878 1.00 20.55 144 TYR D O 1
ATOM 10626 N N . THR D 1 170 ? -9.620 -11.001 -37.969 1.00 24.25 145 THR D N 1
ATOM 10627 C CA . THR D 1 170 ? -10.644 -11.330 -36.927 1.00 25.64 145 THR D CA 1
ATOM 10628 C C . THR D 1 170 ? -10.533 -10.387 -35.720 1.00 26.94 145 THR D C 1
ATOM 10629 O O . THR D 1 170 ? -11.562 -10.151 -35.056 1.00 23.93 145 THR D O 1
ATOM 10633 N N . GLY D 1 171 ? -9.346 -9.864 -35.425 1.00 23.11 146 GLY D N 1
ATOM 10634 C CA . GLY D 1 171 ? -9.077 -9.187 -34.155 1.00 24.21 146 GLY D CA 1
ATOM 10635 C C . GLY D 1 171 ? -9.173 -10.145 -32.976 1.00 23.12 146 GLY D C 1
ATOM 10636 O O . GLY D 1 171 ? -9.264 -9.649 -31.839 1.00 24.47 146 GLY D O 1
ATOM 10637 N N . LYS D 1 172 ? -9.154 -11.447 -33.222 1.00 20.78 147 LYS D N 1
ATOM 10638 C CA . LYS D 1 172 ? -9.151 -12.511 -32.172 1.00 21.63 147 LYS D CA 1
ATOM 10639 C C . LYS D 1 172 ? -7.781 -13.222 -32.169 1.00 22.13 147 LYS D C 1
ATOM 10640 O O . LYS D 1 172 ? -7.027 -13.093 -33.174 1.00 18.66 147 LYS D O 1
ATOM 10646 N N . GLY D 1 173 ? -7.473 -13.893 -31.056 1.00 20.27 148 GLY D N 1
ATOM 10647 C CA . GLY D 1 173 ? -6.106 -14.300 -30.688 1.00 19.92 148 GLY D CA 1
ATOM 10648 C C . GLY D 1 173 ? -5.862 -15.781 -30.826 1.00 19.50 148 GLY D C 1
ATOM 10649 O O . GLY D 1 173 ? -4.776 -16.124 -31.292 1.00 21.83 148 GLY D O 1
ATOM 10650 N N . ALA D 1 174 ? -6.792 -16.659 -30.412 1.00 18.12 149 ALA D N 1
ATOM 10651 C CA . ALA D 1 174 ? -6.472 -18.085 -30.221 1.00 16.53 149 ALA D CA 1
ATOM 10652 C C . ALA D 1 174 ? -6.335 -18.801 -31.574 1.00 17.21 149 ALA D C 1
ATOM 10653 O O . ALA D 1 174 ? -6.905 -18.339 -32.577 1.00 19.38 149 ALA D O 1
ATOM 10655 N N . VAL D 1 175 ? -5.540 -19.862 -31.566 1.00 18.09 150 VAL D N 1
ATOM 10656 C CA . VAL D 1 175 ? -5.218 -20.774 -32.693 1.00 17.74 150 VAL D CA 1
ATOM 10657 C C . VAL D 1 175 ? -5.645 -22.161 -32.242 1.00 18.21 150 VAL D C 1
ATOM 10658 O O . VAL D 1 175 ? -5.183 -22.600 -31.188 1.00 18.58 150 VAL D O 1
ATOM 10662 N N . VAL D 1 176 ? -6.524 -22.816 -32.996 1.00 17.28 151 VAL D N 1
ATOM 10663 C CA . VAL D 1 176 ? -6.797 -24.253 -32.797 1.00 17.62 151 VAL D CA 1
ATOM 10664 C C . VAL D 1 176 ? -6.016 -25.089 -33.812 1.00 17.83 151 VAL D C 1
ATOM 10665 O O . VAL D 1 176 ? -6.024 -24.795 -35.025 1.00 20.05 151 VAL D O 1
ATOM 10669 N N . VAL D 1 177 ? -5.355 -26.101 -33.276 1.00 16.35 152 VAL D N 1
ATOM 10670 C CA . VAL D 1 177 ? -4.650 -27.167 -34.017 1.00 15.97 152 VAL D CA 1
ATOM 10671 C C . VAL D 1 177 ? -5.180 -28.497 -33.502 1.00 15.95 152 VAL D C 1
ATOM 10672 O O . VAL D 1 177 ? -5.981 -28.507 -32.528 1.00 17.80 152 VAL D O 1
ATOM 10676 N N . PHE D 1 178 ? -4.708 -29.566 -34.109 1.00 17.55 153 PHE D N 1
ATOM 10677 C CA . PHE D 1 178 ? -5.176 -30.964 -33.880 1.00 18.44 153 PHE D CA 1
ATOM 10678 C C . PHE D 1 178 ? -4.077 -31.870 -33.349 1.00 17.75 153 PHE D C 1
ATOM 10679 O O . PHE D 1 178 ? -2.891 -31.628 -33.583 1.00 17.82 153 PHE D O 1
ATOM 10687 N N . ASP D 1 179 ? -4.496 -32.949 -32.685 1.00 17.74 154 ASP D N 1
ATOM 10688 C CA . ASP D 1 179 ? -3.640 -34.106 -32.367 1.00 19.05 154 ASP D CA 1
ATOM 10689 C C . ASP D 1 179 ? -2.903 -34.555 -33.637 1.00 18.46 154 ASP D C 1
ATOM 10690 O O . ASP D 1 179 ? -3.471 -34.437 -34.716 1.00 19.62 154 ASP D O 1
ATOM 10695 N N . ASN D 1 180 ? -1.634 -34.937 -33.484 1.00 18.82 155 ASN D N 1
ATOM 10696 C CA . ASN D 1 180 ? -0.751 -35.505 -34.536 1.00 19.77 155 ASN D CA 1
ATOM 10697 C C . ASN D 1 180 ? -0.290 -34.425 -35.532 1.00 19.34 155 ASN D C 1
ATOM 10698 O O . ASN D 1 180 ? 0.410 -34.815 -36.486 1.00 19.15 155 ASN D O 1
ATOM 10703 N N . ALA D 1 181 ? -0.704 -33.167 -35.365 1.00 17.10 156 ALA D N 1
ATOM 10704 C CA . ALA D 1 181 ? -0.345 -32.024 -36.242 1.00 17.02 156 ALA D CA 1
ATOM 10705 C C . ALA D 1 181 ? 1.178 -31.792 -36.295 1.00 17.66 156 ALA D C 1
ATOM 10706 O O . ALA D 1 181 ? 1.909 -31.956 -35.264 1.00 15.34 156 ALA D O 1
ATOM 10708 N N . TYR D 1 182 ? 1.654 -31.348 -37.458 1.00 15.86 157 TYR D N 1
ATOM 10709 C CA . TYR D 1 182 ? 3.035 -30.854 -37.584 1.00 17.69 157 TYR D CA 1
ATOM 10710 C C . TYR D 1 182 ? 3.004 -29.611 -38.452 1.00 17.50 157 TYR D C 1
ATOM 10711 O O . TYR D 1 182 ? 2.546 -29.703 -39.589 1.00 18.66 157 TYR D O 1
ATOM 10720 N N . HIS D 1 183 ? 3.515 -28.497 -37.927 1.00 17.48 158 HIS D N 1
ATOM 10721 C CA . HIS D 1 183 ? 3.444 -27.172 -38.595 1.00 17.70 158 HIS D CA 1
ATOM 10722 C C . HIS D 1 183 ? 4.797 -26.422 -38.649 1.00 16.91 158 HIS D C 1
ATOM 10723 O O . HIS D 1 183 ? 4.853 -25.378 -39.351 1.00 14.93 158 HIS D O 1
ATOM 10730 N N . GLY D 1 184 ? 5.892 -26.959 -38.105 1.00 15.12 159 GLY D N 1
ATOM 10731 C CA . GLY D 1 184 ? 7.190 -26.279 -38.271 1.00 15.40 159 GLY D CA 1
ATOM 10732 C C . GLY D 1 184 ? 7.971 -26.174 -36.977 1.00 14.88 159 GLY D C 1
ATOM 10733 O O . GLY D 1 184 ? 7.455 -26.648 -35.931 1.00 14.02 159 GLY D O 1
ATOM 10734 N N . ARG D 1 185 ? 9.133 -25.506 -37.044 1.00 17.24 160 ARG D N 1
ATOM 10735 C CA . ARG D 1 185 ? 10.162 -25.506 -35.971 1.00 18.95 160 ARG D CA 1
ATOM 10736 C C . ARG D 1 185 ? 10.446 -24.108 -35.407 1.00 19.01 160 ARG D C 1
ATOM 10737 O O . ARG D 1 185 ? 11.323 -24.026 -34.554 1.00 14.52 160 ARG D O 1
ATOM 10745 N N . THR D 1 186 ? 9.626 -23.097 -35.724 1.00 18.23 161 THR D N 1
ATOM 10746 C CA . THR D 1 186 ? 9.670 -21.770 -35.061 1.00 19.14 161 THR D CA 1
ATOM 10747 C C . THR D 1 186 ? 8.870 -21.867 -33.756 1.00 17.52 161 THR D C 1
ATOM 10748 O O . THR D 1 186 ? 8.225 -22.863 -33.529 1.00 16.99 161 THR D O 1
ATOM 10752 N N . ASN D 1 187 ? 9.009 -20.868 -32.892 1.00 16.64 162 ASN D N 1
ATOM 10753 C CA . ASN D 1 187 ? 8.367 -20.843 -31.564 1.00 18.02 162 ASN D CA 1
ATOM 10754 C C . ASN D 1 187 ? 6.861 -21.112 -31.729 1.00 17.34 162 ASN D C 1
ATOM 10755 O O . ASN D 1 187 ? 6.335 -22.084 -31.082 1.00 15.46 162 ASN D O 1
ATOM 10760 N N . LEU D 1 188 ? 6.164 -20.338 -32.563 1.00 16.81 163 LEU D N 1
ATOM 10761 C CA . LEU D 1 188 ? 4.694 -20.530 -32.730 1.00 15.73 163 LEU D CA 1
ATOM 10762 C C . LEU D 1 188 ? 4.433 -21.893 -33.385 1.00 16.20 163 LEU D C 1
ATOM 10763 O O . LEU D 1 188 ? 3.492 -22.599 -32.964 1.00 13.51 163 LEU D O 1
ATOM 10768 N N . THR D 1 189 ? 5.184 -22.266 -34.428 1.00 15.36 164 THR D N 1
ATOM 10769 C CA . THR D 1 189 ? 4.838 -23.499 -35.183 1.00 17.11 164 THR D CA 1
ATOM 10770 C C . THR D 1 189 ? 5.191 -24.724 -34.353 1.00 15.82 164 THR D C 1
ATOM 10771 O O . THR D 1 189 ? 4.524 -25.743 -34.547 1.00 14.12 164 THR D O 1
ATOM 10775 N N . MET D 1 190 ? 6.134 -24.622 -33.415 1.00 15.13 165 MET D N 1
ATOM 10776 C CA . MET D 1 190 ? 6.418 -25.726 -32.461 1.00 16.17 165 MET D CA 1
ATOM 10777 C C . MET D 1 190 ? 5.205 -25.873 -31.531 1.00 15.79 165 MET D C 1
ATOM 10778 O O . MET D 1 190 ? 4.807 -27.031 -31.274 1.00 14.69 165 MET D O 1
ATOM 10783 N N . ALA D 1 191 ? 4.681 -24.757 -31.016 1.00 14.74 166 ALA D N 1
ATOM 10784 C CA . ALA D 1 191 ? 3.484 -24.702 -30.146 1.00 15.30 166 ALA D CA 1
ATOM 10785 C C . ALA D 1 191 ? 2.370 -25.436 -30.892 1.00 16.24 166 ALA D C 1
ATOM 10786 O O . ALA D 1 191 ? 1.664 -26.289 -30.291 1.00 15.36 166 ALA D O 1
ATOM 10788 N N . MET D 1 192 ? 2.271 -25.167 -32.193 1.00 15.55 167 MET D N 1
ATOM 10789 C CA . MET D 1 192 ? 1.173 -25.714 -33.044 1.00 16.19 167 MET D CA 1
ATOM 10790 C C . MET D 1 192 ? 1.390 -27.213 -33.339 1.00 16.38 167 MET D C 1
ATOM 10791 O O . MET D 1 192 ? 0.391 -27.952 -33.563 1.00 18.35 167 MET D O 1
ATOM 10796 N N . THR D 1 193 ? 2.645 -27.652 -33.352 1.00 16.48 168 THR D N 1
ATOM 10797 C CA . THR D 1 193 ? 3.074 -29.060 -33.570 1.00 16.05 168 THR D CA 1
ATOM 10798 C C . THR D 1 193 ? 2.715 -29.888 -32.318 1.00 17.73 168 THR D C 1
ATOM 10799 O O . THR D 1 193 ? 2.973 -29.424 -31.181 1.00 17.28 168 THR D O 1
ATOM 10803 N N . ALA D 1 194 ? 2.163 -31.092 -32.497 1.00 17.41 169 ALA D N 1
ATOM 10804 C CA . ALA D 1 194 ? 1.714 -31.948 -31.373 1.00 17.81 169 ALA D CA 1
ATOM 10805 C C . ALA D 1 194 ? 2.917 -32.601 -30.689 1.00 17.98 169 ALA D C 1
ATOM 10806 O O . ALA D 1 194 ? 2.930 -32.608 -29.416 1.00 17.81 169 ALA D O 1
ATOM 10808 N N . LYS D 1 195 ? 3.870 -33.169 -31.431 1.00 19.02 170 LYS D N 1
ATOM 10809 C CA . LYS D 1 195 ? 4.853 -34.139 -30.845 1.00 20.18 170 LYS D CA 1
ATOM 10810 C C . LYS D 1 195 ? 6.041 -33.434 -30.164 1.00 20.15 170 LYS D C 1
ATOM 10811 O O . LYS D 1 195 ? 6.736 -32.584 -30.789 1.00 18.42 170 LYS D O 1
ATOM 10817 N N . ASN D 1 196 ? 6.305 -33.798 -28.918 1.00 19.51 171 ASN D N 1
ATOM 10818 C CA . ASN D 1 196 ? 7.335 -33.149 -28.069 1.00 17.88 171 ASN D CA 1
ATOM 10819 C C . ASN D 1 196 ? 8.738 -33.493 -28.574 1.00 18.89 171 ASN D C 1
ATOM 10820 O O . ASN D 1 196 ? 9.540 -32.528 -28.762 1.00 19.10 171 ASN D O 1
ATOM 10825 N N . ARG D 1 197 ? 9.002 -34.780 -28.846 1.00 21.43 172 ARG D N 1
ATOM 10826 C CA . ARG D 1 197 ? 10.336 -35.346 -29.190 1.00 23.94 172 ARG D CA 1
ATOM 10827 C C . ARG D 1 197 ? 10.373 -35.600 -30.692 1.00 23.28 172 ARG D C 1
ATOM 10828 O O . ARG D 1 197 ? 9.528 -36.348 -31.198 1.00 21.87 172 ARG D O 1
ATOM 10836 N N . PRO D 1 198 ? 11.321 -35.006 -31.457 1.00 18.83 173 PRO D N 1
ATOM 10837 C CA . PRO D 1 198 ? 12.347 -34.093 -30.955 1.00 19.32 173 PRO D CA 1
ATOM 10838 C C . PRO D 1 198 ? 12.035 -32.611 -31.190 1.00 17.78 173 PRO D C 1
ATOM 10839 O O . PRO D 1 198 ? 12.890 -31.771 -30.995 1.00 19.94 173 PRO D O 1
ATOM 10843 N N . TYR D 1 199 ? 10.821 -32.307 -31.642 1.00 18.17 174 TYR D N 1
ATOM 10844 C CA . TYR D 1 199 ? 10.509 -31.006 -32.285 1.00 17.55 174 TYR D CA 1
ATOM 10845 C C . TYR D 1 199 ? 10.424 -29.875 -31.268 1.00 16.91 174 TYR D C 1
ATOM 10846 O O . TYR D 1 199 ? 10.674 -28.769 -31.668 1.00 16.88 174 TYR D O 1
ATOM 10855 N N . LYS D 1 200 ? 10.041 -30.149 -30.026 1.00 17.49 175 LYS D N 1
ATOM 10856 C CA . LYS D 1 200 ? 9.631 -29.078 -29.068 1.00 17.45 175 LYS D CA 1
ATOM 10857 C C . LYS D 1 200 ? 10.515 -29.104 -27.818 1.00 18.68 175 LYS D C 1
ATOM 10858 O O . LYS D 1 200 ? 10.744 -28.029 -27.210 1.00 16.71 175 LYS D O 1
ATOM 10864 N N . SER D 1 201 ? 11.023 -30.277 -27.457 1.00 16.85 176 SER D N 1
ATOM 10865 C CA . SER D 1 201 ? 11.574 -30.492 -26.103 1.00 17.10 176 SER D CA 1
ATOM 10866 C C . SER D 1 201 ? 12.737 -29.528 -25.847 1.00 16.39 176 SER D C 1
ATOM 10867 O O . SER D 1 201 ? 13.665 -29.476 -26.672 1.00 15.76 176 SER D O 1
ATOM 10870 N N . GLY D 1 202 ? 12.678 -28.797 -24.729 1.00 17.51 177 GLY D N 1
ATOM 10871 C CA . GLY D 1 202 ? 13.754 -27.918 -24.254 1.00 16.54 177 GLY D CA 1
ATOM 10872 C C . GLY D 1 202 ? 13.770 -26.546 -24.936 1.00 16.81 177 GLY D C 1
ATOM 10873 O O . GLY D 1 202 ? 14.707 -25.779 -24.685 1.00 15.87 177 GLY D O 1
ATOM 10874 N N . PHE D 1 203 ? 12.806 -26.221 -25.816 1.00 15.12 178 PHE D N 1
ATOM 10875 C CA . PHE D 1 203 ? 12.865 -24.978 -26.627 1.00 15.58 178 PHE D CA 1
ATOM 10876 C C . PHE D 1 203 ? 11.860 -23.923 -26.150 1.00 17.21 178 PHE D C 1
ATOM 10877 O O . PHE D 1 203 ? 11.850 -22.827 -26.753 1.00 20.55 178 PHE D O 1
ATOM 10885 N N . GLY D 1 204 ? 11.071 -24.232 -25.130 1.00 17.36 179 GLY D N 1
ATOM 10886 C CA . GLY D 1 204 ? 10.085 -23.299 -24.577 1.00 18.31 179 GLY D CA 1
ATOM 10887 C C . GLY D 1 204 ? 10.709 -22.238 -23.668 1.00 19.96 179 GLY D C 1
ATOM 10888 O O . GLY D 1 204 ? 11.906 -22.248 -23.355 1.00 20.78 179 GLY D O 1
ATOM 10889 N N . PRO D 1 205 ? 9.882 -21.299 -23.177 1.00 21.16 180 PRO D N 1
ATOM 10890 C CA . PRO D 1 205 ? 8.427 -21.393 -23.357 1.00 21.87 180 PRO D CA 1
ATOM 10891 C C . PRO D 1 205 ? 7.934 -20.983 -24.751 1.00 20.06 180 PRO D C 1
ATOM 10892 O O . PRO D 1 205 ? 8.485 -20.113 -25.406 1.00 18.41 180 PRO D O 1
ATOM 10896 N N . LEU D 1 206 ? 6.882 -21.660 -25.182 1.00 20.17 181 LEU D N 1
ATOM 10897 C CA . LEU D 1 206 ? 6.293 -21.448 -26.524 1.00 19.74 181 LEU D CA 1
ATOM 10898 C C . LEU D 1 206 ? 5.092 -20.504 -26.461 1.00 21.45 181 LEU D C 1
ATOM 10899 O O . LEU D 1 206 ? 4.456 -20.390 -25.407 1.00 22.01 181 LEU D O 1
ATOM 10904 N N . ALA D 1 207 ? 4.826 -19.834 -27.582 1.00 22.24 182 ALA D N 1
ATOM 10905 C CA . ALA D 1 207 ? 3.679 -18.924 -27.808 1.00 22.28 182 ALA D CA 1
ATOM 10906 C C . ALA D 1 207 ? 2.406 -19.551 -27.224 1.00 23.01 182 ALA D C 1
ATOM 10907 O O . ALA D 1 207 ? 2.213 -20.755 -27.352 1.00 22.42 182 ALA D O 1
ATOM 10909 N N . ALA D 1 208 ? 1.628 -18.732 -26.534 1.00 24.64 183 ALA D N 1
ATOM 10910 C CA . ALA D 1 208 ? 0.384 -19.083 -25.816 1.00 27.86 183 ALA D CA 1
ATOM 10911 C C . ALA D 1 208 ? -0.834 -18.986 -26.759 1.00 25.44 183 ALA D C 1
ATOM 10912 O O . ALA D 1 208 ? -0.657 -18.653 -27.963 1.00 21.01 183 ALA D O 1
ATOM 10914 N N . ASP D 1 209 ? -2.020 -19.288 -26.225 1.00 23.67 184 ASP D N 1
ATOM 10915 C CA . ASP D 1 209 ? -3.328 -19.104 -26.921 1.00 24.99 184 ASP D CA 1
ATOM 10916 C C . ASP D 1 209 ? -3.381 -20.089 -28.106 1.00 21.54 184 ASP D C 1
ATOM 10917 O O . ASP D 1 209 ? -4.090 -19.831 -29.071 1.00 22.13 184 ASP D O 1
ATOM 10922 N N . VAL D 1 210 ? -2.646 -21.192 -28.015 1.00 18.78 185 VAL D N 1
ATOM 10923 C CA . VAL D 1 210 ? -2.755 -22.347 -28.940 1.00 19.49 185 VAL D CA 1
ATOM 10924 C C . VAL D 1 210 ? -3.478 -23.471 -28.192 1.00 20.49 185 VAL D C 1
ATOM 10925 O O . VAL D 1 210 ? -3.030 -23.814 -27.068 1.00 19.74 185 VAL D O 1
ATOM 10929 N N . TYR D 1 211 ? -4.580 -23.974 -28.759 1.00 16.58 186 TYR D N 1
ATOM 10930 C CA . TYR D 1 211 ? -5.420 -25.053 -28.180 1.00 17.71 186 TYR D CA 1
ATOM 10931 C C . TYR D 1 211 ? -5.450 -26.219 -29.172 1.00 18.24 186 TYR D C 1
ATOM 10932 O O . TYR D 1 211 ? -5.514 -25.970 -30.368 1.00 18.82 186 TYR D O 1
ATOM 10941 N N . ARG D 1 212 ? -5.462 -27.443 -28.664 1.00 17.91 187 ARG D N 1
ATOM 10942 C CA . ARG D 1 212 ? -5.434 -28.671 -29.477 1.00 19.24 187 ARG D CA 1
ATOM 10943 C C . ARG D 1 212 ? -6.790 -29.388 -29.347 1.00 21.90 187 ARG D C 1
ATOM 10944 O O . ARG D 1 212 ? -7.267 -29.594 -28.236 1.00 20.53 187 ARG D O 1
ATOM 10952 N N . ALA D 1 213 ? -7.360 -29.775 -30.481 1.00 22.88 188 ALA D N 1
ATOM 10953 C CA . ALA D 1 213 ? -8.601 -30.577 -30.581 1.00 22.43 188 ALA D CA 1
ATOM 10954 C C . ALA D 1 213 ? -8.249 -31.966 -31.082 1.00 24.64 188 ALA D C 1
ATOM 10955 O O . ALA D 1 213 ? -7.237 -32.157 -31.777 1.00 22.57 188 ALA D O 1
ATOM 10957 N N . PRO D 1 214 ? -9.034 -33.008 -30.712 1.00 22.48 189 PRO D N 1
ATOM 10958 C CA . PRO D 1 214 ? -8.775 -34.352 -31.206 1.00 22.91 189 PRO D CA 1
ATOM 10959 C C . PRO D 1 214 ? -9.014 -34.451 -32.723 1.00 21.37 189 PRO D C 1
ATOM 10960 O O . PRO D 1 214 ? -9.830 -33.725 -33.282 1.00 20.86 189 PRO D O 1
ATOM 10964 N N . MET D 1 215 ? -8.253 -35.342 -33.340 1.00 23.87 190 MET D N 1
ATOM 10965 C CA . MET D 1 215 ? -8.167 -35.585 -34.806 1.00 25.09 190 MET D CA 1
ATOM 10966 C C . MET D 1 215 ? -9.005 -36.818 -35.177 1.00 25.36 190 MET D C 1
ATOM 10967 O O . MET D 1 215 ? -9.185 -37.715 -34.326 1.00 23.87 190 MET D O 1
ATOM 10972 N N . SER D 1 216 ? -9.440 -36.866 -36.431 1.00 28.18 191 SER D N 1
ATOM 10973 C CA . SER D 1 216 ? -10.070 -38.053 -37.057 1.00 25.45 191 SER D CA 1
ATOM 10974 C C . SER D 1 216 ? -8.934 -38.977 -37.475 1.00 25.86 191 SER D C 1
ATOM 10975 O O . SER D 1 216 ? -8.172 -38.613 -38.401 1.00 26.00 191 SER D O 1
ATOM 10978 N N . TYR D 1 217 ? -8.775 -40.076 -36.742 1.00 22.59 192 TYR D N 1
ATOM 10979 C CA . TYR D 1 217 ? -7.745 -41.117 -36.940 1.00 25.07 192 TYR D CA 1
ATOM 10980 C C . TYR D 1 217 ? -8.458 -42.465 -36.895 1.00 25.80 192 TYR D C 1
ATOM 10981 O O . TYR D 1 217 ? -8.273 -43.246 -35.950 1.00 24.42 192 TYR D O 1
ATOM 10990 N N . PRO D 1 218 ? -9.221 -42.790 -37.972 1.00 30.03 193 PRO D N 1
ATOM 10991 C CA . PRO D 1 218 ? -10.230 -43.856 -37.948 1.00 28.05 193 PRO D CA 1
ATOM 10992 C C . PRO D 1 218 ? -9.671 -45.206 -37.505 1.00 28.91 193 PRO D C 1
ATOM 10993 O O . PRO D 1 218 ? -10.299 -45.914 -36.753 1.00 32.12 193 PRO D O 1
ATOM 10997 N N . LEU D 1 219 ? -8.488 -45.538 -37.986 1.00 28.87 194 LEU D N 1
ATOM 10998 C CA . LEU D 1 219 ? -7.787 -46.764 -37.560 1.00 30.59 194 LEU D CA 1
ATOM 10999 C C . LEU D 1 219 ? -7.781 -46.869 -36.027 1.00 34.51 194 LEU D C 1
ATOM 11000 O O . LEU D 1 219 ? -7.941 -47.999 -35.510 1.00 31.27 194 LEU D O 1
ATOM 11005 N N . ARG D 1 220 ? -7.574 -45.753 -35.326 1.00 31.08 195 ARG D N 1
ATOM 11006 C CA . ARG D 1 220 ? -7.291 -45.745 -33.873 1.00 33.70 195 ARG D CA 1
ATOM 11007 C C . ARG D 1 220 ? -8.585 -45.493 -33.105 1.00 30.30 195 ARG D C 1
ATOM 11008 O O . ARG D 1 220 ? -8.779 -46.161 -32.095 1.00 34.69 195 ARG D O 1
ATOM 11016 N N . ASP D 1 221 ? -9.433 -44.572 -33.564 1.00 31.91 196 ASP D N 1
ATOM 11017 C CA . ASP D 1 221 ? -10.626 -44.123 -32.805 1.00 33.24 196 ASP D CA 1
ATOM 11018 C C . ASP D 1 221 ? -11.878 -44.867 -33.288 1.00 38.91 196 ASP D C 1
ATOM 11019 O O . ASP D 1 221 ? -12.947 -44.627 -32.707 1.00 36.14 196 ASP D O 1
ATOM 11024 N N . GLY D 1 222 ? -11.775 -45.689 -34.338 1.00 37.80 197 GLY D N 1
ATOM 11025 C CA . GLY D 1 222 ? -12.948 -46.335 -34.964 1.00 38.56 197 GLY D CA 1
ATOM 11026 C C . GLY D 1 222 ? -14.115 -45.372 -35.151 1.00 34.54 197 GLY D C 1
ATOM 11027 O O . GLY D 1 222 ? -15.247 -45.836 -35.300 1.00 41.37 197 GLY D O 1
ATOM 11028 N N . LEU D 1 223 ? -13.887 -44.066 -35.162 1.00 35.21 198 LEU D N 1
ATOM 11029 C CA . LEU D 1 223 ? -14.991 -43.071 -35.294 1.00 31.45 198 LEU D CA 1
ATOM 11030 C C . LEU D 1 223 ? -15.235 -42.766 -36.757 1.00 35.23 198 LEU D C 1
ATOM 11031 O O . LEU D 1 223 ? -14.266 -42.860 -37.553 1.00 32.62 198 LEU D O 1
ATOM 11036 N N . SER D 1 224 ? -16.472 -42.352 -37.050 1.00 34.82 199 SER D N 1
ATOM 11037 C CA . SER D 1 224 ? -16.937 -41.856 -38.367 1.00 37.95 199 SER D CA 1
ATOM 11038 C C . SER D 1 224 ? -16.452 -40.427 -38.556 1.00 36.49 199 SER D C 1
ATOM 11039 O O . SER D 1 224 ? -16.139 -39.768 -37.567 1.00 36.98 199 SER D O 1
ATOM 11042 N N . GLY D 1 225 ? -16.453 -39.957 -39.799 1.00 35.92 200 GLY D N 1
ATOM 11043 C CA . GLY D 1 225 ? -16.209 -38.549 -40.156 1.00 35.55 200 GLY D CA 1
ATOM 11044 C C . GLY D 1 225 ? -17.026 -37.594 -39.305 1.00 38.73 200 GLY D C 1
ATOM 11045 O O . GLY D 1 225 ? -16.462 -36.822 -38.537 1.00 37.40 200 GLY D O 1
ATOM 11046 N N . PRO D 1 226 ? -18.370 -37.607 -39.447 1.00 39.87 201 PRO D N 1
ATOM 11047 C CA . PRO D 1 226 ? -19.259 -36.762 -38.647 1.00 38.97 201 PRO D CA 1
ATOM 11048 C C . PRO D 1 226 ? -19.049 -36.790 -37.117 1.00 30.22 201 PRO D C 1
ATOM 11049 O O . PRO D 1 226 ? -19.074 -35.748 -36.532 1.00 31.59 201 PRO D O 1
ATOM 11053 N N . GLU D 1 227 ? -18.891 -37.981 -36.531 1.00 34.17 202 GLU D N 1
ATOM 11054 C CA . GLU D 1 227 ? -18.729 -38.182 -35.072 1.00 34.40 202 GLU D CA 1
ATOM 11055 C C . GLU D 1 227 ? -17.460 -37.399 -34.674 1.00 34.89 202 GLU D C 1
ATOM 11056 O O . GLU D 1 227 ? -17.564 -36.450 -33.829 1.00 30.68 202 GLU D O 1
ATOM 11062 N N . ALA D 1 228 ? -16.340 -37.712 -35.349 1.00 29.19 203 ALA D N 1
ATOM 11063 C CA . ALA D 1 228 ? -14.993 -37.133 -35.092 1.00 30.25 203 ALA D CA 1
ATOM 11064 C C . ALA D 1 228 ? -15.099 -35.617 -35.088 1.00 28.03 203 ALA D C 1
ATOM 11065 O O . ALA D 1 228 ? -14.539 -35.001 -34.168 1.00 28.98 203 ALA D O 1
ATOM 11067 N N . ALA D 1 229 ? -15.829 -35.025 -36.040 1.00 26.01 204 ALA D N 1
ATOM 11068 C CA . ALA D 1 229 ? -15.986 -33.556 -36.143 1.00 24.54 204 ALA D CA 1
ATOM 11069 C C . ALA D 1 229 ? -16.787 -33.009 -34.958 1.00 27.33 204 ALA D C 1
ATOM 11070 O O . ALA D 1 229 ? -16.435 -31.922 -34.420 1.00 24.42 204 ALA D O 1
ATOM 11072 N N . GLU D 1 230 ? -17.881 -33.670 -34.618 1.00 28.16 205 GLU D N 1
ATOM 11073 C CA . GLU D 1 230 ? -18.687 -33.254 -33.438 1.00 33.93 205 GLU D CA 1
ATOM 11074 C C . GLU D 1 230 ? -17.782 -33.280 -32.194 1.00 26.15 205 GLU D C 1
ATOM 11075 O O . GLU D 1 230 ? -17.868 -32.334 -31.422 1.00 29.37 205 GLU D O 1
ATOM 11081 N N . ARG D 1 231 ? -16.964 -34.314 -32.042 1.00 27.54 206 ARG D N 1
ATOM 11082 C CA . ARG D 1 231 ? -16.029 -34.527 -30.900 1.00 30.00 206 ARG D CA 1
ATOM 11083 C C . ARG D 1 231 ? -15.027 -33.355 -30.831 1.00 28.43 206 ARG D C 1
ATOM 11084 O O . ARG D 1 231 ? -14.917 -32.703 -29.769 1.00 24.45 206 ARG D O 1
ATOM 11092 N N . ALA D 1 232 ? -14.365 -33.043 -31.945 1.00 23.73 207 ALA D N 1
ATOM 11093 C CA . ALA D 1 232 ? -13.465 -31.875 -32.095 1.00 24.04 207 ALA D CA 1
ATOM 11094 C C . ALA D 1 232 ? -14.201 -30.580 -31.766 1.00 23.32 207 ALA D C 1
ATOM 11095 O O . ALA D 1 232 ? -13.688 -29.785 -30.947 1.00 20.27 207 ALA D O 1
ATOM 11097 N N . ILE D 1 233 ? -15.393 -30.363 -32.319 1.00 22.26 208 ILE D N 1
ATOM 11098 C CA . ILE D 1 233 ? -16.130 -29.076 -32.155 1.00 23.46 208 ILE D CA 1
ATOM 11099 C C . ILE D 1 233 ? -16.565 -28.889 -30.688 1.00 21.99 208 ILE D C 1
ATOM 11100 O O . ILE D 1 233 ? -16.531 -27.727 -30.202 1.00 19.53 208 ILE D O 1
ATOM 11105 N N . SER D 1 234 ? -17.005 -29.966 -30.026 1.00 23.99 209 SER D N 1
ATOM 11106 C CA . SER D 1 234 ? -17.350 -29.967 -28.576 1.00 25.72 209 SER D CA 1
ATOM 11107 C C . SER D 1 234 ? -16.175 -29.442 -27.734 1.00 23.58 209 SER D C 1
ATOM 11108 O O . SER D 1 234 ? -16.384 -28.559 -26.848 1.00 22.76 209 SER D O 1
ATOM 11111 N N . VAL D 1 235 ? -14.969 -29.936 -27.994 1.00 22.47 210 VAL D N 1
ATOM 11112 C CA . VAL D 1 235 ? -13.747 -29.428 -27.294 1.00 22.50 210 VAL D CA 1
ATOM 11113 C C . VAL D 1 235 ? -13.554 -27.928 -27.560 1.00 23.21 210 VAL D C 1
ATOM 11114 O O . VAL D 1 235 ? -13.316 -27.174 -26.593 1.00 20.96 210 VAL D O 1
ATOM 11118 N N . ILE D 1 236 ? -13.630 -27.494 -28.812 1.00 20.84 211 ILE D N 1
ATOM 11119 C CA . ILE D 1 236 ? -13.322 -26.097 -29.205 1.00 22.93 211 ILE D CA 1
ATOM 11120 C C . ILE D 1 236 ? -14.336 -25.145 -28.552 1.00 23.38 211 ILE D C 1
ATOM 11121 O O . ILE D 1 236 ? -13.931 -24.112 -27.976 1.00 21.42 211 ILE D O 1
ATOM 11126 N N . GLU D 1 237 ? -15.625 -25.476 -28.624 1.00 22.69 212 GLU D N 1
ATOM 11127 C CA . GLU D 1 237 ? -16.697 -24.638 -28.033 1.00 22.88 212 GLU D CA 1
ATOM 11128 C C . GLU D 1 237 ? -16.526 -24.515 -26.514 1.00 21.03 212 GLU D C 1
ATOM 11129 O O . GLU D 1 237 ? -16.680 -23.390 -26.011 1.00 23.24 212 GLU D O 1
ATOM 11135 N N . SER D 1 238 ? -16.197 -25.613 -25.854 1.00 19.92 213 SER D N 1
ATOM 11136 C CA . SER D 1 238 ? -16.213 -25.748 -24.381 1.00 20.88 213 SER D CA 1
ATOM 11137 C C . SER D 1 238 ? -14.944 -25.095 -23.807 1.00 20.45 213 SER D C 1
ATOM 11138 O O . SER D 1 238 ? -15.072 -24.250 -22.867 1.00 17.15 213 SER D O 1
ATOM 11141 N N . GLN D 1 239 ? -13.798 -25.393 -24.411 1.00 19.45 214 GLN D N 1
ATOM 11142 C CA . GLN D 1 239 ? -12.470 -24.993 -23.864 1.00 21.01 214 GLN D CA 1
ATOM 11143 C C . GLN D 1 239 ? -11.994 -23.664 -24.474 1.00 20.73 214 GLN D C 1
ATOM 11144 O O . GLN D 1 239 ? -11.217 -22.921 -23.789 1.00 19.19 214 GLN D O 1
ATOM 11150 N N . VAL D 1 240 ? -12.385 -23.331 -25.707 1.00 19.05 215 VAL D N 1
ATOM 11151 C CA . VAL D 1 240 ? -11.754 -22.162 -26.393 1.00 19.75 215 VAL D CA 1
ATOM 11152 C C . VAL D 1 240 ? -12.808 -21.069 -26.545 1.00 19.47 215 VAL D C 1
ATOM 11153 O O . VAL D 1 240 ? -12.623 -19.962 -26.054 1.00 19.09 215 VAL D O 1
ATOM 11157 N N . GLY D 1 241 ? -13.912 -21.375 -27.205 1.00 22.15 216 GLY D N 1
ATOM 11158 C CA . GLY D 1 241 ? -14.921 -20.354 -27.508 1.00 22.73 216 GLY D CA 1
ATOM 11159 C C . GLY D 1 241 ? -14.585 -19.595 -28.778 1.00 26.13 216 GLY D C 1
ATOM 11160 O O . GLY D 1 241 ? -13.502 -18.962 -28.843 1.00 22.83 216 GLY D O 1
ATOM 11161 N N . ALA D 1 242 ? -15.528 -19.578 -29.731 1.00 25.51 217 ALA D N 1
ATOM 11162 C CA . ALA D 1 242 ? -15.401 -18.880 -31.029 1.00 24.66 217 ALA D CA 1
ATOM 11163 C C . ALA D 1 242 ? -15.047 -17.400 -30.843 1.00 23.84 217 ALA D C 1
ATOM 11164 O O . ALA D 1 242 ? -14.296 -16.861 -31.670 1.00 24.07 217 ALA D O 1
ATOM 11166 N N . GLU D 1 243 ? -15.614 -16.728 -29.835 1.00 23.14 218 GLU D N 1
ATOM 11167 C CA . GLU D 1 243 ? -15.410 -15.285 -29.587 1.00 22.44 218 GLU D CA 1
ATOM 11168 C C . GLU D 1 243 ? -13.921 -15.008 -29.294 1.00 23.28 218 GLU D C 1
ATOM 11169 O O . GLU D 1 243 ? -13.547 -13.849 -29.414 1.00 22.67 218 GLU D O 1
ATOM 11175 N N . ASN D 1 244 ? -13.113 -16.046 -28.982 1.00 23.29 219 ASN D N 1
ATOM 11176 C CA . ASN D 1 244 ? -11.660 -15.895 -28.651 1.00 22.96 219 ASN D CA 1
ATOM 11177 C C . ASN D 1 244 ? -10.762 -16.415 -29.777 1.00 20.70 219 ASN D C 1
ATOM 11178 O O . ASN D 1 244 ? -9.544 -16.173 -29.682 1.00 20.10 219 ASN D O 1
ATOM 11183 N N . LEU D 1 245 ? -11.338 -17.047 -30.812 1.00 21.37 220 LEU D N 1
ATOM 11184 C CA . LEU D 1 245 ? -10.620 -17.927 -31.767 1.00 21.33 220 LEU D CA 1
ATOM 11185 C C . LEU D 1 245 ? -10.415 -17.205 -33.103 1.00 25.10 220 LEU D C 1
ATOM 11186 O O . LEU D 1 245 ? -11.430 -16.945 -33.805 1.00 27.19 220 LEU D O 1
ATOM 11191 N N . ALA D 1 246 ? -9.157 -16.944 -33.480 1.00 23.37 221 ALA D N 1
ATOM 11192 C CA . ALA D 1 246 ? -8.802 -16.353 -34.796 1.00 22.83 221 ALA D CA 1
ATOM 11193 C C . ALA D 1 246 ? -8.957 -17.414 -35.888 1.00 22.68 221 ALA D C 1
ATOM 11194 O O . ALA D 1 246 ? -9.542 -17.105 -36.935 1.00 26.65 221 ALA D O 1
ATOM 11196 N N . CYS D 1 247 ? -8.433 -18.612 -35.683 1.00 21.56 222 CYS D N 1
ATOM 11197 C CA . CYS D 1 247 ? -8.284 -19.624 -36.754 1.00 21.15 222 CYS D CA 1
ATOM 11198 C C . CYS D 1 247 ? -8.198 -21.052 -36.226 1.00 21.19 222 CYS D C 1
ATOM 11199 O O . CYS D 1 247 ? -7.694 -21.276 -35.099 1.00 17.71 222 CYS D O 1
ATOM 11202 N N . VAL D 1 248 ? -8.689 -21.962 -37.070 1.00 19.06 223 VAL D N 1
ATOM 11203 C CA . VAL D 1 248 ? -8.505 -23.426 -37.031 1.00 20.45 223 VAL D CA 1
ATOM 11204 C C . VAL D 1 248 ? -7.542 -23.780 -38.170 1.00 22.69 223 VAL D C 1
ATOM 11205 O O . VAL D 1 248 ? -7.753 -23.292 -39.281 1.00 20.88 223 VAL D O 1
ATOM 11209 N N . VAL D 1 249 ? -6.469 -24.510 -37.862 1.00 22.35 224 VAL D N 1
ATOM 11210 C CA . VAL D 1 249 ? -5.380 -24.867 -38.816 1.00 20.92 224 VAL D CA 1
ATOM 11211 C C . VAL D 1 249 ? -5.291 -26.382 -38.851 1.00 20.21 224 VAL D C 1
ATOM 11212 O O . VAL D 1 249 ? -5.122 -26.997 -37.776 1.00 20.44 224 VAL D O 1
ATOM 11216 N N . ILE D 1 250 ? -5.399 -26.999 -40.027 1.00 18.62 225 ILE D N 1
ATOM 11217 C CA . ILE D 1 250 ? -5.326 -28.475 -40.116 1.00 19.18 225 ILE D CA 1
ATOM 11218 C C . ILE D 1 250 ? -4.704 -28.847 -41.452 1.00 18.52 225 ILE D C 1
ATOM 11219 O O . ILE D 1 250 ? -4.911 -28.097 -42.483 1.00 18.35 225 ILE D O 1
ATOM 11224 N N . GLU D 1 251 ? -3.933 -29.922 -41.416 1.00 19.01 226 GLU D N 1
ATOM 11225 C CA . GLU D 1 251 ? -3.400 -30.613 -42.611 1.00 21.03 226 GLU D CA 1
ATOM 11226 C C . GLU D 1 251 ? -4.508 -31.515 -43.155 1.00 22.10 226 GLU D C 1
ATOM 11227 O O . GLU D 1 251 ? -4.995 -32.369 -42.427 1.00 20.60 226 GLU D O 1
ATOM 11233 N N . PRO D 1 252 ? -4.942 -31.370 -44.427 1.00 24.62 227 PRO D N 1
ATOM 11234 C CA . PRO D 1 252 ? -5.995 -32.235 -44.975 1.00 25.38 227 PRO D CA 1
ATOM 11235 C C . PRO D 1 252 ? -5.613 -33.711 -44.906 1.00 24.09 227 PRO D C 1
ATOM 11236 O O . PRO D 1 252 ? -6.504 -34.583 -44.819 1.00 27.74 227 PRO D O 1
ATOM 11240 N N . ILE D 1 253 ? -4.310 -33.979 -45.017 1.00 22.91 228 ILE D N 1
ATOM 11241 C CA . ILE D 1 253 ? -3.664 -35.269 -44.663 1.00 23.27 228 ILE D CA 1
ATOM 11242 C C . ILE D 1 253 ? -2.474 -34.917 -43.780 1.00 25.97 228 ILE D C 1
ATOM 11243 O O . ILE D 1 253 ? -1.688 -33.999 -44.197 1.00 23.53 228 ILE D O 1
ATOM 11248 N N . GLN D 1 254 ? -2.369 -35.576 -42.619 1.00 24.32 229 GLN D N 1
ATOM 11249 C CA . GLN D 1 254 ? -1.358 -35.204 -41.600 1.00 23.57 229 GLN D CA 1
ATOM 11250 C C . GLN D 1 254 ? -0.091 -35.936 -41.968 1.00 24.25 229 GLN D C 1
ATOM 11251 O O . GLN D 1 254 ? -0.117 -37.185 -41.955 1.00 23.63 229 GLN D O 1
ATOM 11257 N N . GLY D 1 255 ? 0.953 -35.164 -42.276 1.00 23.30 230 GLY D N 1
ATOM 11258 C CA . GLY D 1 255 ? 2.220 -35.669 -42.833 1.00 22.23 230 GLY D CA 1
ATOM 11259 C C . GLY D 1 255 ? 3.090 -36.311 -41.780 1.00 21.89 230 GLY D C 1
ATOM 11260 O O . GLY D 1 255 ? 3.043 -37.534 -41.639 1.00 21.20 230 GLY D O 1
ATOM 11261 N N . GLU D 1 256 ? 3.834 -35.507 -41.010 1.00 22.25 231 GLU D N 1
ATOM 11262 C CA . GLU D 1 256 ? 4.823 -36.049 -40.038 1.00 24.79 231 GLU D CA 1
ATOM 11263 C C . GLU D 1 256 ? 4.092 -36.921 -39.012 1.00 24.51 231 GLU D C 1
ATOM 11264 O O . GLU D 1 256 ? 4.701 -37.828 -38.491 1.00 24.03 231 GLU D O 1
ATOM 11270 N N . GLY D 1 257 ? 2.826 -36.617 -38.713 1.00 24.22 232 GLY D N 1
ATOM 11271 C CA . GLY D 1 257 ? 2.012 -37.362 -37.743 1.00 25.67 232 GLY D CA 1
ATOM 11272 C C . GLY D 1 257 ? 1.707 -38.796 -38.159 1.00 27.83 232 GLY D C 1
ATOM 11273 O O . GLY D 1 257 ? 1.280 -39.546 -37.265 1.00 27.43 232 GLY D O 1
ATOM 11274 N N . GLY D 1 258 ? 1.861 -39.172 -39.443 1.00 25.12 233 GLY D N 1
ATOM 11275 C CA . GLY D 1 258 ? 1.745 -40.586 -39.885 1.00 25.04 233 GLY D CA 1
ATOM 11276 C C . GLY D 1 258 ? 0.914 -40.780 -41.158 1.00 26.45 233 GLY D C 1
ATOM 11277 O O . GLY D 1 258 ?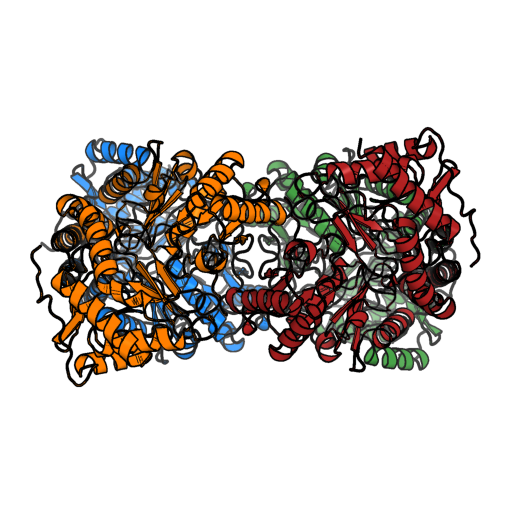 0.423 -41.922 -41.369 1.00 23.97 233 GLY D O 1
ATOM 11278 N N . PHE D 1 259 ? 0.774 -39.735 -41.984 1.00 24.41 234 PHE D N 1
ATOM 11279 C CA . PHE D 1 259 ? -0.092 -39.714 -43.192 1.00 26.76 234 PHE D CA 1
ATOM 11280 C C . PHE D 1 259 ? -1.485 -40.144 -42.745 1.00 27.29 234 PHE D C 1
ATOM 11281 O O . PHE D 1 259 ? -2.044 -41.096 -43.317 1.00 27.06 234 PHE D O 1
ATOM 11289 N N . ILE D 1 260 ? -2.007 -39.436 -41.747 1.00 26.26 235 ILE D N 1
ATOM 11290 C CA . ILE D 1 260 ? -3.348 -39.687 -41.172 1.00 25.51 235 ILE D CA 1
ATOM 11291 C C . ILE D 1 260 ? -4.338 -39.007 -42.099 1.00 21.78 235 ILE D C 1
ATOM 11292 O O . ILE D 1 260 ? -4.323 -37.762 -42.247 1.00 26.29 235 ILE D O 1
ATOM 11297 N N . VAL D 1 261 ? -5.161 -39.798 -42.762 1.00 21.78 236 VAL D N 1
ATOM 11298 C CA . VAL D 1 261 ? -6.273 -39.265 -43.581 1.00 22.01 236 VAL D CA 1
ATOM 11299 C C . VAL D 1 261 ? -7.524 -39.283 -42.723 1.00 23.04 236 VAL D C 1
ATOM 11300 O O . VAL D 1 261 ? -7.933 -40.348 -42.272 1.00 23.77 236 VAL D O 1
ATOM 11304 N N . PRO D 1 262 ? -8.143 -38.114 -42.492 1.00 23.90 237 PRO D N 1
ATOM 11305 C CA . PRO D 1 262 ? -9.311 -38.023 -41.639 1.00 24.95 237 PRO D CA 1
ATOM 11306 C C . PRO D 1 262 ? -10.451 -38.776 -42.320 1.00 28.71 237 PRO D C 1
ATOM 11307 O O . PRO D 1 262 ? -10.426 -38.846 -43.550 1.00 23.99 237 PRO D O 1
ATOM 11311 N N . ALA D 1 263 ? -11.411 -39.263 -41.535 1.00 28.04 238 ALA D N 1
ATOM 11312 C CA . ALA D 1 263 ? -12.575 -39.979 -42.100 1.00 29.48 238 ALA D CA 1
ATOM 11313 C C . ALA D 1 263 ? -13.313 -39.006 -43.008 1.00 27.02 238 ALA D C 1
ATOM 11314 O O . ALA D 1 263 ? -13.425 -37.807 -42.735 1.00 29.88 238 ALA D O 1
ATOM 11316 N N . PRO D 1 264 ? -13.879 -39.491 -44.132 1.00 28.30 239 PRO D N 1
ATOM 11317 C CA . PRO D 1 264 ? -14.675 -38.629 -45.000 1.00 26.82 239 PRO D CA 1
ATOM 11318 C C . PRO D 1 264 ? -15.731 -37.852 -44.195 1.00 26.01 239 PRO D C 1
ATOM 11319 O O . PRO D 1 264 ? -16.364 -38.466 -43.306 1.00 31.74 239 PRO D O 1
ATOM 11323 N N . GLY D 1 265 ? -15.910 -36.569 -44.512 1.00 23.56 240 GLY D N 1
ATOM 11324 C CA . GLY D 1 265 ? -16.852 -35.643 -43.878 1.00 28.49 240 GLY D CA 1
ATOM 11325 C C . GLY D 1 265 ? -16.253 -34.825 -42.732 1.00 27.83 240 GLY D C 1
ATOM 11326 O O . GLY D 1 265 ? -16.816 -33.758 -42.434 1.00 24.98 240 GLY D O 1
ATOM 11327 N N . PHE D 1 266 ? -15.147 -35.276 -42.130 1.00 27.31 241 PHE D N 1
ATOM 11328 C CA . PHE D 1 266 ? -14.484 -34.553 -41.006 1.00 27.03 241 PHE D CA 1
ATOM 11329 C C . PHE D 1 266 ? -14.170 -33.104 -41.418 1.00 26.91 241 PHE D C 1
ATOM 11330 O O . PHE D 1 266 ? -14.606 -32.141 -40.763 1.00 24.77 241 PHE D O 1
ATOM 11338 N N . LEU D 1 267 ? -13.420 -32.904 -42.503 1.00 28.40 242 LEU D N 1
ATOM 11339 C CA . LEU D 1 267 ? -12.895 -31.562 -42.864 1.00 26.64 242 LEU D CA 1
ATOM 11340 C C . LEU D 1 267 ? -14.031 -30.634 -43.241 1.00 29.00 242 LEU D C 1
ATOM 11341 O O . LEU D 1 267 ? -13.967 -29.463 -42.860 1.00 28.28 242 LEU D O 1
ATOM 11346 N N . ALA D 1 268 ? -15.014 -31.145 -43.994 1.00 28.42 243 ALA D N 1
ATOM 11347 C CA . ALA D 1 268 ? -16.180 -30.371 -44.456 1.00 27.48 243 ALA D CA 1
ATOM 11348 C C . ALA D 1 268 ? -16.846 -29.736 -43.233 1.00 24.49 243 ALA D C 1
ATOM 11349 O O . ALA D 1 268 ? -17.170 -28.556 -43.271 1.00 26.04 243 ALA D O 1
ATOM 11351 N N . ALA D 1 269 ? -17.087 -30.543 -42.208 1.00 26.69 244 ALA D N 1
ATOM 11352 C CA . ALA D 1 269 ? -17.823 -30.160 -40.979 1.00 27.24 244 ALA D CA 1
ATOM 11353 C C . ALA D 1 269 ? -17.004 -29.134 -40.194 1.00 25.12 244 ALA D C 1
ATOM 11354 O O . ALA D 1 269 ? -17.578 -28.186 -39.663 1.00 29.01 244 ALA D O 1
ATOM 11356 N N . ILE D 1 270 ? -15.690 -29.319 -40.097 1.00 27.59 245 ILE D N 1
ATOM 11357 C CA . ILE D 1 270 ? -14.855 -28.295 -39.406 1.00 28.50 245 ILE D CA 1
ATOM 11358 C C . ILE D 1 270 ? -14.923 -27.010 -40.223 1.00 27.47 245 ILE D C 1
ATOM 11359 O O . ILE D 1 270 ? -15.061 -25.925 -39.631 1.00 27.12 245 ILE D O 1
ATOM 11364 N N . SER D 1 271 ? -14.852 -27.115 -41.558 1.00 27.93 246 SER D N 1
ATOM 11365 C CA . SER D 1 271 ? -14.945 -25.923 -42.443 1.00 27.56 246 SER D CA 1
ATOM 11366 C C . SER D 1 271 ? -16.310 -25.246 -42.238 1.00 26.73 246 SER D C 1
ATOM 11367 O O . SER D 1 271 ? -16.366 -24.034 -42.151 1.00 22.46 246 SER D O 1
ATOM 11370 N N . THR D 1 272 ? -17.386 -26.026 -42.150 1.00 30.44 247 THR D N 1
ATOM 11371 C CA . THR D 1 272 ? -18.752 -25.479 -41.941 1.00 30.38 247 THR D CA 1
ATOM 11372 C C . THR D 1 272 ? -18.792 -24.737 -40.594 1.00 29.16 247 THR D C 1
ATOM 11373 O O . THR D 1 272 ? -19.267 -23.588 -40.541 1.00 26.41 247 THR D O 1
ATOM 11377 N N . TRP D 1 273 ? -18.305 -25.370 -39.524 1.00 29.31 248 TRP D N 1
ATOM 11378 C CA . TRP D 1 273 ? -18.306 -24.740 -38.168 1.00 27.76 248 TRP D CA 1
ATOM 11379 C C . TRP D 1 273 ? -17.579 -23.389 -38.227 1.00 26.39 248 TRP D C 1
ATOM 11380 O O . TRP D 1 273 ? -18.148 -22.340 -37.771 1.00 24.65 248 TRP D O 1
ATOM 11391 N N . CYS D 1 274 ? -16.377 -23.332 -38.822 1.00 28.03 249 CYS D N 1
ATOM 11392 C CA . CYS D 1 274 ? -15.604 -22.055 -38.889 1.00 26.30 249 CYS D CA 1
ATOM 11393 C C . CYS D 1 274 ? -16.380 -20.968 -39.625 1.00 24.90 249 CYS D C 1
ATOM 11394 O O . CYS D 1 274 ? -16.394 -19.847 -39.152 1.00 26.51 249 CYS D O 1
ATOM 11397 N N . ARG D 1 275 ? -17.041 -21.286 -40.740 1.00 26.70 250 ARG D N 1
ATOM 11398 C CA . ARG D 1 275 ? -17.834 -20.260 -41.474 1.00 28.18 250 ARG D CA 1
ATOM 11399 C C . ARG D 1 275 ? -18.990 -19.761 -40.587 1.00 25.39 250 ARG D C 1
ATOM 11400 O O . ARG D 1 275 ? -19.194 -18.564 -40.547 1.00 27.58 250 ARG D O 1
ATOM 11408 N N . GLU D 1 276 ? -19.660 -20.640 -39.852 1.00 28.93 251 GLU D N 1
ATOM 11409 C CA . GLU D 1 276 ? -20.803 -20.240 -38.974 1.00 32.99 251 GLU D CA 1
ATOM 11410 C C . GLU D 1 276 ? -20.304 -19.420 -37.773 1.00 32.86 251 GLU D C 1
ATOM 11411 O O . GLU D 1 276 ? -21.086 -18.658 -37.226 1.00 31.30 251 GLU D O 1
ATOM 11417 N N . ASN D 1 277 ? -19.024 -19.505 -37.404 1.00 30.33 252 ASN D N 1
ATOM 11418 C CA . ASN D 1 277 ? -18.535 -18.979 -36.101 1.00 28.40 252 ASN D CA 1
ATOM 11419 C C . ASN D 1 277 ? -17.542 -17.832 -36.314 1.00 28.74 252 ASN D C 1
ATOM 11420 O O . ASN D 1 277 ? -16.898 -17.421 -35.341 1.00 26.82 252 ASN D O 1
ATOM 11425 N N . ASP D 1 278 ? -17.437 -17.294 -37.531 1.00 28.41 253 ASP D N 1
ATOM 11426 C CA . ASP D 1 278 ? -16.503 -16.190 -37.881 1.00 28.47 253 ASP D CA 1
ATOM 11427 C C . ASP D 1 278 ? -15.066 -16.556 -37.483 1.00 22.48 253 ASP D C 1
ATOM 11428 O O . ASP D 1 278 ? -14.419 -15.724 -36.875 1.00 23.60 253 ASP D O 1
ATOM 11433 N N . VAL D 1 279 ? -14.652 -17.783 -37.777 1.00 24.52 254 VAL D N 1
ATOM 11434 C CA . VAL D 1 279 ? -13.281 -18.318 -37.528 1.00 25.11 254 VAL D CA 1
ATOM 11435 C C . VAL D 1 279 ? -12.675 -18.652 -38.891 1.00 23.51 254 VAL D C 1
ATOM 11436 O O . VAL D 1 279 ? -13.360 -19.276 -39.728 1.00 23.06 254 VAL D O 1
ATOM 11440 N N . VAL D 1 280 ? -11.410 -18.307 -39.073 1.00 22.62 255 VAL D N 1
ATOM 11441 C CA . VAL D 1 280 ? -10.692 -18.550 -40.353 1.00 20.56 255 VAL D CA 1
ATOM 11442 C C . VAL D 1 280 ? -10.269 -20.015 -40.400 1.00 22.10 255 VAL D C 1
ATOM 11443 O O . VAL D 1 280 ? -9.550 -20.461 -39.474 1.00 21.10 255 VAL D O 1
ATOM 11447 N N . PHE D 1 281 ? -10.682 -20.745 -41.444 1.00 20.30 256 PHE D N 1
ATOM 11448 C CA . PHE D 1 281 ? -10.278 -22.145 -41.680 1.00 21.86 256 PHE D CA 1
ATOM 11449 C C . PHE D 1 281 ? -9.021 -22.091 -42.551 1.00 22.05 256 PHE D C 1
ATOM 11450 O O . PHE D 1 281 ? -9.084 -21.726 -43.733 1.00 24.43 256 PHE D O 1
ATOM 11458 N N . ILE D 1 282 ? -7.900 -22.411 -41.940 1.00 20.18 257 ILE D N 1
ATOM 11459 C CA . ILE D 1 282 ? -6.577 -22.477 -42.613 1.00 20.03 257 ILE D CA 1
ATOM 11460 C C . ILE D 1 282 ? -6.258 -23.933 -42.893 1.00 19.71 257 ILE D C 1
ATOM 11461 O O . ILE D 1 282 ? -6.113 -24.701 -41.925 1.00 20.47 257 ILE D O 1
ATOM 11466 N N . ALA D 1 283 ? -6.107 -24.276 -44.179 1.00 19.47 258 ALA D N 1
ATOM 11467 C CA . ALA D 1 283 ? -5.647 -25.596 -44.653 1.00 20.28 258 ALA D CA 1
ATOM 11468 C C . ALA D 1 283 ? -4.135 -25.518 -44.832 1.00 21.35 258 ALA D C 1
ATOM 11469 O O . ALA D 1 283 ? -3.672 -24.663 -45.644 1.00 21.87 258 ALA D O 1
ATOM 11471 N N . ASP D 1 284 ? -3.377 -26.303 -44.061 1.00 20.20 259 ASP D N 1
ATOM 11472 C CA . ASP D 1 284 ? -1.906 -26.384 -44.225 1.00 21.47 259 ASP D CA 1
ATOM 11473 C C . ASP D 1 284 ? -1.630 -27.406 -45.337 1.00 20.45 259 ASP D C 1
ATOM 11474 O O . ASP D 1 284 ? -1.603 -28.613 -45.032 1.00 20.16 259 ASP D O 1
ATOM 11479 N N . GLU D 1 285 ? -1.428 -26.953 -46.584 1.00 20.03 260 GLU D N 1
ATOM 11480 C CA . GLU D 1 285 ? -1.224 -27.881 -47.735 1.00 20.66 260 GLU D CA 1
ATOM 11481 C C . GLU D 1 285 ? 0.255 -27.872 -48.117 1.00 20.63 260 GLU D C 1
ATOM 11482 O O . GLU D 1 285 ? 0.590 -28.163 -49.275 1.00 20.66 260 GLU D O 1
ATOM 11488 N N . ILE D 1 286 ? 1.129 -27.689 -47.135 1.00 18.19 261 ILE D N 1
ATOM 11489 C CA . ILE D 1 286 ? 2.591 -27.614 -47.410 1.00 19.26 261 ILE D CA 1
ATOM 11490 C C . ILE D 1 286 ? 3.073 -28.970 -47.924 1.00 19.63 261 ILE D C 1
ATOM 11491 O O . ILE D 1 286 ? 3.830 -28.955 -48.882 1.00 19.89 261 ILE D O 1
ATOM 11496 N N . GLN D 1 287 ? 2.640 -30.089 -47.336 1.00 19.87 262 GLN D N 1
ATOM 11497 C CA . GLN D 1 287 ? 3.091 -31.428 -47.769 1.00 21.03 262 GLN D CA 1
ATOM 11498 C C . GLN D 1 287 ? 2.110 -31.997 -48.805 1.00 23.02 262 GLN D C 1
ATOM 11499 O O . GLN D 1 287 ? 2.560 -32.715 -49.731 1.00 25.96 262 GLN D O 1
ATOM 11505 N N . SER D 1 288 ? 0.826 -31.716 -48.639 1.00 22.16 263 SER D N 1
ATOM 11506 C CA . SER D 1 288 ? -0.271 -32.402 -49.363 1.00 23.35 263 SER D CA 1
ATOM 11507 C C . SER D 1 288 ? -0.551 -31.698 -50.695 1.00 24.49 263 SER D C 1
ATOM 11508 O O . SER D 1 288 ? -1.236 -32.307 -51.540 1.00 28.04 263 SER D O 1
ATOM 11511 N N . GLY D 1 289 ? -0.034 -30.481 -50.915 1.00 23.39 264 GLY D N 1
ATOM 11512 C CA . GLY D 1 289 ? -0.411 -29.643 -52.072 1.00 23.80 264 GLY D CA 1
ATOM 11513 C C . GLY D 1 289 ? 0.375 -29.942 -53.346 1.00 23.83 264 GLY D C 1
ATOM 11514 O O . GLY D 1 289 ? 1.327 -30.745 -53.301 1.00 25.93 264 GLY D O 1
ATOM 11515 N N . PHE D 1 290 ? -0.019 -29.307 -54.457 1.00 24.58 265 PHE D N 1
ATOM 11516 C CA . PHE D 1 290 ? 0.666 -29.371 -55.779 1.00 24.30 265 PHE D CA 1
ATOM 11517 C C . PHE D 1 290 ? 0.778 -30.837 -56.218 1.00 24.28 265 PHE D C 1
ATOM 11518 O O . PHE D 1 290 ? 1.901 -31.339 -56.432 1.00 24.15 265 PHE D O 1
ATOM 11526 N N . LEU D 1 291 ? -0.377 -31.512 -56.299 1.00 23.13 266 LEU D N 1
ATOM 11527 C CA . LEU D 1 291 ? -0.603 -32.782 -57.031 1.00 25.79 266 LEU D CA 1
ATOM 11528 C C . LEU D 1 291 ? -0.092 -34.015 -56.271 1.00 26.05 266 LEU D C 1
ATOM 11529 O O . LEU D 1 291 ? -0.264 -35.143 -56.772 1.00 24.47 266 LEU D O 1
ATOM 11534 N N . ARG D 1 292 ? 0.516 -33.827 -55.099 1.00 25.44 267 ARG D N 1
ATOM 11535 C CA . ARG D 1 292 ? 1.108 -34.921 -54.302 1.00 23.47 267 ARG D CA 1
ATOM 11536 C C . ARG D 1 292 ? 0.070 -36.052 -54.108 1.00 23.74 267 ARG D C 1
ATOM 11537 O O . ARG D 1 292 ? 0.477 -37.220 -54.088 1.00 24.33 267 ARG D O 1
ATOM 11545 N N . THR D 1 293 ? -1.207 -35.727 -53.930 1.00 24.37 268 THR D N 1
ATOM 11546 C CA . THR D 1 293 ? -2.273 -36.694 -53.534 1.00 25.47 268 THR D CA 1
ATOM 11547 C C . THR D 1 293 ? -3.121 -37.105 -54.749 1.00 28.87 268 THR D C 1
ATOM 11548 O O . THR D 1 293 ? -4.011 -37.956 -54.551 1.00 29.20 268 THR D O 1
ATOM 11552 N N . GLY D 1 294 ? -2.839 -36.530 -55.923 1.00 29.08 269 GLY D N 1
ATOM 11553 C CA . GLY D 1 294 ? -3.521 -36.819 -57.199 1.00 30.55 269 GLY D CA 1
ATOM 11554 C C . GLY D 1 294 ? -4.646 -35.854 -57.468 1.00 29.97 269 GLY D C 1
ATOM 11555 O O . GLY D 1 294 ? -5.405 -36.089 -58.422 1.00 31.08 269 GLY D O 1
ATOM 11556 N N . ASP D 1 295 ? -4.777 -34.829 -56.623 1.00 28.53 270 ASP D N 1
ATOM 11557 C CA . ASP D 1 295 ? -5.524 -33.575 -56.878 1.00 29.69 270 ASP D CA 1
ATOM 11558 C C . ASP D 1 295 ? -4.521 -32.427 -56.717 1.00 27.77 270 ASP D C 1
ATOM 11559 O O . ASP D 1 295 ? -3.480 -32.654 -56.098 1.00 25.53 270 ASP D O 1
ATOM 11564 N N . TRP D 1 296 ? -4.810 -31.260 -57.280 1.00 25.45 271 TRP D N 1
ATOM 11565 C CA . TRP D 1 296 ? -4.000 -30.038 -57.098 1.00 28.80 271 TRP D CA 1
ATOM 11566 C C . TRP D 1 296 ? -3.808 -29.788 -55.597 1.00 27.97 271 TRP D C 1
ATOM 11567 O O . TRP D 1 296 ? -2.633 -29.682 -55.195 1.00 25.09 271 TRP D O 1
ATOM 11578 N N . PHE D 1 297 ? -4.900 -29.791 -54.814 1.00 25.88 272 PHE D N 1
ATOM 11579 C CA . PHE D 1 297 ? -4.876 -29.629 -53.336 1.00 25.86 272 PHE D CA 1
ATOM 11580 C C . PHE D 1 297 ? -5.674 -30.786 -52.731 1.00 29.72 272 PHE D C 1
ATOM 11581 O O . PHE D 1 297 ? -6.719 -31.197 -53.311 1.00 28.69 272 PHE D O 1
ATOM 11589 N N . ALA D 1 298 ? -5.167 -31.363 -51.639 1.00 24.46 273 ALA D N 1
ATOM 11590 C CA . ALA D 1 298 ? -5.815 -32.498 -50.954 1.00 26.07 273 ALA D CA 1
ATOM 11591 C C . ALA D 1 298 ? -7.228 -32.092 -50.522 1.00 23.85 273 ALA D C 1
ATOM 11592 O O . ALA D 1 298 ? -8.060 -32.993 -50.425 1.00 26.57 273 ALA D O 1
ATOM 11594 N N . SER D 1 299 ? -7.482 -30.799 -50.270 1.00 26.42 274 SER D N 1
ATOM 11595 C CA . SER D 1 299 ? -8.801 -30.214 -49.912 1.00 25.97 274 SER D CA 1
ATOM 11596 C C . SER D 1 299 ? -9.834 -30.577 -50.995 1.00 30.27 274 SER D C 1
ATOM 11597 O O . SER D 1 299 ? -11.056 -30.664 -50.683 1.00 25.68 274 SER D O 1
ATOM 11600 N N . ASP D 1 300 ? -9.368 -30.764 -52.232 1.00 31.87 275 ASP D N 1
ATOM 11601 C CA . ASP D 1 300 ? -10.232 -30.959 -53.426 1.00 33.43 275 ASP D CA 1
ATOM 11602 C C . ASP D 1 300 ? -11.005 -32.271 -53.289 1.00 33.34 275 ASP D C 1
ATOM 11603 O O . ASP D 1 300 ? -12.175 -32.309 -53.698 1.00 37.82 275 ASP D O 1
ATOM 11608 N N . ALA D 1 301 ? -10.366 -33.302 -52.753 1.00 30.08 276 ALA D N 1
ATOM 11609 C CA . ALA D 1 301 ? -10.943 -34.645 -52.587 1.00 32.02 276 ALA D CA 1
ATOM 11610 C C . ALA D 1 301 ? -12.219 -34.579 -51.736 1.00 39.68 276 ALA D C 1
ATOM 11611 O O . ALA D 1 301 ? -12.955 -35.570 -51.779 1.00 47.65 276 ALA D O 1
ATOM 11613 N N . GLU D 1 302 ? -12.488 -33.471 -51.025 1.00 42.46 277 GLU D N 1
ATOM 11614 C CA . GLU D 1 302 ? -13.733 -33.289 -50.225 1.00 45.10 277 GLU D CA 1
ATOM 11615 C C . GLU D 1 302 ? -14.439 -31.970 -50.551 1.00 44.25 277 GLU D C 1
ATOM 11616 O O . GLU D 1 302 ? -15.281 -31.537 -49.750 1.00 51.20 277 GLU D O 1
ATOM 11622 N N . GLY D 1 303 ? -14.115 -31.324 -51.667 1.00 44.45 278 GLY D N 1
ATOM 11623 C CA . GLY D 1 303 ? -14.733 -30.040 -52.045 1.00 45.66 278 GLY D CA 1
ATOM 11624 C C . GLY D 1 303 ? -14.591 -28.975 -50.962 1.00 44.15 278 GLY D C 1
ATOM 11625 O O . GLY D 1 303 ? -15.247 -27.920 -51.093 1.00 44.07 278 GLY D O 1
ATOM 11626 N N . VAL D 1 304 ? -13.728 -29.178 -49.957 1.00 36.32 279 VAL D N 1
ATOM 11627 C CA . VAL D 1 304 ? -13.417 -28.111 -48.961 1.00 32.23 279 VAL D CA 1
ATOM 11628 C C . VAL D 1 304 ? -12.773 -26.931 -49.691 1.00 26.01 279 VAL D C 1
ATOM 11629 O O . VAL D 1 304 ? -11.767 -27.132 -50.428 1.00 28.76 279 VAL D O 1
ATOM 11633 N N . ILE D 1 305 ? -13.295 -25.744 -49.458 1.00 25.54 280 ILE D N 1
ATOM 11634 C CA . ILE D 1 305 ? -12.714 -24.458 -49.904 1.00 27.82 280 ILE D CA 1
ATOM 11635 C C . ILE D 1 305 ? -12.150 -23.725 -48.695 1.00 27.64 280 ILE D C 1
ATOM 11636 O O . ILE D 1 305 ? -12.856 -22.992 -48.005 1.00 26.19 280 ILE D O 1
ATOM 11641 N N . PRO D 1 306 ? -10.835 -23.864 -48.427 1.00 25.40 281 PRO D N 1
ATOM 11642 C CA . PRO D 1 306 ? -10.222 -23.172 -47.294 1.00 25.17 281 PRO D CA 1
ATOM 11643 C C . PRO D 1 306 ? -10.353 -21.660 -47.442 1.00 24.36 281 PRO D C 1
ATOM 11644 O O . PRO D 1 306 ? -10.310 -21.140 -48.537 1.00 24.57 281 PRO D O 1
ATOM 11648 N N . ASP D 1 307 ? -10.468 -20.961 -46.326 1.00 21.74 282 ASP D N 1
ATOM 11649 C CA . ASP D 1 307 ? -10.382 -19.476 -46.323 1.00 23.08 282 ASP D CA 1
ATOM 11650 C C . ASP D 1 307 ? -8.941 -19.024 -46.622 1.00 21.63 282 ASP D C 1
ATOM 11651 O O . ASP D 1 307 ? -8.756 -17.989 -47.313 1.00 19.24 282 ASP D O 1
ATOM 11656 N N . VAL D 1 308 ? -7.978 -19.722 -46.031 1.00 19.77 283 VAL D N 1
ATOM 11657 C CA . VAL D 1 308 ? -6.527 -19.491 -46.280 1.00 19.22 283 VAL D CA 1
ATOM 11658 C C . VAL D 1 308 ? -5.862 -20.830 -46.541 1.00 17.98 283 VAL D C 1
ATOM 11659 O O . VAL D 1 308 ? -6.240 -21.806 -45.878 1.00 18.58 283 VAL D O 1
ATOM 11663 N N . ILE D 1 309 ? -4.852 -20.875 -47.406 1.00 17.50 284 ILE D N 1
ATOM 11664 C CA . ILE D 1 309 ? -4.116 -22.139 -47.678 1.00 20.04 284 ILE D CA 1
ATOM 11665 C C . ILE D 1 309 ? -2.625 -21.809 -47.677 1.00 18.58 284 ILE D C 1
ATOM 11666 O O . ILE D 1 309 ? -2.248 -20.763 -48.208 1.00 17.62 284 ILE D O 1
ATOM 11671 N N . THR D 1 310 ? -1.831 -22.624 -46.991 1.00 18.54 285 THR D N 1
ATOM 11672 C CA . THR D 1 310 ? -0.355 -22.473 -46.944 1.00 19.84 285 THR D CA 1
ATOM 11673 C C . THR D 1 310 ? 0.211 -23.538 -47.859 1.00 20.23 285 THR D C 1
ATOM 11674 O O . THR D 1 310 ? -0.273 -24.706 -47.825 1.00 19.34 285 THR D O 1
ATOM 11678 N N . THR D 1 311 ? 1.162 -23.134 -48.678 1.00 19.01 286 THR D N 1
ATOM 11679 C CA . THR D 1 311 ? 1.865 -24.039 -49.606 1.00 20.81 286 THR D CA 1
ATOM 11680 C C . THR D 1 311 ? 3.367 -23.787 -49.477 1.00 19.63 286 THR D C 1
ATOM 11681 O O . THR D 1 311 ? 3.788 -22.661 -49.076 1.00 20.61 286 THR D O 1
ATOM 11685 N N . ALA D 1 312 ? 4.117 -24.808 -49.844 1.00 20.20 287 ALA D N 1
ATOM 11686 C CA . ALA D 1 312 ? 5.587 -24.774 -49.966 1.00 21.36 287 ALA D CA 1
ATOM 11687 C C . ALA D 1 312 ? 6.030 -26.075 -50.637 1.00 22.57 287 ALA D C 1
ATOM 11688 O O . ALA D 1 312 ? 5.317 -26.557 -51.518 1.00 21.99 287 ALA D O 1
ATOM 11690 N N . LYS D 1 313 ? 7.179 -26.615 -50.241 1.00 24.36 288 LYS D N 1
ATOM 11691 C CA . LYS D 1 313 ? 7.708 -27.912 -50.745 1.00 24.84 288 LYS D CA 1
ATOM 11692 C C . LYS D 1 313 ? 7.583 -28.012 -52.277 1.00 22.95 288 LYS D C 1
ATOM 11693 O O . LYS D 1 313 ? 8.435 -27.425 -52.965 1.00 25.88 288 LYS D O 1
ATOM 11699 N N . GLY D 1 314 ? 6.565 -28.699 -52.814 1.00 21.09 289 GLY D N 1
ATOM 11700 C CA . GLY D 1 314 ? 6.439 -29.011 -54.256 1.00 21.42 289 GLY D CA 1
ATOM 11701 C C . GLY D 1 314 ? 6.338 -27.810 -55.194 1.00 21.94 289 GLY D C 1
ATOM 11702 O O . GLY D 1 314 ? 6.617 -27.983 -56.416 1.00 24.35 289 GLY D O 1
ATOM 11703 N N . ILE D 1 315 ? 5.951 -26.651 -54.656 1.00 23.31 290 ILE D N 1
ATOM 11704 C CA . ILE D 1 315 ? 5.630 -25.383 -55.378 1.00 23.99 290 ILE D CA 1
ATOM 11705 C C . ILE D 1 315 ? 6.751 -24.993 -56.347 1.00 22.48 290 ILE D C 1
ATOM 11706 O O . ILE D 1 315 ? 6.404 -24.529 -57.441 1.00 19.90 290 ILE D O 1
ATOM 11711 N N . ALA D 1 316 ? 8.030 -25.136 -55.964 1.00 20.96 291 ALA D N 1
ATOM 11712 C CA . ALA D 1 316 ? 9.123 -24.446 -56.685 1.00 21.31 291 ALA D CA 1
ATOM 11713 C C . ALA D 1 316 ? 10.220 -25.427 -57.080 1.00 20.48 291 ALA D C 1
ATOM 11714 O O . ALA D 1 316 ? 11.311 -24.973 -57.263 1.00 20.90 291 ALA D O 1
ATOM 11716 N N . GLY D 1 317 ? 9.902 -26.708 -57.241 1.00 21.26 292 GLY D N 1
ATOM 11717 C CA . GLY D 1 317 ? 10.819 -27.712 -57.809 1.00 21.68 292 GLY D CA 1
ATOM 11718 C C . GLY D 1 317 ? 12.094 -27.877 -56.994 1.00 21.20 292 GLY D C 1
ATOM 11719 O O . GLY D 1 317 ? 13.066 -28.361 -57.568 1.00 19.97 292 GLY D O 1
ATOM 11720 N N . GLY D 1 318 ? 12.067 -27.526 -55.710 1.00 19.23 293 GLY D N 1
ATOM 11721 C CA . GLY D 1 318 ? 13.205 -27.638 -54.779 1.00 18.38 293 GLY D CA 1
ATOM 11722 C C . GLY D 1 318 ? 13.796 -26.296 -54.382 1.00 19.51 293 GLY D C 1
ATOM 11723 O O . GLY D 1 318 ? 14.667 -26.237 -53.455 1.00 20.49 293 GLY D O 1
ATOM 11724 N N . MET D 1 319 ? 13.367 -25.207 -55.005 1.00 20.46 294 MET D N 1
ATOM 11725 C CA . MET D 1 319 ? 13.871 -23.875 -54.599 1.00 19.78 294 MET D CA 1
ATOM 11726 C C . MET D 1 319 ? 13.073 -23.403 -53.394 1.00 18.14 294 MET D C 1
ATOM 11727 O O . MET D 1 319 ? 11.909 -23.773 -53.232 1.00 18.85 294 MET D O 1
ATOM 11732 N N . PRO D 1 320 ? 13.682 -22.593 -52.515 1.00 18.02 295 PRO D N 1
ATOM 11733 C CA . PRO D 1 320 ? 13.034 -22.157 -51.281 1.00 18.40 295 PRO D CA 1
ATOM 11734 C C . PRO D 1 320 ? 11.967 -21.090 -51.538 1.00 18.96 295 PRO D C 1
ATOM 11735 O O . PRO D 1 320 ? 12.282 -19.936 -51.718 1.00 19.70 295 PRO D O 1
ATOM 11739 N N . LEU D 1 321 ? 10.716 -21.536 -51.531 1.00 19.10 296 LEU D N 1
ATOM 11740 C CA . LEU D 1 321 ? 9.534 -20.674 -51.693 1.00 18.15 296 LEU D CA 1
ATOM 11741 C C . LEU D 1 321 ? 8.385 -21.271 -50.872 1.00 16.70 296 LEU D C 1
ATOM 11742 O O . LEU D 1 321 ? 8.202 -22.476 -50.881 1.00 16.61 296 LEU D O 1
ATOM 11747 N N . SER D 1 322 ? 7.589 -20.392 -50.287 1.00 18.14 297 SER D N 1
ATOM 11748 C CA . SER D 1 322 ? 6.326 -20.739 -49.615 1.00 17.86 297 SER D CA 1
ATOM 11749 C C . SER D 1 322 ? 5.339 -19.620 -49.915 1.00 16.80 297 SER D C 1
ATOM 11750 O O . SER D 1 322 ? 5.753 -18.512 -50.401 1.00 18.29 297 SER D O 1
ATOM 11753 N N . ALA D 1 323 ? 4.081 -19.876 -49.605 1.00 17.13 298 ALA D N 1
ATOM 11754 C CA . ALA D 1 323 ? 2.992 -18.949 -49.918 1.00 16.46 298 ALA D CA 1
ATOM 11755 C C . ALA D 1 323 ? 1.824 -19.125 -48.967 1.00 15.61 298 ALA D C 1
ATOM 11756 O O . ALA D 1 323 ? 1.591 -20.230 -48.423 1.00 15.62 298 ALA D O 1
ATOM 11758 N N . VAL D 1 324 ? 1.148 -17.999 -48.791 1.00 17.19 299 VAL D N 1
ATOM 11759 C CA . VAL D 1 324 ? -0.167 -17.873 -48.139 1.00 17.87 299 VAL D CA 1
ATOM 11760 C C . VAL D 1 324 ? -1.084 -17.282 -49.220 1.00 18.24 299 VAL D C 1
ATOM 11761 O O . VAL D 1 324 ? -0.786 -16.158 -49.733 1.00 16.56 299 VAL D O 1
ATOM 11765 N N . THR D 1 325 ? -2.137 -18.026 -49.533 1.00 18.49 300 THR D N 1
ATOM 11766 C CA . THR D 1 325 ? -3.206 -17.617 -50.458 1.00 18.26 300 THR D CA 1
ATOM 11767 C C . THR D 1 325 ? -4.495 -17.626 -49.674 1.00 18.49 300 THR D C 1
ATOM 11768 O O . THR D 1 325 ? -4.749 -18.624 -48.995 1.00 18.38 300 THR D O 1
ATOM 11772 N N . GLY D 1 326 ? -5.297 -16.584 -49.785 1.00 19.31 301 GLY D N 1
ATOM 11773 C CA . GLY D 1 326 ? -6.623 -16.642 -49.147 1.00 21.70 301 GLY D CA 1
ATOM 11774 C C . GLY D 1 326 ? -7.566 -15.595 -49.684 1.00 23.54 301 GLY D C 1
ATOM 11775 O O . GLY D 1 326 ? -7.161 -14.819 -50.601 1.00 21.76 301 GLY D O 1
ATOM 11776 N N . ARG D 1 327 ? -8.758 -15.542 -49.076 1.00 24.86 302 ARG D N 1
ATOM 11777 C CA . ARG D 1 327 ? -9.794 -14.517 -49.362 1.00 26.05 302 ARG D CA 1
ATOM 11778 C C . ARG D 1 327 ? -9.132 -13.140 -49.348 1.00 25.37 302 ARG D C 1
ATOM 11779 O O . ARG D 1 327 ? -8.405 -12.803 -48.377 1.00 23.55 302 ARG D O 1
ATOM 11787 N N . ALA D 1 328 ? -9.363 -12.323 -50.374 1.00 23.53 303 ALA D N 1
ATOM 11788 C CA . ALA D 1 328 ? -8.719 -10.992 -50.495 1.00 25.40 303 ALA D CA 1
ATOM 11789 C C . ALA D 1 328 ? -8.911 -10.178 -49.206 1.00 24.66 303 ALA D C 1
ATOM 11790 O O . ALA D 1 328 ? -7.945 -9.492 -48.760 1.00 21.17 303 ALA D O 1
ATOM 11792 N N . GLU D 1 329 ? -10.098 -10.252 -48.591 1.00 24.40 304 GLU D N 1
ATOM 11793 C CA . GLU D 1 329 ? -10.426 -9.390 -47.424 1.00 24.05 304 GLU D CA 1
ATOM 11794 C C . GLU D 1 329 ? -9.552 -9.792 -46.221 1.00 22.92 304 GLU D C 1
ATOM 11795 O O . GLU D 1 329 ? -9.165 -8.897 -45.442 1.00 24.11 304 GLU D O 1
ATOM 11801 N N . ILE D 1 330 ? -9.213 -11.074 -46.112 1.00 24.50 305 ILE D N 1
ATOM 11802 C CA . ILE D 1 330 ? -8.374 -11.634 -45.006 1.00 22.53 305 ILE D CA 1
ATOM 11803 C C . ILE D 1 330 ? -6.918 -11.210 -45.243 1.00 20.83 305 ILE D C 1
ATOM 11804 O O . ILE D 1 330 ? -6.317 -10.628 -44.329 1.00 21.85 305 ILE D O 1
ATOM 11809 N N . MET D 1 331 ? -6.416 -11.431 -46.459 1.00 21.25 306 MET D N 1
ATOM 11810 C CA . MET D 1 331 ? -5.016 -11.160 -46.901 1.00 21.75 306 MET D CA 1
ATOM 11811 C C . MET D 1 331 ? -4.716 -9.670 -46.822 1.00 20.54 306 MET D C 1
ATOM 11812 O O . MET D 1 331 ? -3.565 -9.314 -46.461 1.00 19.47 306 MET D O 1
ATOM 11817 N N . ASP D 1 332 ? -5.744 -8.828 -46.981 1.00 21.50 307 ASP D N 1
ATOM 11818 C CA . ASP D 1 332 ? -5.590 -7.355 -46.967 1.00 20.83 307 ASP D CA 1
ATOM 11819 C C . ASP D 1 332 ? -5.749 -6.777 -45.559 1.00 20.04 307 ASP D C 1
ATOM 11820 O O . ASP D 1 332 ? -5.571 -5.550 -45.421 1.00 22.80 307 ASP D O 1
ATOM 11825 N N . ALA D 1 333 ? -6.033 -7.570 -44.522 1.00 18.49 308 ALA D N 1
ATOM 11826 C CA . ALA D 1 333 ? -6.249 -6.968 -43.186 1.00 18.11 308 ALA D CA 1
ATOM 11827 C C . ALA D 1 333 ? -4.966 -6.309 -42.682 1.00 19.34 308 ALA D C 1
ATOM 11828 O O . ALA D 1 333 ? -4.996 -5.197 -42.165 1.00 19.97 308 ALA D O 1
ATOM 11830 N N . PRO D 1 334 ? -3.778 -6.943 -42.817 1.00 20.40 309 PRO D N 1
ATOM 11831 C CA . PRO D 1 334 ? -2.535 -6.300 -42.413 1.00 20.71 309 PRO D CA 1
ATOM 11832 C C . PRO D 1 334 ? -2.255 -5.050 -43.264 1.00 23.84 309 PRO D C 1
ATOM 11833 O O . PRO D 1 334 ? -2.464 -5.079 -44.493 1.00 25.58 309 PRO D O 1
ATOM 11837 N N . GLY D 1 335 ? -1.808 -3.991 -42.598 1.00 23.02 310 GLY D N 1
ATOM 11838 C CA . GLY D 1 335 ? -1.529 -2.680 -43.202 1.00 24.64 310 GLY D CA 1
ATOM 11839 C C . GLY D 1 335 ? -0.198 -2.687 -43.953 1.00 26.15 310 GLY D C 1
ATOM 11840 O O . GLY D 1 335 ? 0.561 -3.663 -43.897 1.00 25.74 310 GLY D O 1
ATOM 11841 N N . PRO D 1 336 ? 0.143 -1.562 -44.614 1.00 25.69 311 PRO D N 1
ATOM 11842 C CA . PRO D 1 336 ? 1.366 -1.459 -45.391 1.00 24.47 311 PRO D CA 1
ATOM 11843 C C . PRO D 1 336 ? 2.592 -1.755 -44.516 1.00 20.93 311 PRO D C 1
ATOM 11844 O O . PRO D 1 336 ? 2.713 -1.235 -43.423 1.00 18.13 311 PRO D O 1
ATOM 11848 N N . GLY D 1 337 ? 3.448 -2.646 -44.989 1.00 21.30 312 GLY D N 1
ATOM 11849 C CA . GLY D 1 337 ? 4.677 -3.011 -44.268 1.00 22.68 312 GLY D CA 1
ATOM 11850 C C . GLY D 1 337 ? 4.462 -4.065 -43.180 1.00 21.75 312 GLY D C 1
ATOM 11851 O O . GLY D 1 337 ? 5.472 -4.469 -42.588 1.00 19.21 312 GLY D O 1
ATOM 11852 N N . ALA D 1 338 ? 3.234 -4.519 -42.918 1.00 19.48 313 ALA D N 1
ATOM 11853 C CA . ALA D 1 338 ? 2.925 -5.342 -41.712 1.00 18.04 313 ALA D CA 1
ATOM 11854 C C . ALA D 1 338 ? 3.201 -6.812 -41.976 1.00 19.02 313 ALA D C 1
ATOM 11855 O O . ALA D 1 338 ? 3.192 -7.595 -41.010 1.00 16.97 313 ALA D O 1
ATOM 11857 N N . LEU D 1 339 ? 3.384 -7.201 -43.233 1.00 19.49 314 LEU D N 1
ATOM 11858 C CA . LEU D 1 339 ? 3.905 -8.543 -43.577 1.00 19.98 314 LEU D CA 1
ATOM 11859 C C . LEU D 1 339 ? 5.197 -8.304 -44.325 1.00 23.88 314 LEU D C 1
ATOM 11860 O O . LEU D 1 339 ? 5.335 -7.194 -44.914 1.00 22.98 314 LEU D O 1
ATOM 11865 N N . GLY D 1 340 ? 6.079 -9.300 -44.345 1.00 23.00 315 GLY D N 1
ATOM 11866 C CA . GLY D 1 340 ? 7.389 -9.057 -44.954 1.00 25.14 315 GLY D CA 1
ATOM 11867 C C . GLY D 1 340 ? 8.356 -10.199 -44.773 1.00 24.62 315 GLY D C 1
ATOM 11868 O O . GLY D 1 340 ? 7.929 -11.353 -44.684 1.00 26.11 315 GLY D O 1
ATOM 11869 N N . GLY D 1 341 ? 9.633 -9.845 -44.754 1.00 26.77 316 GLY D N 1
ATOM 11870 C CA . GLY D 1 341 ? 10.754 -10.786 -44.778 1.00 24.63 316 GLY D CA 1
ATOM 11871 C C . GLY D 1 341 ? 11.625 -10.450 -45.975 1.00 25.32 316 GLY D C 1
ATOM 11872 O O . GLY D 1 341 ? 11.097 -10.126 -47.055 1.00 28.11 316 GLY D O 1
ATOM 11873 N N . THR D 1 342 ? 12.925 -10.457 -45.778 1.00 20.82 317 THR D N 1
ATOM 11874 C CA . THR D 1 342 ? 13.888 -9.976 -46.772 1.00 19.04 317 THR D CA 1
ATOM 11875 C C . THR D 1 342 ? 13.735 -10.802 -48.056 1.00 17.78 317 THR D C 1
ATOM 11876 O O . THR D 1 342 ? 13.600 -10.193 -49.119 1.00 16.31 317 THR D O 1
ATOM 11880 N N . TYR D 1 343 ? 13.782 -12.124 -47.979 1.00 16.24 318 TYR D N 1
ATOM 11881 C CA . TYR D 1 343 ? 14.032 -12.990 -49.164 1.00 17.29 318 TYR D CA 1
ATOM 11882 C C . TYR D 1 343 ? 12.719 -13.391 -49.845 1.00 17.47 318 TYR D C 1
ATOM 11883 O O . TYR D 1 343 ? 12.733 -13.910 -50.996 1.00 17.44 318 TYR D O 1
ATOM 11892 N N . GLY D 1 344 ? 11.607 -13.196 -49.151 1.00 16.80 319 GLY D N 1
ATOM 11893 C CA . GLY D 1 344 ? 10.353 -13.869 -49.541 1.00 16.73 319 GLY D CA 1
ATOM 11894 C C . GLY D 1 344 ? 10.029 -13.647 -51.012 1.00 16.49 319 GLY D C 1
ATOM 11895 O O . GLY D 1 344 ? 10.205 -12.529 -51.512 1.00 17.34 319 GLY D O 1
ATOM 11896 N N . GLY D 1 345 ? 9.511 -14.672 -51.676 1.00 17.10 320 GLY D N 1
ATOM 11897 C CA . GLY D 1 345 ? 9.189 -14.570 -53.100 1.00 16.46 320 GLY D CA 1
ATOM 11898 C C . GLY D 1 345 ? 10.437 -14.336 -53.929 1.00 16.77 320 GLY D C 1
ATOM 11899 O O . GLY D 1 345 ? 10.380 -13.564 -54.885 1.00 16.98 320 GLY D O 1
ATOM 11900 N N . ASN D 1 346 ? 11.555 -14.972 -53.573 1.00 15.74 321 ASN D N 1
ATOM 11901 C CA . ASN D 1 346 ? 12.831 -14.785 -54.303 1.00 17.07 321 ASN D CA 1
ATOM 11902 C C . ASN D 1 346 ? 12.566 -14.988 -55.794 1.00 15.55 321 ASN D C 1
ATOM 11903 O O . ASN D 1 346 ? 11.875 -15.942 -56.150 1.00 16.28 321 ASN D O 1
ATOM 11908 N N . PRO D 1 347 ? 13.086 -14.098 -56.672 1.00 17.56 322 PRO D N 1
ATOM 11909 C CA . PRO D 1 347 ? 12.748 -14.118 -58.099 1.00 17.18 322 PRO D CA 1
ATOM 11910 C C . PRO D 1 347 ? 13.230 -15.384 -58.798 1.00 17.93 322 PRO D C 1
ATOM 11911 O O . PRO D 1 347 ? 12.563 -15.841 -59.723 1.00 19.23 322 PRO D O 1
ATOM 11915 N N . VAL D 1 348 ? 14.363 -15.914 -58.346 1.00 17.08 323 VAL D N 1
ATOM 11916 C CA . VAL D 1 348 ? 14.922 -17.193 -58.863 1.00 18.48 323 VAL D CA 1
ATOM 11917 C C . VAL D 1 348 ? 13.966 -18.307 -58.440 1.00 17.35 323 VAL D C 1
ATOM 11918 O O . VAL D 1 348 ? 13.614 -19.126 -59.289 1.00 17.11 323 VAL D O 1
ATOM 11922 N N . ALA D 1 349 ? 13.471 -18.304 -57.213 1.00 16.76 324 ALA D N 1
ATOM 11923 C CA . ALA D 1 349 ? 12.553 -19.372 -56.752 1.00 15.81 324 ALA D CA 1
ATOM 11924 C C . ALA D 1 349 ? 11.222 -19.218 -57.505 1.00 16.01 324 ALA D C 1
ATOM 11925 O O . ALA D 1 349 ? 10.579 -20.221 -57.817 1.00 16.57 324 ALA D O 1
ATOM 11927 N N . CYS D 1 350 ? 10.796 -17.992 -57.800 1.00 17.40 325 CYS D N 1
ATOM 11928 C CA . CYS D 1 350 ? 9.482 -17.777 -58.477 1.00 18.14 325 CYS D CA 1
ATOM 11929 C C . CYS D 1 350 ? 9.599 -18.291 -59.915 1.00 19.10 325 CYS D C 1
ATOM 11930 O O . CYS D 1 350 ? 8.646 -18.919 -60.413 1.00 18.77 325 CYS D O 1
ATOM 11933 N N . ALA D 1 351 ? 10.723 -18.002 -60.571 1.00 20.06 326 ALA D N 1
ATOM 11934 C CA . ALA D 1 351 ? 11.012 -18.509 -61.936 1.00 18.74 326 ALA D CA 1
ATOM 11935 C C . ALA D 1 351 ? 10.934 -20.040 -61.911 1.00 20.10 326 ALA D C 1
ATOM 11936 O O . ALA D 1 351 ? 10.295 -20.624 -62.821 1.00 17.63 326 ALA D O 1
ATOM 11938 N N . ALA D 1 352 ? 11.586 -20.655 -60.921 1.00 19.44 327 ALA D N 1
ATOM 11939 C CA . ALA D 1 352 ? 11.609 -22.108 -60.669 1.00 19.26 327 ALA D CA 1
ATOM 11940 C C . ALA D 1 352 ? 10.181 -22.616 -60.527 1.00 20.16 327 ALA D C 1
ATOM 11941 O O . ALA D 1 352 ? 9.837 -23.618 -61.208 1.00 19.21 327 ALA D O 1
ATOM 11943 N N . ALA D 1 353 ? 9.354 -21.887 -59.764 1.00 22.03 328 ALA D N 1
ATOM 11944 C CA . ALA D 1 353 ? 7.973 -22.309 -59.437 1.00 21.81 328 ALA D CA 1
ATOM 11945 C C . ALA D 1 353 ? 7.090 -22.201 -60.685 1.00 21.42 328 ALA D C 1
ATOM 11946 O O . ALA D 1 353 ? 6.281 -23.100 -60.924 1.00 20.63 328 ALA D O 1
ATOM 11948 N N . LEU D 1 354 ? 7.252 -21.139 -61.463 1.00 22.62 329 LEU D N 1
ATOM 11949 C CA . LEU D 1 354 ? 6.461 -20.960 -62.706 1.00 21.74 329 LEU D CA 1
ATOM 11950 C C . LEU D 1 354 ? 6.802 -22.068 -63.711 1.00 21.97 329 LEU D C 1
ATOM 11951 O O . LEU D 1 354 ? 5.880 -22.555 -64.364 1.00 19.34 329 LEU D O 1
ATOM 11956 N N . ALA D 1 355 ? 8.074 -22.434 -63.840 1.00 20.81 330 ALA D N 1
ATOM 11957 C CA . ALA D 1 355 ? 8.539 -23.573 -64.663 1.00 21.54 330 ALA D CA 1
ATOM 11958 C C . ALA D 1 355 ? 8.002 -24.904 -64.116 1.00 22.09 330 ALA D C 1
ATOM 11959 O O . ALA D 1 355 ? 7.500 -25.733 -64.938 1.00 22.66 330 ALA D O 1
ATOM 11961 N N . ALA D 1 356 ? 8.020 -25.100 -62.795 1.00 18.70 331 ALA D N 1
ATOM 11962 C CA . ALA D 1 356 ? 7.580 -26.359 -62.151 1.00 20.01 331 ALA D CA 1
ATOM 11963 C C . ALA D 1 356 ? 6.089 -26.591 -62.383 1.00 19.79 331 ALA D C 1
ATOM 11964 O O . ALA D 1 356 ? 5.707 -27.736 -62.674 1.00 19.72 331 ALA D O 1
ATOM 11966 N N . ILE D 1 357 ? 5.284 -25.551 -62.190 1.00 19.23 332 ILE D N 1
ATOM 11967 C CA . ILE D 1 357 ? 3.803 -25.606 -62.324 1.00 21.92 332 ILE D CA 1
ATOM 11968 C C . ILE D 1 357 ? 3.475 -25.845 -63.803 1.00 21.97 332 ILE D C 1
ATOM 11969 O O . ILE D 1 357 ? 2.551 -26.608 -64.061 1.00 22.24 332 ILE D O 1
ATOM 11974 N N . GLU D 1 358 ? 4.193 -25.229 -64.743 1.00 23.10 333 GLU D N 1
ATOM 11975 C CA . GLU D 1 358 ? 3.972 -25.529 -66.197 1.00 25.99 333 GLU D CA 1
ATOM 11976 C C . GLU D 1 358 ? 4.274 -27.017 -66.485 1.00 24.15 333 GLU D C 1
ATOM 11977 O O . GLU D 1 358 ? 3.487 -27.651 -67.251 1.00 24.41 333 GLU D O 1
ATOM 11983 N N . VAL D 1 359 ? 5.350 -27.580 -65.917 1.00 23.85 334 VAL D N 1
ATOM 11984 C CA . VAL D 1 359 ? 5.707 -29.031 -66.037 1.00 24.78 334 VAL D CA 1
ATOM 11985 C C . VAL D 1 359 ? 4.562 -29.887 -65.469 1.00 26.89 334 VAL D C 1
ATOM 11986 O O . VAL D 1 359 ? 4.099 -30.822 -66.161 1.00 24.20 334 VAL D O 1
ATOM 11990 N N . MET D 1 360 ? 4.049 -29.553 -64.287 1.00 25.22 335 MET D N 1
ATOM 11991 C CA . MET D 1 360 ? 2.944 -30.324 -63.662 1.00 24.99 335 MET D CA 1
ATOM 11992 C C . MET D 1 360 ? 1.773 -30.396 -64.645 1.00 26.95 335 MET D C 1
ATOM 11993 O O . MET D 1 360 ? 1.212 -31.504 -64.808 1.00 24.84 335 MET D O 1
ATOM 11998 N N . GLU D 1 361 ? 1.424 -29.286 -65.294 1.00 26.00 336 GLU D N 1
ATOM 11999 C CA . GLU D 1 361 ? 0.294 -29.246 -66.270 1.00 28.56 336 GLU D CA 1
ATOM 12000 C C . GLU D 1 361 ? 0.660 -30.019 -67.556 1.00 29.98 336 GLU D C 1
ATOM 12001 O O . GLU D 1 361 ? -0.028 -31.001 -67.890 1.00 29.96 336 GLU D O 1
ATOM 12007 N N . GLN D 1 362 ? 1.728 -29.608 -68.240 1.00 30.32 337 GLN D N 1
ATOM 12008 C CA . GLN D 1 362 ? 2.118 -30.102 -69.590 1.00 32.15 337 GLN D CA 1
ATOM 12009 C C . GLN D 1 362 ? 2.493 -31.587 -69.531 1.00 31.46 337 GLN D C 1
ATOM 12010 O O . GLN D 1 362 ? 2.207 -32.294 -70.476 1.00 29.85 337 GLN D O 1
ATOM 12016 N N . ALA D 1 363 ? 3.097 -32.086 -68.466 1.00 27.62 338 ALA D N 1
ATOM 12017 C CA . ALA D 1 363 ? 3.466 -33.516 -68.391 1.00 27.93 338 ALA D CA 1
ATOM 12018 C C . ALA D 1 363 ? 2.360 -34.346 -67.714 1.00 26.17 338 ALA D C 1
ATOM 12019 O O . ALA D 1 363 ? 2.608 -35.489 -67.434 1.00 27.46 338 ALA D O 1
ATOM 12021 N N . ASP D 1 364 ? 1.203 -33.754 -67.433 1.00 28.80 339 ASP D N 1
ATOM 12022 C CA . ASP D 1 364 ? 0.037 -34.377 -66.760 1.00 32.20 339 ASP D CA 1
ATOM 12023 C C . ASP D 1 364 ? 0.503 -35.159 -65.533 1.00 31.87 339 ASP D C 1
ATOM 12024 O O . ASP D 1 364 ? 0.208 -36.374 -65.427 1.00 27.09 339 ASP D O 1
ATOM 12029 N N . LEU D 1 365 ? 1.217 -34.503 -64.614 1.00 26.15 340 LEU D N 1
ATOM 12030 C CA . LEU D 1 365 ? 1.670 -35.184 -63.380 1.00 28.63 340 LEU D CA 1
ATOM 12031 C C . LEU D 1 365 ? 0.471 -35.594 -62.499 1.00 26.09 340 LEU D C 1
ATOM 12032 O O . LEU D 1 365 ? 0.623 -36.536 -61.681 1.00 24.13 340 LEU D O 1
ATOM 12037 N N . LYS D 1 366 ? -0.684 -34.950 -62.635 1.00 26.50 341 LYS D N 1
ATOM 12038 C CA . LYS D 1 366 ? -1.930 -35.416 -61.969 1.00 28.79 341 LYS D CA 1
ATOM 12039 C C . LYS D 1 366 ? -2.188 -36.888 -62.301 1.00 28.44 341 LYS D C 1
ATOM 12040 O O . LYS D 1 366 ? -2.452 -37.685 -61.393 1.00 25.10 341 LYS D O 1
ATOM 12046 N N . THR D 1 367 ? -2.080 -37.287 -63.560 1.00 29.89 342 THR D N 1
ATOM 12047 C CA . THR D 1 367 ? -2.322 -38.700 -63.946 1.00 30.01 342 THR D CA 1
ATOM 12048 C C . THR D 1 367 ? -1.164 -39.545 -63.400 1.00 30.15 342 THR D C 1
ATOM 12049 O O . THR D 1 367 ? -1.397 -40.677 -62.906 1.00 26.75 342 THR D O 1
ATOM 12053 N N . ARG D 1 368 ? 0.061 -39.024 -63.430 1.00 29.32 343 ARG D N 1
ATOM 12054 C CA . ARG D 1 368 ? 1.215 -39.811 -62.946 1.00 32.13 343 ARG D CA 1
ATOM 12055 C C . ARG D 1 368 ? 0.994 -40.163 -61.467 1.00 27.71 343 ARG D C 1
ATOM 12056 O O . ARG D 1 368 ? 1.357 -41.280 -61.072 1.00 28.52 343 ARG D O 1
ATOM 12064 N N . ALA D 1 369 ? 0.417 -39.262 -60.687 1.00 25.23 344 ALA D N 1
ATOM 12065 C CA . ALA D 1 369 ? 0.186 -39.473 -59.239 1.00 28.37 344 ALA D CA 1
ATOM 12066 C C . ALA D 1 369 ? -0.853 -40.593 -59.035 1.00 28.37 344 ALA D C 1
ATOM 12067 O O . ALA D 1 369 ? -0.644 -41.496 -58.190 1.00 23.55 344 ALA D O 1
ATOM 12069 N N . GLN D 1 370 ? -1.931 -40.530 -59.811 1.00 28.15 345 GLN D N 1
ATOM 12070 C CA . GLN D 1 370 ? -3.056 -41.507 -59.732 1.00 32.68 345 GLN D CA 1
ATOM 12071 C C . GLN D 1 370 ? -2.492 -42.871 -60.118 1.00 31.11 345 GLN D C 1
ATOM 12072 O O . GLN D 1 370 ? -2.745 -43.815 -59.369 1.00 29.66 345 GLN D O 1
ATOM 12078 N N . GLU D 1 371 ? -1.663 -42.921 -61.169 1.00 30.51 346 GLU D N 1
ATOM 12079 C CA . GLU D 1 371 ? -0.944 -44.142 -61.618 1.00 31.24 346 GLU D CA 1
ATOM 12080 C C . GLU D 1 371 ? 0.011 -44.669 -60.545 1.00 30.28 346 GLU D C 1
ATOM 12081 O O . GLU D 1 371 ? 0.068 -45.918 -60.400 1.00 28.70 346 GLU D O 1
ATOM 12087 N N . ILE D 1 372 ? 0.771 -43.797 -59.861 1.00 26.02 347 ILE D N 1
ATOM 12088 C CA . ILE D 1 372 ? 1.747 -44.243 -58.822 1.00 24.69 347 ILE D CA 1
ATOM 12089 C C . ILE D 1 372 ? 0.981 -44.949 -57.690 1.00 23.55 347 ILE D C 1
ATOM 12090 O O . ILE D 1 372 ? 1.483 -45.990 -57.212 1.00 28.23 347 ILE D O 1
ATOM 12095 N N . GLU D 1 373 ? -0.162 -44.409 -57.293 1.00 23.89 348 GLU D N 1
ATOM 12096 C CA . GLU D 1 373 ? -1.048 -45.024 -56.267 1.00 27.78 348 GLU D CA 1
ATOM 12097 C C . GLU D 1 373 ? -1.356 -46.463 -56.687 1.00 28.00 348 GLU D C 1
ATOM 12098 O O . GLU D 1 373 ? -1.108 -47.366 -55.859 1.00 27.47 348 GLU D O 1
ATOM 12104 N N . THR D 1 374 ? -1.783 -46.671 -57.947 1.00 27.50 349 THR D N 1
ATOM 12105 C CA . THR D 1 374 ? -2.136 -48.014 -58.495 1.00 26.75 349 THR D CA 1
ATOM 12106 C C . THR D 1 374 ? -0.933 -48.924 -58.382 1.00 28.27 349 THR D C 1
ATOM 12107 O O . THR D 1 374 ? -1.117 -50.072 -57.935 1.00 31.31 349 THR D O 1
ATOM 12111 N N . ILE D 1 375 ? 0.259 -48.437 -58.739 1.00 24.04 350 ILE D N 1
ATOM 12112 C CA . ILE D 1 375 ? 1.489 -49.260 -58.666 1.00 28.40 350 ILE D CA 1
ATOM 12113 C C . ILE D 1 375 ? 1.740 -49.629 -57.205 1.00 26.27 350 ILE D C 1
ATOM 12114 O O . ILE D 1 375 ? 2.095 -50.795 -56.964 1.00 27.54 350 ILE D O 1
ATOM 12119 N N . ILE D 1 376 ? 1.611 -48.673 -56.276 1.00 27.54 351 ILE D N 1
ATOM 12120 C CA . ILE D 1 376 ? 1.921 -48.929 -54.834 1.00 27.43 351 ILE D CA 1
ATOM 12121 C C . ILE D 1 376 ? 0.916 -49.973 -54.306 1.00 27.60 351 ILE D C 1
ATOM 12122 O O . ILE D 1 376 ? 1.349 -50.972 -53.755 1.00 30.09 351 ILE D O 1
ATOM 12127 N N . ARG D 1 377 ? -0.376 -49.783 -54.520 1.00 32.05 352 ARG D N 1
ATOM 12128 C CA . ARG D 1 377 ? -1.402 -50.762 -54.069 1.00 33.04 352 ARG D CA 1
ATOM 12129 C C . ARG D 1 377 ? -1.117 -52.135 -54.709 1.00 37.03 352 ARG D C 1
ATOM 12130 O O . ARG D 1 377 ? -1.176 -53.137 -53.979 1.00 35.91 352 ARG D O 1
ATOM 12138 N N . ASP D 1 378 ? -0.715 -52.194 -55.982 1.00 37.98 353 ASP D N 1
ATOM 12139 C CA . ASP D 1 378 ? -0.377 -53.462 -56.694 1.00 38.59 353 ASP D CA 1
ATOM 12140 C C . ASP D 1 378 ? 0.751 -54.224 -55.972 1.00 39.05 353 ASP D C 1
ATOM 12141 O O . ASP D 1 378 ? 0.566 -55.430 -55.624 1.00 37.96 353 ASP D O 1
ATOM 12146 N N . GLU D 1 379 ? 1.906 -53.589 -55.761 1.00 34.45 354 GLU D N 1
ATOM 12147 C CA . GLU D 1 379 ? 3.110 -54.284 -55.235 1.00 33.09 354 GLU D CA 1
ATOM 12148 C C . GLU D 1 379 ? 2.886 -54.670 -53.767 1.00 30.61 354 GLU D C 1
ATOM 12149 O O . GLU D 1 379 ? 3.607 -55.572 -53.275 1.00 27.35 354 GLU D O 1
ATOM 12155 N N . PHE D 1 380 ? 1.939 -54.008 -53.111 1.00 27.75 355 PHE D N 1
ATOM 12156 C CA . PHE D 1 380 ? 1.588 -54.207 -51.680 1.00 32.66 355 PHE D CA 1
ATOM 12157 C C . PHE D 1 380 ? 0.535 -55.322 -51.512 1.00 35.18 355 PHE D C 1
ATOM 12158 O O . PHE D 1 380 ? 0.218 -55.670 -50.355 1.00 33.36 355 PHE D O 1
ATOM 12166 N N . ALA D 1 381 ? 0.037 -55.911 -52.604 1.00 38.24 356 ALA D N 1
ATOM 12167 C CA . ALA D 1 381 ? -0.887 -57.082 -52.560 1.00 41.88 356 ALA D CA 1
ATOM 12168 C C . ALA D 1 381 ? -0.407 -58.120 -51.527 1.00 46.81 356 ALA D C 1
ATOM 12169 O O . ALA D 1 381 ? -1.247 -58.576 -50.730 1.00 46.60 356 ALA D O 1
ATOM 12171 N N . GLN D 1 382 ? 0.888 -58.471 -51.534 1.00 52.74 357 GLN D N 1
ATOM 12172 C CA . GLN D 1 382 ? 1.484 -59.528 -50.664 1.00 59.60 357 GLN D CA 1
ATOM 12173 C C . GLN D 1 382 ? 2.079 -58.902 -49.393 1.00 60.09 357 GLN D C 1
ATOM 12174 O O . GLN D 1 382 ? 3.077 -59.455 -48.884 1.00 56.30 357 GLN D O 1
ATOM 12180 N N . LEU D 1 383 ? 1.464 -57.819 -48.900 1.00 56.61 358 LEU D N 1
ATOM 12181 C CA . LEU D 1 383 ? 1.825 -57.081 -47.659 1.00 54.46 358 LEU D CA 1
ATOM 12182 C C . LEU D 1 383 ? 0.650 -57.124 -46.671 1.00 60.75 358 LEU D C 1
ATOM 12183 O O . LEU D 1 383 ? 0.698 -57.975 -45.742 1.00 51.15 358 LEU D O 1
ATOM 12188 N N . SER D 1 384 ? -0.379 -56.291 -46.918 1.00 58.54 359 SER D N 1
ATOM 12189 C CA . SER D 1 384 ? -1.549 -55.994 -46.040 1.00 54.84 359 SER D CA 1
ATOM 12190 C C . SER D 1 384 ? -2.008 -57.229 -45.248 1.00 56.75 359 SER D C 1
ATOM 12191 O O . SER D 1 384 ? -2.592 -57.017 -44.162 1.00 60.73 359 SER D O 1
ATOM 12194 N N . ALA D 1 385 ? -1.780 -58.443 -45.789 1.00 56.30 360 ALA D N 1
ATOM 12195 C CA . ALA D 1 385 ? -1.780 -59.768 -45.101 1.00 52.55 360 ALA D CA 1
ATOM 12196 C C . ALA D 1 385 ? -0.922 -59.746 -43.820 1.00 54.59 360 ALA D C 1
ATOM 12197 O O . ALA D 1 385 ? -1.519 -59.951 -42.730 1.00 49.44 360 ALA D O 1
ATOM 12199 N N . PHE D 1 386 ? 0.417 -59.585 -43.950 1.00 56.01 361 PHE D N 1
ATOM 12200 C CA . PHE D 1 386 ? 1.421 -59.588 -42.840 1.00 46.94 361 PHE D CA 1
ATOM 12201 C C . PHE D 1 386 ? 0.705 -59.087 -41.592 1.00 42.01 361 PHE D C 1
ATOM 12202 O O . PHE D 1 386 ? 0.196 -57.975 -41.612 1.00 35.19 361 PHE D O 1
ATOM 12210 N N . PRO D 1 387 ? 0.615 -59.847 -40.474 1.00 42.00 362 PRO D N 1
ATOM 12211 C CA . PRO D 1 387 ? -0.074 -59.331 -39.285 1.00 41.20 362 PRO D CA 1
ATOM 12212 C C . PRO D 1 387 ? 0.519 -58.016 -38.723 1.00 36.84 362 PRO D C 1
ATOM 12213 O O . PRO D 1 387 ? -0.181 -57.282 -38.063 1.00 37.51 362 PRO D O 1
ATOM 12217 N N . GLU D 1 388 ? 1.790 -57.713 -38.993 1.00 37.26 363 GLU D N 1
ATOM 12218 C CA . GLU D 1 388 ? 2.470 -56.504 -38.441 1.00 36.34 363 GLU D CA 1
ATOM 12219 C C . GLU D 1 388 ? 1.982 -55.254 -39.192 1.00 34.66 363 GLU D C 1
ATOM 12220 O O . GLU D 1 388 ? 2.094 -54.154 -38.641 1.00 33.06 363 GLU D O 1
ATOM 12226 N N . VAL D 1 389 ? 1.426 -55.417 -40.393 1.00 32.18 364 VAL D N 1
ATOM 12227 C CA . VAL D 1 389 ? 0.864 -54.293 -41.199 1.00 31.76 364 VAL D CA 1
ATOM 12228 C C . VAL D 1 389 ? -0.577 -54.020 -40.788 1.00 32.14 364 VAL D C 1
ATOM 12229 O O . VAL D 1 389 ? -1.483 -54.780 -41.194 1.00 35.29 364 VAL D O 1
ATOM 12233 N N . ALA D 1 390 ? -0.787 -52.921 -40.072 1.00 31.23 365 ALA D N 1
ATOM 12234 C CA . ALA D 1 390 ? -2.088 -52.479 -39.534 1.00 31.23 365 ALA D CA 1
ATOM 12235 C C . ALA D 1 390 ? -2.983 -51.911 -40.632 1.00 33.30 365 ALA D C 1
ATOM 12236 O O . ALA D 1 390 ? -4.175 -52.173 -40.598 1.00 27.82 365 ALA D O 1
ATOM 12238 N N . GLU D 1 391 ? -2.434 -51.074 -41.509 1.00 32.07 366 GLU D N 1
ATOM 12239 C CA . GLU D 1 391 ? -3.209 -50.276 -42.485 1.00 32.19 366 GLU D CA 1
ATOM 12240 C C . GLU D 1 391 ? -2.246 -49.874 -43.603 1.00 32.80 366 GLU D C 1
ATOM 12241 O O . GLU D 1 391 ? -1.052 -49.692 -43.302 1.00 29.53 366 GLU D O 1
ATOM 12247 N N . ILE D 1 392 ? -2.738 -49.798 -44.833 1.00 28.89 367 ILE D N 1
ATOM 12248 C CA . ILE D 1 392 ? -2.118 -49.012 -45.934 1.00 29.61 367 ILE D CA 1
ATOM 12249 C C . ILE D 1 392 ? -3.042 -47.813 -46.108 1.00 29.15 367 ILE D C 1
ATOM 12250 O O . ILE D 1 392 ? -4.262 -48.022 -46.088 1.00 28.55 367 ILE D O 1
ATOM 12255 N N . ARG D 1 393 ? -2.531 -46.592 -46.199 1.00 24.88 368 ARG D N 1
ATOM 12256 C CA . ARG D 1 393 ? -3.430 -45.426 -46.351 1.00 23.71 368 ARG D CA 1
ATOM 12257 C C . ARG D 1 393 ? -2.690 -44.340 -47.129 1.00 26.72 368 ARG D C 1
ATOM 12258 O O . ARG D 1 393 ? -1.459 -44.474 -47.342 1.00 24.45 368 ARG D O 1
ATOM 12266 N N . GLY D 1 394 ? -3.432 -43.300 -47.488 1.00 26.01 369 GLY D N 1
ATOM 12267 C CA . GLY D 1 394 ? -2.954 -42.182 -48.309 1.00 28.55 369 GLY D CA 1
ATOM 12268 C C . GLY D 1 394 ? -3.603 -42.172 -49.676 1.00 30.56 369 GLY D C 1
ATOM 12269 O O . GLY D 1 394 ? -4.488 -43.001 -49.942 1.00 25.80 369 GLY D O 1
ATOM 12270 N N . ARG D 1 395 ? -3.126 -41.274 -50.527 1.00 29.97 370 ARG D N 1
ATOM 12271 C CA . ARG D 1 395 ? -3.633 -41.061 -51.901 1.00 31.49 370 ARG D CA 1
ATOM 12272 C C . ARG D 1 395 ? -2.448 -40.683 -52.795 1.00 32.26 370 ARG D C 1
ATOM 12273 O O . ARG D 1 395 ? -1.441 -40.148 -52.276 1.00 26.78 370 ARG D O 1
ATOM 12281 N N . GLY D 1 396 ? -2.564 -40.973 -54.089 1.00 31.98 371 GLY D N 1
ATOM 12282 C CA . GLY D 1 396 ? -1.590 -40.547 -55.104 1.00 27.37 371 GLY D CA 1
ATOM 12283 C C . GLY D 1 396 ? -0.205 -41.027 -54.753 1.00 25.83 371 GLY D C 1
ATOM 12284 O O . GLY D 1 396 ? -0.022 -42.211 -54.500 1.00 24.54 371 GLY D O 1
ATOM 12285 N N . ALA D 1 397 ? 0.747 -40.103 -54.719 1.00 26.95 372 ALA D N 1
ATOM 12286 C CA . ALA D 1 397 ? 2.142 -40.361 -54.316 1.00 24.25 372 ALA D CA 1
ATOM 12287 C C . ALA D 1 397 ? 2.304 -39.915 -52.850 1.00 25.16 372 ALA D C 1
ATOM 12288 O O . ALA D 1 397 ? 3.362 -39.408 -52.497 1.00 24.57 372 ALA D O 1
ATOM 12290 N N . MET D 1 398 ? 1.278 -40.129 -52.015 1.00 24.63 373 MET D N 1
ATOM 12291 C CA . MET D 1 398 ? 1.329 -39.849 -50.552 1.00 24.18 373 MET D CA 1
ATOM 12292 C C . MET D 1 398 ? 0.674 -41.033 -49.833 1.00 22.67 373 MET D C 1
ATOM 12293 O O . MET D 1 398 ? -0.538 -40.972 -49.533 1.00 25.05 373 MET D O 1
ATOM 12298 N N . MET D 1 399 ? 1.435 -42.117 -49.695 1.00 23.08 374 MET D N 1
ATOM 12299 C CA . MET D 1 399 ? 0.947 -43.453 -49.267 1.00 26.26 374 MET D CA 1
ATOM 12300 C C . MET D 1 399 ? 1.805 -43.890 -48.093 1.00 26.06 374 MET D C 1
ATOM 12301 O O . MET D 1 399 ? 2.986 -43.563 -48.091 1.00 23.94 374 MET D O 1
ATOM 12306 N N . ALA D 1 400 ? 1.237 -44.642 -47.155 1.00 23.31 375 ALA D N 1
ATOM 12307 C CA . ALA D 1 400 ? 1.961 -45.070 -45.955 1.00 24.91 375 ALA D CA 1
ATOM 12308 C C . ALA D 1 400 ? 1.458 -46.437 -45.498 1.00 24.56 375 ALA D C 1
ATOM 12309 O O . ALA D 1 400 ? 0.311 -46.805 -45.794 1.00 22.47 375 ALA D O 1
ATOM 12311 N N . ILE D 1 401 ? 2.314 -47.107 -44.750 1.00 25.39 376 ILE D N 1
ATOM 12312 C CA . ILE D 1 401 ? 2.003 -48.361 -44.022 1.00 28.34 376 ILE D CA 1
ATOM 12313 C C . ILE D 1 401 ? 2.264 -48.103 -42.545 1.00 27.42 376 ILE D C 1
ATOM 12314 O O . ILE D 1 401 ? 3.347 -47.563 -42.224 1.00 26.10 376 ILE D O 1
ATOM 12319 N N . GLU D 1 402 ? 1.314 -48.487 -41.693 1.00 27.40 377 GLU D N 1
ATOM 12320 C CA . GLU D 1 402 ? 1.488 -48.432 -40.224 1.00 27.75 377 GLU D CA 1
ATOM 12321 C C . GLU D 1 402 ? 1.769 -49.841 -39.681 1.00 28.27 377 GLU D C 1
ATOM 12322 O O . GLU D 1 402 ? 1.019 -50.774 -40.015 1.00 28.39 377 GLU D O 1
ATOM 12328 N N . LEU D 1 403 ? 2.846 -49.990 -38.897 1.00 27.29 378 LEU D N 1
ATOM 12329 C CA . LEU D 1 403 ? 3.352 -51.289 -38.392 1.00 28.71 378 LEU D CA 1
ATOM 12330 C C . LEU D 1 403 ? 2.994 -51.448 -36.909 1.00 31.76 378 LEU D C 1
ATOM 12331 O O . LEU D 1 403 ? 3.065 -50.441 -36.154 1.00 26.51 378 LEU D O 1
ATOM 12336 N N . ILE D 1 404 ? 2.634 -52.672 -36.505 1.00 32.02 379 ILE D N 1
ATOM 12337 C CA . ILE D 1 404 ? 2.258 -53.011 -35.098 1.00 32.15 379 ILE D CA 1
ATOM 12338 C C . ILE D 1 404 ? 2.985 -54.291 -34.678 1.00 36.63 379 ILE D C 1
ATOM 12339 O O . ILE D 1 404 ? 3.568 -54.958 -35.548 1.00 37.59 379 ILE D O 1
ATOM 12344 N N . ASP D 1 405 ? 2.964 -54.604 -33.376 1.00 41.38 380 ASP D N 1
ATOM 12345 C CA . ASP D 1 405 ? 3.463 -55.888 -32.811 1.00 41.24 380 ASP D CA 1
ATOM 12346 C C . ASP D 1 405 ? 2.265 -56.836 -32.621 1.00 41.18 380 ASP D C 1
ATOM 12347 O O . ASP D 1 405 ? 1.131 -56.440 -32.959 1.00 36.68 380 ASP D O 1
ATOM 12352 N N . ALA D 1 406 ? 2.502 -58.027 -32.061 1.00 47.26 381 ALA D N 1
ATOM 12353 C CA . ALA D 1 406 ? 1.477 -59.077 -31.832 1.00 46.95 381 ALA D CA 1
ATOM 12354 C C . ALA D 1 406 ? 0.312 -58.519 -31.002 1.00 44.42 381 ALA D C 1
ATOM 12355 O O . ALA D 1 406 ? -0.830 -58.934 -31.236 1.00 43.19 381 ALA D O 1
ATOM 12357 N N . THR D 1 407 ? 0.574 -57.584 -30.085 1.00 43.21 382 THR D N 1
ATOM 12358 C CA . THR D 1 407 ? -0.441 -57.003 -29.165 1.00 43.86 382 THR D CA 1
ATOM 12359 C C . THR D 1 407 ? -1.323 -55.980 -29.873 1.00 43.37 382 THR D C 1
ATOM 12360 O O . THR D 1 407 ? -2.348 -55.591 -29.299 1.00 44.73 382 THR D O 1
ATOM 12364 N N . GLY D 1 408 ? -0.892 -55.495 -31.033 1.00 38.98 383 GLY D N 1
ATOM 12365 C CA . GLY D 1 408 ? -1.552 -54.373 -31.712 1.00 37.58 383 GLY D CA 1
ATOM 12366 C C . GLY D 1 408 ? -0.956 -53.023 -31.327 1.00 36.21 383 GLY D C 1
ATOM 12367 O O . GLY D 1 408 ? -1.514 -52.018 -31.762 1.00 31.96 383 GLY D O 1
ATOM 12368 N N . ARG D 1 409 ? 0.122 -52.983 -30.540 1.00 37.72 384 ARG D N 1
ATOM 12369 C CA . ARG D 1 409 ? 0.736 -51.701 -30.092 1.00 39.94 384 ARG D CA 1
ATOM 12370 C C . ARG D 1 409 ? 1.642 -51.165 -31.199 1.00 37.18 384 ARG D C 1
ATOM 12371 O O . ARG D 1 409 ? 2.142 -51.942 -32.013 1.00 34.83 384 ARG D O 1
ATOM 12379 N N . PRO D 1 410 ? 1.937 -49.843 -31.247 1.00 34.38 385 PRO D N 1
ATOM 12380 C CA . PRO D 1 410 ? 2.891 -49.318 -32.238 1.00 35.82 385 PRO D CA 1
ATOM 12381 C C . PRO D 1 410 ? 4.241 -50.057 -32.237 1.00 35.23 385 PRO D C 1
ATOM 12382 O O . PRO D 1 410 ? 4.713 -50.401 -31.160 1.00 35.90 385 PRO D O 1
ATOM 12386 N N . ASN D 1 411 ? 4.808 -50.299 -33.435 1.00 34.03 386 ASN D N 1
ATOM 12387 C CA . ASN D 1 411 ? 6.090 -51.026 -33.653 1.00 30.70 386 ASN D CA 1
ATOM 12388 C C . ASN D 1 411 ? 7.121 -50.110 -34.338 1.00 29.73 386 ASN D C 1
ATOM 12389 O O . ASN D 1 411 ? 7.440 -50.354 -35.512 1.00 26.44 386 ASN D O 1
ATOM 12394 N N . ALA D 1 412 ? 7.684 -49.158 -33.585 1.00 28.92 387 ALA D N 1
ATOM 12395 C CA . ALA D 1 412 ? 8.746 -48.225 -34.033 1.00 27.92 387 ALA D CA 1
ATOM 12396 C C . ALA D 1 412 ? 10.033 -49.010 -34.325 1.00 28.72 387 ALA D C 1
ATOM 12397 O O . ALA D 1 412 ? 10.774 -48.628 -35.267 1.00 27.76 387 ALA D O 1
ATOM 12399 N N . ALA D 1 413 ? 10.313 -50.087 -33.583 1.00 27.09 388 ALA D N 1
ATOM 12400 C CA . ALA D 1 413 ? 11.571 -50.855 -33.741 1.00 29.19 388 ALA D CA 1
ATOM 12401 C C . ALA D 1 413 ? 11.603 -51.496 -35.134 1.00 27.63 388 ALA D C 1
ATOM 12402 O O . ALA D 1 413 ? 12.666 -51.416 -35.825 1.00 24.26 388 ALA D O 1
ATOM 12404 N N . LEU D 1 414 ? 10.480 -52.077 -35.559 1.00 29.79 389 LEU D N 1
ATOM 12405 C CA . LEU D 1 414 ? 10.400 -52.789 -36.860 1.00 28.09 389 LEU D CA 1
ATOM 12406 C C . LEU D 1 414 ? 10.524 -51.752 -37.976 1.00 28.11 389 LEU D C 1
ATOM 12407 O O . LEU D 1 414 ? 11.260 -52.028 -38.959 1.00 29.38 389 LEU D O 1
ATOM 12412 N N . THR D 1 415 ? 9.802 -50.637 -37.821 1.00 28.79 390 THR D N 1
ATOM 12413 C CA . THR D 1 415 ? 9.774 -49.479 -38.750 1.00 30.12 390 THR D CA 1
ATOM 12414 C C . THR D 1 415 ? 11.215 -49.034 -39.014 1.00 28.22 390 THR D C 1
ATOM 12415 O O . THR D 1 415 ? 11.586 -48.916 -40.195 1.00 26.83 390 THR D O 1
ATOM 12419 N N . ALA D 1 416 ? 11.977 -48.763 -37.953 1.00 28.45 391 ALA D N 1
ATOM 12420 C CA . ALA D 1 416 ? 13.381 -48.295 -38.053 1.00 29.39 391 ALA D CA 1
ATOM 12421 C C . ALA D 1 416 ? 14.224 -49.353 -38.774 1.00 26.17 391 ALA D C 1
ATOM 12422 O O . ALA D 1 416 ? 15.084 -48.976 -39.606 1.00 29.90 391 ALA D O 1
ATOM 12424 N N . ALA D 1 417 ? 14.031 -50.628 -38.437 1.00 26.95 392 ALA D N 1
ATOM 12425 C CA . ALA D 1 417 ? 14.800 -51.749 -39.018 1.00 25.76 392 ALA D CA 1
ATOM 12426 C C . ALA D 1 417 ? 14.446 -51.937 -40.507 1.00 24.90 392 ALA D C 1
ATOM 12427 O O . ALA D 1 417 ? 15.340 -52.182 -41.333 1.00 25.10 392 ALA D O 1
ATOM 12429 N N . VAL D 1 418 ? 13.180 -51.903 -40.867 1.00 25.16 393 VAL D N 1
ATOM 12430 C CA . VAL D 1 418 ? 12.830 -52.000 -42.313 1.00 27.54 393 VAL D CA 1
ATOM 12431 C C . VAL D 1 418 ? 13.512 -50.862 -43.087 1.00 30.08 393 VAL D C 1
ATOM 12432 O O . VAL D 1 418 ? 14.039 -51.119 -44.200 1.00 30.93 393 VAL D O 1
ATOM 12436 N N . ALA D 1 419 ? 13.492 -49.642 -42.548 1.00 31.11 394 ALA D N 1
ATOM 12437 C CA . ALA D 1 419 ? 13.961 -48.449 -43.289 1.00 29.83 394 ALA D CA 1
ATOM 12438 C C . ALA D 1 419 ? 15.486 -48.530 -43.425 1.00 28.96 394 ALA D C 1
ATOM 12439 O O . ALA D 1 419 ? 15.991 -48.221 -44.519 1.00 31.85 394 ALA D O 1
ATOM 12441 N N . ALA D 1 420 ? 16.175 -49.027 -42.393 1.00 27.48 395 ALA D N 1
ATOM 12442 C CA . ALA D 1 420 ? 17.639 -49.233 -42.362 1.00 29.19 395 ALA D CA 1
ATOM 12443 C C . ALA D 1 420 ? 17.996 -50.323 -43.370 1.00 31.49 395 ALA D C 1
ATOM 12444 O O . ALA D 1 420 ? 18.971 -50.126 -44.112 1.00 29.19 395 ALA D O 1
ATOM 12446 N N . ARG D 1 421 ? 17.200 -51.400 -43.411 1.00 33.67 396 ARG D N 1
ATOM 12447 C CA . ARG D 1 421 ? 17.424 -52.557 -44.320 1.00 34.93 396 ARG D CA 1
ATOM 12448 C C . ARG D 1 421 ? 17.271 -52.090 -45.769 1.00 31.60 396 ARG D C 1
ATOM 12449 O O . ARG D 1 421 ? 18.129 -52.475 -46.604 1.00 33.55 396 ARG D O 1
ATOM 12457 N N . ALA D 1 422 ? 16.222 -51.316 -46.051 1.00 30.74 397 ALA D N 1
ATOM 12458 C CA . ALA D 1 422 ? 15.882 -50.809 -47.407 1.00 33.21 397 ALA D CA 1
ATOM 12459 C C . ALA D 1 422 ? 17.030 -49.934 -47.936 1.00 31.25 397 ALA D C 1
ATOM 12460 O O . ALA D 1 422 ? 17.418 -50.062 -49.110 1.00 27.75 397 ALA D O 1
ATOM 12462 N N . LYS D 1 423 ? 17.581 -49.097 -47.068 1.00 29.03 398 LYS D N 1
ATOM 12463 C CA . LYS D 1 423 ? 18.677 -48.147 -47.388 1.00 33.10 398 LYS D CA 1
ATOM 12464 C C . LYS D 1 423 ? 19.936 -48.902 -47.819 1.00 32.20 398 LYS D C 1
ATOM 12465 O O . LYS D 1 423 ? 20.547 -48.498 -48.823 1.00 31.36 398 LYS D O 1
ATOM 12471 N N . ALA D 1 424 ? 20.341 -49.903 -47.036 1.00 30.59 399 ALA D N 1
ATOM 12472 C CA . ALA D 1 424 ? 21.502 -50.776 -47.316 1.00 31.04 399 ALA D CA 1
ATOM 12473 C C . ALA D 1 424 ? 21.325 -51.466 -48.675 1.00 31.15 399 ALA D C 1
ATOM 12474 O O . ALA D 1 424 ? 22.334 -51.754 -49.314 1.00 33.93 399 ALA D O 1
ATOM 12476 N N . GLU D 1 425 ? 20.089 -51.758 -49.082 1.00 30.28 400 GLU D N 1
ATOM 12477 C CA . GLU D 1 425 ? 19.789 -52.409 -50.383 1.00 32.07 400 GLU D CA 1
ATOM 12478 C C . GLU D 1 425 ? 19.581 -51.356 -51.478 1.00 31.15 400 GLU D C 1
ATOM 12479 O O . GLU D 1 425 ? 19.297 -51.771 -52.593 1.00 33.71 400 GLU D O 1
ATOM 12485 N N . GLY D 1 426 ? 19.691 -50.055 -51.176 1.00 29.80 401 GLY D N 1
ATOM 12486 C CA . GLY D 1 426 ? 19.751 -48.975 -52.186 1.00 27.87 401 GLY D CA 1
ATOM 12487 C C . GLY D 1 426 ? 18.402 -48.322 -52.437 1.00 26.11 401 GLY D C 1
ATOM 12488 O O . GLY D 1 426 ? 18.180 -47.827 -53.546 1.00 27.99 401 GLY D O 1
ATOM 12489 N N . VAL D 1 427 ? 17.523 -48.298 -51.435 1.00 26.52 402 VAL D N 1
ATOM 12490 C CA . VAL D 1 427 ? 16.200 -47.624 -51.512 1.00 27.08 402 VAL D CA 1
ATOM 12491 C C . VAL D 1 427 ? 16.041 -46.670 -50.317 1.00 26.49 402 VAL D C 1
ATOM 12492 O O . VAL D 1 427 ? 16.142 -47.134 -49.170 1.00 27.52 402 VAL D O 1
ATOM 12496 N N . LEU D 1 428 ? 15.741 -45.408 -50.596 1.00 27.50 403 LEU D N 1
ATOM 12497 C CA . LEU D 1 428 ? 15.539 -44.365 -49.558 1.00 27.30 403 LEU D CA 1
ATOM 12498 C C . LEU D 1 428 ? 14.055 -44.310 -49.197 1.00 24.72 403 LEU D C 1
ATOM 12499 O O . LEU D 1 428 ? 13.277 -43.871 -50.040 1.00 23.22 403 LEU D O 1
ATOM 12504 N N . LEU D 1 429 ? 13.733 -44.743 -47.970 1.00 25.71 404 LEU D N 1
ATOM 12505 C CA . LEU D 1 429 ? 12.381 -44.772 -47.357 1.00 30.52 404 LEU D CA 1
ATOM 12506 C C . LEU D 1 429 ? 12.394 -43.847 -46.136 1.00 28.62 404 LEU D C 1
ATOM 12507 O O . LEU D 1 429 ? 13.257 -44.041 -45.287 1.00 28.23 404 LEU D O 1
ATOM 12512 N N . LEU D 1 430 ? 11.415 -42.973 -45.996 1.00 25.64 405 LEU D N 1
ATOM 12513 C CA . LEU D 1 430 ? 11.253 -42.151 -44.769 1.00 27.87 405 LEU D CA 1
ATOM 12514 C C . LEU D 1 430 ? 10.294 -42.847 -43.811 1.00 28.07 405 LEU D C 1
ATOM 12515 O O . LEU D 1 430 ? 9.392 -43.553 -44.274 1.00 28.72 405 LEU D O 1
ATOM 12520 N N . THR D 1 431 ? 10.468 -42.611 -42.521 1.00 25.96 406 THR D N 1
ATOM 12521 C CA . THR D 1 431 ? 9.486 -43.019 -41.501 1.00 28.38 406 THR D CA 1
ATOM 12522 C C . THR D 1 431 ? 8.836 -41.763 -40.934 1.00 28.29 406 THR D C 1
ATOM 12523 O O . THR D 1 431 ? 9.302 -40.646 -41.221 1.00 26.38 406 THR D O 1
ATOM 12527 N N . CYS D 1 432 ? 7.744 -41.944 -40.217 1.00 24.06 407 CYS D N 1
ATOM 12528 C CA . CYS D 1 432 ? 7.040 -40.851 -39.533 1.00 24.17 407 CYS D CA 1
ATOM 12529 C C . CYS D 1 432 ? 6.054 -41.466 -38.536 1.00 21.28 407 CYS D C 1
ATOM 12530 O O . CYS D 1 432 ? 6.223 -42.635 -38.225 1.00 21.29 407 CYS D O 1
ATOM 12533 N N . GLY D 1 433 ? 5.113 -40.692 -38.010 1.00 22.10 408 GLY D N 1
ATOM 12534 C CA . GLY D 1 433 ? 4.149 -41.185 -37.009 1.00 20.56 408 GLY D CA 1
ATOM 12535 C C . GLY D 1 433 ? 4.378 -40.546 -35.640 1.00 22.42 408 GLY D C 1
ATOM 12536 O O . GLY D 1 433 ? 5.516 -40.489 -35.168 1.00 21.04 408 GLY D O 1
ATOM 12537 N N . THR D 1 434 ? 3.311 -40.081 -35.016 1.00 22.40 409 THR D N 1
ATOM 12538 C CA . THR D 1 434 ? 3.241 -39.804 -33.565 1.00 23.66 409 THR D CA 1
ATOM 12539 C C . THR D 1 434 ? 3.983 -40.899 -32.784 1.00 26.39 409 THR D C 1
ATOM 12540 O O . THR D 1 434 ? 4.759 -40.540 -31.857 1.00 26.08 409 THR D O 1
ATOM 12544 N N . ASP D 1 435 ? 3.835 -42.175 -33.156 1.00 24.68 410 ASP D N 1
ATOM 12545 C CA . ASP D 1 435 ? 4.435 -43.316 -32.413 1.00 26.97 410 ASP D CA 1
ATOM 12546 C C . ASP D 1 435 ? 5.610 -43.916 -33.188 1.00 24.53 410 ASP D C 1
ATOM 12547 O O . ASP D 1 435 ? 6.092 -44.977 -32.791 1.00 26.44 410 ASP D O 1
ATOM 12552 N N . GLY D 1 436 ? 6.092 -43.228 -34.226 1.00 21.94 411 GLY D N 1
ATOM 12553 C CA . GLY D 1 436 ? 7.302 -43.618 -34.965 1.00 22.19 411 GLY D CA 1
ATOM 12554 C C . GLY D 1 436 ? 7.131 -44.912 -35.742 1.00 22.92 411 GLY D C 1
ATOM 12555 O O . GLY D 1 436 ? 8.163 -45.530 -36.015 1.00 23.08 411 GLY D O 1
ATOM 12556 N N . ASN D 1 437 ? 5.899 -45.323 -36.069 1.00 22.51 412 ASN D N 1
ATOM 12557 C CA . ASN D 1 437 ? 5.662 -46.682 -36.628 1.00 24.56 412 ASN D CA 1
ATOM 12558 C C . ASN D 1 437 ? 5.050 -46.604 -38.021 1.00 22.85 412 ASN D C 1
ATOM 12559 O O . ASN D 1 437 ? 4.310 -47.522 -38.369 1.00 21.99 412 ASN D O 1
ATOM 12564 N N . VAL D 1 438 ? 5.346 -45.555 -38.804 1.00 23.44 413 VAL D N 1
ATOM 12565 C CA . VAL D 1 438 ? 4.728 -45.403 -40.152 1.00 24.31 413 VAL D CA 1
ATOM 12566 C C . VAL D 1 438 ? 5.859 -45.317 -41.175 1.00 28.00 413 VAL D C 1
ATOM 12567 O O . VAL D 1 438 ? 6.739 -44.444 -40.993 1.00 26.96 413 VAL D O 1
ATOM 12571 N N . ILE D 1 439 ? 5.832 -46.189 -42.191 1.00 23.07 414 ILE D N 1
ATOM 12572 C CA . ILE D 1 439 ? 6.712 -46.054 -43.388 1.00 26.19 414 ILE D CA 1
ATOM 12573 C C . ILE D 1 439 ? 5.940 -45.231 -44.397 1.00 25.26 414 ILE D C 1
ATOM 12574 O O . ILE D 1 439 ? 4.779 -45.589 -44.700 1.00 28.70 414 ILE D O 1
ATOM 12579 N N . ARG D 1 440 ? 6.528 -44.140 -44.877 1.00 26.56 415 ARG D N 1
ATOM 12580 C CA . ARG D 1 440 ? 5.797 -43.242 -45.797 1.00 26.58 415 ARG D CA 1
ATOM 12581 C C . ARG D 1 440 ? 6.460 -43.351 -47.174 1.00 29.17 415 ARG D C 1
ATOM 12582 O O . ARG D 1 440 ? 7.678 -43.633 -47.235 1.00 29.64 415 ARG D O 1
ATOM 12590 N N . LEU D 1 441 ? 5.648 -43.221 -48.218 1.00 27.06 416 LEU D N 1
ATOM 12591 C CA . LEU D 1 441 ? 6.075 -43.266 -49.632 1.00 26.48 416 LEU D CA 1
ATOM 12592 C C . LEU D 1 441 ? 5.797 -41.895 -50.246 1.00 25.51 416 LEU D C 1
ATOM 12593 O O . LEU D 1 441 ? 4.593 -41.446 -50.268 1.00 23.48 416 LEU D O 1
ATOM 12598 N N . LEU D 1 442 ? 6.881 -41.242 -50.680 1.00 24.08 417 LEU D N 1
ATOM 12599 C CA . LEU D 1 442 ? 6.838 -39.897 -51.318 1.00 22.40 417 LEU D CA 1
ATOM 12600 C C . LEU D 1 442 ? 7.723 -39.905 -52.553 1.00 23.28 417 LEU D C 1
ATOM 12601 O O . LEU D 1 442 ? 8.669 -39.136 -52.659 1.00 21.76 417 LEU D O 1
ATOM 12606 N N . PRO D 1 443 ? 7.430 -40.762 -53.556 1.00 25.55 418 PRO D N 1
ATOM 12607 C CA . PRO D 1 443 ? 8.223 -40.771 -54.787 1.00 23.86 418 PRO D CA 1
ATOM 12608 C C . PRO D 1 443 ? 7.986 -39.456 -55.522 1.00 20.55 418 PRO D C 1
ATOM 12609 O O . PRO D 1 443 ? 6.903 -38.878 -55.452 1.00 24.15 418 PRO D O 1
ATOM 12613 N N . PRO D 1 444 ? 8.963 -38.971 -56.318 1.00 21.70 419 PRO D N 1
ATOM 12614 C CA . PRO D 1 444 ? 8.699 -37.917 -57.283 1.00 21.32 419 PRO D CA 1
ATOM 12615 C C . PRO D 1 444 ? 7.686 -38.464 -58.305 1.00 21.16 419 PRO D C 1
ATOM 12616 O O . PRO D 1 444 ? 7.678 -39.619 -58.563 1.00 23.16 419 PRO D O 1
ATOM 12620 N N . LEU D 1 445 ? 6.837 -37.601 -58.833 1.00 22.63 420 LEU D N 1
ATOM 12621 C CA . LEU D 1 445 ? 5.780 -38.024 -59.773 1.00 24.01 420 LEU D CA 1
ATOM 12622 C C . LEU D 1 445 ? 6.395 -38.395 -61.121 1.00 24.50 420 LEU D C 1
ATOM 12623 O O . LEU D 1 445 ? 5.620 -38.891 -61.955 1.00 27.63 420 LEU D O 1
ATOM 12628 N N . VAL D 1 446 ? 7.712 -38.211 -61.305 1.00 24.08 421 VAL D N 1
ATOM 12629 C CA . VAL D 1 446 ? 8.431 -38.489 -62.587 1.00 23.80 421 VAL D CA 1
ATOM 12630 C C . VAL D 1 446 ? 9.169 -39.827 -62.467 1.00 27.03 421 VAL D C 1
ATOM 12631 O O . VAL D 1 446 ? 9.961 -40.177 -63.372 1.00 27.06 421 VAL D O 1
ATOM 12635 N N . ILE D 1 447 ? 8.951 -40.574 -61.387 1.00 26.06 422 ILE D N 1
ATOM 12636 C CA . ILE D 1 447 ? 9.677 -41.856 -61.216 1.00 24.18 422 ILE D CA 1
ATOM 12637 C C . ILE D 1 447 ? 9.225 -42.791 -62.350 1.00 24.58 422 ILE D C 1
ATOM 12638 O O . ILE D 1 447 ? 8.032 -42.751 -62.685 1.00 22.57 422 ILE D O 1
ATOM 12643 N N . ALA D 1 448 ? 10.129 -43.606 -62.908 1.00 28.01 423 ALA D N 1
ATOM 12644 C CA . ALA D 1 448 ? 9.742 -44.639 -63.907 1.00 26.92 423 ALA D CA 1
ATOM 12645 C C . ALA D 1 448 ? 9.059 -45.783 -63.166 1.00 29.81 423 ALA D C 1
ATOM 12646 O O . ALA D 1 448 ? 9.398 -46.056 -61.993 1.00 25.01 423 ALA D O 1
ATOM 12648 N N . GLU D 1 449 ? 8.143 -46.465 -63.852 1.00 33.23 424 GLU D N 1
ATOM 12649 C CA . GLU D 1 449 ? 7.354 -47.551 -63.225 1.00 32.64 424 GLU D CA 1
ATOM 12650 C C . GLU D 1 449 ? 8.281 -48.679 -62.750 1.00 31.83 424 GLU D C 1
ATOM 12651 O O . GLU D 1 449 ? 8.060 -49.159 -61.633 1.00 34.51 424 GLU D O 1
ATOM 12657 N N . ASP D 1 450 ? 9.252 -49.116 -63.555 1.00 32.21 425 ASP D N 1
ATOM 12658 C CA . ASP D 1 450 ? 10.201 -50.213 -63.188 1.00 34.45 425 ASP D CA 1
ATOM 12659 C C . ASP D 1 450 ? 11.062 -49.802 -61.978 1.00 31.06 425 ASP D C 1
ATOM 12660 O O . ASP D 1 450 ? 11.361 -50.662 -61.127 1.00 28.39 425 ASP D O 1
ATOM 12665 N N . THR D 1 451 ? 11.480 -48.541 -61.890 1.00 26.68 426 THR D N 1
ATOM 12666 C CA . THR D 1 451 ? 12.191 -48.001 -60.709 1.00 25.89 426 THR D CA 1
ATOM 12667 C C . THR D 1 451 ? 11.290 -48.096 -59.461 1.00 23.73 426 THR D C 1
ATOM 12668 O O . THR D 1 451 ? 11.802 -48.542 -58.406 1.00 24.17 426 THR D O 1
ATOM 12672 N N . LEU D 1 452 ? 10.045 -47.622 -59.535 1.00 23.78 427 LEU D N 1
ATOM 12673 C CA . LEU D 1 452 ? 9.086 -47.648 -58.404 1.00 27.23 427 LEU D CA 1
ATOM 12674 C C . LEU D 1 452 ? 8.835 -49.112 -57.983 1.00 28.55 427 LEU D C 1
ATOM 12675 O O . LEU D 1 452 ? 8.910 -49.411 -56.797 1.00 24.88 427 LEU D O 1
ATOM 12680 N N . ARG D 1 453 ? 8.548 -50.008 -58.929 1.00 28.55 428 ARG D N 1
ATOM 12681 C CA . ARG D 1 453 ? 8.275 -51.438 -58.606 1.00 31.06 428 ARG D CA 1
ATOM 12682 C C . ARG D 1 453 ? 9.510 -52.062 -57.931 1.00 30.31 428 ARG D C 1
ATOM 12683 O O . ARG D 1 453 ? 9.328 -52.764 -56.922 1.00 29.51 428 ARG D O 1
ATOM 12691 N N . ASP D 1 454 ? 10.726 -51.806 -58.424 1.00 28.23 429 ASP D N 1
ATOM 12692 C CA . ASP D 1 454 ? 11.968 -52.290 -57.773 1.00 29.23 429 ASP D CA 1
ATOM 12693 C C . ASP D 1 454 ? 12.025 -51.778 -56.328 1.00 31.01 429 ASP D C 1
ATOM 12694 O O . ASP D 1 454 ? 12.397 -52.558 -55.405 1.00 31.33 429 ASP D O 1
ATOM 12699 N N . GLY D 1 455 ? 11.719 -50.504 -56.125 1.00 29.41 430 GLY D N 1
ATOM 12700 C CA . GLY D 1 455 ? 11.777 -49.894 -54.782 1.00 28.12 430 GLY D CA 1
ATOM 12701 C C . GLY D 1 455 ? 10.817 -50.570 -53.823 1.00 27.10 430 GLY D C 1
ATOM 12702 O O . GLY D 1 455 ? 11.247 -50.931 -52.726 1.00 26.72 430 GLY D O 1
ATOM 12703 N N . LEU D 1 456 ? 9.567 -50.762 -54.248 1.00 28.66 431 LEU D N 1
ATOM 12704 C CA . LEU D 1 456 ? 8.474 -51.338 -53.412 1.00 29.15 431 LEU D CA 1
ATOM 12705 C C . LEU D 1 456 ? 8.748 -52.813 -53.097 1.00 29.78 431 LEU D C 1
ATOM 12706 O O . LEU D 1 456 ? 8.519 -53.213 -51.939 1.00 30.39 431 LEU D O 1
ATOM 12711 N N . GLN D 1 457 ? 9.292 -53.575 -54.052 1.00 29.49 432 GLN D N 1
ATOM 12712 C CA . GLN D 1 457 ? 9.730 -54.988 -53.855 1.00 29.69 432 GLN D CA 1
ATOM 12713 C C . GLN D 1 457 ? 10.843 -55.054 -52.815 1.00 27.66 432 GLN D C 1
ATOM 12714 O O . GLN D 1 457 ? 10.818 -55.991 -52.002 1.00 25.16 432 GLN D O 1
ATOM 12720 N N . VAL D 1 458 ? 11.783 -54.100 -52.817 1.00 24.82 433 VAL D N 1
ATOM 12721 C CA . VAL D 1 458 ? 12.846 -54.008 -51.772 1.00 28.25 433 VAL D CA 1
ATOM 12722 C C . VAL D 1 458 ? 12.198 -53.811 -50.398 1.00 25.79 433 VAL D C 1
ATOM 12723 O O . VAL D 1 458 ? 12.703 -54.400 -49.434 1.00 25.41 433 VAL D O 1
ATOM 12727 N N . LEU D 1 459 ? 11.222 -52.906 -50.323 1.00 27.20 434 LEU D N 1
ATOM 12728 C CA . LEU D 1 459 ? 10.480 -52.604 -49.079 1.00 27.57 434 LEU D CA 1
ATOM 12729 C C . LEU D 1 459 ? 9.855 -53.906 -48.548 1.00 29.52 434 LEU D C 1
ATOM 12730 O O . LEU D 1 459 ? 9.993 -54.173 -47.342 1.00 29.12 434 LEU D O 1
ATOM 12735 N N . VAL D 1 460 ? 9.253 -54.717 -49.425 1.00 29.61 435 VAL D N 1
ATOM 12736 C CA . VAL D 1 460 ? 8.522 -55.969 -49.022 1.00 30.02 435 VAL D CA 1
ATOM 12737 C C . VAL D 1 460 ? 9.535 -57.014 -48.573 1.00 28.63 435 VAL D C 1
ATOM 12738 O O . VAL D 1 460 ? 9.308 -57.649 -47.542 1.00 34.26 435 VAL D O 1
ATOM 12742 N N . ALA D 1 461 ? 10.643 -57.183 -49.292 1.00 29.44 436 ALA D N 1
ATOM 12743 C CA . ALA D 1 461 ? 11.681 -58.154 -48.917 1.00 31.93 436 ALA D CA 1
ATOM 12744 C C . ALA D 1 461 ? 12.265 -57.734 -47.554 1.00 31.99 436 ALA D C 1
ATOM 12745 O O . ALA D 1 461 ? 12.516 -58.635 -46.697 1.00 29.49 436 ALA D O 1
ATOM 12747 N N . ALA D 1 462 ? 12.474 -56.430 -47.340 1.00 29.12 437 ALA D N 1
ATOM 12748 C CA . ALA D 1 462 ? 13.029 -55.874 -46.077 1.00 31.61 437 ALA D CA 1
ATOM 12749 C C . ALA D 1 462 ? 12.060 -56.184 -44.931 1.00 30.65 437 ALA D C 1
ATOM 12750 O O . ALA D 1 462 ? 12.516 -56.634 -43.879 1.00 27.92 437 ALA D O 1
ATOM 12752 N N . LEU D 1 463 ? 10.764 -55.968 -45.142 1.00 31.97 438 LEU D N 1
ATOM 12753 C CA . LEU D 1 463 ? 9.722 -56.277 -44.132 1.00 35.82 438 LEU D CA 1
ATOM 12754 C C . LEU D 1 463 ? 9.710 -57.793 -43.848 1.00 38.00 438 LEU D C 1
ATOM 12755 O O . LEU D 1 463 ? 9.735 -58.210 -42.664 1.00 36.51 438 LEU D O 1
ATOM 12760 N N . GLU D 1 464 ? 9.761 -58.613 -44.892 1.00 41.69 439 GLU D N 1
ATOM 12761 C CA . GLU D 1 464 ? 9.833 -60.092 -44.757 1.00 42.25 439 GLU D CA 1
ATOM 12762 C C . GLU D 1 464 ? 11.082 -60.471 -43.941 1.00 42.96 439 GLU D C 1
ATOM 12763 O O . GLU D 1 464 ? 10.994 -61.302 -43.000 1.00 37.56 439 GLU D O 1
ATOM 12769 N N . ARG D 1 465 ? 12.229 -59.880 -44.251 1.00 39.65 440 ARG D N 1
ATOM 12770 C CA . ARG D 1 465 ? 13.500 -60.270 -43.603 1.00 41.81 440 ARG D CA 1
ATOM 12771 C C . ARG D 1 465 ? 13.456 -59.874 -42.119 1.00 44.71 440 ARG D C 1
ATOM 12772 O O . ARG D 1 465 ? 13.907 -60.694 -41.306 1.00 43.91 440 ARG D O 1
ATOM 12780 N N . GLU D 1 466 ? 12.918 -58.693 -41.772 1.00 43.23 441 GLU D N 1
ATOM 12781 C CA . GLU D 1 466 ? 13.031 -58.108 -40.399 1.00 43.45 441 GLU D CA 1
ATOM 12782 C C . GLU D 1 466 ? 11.939 -58.646 -39.466 1.00 44.88 441 GLU D C 1
ATOM 12783 O O . GLU D 1 466 ? 12.150 -58.547 -38.259 1.00 42.11 441 GLU D O 1
ATOM 12789 N N . THR D 1 467 ? 10.834 -59.209 -39.962 1.00 47.48 442 THR D N 1
ATOM 12790 C CA . THR D 1 467 ? 9.814 -59.855 -39.089 1.00 51.06 442 THR D CA 1
ATOM 12791 C C . THR D 1 467 ? 10.255 -61.298 -38.793 1.00 61.44 442 THR D C 1
ATOM 12792 O O . THR D 1 467 ? 9.436 -62.207 -39.003 1.00 64.65 442 THR D O 1
ATOM 12796 N N . ALA D 1 468 ? 11.482 -61.462 -38.260 1.00 75.78 443 ALA D N 1
ATOM 12797 C CA . ALA D 1 468 ? 12.171 -62.730 -37.886 1.00 73.83 443 ALA D CA 1
ATOM 12798 C C . ALA D 1 468 ? 11.542 -63.924 -38.614 1.00 69.01 443 ALA D C 1
ATOM 12799 O O . ALA D 1 468 ? 11.593 -63.952 -39.843 1.00 67.18 443 ALA D O 1
#

Foldseek 3Di:
DLKPDDQDFDDDPDFPDPVLVVVVVVCVVPPDPVPDDDFSFDFDDKMFQWTAGPRGGTFGDLQCVPQFQLVIQCNPLLVVLLVVLVVVPFADFCLRPNDDLLVVLQVVCQVQAFDPFGKGKWKFFAQLLLVVVVQVLLCLLLVADAEEAEPLAQRDQDLARLLNHHFVPPRPPPPDPGDDNYHYFYAQQCLPPVDALLRSLVRRVCCCCVPPNLNRASAYEYACQHAQQFRGHHHPNNLVSNLVVCVVRVHFYEHEQQNQACLQFLGRGSCVVNSHHGQKYKYFRHQQSPGGMIMIMGRPSSSCSQDSPRDGDRCTSGSSSSSSRVSSSVCCVVVVLSVLQQVLQVLLCVLCVCVVVPPQFSDWDGHRQWIKTFGADPVRHGDLPLQVQLQSQLSNSRYHWDFHHSSNGMTIGRGRSSHDSVSSSVSSNSSVVSSVVS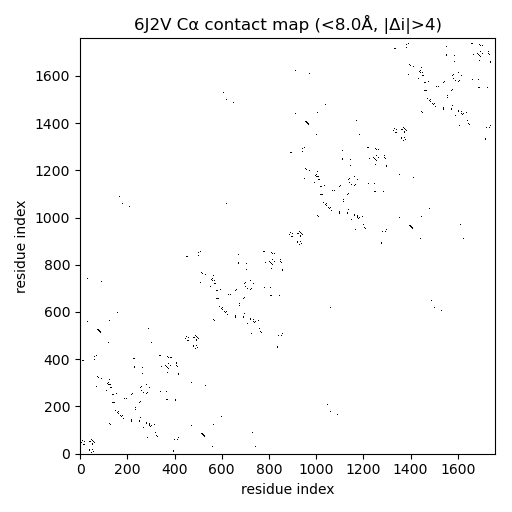VD/DDKDDDQDFDDDPDFPDDVLVVVVVVCVVPPDVVPPDDFSFDFPDKMFQWTAGPRGGTFGHLQCVPQFQLVILCNPLLVVLLVVQVVVPFADFCLGPNDVLLVVLQVVCQVQAADPFGKGKFKFFDQLLLVVVLQVLLCLQLVAHAEEAEPLAQRDQDLARLLRHHAVPPRNPPPDPGDPRYHYFYAQQCLPPVDALVRSQVRRVVCCCVPPNLNRASEYEYACQHRLQFRRHHHQPNLVSNLVVCVVSVHFYEHEQQNQACLLQLGNGSCVVNSHRGQKYKYFRHQQSPGGMIMIMGRPSSSCSQDRPRDGDRCTSGVSSSSSRVSSSVSCVVVVLSVLLQVLVVLLCVLCVCVVVPPQFSDWDGGRQKIKTFGADPVRHGDLVLLVQLQSQLSSSRYHWDFHHSRNRMIIGRGRSSHDSVSSSVSSNSSVVSSVVSVD/DDKDDDQDFADDLDFPDDVLVVVVVVCVVPPPPVPDDDFRFDFDDKMFQWTAGPRGGTFGEQQCVPLFQQVIQCNPLLVVLLVVQVVVPFADFCLRPNDVLLVVLQVVCQVQAADPFGKGKFKAFAQLLLVVVLQVLLCLLLVAHAEEAEPLAQRDQDLARLLNHHAVPPRPPPPDPGDPRYYYFYAQQCLPPVDALVRSLVRRVVCCCVPPNLNRASAYEYACQHALAFRRHHHQPNLVSNLVVCVVSVHFYEHEQQNQACLQQLGNGSCVVRSHHGQKYKYFRHQQSPGGMIMIMHRPSSSPSDDRPRDGDRCTSGVSSSSRRVSSSVCCVVVVLSVLQQVLVVLLCVLCVVCVVPPQFSDWDGGRQWIKTFGADPVRHGDLVLLVQLQSQLSSVRYHWDFHHSSNGMIIGNGRSSHDSVSSSVSSNSSVVSSVVSVD/DDKPDDQDFDDDLDFPDDVLVVVVVVCVVPPDPVPDDDFSFDFPDKIFQWTAGPRGGTFGHLQCVPQFQQVIQCNPLLVVLLVVQVVVPFADFCLVPNDVLLVVLQVVCQVQAADPFGKGKWKFFAQLLLVVVLQVLLCLLLVAHAEEAEPLAQRDQDLARLVRHHFVPPRPPPPDPGDDRYHYFYAQQCLVPVDAQVVSQVRRVVCCCPPPNLNRASAYEYACQHRQAFRRHHHQNNLVSNLVVCVVSVHFYEHEQANVACLQQLGNGSCVVRSDRGQKYKYARHQQSPGGMIMIMHRPSSSPSQDRPRDGDRCTSGSSSSSSRVSSSVSCVVVVLSVLQQVLQVLLVVLCPVPCPPPQFSDWDGGRQWIKTFGADPVRHGDLVLLVQLQSQLSSSRYHWDFHHSSNGMTIGRGRSSHDSVSSSVSSNSSVVSSVVSVD

CATH classification: 3.90.1150.10 (+1 more: 3.40.640.10)

Secondary structure (DSSP, 8-state):
---SS--S-B--SSSS-HHHHHHHHHHHHHB-TT---SSSS-EEEEETTEEEETTS-EEEESSHHHHT-TT-TT-HHHHHHHHHHHHH-S---TTTS--HHHHHHHHHHHHHSS-SS-EEEEEESSHHHHHHHHHHHHHHHH---EEEEETT----SSHHHHHHS---TTTTTTSPSPPSSEEEE----HHHH---HHHHHHHHHHHHHHHT-GGGEEEEEE-SSBTTTTSB-PPTTHHHHHHHHHHHTT-EEEEE-TTTTTTTTSSSSGGGGGT---SEEEE-GGGGTTSS-EEEEEEHHHHT-S-TTSS--SSSS-HHHHHHHHHHHHHHHHTTHHHHHHHHHHHHHHHTGGGGG-TTEEEEEEETTEEEEEEB-TTS-B-HHHHHHHHHHHHHTTEE-EEE-TTS-EEEE---TT--HHHHHHHHHHHHHHHHHHT-/---SS--S-B--SSSS-HHHHHHHHHHHHHB-TT---SSSS-EEEEETTEEEETTS-EEEESSHHHHT-TT-TT-HHHHHHHHHHHTT-S---TTTS--HHHHHHHHHHHHHSS-SS-EEEEEESSHHHHHHHHHHHHHHHH---EEEEETT----SSHHHHHHS---TTTTTTS-S--SSEEEE----HHHH---HHHHHHHHHHHHHHHT-GGGEEEEEE-SSBTTTTSBPPPTTHHHHHHHHHHHTT-EEEEE-TTTTTTTTSSSSGGGGGT---SEEEE-GGGGTTSS-EEEEEEHHHHTSS-TTSS--SSSS-HHHHHHHHHHHHHHHHTTHHHHHHHHHHHHHHHTGGGGG-TTEEEEEEETTEEEEEEB-TTS-B-HHHHHHHHHHHHHTTEE-EEE-TTS-EEEE---TT--HHHHHHHHHHHHHHHHHHH-/---SS--S-B--SSSS-HHHHHHHHHHHHHB-TT----SSS-EEEEETTEEEETTS-EEEESSHHHHT-TT-TT-HHHHHHHHHHHHH-S--TTTTS--HHHHHHHHHHHHHSS-SS-EEEEEESSHHHHHHHHHHHHHHHH---EEEEETT----SSHHHHHHS---TTTTTTS-S--SSEEEE----HHHH---HHHHHHHHHHHHHHHT-GGGEEEEEE-SSBTTTT-B-PPTTHHHHHHHHHHHTT-EEEEE-TTTTTTTTSSSSGGGGGT---SEEEE-GGGGTTSS-EEEEEEHHHHTSS-TTSS--SSSS-HHHHHHHHHHHHHHHHTTHHHHHHHHHHHHHHHTTTGGG-TTEEEEEEETTEEEEEEB-TTS-B-HHHHHHHHHHHHHHTEE-EEE-TTS-EEEE---TT--HHHHHHHHHHHHHHHHHHH-/---SS--S-B--SSSS-HHHHHHHHHHHHHB-TT---SSSS-EEEEETTEEEETTS-EEEESSHHHHT-TT-TT-HHHHHHHHHHHTT-S---TTTS--HHHHHHHHHHHHHSS-SS-EEEEEESSHHHHHHHHHHHHHHHH---EEEEETT----SSHHHHHH----TTTTTTS-S--SSEEEE----HHHH---HHHHHHHHHHHIIIII-GGGEEEEEE-SSBTTTT-BPPPTTHHHHHHHHHHHTT-EEEEE-TTTTTTTTSSSSGGGGGT---SEEEE-GGGGTTSS-EEEEEEHHHHTSS-TTSS--SSSS-HHHHHHHHHHHHHHHHTTHHHHHHHHHHHHHHHTTTTTTSTTEEEEEEETTEEEEEEB-TTS-B-HHHHHHHHHHHHHTTEE-EEE-TTS-EEEE---TT--HHHHHHHHHHHHHHHHHH--

InterPro domains:
  IPR004632 4-aminobutyrate aminotransferase, bacterial [TIGR00700] (29-439)
  IPR005814 Aminotransferase class-III [PF00202] (46-438)
  IPR005814 Aminotransferase class-III [PIRSF000521] (9-438)
  IPR005814 Aminotransferase class-III [cd00610] (41-438)
  IPR015421 Pyridoxal phosphate-dependent transferase, major domain [G3DSA:3.40.640.10] (78-338)
  IPR015422 Pyridoxal phosphate-dependent transferase, small domain [G3DSA:3.90.1150.10] (25-434)
  IPR015424 Pyridoxal phosphate-dependent transferase [SSF53383] (38-439)
  IPR049704 Aminotransferases class-III pyridoxal-phosphate attachment site [PS00600] (256-293)
  IPR050103 Class-III Pyridoxal-phosphate-dependent Aminotransferase [PTHR11986] (22-440)